Protein 1X4H (pdb70)

Radius of gyration: 18.95 Å; Cα contacts (8 Å, |Δi|>4): 175; chains: 1; bounding box: 61×60×26 Å

InterPro domains:
  IPR000504 RNA recognition motif domain [PF00076] (6-66)
  IPR000504 RNA recognition motif domain [PF00076] (116-184)
  IPR000504 RNA recognition motif domain [PF00076] (327-385)
  IPR000504 RNA recognition motif domain [PF00076] (482-552)
  IPR000504 RNA recognition motif domain [PS50102] (4-80)
  IPR000504 RNA recognition motif domain [PS50102] (114-191)
  IPR000504 RNA recognition motif domain [PS50102] (325-409)
  IPR000504 RNA recognition motif domain [PS50102] (477-582)
  IPR000504 RNA recognition motif domain [SM00360] (5-76)
  IPR000504 RNA recognition motif domain [SM00360] (115-187)
  IPR000504 RNA recognition motif domain [SM00360] (326-405)
  IPR000504 RNA recognition motif domain [SM00360] (478-566)
  IPR012677 Nucleotide-binding alpha-beta plait domain superfamily [G3DSA:3.30.70.330] (2-84)
  IPR012677 Nucleotide-binding alpha-beta plait domain superfamily [G3DSA:3.30.70.330] (85-204)
  IPR012677 Nucleotide-binding alpha-beta plait domain superfamily [G3DSA:3.30.70.330] (311-418)
  IPR012677 Nucleotide-binding alpha-beta plait domain superfamily [G3DSA:3.30.70.330] (476-568)
  IPR035979 RNA-binding domain superfamily [SSF54928] (4-88)
  IPR035979 RNA-binding domain superfamily [SSF54928] (111-205)
  IPR035979 RNA-binding domain superfamily [SSF54928] (281-407)
  IPR035979 RNA-binding domain superfamily [SSF54928] (473-577)

Secondary structure (DSSP, 8-state):
-----------------EEEES--TT--HHHHHHHHHTTS-EEEEE--B-SSS--B-SEEEEEESSHHHHHHHHHHH-TTTTT--EESSS-EEEEE---------PPPP--

Sequence (111 aa):
GSSGSSGLPSDVTEGKTVFIRNLSFDSEEEALGEVLQQFGDLKYVRVVLHPDTEHSKGCAFAQFMTQEAAQKCLAAASLEAEGGGLKLDGRQLKVDLAVTRDEAASGPSSGGSSGSSGLPSDVTEGKTVFIRNLSFDSEEEALGEVLQQFGDLKYVRVVLHPDTEHSKGCAFAQFMTQEAAQKCLAAASLEAEGGGLKLDGRQLKVDLAVTRDEAASGPSSGGSSGSSGLPSDVTEGKTVFIRNLSFDSEEEALGEVLQQFGDLKYVRVVLHPDTEHSKGCAFAQFMTQEAAQKCLAAASLEAEGGGLKLDGRQLKVDLAVTRDEAASGPSSGGSSGSSGLPSDVTEGKTVFIRNLSFDSEEEALGEVLQQFGDLKYVRVVLHPDTEHSKGCAFAQFMTQEAAQKCLAAASLEAEGGGLKLDGRQLKVDLAVTRDEAASGPSSGGSSGSSGLPSDVTEGKTVFIRNLSFDSEEEALGEVLQQFGDLKYVRVVLHPDTEHSKGCAFAQFMTQEAAQKCLAAASLEAEGGGLKLDGRQLKVDLAVTRDEAASGPSSGGSSGSSGLPSDVTEGKTVFIRNLSFDSEEEALGEVLQQFGDLKYVRVVLHPDTEHSKGCAFAQFMTQEAAQKCLAAASLEAEGGGLKLDGRQLKVDLAVTRDEAASGPSSGGSSGSSGLPSDVTEGKTVFIRNLSFDSEEEALGEVLQQFGDLKYVRVVLHPDTEHSKGCAFAQFMTQEAAQKCLAAASLEAEGGGLKLDGRQLKVDLAVTRDEAASGPSSGGSSGSSGLPSDVTEGKTVFIRNLSFDSEEEALGEVLQQFGDLKYVRVVLHPDTEHSKGCAFAQFMTQEAAQKCLAAASLEAEGGGLKLDGRQLKVDLAVTRDEAASGPSSGGSSGSSGLPSDVTEGKTVFIRNLSFDSEEEALGEVLQQFGDLKYVRVVLHPDTEHSKGCAFAQFMTQEAAQKCLAAASLEAEGGGLKLDGRQLKVDLAVTRDEAASGPSSGGSSGSSGLPSDVTEGKTVFIRNLSFDSEEEALGEVLQQFGDLKYVRVVLHPDTEHSKGCAFAQFMTQEAAQKCLAAASLEAEGGGLKLDGRQLKVDLAVTRDEAASGPSSGGSSGSSGLPSDVTEGKTVFIRNLSFDSEEEALGEVLQQFGDLKYVRVVLHPDTEHSKGCAFAQFMTQEAAQKCLAAASLEAEGGGLKLDGRQLKVDLAVTRDEAASGPSSGGSSGSSGLPSDVTEGKTVFIRNLSFDSEEEALGEVLQQFGDLKYVRVVLHPDTEHSKGCAFAQFMTQEAAQKCLAAASLEAEGGGLKLDGRQLKVDLAVTRDEAASGPSSGGSSGSSGLPSDVTEGKTVFIRNLSFDSEEEALGEVLQQFGDLKYVRVVLHPDTEHSKGCAFAQFMTQEAAQKCLAAASLEAEGGGLKLDGRQLKVDLAVTRDEAASGPSSGGSSGSSGLPSDVTEGKTVFIRNLSFDSEEEALGEVLQQFGDLKYVRVVLHPDTEHSKGCAFAQFMTQEAAQKCLAAASLEAEGGGLKLDGRQLKVDLAVTRDEAASGPSSGGSSGSSGLPSDVTEGKTVFIRNLSFDSEEEALGEVLQQFGDLKYVRVVLHPDTEHSKGCAFAQFMTQEAAQKCLAAASLEAEGGGLKLDGRQLKVDLAVTRDEAASGPSSGGSSGSSGLPSDVTEGKTVFIRNLSFDSEEEALGEVLQQFGDLKYVRVVLHPDTEHSKGCAFAQFMTQEAAQKCLAAASLEAEGGGLKLDGRQLKVDLAVTRDEAASGPSSGGSSGSSGLPSDVTEGKTVFIRNLSFDSEEEALGEVLQQFGDLKYVRVVLHPDTEHSKGCAFAQFMTQEAAQKCLAAASLEAEGGGLKLDGRQLKVDLAVTRDEAASGPSSGGSSGSSGLPSDVTEGKTVFIRNLSFDSEEEALGEVLQQFGDLKYVRVVLHPDTEHSKGCAFAQFMTQEAAQKCLAAASLEAEGGGLKLDGRQLKVDLAVTRDEAASGPSSGGSSGSSGLPSDVTEGKTVFIRNLSFDSEEEALGEVLQQFGDLKYVRVVLHPDTEHSKGCAFAQFMTQEAAQKCLAAASLEAEGGGLKLDGRQLKVDLAVTRDEAASGPSSGGSSGSSGLPSDVTEGKTVFIRNLSFDSEEEALGEVLQQFGDLKYVRVVLHPDTEHSKGCAFAQFMTQEAAQKCLAAASLEAEGGGLKLDGRQLKVDLAVTRDEAASGPSSG

CATH classification: 3.30.70.330

Nearest PDB structures (foldseek):
  1x4h-assembly1_A  TM=8.071E-01  e=2.245E-19  Mus musculus
  2cqb-assembly1_A  TM=7.373E-01  e=1.185E-08  Homo sapiens
  2cq0-assembly1_A  TM=7.157E-01  e=5.004E-08  Homo sapiens
  7zez-assembly1_A  TM=7.979E-01  e=2.718E-06  Homo sapiens
  2my2-assembly1_A  TM=7.198E-01  e=1.835E-06  Saccharomyces cerevisiae S288C

Organism: Mus musculus (NCBI:txid10090)

Solvent-accessible surface area: 8480 Å² total; per-residue (Å²): 131,124,123,53,130,113,74,156,117,113,122,130,96,161,47,28,28,0,39,2,148,87,9,8,133,88,9,111,70,132,39,6,2,103,31,2,79,127,49,18,94,29,128,90,36,169,27,55,87,72,115,132,60,153,104,37,67,38,24,0,80,0,34,0,106,77,99,121,3,0,82,106,0,39,64,21,5,44,113,142,27,179,87,32,22,26,145,26,85,76,121,58,6,117,12,90,65,19,116,129,189,128,154,92,107,113,68,135,118,112,131

Foldseek 3Di:
DDDDDPPPDDDADQQFKKKKFQDDQPDDQVNVVVVLCVLHAWPAWFFDADPVDGGRPGMTMTGGRDNVSLVVQQCQCDCPNPNHHDADPNTRIHMDRDDDDDPDDPDDDDD

Structure (mmCIF, N/CA/C/O backbone):
data_1X4H
#
_entry.id   1X4H
#
loop_
_atom_site.group_PDB
_atom_site.id
_atom_site.type_symbol
_atom_site.label_atom_id
_atom_site.label_alt_id
_atom_site.label_comp_id
_atom_site.label_asym_id
_atom_site.label_entity_id
_atom_site.label_seq_id
_atom_site.pdbx_PDB_ins_code
_atom_site.Cartn_x
_atom_site.Cartn_y
_atom_site.Cartn_z
_atom_site.occupancy
_atom_site.B_iso_or_equiv
_atom_site.auth_seq_id
_atom_site.auth_comp_id
_atom_site.auth_asym_id
_atom_site.auth_atom_id
_atom_site.pdbx_PDB_model_num
ATOM 1 N N . GLY A 1 1 ? -38.149 30.833 -5.810 1.00 0.00 1 GLY A N 1
ATOM 2 C CA . GLY A 1 1 ? -36.880 31.029 -6.486 1.00 0.00 1 GLY A CA 1
ATOM 3 C C . GLY A 1 1 ? -35.718 30.423 -5.725 1.00 0.00 1 GLY A C 1
ATOM 4 O O . GLY A 1 1 ? -35.717 30.402 -4.494 1.00 0.00 1 GLY A O 1
ATOM 8 N N . SER A 1 2 ? -34.726 29.928 -6.458 1.00 0.00 2 SER A N 1
ATOM 9 C CA . SER A 1 2 ? -33.555 29.313 -5.844 1.00 0.00 2 SER A CA 1
ATOM 10 C C . SER A 1 2 ? -32.343 29.414 -6.765 1.00 0.00 2 SER A C 1
ATOM 11 O O . SER A 1 2 ? -32.450 29.873 -7.902 1.00 0.00 2 SER A O 1
ATOM 19 N N . SER A 1 3 ? -31.189 28.982 -6.265 1.00 0.00 3 SER A N 1
ATOM 20 C CA . SER A 1 3 ? -29.955 29.027 -7.040 1.00 0.00 3 SER A CA 1
ATOM 21 C C . SER A 1 3 ? -28.887 28.137 -6.413 1.00 0.00 3 SER A C 1
ATOM 22 O O . SER A 1 3 ? -28.607 28.231 -5.219 1.00 0.00 3 SER A O 1
ATOM 30 N N . GLY A 1 4 ? -28.293 27.271 -7.229 1.00 0.00 4 GLY A N 1
ATOM 31 C CA . GLY A 1 4 ? -27.263 26.375 -6.737 1.00 0.00 4 GLY A CA 1
ATOM 32 C C . GLY A 1 4 ? -26.799 25.390 -7.792 1.00 0.00 4 GLY A C 1
ATOM 33 O O . GLY A 1 4 ? -26.140 25.770 -8.759 1.00 0.00 4 GLY A O 1
ATOM 37 N N . SER A 1 5 ? -27.144 24.120 -7.605 1.00 0.00 5 SER A N 1
ATOM 38 C CA . SER A 1 5 ? -26.754 23.076 -8.545 1.00 0.00 5 SER A CA 1
ATOM 39 C C . SER A 1 5 ? -25.248 23.096 -8.786 1.00 0.00 5 SER A C 1
ATOM 40 O O . SER A 1 5 ? -24.786 22.931 -9.916 1.00 0.00 5 SER A O 1
ATOM 48 N N . SER A 1 6 ? -24.486 23.301 -7.716 1.00 0.00 6 SER A N 1
ATOM 49 C CA . SER A 1 6 ? -23.032 23.347 -7.811 1.00 0.00 6 SER A CA 1
ATOM 50 C C . SER A 1 6 ? -22.430 21.960 -7.607 1.00 0.00 6 SER A C 1
ATOM 51 O O . SER A 1 6 ? -23.106 21.038 -7.152 1.00 0.00 6 SER A O 1
ATOM 59 N N . GLY A 1 7 ? -21.152 21.821 -7.947 1.00 0.00 7 GLY A N 1
ATOM 60 C CA . GLY A 1 7 ? -20.479 20.544 -7.795 1.00 0.00 7 GLY A CA 1
ATOM 61 C C . GLY A 1 7 ? -19.007 20.618 -8.151 1.00 0.00 7 GLY A C 1
ATOM 62 O O . GLY A 1 7 ? -18.624 21.304 -9.100 1.00 0.00 7 GLY A O 1
ATOM 66 N N . LEU A 1 8 ? -18.179 19.913 -7.388 1.00 0.00 8 LEU A N 1
ATOM 67 C CA . LEU A 1 8 ? -16.740 19.903 -7.627 1.00 0.00 8 LEU A CA 1
ATOM 68 C C . LEU A 1 8 ? -16.359 18.802 -8.612 1.00 0.00 8 LEU A C 1
ATOM 69 O O . LEU A 1 8 ? -17.015 17.764 -8.704 1.00 0.00 8 LEU A O 1
ATOM 85 N N . PRO A 1 9 ? -15.273 19.030 -9.364 1.00 0.00 9 PRO A N 1
ATOM 86 C CA . PRO A 1 9 ? -14.778 18.068 -10.353 1.00 0.00 9 PRO A CA 1
ATOM 87 C C . PRO A 1 9 ? -14.187 16.821 -9.704 1.00 0.00 9 PRO A C 1
ATOM 88 O O . PRO A 1 9 ? -13.299 16.913 -8.856 1.00 0.00 9 PRO A O 1
ATOM 99 N N . SER A 1 10 ? -14.685 15.657 -10.107 1.00 0.00 10 SER A N 1
ATOM 100 C CA . SER A 1 10 ? -14.208 14.391 -9.562 1.00 0.00 10 SER A CA 1
ATOM 101 C C . SER A 1 10 ? -13.411 13.615 -10.606 1.00 0.00 10 SER A C 1
ATOM 102 O O . SER A 1 10 ? -13.973 13.094 -11.570 1.00 0.00 10 SER A O 1
ATOM 110 N N . ASP A 1 11 ? -12.100 13.544 -10.408 1.00 0.00 11 ASP A N 1
ATOM 111 C CA . ASP A 1 11 ? -11.224 12.831 -11.331 1.00 0.00 11 ASP A CA 1
ATOM 112 C C . ASP A 1 11 ? -10.447 11.736 -10.607 1.00 0.00 11 ASP A C 1
ATOM 113 O O . ASP A 1 11 ? -10.470 11.653 -9.379 1.00 0.00 11 ASP A O 1
ATOM 122 N N . VAL A 1 12 ? -9.760 10.898 -11.376 1.00 0.00 12 VAL A N 1
ATOM 123 C CA . VAL A 1 12 ? -8.976 9.808 -10.808 1.00 0.00 12 VAL A CA 1
ATOM 124 C C . VAL A 1 12 ? -7.490 10.149 -10.794 1.00 0.00 12 VAL A C 1
ATOM 125 O O . VAL A 1 12 ? -6.936 10.601 -11.797 1.00 0.00 12 VAL A O 1
ATOM 138 N N . THR A 1 13 ? -6.849 9.929 -9.651 1.00 0.00 13 THR A N 1
ATOM 139 C CA . THR A 1 13 ? -5.427 10.214 -9.505 1.00 0.00 13 THR A CA 1
ATOM 140 C C . THR A 1 13 ? -4.714 9.090 -8.762 1.00 0.00 13 THR A C 1
ATOM 141 O O . THR A 1 13 ? -5.355 8.235 -8.150 1.00 0.00 13 THR A O 1
ATOM 152 N N . GLU A 1 14 ? -3.386 9.098 -8.818 1.00 0.00 14 GLU A N 1
ATOM 153 C CA . GLU A 1 14 ? -2.588 8.077 -8.149 1.00 0.00 14 GLU A CA 1
ATOM 154 C C . GLU A 1 14 ? -2.468 8.372 -6.657 1.00 0.00 14 GLU A C 1
ATOM 155 O O . GLU A 1 14 ? -1.579 9.107 -6.227 1.00 0.00 14 GLU A O 1
ATOM 167 N N . GLY A 1 15 ? -3.370 7.793 -5.871 1.00 0.00 15 GLY A N 1
ATOM 168 C CA . GLY A 1 15 ? -3.349 8.006 -4.435 1.00 0.00 15 GLY A CA 1
ATOM 169 C C . GLY A 1 15 ? -3.543 6.720 -3.656 1.00 0.00 15 GLY A C 1
ATOM 170 O O . GLY A 1 15 ? -4.318 6.675 -2.700 1.00 0.00 15 GLY A O 1
ATOM 174 N N . LYS A 1 16 ? -2.839 5.670 -4.065 1.00 0.00 16 LYS A N 1
ATOM 175 C CA . LYS A 1 16 ? -2.937 4.377 -3.399 1.00 0.00 16 LYS A CA 1
ATOM 176 C C . LYS A 1 16 ? -1.572 3.922 -2.891 1.00 0.00 16 LYS A C 1
ATOM 177 O O . LYS A 1 16 ? -0.638 3.735 -3.671 1.00 0.00 16 LYS A O 1
ATOM 196 N N . THR A 1 17 ? -1.464 3.743 -1.578 1.00 0.00 17 THR A N 1
ATOM 197 C CA . THR A 1 17 ? -0.214 3.310 -0.966 1.00 0.00 17 THR A CA 1
ATOM 198 C C . THR A 1 17 ? -0.467 2.292 0.140 1.00 0.00 17 THR A C 1
ATOM 199 O O . THR A 1 17 ? -1.585 2.170 0.642 1.00 0.00 17 THR A O 1
ATOM 210 N N . VAL A 1 18 ? 0.578 1.562 0.517 1.00 0.00 18 VAL A N 1
ATOM 211 C CA . VAL A 1 18 ? 0.469 0.555 1.565 1.00 0.00 18 VAL A CA 1
ATOM 212 C C . VAL A 1 18 ? 1.823 0.286 2.212 1.00 0.00 18 VAL A C 1
ATOM 213 O O . VAL A 1 18 ? 2.762 -0.155 1.550 1.00 0.00 18 VAL A O 1
ATOM 226 N N . PHE A 1 19 ? 1.916 0.554 3.510 1.00 0.00 19 PHE A N 1
ATOM 227 C CA . PHE A 1 19 ? 3.156 0.342 4.248 1.00 0.00 19 PHE A CA 1
ATOM 228 C C . PHE A 1 19 ? 3.012 -0.815 5.232 1.00 0.00 19 PHE A C 1
ATOM 229 O O . PHE A 1 19 ? 2.093 -0.836 6.052 1.00 0.00 19 PHE A O 1
ATOM 246 N N . ILE A 1 20 ? 3.926 -1.776 5.144 1.00 0.00 20 ILE A N 1
ATOM 247 C CA . ILE A 1 20 ? 3.901 -2.936 6.026 1.00 0.00 20 ILE A CA 1
ATOM 248 C C . ILE A 1 20 ? 4.892 -2.775 7.174 1.00 0.00 20 ILE A C 1
ATOM 249 O O . ILE A 1 20 ? 6.048 -2.410 6.962 1.00 0.00 20 ILE A O 1
ATOM 265 N N . ARG A 1 21 ? 4.431 -3.051 8.389 1.00 0.00 21 ARG A N 1
ATOM 266 C CA . ARG A 1 21 ? 5.276 -2.937 9.571 1.00 0.00 21 ARG A CA 1
ATOM 267 C C . ARG A 1 21 ? 5.421 -4.286 10.268 1.00 0.00 21 ARG A C 1
ATOM 268 O O . ARG A 1 21 ? 4.590 -5.177 10.096 1.00 0.00 21 ARG A O 1
ATOM 289 N N . ASN A 1 22 ? 6.483 -4.429 11.055 1.00 0.00 22 ASN A N 1
ATOM 290 C CA . ASN A 1 22 ? 6.737 -5.670 11.777 1.00 0.00 22 ASN A CA 1
ATOM 291 C C . ASN A 1 22 ? 7.004 -6.818 10.809 1.00 0.00 22 ASN A C 1
ATOM 292 O O . ASN A 1 22 ? 6.553 -7.944 11.024 1.00 0.00 22 ASN A O 1
ATOM 303 N N . LEU A 1 23 ? 7.740 -6.526 9.742 1.00 0.00 23 LEU A N 1
ATOM 304 C CA . LEU A 1 23 ? 8.069 -7.534 8.740 1.00 0.00 23 LEU A CA 1
ATOM 305 C C . LEU A 1 23 ? 9.102 -8.519 9.277 1.00 0.00 23 LEU A C 1
ATOM 306 O O . LEU A 1 23 ? 9.932 -8.169 10.115 1.00 0.00 23 LEU A O 1
ATOM 322 N N . SER A 1 24 ? 9.045 -9.754 8.787 1.00 0.00 24 SER A N 1
ATOM 323 C CA . SER A 1 24 ? 9.974 -10.791 9.219 1.00 0.00 24 SER A CA 1
ATOM 324 C C . SER A 1 24 ? 11.124 -10.937 8.227 1.00 0.00 24 SER A C 1
ATOM 325 O O . SER A 1 24 ? 10.941 -10.788 7.019 1.00 0.00 24 SER A O 1
ATOM 333 N N . PHE A 1 25 ? 12.312 -11.229 8.747 1.00 0.00 25 PHE A N 1
ATOM 334 C CA . PHE A 1 25 ? 13.494 -11.394 7.909 1.00 0.00 25 PHE A CA 1
ATOM 335 C C . PHE A 1 25 ? 13.203 -12.327 6.737 1.00 0.00 25 PHE A C 1
ATOM 336 O O . PHE A 1 25 ? 13.786 -12.189 5.661 1.00 0.00 25 PHE A O 1
ATOM 353 N N . ASP A 1 26 ? 12.299 -13.276 6.953 1.00 0.00 26 ASP A N 1
ATOM 354 C CA . ASP A 1 26 ? 11.930 -14.231 5.915 1.00 0.00 26 ASP A CA 1
ATOM 355 C C . ASP A 1 26 ? 11.187 -13.538 4.778 1.00 0.00 26 ASP A C 1
ATOM 356 O O . ASP A 1 26 ? 11.292 -13.940 3.619 1.00 0.00 26 ASP A O 1
ATOM 365 N N . SER A 1 27 ? 10.437 -12.495 5.117 1.00 0.00 27 SER A N 1
ATOM 366 C CA . SER A 1 27 ? 9.672 -11.748 4.125 1.00 0.00 27 SER A CA 1
ATOM 367 C C . SER A 1 27 ? 10.583 -11.226 3.017 1.00 0.00 27 SER A C 1
ATOM 368 O O . SER A 1 27 ? 11.712 -10.809 3.274 1.00 0.00 27 SER A O 1
ATOM 376 N N . GLU A 1 28 ? 10.083 -11.253 1.786 1.00 0.00 28 GLU A N 1
ATOM 377 C CA . GLU A 1 28 ? 10.851 -10.783 0.639 1.00 0.00 28 GLU A CA 1
ATOM 378 C C . GLU A 1 28 ? 9.962 -10.015 -0.334 1.00 0.00 28 GLU A C 1
ATOM 379 O O . GLU A 1 28 ? 8.765 -10.280 -0.437 1.00 0.00 28 GLU A O 1
ATOM 391 N N . GLU A 1 29 ? 10.557 -9.062 -1.045 1.00 0.00 29 GLU A N 1
ATOM 392 C CA . GLU A 1 29 ? 9.819 -8.255 -2.009 1.00 0.00 29 GLU A CA 1
ATOM 393 C C . GLU A 1 29 ? 8.902 -9.128 -2.861 1.00 0.00 29 GLU A C 1
ATOM 394 O O . GLU A 1 29 ? 7.786 -8.731 -3.195 1.00 0.00 29 GLU A O 1
ATOM 406 N N . GLU A 1 30 ? 9.383 -10.318 -3.208 1.00 0.00 30 GLU A N 1
ATOM 407 C CA . GLU A 1 30 ? 8.607 -11.246 -4.023 1.00 0.00 30 GLU A CA 1
ATOM 408 C C . GLU A 1 30 ? 7.370 -11.727 -3.270 1.00 0.00 30 GLU A C 1
ATOM 409 O O . GLU A 1 30 ? 6.241 -11.536 -3.723 1.00 0.00 30 GLU A O 1
ATOM 421 N N . ALA A 1 31 ? 7.591 -12.352 -2.118 1.00 0.00 31 ALA A N 1
ATOM 422 C CA . ALA A 1 31 ? 6.496 -12.859 -1.301 1.00 0.00 31 ALA A CA 1
ATOM 423 C C . ALA A 1 31 ? 5.560 -11.732 -0.877 1.00 0.00 31 ALA A C 1
ATOM 424 O O . ALA A 1 31 ? 4.359 -11.774 -1.147 1.00 0.00 31 ALA A O 1
ATOM 431 N N . LEU A 1 32 ? 6.116 -10.727 -0.210 1.00 0.00 32 LEU A N 1
ATOM 432 C CA . LEU A 1 32 ? 5.331 -9.588 0.252 1.00 0.00 32 LEU A CA 1
ATOM 433 C C . LEU A 1 32 ? 4.289 -9.187 -0.787 1.00 0.00 32 LEU A C 1
ATOM 434 O O . LEU A 1 32 ? 3.091 -9.178 -0.509 1.00 0.00 32 LEU A O 1
ATOM 450 N N . GLY A 1 33 ? 4.755 -8.857 -1.988 1.00 0.00 33 GLY A N 1
ATOM 451 C CA . GLY A 1 33 ? 3.850 -8.461 -3.052 1.00 0.00 33 GLY A CA 1
ATOM 452 C C . GLY A 1 33 ? 2.783 -9.503 -3.322 1.00 0.00 33 GLY A C 1
ATOM 453 O O . GLY A 1 33 ? 1.598 -9.181 -3.395 1.00 0.00 33 GLY A O 1
ATOM 457 N N . GLU A 1 34 ? 3.204 -10.755 -3.473 1.00 0.00 34 GLU A N 1
ATOM 458 C CA . GLU A 1 34 ? 2.275 -11.846 -3.740 1.00 0.00 34 GLU A CA 1
ATOM 459 C C . GLU A 1 34 ? 1.234 -11.958 -2.629 1.00 0.00 34 GLU A C 1
ATOM 460 O O . GLU A 1 34 ? 0.186 -12.580 -2.806 1.00 0.00 34 GLU A O 1
ATOM 472 N N . VAL A 1 35 ? 1.531 -11.352 -1.485 1.00 0.00 35 VAL A N 1
ATOM 473 C CA . VAL A 1 35 ? 0.622 -11.382 -0.345 1.00 0.00 35 VAL A CA 1
ATOM 474 C C . VAL A 1 35 ? -0.409 -10.263 -0.434 1.00 0.00 35 VAL A C 1
ATOM 475 O O . VAL A 1 35 ? -1.542 -10.410 0.025 1.00 0.00 35 VAL A O 1
ATOM 488 N N . LEU A 1 36 ? -0.009 -9.144 -1.028 1.00 0.00 36 LEU A N 1
ATOM 489 C CA . LEU A 1 36 ? -0.899 -7.998 -1.179 1.00 0.00 36 LEU A CA 1
ATOM 490 C C . LEU A 1 36 ? -1.558 -7.997 -2.554 1.00 0.00 36 LEU A C 1
ATOM 491 O O . LEU A 1 36 ? -2.462 -7.205 -2.819 1.00 0.00 36 LEU A O 1
ATOM 507 N N . GLN A 1 37 ? -1.100 -8.892 -3.424 1.00 0.00 37 GLN A N 1
ATOM 508 C CA . GLN A 1 37 ? -1.647 -8.995 -4.772 1.00 0.00 37 GLN A CA 1
ATOM 509 C C . GLN A 1 37 ? -3.035 -9.628 -4.749 1.00 0.00 37 GLN A C 1
ATOM 510 O O . GLN A 1 37 ? -3.898 -9.281 -5.554 1.00 0.00 37 GLN A O 1
ATOM 524 N N . GLN A 1 38 ? -3.240 -10.559 -3.823 1.00 0.00 38 GLN A N 1
ATOM 525 C CA . GLN A 1 38 ? -4.522 -11.241 -3.697 1.00 0.00 38 GLN A CA 1
ATOM 526 C C . GLN A 1 38 ? -5.675 -10.242 -3.717 1.00 0.00 38 GLN A C 1
ATOM 527 O O . GLN A 1 38 ? -6.677 -10.449 -4.402 1.00 0.00 38 GLN A O 1
ATOM 541 N N . PHE A 1 39 ? -5.525 -9.159 -2.962 1.00 0.00 39 PHE A N 1
ATOM 542 C CA . PHE A 1 39 ? -6.554 -8.128 -2.892 1.00 0.00 39 PHE A CA 1
ATOM 543 C C . PHE A 1 39 ? -6.727 -7.439 -4.242 1.00 0.00 39 PHE A C 1
ATOM 544 O O . PHE A 1 39 ? -7.847 -7.194 -4.688 1.00 0.00 39 PHE A O 1
ATOM 561 N N . GLY A 1 40 ? -5.607 -7.129 -4.889 1.00 0.00 40 GLY A N 1
ATOM 562 C CA . GLY A 1 40 ? -5.655 -6.470 -6.181 1.00 0.00 40 GLY A CA 1
ATOM 563 C C . GLY A 1 40 ? -4.288 -6.365 -6.829 1.00 0.00 40 GLY A C 1
ATOM 564 O O . GLY A 1 40 ? -3.279 -6.737 -6.230 1.00 0.00 40 GLY A O 1
ATOM 568 N N . ASP A 1 41 ? -4.255 -5.858 -8.057 1.00 0.00 41 ASP A N 1
ATOM 569 C CA . ASP A 1 41 ? -3.002 -5.705 -8.787 1.00 0.00 41 ASP A CA 1
ATOM 570 C C . ASP A 1 41 ? -2.085 -4.705 -8.090 1.00 0.00 41 ASP A C 1
ATOM 571 O O . ASP A 1 41 ? -2.510 -3.609 -7.722 1.00 0.00 41 ASP A O 1
ATOM 580 N N . LEU A 1 42 ? -0.827 -5.090 -7.911 1.00 0.00 42 LEU A N 1
ATOM 581 C CA . LEU A 1 42 ? 0.151 -4.227 -7.257 1.00 0.00 42 LEU A CA 1
ATOM 582 C C . LEU A 1 42 ? 0.971 -3.455 -8.286 1.00 0.00 42 LEU A C 1
ATOM 583 O O . LEU A 1 42 ? 1.562 -4.043 -9.192 1.00 0.00 42 LEU A O 1
ATOM 599 N N . LYS A 1 43 ? 1.004 -2.135 -8.139 1.00 0.00 43 LYS A N 1
ATOM 600 C CA . LYS A 1 43 ? 1.754 -1.281 -9.052 1.00 0.00 43 LYS A CA 1
ATOM 601 C C . LYS A 1 43 ? 3.256 -1.483 -8.876 1.00 0.00 43 LYS A C 1
ATOM 602 O O . LYS A 1 43 ? 3.984 -1.683 -9.849 1.00 0.00 43 LYS A O 1
ATOM 621 N N . TYR A 1 44 ? 3.713 -1.431 -7.630 1.00 0.00 44 TYR A N 1
ATOM 622 C CA . TYR A 1 44 ? 5.129 -1.607 -7.327 1.00 0.00 44 TYR A CA 1
ATOM 623 C C . TYR A 1 44 ? 5.328 -2.010 -5.869 1.00 0.00 44 TYR A C 1
ATOM 624 O O . TYR A 1 44 ? 4.696 -1.458 -4.968 1.00 0.00 44 TYR A O 1
ATOM 642 N N . VAL A 1 45 ? 6.211 -2.978 -5.645 1.00 0.00 45 VAL A N 1
ATOM 643 C CA . VAL A 1 45 ? 6.496 -3.455 -4.297 1.00 0.00 45 VAL A CA 1
ATOM 644 C C . VAL A 1 45 ? 7.984 -3.352 -3.981 1.00 0.00 45 VAL A C 1
ATOM 645 O O . VAL A 1 45 ? 8.804 -4.063 -4.563 1.00 0.00 45 VAL A O 1
ATOM 658 N N . ARG A 1 46 ? 8.326 -2.462 -3.055 1.00 0.00 46 ARG A N 1
ATOM 659 C CA . ARG A 1 46 ? 9.716 -2.265 -2.662 1.00 0.00 46 ARG A CA 1
ATOM 660 C C . ARG A 1 46 ? 9.875 -2.386 -1.149 1.00 0.00 46 ARG A C 1
ATOM 661 O O . ARG A 1 46 ? 9.081 -1.838 -0.385 1.00 0.00 46 ARG A O 1
ATOM 682 N N . VAL A 1 47 ? 10.907 -3.108 -0.723 1.00 0.00 47 VAL A N 1
ATOM 683 C CA . VAL A 1 47 ? 11.171 -3.300 0.698 1.00 0.00 47 VAL A CA 1
ATOM 684 C C . VAL A 1 47 ? 12.448 -2.582 1.122 1.00 0.00 47 VAL A C 1
ATOM 685 O O . VAL A 1 47 ? 13.544 -2.929 0.681 1.00 0.00 47 VAL A O 1
ATOM 698 N N . VAL A 1 48 ? 12.299 -1.580 1.982 1.00 0.00 48 VAL A N 1
ATOM 699 C CA . VAL A 1 48 ? 13.440 -0.814 2.468 1.00 0.00 48 VAL A CA 1
ATOM 700 C C . VAL A 1 48 ? 14.446 -1.715 3.175 1.00 0.00 48 VAL A C 1
ATOM 701 O O . VAL A 1 48 ? 14.070 -2.663 3.865 1.00 0.00 48 VAL A O 1
ATOM 714 N N . LEU A 1 49 ? 15.728 -1.413 2.999 1.00 0.00 49 LEU A N 1
ATOM 715 C CA . LEU A 1 49 ? 16.791 -2.195 3.620 1.00 0.00 49 LEU A CA 1
ATOM 716 C C . LEU A 1 49 ? 17.646 -1.323 4.534 1.00 0.00 49 LEU A C 1
ATOM 717 O O . LEU A 1 49 ? 17.661 -0.099 4.405 1.00 0.00 49 LEU A O 1
ATOM 733 N N . HIS A 1 50 ? 18.358 -1.962 5.457 1.00 0.00 50 HIS A N 1
ATOM 734 C CA . HIS A 1 50 ? 19.218 -1.245 6.391 1.00 0.00 50 HIS A CA 1
ATOM 735 C C . HIS A 1 50 ? 20.234 -0.386 5.644 1.00 0.00 50 HIS A C 1
ATOM 736 O O . HIS A 1 50 ? 20.785 -0.785 4.618 1.00 0.00 50 HIS A O 1
ATOM 751 N N . PRO A 1 51 ? 20.489 0.822 6.169 1.00 0.00 51 PRO A N 1
ATOM 752 C CA . PRO A 1 51 ? 21.440 1.761 5.567 1.00 0.00 51 PRO A CA 1
ATOM 753 C C . PRO A 1 51 ? 22.884 1.290 5.701 1.00 0.00 51 PRO A C 1
ATOM 754 O O . PRO A 1 51 ? 23.726 1.589 4.854 1.00 0.00 51 PRO A O 1
ATOM 765 N N . ASP A 1 52 ? 23.164 0.552 6.770 1.00 0.00 52 ASP A N 1
ATOM 766 C CA . ASP A 1 52 ? 24.507 0.038 7.014 1.00 0.00 52 ASP A CA 1
ATOM 767 C C . ASP A 1 52 ? 24.770 -1.212 6.180 1.00 0.00 52 ASP A C 1
ATOM 768 O O . ASP A 1 52 ? 25.668 -1.232 5.338 1.00 0.00 52 ASP A O 1
ATOM 777 N N . THR A 1 53 ? 23.980 -2.254 6.420 1.00 0.00 53 THR A N 1
ATOM 778 C CA . THR A 1 53 ? 24.129 -3.509 5.693 1.00 0.00 53 THR A CA 1
ATOM 779 C C . THR A 1 53 ? 22.877 -3.828 4.885 1.00 0.00 53 THR A C 1
ATOM 780 O O . THR A 1 53 ? 21.925 -3.048 4.865 1.00 0.00 53 THR A O 1
ATOM 791 N N . GLU A 1 54 ? 22.885 -4.979 4.219 1.00 0.00 54 GLU A N 1
ATOM 792 C CA . GLU A 1 54 ? 21.748 -5.400 3.409 1.00 0.00 54 GLU A CA 1
ATOM 793 C C . GLU A 1 54 ? 20.739 -6.177 4.250 1.00 0.00 54 GLU A C 1
ATOM 794 O O . GLU A 1 54 ? 20.109 -7.120 3.770 1.00 0.00 54 GLU A O 1
ATOM 806 N N . HIS A 1 55 ? 20.591 -5.775 5.508 1.00 0.00 55 HIS A N 1
ATOM 807 C CA . HIS A 1 55 ? 19.659 -6.433 6.417 1.00 0.00 55 HIS A CA 1
ATOM 808 C C . HIS A 1 55 ? 18.220 -6.038 6.099 1.00 0.00 55 HIS A C 1
ATOM 809 O O . HIS A 1 55 ? 17.868 -4.859 6.131 1.00 0.00 55 HIS A O 1
ATOM 824 N N . SER A 1 56 ? 17.392 -7.032 5.792 1.00 0.00 56 SER A N 1
ATOM 825 C CA . SER A 1 56 ? 15.993 -6.787 5.464 1.00 0.00 56 SER A CA 1
ATOM 826 C C . SER A 1 56 ? 15.269 -6.122 6.631 1.00 0.00 56 SER A C 1
ATOM 827 O O . SER A 1 56 ? 14.883 -6.783 7.595 1.00 0.00 56 SER A O 1
ATOM 835 N N . LYS A 1 57 ? 15.090 -4.809 6.537 1.00 0.00 57 LYS A N 1
ATOM 836 C CA . LYS A 1 57 ? 14.412 -4.052 7.583 1.00 0.00 57 LYS A CA 1
ATOM 837 C C . LYS A 1 57 ? 12.986 -4.557 7.783 1.00 0.00 57 LYS A C 1
ATOM 838 O O . LYS A 1 57 ? 12.360 -5.062 6.852 1.00 0.00 57 LYS A O 1
ATOM 857 N N . GLY A 1 58 ? 12.479 -4.415 9.004 1.00 0.00 58 GLY A N 1
ATOM 858 C CA . GLY A 1 58 ? 11.130 -4.860 9.303 1.00 0.00 58 GLY A CA 1
ATOM 859 C C . GLY A 1 58 ? 10.076 -3.890 8.807 1.00 0.00 58 GLY A C 1
ATOM 860 O O . GLY A 1 58 ? 9.137 -3.559 9.533 1.00 0.00 58 GLY A O 1
ATOM 864 N N . CYS A 1 59 ? 10.231 -3.432 7.570 1.00 0.00 59 CYS A N 1
ATOM 865 C CA . CYS A 1 59 ? 9.286 -2.491 6.979 1.00 0.00 59 CYS A CA 1
ATOM 866 C C . CYS A 1 59 ? 9.415 -2.472 5.460 1.00 0.00 59 CYS A C 1
ATOM 867 O O . CYS A 1 59 ? 10.513 -2.603 4.919 1.00 0.00 59 CYS A O 1
ATOM 875 N N . ALA A 1 60 ? 8.287 -2.309 4.777 1.00 0.00 60 ALA A N 1
ATOM 876 C CA . ALA A 1 60 ? 8.274 -2.273 3.320 1.00 0.00 60 ALA A CA 1
ATOM 877 C C . ALA A 1 60 ? 7.147 -1.386 2.803 1.00 0.00 60 ALA A C 1
ATOM 878 O O . ALA A 1 60 ? 6.154 -1.159 3.495 1.00 0.00 60 ALA A O 1
ATOM 885 N N . PHE A 1 61 ? 7.307 -0.885 1.582 1.00 0.00 61 PHE A N 1
ATOM 886 C CA . PHE A 1 61 ? 6.304 -0.020 0.973 1.00 0.00 61 PHE A CA 1
ATOM 887 C C . PHE A 1 61 ? 5.823 -0.597 -0.356 1.00 0.00 61 PHE A C 1
ATOM 888 O O . PHE A 1 61 ? 6.625 -1.030 -1.182 1.00 0.00 61 PHE A O 1
ATOM 905 N N . ALA A 1 62 ? 4.509 -0.599 -0.552 1.00 0.00 62 ALA A N 1
ATOM 906 C CA . ALA A 1 62 ? 3.920 -1.120 -1.779 1.00 0.00 62 ALA A CA 1
ATOM 907 C C . ALA A 1 62 ? 2.856 -0.174 -2.323 1.00 0.00 62 ALA A C 1
ATOM 908 O O . ALA A 1 62 ? 2.475 0.792 -1.662 1.00 0.00 62 ALA A O 1
ATOM 915 N N . GLN A 1 63 ? 2.380 -0.457 -3.531 1.00 0.00 63 GLN A N 1
ATOM 916 C CA . GLN A 1 63 ? 1.359 0.371 -4.164 1.00 0.00 63 GLN A CA 1
ATOM 917 C C . GLN A 1 63 ? 0.354 -0.489 -4.922 1.00 0.00 63 GLN A C 1
ATOM 918 O O . GLN A 1 63 ? 0.721 -1.479 -5.555 1.00 0.00 63 GLN A O 1
ATOM 932 N N . PHE A 1 64 ? -0.917 -0.105 -4.853 1.00 0.00 64 PHE A N 1
ATOM 933 C CA . PHE A 1 64 ? -1.976 -0.842 -5.533 1.00 0.00 64 PHE A CA 1
ATOM 934 C C . PHE A 1 64 ? -2.389 -0.136 -6.821 1.00 0.00 64 PHE A C 1
ATOM 935 O O . PHE A 1 64 ? -1.976 0.993 -7.083 1.00 0.00 64 PHE A O 1
ATOM 952 N N . MET A 1 65 ? -3.206 -0.812 -7.623 1.00 0.00 65 MET A N 1
ATOM 953 C CA . MET A 1 65 ? -3.675 -0.250 -8.884 1.00 0.00 65 MET A CA 1
ATOM 954 C C . MET A 1 65 ? -5.008 0.468 -8.697 1.00 0.00 65 MET A C 1
ATOM 955 O O . MET A 1 65 ? -5.417 1.269 -9.538 1.00 0.00 65 MET A O 1
ATOM 969 N N . THR A 1 66 ? -5.681 0.177 -7.588 1.00 0.00 66 THR A N 1
ATOM 970 C CA . THR A 1 66 ? -6.968 0.795 -7.291 1.00 0.00 66 THR A CA 1
ATOM 971 C C . THR A 1 66 ? -7.082 1.144 -5.812 1.00 0.00 66 THR A C 1
ATOM 972 O O . THR A 1 66 ? -6.655 0.378 -4.950 1.00 0.00 66 THR A O 1
ATOM 983 N N . GLN A 1 67 ? -7.661 2.306 -5.526 1.00 0.00 67 GLN A N 1
ATOM 984 C CA . GLN A 1 67 ? -7.830 2.757 -4.150 1.00 0.00 67 GLN A CA 1
ATOM 985 C C . GLN A 1 67 ? -8.502 1.680 -3.304 1.00 0.00 67 GLN A C 1
ATOM 986 O O . GLN A 1 67 ? -8.044 1.365 -2.206 1.00 0.00 67 GLN A O 1
ATOM 1000 N N . GLU A 1 68 ? -9.592 1.122 -3.822 1.00 0.00 68 GLU A N 1
ATOM 1001 C CA . GLU A 1 68 ? -10.327 0.081 -3.113 1.00 0.00 68 GLU A CA 1
ATOM 1002 C C . GLU A 1 68 ? -9.398 -1.056 -2.700 1.00 0.00 68 GLU A C 1
ATOM 1003 O O . GLU A 1 68 ? -9.556 -1.644 -1.630 1.00 0.00 68 GLU A O 1
ATOM 1015 N N . ALA A 1 69 ? -8.429 -1.362 -3.557 1.00 0.00 69 ALA A N 1
ATOM 1016 C CA . ALA A 1 69 ? -7.474 -2.428 -3.281 1.00 0.00 69 ALA A CA 1
ATOM 1017 C C . ALA A 1 69 ? -6.749 -2.188 -1.961 1.00 0.00 69 ALA A C 1
ATOM 1018 O O . ALA A 1 69 ? -6.889 -2.963 -1.015 1.00 0.00 69 ALA A O 1
ATOM 1025 N N . ALA A 1 70 ? -5.974 -1.110 -1.905 1.00 0.00 70 ALA A N 1
ATOM 1026 C CA . ALA A 1 70 ? -5.228 -0.767 -0.700 1.00 0.00 70 ALA A CA 1
ATOM 1027 C C . ALA A 1 70 ? -6.112 -0.863 0.539 1.00 0.00 70 ALA A C 1
ATOM 1028 O O . ALA A 1 70 ? -5.702 -1.407 1.564 1.00 0.00 70 ALA A O 1
ATOM 1035 N N . GLN A 1 71 ? -7.326 -0.332 0.437 1.00 0.00 71 GLN A N 1
ATOM 1036 C CA . GLN A 1 71 ? -8.267 -0.358 1.551 1.00 0.00 71 GLN A CA 1
ATOM 1037 C C . GLN A 1 71 ? -8.621 -1.791 1.931 1.00 0.00 71 GLN A C 1
ATOM 1038 O O . GLN A 1 71 ? -8.765 -2.115 3.110 1.00 0.00 71 GLN A O 1
ATOM 1052 N N . LYS A 1 72 ? -8.760 -2.648 0.925 1.00 0.00 72 LYS A N 1
ATOM 1053 C CA . LYS A 1 72 ? -9.097 -4.048 1.153 1.00 0.00 72 LYS A CA 1
ATOM 1054 C C . LYS A 1 72 ? -7.990 -4.755 1.929 1.00 0.00 72 LYS A C 1
ATOM 1055 O O . LYS A 1 72 ? -8.246 -5.708 2.666 1.00 0.00 72 LYS A O 1
ATOM 1074 N N . CYS A 1 73 ? -6.760 -4.281 1.760 1.00 0.00 73 CYS A N 1
ATOM 1075 C CA . CYS A 1 73 ? -5.614 -4.867 2.445 1.00 0.00 73 CYS A CA 1
ATOM 1076 C C . CYS A 1 73 ? -5.622 -4.504 3.926 1.00 0.00 73 CYS A C 1
ATOM 1077 O O . CYS A 1 73 ? -5.301 -5.330 4.781 1.00 0.00 73 CYS A O 1
ATOM 1085 N N . LEU A 1 74 ? -5.989 -3.262 4.223 1.00 0.00 74 LEU A N 1
ATOM 1086 C CA . LEU A 1 74 ? -6.037 -2.788 5.602 1.00 0.00 74 LEU A CA 1
ATOM 1087 C C . LEU A 1 74 ? -7.017 -3.615 6.428 1.00 0.00 74 LEU A C 1
ATOM 1088 O O . LEU A 1 74 ? -6.616 -4.359 7.323 1.00 0.00 74 LEU A O 1
ATOM 1104 N N . ALA A 1 75 ? -8.303 -3.480 6.121 1.00 0.00 75 ALA A N 1
ATOM 1105 C CA . ALA A 1 75 ? -9.339 -4.218 6.832 1.00 0.00 75 ALA A CA 1
ATOM 1106 C C . ALA A 1 75 ? -8.922 -5.667 7.063 1.00 0.00 75 ALA A C 1
ATOM 1107 O O . ALA A 1 75 ? -9.409 -6.324 7.982 1.00 0.00 75 ALA A O 1
ATOM 1114 N N . ALA A 1 76 ? -8.018 -6.158 6.222 1.00 0.00 76 ALA A N 1
ATOM 1115 C CA . ALA A 1 76 ? -7.534 -7.528 6.336 1.00 0.00 76 ALA A CA 1
ATOM 1116 C C . ALA A 1 76 ? -6.316 -7.607 7.249 1.00 0.00 76 ALA A C 1
ATOM 1117 O O . ALA A 1 76 ? -6.147 -8.572 7.993 1.00 0.00 76 ALA A O 1
ATOM 1124 N N . ALA A 1 77 ? -5.469 -6.585 7.186 1.00 0.00 77 ALA A N 1
ATOM 1125 C CA . ALA A 1 77 ? -4.266 -6.538 8.009 1.00 0.00 77 ALA A CA 1
ATOM 1126 C C . ALA A 1 77 ? -4.602 -6.184 9.453 1.00 0.00 77 ALA A C 1
ATOM 1127 O O . ALA A 1 77 ? -3.762 -6.307 10.344 1.00 0.00 77 ALA A O 1
ATOM 1134 N N . SER A 1 78 ? -5.836 -5.743 9.678 1.00 0.00 78 SER A N 1
ATOM 1135 C CA . SER A 1 78 ? -6.282 -5.367 11.014 1.00 0.00 78 SER A CA 1
ATOM 1136 C C . SER A 1 78 ? -6.892 -6.563 11.740 1.00 0.00 78 SER A C 1
ATOM 1137 O O . SER A 1 78 ? -8.069 -6.877 11.563 1.00 0.00 78 SER A O 1
ATOM 1145 N N . LEU A 1 79 ? -6.082 -7.225 12.558 1.00 0.00 79 LEU A N 1
ATOM 1146 C CA . LEU A 1 79 ? -6.539 -8.387 13.313 1.00 0.00 79 LEU A CA 1
ATOM 1147 C C . LEU A 1 79 ? -7.809 -8.064 14.093 1.00 0.00 79 LEU A C 1
ATOM 1148 O O . LEU A 1 79 ? -8.567 -8.960 14.463 1.00 0.00 79 LEU A O 1
ATOM 1164 N N . GLU A 1 80 ? -8.036 -6.777 14.338 1.00 0.00 80 GLU A N 1
ATOM 1165 C CA . GLU A 1 80 ? -9.215 -6.336 15.074 1.00 0.00 80 GLU A CA 1
ATOM 1166 C C . GLU A 1 80 ? -10.477 -6.507 14.232 1.00 0.00 80 GLU A C 1
ATOM 1167 O O . GLU A 1 80 ? -11.500 -6.987 14.719 1.00 0.00 80 GLU A O 1
ATOM 1179 N N . ALA A 1 81 ? -10.394 -6.110 12.966 1.00 0.00 81 ALA A N 1
ATOM 1180 C CA . ALA A 1 81 ? -11.528 -6.220 12.056 1.00 0.00 81 ALA A CA 1
ATOM 1181 C C . ALA A 1 81 ? -12.155 -7.608 12.126 1.00 0.00 81 ALA A C 1
ATOM 1182 O O . ALA A 1 81 ? -11.614 -8.512 12.763 1.00 0.00 81 ALA A O 1
ATOM 1189 N N . GLU A 1 82 ? -13.299 -7.769 11.469 1.00 0.00 82 GLU A N 1
ATOM 1190 C CA . GLU A 1 82 ? -14.000 -9.048 11.459 1.00 0.00 82 GLU A CA 1
ATOM 1191 C C . GLU A 1 82 ? -13.138 -10.136 10.826 1.00 0.00 82 GLU A C 1
ATOM 1192 O O . GLU A 1 82 ? -13.028 -10.224 9.604 1.00 0.00 82 GLU A O 1
ATOM 1204 N N . GLY A 1 83 ? -12.528 -10.964 11.669 1.00 0.00 83 GLY A N 1
ATOM 1205 C CA . GLY A 1 83 ? -11.682 -12.035 11.175 1.00 0.00 83 GLY A CA 1
ATOM 1206 C C . GLY A 1 83 ? -10.631 -11.542 10.201 1.00 0.00 83 GLY A C 1
ATOM 1207 O O . GLY A 1 83 ? -10.721 -11.792 9.000 1.00 0.00 83 GLY A O 1
ATOM 1211 N N . GLY A 1 84 ? -9.630 -10.836 10.720 1.00 0.00 84 GLY A N 1
ATOM 1212 C CA . GLY A 1 84 ? -8.572 -10.316 9.873 1.00 0.00 84 GLY A CA 1
ATOM 1213 C C . GLY A 1 84 ? -7.191 -10.627 10.414 1.00 0.00 84 GLY A C 1
ATOM 1214 O O . GLY A 1 84 ? -6.932 -11.738 10.874 1.00 0.00 84 GLY A O 1
ATOM 1218 N N . GLY A 1 85 ? -6.300 -9.642 10.358 1.00 0.00 85 GLY A N 1
ATOM 1219 C CA . GLY A 1 85 ? -4.947 -9.836 10.848 1.00 0.00 85 GLY A CA 1
ATOM 1220 C C . GLY A 1 85 ? -4.129 -10.740 9.947 1.00 0.00 85 GLY A C 1
ATOM 1221 O O . GLY A 1 85 ? -4.453 -11.915 9.774 1.00 0.00 85 GLY A O 1
ATOM 1225 N N . LEU A 1 86 ? -3.066 -10.190 9.370 1.00 0.00 86 LEU A N 1
ATOM 1226 C CA . LEU A 1 86 ? -2.198 -10.954 8.479 1.00 0.00 86 LEU A CA 1
ATOM 1227 C C . LEU A 1 86 ? -0.916 -11.369 9.193 1.00 0.00 86 LEU A C 1
ATOM 1228 O O . LEU A 1 86 ? -0.491 -10.726 10.153 1.00 0.00 86 LEU A O 1
ATOM 1244 N N . LYS A 1 87 ? -0.302 -12.446 8.716 1.00 0.00 87 LYS A N 1
ATOM 1245 C CA . LYS A 1 87 ? 0.935 -12.946 9.305 1.00 0.00 87 LYS A CA 1
ATOM 1246 C C . LYS A 1 87 ? 1.849 -13.535 8.234 1.00 0.00 87 LYS A C 1
ATOM 1247 O O . LYS A 1 87 ? 1.387 -14.201 7.307 1.00 0.00 87 LYS A O 1
ATOM 1266 N N . LEU A 1 88 ? 3.146 -13.285 8.369 1.00 0.00 88 LEU A N 1
ATOM 1267 C CA . LEU A 1 88 ? 4.126 -13.792 7.413 1.00 0.00 88 LEU A CA 1
ATOM 1268 C C . LEU A 1 88 ? 5.361 -14.326 8.131 1.00 0.00 88 LEU A C 1
ATOM 1269 O O . LEU A 1 88 ? 6.151 -13.559 8.682 1.00 0.00 88 LEU A O 1
ATOM 1285 N N . ASP A 1 89 ? 5.522 -15.644 8.119 1.00 0.00 89 ASP A N 1
ATOM 1286 C CA . ASP A 1 89 ? 6.663 -16.281 8.766 1.00 0.00 89 ASP A CA 1
ATOM 1287 C C . ASP A 1 89 ? 6.563 -16.164 10.284 1.00 0.00 89 ASP A C 1
ATOM 1288 O O . ASP A 1 89 ? 7.555 -15.908 10.964 1.00 0.00 89 ASP A O 1
ATOM 1297 N N . GLY A 1 90 ? 5.355 -16.352 10.808 1.00 0.00 90 GLY A N 1
ATOM 1298 C CA . GLY A 1 90 ? 5.147 -16.262 12.242 1.00 0.00 90 GLY A CA 1
ATOM 1299 C C . GLY A 1 90 ? 5.303 -14.847 12.762 1.00 0.00 90 GLY A C 1
ATOM 1300 O O . GLY A 1 90 ? 5.714 -14.640 13.904 1.00 0.00 90 GLY A O 1
ATOM 1304 N N . ARG A 1 91 ? 4.975 -13.870 11.923 1.00 0.00 91 ARG A N 1
ATOM 1305 C CA . ARG A 1 91 ? 5.083 -12.467 12.305 1.00 0.00 91 ARG A CA 1
ATOM 1306 C C . ARG A 1 91 ? 3.926 -11.656 11.729 1.00 0.00 91 ARG A C 1
ATOM 1307 O O . ARG A 1 91 ? 3.721 -11.626 10.516 1.00 0.00 91 ARG A O 1
ATOM 1328 N N . GLN A 1 92 ? 3.174 -11.002 12.608 1.00 0.00 92 GLN A N 1
ATOM 1329 C CA . GLN A 1 92 ? 2.037 -10.192 12.186 1.00 0.00 92 GLN A CA 1
ATOM 1330 C C . GLN A 1 92 ? 2.482 -9.075 11.248 1.00 0.00 92 GLN A C 1
ATOM 1331 O O . GLN A 1 92 ? 3.601 -8.571 11.353 1.00 0.00 92 GLN A O 1
ATOM 1345 N N . LEU A 1 93 ? 1.600 -8.692 10.332 1.00 0.00 93 LEU A N 1
ATOM 1346 C CA . LEU A 1 93 ? 1.902 -7.633 9.374 1.00 0.00 93 LEU A CA 1
ATOM 1347 C C . LEU A 1 93 ? 0.944 -6.458 9.541 1.00 0.00 93 LEU A C 1
ATOM 1348 O O . LEU A 1 93 ? -0.274 -6.635 9.574 1.00 0.00 93 LEU A O 1
ATOM 1364 N N . LYS A 1 94 ? 1.502 -5.257 9.644 1.00 0.00 94 LYS A N 1
ATOM 1365 C CA . LYS A 1 94 ? 0.699 -4.050 9.804 1.00 0.00 94 LYS A CA 1
ATOM 1366 C C . LYS A 1 94 ? 0.696 -3.225 8.522 1.00 0.00 94 LYS A C 1
ATOM 1367 O O . LYS A 1 94 ? 1.678 -2.556 8.200 1.00 0.00 94 LYS A O 1
ATOM 1386 N N . VAL A 1 95 ? -0.416 -3.274 7.794 1.00 0.00 95 VAL A N 1
ATOM 1387 C CA . VAL A 1 95 ? -0.547 -2.529 6.548 1.00 0.00 95 VAL A CA 1
ATOM 1388 C C . VAL A 1 95 ? -1.344 -1.245 6.757 1.00 0.00 95 VAL A C 1
ATOM 1389 O O . VAL A 1 95 ? -2.483 -1.279 7.221 1.00 0.00 95 VAL A O 1
ATOM 1402 N N . ASP A 1 96 ? -0.736 -0.116 6.411 1.00 0.00 96 ASP A N 1
ATOM 1403 C CA . ASP A 1 96 ? -1.389 1.180 6.559 1.00 0.00 96 ASP A CA 1
ATOM 1404 C C . ASP A 1 96 ? -1.137 2.058 5.337 1.00 0.00 96 ASP A C 1
ATOM 1405 O O . ASP A 1 96 ? -0.059 2.018 4.742 1.00 0.00 96 ASP A O 1
ATOM 1414 N N . LEU A 1 97 ? -2.137 2.850 4.968 1.00 0.00 97 LEU A N 1
ATOM 1415 C CA . LEU A 1 97 ? -2.024 3.738 3.816 1.00 0.00 97 LEU A CA 1
ATOM 1416 C C . LEU A 1 97 ? -0.914 4.763 4.025 1.00 0.00 97 LEU A C 1
ATOM 1417 O O . LEU A 1 97 ? -1.103 5.767 4.710 1.00 0.00 97 LEU A O 1
ATOM 1433 N N . ALA A 1 98 ? 0.245 4.502 3.427 1.00 0.00 98 ALA A N 1
ATOM 1434 C CA . ALA A 1 98 ? 1.384 5.403 3.544 1.00 0.00 98 ALA A CA 1
ATOM 1435 C C . ALA A 1 98 ? 1.289 6.543 2.536 1.00 0.00 98 ALA A C 1
ATOM 1436 O O . ALA A 1 98 ? 0.336 6.620 1.759 1.00 0.00 98 ALA A O 1
ATOM 1443 N N . VAL A 1 99 ? 2.281 7.427 2.554 1.00 0.00 99 VAL A N 1
ATOM 1444 C CA . VAL A 1 99 ? 2.309 8.564 1.640 1.00 0.00 99 VAL A CA 1
ATOM 1445 C C . VAL A 1 99 ? 3.714 9.144 1.528 1.00 0.00 99 VAL A C 1
ATOM 1446 O O . VAL A 1 99 ? 4.434 9.253 2.521 1.00 0.00 99 VAL A O 1
ATOM 1459 N N . THR A 1 100 ? 4.099 9.518 0.312 1.00 0.00 100 THR A N 1
ATOM 1460 C CA . THR A 1 100 ? 5.418 10.087 0.069 1.00 0.00 100 THR A CA 1
ATOM 1461 C C . THR A 1 100 ? 5.392 11.607 0.190 1.00 0.00 100 THR A C 1
ATOM 1462 O O . THR A 1 100 ? 5.173 12.313 -0.795 1.00 0.00 100 THR A O 1
ATOM 1473 N N . ARG A 1 101 ? 5.616 12.103 1.402 1.00 0.00 101 ARG A N 1
ATOM 1474 C CA . ARG A 1 101 ? 5.617 13.540 1.651 1.00 0.00 101 ARG A CA 1
ATOM 1475 C C . ARG A 1 101 ? 7.032 14.105 1.564 1.00 0.00 101 ARG A C 1
ATOM 1476 O O . ARG A 1 101 ? 8.007 13.412 1.853 1.00 0.00 101 ARG A O 1
ATOM 1497 N N . ASP A 1 102 ? 7.135 15.367 1.163 1.00 0.00 102 ASP A N 1
ATOM 1498 C CA . ASP A 1 102 ? 8.430 16.026 1.038 1.00 0.00 102 ASP A CA 1
ATOM 1499 C C . ASP A 1 102 ? 8.484 17.285 1.897 1.00 0.00 102 ASP A C 1
ATOM 1500 O O . ASP A 1 102 ? 7.947 18.327 1.522 1.00 0.00 102 ASP A O 1
ATOM 1509 N N . GLU A 1 103 ? 9.134 17.180 3.052 1.00 0.00 103 GLU A N 1
ATOM 1510 C CA . GLU A 1 103 ? 9.256 18.311 3.965 1.00 0.00 103 GLU A CA 1
ATOM 1511 C C . GLU A 1 103 ? 9.849 19.523 3.254 1.00 0.00 103 GLU A C 1
ATOM 1512 O O . GLU A 1 103 ? 11.063 19.620 3.077 1.00 0.00 103 GLU A O 1
ATOM 1524 N N . ALA A 1 104 ? 8.983 20.446 2.848 1.00 0.00 104 ALA A N 1
ATOM 1525 C CA . ALA A 1 104 ? 9.420 21.653 2.157 1.00 0.00 104 ALA A CA 1
ATOM 1526 C C . ALA A 1 104 ? 8.259 22.620 1.954 1.00 0.00 104 ALA A C 1
ATOM 1527 O O . ALA A 1 104 ? 7.223 22.254 1.400 1.00 0.00 104 ALA A O 1
ATOM 1534 N N . ALA A 1 105 ? 8.439 23.857 2.407 1.00 0.00 105 ALA A N 1
ATOM 1535 C CA . ALA A 1 105 ? 7.406 24.877 2.274 1.00 0.00 105 ALA A CA 1
ATOM 1536 C C . ALA A 1 105 ? 7.967 26.266 2.561 1.00 0.00 105 ALA A C 1
ATOM 1537 O O . ALA A 1 105 ? 8.988 26.407 3.235 1.00 0.00 105 ALA A O 1
ATOM 1544 N N . SER A 1 106 ? 7.293 27.289 2.045 1.00 0.00 106 SER A N 1
ATOM 1545 C CA . SER A 1 106 ? 7.727 28.667 2.243 1.00 0.00 106 SER A CA 1
ATOM 1546 C C . SER A 1 106 ? 6.988 29.307 3.414 1.00 0.00 106 SER A C 1
ATOM 1547 O O . SER A 1 106 ? 5.780 29.130 3.572 1.00 0.00 106 SER A O 1
ATOM 1555 N N . GLY A 1 107 ? 7.723 30.052 4.234 1.00 0.00 107 GLY A N 1
ATOM 1556 C CA . GLY A 1 107 ? 7.122 30.707 5.381 1.00 0.00 107 GLY A CA 1
ATOM 1557 C C . GLY A 1 107 ? 6.756 32.151 5.099 1.00 0.00 107 GLY A C 1
ATOM 1558 O O . GLY A 1 107 ? 7.452 32.858 4.369 1.00 0.00 107 GLY A O 1
ATOM 1562 N N . PRO A 1 108 ? 5.639 32.608 5.684 1.00 0.00 108 PRO A N 1
ATOM 1563 C CA . PRO A 1 108 ? 5.157 33.980 5.505 1.00 0.00 108 PRO A CA 1
ATOM 1564 C C . PRO A 1 108 ? 6.054 35.004 6.193 1.00 0.00 108 PRO A C 1
ATOM 1565 O O . PRO A 1 108 ? 6.446 34.825 7.346 1.00 0.00 108 PRO A O 1
ATOM 1576 N N . SER A 1 109 ? 6.374 36.078 5.478 1.00 0.00 109 SER A N 1
ATOM 1577 C CA . SER A 1 109 ? 7.227 37.130 6.019 1.00 0.00 109 SER A CA 1
ATOM 1578 C C . SER A 1 109 ? 6.532 37.858 7.165 1.00 0.00 109 SER A C 1
ATOM 1579 O O . SER A 1 109 ? 5.359 37.616 7.448 1.00 0.00 109 SER A O 1
ATOM 1587 N N . SER A 1 110 ? 7.265 38.751 7.822 1.00 0.00 110 SER A N 1
ATOM 1588 C CA . SER A 1 110 ? 6.722 39.513 8.940 1.00 0.00 110 SER A CA 1
ATOM 1589 C C . SER A 1 110 ? 6.973 41.006 8.753 1.00 0.00 110 SER A C 1
ATOM 1590 O O . SER A 1 110 ? 7.710 41.416 7.858 1.00 0.00 110 SER A O 1
ATOM 1598 N N . GLY A 1 111 ? 6.352 41.816 9.606 1.00 0.00 111 GLY A N 1
ATOM 1599 C CA . GLY A 1 111 ? 6.520 43.254 9.519 1.00 0.00 111 GLY A CA 1
ATOM 1600 C C . GLY A 1 111 ? 7.976 43.664 9.425 1.00 0.00 111 GLY A C 1
ATOM 1601 O O . GLY A 1 111 ? 8.443 44.503 10.195 1.00 0.00 111 GLY A O 1
ATOM 1605 N N . GLY A 1 1 ? -17.469 -10.936 -28.322 1.00 0.00 1 GLY A N 2
ATOM 1606 C CA . GLY A 1 1 ? -17.836 -9.579 -27.959 1.00 0.00 1 GLY A CA 2
ATOM 1607 C C . GLY A 1 1 ? -17.672 -9.311 -26.476 1.00 0.00 1 GLY A C 2
ATOM 1608 O O . GLY A 1 1 ? -17.420 -10.229 -25.696 1.00 0.00 1 GLY A O 2
ATOM 1612 N N . SER A 1 2 ? -17.814 -8.048 -26.086 1.00 0.00 2 SER A N 2
ATOM 1613 C CA . SER A 1 2 ? -17.675 -7.660 -24.687 1.00 0.00 2 SER A CA 2
ATOM 1614 C C . SER A 1 2 ? -19.040 -7.549 -24.016 1.00 0.00 2 SER A C 2
ATOM 1615 O O . SER A 1 2 ? -19.673 -6.494 -24.043 1.00 0.00 2 SER A O 2
ATOM 1623 N N . SER A 1 3 ? -19.488 -8.646 -23.414 1.00 0.00 3 SER A N 2
ATOM 1624 C CA . SER A 1 3 ? -20.779 -8.675 -22.738 1.00 0.00 3 SER A CA 2
ATOM 1625 C C . SER A 1 3 ? -20.787 -7.729 -21.541 1.00 0.00 3 SER A C 2
ATOM 1626 O O . SER A 1 3 ? -21.601 -6.809 -21.467 1.00 0.00 3 SER A O 2
ATOM 1634 N N . GLY A 1 4 ? -19.873 -7.963 -20.604 1.00 0.00 4 GLY A N 2
ATOM 1635 C CA . GLY A 1 4 ? -19.791 -7.124 -19.422 1.00 0.00 4 GLY A CA 2
ATOM 1636 C C . GLY A 1 4 ? -18.467 -7.270 -18.699 1.00 0.00 4 GLY A C 2
ATOM 1637 O O . GLY A 1 4 ? -17.404 -7.159 -19.308 1.00 0.00 4 GLY A O 2
ATOM 1641 N N . SER A 1 5 ? -18.532 -7.518 -17.394 1.00 0.00 5 SER A N 2
ATOM 1642 C CA . SER A 1 5 ? -17.328 -7.674 -16.586 1.00 0.00 5 SER A CA 2
ATOM 1643 C C . SER A 1 5 ? -16.219 -6.750 -17.079 1.00 0.00 5 SER A C 2
ATOM 1644 O O . SER A 1 5 ? -15.058 -7.150 -17.170 1.00 0.00 5 SER A O 2
ATOM 1652 N N . SER A 1 6 ? -16.585 -5.513 -17.398 1.00 0.00 6 SER A N 2
ATOM 1653 C CA . SER A 1 6 ? -15.622 -4.532 -17.886 1.00 0.00 6 SER A CA 2
ATOM 1654 C C . SER A 1 6 ? -14.951 -3.805 -16.725 1.00 0.00 6 SER A C 2
ATOM 1655 O O . SER A 1 6 ? -13.727 -3.813 -16.597 1.00 0.00 6 SER A O 2
ATOM 1663 N N . GLY A 1 7 ? -15.763 -3.176 -15.880 1.00 0.00 7 GLY A N 2
ATOM 1664 C CA . GLY A 1 7 ? -15.230 -2.453 -14.740 1.00 0.00 7 GLY A CA 2
ATOM 1665 C C . GLY A 1 7 ? -14.856 -1.024 -15.084 1.00 0.00 7 GLY A C 2
ATOM 1666 O O . GLY A 1 7 ? -13.683 -0.652 -15.032 1.00 0.00 7 GLY A O 2
ATOM 1670 N N . LEU A 1 8 ? -15.854 -0.222 -15.437 1.00 0.00 8 LEU A N 2
ATOM 1671 C CA . LEU A 1 8 ? -15.624 1.174 -15.793 1.00 0.00 8 LEU A CA 2
ATOM 1672 C C . LEU A 1 8 ? -14.714 1.853 -14.774 1.00 0.00 8 LEU A C 2
ATOM 1673 O O . LEU A 1 8 ? -14.771 1.580 -13.575 1.00 0.00 8 LEU A O 2
ATOM 1689 N N . PRO A 1 9 ? -13.853 2.759 -15.261 1.00 0.00 9 PRO A N 2
ATOM 1690 C CA . PRO A 1 9 ? -12.916 3.498 -14.409 1.00 0.00 9 PRO A CA 2
ATOM 1691 C C . PRO A 1 9 ? -13.621 4.506 -13.509 1.00 0.00 9 PRO A C 2
ATOM 1692 O O . PRO A 1 9 ? -14.231 5.462 -13.989 1.00 0.00 9 PRO A O 2
ATOM 1703 N N . SER A 1 10 ? -13.534 4.287 -12.201 1.00 0.00 10 SER A N 2
ATOM 1704 C CA . SER A 1 10 ? -14.168 5.175 -11.233 1.00 0.00 10 SER A CA 2
ATOM 1705 C C . SER A 1 10 ? -13.207 6.277 -10.797 1.00 0.00 10 SER A C 2
ATOM 1706 O O . SER A 1 10 ? -13.540 7.461 -10.845 1.00 0.00 10 SER A O 2
ATOM 1714 N N . ASP A 1 11 ? -12.013 5.878 -10.372 1.00 0.00 11 ASP A N 2
ATOM 1715 C CA . ASP A 1 11 ? -11.002 6.830 -9.928 1.00 0.00 11 ASP A CA 2
ATOM 1716 C C . ASP A 1 11 ? -9.716 6.672 -10.733 1.00 0.00 11 ASP A C 2
ATOM 1717 O O . ASP A 1 11 ? -9.313 5.558 -11.066 1.00 0.00 11 ASP A O 2
ATOM 1726 N N . VAL A 1 12 ? -9.075 7.795 -11.042 1.00 0.00 12 VAL A N 2
ATOM 1727 C CA . VAL A 1 12 ? -7.835 7.781 -11.808 1.00 0.00 12 VAL A CA 2
ATOM 1728 C C . VAL A 1 12 ? -6.667 8.293 -10.972 1.00 0.00 12 VAL A C 2
ATOM 1729 O O . VAL A 1 12 ? -5.572 7.730 -11.002 1.00 0.00 12 VAL A O 2
ATOM 1742 N N . THR A 1 13 ? -6.908 9.366 -10.224 1.00 0.00 13 THR A N 2
ATOM 1743 C CA . THR A 1 13 ? -5.876 9.955 -9.379 1.00 0.00 13 THR A CA 2
ATOM 1744 C C . THR A 1 13 ? -5.016 8.878 -8.729 1.00 0.00 13 THR A C 2
ATOM 1745 O O . THR A 1 13 ? -5.509 7.807 -8.376 1.00 0.00 13 THR A O 2
ATOM 1756 N N . GLU A 1 14 ? -3.728 9.169 -8.574 1.00 0.00 14 GLU A N 2
ATOM 1757 C CA . GLU A 1 14 ? -2.800 8.223 -7.965 1.00 0.00 14 GLU A CA 2
ATOM 1758 C C . GLU A 1 14 ? -2.677 8.470 -6.464 1.00 0.00 14 GLU A C 2
ATOM 1759 O O . GLU A 1 14 ? -1.789 9.193 -6.014 1.00 0.00 14 GLU A O 2
ATOM 1771 N N . GLY A 1 15 ? -3.577 7.864 -5.695 1.00 0.00 15 GLY A N 2
ATOM 1772 C CA . GLY A 1 15 ? -3.553 8.031 -4.254 1.00 0.00 15 GLY A CA 2
ATOM 1773 C C . GLY A 1 15 ? -3.707 6.716 -3.516 1.00 0.00 15 GLY A C 2
ATOM 1774 O O . GLY A 1 15 ? -4.468 6.621 -2.552 1.00 0.00 15 GLY A O 2
ATOM 1778 N N . LYS A 1 16 ? -2.984 5.697 -3.968 1.00 0.00 16 LYS A N 2
ATOM 1779 C CA . LYS A 1 16 ? -3.043 4.380 -3.345 1.00 0.00 16 LYS A CA 2
ATOM 1780 C C . LYS A 1 16 ? -1.673 3.965 -2.818 1.00 0.00 16 LYS A C 2
ATOM 1781 O O . LYS A 1 16 ? -0.717 3.829 -3.582 1.00 0.00 16 LYS A O 2
ATOM 1800 N N . THR A 1 17 ? -1.585 3.764 -1.506 1.00 0.00 17 THR A N 2
ATOM 1801 C CA . THR A 1 17 ? -0.332 3.365 -0.877 1.00 0.00 17 THR A CA 2
ATOM 1802 C C . THR A 1 17 ? -0.571 2.328 0.214 1.00 0.00 17 THR A C 2
ATOM 1803 O O . THR A 1 17 ? -1.693 2.166 0.696 1.00 0.00 17 THR A O 2
ATOM 1814 N N . VAL A 1 18 ? 0.490 1.627 0.602 1.00 0.00 18 VAL A N 2
ATOM 1815 C CA . VAL A 1 18 ? 0.395 0.607 1.639 1.00 0.00 18 VAL A CA 2
ATOM 1816 C C . VAL A 1 18 ? 1.755 0.345 2.277 1.00 0.00 18 VAL A C 2
ATOM 1817 O O . VAL A 1 18 ? 2.697 -0.079 1.607 1.00 0.00 18 VAL A O 2
ATOM 1830 N N . PHE A 1 19 ? 1.850 0.599 3.578 1.00 0.00 19 PHE A N 2
ATOM 1831 C CA . PHE A 1 19 ? 3.095 0.390 4.308 1.00 0.00 19 PHE A CA 2
ATOM 1832 C C . PHE A 1 19 ? 2.958 -0.762 5.299 1.00 0.00 19 PHE A C 2
ATOM 1833 O O . PHE A 1 19 ? 2.080 -0.752 6.162 1.00 0.00 19 PHE A O 2
ATOM 1850 N N . ILE A 1 20 ? 3.832 -1.754 5.167 1.00 0.00 20 ILE A N 2
ATOM 1851 C CA . ILE A 1 20 ? 3.810 -2.914 6.050 1.00 0.00 20 ILE A CA 2
ATOM 1852 C C . ILE A 1 20 ? 4.842 -2.777 7.164 1.00 0.00 20 ILE A C 2
ATOM 1853 O O . ILE A 1 20 ? 5.987 -2.396 6.920 1.00 0.00 20 ILE A O 2
ATOM 1869 N N . ARG A 1 21 ? 4.429 -3.091 8.388 1.00 0.00 21 ARG A N 2
ATOM 1870 C CA . ARG A 1 21 ? 5.318 -3.003 9.540 1.00 0.00 21 ARG A CA 2
ATOM 1871 C C . ARG A 1 21 ? 5.441 -4.355 10.236 1.00 0.00 21 ARG A C 2
ATOM 1872 O O . ARG A 1 21 ? 4.510 -5.159 10.221 1.00 0.00 21 ARG A O 2
ATOM 1893 N N . ASN A 1 22 ? 6.597 -4.599 10.844 1.00 0.00 22 ASN A N 2
ATOM 1894 C CA . ASN A 1 22 ? 6.843 -5.854 11.544 1.00 0.00 22 ASN A CA 2
ATOM 1895 C C . ASN A 1 22 ? 6.998 -7.007 10.556 1.00 0.00 22 ASN A C 2
ATOM 1896 O O . ASN A 1 22 ? 6.360 -8.050 10.698 1.00 0.00 22 ASN A O 2
ATOM 1907 N N . LEU A 1 23 ? 7.851 -6.811 9.556 1.00 0.00 23 LEU A N 2
ATOM 1908 C CA . LEU A 1 23 ? 8.091 -7.834 8.545 1.00 0.00 23 LEU A CA 2
ATOM 1909 C C . LEU A 1 23 ? 8.998 -8.934 9.087 1.00 0.00 23 LEU A C 2
ATOM 1910 O O . LEU A 1 23 ? 9.638 -8.768 10.125 1.00 0.00 23 LEU A O 2
ATOM 1926 N N . SER A 1 24 ? 9.050 -10.055 8.376 1.00 0.00 24 SER A N 2
ATOM 1927 C CA . SER A 1 24 ? 9.878 -11.183 8.786 1.00 0.00 24 SER A CA 2
ATOM 1928 C C . SER A 1 24 ? 11.191 -11.204 8.011 1.00 0.00 24 SER A C 2
ATOM 1929 O O . SER A 1 24 ? 11.235 -10.857 6.830 1.00 0.00 24 SER A O 2
ATOM 1937 N N . PHE A 1 25 ? 12.262 -11.613 8.684 1.00 0.00 25 PHE A N 2
ATOM 1938 C CA . PHE A 1 25 ? 13.578 -11.679 8.060 1.00 0.00 25 PHE A CA 2
ATOM 1939 C C . PHE A 1 25 ? 13.578 -12.659 6.891 1.00 0.00 25 PHE A C 2
ATOM 1940 O O . PHE A 1 25 ? 14.478 -12.641 6.051 1.00 0.00 25 PHE A O 2
ATOM 1957 N N . ASP A 1 26 ? 12.562 -13.514 6.844 1.00 0.00 26 ASP A N 2
ATOM 1958 C CA . ASP A 1 26 ? 12.443 -14.502 5.778 1.00 0.00 26 ASP A CA 2
ATOM 1959 C C . ASP A 1 26 ? 11.660 -13.936 4.598 1.00 0.00 26 ASP A C 2
ATOM 1960 O O . ASP A 1 26 ? 11.833 -14.372 3.459 1.00 0.00 26 ASP A O 2
ATOM 1969 N N . SER A 1 27 ? 10.798 -12.964 4.877 1.00 0.00 27 SER A N 2
ATOM 1970 C CA . SER A 1 27 ? 9.984 -12.342 3.839 1.00 0.00 27 SER A CA 2
ATOM 1971 C C . SER A 1 27 ? 10.864 -11.661 2.795 1.00 0.00 27 SER A C 2
ATOM 1972 O O . SER A 1 27 ? 11.971 -11.217 3.096 1.00 0.00 27 SER A O 2
ATOM 1980 N N . GLU A 1 28 ? 10.361 -11.582 1.567 1.00 0.00 28 GLU A N 2
ATOM 1981 C CA . GLU A 1 28 ? 11.101 -10.956 0.478 1.00 0.00 28 GLU A CA 2
ATOM 1982 C C . GLU A 1 28 ? 10.167 -10.158 -0.427 1.00 0.00 28 GLU A C 2
ATOM 1983 O O . GLU A 1 28 ? 9.006 -10.521 -0.611 1.00 0.00 28 GLU A O 2
ATOM 1995 N N . GLU A 1 29 ? 10.683 -9.069 -0.989 1.00 0.00 29 GLU A N 2
ATOM 1996 C CA . GLU A 1 29 ? 9.894 -8.219 -1.873 1.00 0.00 29 GLU A CA 2
ATOM 1997 C C . GLU A 1 29 ? 8.911 -9.051 -2.691 1.00 0.00 29 GLU A C 2
ATOM 1998 O O . GLU A 1 29 ? 7.768 -8.647 -2.903 1.00 0.00 29 GLU A O 2
ATOM 2010 N N . GLU A 1 30 ? 9.365 -10.213 -3.149 1.00 0.00 30 GLU A N 2
ATOM 2011 C CA . GLU A 1 30 ? 8.525 -11.101 -3.945 1.00 0.00 30 GLU A CA 2
ATOM 2012 C C . GLU A 1 30 ? 7.359 -11.634 -3.118 1.00 0.00 30 GLU A C 2
ATOM 2013 O O . GLU A 1 30 ? 6.197 -11.355 -3.411 1.00 0.00 30 GLU A O 2
ATOM 2025 N N . ALA A 1 31 ? 7.679 -12.404 -2.083 1.00 0.00 31 ALA A N 2
ATOM 2026 C CA . ALA A 1 31 ? 6.660 -12.976 -1.212 1.00 0.00 31 ALA A CA 2
ATOM 2027 C C . ALA A 1 31 ? 5.719 -11.897 -0.686 1.00 0.00 31 ALA A C 2
ATOM 2028 O O . ALA A 1 31 ? 4.498 -12.052 -0.723 1.00 0.00 31 ALA A O 2
ATOM 2035 N N . LEU A 1 32 ? 6.294 -10.805 -0.196 1.00 0.00 32 LEU A N 2
ATOM 2036 C CA . LEU A 1 32 ? 5.506 -9.699 0.339 1.00 0.00 32 LEU A CA 2
ATOM 2037 C C . LEU A 1 32 ? 4.403 -9.296 -0.634 1.00 0.00 32 LEU A C 2
ATOM 2038 O O . LEU A 1 32 ? 3.227 -9.265 -0.276 1.00 0.00 32 LEU A O 2
ATOM 2054 N N . GLY A 1 33 ? 4.792 -8.991 -1.869 1.00 0.00 33 GLY A N 2
ATOM 2055 C CA . GLY A 1 33 ? 3.824 -8.596 -2.875 1.00 0.00 33 GLY A CA 2
ATOM 2056 C C . GLY A 1 33 ? 2.828 -9.696 -3.184 1.00 0.00 33 GLY A C 2
ATOM 2057 O O . GLY A 1 33 ? 1.618 -9.490 -3.093 1.00 0.00 33 GLY A O 2
ATOM 2061 N N . GLU A 1 34 ? 3.337 -10.868 -3.553 1.00 0.00 34 GLU A N 2
ATOM 2062 C CA . GLU A 1 34 ? 2.483 -12.003 -3.879 1.00 0.00 34 GLU A CA 2
ATOM 2063 C C . GLU A 1 34 ? 1.336 -12.126 -2.879 1.00 0.00 34 GLU A C 2
ATOM 2064 O O . GLU A 1 34 ? 0.283 -12.683 -3.190 1.00 0.00 34 GLU A O 2
ATOM 2076 N N . VAL A 1 35 ? 1.549 -11.601 -1.676 1.00 0.00 35 VAL A N 2
ATOM 2077 C CA . VAL A 1 35 ? 0.534 -11.651 -0.630 1.00 0.00 35 VAL A CA 2
ATOM 2078 C C . VAL A 1 35 ? -0.539 -10.592 -0.855 1.00 0.00 35 VAL A C 2
ATOM 2079 O O . VAL A 1 35 ? -1.724 -10.907 -0.968 1.00 0.00 35 VAL A O 2
ATOM 2092 N N . LEU A 1 36 ? -0.117 -9.334 -0.918 1.00 0.00 36 LEU A N 2
ATOM 2093 C CA . LEU A 1 36 ? -1.042 -8.226 -1.130 1.00 0.00 36 LEU A CA 2
ATOM 2094 C C . LEU A 1 36 ? -1.760 -8.365 -2.469 1.00 0.00 36 LEU A C 2
ATOM 2095 O O . LEU A 1 36 ? -2.911 -7.955 -2.610 1.00 0.00 36 LEU A O 2
ATOM 2111 N N . GLN A 1 37 ? -1.072 -8.947 -3.446 1.00 0.00 37 GLN A N 2
ATOM 2112 C CA . GLN A 1 37 ? -1.646 -9.141 -4.772 1.00 0.00 37 GLN A CA 2
ATOM 2113 C C . GLN A 1 37 ? -2.963 -9.906 -4.689 1.00 0.00 37 GLN A C 2
ATOM 2114 O O . GLN A 1 37 ? -3.731 -9.942 -5.650 1.00 0.00 37 GLN A O 2
ATOM 2128 N N . GLN A 1 38 ? -3.216 -10.515 -3.535 1.00 0.00 38 GLN A N 2
ATOM 2129 C CA . GLN A 1 38 ? -4.440 -11.280 -3.328 1.00 0.00 38 GLN A CA 2
ATOM 2130 C C . GLN A 1 38 ? -5.666 -10.375 -3.400 1.00 0.00 38 GLN A C 2
ATOM 2131 O O . GLN A 1 38 ? -6.665 -10.715 -4.034 1.00 0.00 38 GLN A O 2
ATOM 2145 N N . PHE A 1 39 ? -5.583 -9.221 -2.746 1.00 0.00 39 PHE A N 2
ATOM 2146 C CA . PHE A 1 39 ? -6.686 -8.268 -2.735 1.00 0.00 39 PHE A CA 2
ATOM 2147 C C . PHE A 1 39 ? -6.787 -7.536 -4.070 1.00 0.00 39 PHE A C 2
ATOM 2148 O O . PHE A 1 39 ? -7.882 -7.261 -4.558 1.00 0.00 39 PHE A O 2
ATOM 2165 N N . GLY A 1 40 ? -5.635 -7.224 -4.655 1.00 0.00 40 GLY A N 2
ATOM 2166 C CA . GLY A 1 40 ? -5.614 -6.527 -5.928 1.00 0.00 40 GLY A CA 2
ATOM 2167 C C . GLY A 1 40 ? -4.207 -6.323 -6.455 1.00 0.00 40 GLY A C 2
ATOM 2168 O O . GLY A 1 40 ? -3.248 -6.281 -5.683 1.00 0.00 40 GLY A O 2
ATOM 2172 N N . ASP A 1 41 ? -4.083 -6.198 -7.771 1.00 0.00 41 ASP A N 2
ATOM 2173 C CA . ASP A 1 41 ? -2.782 -5.998 -8.401 1.00 0.00 41 ASP A CA 2
ATOM 2174 C C . ASP A 1 41 ? -1.933 -5.020 -7.595 1.00 0.00 41 ASP A C 2
ATOM 2175 O O . ASP A 1 41 ? -2.457 -4.223 -6.815 1.00 0.00 41 ASP A O 2
ATOM 2184 N N . LEU A 1 42 ? -0.621 -5.086 -7.788 1.00 0.00 42 LEU A N 2
ATOM 2185 C CA . LEU A 1 42 ? 0.302 -4.206 -7.078 1.00 0.00 42 LEU A CA 2
ATOM 2186 C C . LEU A 1 42 ? 1.154 -3.406 -8.059 1.00 0.00 42 LEU A C 2
ATOM 2187 O O . LEU A 1 42 ? 1.975 -3.966 -8.785 1.00 0.00 42 LEU A O 2
ATOM 2203 N N . LYS A 1 43 ? 0.954 -2.092 -8.072 1.00 0.00 43 LYS A N 2
ATOM 2204 C CA . LYS A 1 43 ? 1.705 -1.213 -8.960 1.00 0.00 43 LYS A CA 2
ATOM 2205 C C . LYS A 1 43 ? 3.206 -1.427 -8.795 1.00 0.00 43 LYS A C 2
ATOM 2206 O O . LYS A 1 43 ? 3.928 -1.616 -9.775 1.00 0.00 43 LYS A O 2
ATOM 2225 N N . TYR A 1 44 ? 3.670 -1.397 -7.551 1.00 0.00 44 TYR A N 2
ATOM 2226 C CA . TYR A 1 44 ? 5.086 -1.586 -7.258 1.00 0.00 44 TYR A CA 2
ATOM 2227 C C . TYR A 1 44 ? 5.289 -2.028 -5.812 1.00 0.00 44 TYR A C 2
ATOM 2228 O O . TYR A 1 44 ? 4.607 -1.553 -4.904 1.00 0.00 44 TYR A O 2
ATOM 2246 N N . VAL A 1 45 ? 6.233 -2.942 -5.606 1.00 0.00 45 VAL A N 2
ATOM 2247 C CA . VAL A 1 45 ? 6.529 -3.448 -4.271 1.00 0.00 45 VAL A CA 2
ATOM 2248 C C . VAL A 1 45 ? 8.011 -3.306 -3.946 1.00 0.00 45 VAL A C 2
ATOM 2249 O O . VAL A 1 45 ? 8.844 -4.057 -4.455 1.00 0.00 45 VAL A O 2
ATOM 2262 N N . ARG A 1 46 ? 8.335 -2.338 -3.094 1.00 0.00 46 ARG A N 2
ATOM 2263 C CA . ARG A 1 46 ? 9.718 -2.097 -2.701 1.00 0.00 46 ARG A CA 2
ATOM 2264 C C . ARG A 1 46 ? 9.898 -2.296 -1.199 1.00 0.00 46 ARG A C 2
ATOM 2265 O O . ARG A 1 46 ? 9.073 -1.852 -0.399 1.00 0.00 46 ARG A O 2
ATOM 2286 N N . VAL A 1 47 ? 10.982 -2.966 -0.822 1.00 0.00 47 VAL A N 2
ATOM 2287 C CA . VAL A 1 47 ? 11.272 -3.223 0.584 1.00 0.00 47 VAL A CA 2
ATOM 2288 C C . VAL A 1 47 ? 12.572 -2.551 1.009 1.00 0.00 47 VAL A C 2
ATOM 2289 O O . VAL A 1 47 ? 13.637 -2.831 0.460 1.00 0.00 47 VAL A O 2
ATOM 2302 N N . VAL A 1 48 ? 12.478 -1.661 1.993 1.00 0.00 48 VAL A N 2
ATOM 2303 C CA . VAL A 1 48 ? 13.647 -0.948 2.494 1.00 0.00 48 VAL A CA 2
ATOM 2304 C C . VAL A 1 48 ? 14.663 -1.914 3.093 1.00 0.00 48 VAL A C 2
ATOM 2305 O O . VAL A 1 48 ? 14.379 -2.602 4.074 1.00 0.00 48 VAL A O 2
ATOM 2318 N N . LEU A 1 49 ? 15.850 -1.959 2.498 1.00 0.00 49 LEU A N 2
ATOM 2319 C CA . LEU A 1 49 ? 16.911 -2.840 2.973 1.00 0.00 49 LEU A CA 2
ATOM 2320 C C . LEU A 1 49 ? 18.158 -2.042 3.341 1.00 0.00 49 LEU A C 2
ATOM 2321 O O . LEU A 1 49 ? 18.317 -0.894 2.926 1.00 0.00 49 LEU A O 2
ATOM 2337 N N . HIS A 1 50 ? 19.041 -2.659 4.119 1.00 0.00 50 HIS A N 2
ATOM 2338 C CA . HIS A 1 50 ? 20.276 -2.007 4.540 1.00 0.00 50 HIS A CA 2
ATOM 2339 C C . HIS A 1 50 ? 21.096 -1.565 3.332 1.00 0.00 50 HIS A C 2
ATOM 2340 O O . HIS A 1 50 ? 21.204 -2.274 2.331 1.00 0.00 50 HIS A O 2
ATOM 2355 N N . PRO A 1 51 ? 21.688 -0.364 3.425 1.00 0.00 51 PRO A N 2
ATOM 2356 C CA . PRO A 1 51 ? 22.508 0.199 2.348 1.00 0.00 51 PRO A CA 2
ATOM 2357 C C . PRO A 1 51 ? 23.826 -0.546 2.173 1.00 0.00 51 PRO A C 2
ATOM 2358 O O . PRO A 1 51 ? 24.658 -0.170 1.347 1.00 0.00 51 PRO A O 2
ATOM 2369 N N . ASP A 1 52 ? 24.011 -1.604 2.955 1.00 0.00 52 ASP A N 2
ATOM 2370 C CA . ASP A 1 52 ? 25.228 -2.403 2.885 1.00 0.00 52 ASP A CA 2
ATOM 2371 C C . ASP A 1 52 ? 24.898 -3.890 2.790 1.00 0.00 52 ASP A C 2
ATOM 2372 O O . ASP A 1 52 ? 25.357 -4.583 1.881 1.00 0.00 52 ASP A O 2
ATOM 2381 N N . THR A 1 53 ? 24.099 -4.375 3.735 1.00 0.00 53 THR A N 2
ATOM 2382 C CA . THR A 1 53 ? 23.709 -5.779 3.759 1.00 0.00 53 THR A CA 2
ATOM 2383 C C . THR A 1 53 ? 22.355 -5.985 3.089 1.00 0.00 53 THR A C 2
ATOM 2384 O O . THR A 1 53 ? 21.709 -5.027 2.667 1.00 0.00 53 THR A O 2
ATOM 2395 N N . GLU A 1 54 ? 21.932 -7.242 2.994 1.00 0.00 54 GLU A N 2
ATOM 2396 C CA . GLU A 1 54 ? 20.655 -7.573 2.374 1.00 0.00 54 GLU A CA 2
ATOM 2397 C C . GLU A 1 54 ? 19.654 -8.061 3.417 1.00 0.00 54 GLU A C 2
ATOM 2398 O O . GLU A 1 54 ? 18.911 -9.015 3.183 1.00 0.00 54 GLU A O 2
ATOM 2410 N N . HIS A 1 55 ? 19.640 -7.401 4.571 1.00 0.00 55 HIS A N 2
ATOM 2411 C CA . HIS A 1 55 ? 18.731 -7.767 5.651 1.00 0.00 55 HIS A CA 2
ATOM 2412 C C . HIS A 1 55 ? 17.458 -6.927 5.597 1.00 0.00 55 HIS A C 2
ATOM 2413 O O . HIS A 1 55 ? 17.494 -5.749 5.244 1.00 0.00 55 HIS A O 2
ATOM 2428 N N . SER A 1 56 ? 16.334 -7.543 5.949 1.00 0.00 56 SER A N 2
ATOM 2429 C CA . SER A 1 56 ? 15.049 -6.854 5.937 1.00 0.00 56 SER A CA 2
ATOM 2430 C C . SER A 1 56 ? 14.875 -6.005 7.193 1.00 0.00 56 SER A C 2
ATOM 2431 O O . SER A 1 56 ? 14.721 -6.531 8.296 1.00 0.00 56 SER A O 2
ATOM 2439 N N . LYS A 1 57 ? 14.901 -4.689 7.018 1.00 0.00 57 LYS A N 2
ATOM 2440 C CA . LYS A 1 57 ? 14.746 -3.764 8.135 1.00 0.00 57 LYS A CA 2
ATOM 2441 C C . LYS A 1 57 ? 13.535 -4.136 8.984 1.00 0.00 57 LYS A C 2
ATOM 2442 O O . LYS A 1 57 ? 13.567 -4.029 10.209 1.00 0.00 57 LYS A O 2
ATOM 2461 N N . GLY A 1 58 ? 12.467 -4.575 8.324 1.00 0.00 58 GLY A N 2
ATOM 2462 C CA . GLY A 1 58 ? 11.261 -4.957 9.035 1.00 0.00 58 GLY A CA 2
ATOM 2463 C C . GLY A 1 58 ? 10.035 -4.219 8.535 1.00 0.00 58 GLY A C 2
ATOM 2464 O O . GLY A 1 58 ? 8.992 -4.218 9.191 1.00 0.00 58 GLY A O 2
ATOM 2468 N N . CYS A 1 59 ? 10.159 -3.588 7.373 1.00 0.00 59 CYS A N 2
ATOM 2469 C CA . CYS A 1 59 ? 9.052 -2.840 6.787 1.00 0.00 59 CYS A CA 2
ATOM 2470 C C . CYS A 1 59 ? 9.236 -2.689 5.280 1.00 0.00 59 CYS A C 2
ATOM 2471 O O . CYS A 1 59 ? 10.346 -2.815 4.765 1.00 0.00 59 CYS A O 2
ATOM 2479 N N . ALA A 1 60 ? 8.139 -2.420 4.580 1.00 0.00 60 ALA A N 2
ATOM 2480 C CA . ALA A 1 60 ? 8.179 -2.251 3.133 1.00 0.00 60 ALA A CA 2
ATOM 2481 C C . ALA A 1 60 ? 7.023 -1.382 2.649 1.00 0.00 60 ALA A C 2
ATOM 2482 O O . ALA A 1 60 ? 5.983 -1.294 3.302 1.00 0.00 60 ALA A O 2
ATOM 2489 N N . PHE A 1 61 ? 7.212 -0.740 1.501 1.00 0.00 61 PHE A N 2
ATOM 2490 C CA . PHE A 1 61 ? 6.185 0.125 0.931 1.00 0.00 61 PHE A CA 2
ATOM 2491 C C . PHE A 1 61 ? 5.668 -0.442 -0.389 1.00 0.00 61 PHE A C 2
ATOM 2492 O O . PHE A 1 61 ? 6.447 -0.861 -1.244 1.00 0.00 61 PHE A O 2
ATOM 2509 N N . ALA A 1 62 ? 4.348 -0.451 -0.545 1.00 0.00 62 ALA A N 2
ATOM 2510 C CA . ALA A 1 62 ? 3.727 -0.964 -1.760 1.00 0.00 62 ALA A CA 2
ATOM 2511 C C . ALA A 1 62 ? 2.686 0.011 -2.298 1.00 0.00 62 ALA A C 2
ATOM 2512 O O . ALA A 1 62 ? 2.280 0.944 -1.605 1.00 0.00 62 ALA A O 2
ATOM 2519 N N . GLN A 1 63 ? 2.259 -0.210 -3.537 1.00 0.00 63 GLN A N 2
ATOM 2520 C CA . GLN A 1 63 ? 1.266 0.651 -4.168 1.00 0.00 63 GLN A CA 2
ATOM 2521 C C . GLN A 1 63 ? 0.269 -0.170 -4.978 1.00 0.00 63 GLN A C 2
ATOM 2522 O O . GLN A 1 63 ? 0.646 -0.884 -5.908 1.00 0.00 63 GLN A O 2
ATOM 2536 N N . PHE A 1 64 ? -1.007 -0.065 -4.619 1.00 0.00 64 PHE A N 2
ATOM 2537 C CA . PHE A 1 64 ? -2.059 -0.800 -5.311 1.00 0.00 64 PHE A CA 2
ATOM 2538 C C . PHE A 1 64 ? -2.445 -0.100 -6.611 1.00 0.00 64 PHE A C 2
ATOM 2539 O O . PHE A 1 64 ? -2.124 1.070 -6.817 1.00 0.00 64 PHE A O 2
ATOM 2556 N N . MET A 1 65 ? -3.137 -0.826 -7.484 1.00 0.00 65 MET A N 2
ATOM 2557 C CA . MET A 1 65 ? -3.568 -0.275 -8.763 1.00 0.00 65 MET A CA 2
ATOM 2558 C C . MET A 1 65 ? -4.870 0.503 -8.609 1.00 0.00 65 MET A C 2
ATOM 2559 O O . MET A 1 65 ? -5.231 1.309 -9.468 1.00 0.00 65 MET A O 2
ATOM 2573 N N . THR A 1 66 ? -5.575 0.258 -7.508 1.00 0.00 66 THR A N 2
ATOM 2574 C CA . THR A 1 66 ? -6.838 0.934 -7.242 1.00 0.00 66 THR A CA 2
ATOM 2575 C C . THR A 1 66 ? -6.980 1.272 -5.763 1.00 0.00 66 THR A C 2
ATOM 2576 O O . THR A 1 66 ? -6.461 0.561 -4.902 1.00 0.00 66 THR A O 2
ATOM 2587 N N . GLN A 1 67 ? -7.685 2.361 -5.474 1.00 0.00 67 GLN A N 2
ATOM 2588 C CA . GLN A 1 67 ? -7.895 2.792 -4.097 1.00 0.00 67 GLN A CA 2
ATOM 2589 C C . GLN A 1 67 ? -8.592 1.705 -3.286 1.00 0.00 67 GLN A C 2
ATOM 2590 O O . GLN A 1 67 ? -8.196 1.408 -2.160 1.00 0.00 67 GLN A O 2
ATOM 2604 N N . GLU A 1 68 ? -9.633 1.117 -3.867 1.00 0.00 68 GLU A N 2
ATOM 2605 C CA . GLU A 1 68 ? -10.387 0.063 -3.197 1.00 0.00 68 GLU A CA 2
ATOM 2606 C C . GLU A 1 68 ? -9.466 -1.078 -2.772 1.00 0.00 68 GLU A C 2
ATOM 2607 O O . GLU A 1 68 ? -9.610 -1.632 -1.683 1.00 0.00 68 GLU A O 2
ATOM 2619 N N . ALA A 1 69 ? -8.522 -1.423 -3.641 1.00 0.00 69 ALA A N 2
ATOM 2620 C CA . ALA A 1 69 ? -7.578 -2.496 -3.357 1.00 0.00 69 ALA A CA 2
ATOM 2621 C C . ALA A 1 69 ? -6.831 -2.239 -2.052 1.00 0.00 69 ALA A C 2
ATOM 2622 O O . ALA A 1 69 ? -6.958 -3.000 -1.094 1.00 0.00 69 ALA A O 2
ATOM 2629 N N . ALA A 1 70 ? -6.053 -1.162 -2.024 1.00 0.00 70 ALA A N 2
ATOM 2630 C CA . ALA A 1 70 ? -5.287 -0.805 -0.836 1.00 0.00 70 ALA A CA 2
ATOM 2631 C C . ALA A 1 70 ? -6.127 -0.963 0.427 1.00 0.00 70 ALA A C 2
ATOM 2632 O O . ALA A 1 70 ? -5.686 -1.568 1.404 1.00 0.00 70 ALA A O 2
ATOM 2639 N N . GLN A 1 71 ? -7.337 -0.414 0.399 1.00 0.00 71 GLN A N 2
ATOM 2640 C CA . GLN A 1 71 ? -8.237 -0.494 1.544 1.00 0.00 71 GLN A CA 2
ATOM 2641 C C . GLN A 1 71 ? -8.490 -1.945 1.938 1.00 0.00 71 GLN A C 2
ATOM 2642 O O . GLN A 1 71 ? -8.394 -2.307 3.110 1.00 0.00 71 GLN A O 2
ATOM 2656 N N . LYS A 1 72 ? -8.815 -2.773 0.950 1.00 0.00 72 LYS A N 2
ATOM 2657 C CA . LYS A 1 72 ? -9.081 -4.186 1.192 1.00 0.00 72 LYS A CA 2
ATOM 2658 C C . LYS A 1 72 ? -7.883 -4.860 1.853 1.00 0.00 72 LYS A C 2
ATOM 2659 O O . LYS A 1 72 ? -8.021 -5.904 2.492 1.00 0.00 72 LYS A O 2
ATOM 2678 N N . CYS A 1 73 ? -6.710 -4.256 1.698 1.00 0.00 73 CYS A N 2
ATOM 2679 C CA . CYS A 1 73 ? -5.488 -4.798 2.282 1.00 0.00 73 CYS A CA 2
ATOM 2680 C C . CYS A 1 73 ? -5.308 -4.310 3.716 1.00 0.00 73 CYS A C 2
ATOM 2681 O O . CYS A 1 73 ? -4.640 -4.957 4.524 1.00 0.00 73 CYS A O 2
ATOM 2689 N N . LEU A 1 74 ? -5.904 -3.164 4.024 1.00 0.00 74 LEU A N 2
ATOM 2690 C CA . LEU A 1 74 ? -5.808 -2.587 5.361 1.00 0.00 74 LEU A CA 2
ATOM 2691 C C . LEU A 1 74 ? -6.750 -3.296 6.329 1.00 0.00 74 LEU A C 2
ATOM 2692 O O . LEU A 1 74 ? -6.311 -3.911 7.300 1.00 0.00 74 LEU A O 2
ATOM 2708 N N . ALA A 1 75 ? -8.048 -3.206 6.056 1.00 0.00 75 ALA A N 2
ATOM 2709 C CA . ALA A 1 75 ? -9.052 -3.842 6.900 1.00 0.00 75 ALA A CA 2
ATOM 2710 C C . ALA A 1 75 ? -8.700 -5.301 7.167 1.00 0.00 75 ALA A C 2
ATOM 2711 O O . ALA A 1 75 ? -9.072 -5.860 8.198 1.00 0.00 75 ALA A O 2
ATOM 2718 N N . ALA A 1 76 ? -7.981 -5.913 6.231 1.00 0.00 76 ALA A N 2
ATOM 2719 C CA . ALA A 1 76 ? -7.578 -7.307 6.368 1.00 0.00 76 ALA A CA 2
ATOM 2720 C C . ALA A 1 76 ? -6.272 -7.427 7.144 1.00 0.00 76 ALA A C 2
ATOM 2721 O O . ALA A 1 76 ? -5.968 -8.479 7.707 1.00 0.00 76 ALA A O 2
ATOM 2728 N N . ALA A 1 77 ? -5.502 -6.344 7.170 1.00 0.00 77 ALA A N 2
ATOM 2729 C CA . ALA A 1 77 ? -4.228 -6.329 7.879 1.00 0.00 77 ALA A CA 2
ATOM 2730 C C . ALA A 1 77 ? -4.428 -6.022 9.359 1.00 0.00 77 ALA A C 2
ATOM 2731 O O . ALA A 1 77 ? -3.739 -6.576 10.216 1.00 0.00 77 ALA A O 2
ATOM 2738 N N . SER A 1 78 ? -5.374 -5.135 9.653 1.00 0.00 78 SER A N 2
ATOM 2739 C CA . SER A 1 78 ? -5.661 -4.751 11.030 1.00 0.00 78 SER A CA 2
ATOM 2740 C C . SER A 1 78 ? -6.529 -5.800 11.717 1.00 0.00 78 SER A C 2
ATOM 2741 O O . SER A 1 78 ? -7.715 -5.937 11.413 1.00 0.00 78 SER A O 2
ATOM 2749 N N . LEU A 1 79 ? -5.931 -6.539 12.645 1.00 0.00 79 LEU A N 2
ATOM 2750 C CA . LEU A 1 79 ? -6.649 -7.577 13.376 1.00 0.00 79 LEU A CA 2
ATOM 2751 C C . LEU A 1 79 ? -7.914 -7.016 14.017 1.00 0.00 79 LEU A C 2
ATOM 2752 O O . LEU A 1 79 ? -8.897 -7.732 14.202 1.00 0.00 79 LEU A O 2
ATOM 2768 N N . GLU A 1 80 ? -7.881 -5.730 14.353 1.00 0.00 80 GLU A N 2
ATOM 2769 C CA . GLU A 1 80 ? -9.026 -5.073 14.972 1.00 0.00 80 GLU A CA 2
ATOM 2770 C C . GLU A 1 80 ? -10.151 -4.873 13.960 1.00 0.00 80 GLU A C 2
ATOM 2771 O O . GLU A 1 80 ? -11.313 -5.165 14.243 1.00 0.00 80 GLU A O 2
ATOM 2783 N N . ALA A 1 81 ? -9.797 -4.374 12.781 1.00 0.00 81 ALA A N 2
ATOM 2784 C CA . ALA A 1 81 ? -10.775 -4.136 11.727 1.00 0.00 81 ALA A CA 2
ATOM 2785 C C . ALA A 1 81 ? -11.495 -5.426 11.345 1.00 0.00 81 ALA A C 2
ATOM 2786 O O . ALA A 1 81 ? -11.261 -6.477 11.941 1.00 0.00 81 ALA A O 2
ATOM 2793 N N . GLU A 1 82 ? -12.371 -5.337 10.349 1.00 0.00 82 GLU A N 2
ATOM 2794 C CA . GLU A 1 82 ? -13.125 -6.497 9.890 1.00 0.00 82 GLU A CA 2
ATOM 2795 C C . GLU A 1 82 ? -12.209 -7.502 9.198 1.00 0.00 82 GLU A C 2
ATOM 2796 O O . GLU A 1 82 ? -11.053 -7.204 8.902 1.00 0.00 82 GLU A O 2
ATOM 2808 N N . GLY A 1 83 ? -12.736 -8.697 8.944 1.00 0.00 83 GLY A N 2
ATOM 2809 C CA . GLY A 1 83 ? -11.953 -9.729 8.290 1.00 0.00 83 GLY A CA 2
ATOM 2810 C C . GLY A 1 83 ? -10.941 -10.367 9.221 1.00 0.00 83 GLY A C 2
ATOM 2811 O O . GLY A 1 83 ? -11.069 -11.537 9.579 1.00 0.00 83 GLY A O 2
ATOM 2815 N N . GLY A 1 84 ? -9.932 -9.597 9.614 1.00 0.00 84 GLY A N 2
ATOM 2816 C CA . GLY A 1 84 ? -8.908 -10.112 10.505 1.00 0.00 84 GLY A CA 2
ATOM 2817 C C . GLY A 1 84 ? -7.561 -9.453 10.283 1.00 0.00 84 GLY A C 2
ATOM 2818 O O . GLY A 1 84 ? -7.488 -8.265 9.971 1.00 0.00 84 GLY A O 2
ATOM 2822 N N . GLY A 1 85 ? -6.491 -10.225 10.447 1.00 0.00 85 GLY A N 2
ATOM 2823 C CA . GLY A 1 85 ? -5.155 -9.691 10.261 1.00 0.00 85 GLY A CA 2
ATOM 2824 C C . GLY A 1 85 ? -4.288 -10.585 9.396 1.00 0.00 85 GLY A C 2
ATOM 2825 O O . GLY A 1 85 ? -4.415 -11.810 9.435 1.00 0.00 85 GLY A O 2
ATOM 2829 N N . LEU A 1 86 ? -3.407 -9.973 8.613 1.00 0.00 86 LEU A N 2
ATOM 2830 C CA . LEU A 1 86 ? -2.516 -10.722 7.733 1.00 0.00 86 LEU A CA 2
ATOM 2831 C C . LEU A 1 86 ? -1.240 -11.125 8.466 1.00 0.00 86 LEU A C 2
ATOM 2832 O O . LEU A 1 86 ? -0.808 -10.451 9.401 1.00 0.00 86 LEU A O 2
ATOM 2848 N N . LYS A 1 87 ? -0.639 -12.228 8.033 1.00 0.00 87 LYS A N 2
ATOM 2849 C CA . LYS A 1 87 ? 0.590 -12.721 8.644 1.00 0.00 87 LYS A CA 2
ATOM 2850 C C . LYS A 1 87 ? 1.479 -13.399 7.606 1.00 0.00 87 LYS A C 2
ATOM 2851 O O . LYS A 1 87 ? 1.033 -14.285 6.876 1.00 0.00 87 LYS A O 2
ATOM 2870 N N . LEU A 1 88 ? 2.738 -12.980 7.548 1.00 0.00 88 LEU A N 2
ATOM 2871 C CA . LEU A 1 88 ? 3.691 -13.549 6.601 1.00 0.00 88 LEU A CA 2
ATOM 2872 C C . LEU A 1 88 ? 4.705 -14.436 7.315 1.00 0.00 88 LEU A C 2
ATOM 2873 O O . LEU A 1 88 ? 5.669 -13.946 7.903 1.00 0.00 88 LEU A O 2
ATOM 2889 N N . ASP A 1 89 ? 4.482 -15.745 7.259 1.00 0.00 89 ASP A N 2
ATOM 2890 C CA . ASP A 1 89 ? 5.378 -16.702 7.897 1.00 0.00 89 ASP A CA 2
ATOM 2891 C C . ASP A 1 89 ? 5.184 -16.701 9.410 1.00 0.00 89 ASP A C 2
ATOM 2892 O O . ASP A 1 89 ? 6.150 -16.649 10.170 1.00 0.00 89 ASP A O 2
ATOM 2901 N N . GLY A 1 90 ? 3.927 -16.759 9.841 1.00 0.00 90 GLY A N 2
ATOM 2902 C CA . GLY A 1 90 ? 3.629 -16.763 11.261 1.00 0.00 90 GLY A CA 2
ATOM 2903 C C . GLY A 1 90 ? 3.984 -15.451 11.932 1.00 0.00 90 GLY A C 2
ATOM 2904 O O . GLY A 1 90 ? 4.061 -15.373 13.158 1.00 0.00 90 GLY A O 2
ATOM 2908 N N . ARG A 1 91 ? 4.204 -14.417 11.126 1.00 0.00 91 ARG A N 2
ATOM 2909 C CA . ARG A 1 91 ? 4.557 -13.102 11.649 1.00 0.00 91 ARG A CA 2
ATOM 2910 C C . ARG A 1 91 ? 3.470 -12.080 11.329 1.00 0.00 91 ARG A C 2
ATOM 2911 O O . ARG A 1 91 ? 3.109 -11.888 10.168 1.00 0.00 91 ARG A O 2
ATOM 2932 N N . GLN A 1 92 ? 2.952 -11.429 12.366 1.00 0.00 92 GLN A N 2
ATOM 2933 C CA . GLN A 1 92 ? 1.906 -10.429 12.194 1.00 0.00 92 GLN A CA 2
ATOM 2934 C C . GLN A 1 92 ? 2.422 -9.231 11.404 1.00 0.00 92 GLN A C 2
ATOM 2935 O O . GLN A 1 92 ? 3.510 -8.719 11.673 1.00 0.00 92 GLN A O 2
ATOM 2949 N N . LEU A 1 93 ? 1.637 -8.789 10.428 1.00 0.00 93 LEU A N 2
ATOM 2950 C CA . LEU A 1 93 ? 2.015 -7.650 9.598 1.00 0.00 93 LEU A CA 2
ATOM 2951 C C . LEU A 1 93 ? 1.064 -6.478 9.815 1.00 0.00 93 LEU A C 2
ATOM 2952 O O . LEU A 1 93 ? -0.140 -6.666 9.997 1.00 0.00 93 LEU A O 2
ATOM 2968 N N . LYS A 1 94 ? 1.611 -5.267 9.794 1.00 0.00 94 LYS A N 2
ATOM 2969 C CA . LYS A 1 94 ? 0.812 -4.063 9.985 1.00 0.00 94 LYS A CA 2
ATOM 2970 C C . LYS A 1 94 ? 0.784 -3.221 8.713 1.00 0.00 94 LYS A C 2
ATOM 2971 O O . LYS A 1 94 ? 1.746 -2.519 8.401 1.00 0.00 94 LYS A O 2
ATOM 2990 N N . VAL A 1 95 ? -0.324 -3.295 7.983 1.00 0.00 95 VAL A N 2
ATOM 2991 C CA . VAL A 1 95 ? -0.478 -2.537 6.747 1.00 0.00 95 VAL A CA 2
ATOM 2992 C C . VAL A 1 95 ? -1.288 -1.267 6.978 1.00 0.00 95 VAL A C 2
ATOM 2993 O O . VAL A 1 95 ? -2.388 -1.311 7.529 1.00 0.00 95 VAL A O 2
ATOM 3006 N N . ASP A 1 96 ? -0.738 -0.135 6.553 1.00 0.00 96 ASP A N 2
ATOM 3007 C CA . ASP A 1 96 ? -1.410 1.149 6.711 1.00 0.00 96 ASP A CA 2
ATOM 3008 C C . ASP A 1 96 ? -1.176 2.039 5.494 1.00 0.00 96 ASP A C 2
ATOM 3009 O O . ASP A 1 96 ? -0.101 2.018 4.894 1.00 0.00 96 ASP A O 2
ATOM 3018 N N . LEU A 1 97 ? -2.190 2.819 5.135 1.00 0.00 97 LEU A N 2
ATOM 3019 C CA . LEU A 1 97 ? -2.096 3.716 3.988 1.00 0.00 97 LEU A CA 2
ATOM 3020 C C . LEU A 1 97 ? -0.996 4.752 4.196 1.00 0.00 97 LEU A C 2
ATOM 3021 O O . LEU A 1 97 ? -1.193 5.749 4.889 1.00 0.00 97 LEU A O 2
ATOM 3037 N N . ALA A 1 98 ? 0.161 4.509 3.589 1.00 0.00 98 ALA A N 2
ATOM 3038 C CA . ALA A 1 98 ? 1.291 5.423 3.704 1.00 0.00 98 ALA A CA 2
ATOM 3039 C C . ALA A 1 98 ? 1.183 6.559 2.693 1.00 0.00 98 ALA A C 2
ATOM 3040 O O . ALA A 1 98 ? 0.238 6.615 1.905 1.00 0.00 98 ALA A O 2
ATOM 3047 N N . VAL A 1 99 ? 2.156 7.464 2.720 1.00 0.00 99 VAL A N 2
ATOM 3048 C CA . VAL A 1 99 ? 2.171 8.599 1.805 1.00 0.00 99 VAL A CA 2
ATOM 3049 C C . VAL A 1 99 ? 3.559 9.224 1.728 1.00 0.00 99 VAL A C 2
ATOM 3050 O O . VAL A 1 99 ? 4.241 9.378 2.742 1.00 0.00 99 VAL A O 2
ATOM 3063 N N . THR A 1 100 ? 3.973 9.586 0.517 1.00 0.00 100 THR A N 2
ATOM 3064 C CA . THR A 1 100 ? 5.280 10.195 0.307 1.00 0.00 100 THR A CA 2
ATOM 3065 C C . THR A 1 100 ? 5.399 11.515 1.059 1.00 0.00 100 THR A C 2
ATOM 3066 O O . THR A 1 100 ? 4.864 12.536 0.628 1.00 0.00 100 THR A O 2
ATOM 3077 N N . ARG A 1 101 ? 6.105 11.488 2.185 1.00 0.00 101 ARG A N 2
ATOM 3078 C CA . ARG A 1 101 ? 6.294 12.683 2.998 1.00 0.00 101 ARG A CA 2
ATOM 3079 C C . ARG A 1 101 ? 7.778 12.985 3.184 1.00 0.00 101 ARG A C 2
ATOM 3080 O O . ARG A 1 101 ? 8.595 12.074 3.319 1.00 0.00 101 ARG A O 2
ATOM 3101 N N . ASP A 1 102 ? 8.119 14.269 3.189 1.00 0.00 102 ASP A N 2
ATOM 3102 C CA . ASP A 1 102 ? 9.504 14.691 3.359 1.00 0.00 102 ASP A CA 2
ATOM 3103 C C . ASP A 1 102 ? 9.731 15.261 4.756 1.00 0.00 102 ASP A C 2
ATOM 3104 O O . ASP A 1 102 ? 9.155 16.285 5.120 1.00 0.00 102 ASP A O 2
ATOM 3113 N N . GLU A 1 103 ? 10.573 14.588 5.534 1.00 0.00 103 GLU A N 2
ATOM 3114 C CA . GLU A 1 103 ? 10.874 15.027 6.892 1.00 0.00 103 GLU A CA 2
ATOM 3115 C C . GLU A 1 103 ? 11.189 16.520 6.924 1.00 0.00 103 GLU A C 2
ATOM 3116 O O . GLU A 1 103 ? 12.292 16.940 6.574 1.00 0.00 103 GLU A O 2
ATOM 3128 N N . ALA A 1 104 ? 10.213 17.316 7.346 1.00 0.00 104 ALA A N 2
ATOM 3129 C CA . ALA A 1 104 ? 10.385 18.761 7.425 1.00 0.00 104 ALA A CA 2
ATOM 3130 C C . ALA A 1 104 ? 9.583 19.347 8.582 1.00 0.00 104 ALA A C 2
ATOM 3131 O O . ALA A 1 104 ? 8.484 18.885 8.884 1.00 0.00 104 ALA A O 2
ATOM 3138 N N . ALA A 1 105 ? 10.141 20.367 9.226 1.00 0.00 105 ALA A N 2
ATOM 3139 C CA . ALA A 1 105 ? 9.477 21.017 10.349 1.00 0.00 105 ALA A CA 2
ATOM 3140 C C . ALA A 1 105 ? 9.722 22.522 10.335 1.00 0.00 105 ALA A C 2
ATOM 3141 O O . ALA A 1 105 ? 10.593 23.013 9.616 1.00 0.00 105 ALA A O 2
ATOM 3148 N N . SER A 1 106 ? 8.948 23.250 11.134 1.00 0.00 106 SER A N 2
ATOM 3149 C CA . SER A 1 106 ? 9.079 24.701 11.210 1.00 0.00 106 SER A CA 2
ATOM 3150 C C . SER A 1 106 ? 9.203 25.159 12.660 1.00 0.00 106 SER A C 2
ATOM 3151 O O . SER A 1 106 ? 8.670 24.527 13.571 1.00 0.00 106 SER A O 2
ATOM 3159 N N . GLY A 1 107 ? 9.912 26.265 12.866 1.00 0.00 107 GLY A N 2
ATOM 3160 C CA . GLY A 1 107 ? 10.094 26.791 14.206 1.00 0.00 107 GLY A CA 2
ATOM 3161 C C . GLY A 1 107 ? 10.971 28.027 14.230 1.00 0.00 107 GLY A C 2
ATOM 3162 O O . GLY A 1 107 ? 11.206 28.668 13.205 1.00 0.00 107 GLY A O 2
ATOM 3166 N N . PRO A 1 108 ? 11.472 28.380 15.423 1.00 0.00 108 PRO A N 2
ATOM 3167 C CA . PRO A 1 108 ? 12.335 29.551 15.605 1.00 0.00 108 PRO A CA 2
ATOM 3168 C C . PRO A 1 108 ? 13.710 29.360 14.975 1.00 0.00 108 PRO A C 2
ATOM 3169 O O . PRO A 1 108 ? 14.513 28.554 15.446 1.00 0.00 108 PRO A O 2
ATOM 3180 N N . SER A 1 109 ? 13.976 30.108 13.909 1.00 0.00 109 SER A N 2
ATOM 3181 C CA . SER A 1 109 ? 15.254 30.019 13.213 1.00 0.00 109 SER A CA 2
ATOM 3182 C C . SER A 1 109 ? 15.426 31.183 12.242 1.00 0.00 109 SER A C 2
ATOM 3183 O O . SER A 1 109 ? 14.459 31.658 11.647 1.00 0.00 109 SER A O 2
ATOM 3191 N N . SER A 1 110 ? 16.666 31.637 12.086 1.00 0.00 110 SER A N 2
ATOM 3192 C CA . SER A 1 110 ? 16.966 32.748 11.191 1.00 0.00 110 SER A CA 2
ATOM 3193 C C . SER A 1 110 ? 18.450 32.776 10.838 1.00 0.00 110 SER A C 2
ATOM 3194 O O . SER A 1 110 ? 19.308 32.581 11.698 1.00 0.00 110 SER A O 2
ATOM 3202 N N . GLY A 1 111 ? 18.745 33.021 9.565 1.00 0.00 111 GLY A N 2
ATOM 3203 C CA . GLY A 1 111 ? 20.125 33.070 9.119 1.00 0.00 111 GLY A CA 2
ATOM 3204 C C . GLY A 1 111 ? 20.879 34.251 9.697 1.00 0.00 111 GLY A C 2
ATOM 3205 O O . GLY A 1 111 ? 21.312 35.139 8.963 1.00 0.00 111 GLY A O 2
ATOM 3209 N N . GLY A 1 1 ? -30.814 0.121 -20.306 1.00 0.00 1 GLY A N 3
ATOM 3210 C CA . GLY A 1 1 ? -29.622 0.364 -19.515 1.00 0.00 1 GLY A CA 3
ATOM 3211 C C . GLY A 1 1 ? -29.592 1.760 -18.925 1.00 0.00 1 GLY A C 3
ATOM 3212 O O . GLY A 1 1 ? -29.470 2.746 -19.652 1.00 0.00 1 GLY A O 3
ATOM 3216 N N . SER A 1 2 ? -29.704 1.845 -17.603 1.00 0.00 2 SER A N 3
ATOM 3217 C CA . SER A 1 2 ? -29.694 3.131 -16.916 1.00 0.00 2 SER A CA 3
ATOM 3218 C C . SER A 1 2 ? -28.559 3.195 -15.898 1.00 0.00 2 SER A C 3
ATOM 3219 O O . SER A 1 2 ? -28.621 2.564 -14.843 1.00 0.00 2 SER A O 3
ATOM 3227 N N . SER A 1 3 ? -27.524 3.962 -16.224 1.00 0.00 3 SER A N 3
ATOM 3228 C CA . SER A 1 3 ? -26.372 4.106 -15.341 1.00 0.00 3 SER A CA 3
ATOM 3229 C C . SER A 1 3 ? -25.447 5.215 -15.833 1.00 0.00 3 SER A C 3
ATOM 3230 O O . SER A 1 3 ? -25.503 5.617 -16.994 1.00 0.00 3 SER A O 3
ATOM 3238 N N . GLY A 1 4 ? -24.593 5.705 -14.939 1.00 0.00 4 GLY A N 3
ATOM 3239 C CA . GLY A 1 4 ? -23.667 6.763 -15.299 1.00 0.00 4 GLY A CA 3
ATOM 3240 C C . GLY A 1 4 ? -23.296 7.636 -14.117 1.00 0.00 4 GLY A C 3
ATOM 3241 O O . GLY A 1 4 ? -24.129 7.910 -13.253 1.00 0.00 4 GLY A O 3
ATOM 3245 N N . SER A 1 5 ? -22.041 8.072 -14.076 1.00 0.00 5 SER A N 3
ATOM 3246 C CA . SER A 1 5 ? -21.559 8.915 -12.988 1.00 0.00 5 SER A CA 3
ATOM 3247 C C . SER A 1 5 ? -22.019 10.358 -13.174 1.00 0.00 5 SER A C 3
ATOM 3248 O O . SER A 1 5 ? -22.471 10.743 -14.252 1.00 0.00 5 SER A O 3
ATOM 3256 N N . SER A 1 6 ? -21.901 11.151 -12.114 1.00 0.00 6 SER A N 3
ATOM 3257 C CA . SER A 1 6 ? -22.308 12.551 -12.158 1.00 0.00 6 SER A CA 3
ATOM 3258 C C . SER A 1 6 ? -21.386 13.356 -13.068 1.00 0.00 6 SER A C 3
ATOM 3259 O O . SER A 1 6 ? -21.798 13.829 -14.126 1.00 0.00 6 SER A O 3
ATOM 3267 N N . GLY A 1 7 ? -20.133 13.508 -12.647 1.00 0.00 7 GLY A N 3
ATOM 3268 C CA . GLY A 1 7 ? -19.172 14.256 -13.435 1.00 0.00 7 GLY A CA 3
ATOM 3269 C C . GLY A 1 7 ? -17.951 14.659 -12.631 1.00 0.00 7 GLY A C 3
ATOM 3270 O O . GLY A 1 7 ? -17.890 15.766 -12.094 1.00 0.00 7 GLY A O 3
ATOM 3274 N N . LEU A 1 8 ? -16.978 13.759 -12.545 1.00 0.00 8 LEU A N 3
ATOM 3275 C CA . LEU A 1 8 ? -15.753 14.025 -11.799 1.00 0.00 8 LEU A CA 3
ATOM 3276 C C . LEU A 1 8 ? -15.084 15.306 -12.289 1.00 0.00 8 LEU A C 3
ATOM 3277 O O . LEU A 1 8 ? -15.207 15.694 -13.451 1.00 0.00 8 LEU A O 3
ATOM 3293 N N . PRO A 1 9 ? -14.357 15.977 -11.384 1.00 0.00 9 PRO A N 3
ATOM 3294 C CA . PRO A 1 9 ? -13.652 17.223 -11.701 1.00 0.00 9 PRO A CA 3
ATOM 3295 C C . PRO A 1 9 ? -12.465 16.996 -12.631 1.00 0.00 9 PRO A C 3
ATOM 3296 O O . PRO A 1 9 ? -12.291 17.711 -13.617 1.00 0.00 9 PRO A O 3
ATOM 3307 N N . SER A 1 10 ? -11.651 15.995 -12.310 1.00 0.00 10 SER A N 3
ATOM 3308 C CA . SER A 1 10 ? -10.478 15.676 -13.115 1.00 0.00 10 SER A CA 3
ATOM 3309 C C . SER A 1 10 ? -9.973 14.269 -12.807 1.00 0.00 10 SER A C 3
ATOM 3310 O O . SER A 1 10 ? -9.860 13.880 -11.644 1.00 0.00 10 SER A O 3
ATOM 3318 N N . ASP A 1 11 ? -9.673 13.512 -13.856 1.00 0.00 11 ASP A N 3
ATOM 3319 C CA . ASP A 1 11 ? -9.180 12.148 -13.699 1.00 0.00 11 ASP A CA 3
ATOM 3320 C C . ASP A 1 11 ? -7.801 12.141 -13.046 1.00 0.00 11 ASP A C 3
ATOM 3321 O O . ASP A 1 11 ? -6.844 12.694 -13.587 1.00 0.00 11 ASP A O 3
ATOM 3330 N N . VAL A 1 12 ? -7.708 11.512 -11.879 1.00 0.00 12 VAL A N 3
ATOM 3331 C CA . VAL A 1 12 ? -6.447 11.432 -11.152 1.00 0.00 12 VAL A CA 3
ATOM 3332 C C . VAL A 1 12 ? -5.927 10.000 -11.107 1.00 0.00 12 VAL A C 3
ATOM 3333 O O . VAL A 1 12 ? -4.738 9.751 -11.309 1.00 0.00 12 VAL A O 3
ATOM 3346 N N . THR A 1 13 ? -6.827 9.058 -10.842 1.00 0.00 13 THR A N 3
ATOM 3347 C CA . THR A 1 13 ? -6.461 7.649 -10.770 1.00 0.00 13 THR A CA 3
ATOM 3348 C C . THR A 1 13 ? -5.139 7.462 -10.034 1.00 0.00 13 THR A C 3
ATOM 3349 O O . THR A 1 13 ? -4.226 6.807 -10.537 1.00 0.00 13 THR A O 3
ATOM 3360 N N . GLU A 1 14 ? -5.043 8.040 -8.841 1.00 0.00 14 GLU A N 3
ATOM 3361 C CA . GLU A 1 14 ? -3.831 7.936 -8.037 1.00 0.00 14 GLU A CA 3
ATOM 3362 C C . GLU A 1 14 ? -4.122 8.248 -6.572 1.00 0.00 14 GLU A C 3
ATOM 3363 O O . GLU A 1 14 ? -5.185 8.768 -6.235 1.00 0.00 14 GLU A O 3
ATOM 3375 N N . GLY A 1 15 ? -3.168 7.924 -5.703 1.00 0.00 15 GLY A N 3
ATOM 3376 C CA . GLY A 1 15 ? -3.341 8.175 -4.285 1.00 0.00 15 GLY A CA 3
ATOM 3377 C C . GLY A 1 15 ? -3.531 6.899 -3.489 1.00 0.00 15 GLY A C 3
ATOM 3378 O O . GLY A 1 15 ? -4.200 6.897 -2.455 1.00 0.00 15 GLY A O 3
ATOM 3382 N N . LYS A 1 16 ? -2.943 5.810 -3.971 1.00 0.00 16 LYS A N 3
ATOM 3383 C CA . LYS A 1 16 ? -3.051 4.520 -3.299 1.00 0.00 16 LYS A CA 3
ATOM 3384 C C . LYS A 1 16 ? -1.681 4.029 -2.843 1.00 0.00 16 LYS A C 3
ATOM 3385 O O . LYS A 1 16 ? -0.785 3.808 -3.658 1.00 0.00 16 LYS A O 3
ATOM 3404 N N . THR A 1 17 ? -1.525 3.857 -1.534 1.00 0.00 17 THR A N 3
ATOM 3405 C CA . THR A 1 17 ? -0.264 3.391 -0.969 1.00 0.00 17 THR A CA 3
ATOM 3406 C C . THR A 1 17 ? -0.503 2.396 0.161 1.00 0.00 17 THR A C 3
ATOM 3407 O O . THR A 1 17 ? -1.596 2.331 0.725 1.00 0.00 17 THR A O 3
ATOM 3418 N N . VAL A 1 18 ? 0.527 1.623 0.490 1.00 0.00 18 VAL A N 3
ATOM 3419 C CA . VAL A 1 18 ? 0.430 0.632 1.555 1.00 0.00 18 VAL A CA 3
ATOM 3420 C C . VAL A 1 18 ? 1.793 0.366 2.184 1.00 0.00 18 VAL A C 3
ATOM 3421 O O . VAL A 1 18 ? 2.738 -0.028 1.501 1.00 0.00 18 VAL A O 3
ATOM 3434 N N . PHE A 1 19 ? 1.887 0.584 3.492 1.00 0.00 19 PHE A N 3
ATOM 3435 C CA . PHE A 1 19 ? 3.135 0.369 4.215 1.00 0.00 19 PHE A CA 3
ATOM 3436 C C . PHE A 1 19 ? 2.992 -0.771 5.219 1.00 0.00 19 PHE A C 3
ATOM 3437 O O . PHE A 1 19 ? 2.164 -0.712 6.128 1.00 0.00 19 PHE A O 3
ATOM 3454 N N . ILE A 1 20 ? 3.805 -1.808 5.046 1.00 0.00 20 ILE A N 3
ATOM 3455 C CA . ILE A 1 20 ? 3.769 -2.962 5.936 1.00 0.00 20 ILE A CA 3
ATOM 3456 C C . ILE A 1 20 ? 4.803 -2.829 7.049 1.00 0.00 20 ILE A C 3
ATOM 3457 O O . ILE A 1 20 ? 5.945 -2.437 6.807 1.00 0.00 20 ILE A O 3
ATOM 3473 N N . ARG A 1 21 ? 4.396 -3.159 8.271 1.00 0.00 21 ARG A N 3
ATOM 3474 C CA . ARG A 1 21 ? 5.287 -3.077 9.422 1.00 0.00 21 ARG A CA 3
ATOM 3475 C C . ARG A 1 21 ? 5.413 -4.434 10.109 1.00 0.00 21 ARG A C 3
ATOM 3476 O O . ARG A 1 21 ? 4.564 -5.307 9.940 1.00 0.00 21 ARG A O 3
ATOM 3497 N N . ASN A 1 22 ? 6.479 -4.601 10.885 1.00 0.00 22 ASN A N 3
ATOM 3498 C CA . ASN A 1 22 ? 6.717 -5.852 11.598 1.00 0.00 22 ASN A CA 3
ATOM 3499 C C . ASN A 1 22 ? 6.937 -7.002 10.620 1.00 0.00 22 ASN A C 3
ATOM 3500 O O . ASN A 1 22 ? 6.262 -8.030 10.692 1.00 0.00 22 ASN A O 3
ATOM 3511 N N . LEU A 1 23 ? 7.884 -6.821 9.706 1.00 0.00 23 LEU A N 3
ATOM 3512 C CA . LEU A 1 23 ? 8.195 -7.844 8.713 1.00 0.00 23 LEU A CA 3
ATOM 3513 C C . LEU A 1 23 ? 9.271 -8.794 9.228 1.00 0.00 23 LEU A C 3
ATOM 3514 O O . LEU A 1 23 ? 10.020 -8.460 10.146 1.00 0.00 23 LEU A O 3
ATOM 3530 N N . SER A 1 24 ? 9.344 -9.978 8.629 1.00 0.00 24 SER A N 3
ATOM 3531 C CA . SER A 1 24 ? 10.329 -10.977 9.028 1.00 0.00 24 SER A CA 3
ATOM 3532 C C . SER A 1 24 ? 11.538 -10.950 8.098 1.00 0.00 24 SER A C 3
ATOM 3533 O O . SER A 1 24 ? 11.395 -10.943 6.875 1.00 0.00 24 SER A O 3
ATOM 3541 N N . PHE A 1 25 ? 12.729 -10.935 8.686 1.00 0.00 25 PHE A N 3
ATOM 3542 C CA . PHE A 1 25 ? 13.964 -10.908 7.912 1.00 0.00 25 PHE A CA 3
ATOM 3543 C C . PHE A 1 25 ? 13.860 -11.814 6.689 1.00 0.00 25 PHE A C 3
ATOM 3544 O O . PHE A 1 25 ? 14.226 -11.423 5.580 1.00 0.00 25 PHE A O 3
ATOM 3561 N N . ASP A 1 26 ? 13.358 -13.026 6.899 1.00 0.00 26 ASP A N 3
ATOM 3562 C CA . ASP A 1 26 ? 13.204 -13.988 5.815 1.00 0.00 26 ASP A CA 3
ATOM 3563 C C . ASP A 1 26 ? 12.358 -13.405 4.687 1.00 0.00 26 ASP A C 3
ATOM 3564 O O . ASP A 1 26 ? 12.635 -13.633 3.509 1.00 0.00 26 ASP A O 3
ATOM 3573 N N . SER A 1 27 ? 11.326 -12.654 5.055 1.00 0.00 27 SER A N 3
ATOM 3574 C CA . SER A 1 27 ? 10.436 -12.043 4.075 1.00 0.00 27 SER A CA 3
ATOM 3575 C C . SER A 1 27 ? 11.215 -11.586 2.845 1.00 0.00 27 SER A C 3
ATOM 3576 O O . SER A 1 27 ? 12.386 -11.220 2.940 1.00 0.00 27 SER A O 3
ATOM 3584 N N . GLU A 1 28 ? 10.556 -11.612 1.691 1.00 0.00 28 GLU A N 3
ATOM 3585 C CA . GLU A 1 28 ? 11.187 -11.201 0.442 1.00 0.00 28 GLU A CA 3
ATOM 3586 C C . GLU A 1 28 ? 10.232 -10.358 -0.398 1.00 0.00 28 GLU A C 3
ATOM 3587 O O . GLU A 1 28 ? 9.030 -10.617 -0.437 1.00 0.00 28 GLU A O 3
ATOM 3599 N N . GLU A 1 29 ? 10.777 -9.348 -1.068 1.00 0.00 29 GLU A N 3
ATOM 3600 C CA . GLU A 1 29 ? 9.974 -8.465 -1.906 1.00 0.00 29 GLU A CA 3
ATOM 3601 C C . GLU A 1 29 ? 8.947 -9.262 -2.707 1.00 0.00 29 GLU A C 3
ATOM 3602 O O . GLU A 1 29 ? 7.794 -8.853 -2.834 1.00 0.00 29 GLU A O 3
ATOM 3614 N N . GLU A 1 30 ? 9.377 -10.399 -3.243 1.00 0.00 30 GLU A N 3
ATOM 3615 C CA . GLU A 1 30 ? 8.495 -11.252 -4.032 1.00 0.00 30 GLU A CA 3
ATOM 3616 C C . GLU A 1 30 ? 7.298 -11.711 -3.205 1.00 0.00 30 GLU A C 3
ATOM 3617 O O . GLU A 1 30 ? 6.148 -11.464 -3.567 1.00 0.00 30 GLU A O 3
ATOM 3629 N N . ALA A 1 31 ? 7.578 -12.380 -2.091 1.00 0.00 31 ALA A N 3
ATOM 3630 C CA . ALA A 1 31 ? 6.525 -12.872 -1.211 1.00 0.00 31 ALA A CA 3
ATOM 3631 C C . ALA A 1 31 ? 5.637 -11.731 -0.726 1.00 0.00 31 ALA A C 3
ATOM 3632 O O . ALA A 1 31 ? 4.424 -11.741 -0.941 1.00 0.00 31 ALA A O 3
ATOM 3639 N N . LEU A 1 32 ? 6.247 -10.750 -0.070 1.00 0.00 32 LEU A N 3
ATOM 3640 C CA . LEU A 1 32 ? 5.511 -9.602 0.446 1.00 0.00 32 LEU A CA 3
ATOM 3641 C C . LEU A 1 32 ? 4.424 -9.167 -0.532 1.00 0.00 32 LEU A C 3
ATOM 3642 O O . LEU A 1 32 ? 3.255 -9.054 -0.166 1.00 0.00 32 LEU A O 3
ATOM 3658 N N . GLY A 1 33 ? 4.819 -8.926 -1.779 1.00 0.00 33 GLY A N 3
ATOM 3659 C CA . GLY A 1 33 ? 3.866 -8.509 -2.790 1.00 0.00 33 GLY A CA 3
ATOM 3660 C C . GLY A 1 33 ? 2.840 -9.582 -3.098 1.00 0.00 33 GLY A C 3
ATOM 3661 O O . GLY A 1 33 ? 1.636 -9.341 -3.012 1.00 0.00 33 GLY A O 3
ATOM 3665 N N . GLU A 1 34 ? 3.317 -10.768 -3.461 1.00 0.00 34 GLU A N 3
ATOM 3666 C CA . GLU A 1 34 ? 2.432 -11.881 -3.785 1.00 0.00 34 GLU A CA 3
ATOM 3667 C C . GLU A 1 34 ? 1.326 -12.017 -2.743 1.00 0.00 34 GLU A C 3
ATOM 3668 O O . GLU A 1 34 ? 0.279 -12.610 -3.006 1.00 0.00 34 GLU A O 3
ATOM 3680 N N . VAL A 1 35 ? 1.566 -11.465 -1.558 1.00 0.00 35 VAL A N 3
ATOM 3681 C CA . VAL A 1 35 ? 0.591 -11.524 -0.475 1.00 0.00 35 VAL A CA 3
ATOM 3682 C C . VAL A 1 35 ? -0.485 -10.457 -0.646 1.00 0.00 35 VAL A C 3
ATOM 3683 O O . VAL A 1 35 ? -1.673 -10.723 -0.459 1.00 0.00 35 VAL A O 3
ATOM 3696 N N . LEU A 1 36 ? -0.062 -9.250 -1.002 1.00 0.00 36 LEU A N 3
ATOM 3697 C CA . LEU A 1 36 ? -0.989 -8.141 -1.199 1.00 0.00 36 LEU A CA 3
ATOM 3698 C C . LEU A 1 36 ? -1.731 -8.281 -2.525 1.00 0.00 36 LEU A C 3
ATOM 3699 O O . LEU A 1 36 ? -2.916 -7.963 -2.620 1.00 0.00 36 LEU A O 3
ATOM 3715 N N . GLN A 1 37 ? -1.025 -8.759 -3.544 1.00 0.00 37 GLN A N 3
ATOM 3716 C CA . GLN A 1 37 ? -1.618 -8.942 -4.864 1.00 0.00 37 GLN A CA 3
ATOM 3717 C C . GLN A 1 37 ? -2.978 -9.623 -4.760 1.00 0.00 37 GLN A C 3
ATOM 3718 O O . GLN A 1 37 ? -3.892 -9.324 -5.527 1.00 0.00 37 GLN A O 3
ATOM 3732 N N . GLN A 1 38 ? -3.104 -10.541 -3.807 1.00 0.00 38 GLN A N 3
ATOM 3733 C CA . GLN A 1 38 ? -4.353 -11.265 -3.604 1.00 0.00 38 GLN A CA 3
ATOM 3734 C C . GLN A 1 38 ? -5.536 -10.305 -3.548 1.00 0.00 38 GLN A C 3
ATOM 3735 O O . GLN A 1 38 ? -6.625 -10.615 -4.033 1.00 0.00 38 GLN A O 3
ATOM 3749 N N . PHE A 1 39 ? -5.316 -9.137 -2.954 1.00 0.00 39 PHE A N 3
ATOM 3750 C CA . PHE A 1 39 ? -6.365 -8.131 -2.833 1.00 0.00 39 PHE A CA 3
ATOM 3751 C C . PHE A 1 39 ? -6.560 -7.388 -4.152 1.00 0.00 39 PHE A C 3
ATOM 3752 O O . PHE A 1 39 ? -7.688 -7.160 -4.588 1.00 0.00 39 PHE A O 3
ATOM 3769 N N . GLY A 1 40 ? -5.451 -7.011 -4.782 1.00 0.00 40 GLY A N 3
ATOM 3770 C CA . GLY A 1 40 ? -5.521 -6.297 -6.043 1.00 0.00 40 GLY A CA 3
ATOM 3771 C C . GLY A 1 40 ? -4.167 -6.167 -6.712 1.00 0.00 40 GLY A C 3
ATOM 3772 O O . GLY A 1 40 ? -3.131 -6.258 -6.053 1.00 0.00 40 GLY A O 3
ATOM 3776 N N . ASP A 1 41 ? -4.175 -5.957 -8.023 1.00 0.00 41 ASP A N 3
ATOM 3777 C CA . ASP A 1 41 ? -2.937 -5.815 -8.782 1.00 0.00 41 ASP A CA 3
ATOM 3778 C C . ASP A 1 41 ? -2.031 -4.761 -8.153 1.00 0.00 41 ASP A C 3
ATOM 3779 O O . ASP A 1 41 ? -2.434 -3.612 -7.966 1.00 0.00 41 ASP A O 3
ATOM 3788 N N . LEU A 1 42 ? -0.807 -5.160 -7.826 1.00 0.00 42 LEU A N 3
ATOM 3789 C CA . LEU A 1 42 ? 0.157 -4.250 -7.216 1.00 0.00 42 LEU A CA 3
ATOM 3790 C C . LEU A 1 42 ? 0.950 -3.502 -8.283 1.00 0.00 42 LEU A C 3
ATOM 3791 O O . LEU A 1 42 ? 1.476 -4.105 -9.219 1.00 0.00 42 LEU A O 3
ATOM 3807 N N . LYS A 1 43 ? 1.034 -2.184 -8.135 1.00 0.00 43 LYS A N 3
ATOM 3808 C CA . LYS A 1 43 ? 1.766 -1.352 -9.083 1.00 0.00 43 LYS A CA 3
ATOM 3809 C C . LYS A 1 43 ? 3.271 -1.518 -8.903 1.00 0.00 43 LYS A C 3
ATOM 3810 O O . LYS A 1 43 ? 4.008 -1.682 -9.875 1.00 0.00 43 LYS A O 3
ATOM 3829 N N . TYR A 1 44 ? 3.721 -1.475 -7.654 1.00 0.00 44 TYR A N 3
ATOM 3830 C CA . TYR A 1 44 ? 5.139 -1.619 -7.347 1.00 0.00 44 TYR A CA 3
ATOM 3831 C C . TYR A 1 44 ? 5.340 -2.086 -5.908 1.00 0.00 44 TYR A C 3
ATOM 3832 O O . TYR A 1 44 ? 4.583 -1.715 -5.011 1.00 0.00 44 TYR A O 3
ATOM 3850 N N . VAL A 1 45 ? 6.368 -2.902 -5.696 1.00 0.00 45 VAL A N 3
ATOM 3851 C CA . VAL A 1 45 ? 6.672 -3.419 -4.367 1.00 0.00 45 VAL A CA 3
ATOM 3852 C C . VAL A 1 45 ? 8.147 -3.234 -4.030 1.00 0.00 45 VAL A C 3
ATOM 3853 O O . VAL A 1 45 ? 9.021 -3.790 -4.695 1.00 0.00 45 VAL A O 3
ATOM 3866 N N . ARG A 1 46 ? 8.417 -2.450 -2.991 1.00 0.00 46 ARG A N 3
ATOM 3867 C CA . ARG A 1 46 ? 9.787 -2.191 -2.565 1.00 0.00 46 ARG A CA 3
ATOM 3868 C C . ARG A 1 46 ? 9.927 -2.353 -1.054 1.00 0.00 46 ARG A C 3
ATOM 3869 O O . ARG A 1 46 ? 9.120 -1.830 -0.286 1.00 0.00 46 ARG A O 3
ATOM 3890 N N . VAL A 1 47 ? 10.956 -3.083 -0.635 1.00 0.00 47 VAL A N 3
ATOM 3891 C CA . VAL A 1 47 ? 11.202 -3.314 0.783 1.00 0.00 47 VAL A CA 3
ATOM 3892 C C . VAL A 1 47 ? 12.546 -2.733 1.210 1.00 0.00 47 VAL A C 3
ATOM 3893 O O . VAL A 1 47 ? 13.602 -3.250 0.845 1.00 0.00 47 VAL A O 3
ATOM 3906 N N . VAL A 1 48 ? 12.498 -1.655 1.986 1.00 0.00 48 VAL A N 3
ATOM 3907 C CA . VAL A 1 48 ? 13.712 -1.004 2.464 1.00 0.00 48 VAL A CA 3
ATOM 3908 C C . VAL A 1 48 ? 14.560 -1.962 3.293 1.00 0.00 48 VAL A C 3
ATOM 3909 O O . VAL A 1 48 ? 14.098 -2.508 4.297 1.00 0.00 48 VAL A O 3
ATOM 3922 N N . LEU A 1 49 ? 15.802 -2.163 2.869 1.00 0.00 49 LEU A N 3
ATOM 3923 C CA . LEU A 1 49 ? 16.716 -3.056 3.572 1.00 0.00 49 LEU A CA 3
ATOM 3924 C C . LEU A 1 49 ? 17.681 -2.266 4.451 1.00 0.00 49 LEU A C 3
ATOM 3925 O O . LEU A 1 49 ? 17.823 -1.052 4.299 1.00 0.00 49 LEU A O 3
ATOM 3941 N N . HIS A 1 50 ? 18.344 -2.962 5.368 1.00 0.00 50 HIS A N 3
ATOM 3942 C CA . HIS A 1 50 ? 19.298 -2.326 6.269 1.00 0.00 50 HIS A CA 3
ATOM 3943 C C . HIS A 1 50 ? 20.382 -1.594 5.484 1.00 0.00 50 HIS A C 3
ATOM 3944 O O . HIS A 1 50 ? 20.911 -2.097 4.492 1.00 0.00 50 HIS A O 3
ATOM 3959 N N . PRO A 1 51 ? 20.722 -0.378 5.936 1.00 0.00 51 PRO A N 3
ATOM 3960 C CA . PRO A 1 51 ? 21.746 0.449 5.290 1.00 0.00 51 PRO A CA 3
ATOM 3961 C C . PRO A 1 51 ? 23.150 -0.119 5.472 1.00 0.00 51 PRO A C 3
ATOM 3962 O O . PRO A 1 51 ? 24.136 0.496 5.064 1.00 0.00 51 PRO A O 3
ATOM 3973 N N . ASP A 1 52 ? 23.232 -1.294 6.085 1.00 0.00 52 ASP A N 3
ATOM 3974 C CA . ASP A 1 52 ? 24.516 -1.946 6.320 1.00 0.00 52 ASP A CA 3
ATOM 3975 C C . ASP A 1 52 ? 24.487 -3.393 5.837 1.00 0.00 52 ASP A C 3
ATOM 3976 O O . ASP A 1 52 ? 25.296 -3.797 5.001 1.00 0.00 52 ASP A O 3
ATOM 3985 N N . THR A 1 53 ? 23.549 -4.170 6.370 1.00 0.00 53 THR A N 3
ATOM 3986 C CA . THR A 1 53 ? 23.416 -5.572 5.996 1.00 0.00 53 THR A CA 3
ATOM 3987 C C . THR A 1 53 ? 22.326 -5.760 4.947 1.00 0.00 53 THR A C 3
ATOM 3988 O O . THR A 1 53 ? 21.631 -4.812 4.585 1.00 0.00 53 THR A O 3
ATOM 3999 N N . GLU A 1 54 ? 22.182 -6.990 4.464 1.00 0.00 54 GLU A N 3
ATOM 4000 C CA . GLU A 1 54 ? 21.175 -7.301 3.456 1.00 0.00 54 GLU A CA 3
ATOM 4001 C C . GLU A 1 54 ? 19.841 -7.650 4.109 1.00 0.00 54 GLU A C 3
ATOM 4002 O O . GLU A 1 54 ? 18.788 -7.582 3.473 1.00 0.00 54 GLU A O 3
ATOM 4014 N N . HIS A 1 55 ? 19.892 -8.025 5.383 1.00 0.00 55 HIS A N 3
ATOM 4015 C CA . HIS A 1 55 ? 18.688 -8.385 6.124 1.00 0.00 55 HIS A CA 3
ATOM 4016 C C . HIS A 1 55 ? 17.646 -7.274 6.040 1.00 0.00 55 HIS A C 3
ATOM 4017 O O . HIS A 1 55 ? 17.988 -6.097 5.927 1.00 0.00 55 HIS A O 3
ATOM 4032 N N . SER A 1 56 ? 16.375 -7.657 6.095 1.00 0.00 56 SER A N 3
ATOM 4033 C CA . SER A 1 56 ? 15.282 -6.693 6.021 1.00 0.00 56 SER A CA 3
ATOM 4034 C C . SER A 1 56 ? 15.348 -5.706 7.182 1.00 0.00 56 SER A C 3
ATOM 4035 O O . SER A 1 56 ? 15.893 -6.013 8.243 1.00 0.00 56 SER A O 3
ATOM 4043 N N . LYS A 1 57 ? 14.790 -4.519 6.974 1.00 0.00 57 LYS A N 3
ATOM 4044 C CA . LYS A 1 57 ? 14.783 -3.485 8.002 1.00 0.00 57 LYS A CA 3
ATOM 4045 C C . LYS A 1 57 ? 13.664 -3.727 9.009 1.00 0.00 57 LYS A C 3
ATOM 4046 O O . LYS A 1 57 ? 13.844 -3.533 10.211 1.00 0.00 57 LYS A O 3
ATOM 4065 N N . GLY A 1 58 ? 12.507 -4.155 8.511 1.00 0.00 58 GLY A N 3
ATOM 4066 C CA . GLY A 1 58 ? 11.377 -4.419 9.382 1.00 0.00 58 GLY A CA 3
ATOM 4067 C C . GLY A 1 58 ? 10.073 -3.896 8.813 1.00 0.00 58 GLY A C 3
ATOM 4068 O O . GLY A 1 58 ? 9.013 -4.058 9.421 1.00 0.00 58 GLY A O 3
ATOM 4072 N N . CYS A 1 59 ? 10.149 -3.267 7.646 1.00 0.00 59 CYS A N 3
ATOM 4073 C CA . CYS A 1 59 ? 8.965 -2.716 6.996 1.00 0.00 59 CYS A CA 3
ATOM 4074 C C . CYS A 1 59 ? 9.159 -2.640 5.485 1.00 0.00 59 CYS A C 3
ATOM 4075 O O . CYS A 1 59 ? 10.269 -2.817 4.983 1.00 0.00 59 CYS A O 3
ATOM 4083 N N . ALA A 1 60 ? 8.073 -2.378 4.766 1.00 0.00 60 ALA A N 3
ATOM 4084 C CA . ALA A 1 60 ? 8.124 -2.279 3.313 1.00 0.00 60 ALA A CA 3
ATOM 4085 C C . ALA A 1 60 ? 7.001 -1.394 2.783 1.00 0.00 60 ALA A C 3
ATOM 4086 O O . ALA A 1 60 ? 5.988 -1.191 3.454 1.00 0.00 60 ALA A O 3
ATOM 4093 N N . PHE A 1 61 ? 7.186 -0.870 1.576 1.00 0.00 61 PHE A N 3
ATOM 4094 C CA . PHE A 1 61 ? 6.189 -0.005 0.957 1.00 0.00 61 PHE A CA 3
ATOM 4095 C C . PHE A 1 61 ? 5.712 -0.588 -0.370 1.00 0.00 61 PHE A C 3
ATOM 4096 O O . PHE A 1 61 ? 6.510 -1.085 -1.164 1.00 0.00 61 PHE A O 3
ATOM 4113 N N . ALA A 1 62 ? 4.405 -0.523 -0.603 1.00 0.00 62 ALA A N 3
ATOM 4114 C CA . ALA A 1 62 ? 3.822 -1.042 -1.833 1.00 0.00 62 ALA A CA 3
ATOM 4115 C C . ALA A 1 62 ? 2.734 -0.113 -2.360 1.00 0.00 62 ALA A C 3
ATOM 4116 O O . ALA A 1 62 ? 2.335 0.835 -1.684 1.00 0.00 62 ALA A O 3
ATOM 4123 N N . GLN A 1 63 ? 2.260 -0.390 -3.571 1.00 0.00 63 GLN A N 3
ATOM 4124 C CA . GLN A 1 63 ? 1.219 0.423 -4.188 1.00 0.00 63 GLN A CA 3
ATOM 4125 C C . GLN A 1 63 ? 0.200 -0.452 -4.909 1.00 0.00 63 GLN A C 3
ATOM 4126 O O . GLN A 1 63 ? 0.536 -1.518 -5.426 1.00 0.00 63 GLN A O 3
ATOM 4140 N N . PHE A 1 64 ? -1.048 0.003 -4.938 1.00 0.00 64 PHE A N 3
ATOM 4141 C CA . PHE A 1 64 ? -2.118 -0.739 -5.595 1.00 0.00 64 PHE A CA 3
ATOM 4142 C C . PHE A 1 64 ? -2.565 -0.034 -6.872 1.00 0.00 64 PHE A C 3
ATOM 4143 O O . PHE A 1 64 ? -2.148 1.089 -7.152 1.00 0.00 64 PHE A O 3
ATOM 4160 N N . MET A 1 65 ? -3.416 -0.703 -7.643 1.00 0.00 65 MET A N 3
ATOM 4161 C CA . MET A 1 65 ? -3.921 -0.141 -8.890 1.00 0.00 65 MET A CA 3
ATOM 4162 C C . MET A 1 65 ? -5.269 0.539 -8.673 1.00 0.00 65 MET A C 3
ATOM 4163 O O . MET A 1 65 ? -5.677 1.396 -9.458 1.00 0.00 65 MET A O 3
ATOM 4177 N N . THR A 1 66 ? -5.957 0.153 -7.604 1.00 0.00 66 THR A N 3
ATOM 4178 C CA . THR A 1 66 ? -7.259 0.724 -7.285 1.00 0.00 66 THR A CA 3
ATOM 4179 C C . THR A 1 66 ? -7.353 1.090 -5.808 1.00 0.00 66 THR A C 3
ATOM 4180 O O . THR A 1 66 ? -7.065 0.269 -4.937 1.00 0.00 66 THR A O 3
ATOM 4191 N N . GLN A 1 67 ? -7.757 2.326 -5.533 1.00 0.00 67 GLN A N 3
ATOM 4192 C CA . GLN A 1 67 ? -7.888 2.799 -4.160 1.00 0.00 67 GLN A CA 3
ATOM 4193 C C . GLN A 1 67 ? -8.499 1.722 -3.269 1.00 0.00 67 GLN A C 3
ATOM 4194 O O . GLN A 1 67 ? -7.944 1.379 -2.226 1.00 0.00 67 GLN A O 3
ATOM 4208 N N . GLU A 1 68 ? -9.644 1.193 -3.689 1.00 0.00 68 GLU A N 3
ATOM 4209 C CA . GLU A 1 68 ? -10.330 0.156 -2.927 1.00 0.00 68 GLU A CA 3
ATOM 4210 C C . GLU A 1 68 ? -9.360 -0.948 -2.516 1.00 0.00 68 GLU A C 3
ATOM 4211 O O . GLU A 1 68 ? -9.445 -1.483 -1.411 1.00 0.00 68 GLU A O 3
ATOM 4223 N N . ALA A 1 69 ? -8.440 -1.285 -3.414 1.00 0.00 69 ALA A N 3
ATOM 4224 C CA . ALA A 1 69 ? -7.454 -2.323 -3.145 1.00 0.00 69 ALA A CA 3
ATOM 4225 C C . ALA A 1 69 ? -6.723 -2.059 -1.833 1.00 0.00 69 ALA A C 3
ATOM 4226 O O . ALA A 1 69 ? -6.848 -2.824 -0.877 1.00 0.00 69 ALA A O 3
ATOM 4233 N N . ALA A 1 70 ? -5.959 -0.972 -1.795 1.00 0.00 70 ALA A N 3
ATOM 4234 C CA . ALA A 1 70 ? -5.209 -0.607 -0.599 1.00 0.00 70 ALA A CA 3
ATOM 4235 C C . ALA A 1 70 ? -6.064 -0.762 0.654 1.00 0.00 70 ALA A C 3
ATOM 4236 O O . ALA A 1 70 ? -5.601 -1.273 1.673 1.00 0.00 70 ALA A O 3
ATOM 4243 N N . GLN A 1 71 ? -7.313 -0.315 0.571 1.00 0.00 71 GLN A N 3
ATOM 4244 C CA . GLN A 1 71 ? -8.232 -0.403 1.700 1.00 0.00 71 GLN A CA 3
ATOM 4245 C C . GLN A 1 71 ? -8.536 -1.858 2.042 1.00 0.00 71 GLN A C 3
ATOM 4246 O O . GLN A 1 71 ? -8.551 -2.242 3.212 1.00 0.00 71 GLN A O 3
ATOM 4260 N N . LYS A 1 72 ? -8.780 -2.663 1.014 1.00 0.00 72 LYS A N 3
ATOM 4261 C CA . LYS A 1 72 ? -9.084 -4.077 1.204 1.00 0.00 72 LYS A CA 3
ATOM 4262 C C . LYS A 1 72 ? -7.917 -4.799 1.870 1.00 0.00 72 LYS A C 3
ATOM 4263 O O . LYS A 1 72 ? -8.096 -5.851 2.486 1.00 0.00 72 LYS A O 3
ATOM 4282 N N . CYS A 1 73 ? -6.725 -4.228 1.745 1.00 0.00 73 CYS A N 3
ATOM 4283 C CA . CYS A 1 73 ? -5.529 -4.817 2.336 1.00 0.00 73 CYS A CA 3
ATOM 4284 C C . CYS A 1 73 ? -5.448 -4.505 3.826 1.00 0.00 73 CYS A C 3
ATOM 4285 O O . CYS A 1 73 ? -4.960 -5.315 4.616 1.00 0.00 73 CYS A O 3
ATOM 4293 N N . LEU A 1 74 ? -5.928 -3.326 4.205 1.00 0.00 74 LEU A N 3
ATOM 4294 C CA . LEU A 1 74 ? -5.909 -2.905 5.602 1.00 0.00 74 LEU A CA 3
ATOM 4295 C C . LEU A 1 74 ? -6.874 -3.742 6.436 1.00 0.00 74 LEU A C 3
ATOM 4296 O O . LEU A 1 74 ? -6.457 -4.496 7.314 1.00 0.00 74 LEU A O 3
ATOM 4312 N N . ALA A 1 75 ? -8.165 -3.604 6.153 1.00 0.00 75 ALA A N 3
ATOM 4313 C CA . ALA A 1 75 ? -9.188 -4.350 6.874 1.00 0.00 75 ALA A CA 3
ATOM 4314 C C . ALA A 1 75 ? -8.734 -5.780 7.149 1.00 0.00 75 ALA A C 3
ATOM 4315 O O . ALA A 1 75 ? -9.108 -6.377 8.158 1.00 0.00 75 ALA A O 3
ATOM 4322 N N . ALA A 1 76 ? -7.927 -6.324 6.244 1.00 0.00 76 ALA A N 3
ATOM 4323 C CA . ALA A 1 76 ? -7.421 -7.683 6.389 1.00 0.00 76 ALA A CA 3
ATOM 4324 C C . ALA A 1 76 ? -6.159 -7.710 7.245 1.00 0.00 76 ALA A C 3
ATOM 4325 O O . ALA A 1 76 ? -5.930 -8.654 8.000 1.00 0.00 76 ALA A O 3
ATOM 4332 N N . ALA A 1 77 ? -5.343 -6.669 7.120 1.00 0.00 77 ALA A N 3
ATOM 4333 C CA . ALA A 1 77 ? -4.105 -6.573 7.883 1.00 0.00 77 ALA A CA 3
ATOM 4334 C C . ALA A 1 77 ? -4.388 -6.358 9.365 1.00 0.00 77 ALA A C 3
ATOM 4335 O O . ALA A 1 77 ? -3.527 -6.594 10.213 1.00 0.00 77 ALA A O 3
ATOM 4342 N N . SER A 1 78 ? -5.600 -5.906 9.672 1.00 0.00 78 SER A N 3
ATOM 4343 C CA . SER A 1 78 ? -5.996 -5.654 11.052 1.00 0.00 78 SER A CA 3
ATOM 4344 C C . SER A 1 78 ? -6.936 -6.745 11.556 1.00 0.00 78 SER A C 3
ATOM 4345 O O . SER A 1 78 ? -8.123 -6.760 11.225 1.00 0.00 78 SER A O 3
ATOM 4353 N N . LEU A 1 79 ? -6.398 -7.657 12.359 1.00 0.00 79 LEU A N 3
ATOM 4354 C CA . LEU A 1 79 ? -7.188 -8.753 12.909 1.00 0.00 79 LEU A CA 3
ATOM 4355 C C . LEU A 1 79 ? -8.418 -8.224 13.640 1.00 0.00 79 LEU A C 3
ATOM 4356 O O . LEU A 1 79 ? -9.353 -8.972 13.922 1.00 0.00 79 LEU A O 3
ATOM 4372 N N . GLU A 1 80 ? -8.410 -6.929 13.942 1.00 0.00 80 GLU A N 3
ATOM 4373 C CA . GLU A 1 80 ? -9.526 -6.301 14.638 1.00 0.00 80 GLU A CA 3
ATOM 4374 C C . GLU A 1 80 ? -10.725 -6.137 13.708 1.00 0.00 80 GLU A C 3
ATOM 4375 O O . GLU A 1 80 ? -11.873 -6.284 14.126 1.00 0.00 80 GLU A O 3
ATOM 4387 N N . ALA A 1 81 ? -10.449 -5.830 12.445 1.00 0.00 81 ALA A N 3
ATOM 4388 C CA . ALA A 1 81 ? -11.503 -5.648 11.455 1.00 0.00 81 ALA A CA 3
ATOM 4389 C C . ALA A 1 81 ? -12.175 -6.974 11.118 1.00 0.00 81 ALA A C 3
ATOM 4390 O O . ALA A 1 81 ? -11.822 -8.016 11.669 1.00 0.00 81 ALA A O 3
ATOM 4397 N N . GLU A 1 82 ? -13.145 -6.927 10.211 1.00 0.00 82 GLU A N 3
ATOM 4398 C CA . GLU A 1 82 ? -13.868 -8.126 9.802 1.00 0.00 82 GLU A CA 3
ATOM 4399 C C . GLU A 1 82 ? -13.265 -8.718 8.531 1.00 0.00 82 GLU A C 3
ATOM 4400 O O . GLU A 1 82 ? -13.854 -8.634 7.454 1.00 0.00 82 GLU A O 3
ATOM 4412 N N . GLY A 1 83 ? -12.085 -9.316 8.665 1.00 0.00 83 GLY A N 3
ATOM 4413 C CA . GLY A 1 83 ? -11.421 -9.912 7.521 1.00 0.00 83 GLY A CA 3
ATOM 4414 C C . GLY A 1 83 ? -10.526 -11.072 7.909 1.00 0.00 83 GLY A C 3
ATOM 4415 O O . GLY A 1 83 ? -10.858 -12.231 7.663 1.00 0.00 83 GLY A O 3
ATOM 4419 N N . GLY A 1 84 ? -9.385 -10.760 8.517 1.00 0.00 84 GLY A N 3
ATOM 4420 C CA . GLY A 1 84 ? -8.456 -11.796 8.929 1.00 0.00 84 GLY A CA 3
ATOM 4421 C C . GLY A 1 84 ? -7.021 -11.310 8.954 1.00 0.00 84 GLY A C 3
ATOM 4422 O O . GLY A 1 84 ? -6.368 -11.226 7.915 1.00 0.00 84 GLY A O 3
ATOM 4426 N N . GLY A 1 85 ? -6.527 -10.987 10.146 1.00 0.00 85 GLY A N 3
ATOM 4427 C CA . GLY A 1 85 ? -5.163 -10.510 10.280 1.00 0.00 85 GLY A CA 3
ATOM 4428 C C . GLY A 1 85 ? -4.192 -11.277 9.406 1.00 0.00 85 GLY A C 3
ATOM 4429 O O . GLY A 1 85 ? -4.297 -12.497 9.271 1.00 0.00 85 GLY A O 3
ATOM 4433 N N . LEU A 1 86 ? -3.244 -10.563 8.809 1.00 0.00 86 LEU A N 3
ATOM 4434 C CA . LEU A 1 86 ? -2.249 -11.185 7.941 1.00 0.00 86 LEU A CA 3
ATOM 4435 C C . LEU A 1 86 ? -0.967 -11.486 8.711 1.00 0.00 86 LEU A C 3
ATOM 4436 O O . LEU A 1 86 ? -0.577 -10.736 9.606 1.00 0.00 86 LEU A O 3
ATOM 4452 N N . LYS A 1 87 ? -0.315 -12.587 8.355 1.00 0.00 87 LYS A N 3
ATOM 4453 C CA . LYS A 1 87 ? 0.926 -12.987 9.009 1.00 0.00 87 LYS A CA 3
ATOM 4454 C C . LYS A 1 87 ? 1.900 -13.593 8.003 1.00 0.00 87 LYS A C 3
ATOM 4455 O O . LYS A 1 87 ? 1.508 -14.380 7.140 1.00 0.00 87 LYS A O 3
ATOM 4474 N N . LEU A 1 88 ? 3.170 -13.224 8.121 1.00 0.00 88 LEU A N 3
ATOM 4475 C CA . LEU A 1 88 ? 4.201 -13.733 7.223 1.00 0.00 88 LEU A CA 3
ATOM 4476 C C . LEU A 1 88 ? 5.289 -14.465 8.002 1.00 0.00 88 LEU A C 3
ATOM 4477 O O . LEU A 1 88 ? 6.168 -13.840 8.596 1.00 0.00 88 LEU A O 3
ATOM 4493 N N . ASP A 1 89 ? 5.225 -15.792 7.993 1.00 0.00 89 ASP A N 3
ATOM 4494 C CA . ASP A 1 89 ? 6.206 -16.610 8.696 1.00 0.00 89 ASP A CA 3
ATOM 4495 C C . ASP A 1 89 ? 6.043 -16.476 10.207 1.00 0.00 89 ASP A C 3
ATOM 4496 O O . ASP A 1 89 ? 6.999 -16.648 10.962 1.00 0.00 89 ASP A O 3
ATOM 4505 N N . GLY A 1 90 ? 4.825 -16.166 10.640 1.00 0.00 90 GLY A N 3
ATOM 4506 C CA . GLY A 1 90 ? 4.559 -16.013 12.059 1.00 0.00 90 GLY A CA 3
ATOM 4507 C C . GLY A 1 90 ? 4.799 -14.597 12.544 1.00 0.00 90 GLY A C 3
ATOM 4508 O O . GLY A 1 90 ? 5.337 -14.389 13.632 1.00 0.00 90 GLY A O 3
ATOM 4512 N N . ARG A 1 91 ? 4.402 -13.620 11.735 1.00 0.00 91 ARG A N 3
ATOM 4513 C CA . ARG A 1 91 ? 4.580 -12.217 12.086 1.00 0.00 91 ARG A CA 3
ATOM 4514 C C . ARG A 1 91 ? 3.455 -11.364 11.507 1.00 0.00 91 ARG A C 3
ATOM 4515 O O . ARG A 1 91 ? 3.249 -11.334 10.294 1.00 0.00 91 ARG A O 3
ATOM 4536 N N . GLN A 1 92 ? 2.730 -10.674 12.382 1.00 0.00 92 GLN A N 3
ATOM 4537 C CA . GLN A 1 92 ? 1.626 -9.823 11.956 1.00 0.00 92 GLN A CA 3
ATOM 4538 C C . GLN A 1 92 ? 2.115 -8.727 11.015 1.00 0.00 92 GLN A C 3
ATOM 4539 O O . GLN A 1 92 ? 3.101 -8.045 11.297 1.00 0.00 92 GLN A O 3
ATOM 4553 N N . LEU A 1 93 ? 1.420 -8.563 9.895 1.00 0.00 93 LEU A N 3
ATOM 4554 C CA . LEU A 1 93 ? 1.784 -7.549 8.910 1.00 0.00 93 LEU A CA 3
ATOM 4555 C C . LEU A 1 93 ? 0.904 -6.312 9.052 1.00 0.00 93 LEU A C 3
ATOM 4556 O O . LEU A 1 93 ? -0.253 -6.307 8.630 1.00 0.00 93 LEU A O 3
ATOM 4572 N N . LYS A 1 94 ? 1.459 -5.262 9.648 1.00 0.00 94 LYS A N 3
ATOM 4573 C CA . LYS A 1 94 ? 0.728 -4.016 9.843 1.00 0.00 94 LYS A CA 3
ATOM 4574 C C . LYS A 1 94 ? 0.750 -3.168 8.576 1.00 0.00 94 LYS A C 3
ATOM 4575 O O . LYS A 1 94 ? 1.756 -2.531 8.262 1.00 0.00 94 LYS A O 3
ATOM 4594 N N . VAL A 1 95 ? -0.365 -3.162 7.853 1.00 0.00 95 VAL A N 3
ATOM 4595 C CA . VAL A 1 95 ? -0.474 -2.389 6.621 1.00 0.00 95 VAL A CA 3
ATOM 4596 C C . VAL A 1 95 ? -1.228 -1.085 6.855 1.00 0.00 95 VAL A C 3
ATOM 4597 O O . VAL A 1 95 ? -2.323 -1.082 7.418 1.00 0.00 95 VAL A O 3
ATOM 4610 N N . ASP A 1 96 ? -0.635 0.021 6.420 1.00 0.00 96 ASP A N 3
ATOM 4611 C CA . ASP A 1 96 ? -1.251 1.333 6.581 1.00 0.00 96 ASP A CA 3
ATOM 4612 C C . ASP A 1 96 ? -1.021 2.196 5.344 1.00 0.00 96 ASP A C 3
ATOM 4613 O O . ASP A 1 96 ? 0.042 2.142 4.725 1.00 0.00 96 ASP A O 3
ATOM 4622 N N . LEU A 1 97 ? -2.025 2.991 4.989 1.00 0.00 97 LEU A N 3
ATOM 4623 C CA . LEU A 1 97 ? -1.934 3.865 3.825 1.00 0.00 97 LEU A CA 3
ATOM 4624 C C . LEU A 1 97 ? -0.807 4.880 3.994 1.00 0.00 97 LEU A C 3
ATOM 4625 O O . LEU A 1 97 ? -0.970 5.896 4.668 1.00 0.00 97 LEU A O 3
ATOM 4641 N N . ALA A 1 98 ? 0.334 4.598 3.375 1.00 0.00 98 ALA A N 3
ATOM 4642 C CA . ALA A 1 98 ? 1.486 5.488 3.453 1.00 0.00 98 ALA A CA 3
ATOM 4643 C C . ALA A 1 98 ? 1.363 6.633 2.453 1.00 0.00 98 ALA A C 3
ATOM 4644 O O . ALA A 1 98 ? 0.367 6.744 1.739 1.00 0.00 98 ALA A O 3
ATOM 4651 N N . VAL A 1 99 ? 2.383 7.485 2.408 1.00 0.00 99 VAL A N 3
ATOM 4652 C CA . VAL A 1 99 ? 2.390 8.622 1.495 1.00 0.00 99 VAL A CA 3
ATOM 4653 C C . VAL A 1 99 ? 3.757 8.795 0.843 1.00 0.00 99 VAL A C 3
ATOM 4654 O O . VAL A 1 99 ? 4.747 9.080 1.517 1.00 0.00 99 VAL A O 3
ATOM 4667 N N . THR A 1 100 ? 3.804 8.622 -0.474 1.00 0.00 100 THR A N 3
ATOM 4668 C CA . THR A 1 100 ? 5.049 8.758 -1.219 1.00 0.00 100 THR A CA 3
ATOM 4669 C C . THR A 1 100 ? 5.478 10.218 -1.311 1.00 0.00 100 THR A C 3
ATOM 4670 O O . THR A 1 100 ? 6.549 10.592 -0.832 1.00 0.00 100 THR A O 3
ATOM 4681 N N . ARG A 1 101 ? 4.635 11.040 -1.928 1.00 0.00 101 ARG A N 3
ATOM 4682 C CA . ARG A 1 101 ? 4.928 12.460 -2.083 1.00 0.00 101 ARG A CA 3
ATOM 4683 C C . ARG A 1 101 ? 5.002 13.151 -0.724 1.00 0.00 101 ARG A C 3
ATOM 4684 O O . ARG A 1 101 ? 3.984 13.358 -0.065 1.00 0.00 101 ARG A O 3
ATOM 4705 N N . ASP A 1 102 ? 6.215 13.504 -0.312 1.00 0.00 102 ASP A N 3
ATOM 4706 C CA . ASP A 1 102 ? 6.423 14.172 0.967 1.00 0.00 102 ASP A CA 3
ATOM 4707 C C . ASP A 1 102 ? 7.476 15.269 0.843 1.00 0.00 102 ASP A C 3
ATOM 4708 O O . ASP A 1 102 ? 8.565 15.040 0.317 1.00 0.00 102 ASP A O 3
ATOM 4717 N N . GLU A 1 103 ? 7.142 16.461 1.328 1.00 0.00 103 GLU A N 3
ATOM 4718 C CA . GLU A 1 103 ? 8.058 17.593 1.269 1.00 0.00 103 GLU A CA 3
ATOM 4719 C C . GLU A 1 103 ? 8.698 17.848 2.631 1.00 0.00 103 GLU A C 3
ATOM 4720 O O . GLU A 1 103 ? 8.429 18.861 3.275 1.00 0.00 103 GLU A O 3
ATOM 4732 N N . ALA A 1 104 ? 9.545 16.919 3.063 1.00 0.00 104 ALA A N 3
ATOM 4733 C CA . ALA A 1 104 ? 10.224 17.043 4.347 1.00 0.00 104 ALA A CA 3
ATOM 4734 C C . ALA A 1 104 ? 11.697 17.390 4.158 1.00 0.00 104 ALA A C 3
ATOM 4735 O O . ALA A 1 104 ? 12.493 16.551 3.738 1.00 0.00 104 ALA A O 3
ATOM 4742 N N . ALA A 1 105 ? 12.052 18.632 4.469 1.00 0.00 105 ALA A N 3
ATOM 4743 C CA . ALA A 1 105 ? 13.429 19.090 4.335 1.00 0.00 105 ALA A CA 3
ATOM 4744 C C . ALA A 1 105 ? 14.275 18.643 5.523 1.00 0.00 105 ALA A C 3
ATOM 4745 O O . ALA A 1 105 ? 14.176 19.205 6.614 1.00 0.00 105 ALA A O 3
ATOM 4752 N N . SER A 1 106 ? 15.105 17.628 5.304 1.00 0.00 106 SER A N 3
ATOM 4753 C CA . SER A 1 106 ? 15.964 17.103 6.359 1.00 0.00 106 SER A CA 3
ATOM 4754 C C . SER A 1 106 ? 17.436 17.323 6.020 1.00 0.00 106 SER A C 3
ATOM 4755 O O . SER A 1 106 ? 18.030 16.562 5.258 1.00 0.00 106 SER A O 3
ATOM 4763 N N . GLY A 1 107 ? 18.018 18.372 6.594 1.00 0.00 107 GLY A N 3
ATOM 4764 C CA . GLY A 1 107 ? 19.414 18.675 6.342 1.00 0.00 107 GLY A CA 3
ATOM 4765 C C . GLY A 1 107 ? 20.292 18.413 7.549 1.00 0.00 107 GLY A C 3
ATOM 4766 O O . GLY A 1 107 ? 20.798 17.308 7.748 1.00 0.00 107 GLY A O 3
ATOM 4770 N N . PRO A 1 108 ? 20.485 19.447 8.381 1.00 0.00 108 PRO A N 3
ATOM 4771 C CA . PRO A 1 108 ? 21.309 19.348 9.590 1.00 0.00 108 PRO A CA 3
ATOM 4772 C C . PRO A 1 108 ? 20.662 18.479 10.663 1.00 0.00 108 PRO A C 3
ATOM 4773 O O . PRO A 1 108 ? 19.724 18.904 11.337 1.00 0.00 108 PRO A O 3
ATOM 4784 N N . SER A 1 109 ? 21.170 17.260 10.816 1.00 0.00 109 SER A N 3
ATOM 4785 C CA . SER A 1 109 ? 20.640 16.330 11.806 1.00 0.00 109 SER A CA 3
ATOM 4786 C C . SER A 1 109 ? 21.724 15.912 12.795 1.00 0.00 109 SER A C 3
ATOM 4787 O O . SER A 1 109 ? 22.879 16.319 12.675 1.00 0.00 109 SER A O 3
ATOM 4795 N N . SER A 1 110 ? 21.342 15.095 13.771 1.00 0.00 110 SER A N 3
ATOM 4796 C CA . SER A 1 110 ? 22.279 14.624 14.784 1.00 0.00 110 SER A CA 3
ATOM 4797 C C . SER A 1 110 ? 22.958 13.333 14.337 1.00 0.00 110 SER A C 3
ATOM 4798 O O . SER A 1 110 ? 24.184 13.237 14.320 1.00 0.00 110 SER A O 3
ATOM 4806 N N . GLY A 1 111 ? 22.150 12.341 13.975 1.00 0.00 111 GLY A N 3
ATOM 4807 C CA . GLY A 1 111 ? 22.690 11.068 13.532 1.00 0.00 111 GLY A CA 3
ATOM 4808 C C . GLY A 1 111 ? 21.723 10.304 12.649 1.00 0.00 111 GLY A C 3
ATOM 4809 O O . GLY A 1 111 ? 21.176 10.856 11.694 1.00 0.00 111 GLY A O 3
ATOM 4813 N N . GLY A 1 1 ? 6.896 9.027 15.281 1.00 0.00 1 GLY A N 4
ATOM 4814 C CA . GLY A 1 1 ? 5.797 8.424 16.011 1.00 0.00 1 GLY A CA 4
ATOM 4815 C C . GLY A 1 1 ? 4.507 9.205 15.868 1.00 0.00 1 GLY A C 4
ATOM 4816 O O . GLY A 1 1 ? 3.909 9.619 16.862 1.00 0.00 1 GLY A O 4
ATOM 4820 N N . SER A 1 2 ? 4.076 9.411 14.627 1.00 0.00 2 SER A N 4
ATOM 4821 C CA . SER A 1 2 ? 2.850 10.153 14.356 1.00 0.00 2 SER A CA 4
ATOM 4822 C C . SER A 1 2 ? 1.682 9.203 14.114 1.00 0.00 2 SER A C 4
ATOM 4823 O O . SER A 1 2 ? 1.846 8.138 13.520 1.00 0.00 2 SER A O 4
ATOM 4831 N N . SER A 1 3 ? 0.500 9.597 14.579 1.00 0.00 3 SER A N 4
ATOM 4832 C CA . SER A 1 3 ? -0.696 8.780 14.417 1.00 0.00 3 SER A CA 4
ATOM 4833 C C . SER A 1 3 ? -1.190 8.820 12.974 1.00 0.00 3 SER A C 4
ATOM 4834 O O . SER A 1 3 ? -1.480 7.785 12.376 1.00 0.00 3 SER A O 4
ATOM 4842 N N . GLY A 1 4 ? -1.283 10.025 12.420 1.00 0.00 4 GLY A N 4
ATOM 4843 C CA . GLY A 1 4 ? -1.742 10.179 11.051 1.00 0.00 4 GLY A CA 4
ATOM 4844 C C . GLY A 1 4 ? -3.202 9.808 10.884 1.00 0.00 4 GLY A C 4
ATOM 4845 O O . GLY A 1 4 ? -3.864 9.415 11.845 1.00 0.00 4 GLY A O 4
ATOM 4849 N N . SER A 1 5 ? -3.707 9.934 9.661 1.00 0.00 5 SER A N 4
ATOM 4850 C CA . SER A 1 5 ? -5.100 9.614 9.372 1.00 0.00 5 SER A CA 4
ATOM 4851 C C . SER A 1 5 ? -5.315 9.427 7.874 1.00 0.00 5 SER A C 4
ATOM 4852 O O . SER A 1 5 ? -4.487 9.838 7.061 1.00 0.00 5 SER A O 4
ATOM 4860 N N . SER A 1 6 ? -6.434 8.805 7.516 1.00 0.00 6 SER A N 4
ATOM 4861 C CA . SER A 1 6 ? -6.758 8.560 6.115 1.00 0.00 6 SER A CA 4
ATOM 4862 C C . SER A 1 6 ? -8.154 9.076 5.782 1.00 0.00 6 SER A C 4
ATOM 4863 O O . SER A 1 6 ? -9.073 8.982 6.595 1.00 0.00 6 SER A O 4
ATOM 4871 N N . GLY A 1 7 ? -8.306 9.622 4.579 1.00 0.00 7 GLY A N 4
ATOM 4872 C CA . GLY A 1 7 ? -9.593 10.145 4.159 1.00 0.00 7 GLY A CA 4
ATOM 4873 C C . GLY A 1 7 ? -9.472 11.131 3.015 1.00 0.00 7 GLY A C 4
ATOM 4874 O O . GLY A 1 7 ? -10.225 12.103 2.941 1.00 0.00 7 GLY A O 4
ATOM 4878 N N . LEU A 1 8 ? -8.520 10.885 2.121 1.00 0.00 8 LEU A N 4
ATOM 4879 C CA . LEU A 1 8 ? -8.302 11.760 0.975 1.00 0.00 8 LEU A CA 4
ATOM 4880 C C . LEU A 1 8 ? -9.425 11.612 -0.046 1.00 0.00 8 LEU A C 4
ATOM 4881 O O . LEU A 1 8 ? -10.025 10.548 -0.195 1.00 0.00 8 LEU A O 4
ATOM 4897 N N . PRO A 1 9 ? -9.717 12.704 -0.768 1.00 0.00 9 PRO A N 4
ATOM 4898 C CA . PRO A 1 9 ? -10.768 12.721 -1.790 1.00 0.00 9 PRO A CA 4
ATOM 4899 C C . PRO A 1 9 ? -10.399 11.890 -3.014 1.00 0.00 9 PRO A C 4
ATOM 4900 O O . PRO A 1 9 ? -9.629 12.331 -3.866 1.00 0.00 9 PRO A O 4
ATOM 4911 N N . SER A 1 10 ? -10.955 10.685 -3.095 1.00 0.00 10 SER A N 4
ATOM 4912 C CA . SER A 1 10 ? -10.682 9.790 -4.214 1.00 0.00 10 SER A CA 4
ATOM 4913 C C . SER A 1 10 ? -10.819 10.526 -5.543 1.00 0.00 10 SER A C 4
ATOM 4914 O O . SER A 1 10 ? -11.853 11.130 -5.828 1.00 0.00 10 SER A O 4
ATOM 4922 N N . ASP A 1 11 ? -9.767 10.471 -6.353 1.00 0.00 11 ASP A N 4
ATOM 4923 C CA . ASP A 1 11 ? -9.769 11.131 -7.654 1.00 0.00 11 ASP A CA 4
ATOM 4924 C C . ASP A 1 11 ? -8.813 10.435 -8.617 1.00 0.00 11 ASP A C 4
ATOM 4925 O O . ASP A 1 11 ? -7.990 9.616 -8.208 1.00 0.00 11 ASP A O 4
ATOM 4934 N N . VAL A 1 12 ? -8.928 10.766 -9.900 1.00 0.00 12 VAL A N 4
ATOM 4935 C CA . VAL A 1 12 ? -8.074 10.173 -10.922 1.00 0.00 12 VAL A CA 4
ATOM 4936 C C . VAL A 1 12 ? -6.618 10.141 -10.471 1.00 0.00 12 VAL A C 4
ATOM 4937 O O . VAL A 1 12 ? -5.833 9.309 -10.928 1.00 0.00 12 VAL A O 4
ATOM 4950 N N . THR A 1 13 ? -6.263 11.052 -9.571 1.00 0.00 13 THR A N 4
ATOM 4951 C CA . THR A 1 13 ? -4.901 11.129 -9.058 1.00 0.00 13 THR A CA 4
ATOM 4952 C C . THR A 1 13 ? -4.513 9.845 -8.334 1.00 0.00 13 THR A C 4
ATOM 4953 O O . THR A 1 13 ? -5.347 9.206 -7.694 1.00 0.00 13 THR A O 4
ATOM 4964 N N . GLU A 1 14 ? -3.240 9.474 -8.439 1.00 0.00 14 GLU A N 4
ATOM 4965 C CA . GLU A 1 14 ? -2.742 8.265 -7.794 1.00 0.00 14 GLU A CA 4
ATOM 4966 C C . GLU A 1 14 ? -2.630 8.460 -6.285 1.00 0.00 14 GLU A C 4
ATOM 4967 O O . GLU A 1 14 ? -1.595 8.893 -5.779 1.00 0.00 14 GLU A O 4
ATOM 4979 N N . GLY A 1 15 ? -3.705 8.139 -5.570 1.00 0.00 15 GLY A N 4
ATOM 4980 C CA . GLY A 1 15 ? -3.707 8.287 -4.127 1.00 0.00 15 GLY A CA 4
ATOM 4981 C C . GLY A 1 15 ? -3.870 6.962 -3.409 1.00 0.00 15 GLY A C 4
ATOM 4982 O O . GLY A 1 15 ? -4.646 6.853 -2.459 1.00 0.00 15 GLY A O 4
ATOM 4986 N N . LYS A 1 16 ? -3.137 5.951 -3.863 1.00 0.00 16 LYS A N 4
ATOM 4987 C CA . LYS A 1 16 ? -3.203 4.626 -3.259 1.00 0.00 16 LYS A CA 4
ATOM 4988 C C . LYS A 1 16 ? -1.824 4.171 -2.793 1.00 0.00 16 LYS A C 4
ATOM 4989 O O . LYS A 1 16 ? -0.901 4.028 -3.596 1.00 0.00 16 LYS A O 4
ATOM 5008 N N . THR A 1 17 ? -1.689 3.943 -1.490 1.00 0.00 17 THR A N 4
ATOM 5009 C CA . THR A 1 17 ? -0.422 3.505 -0.918 1.00 0.00 17 THR A CA 4
ATOM 5010 C C . THR A 1 17 ? -0.643 2.450 0.161 1.00 0.00 17 THR A C 4
ATOM 5011 O O . THR A 1 17 ? -1.749 2.299 0.678 1.00 0.00 17 THR A O 4
ATOM 5022 N N . VAL A 1 18 ? 0.418 1.723 0.497 1.00 0.00 18 VAL A N 4
ATOM 5023 C CA . VAL A 1 18 ? 0.341 0.683 1.516 1.00 0.00 18 VAL A CA 4
ATOM 5024 C C . VAL A 1 18 ? 1.709 0.417 2.134 1.00 0.00 18 VAL A C 4
ATOM 5025 O O . VAL A 1 18 ? 2.645 0.011 1.445 1.00 0.00 18 VAL A O 4
ATOM 5038 N N . PHE A 1 19 ? 1.818 0.649 3.438 1.00 0.00 19 PHE A N 4
ATOM 5039 C CA . PHE A 1 19 ? 3.072 0.434 4.150 1.00 0.00 19 PHE A CA 4
ATOM 5040 C C . PHE A 1 19 ? 2.966 -0.762 5.092 1.00 0.00 19 PHE A C 4
ATOM 5041 O O . PHE A 1 19 ? 2.030 -0.858 5.886 1.00 0.00 19 PHE A O 4
ATOM 5058 N N . ILE A 1 20 ? 3.930 -1.671 4.995 1.00 0.00 20 ILE A N 4
ATOM 5059 C CA . ILE A 1 20 ? 3.945 -2.860 5.838 1.00 0.00 20 ILE A CA 4
ATOM 5060 C C . ILE A 1 20 ? 4.968 -2.725 6.961 1.00 0.00 20 ILE A C 4
ATOM 5061 O O . ILE A 1 20 ? 6.128 -2.388 6.721 1.00 0.00 20 ILE A O 4
ATOM 5077 N N . ARG A 1 21 ? 4.531 -2.991 8.188 1.00 0.00 21 ARG A N 4
ATOM 5078 C CA . ARG A 1 21 ? 5.408 -2.900 9.348 1.00 0.00 21 ARG A CA 4
ATOM 5079 C C . ARG A 1 21 ? 5.510 -4.246 10.060 1.00 0.00 21 ARG A C 4
ATOM 5080 O O . ARG A 1 21 ? 4.611 -5.080 9.963 1.00 0.00 21 ARG A O 4
ATOM 5101 N N . ASN A 1 22 ? 6.612 -4.450 10.774 1.00 0.00 22 ASN A N 4
ATOM 5102 C CA . ASN A 1 22 ? 6.832 -5.695 11.501 1.00 0.00 22 ASN A CA 4
ATOM 5103 C C . ASN A 1 22 ? 7.096 -6.848 10.538 1.00 0.00 22 ASN A C 4
ATOM 5104 O O . ASN A 1 22 ? 6.563 -7.946 10.705 1.00 0.00 22 ASN A O 4
ATOM 5115 N N . LEU A 1 23 ? 7.922 -6.592 9.530 1.00 0.00 23 LEU A N 4
ATOM 5116 C CA . LEU A 1 23 ? 8.258 -7.609 8.539 1.00 0.00 23 LEU A CA 4
ATOM 5117 C C . LEU A 1 23 ? 9.305 -8.575 9.084 1.00 0.00 23 LEU A C 4
ATOM 5118 O O . LEU A 1 23 ? 10.129 -8.207 9.921 1.00 0.00 23 LEU A O 4
ATOM 5134 N N . SER A 1 24 ? 9.267 -9.814 8.602 1.00 0.00 24 SER A N 4
ATOM 5135 C CA . SER A 1 24 ? 10.211 -10.834 9.042 1.00 0.00 24 SER A CA 4
ATOM 5136 C C . SER A 1 24 ? 11.503 -10.764 8.233 1.00 0.00 24 SER A C 4
ATOM 5137 O O . SER A 1 24 ? 11.479 -10.560 7.019 1.00 0.00 24 SER A O 4
ATOM 5145 N N . PHE A 1 25 ? 12.630 -10.935 8.915 1.00 0.00 25 PHE A N 4
ATOM 5146 C CA . PHE A 1 25 ? 13.933 -10.890 8.262 1.00 0.00 25 PHE A CA 4
ATOM 5147 C C . PHE A 1 25 ? 14.010 -11.912 7.131 1.00 0.00 25 PHE A C 4
ATOM 5148 O O . PHE A 1 25 ? 14.919 -11.869 6.302 1.00 0.00 25 PHE A O 4
ATOM 5165 N N . ASP A 1 26 ? 13.050 -12.830 7.105 1.00 0.00 26 ASP A N 4
ATOM 5166 C CA . ASP A 1 26 ? 13.008 -13.863 6.077 1.00 0.00 26 ASP A CA 4
ATOM 5167 C C . ASP A 1 26 ? 12.146 -13.422 4.898 1.00 0.00 26 ASP A C 4
ATOM 5168 O O . ASP A 1 26 ? 12.348 -13.867 3.768 1.00 0.00 26 ASP A O 4
ATOM 5177 N N . SER A 1 27 ? 11.185 -12.545 5.170 1.00 0.00 27 SER A N 4
ATOM 5178 C CA . SER A 1 27 ? 10.289 -12.047 4.133 1.00 0.00 27 SER A CA 4
ATOM 5179 C C . SER A 1 27 ? 11.080 -11.468 2.964 1.00 0.00 27 SER A C 4
ATOM 5180 O O . SER A 1 27 ? 12.200 -10.987 3.137 1.00 0.00 27 SER A O 4
ATOM 5188 N N . GLU A 1 28 ? 10.488 -11.518 1.775 1.00 0.00 28 GLU A N 4
ATOM 5189 C CA . GLU A 1 28 ? 11.138 -10.999 0.577 1.00 0.00 28 GLU A CA 4
ATOM 5190 C C . GLU A 1 28 ? 10.155 -10.197 -0.272 1.00 0.00 28 GLU A C 4
ATOM 5191 O O . GLU A 1 28 ? 8.983 -10.554 -0.384 1.00 0.00 28 GLU A O 4
ATOM 5203 N N . GLU A 1 29 ? 10.643 -9.112 -0.866 1.00 0.00 29 GLU A N 4
ATOM 5204 C CA . GLU A 1 29 ? 9.806 -8.259 -1.702 1.00 0.00 29 GLU A CA 4
ATOM 5205 C C . GLU A 1 29 ? 8.799 -9.091 -2.492 1.00 0.00 29 GLU A C 4
ATOM 5206 O O . GLU A 1 29 ? 7.637 -8.710 -2.628 1.00 0.00 29 GLU A O 4
ATOM 5218 N N . GLU A 1 30 ? 9.256 -10.227 -3.009 1.00 0.00 30 GLU A N 4
ATOM 5219 C CA . GLU A 1 30 ? 8.395 -11.111 -3.786 1.00 0.00 30 GLU A CA 4
ATOM 5220 C C . GLU A 1 30 ? 7.267 -11.669 -2.923 1.00 0.00 30 GLU A C 4
ATOM 5221 O O . GLU A 1 30 ? 6.093 -11.380 -3.154 1.00 0.00 30 GLU A O 4
ATOM 5233 N N . ALA A 1 31 ? 7.632 -12.471 -1.929 1.00 0.00 31 ALA A N 4
ATOM 5234 C CA . ALA A 1 31 ? 6.653 -13.069 -1.030 1.00 0.00 31 ALA A CA 4
ATOM 5235 C C . ALA A 1 31 ? 5.705 -12.013 -0.471 1.00 0.00 31 ALA A C 4
ATOM 5236 O O . ALA A 1 31 ? 4.517 -12.272 -0.274 1.00 0.00 31 ALA A O 4
ATOM 5243 N N . LEU A 1 32 ? 6.236 -10.823 -0.216 1.00 0.00 32 LEU A N 4
ATOM 5244 C CA . LEU A 1 32 ? 5.437 -9.727 0.322 1.00 0.00 32 LEU A CA 4
ATOM 5245 C C . LEU A 1 32 ? 4.375 -9.285 -0.680 1.00 0.00 32 LEU A C 4
ATOM 5246 O O . LEU A 1 32 ? 3.191 -9.215 -0.355 1.00 0.00 32 LEU A O 4
ATOM 5262 N N . GLY A 1 33 ? 4.808 -8.990 -1.902 1.00 0.00 33 GLY A N 4
ATOM 5263 C CA . GLY A 1 33 ? 3.882 -8.561 -2.934 1.00 0.00 33 GLY A CA 4
ATOM 5264 C C . GLY A 1 33 ? 2.854 -9.623 -3.269 1.00 0.00 33 GLY A C 4
ATOM 5265 O O . GLY A 1 33 ? 1.664 -9.331 -3.378 1.00 0.00 33 GLY A O 4
ATOM 5269 N N . GLU A 1 34 ? 3.315 -10.859 -3.434 1.00 0.00 34 GLU A N 4
ATOM 5270 C CA . GLU A 1 34 ? 2.426 -11.968 -3.761 1.00 0.00 34 GLU A CA 4
ATOM 5271 C C . GLU A 1 34 ? 1.310 -12.093 -2.729 1.00 0.00 34 GLU A C 4
ATOM 5272 O O . GLU A 1 34 ? 0.276 -12.710 -2.988 1.00 0.00 34 GLU A O 4
ATOM 5284 N N . VAL A 1 35 ? 1.526 -11.503 -1.557 1.00 0.00 35 VAL A N 4
ATOM 5285 C CA . VAL A 1 35 ? 0.539 -11.548 -0.485 1.00 0.00 35 VAL A CA 4
ATOM 5286 C C . VAL A 1 35 ? -0.522 -10.469 -0.671 1.00 0.00 35 VAL A C 4
ATOM 5287 O O . VAL A 1 35 ? -1.717 -10.725 -0.516 1.00 0.00 35 VAL A O 4
ATOM 5300 N N . LEU A 1 36 ? -0.079 -9.262 -1.003 1.00 0.00 36 LEU A N 4
ATOM 5301 C CA . LEU A 1 36 ? -0.991 -8.142 -1.211 1.00 0.00 36 LEU A CA 4
ATOM 5302 C C . LEU A 1 36 ? -1.682 -8.246 -2.567 1.00 0.00 36 LEU A C 4
ATOM 5303 O O . LEU A 1 36 ? -2.776 -7.718 -2.758 1.00 0.00 36 LEU A O 4
ATOM 5319 N N . GLN A 1 37 ? -1.035 -8.933 -3.503 1.00 0.00 37 GLN A N 4
ATOM 5320 C CA . GLN A 1 37 ? -1.589 -9.108 -4.841 1.00 0.00 37 GLN A CA 4
ATOM 5321 C C . GLN A 1 37 ? -2.953 -9.787 -4.780 1.00 0.00 37 GLN A C 4
ATOM 5322 O O . GLN A 1 37 ? -3.816 -9.540 -5.622 1.00 0.00 37 GLN A O 4
ATOM 5336 N N . GLN A 1 38 ? -3.140 -10.642 -3.780 1.00 0.00 38 GLN A N 4
ATOM 5337 C CA . GLN A 1 38 ? -4.400 -11.357 -3.612 1.00 0.00 38 GLN A CA 4
ATOM 5338 C C . GLN A 1 38 ? -5.580 -10.392 -3.635 1.00 0.00 38 GLN A C 4
ATOM 5339 O O . GLN A 1 38 ? -6.644 -10.709 -4.169 1.00 0.00 38 GLN A O 4
ATOM 5353 N N . PHE A 1 39 ? -5.386 -9.213 -3.053 1.00 0.00 39 PHE A N 4
ATOM 5354 C CA . PHE A 1 39 ? -6.436 -8.202 -3.006 1.00 0.00 39 PHE A CA 4
ATOM 5355 C C . PHE A 1 39 ? -6.583 -7.506 -4.357 1.00 0.00 39 PHE A C 4
ATOM 5356 O O . PHE A 1 39 ? -7.694 -7.278 -4.832 1.00 0.00 39 PHE A O 4
ATOM 5373 N N . GLY A 1 40 ? -5.451 -7.172 -4.969 1.00 0.00 40 GLY A N 4
ATOM 5374 C CA . GLY A 1 40 ? -5.474 -6.506 -6.259 1.00 0.00 40 GLY A CA 4
ATOM 5375 C C . GLY A 1 40 ? -4.097 -6.407 -6.885 1.00 0.00 40 GLY A C 4
ATOM 5376 O O . GLY A 1 40 ? -3.090 -6.675 -6.231 1.00 0.00 40 GLY A O 4
ATOM 5380 N N . ASP A 1 41 ? -4.054 -6.022 -8.156 1.00 0.00 41 ASP A N 4
ATOM 5381 C CA . ASP A 1 41 ? -2.790 -5.889 -8.871 1.00 0.00 41 ASP A CA 4
ATOM 5382 C C . ASP A 1 41 ? -1.911 -4.821 -8.228 1.00 0.00 41 ASP A C 4
ATOM 5383 O O . ASP A 1 41 ? -2.295 -3.654 -8.142 1.00 0.00 41 ASP A O 4
ATOM 5392 N N . LEU A 1 42 ? -0.730 -5.228 -7.775 1.00 0.00 42 LEU A N 4
ATOM 5393 C CA . LEU A 1 42 ? 0.204 -4.307 -7.137 1.00 0.00 42 LEU A CA 4
ATOM 5394 C C . LEU A 1 42 ? 0.994 -3.524 -8.181 1.00 0.00 42 LEU A C 4
ATOM 5395 O O . LEU A 1 42 ? 1.641 -4.106 -9.052 1.00 0.00 42 LEU A O 4
ATOM 5411 N N . LYS A 1 43 ? 0.939 -2.200 -8.086 1.00 0.00 43 LYS A N 4
ATOM 5412 C CA . LYS A 1 43 ? 1.652 -1.335 -9.019 1.00 0.00 43 LYS A CA 4
ATOM 5413 C C . LYS A 1 43 ? 3.161 -1.476 -8.847 1.00 0.00 43 LYS A C 4
ATOM 5414 O O . LYS A 1 43 ? 3.898 -1.605 -9.825 1.00 0.00 43 LYS A O 4
ATOM 5433 N N . TYR A 1 44 ? 3.614 -1.452 -7.598 1.00 0.00 44 TYR A N 4
ATOM 5434 C CA . TYR A 1 44 ? 5.036 -1.577 -7.299 1.00 0.00 44 TYR A CA 4
ATOM 5435 C C . TYR A 1 44 ? 5.254 -1.936 -5.832 1.00 0.00 44 TYR A C 4
ATOM 5436 O O . TYR A 1 44 ? 4.612 -1.379 -4.942 1.00 0.00 44 TYR A O 4
ATOM 5454 N N . VAL A 1 45 ? 6.166 -2.872 -5.589 1.00 0.00 45 VAL A N 4
ATOM 5455 C CA . VAL A 1 45 ? 6.472 -3.306 -4.231 1.00 0.00 45 VAL A CA 4
ATOM 5456 C C . VAL A 1 45 ? 7.961 -3.170 -3.933 1.00 0.00 45 VAL A C 4
ATOM 5457 O O . VAL A 1 45 ? 8.787 -3.880 -4.507 1.00 0.00 45 VAL A O 4
ATOM 5470 N N . ARG A 1 46 ? 8.297 -2.253 -3.031 1.00 0.00 46 ARG A N 4
ATOM 5471 C CA . ARG A 1 46 ? 9.687 -2.023 -2.656 1.00 0.00 46 ARG A CA 4
ATOM 5472 C C . ARG A 1 46 ? 9.881 -2.197 -1.153 1.00 0.00 46 ARG A C 4
ATOM 5473 O O . ARG A 1 46 ? 9.056 -1.752 -0.354 1.00 0.00 46 ARG A O 4
ATOM 5494 N N . VAL A 1 47 ? 10.977 -2.847 -0.774 1.00 0.00 47 VAL A N 4
ATOM 5495 C CA . VAL A 1 47 ? 11.280 -3.079 0.633 1.00 0.00 47 VAL A CA 4
ATOM 5496 C C . VAL A 1 47 ? 12.581 -2.394 1.035 1.00 0.00 47 VAL A C 4
ATOM 5497 O O . VAL A 1 47 ? 13.629 -2.624 0.431 1.00 0.00 47 VAL A O 4
ATOM 5510 N N . VAL A 1 48 ? 12.508 -1.551 2.061 1.00 0.00 48 VAL A N 4
ATOM 5511 C CA . VAL A 1 48 ? 13.680 -0.833 2.546 1.00 0.00 48 VAL A CA 4
ATOM 5512 C C . VAL A 1 48 ? 14.637 -1.772 3.273 1.00 0.00 48 VAL A C 4
ATOM 5513 O O . VAL A 1 48 ? 14.244 -2.482 4.199 1.00 0.00 48 VAL A O 4
ATOM 5526 N N . LEU A 1 49 ? 15.896 -1.770 2.848 1.00 0.00 49 LEU A N 4
ATOM 5527 C CA . LEU A 1 49 ? 16.911 -2.621 3.459 1.00 0.00 49 LEU A CA 4
ATOM 5528 C C . LEU A 1 49 ? 18.013 -1.781 4.097 1.00 0.00 49 LEU A C 4
ATOM 5529 O O . LEU A 1 49 ? 18.148 -0.591 3.809 1.00 0.00 49 LEU A O 4
ATOM 5545 N N . HIS A 1 50 ? 18.800 -2.409 4.965 1.00 0.00 50 HIS A N 4
ATOM 5546 C CA . HIS A 1 50 ? 19.893 -1.720 5.643 1.00 0.00 50 HIS A CA 4
ATOM 5547 C C . HIS A 1 50 ? 20.862 -1.113 4.633 1.00 0.00 50 HIS A C 4
ATOM 5548 O O . HIS A 1 50 ? 21.220 -1.732 3.631 1.00 0.00 50 HIS A O 4
ATOM 5563 N N . PRO A 1 51 ? 21.296 0.128 4.901 1.00 0.00 51 PRO A N 4
ATOM 5564 C CA . PRO A 1 51 ? 22.229 0.845 4.027 1.00 0.00 51 PRO A CA 4
ATOM 5565 C C . PRO A 1 51 ? 23.630 0.243 4.055 1.00 0.00 51 PRO A C 4
ATOM 5566 O O . PRO A 1 51 ? 24.556 0.771 3.439 1.00 0.00 51 PRO A O 4
ATOM 5577 N N . ASP A 1 52 ? 23.778 -0.865 4.774 1.00 0.00 52 ASP A N 4
ATOM 5578 C CA . ASP A 1 52 ? 25.066 -1.540 4.881 1.00 0.00 52 ASP A CA 4
ATOM 5579 C C . ASP A 1 52 ? 24.993 -2.946 4.296 1.00 0.00 52 ASP A C 4
ATOM 5580 O O . ASP A 1 52 ? 25.803 -3.321 3.447 1.00 0.00 52 ASP A O 4
ATOM 5589 N N . THR A 1 53 ? 24.017 -3.723 4.755 1.00 0.00 53 THR A N 4
ATOM 5590 C CA . THR A 1 53 ? 23.839 -5.089 4.279 1.00 0.00 53 THR A CA 4
ATOM 5591 C C . THR A 1 53 ? 22.452 -5.285 3.676 1.00 0.00 53 THR A C 4
ATOM 5592 O O . THR A 1 53 ? 21.558 -4.464 3.874 1.00 0.00 53 THR A O 4
ATOM 5603 N N . GLU A 1 54 ? 22.282 -6.378 2.939 1.00 0.00 54 GLU A N 4
ATOM 5604 C CA . GLU A 1 54 ? 21.003 -6.681 2.307 1.00 0.00 54 GLU A CA 4
ATOM 5605 C C . GLU A 1 54 ? 20.048 -7.341 3.298 1.00 0.00 54 GLU A C 4
ATOM 5606 O O . GLU A 1 54 ? 19.377 -8.320 2.973 1.00 0.00 54 GLU A O 4
ATOM 5618 N N . HIS A 1 55 ? 19.995 -6.797 4.511 1.00 0.00 55 HIS A N 4
ATOM 5619 C CA . HIS A 1 55 ? 19.124 -7.333 5.551 1.00 0.00 55 HIS A CA 4
ATOM 5620 C C . HIS A 1 55 ? 17.879 -6.465 5.716 1.00 0.00 55 HIS A C 4
ATOM 5621 O O . HIS A 1 55 ? 17.976 -5.251 5.897 1.00 0.00 55 HIS A O 4
ATOM 5636 N N . SER A 1 56 ? 16.711 -7.096 5.653 1.00 0.00 56 SER A N 4
ATOM 5637 C CA . SER A 1 56 ? 15.448 -6.382 5.791 1.00 0.00 56 SER A CA 4
ATOM 5638 C C . SER A 1 56 ? 15.445 -5.522 7.051 1.00 0.00 56 SER A C 4
ATOM 5639 O O . SER A 1 56 ? 15.840 -5.973 8.126 1.00 0.00 56 SER A O 4
ATOM 5647 N N . LYS A 1 57 ? 14.997 -4.279 6.911 1.00 0.00 57 LYS A N 4
ATOM 5648 C CA . LYS A 1 57 ? 14.941 -3.353 8.036 1.00 0.00 57 LYS A CA 4
ATOM 5649 C C . LYS A 1 57 ? 13.748 -3.663 8.935 1.00 0.00 57 LYS A C 4
ATOM 5650 O O . LYS A 1 57 ? 13.700 -3.235 10.088 1.00 0.00 57 LYS A O 4
ATOM 5669 N N . GLY A 1 58 ? 12.787 -4.410 8.401 1.00 0.00 58 GLY A N 4
ATOM 5670 C CA . GLY A 1 58 ? 11.609 -4.765 9.170 1.00 0.00 58 GLY A CA 4
ATOM 5671 C C . GLY A 1 58 ? 10.358 -4.070 8.668 1.00 0.00 58 GLY A C 4
ATOM 5672 O O . GLY A 1 58 ? 9.351 -4.005 9.374 1.00 0.00 58 GLY A O 4
ATOM 5676 N N . CYS A 1 59 ? 10.422 -3.549 7.448 1.00 0.00 59 CYS A N 4
ATOM 5677 C CA . CYS A 1 59 ? 9.287 -2.853 6.854 1.00 0.00 59 CYS A CA 4
ATOM 5678 C C . CYS A 1 59 ? 9.439 -2.759 5.339 1.00 0.00 59 CYS A C 4
ATOM 5679 O O . CYS A 1 59 ? 10.503 -3.047 4.793 1.00 0.00 59 CYS A O 4
ATOM 5687 N N . ALA A 1 60 ? 8.366 -2.356 4.666 1.00 0.00 60 ALA A N 4
ATOM 5688 C CA . ALA A 1 60 ? 8.380 -2.224 3.214 1.00 0.00 60 ALA A CA 4
ATOM 5689 C C . ALA A 1 60 ? 7.210 -1.376 2.729 1.00 0.00 60 ALA A C 4
ATOM 5690 O O . ALA A 1 60 ? 6.194 -1.251 3.413 1.00 0.00 60 ALA A O 4
ATOM 5697 N N . PHE A 1 61 ? 7.359 -0.793 1.543 1.00 0.00 61 PHE A N 4
ATOM 5698 C CA . PHE A 1 61 ? 6.315 0.045 0.967 1.00 0.00 61 PHE A CA 4
ATOM 5699 C C . PHE A 1 61 ? 5.849 -0.511 -0.375 1.00 0.00 61 PHE A C 4
ATOM 5700 O O . PHE A 1 61 ? 6.658 -0.959 -1.188 1.00 0.00 61 PHE A O 4
ATOM 5717 N N . ALA A 1 62 ? 4.540 -0.480 -0.600 1.00 0.00 62 ALA A N 4
ATOM 5718 C CA . ALA A 1 62 ? 3.966 -0.980 -1.844 1.00 0.00 62 ALA A CA 4
ATOM 5719 C C . ALA A 1 62 ? 2.860 -0.059 -2.347 1.00 0.00 62 ALA A C 4
ATOM 5720 O O . ALA A 1 62 ? 2.478 0.895 -1.669 1.00 0.00 62 ALA A O 4
ATOM 5727 N N . GLN A 1 63 ? 2.351 -0.350 -3.540 1.00 0.00 63 GLN A N 4
ATOM 5728 C CA . GLN A 1 63 ? 1.289 0.454 -4.134 1.00 0.00 63 GLN A CA 4
ATOM 5729 C C . GLN A 1 63 ? 0.295 -0.426 -4.884 1.00 0.00 63 GLN A C 4
ATOM 5730 O O . GLN A 1 63 ? 0.674 -1.418 -5.506 1.00 0.00 63 GLN A O 4
ATOM 5744 N N . PHE A 1 64 ? -0.980 -0.056 -4.821 1.00 0.00 64 PHE A N 4
ATOM 5745 C CA . PHE A 1 64 ? -2.030 -0.812 -5.494 1.00 0.00 64 PHE A CA 4
ATOM 5746 C C . PHE A 1 64 ? -2.486 -0.099 -6.763 1.00 0.00 64 PHE A C 4
ATOM 5747 O O . PHE A 1 64 ? -2.230 1.091 -6.945 1.00 0.00 64 PHE A O 4
ATOM 5764 N N . MET A 1 65 ? -3.162 -0.836 -7.638 1.00 0.00 65 MET A N 4
ATOM 5765 C CA . MET A 1 65 ? -3.655 -0.274 -8.891 1.00 0.00 65 MET A CA 4
ATOM 5766 C C . MET A 1 65 ? -4.967 0.474 -8.673 1.00 0.00 65 MET A C 4
ATOM 5767 O O . MET A 1 65 ? -5.317 1.372 -9.439 1.00 0.00 65 MET A O 4
ATOM 5781 N N . THR A 1 66 ? -5.690 0.097 -7.622 1.00 0.00 66 THR A N 4
ATOM 5782 C CA . THR A 1 66 ? -6.963 0.731 -7.305 1.00 0.00 66 THR A CA 4
ATOM 5783 C C . THR A 1 66 ? -7.052 1.073 -5.822 1.00 0.00 66 THR A C 4
ATOM 5784 O O . THR A 1 66 ? -6.745 0.245 -4.965 1.00 0.00 66 THR A O 4
ATOM 5795 N N . GLN A 1 67 ? -7.474 2.299 -5.527 1.00 0.00 67 GLN A N 4
ATOM 5796 C CA . GLN A 1 67 ? -7.603 2.750 -4.146 1.00 0.00 67 GLN A CA 4
ATOM 5797 C C . GLN A 1 67 ? -8.410 1.753 -3.321 1.00 0.00 67 GLN A C 4
ATOM 5798 O O . GLN A 1 67 ? -8.116 1.524 -2.148 1.00 0.00 67 GLN A O 4
ATOM 5812 N N . GLU A 1 68 ? -9.427 1.164 -3.942 1.00 0.00 68 GLU A N 4
ATOM 5813 C CA . GLU A 1 68 ? -10.276 0.192 -3.263 1.00 0.00 68 GLU A CA 4
ATOM 5814 C C . GLU A 1 68 ? -9.465 -1.019 -2.812 1.00 0.00 68 GLU A C 4
ATOM 5815 O O . GLU A 1 68 ? -9.839 -1.713 -1.867 1.00 0.00 68 GLU A O 4
ATOM 5827 N N . ALA A 1 69 ? -8.352 -1.265 -3.495 1.00 0.00 69 ALA A N 4
ATOM 5828 C CA . ALA A 1 69 ? -7.486 -2.391 -3.165 1.00 0.00 69 ALA A CA 4
ATOM 5829 C C . ALA A 1 69 ? -6.735 -2.142 -1.862 1.00 0.00 69 ALA A C 4
ATOM 5830 O O . ALA A 1 69 ? -6.751 -2.974 -0.955 1.00 0.00 69 ALA A O 4
ATOM 5837 N N . ALA A 1 70 ? -6.075 -0.991 -1.775 1.00 0.00 70 ALA A N 4
ATOM 5838 C CA . ALA A 1 70 ? -5.319 -0.632 -0.582 1.00 0.00 70 ALA A CA 4
ATOM 5839 C C . ALA A 1 70 ? -6.185 -0.731 0.668 1.00 0.00 70 ALA A C 4
ATOM 5840 O O . ALA A 1 70 ? -5.729 -1.191 1.715 1.00 0.00 70 ALA A O 4
ATOM 5847 N N . GLN A 1 71 ? -7.436 -0.297 0.552 1.00 0.00 71 GLN A N 4
ATOM 5848 C CA . GLN A 1 71 ? -8.365 -0.336 1.675 1.00 0.00 71 GLN A CA 4
ATOM 5849 C C . GLN A 1 71 ? -8.685 -1.775 2.066 1.00 0.00 71 GLN A C 4
ATOM 5850 O O . GLN A 1 71 ? -8.731 -2.112 3.250 1.00 0.00 71 GLN A O 4
ATOM 5864 N N . LYS A 1 72 ? -8.907 -2.620 1.065 1.00 0.00 72 LYS A N 4
ATOM 5865 C CA . LYS A 1 72 ? -9.222 -4.024 1.303 1.00 0.00 72 LYS A CA 4
ATOM 5866 C C . LYS A 1 72 ? -8.080 -4.721 2.037 1.00 0.00 72 LYS A C 4
ATOM 5867 O O . LYS A 1 72 ? -8.302 -5.669 2.790 1.00 0.00 72 LYS A O 4
ATOM 5886 N N . CYS A 1 73 ? -6.861 -4.244 1.813 1.00 0.00 73 CYS A N 4
ATOM 5887 C CA . CYS A 1 73 ? -5.684 -4.821 2.453 1.00 0.00 73 CYS A CA 4
ATOM 5888 C C . CYS A 1 73 ? -5.659 -4.491 3.942 1.00 0.00 73 CYS A C 4
ATOM 5889 O O . CYS A 1 73 ? -5.372 -5.352 4.775 1.00 0.00 73 CYS A O 4
ATOM 5897 N N . LEU A 1 74 ? -5.960 -3.240 4.271 1.00 0.00 74 LEU A N 4
ATOM 5898 C CA . LEU A 1 74 ? -5.971 -2.795 5.660 1.00 0.00 74 LEU A CA 4
ATOM 5899 C C . LEU A 1 74 ? -6.932 -3.636 6.494 1.00 0.00 74 LEU A C 4
ATOM 5900 O O . LEU A 1 74 ? -6.514 -4.371 7.389 1.00 0.00 74 LEU A O 4
ATOM 5916 N N . ALA A 1 75 ? -8.222 -3.525 6.193 1.00 0.00 75 ALA A N 4
ATOM 5917 C CA . ALA A 1 75 ? -9.242 -4.278 6.912 1.00 0.00 75 ALA A CA 4
ATOM 5918 C C . ALA A 1 75 ? -8.817 -5.730 7.106 1.00 0.00 75 ALA A C 4
ATOM 5919 O O . ALA A 1 75 ? -9.158 -6.357 8.108 1.00 0.00 75 ALA A O 4
ATOM 5926 N N . ALA A 1 76 ? -8.072 -6.258 6.141 1.00 0.00 76 ALA A N 4
ATOM 5927 C CA . ALA A 1 76 ? -7.600 -7.635 6.207 1.00 0.00 76 ALA A CA 4
ATOM 5928 C C . ALA A 1 76 ? -6.303 -7.734 7.003 1.00 0.00 76 ALA A C 4
ATOM 5929 O O . ALA A 1 76 ? -5.999 -8.774 7.586 1.00 0.00 76 ALA A O 4
ATOM 5936 N N . ALA A 1 77 ? -5.542 -6.644 7.023 1.00 0.00 77 ALA A N 4
ATOM 5937 C CA . ALA A 1 77 ? -4.279 -6.608 7.748 1.00 0.00 77 ALA A CA 4
ATOM 5938 C C . ALA A 1 77 ? -4.512 -6.506 9.252 1.00 0.00 77 ALA A C 4
ATOM 5939 O O . ALA A 1 77 ? -3.703 -6.981 10.049 1.00 0.00 77 ALA A O 4
ATOM 5946 N N . SER A 1 78 ? -5.622 -5.884 9.633 1.00 0.00 78 SER A N 4
ATOM 5947 C CA . SER A 1 78 ? -5.960 -5.716 11.042 1.00 0.00 78 SER A CA 4
ATOM 5948 C C . SER A 1 78 ? -6.931 -6.800 11.501 1.00 0.00 78 SER A C 4
ATOM 5949 O O . SER A 1 78 ? -8.056 -6.891 11.008 1.00 0.00 78 SER A O 4
ATOM 5957 N N . LEU A 1 79 ? -6.488 -7.620 12.448 1.00 0.00 79 LEU A N 4
ATOM 5958 C CA . LEU A 1 79 ? -7.316 -8.698 12.975 1.00 0.00 79 LEU A CA 4
ATOM 5959 C C . LEU A 1 79 ? -8.519 -8.142 13.730 1.00 0.00 79 LEU A C 4
ATOM 5960 O O . LEU A 1 79 ? -9.465 -8.869 14.032 1.00 0.00 79 LEU A O 4
ATOM 5976 N N . GLU A 1 80 ? -8.475 -6.847 14.031 1.00 0.00 80 GLU A N 4
ATOM 5977 C CA . GLU A 1 80 ? -9.562 -6.194 14.750 1.00 0.00 80 GLU A CA 4
ATOM 5978 C C . GLU A 1 80 ? -10.528 -5.519 13.781 1.00 0.00 80 GLU A C 4
ATOM 5979 O O . GLU A 1 80 ? -11.435 -4.797 14.193 1.00 0.00 80 GLU A O 4
ATOM 5991 N N . ALA A 1 81 ? -10.324 -5.759 12.489 1.00 0.00 81 ALA A N 4
ATOM 5992 C CA . ALA A 1 81 ? -11.177 -5.177 11.461 1.00 0.00 81 ALA A CA 4
ATOM 5993 C C . ALA A 1 81 ? -11.950 -6.257 10.712 1.00 0.00 81 ALA A C 4
ATOM 5994 O O . ALA A 1 81 ? -11.743 -7.449 10.936 1.00 0.00 81 ALA A O 4
ATOM 6001 N N . GLU A 1 82 ? -12.842 -5.831 9.822 1.00 0.00 82 GLU A N 4
ATOM 6002 C CA . GLU A 1 82 ? -13.646 -6.764 9.042 1.00 0.00 82 GLU A CA 4
ATOM 6003 C C . GLU A 1 82 ? -12.758 -7.688 8.215 1.00 0.00 82 GLU A C 4
ATOM 6004 O O . GLU A 1 82 ? -11.932 -7.231 7.426 1.00 0.00 82 GLU A O 4
ATOM 6016 N N . GLY A 1 83 ? -12.935 -8.993 8.401 1.00 0.00 83 GLY A N 4
ATOM 6017 C CA . GLY A 1 83 ? -12.143 -9.962 7.666 1.00 0.00 83 GLY A CA 4
ATOM 6018 C C . GLY A 1 83 ? -11.177 -10.716 8.558 1.00 0.00 83 GLY A C 4
ATOM 6019 O O . GLY A 1 83 ? -11.382 -11.893 8.851 1.00 0.00 83 GLY A O 4
ATOM 6023 N N . GLY A 1 84 ? -10.118 -10.037 8.989 1.00 0.00 84 GLY A N 4
ATOM 6024 C CA . GLY A 1 84 ? -9.131 -10.667 9.846 1.00 0.00 84 GLY A CA 4
ATOM 6025 C C . GLY A 1 84 ? -7.774 -9.998 9.758 1.00 0.00 84 GLY A C 4
ATOM 6026 O O . GLY A 1 84 ? -7.670 -8.843 9.347 1.00 0.00 84 GLY A O 4
ATOM 6030 N N . GLY A 1 85 ? -6.731 -10.725 10.146 1.00 0.00 85 GLY A N 4
ATOM 6031 C CA . GLY A 1 85 ? -5.388 -10.177 10.102 1.00 0.00 85 GLY A CA 4
ATOM 6032 C C . GLY A 1 85 ? -4.441 -11.028 9.280 1.00 0.00 85 GLY A C 4
ATOM 6033 O O . GLY A 1 85 ? -4.582 -12.251 9.224 1.00 0.00 85 GLY A O 4
ATOM 6037 N N . LEU A 1 86 ? -3.473 -10.383 8.639 1.00 0.00 86 LEU A N 4
ATOM 6038 C CA . LEU A 1 86 ? -2.498 -11.088 7.814 1.00 0.00 86 LEU A CA 4
ATOM 6039 C C . LEU A 1 86 ? -1.255 -11.443 8.622 1.00 0.00 86 LEU A C 4
ATOM 6040 O O . LEU A 1 86 ? -0.906 -10.754 9.581 1.00 0.00 86 LEU A O 4
ATOM 6056 N N . LYS A 1 87 ? -0.588 -12.523 8.229 1.00 0.00 87 LYS A N 4
ATOM 6057 C CA . LYS A 1 87 ? 0.620 -12.969 8.914 1.00 0.00 87 LYS A CA 4
ATOM 6058 C C . LYS A 1 87 ? 1.602 -13.598 7.931 1.00 0.00 87 LYS A C 4
ATOM 6059 O O . LYS A 1 87 ? 1.208 -14.353 7.042 1.00 0.00 87 LYS A O 4
ATOM 6078 N N . LEU A 1 88 ? 2.882 -13.282 8.097 1.00 0.00 88 LEU A N 4
ATOM 6079 C CA . LEU A 1 88 ? 3.922 -13.818 7.225 1.00 0.00 88 LEU A CA 4
ATOM 6080 C C . LEU A 1 88 ? 5.011 -14.510 8.038 1.00 0.00 88 LEU A C 4
ATOM 6081 O O . LEU A 1 88 ? 5.777 -13.858 8.749 1.00 0.00 88 LEU A O 4
ATOM 6097 N N . ASP A 1 89 ? 5.076 -15.832 7.927 1.00 0.00 89 ASP A N 4
ATOM 6098 C CA . ASP A 1 89 ? 6.075 -16.612 8.650 1.00 0.00 89 ASP A CA 4
ATOM 6099 C C . ASP A 1 89 ? 5.897 -16.460 10.157 1.00 0.00 89 ASP A C 4
ATOM 6100 O O . ASP A 1 89 ? 6.872 -16.370 10.902 1.00 0.00 89 ASP A O 4
ATOM 6109 N N . GLY A 1 90 ? 4.643 -16.430 10.600 1.00 0.00 90 GLY A N 4
ATOM 6110 C CA . GLY A 1 90 ? 4.360 -16.287 12.016 1.00 0.00 90 GLY A CA 4
ATOM 6111 C C . GLY A 1 90 ? 4.564 -14.868 12.508 1.00 0.00 90 GLY A C 4
ATOM 6112 O O . GLY A 1 90 ? 4.758 -14.640 13.702 1.00 0.00 90 GLY A O 4
ATOM 6116 N N . ARG A 1 91 ? 4.522 -13.912 11.586 1.00 0.00 91 ARG A N 4
ATOM 6117 C CA . ARG A 1 91 ? 4.707 -12.508 11.932 1.00 0.00 91 ARG A CA 4
ATOM 6118 C C . ARG A 1 91 ? 3.491 -11.682 11.523 1.00 0.00 91 ARG A C 4
ATOM 6119 O O . ARG A 1 91 ? 3.027 -11.765 10.386 1.00 0.00 91 ARG A O 4
ATOM 6140 N N . GLN A 1 92 ? 2.980 -10.888 12.457 1.00 0.00 92 GLN A N 4
ATOM 6141 C CA . GLN A 1 92 ? 1.817 -10.048 12.194 1.00 0.00 92 GLN A CA 4
ATOM 6142 C C . GLN A 1 92 ? 2.193 -8.858 11.318 1.00 0.00 92 GLN A C 4
ATOM 6143 O O . GLN A 1 92 ? 2.962 -7.988 11.730 1.00 0.00 92 GLN A O 4
ATOM 6157 N N . LEU A 1 93 ? 1.646 -8.824 10.108 1.00 0.00 93 LEU A N 4
ATOM 6158 C CA . LEU A 1 93 ? 1.924 -7.739 9.172 1.00 0.00 93 LEU A CA 4
ATOM 6159 C C . LEU A 1 93 ? 1.029 -6.536 9.453 1.00 0.00 93 LEU A C 4
ATOM 6160 O O . LEU A 1 93 ? -0.177 -6.679 9.657 1.00 0.00 93 LEU A O 4
ATOM 6176 N N . LYS A 1 94 ? 1.627 -5.350 9.459 1.00 0.00 94 LYS A N 4
ATOM 6177 C CA . LYS A 1 94 ? 0.885 -4.120 9.711 1.00 0.00 94 LYS A CA 4
ATOM 6178 C C . LYS A 1 94 ? 0.800 -3.268 8.448 1.00 0.00 94 LYS A C 4
ATOM 6179 O O . LYS A 1 94 ? 1.762 -2.599 8.073 1.00 0.00 94 LYS A O 4
ATOM 6198 N N . VAL A 1 95 ? -0.359 -3.297 7.797 1.00 0.00 95 VAL A N 4
ATOM 6199 C CA . VAL A 1 95 ? -0.571 -2.525 6.578 1.00 0.00 95 VAL A CA 4
ATOM 6200 C C . VAL A 1 95 ? -1.315 -1.227 6.872 1.00 0.00 95 VAL A C 4
ATOM 6201 O O . VAL A 1 95 ? -2.377 -1.236 7.494 1.00 0.00 95 VAL A O 4
ATOM 6214 N N . ASP A 1 96 ? -0.750 -0.113 6.419 1.00 0.00 96 ASP A N 4
ATOM 6215 C CA . ASP A 1 96 ? -1.361 1.194 6.631 1.00 0.00 96 ASP A CA 4
ATOM 6216 C C . ASP A 1 96 ? -1.147 2.097 5.420 1.00 0.00 96 ASP A C 4
ATOM 6217 O O . ASP A 1 96 ? -0.088 2.069 4.791 1.00 0.00 96 ASP A O 4
ATOM 6226 N N . LEU A 1 97 ? -2.158 2.896 5.098 1.00 0.00 97 LEU A N 4
ATOM 6227 C CA . LEU A 1 97 ? -2.081 3.807 3.962 1.00 0.00 97 LEU A CA 4
ATOM 6228 C C . LEU A 1 97 ? -0.960 4.823 4.153 1.00 0.00 97 LEU A C 4
ATOM 6229 O O . LEU A 1 97 ? -1.122 5.814 4.865 1.00 0.00 97 LEU A O 4
ATOM 6245 N N . ALA A 1 98 ? 0.176 4.571 3.512 1.00 0.00 98 ALA A N 4
ATOM 6246 C CA . ALA A 1 98 ? 1.323 5.466 3.608 1.00 0.00 98 ALA A CA 4
ATOM 6247 C C . ALA A 1 98 ? 1.218 6.603 2.597 1.00 0.00 98 ALA A C 4
ATOM 6248 O O . ALA A 1 98 ? 0.224 6.721 1.881 1.00 0.00 98 ALA A O 4
ATOM 6255 N N . VAL A 1 99 ? 2.251 7.438 2.544 1.00 0.00 99 VAL A N 4
ATOM 6256 C CA . VAL A 1 99 ? 2.276 8.566 1.620 1.00 0.00 99 VAL A CA 4
ATOM 6257 C C . VAL A 1 99 ? 3.425 8.438 0.627 1.00 0.00 99 VAL A C 4
ATOM 6258 O O . VAL A 1 99 ? 4.503 7.950 0.967 1.00 0.00 99 VAL A O 4
ATOM 6271 N N . THR A 1 100 ? 3.188 8.880 -0.605 1.00 0.00 100 THR A N 4
ATOM 6272 C CA . THR A 1 100 ? 4.203 8.814 -1.649 1.00 0.00 100 THR A CA 4
ATOM 6273 C C . THR A 1 100 ? 4.580 10.208 -2.137 1.00 0.00 100 THR A C 4
ATOM 6274 O O . THR A 1 100 ? 3.714 11.006 -2.497 1.00 0.00 100 THR A O 4
ATOM 6285 N N . ARG A 1 101 ? 5.877 10.495 -2.147 1.00 0.00 101 ARG A N 4
ATOM 6286 C CA . ARG A 1 101 ? 6.369 11.794 -2.591 1.00 0.00 101 ARG A CA 4
ATOM 6287 C C . ARG A 1 101 ? 6.919 11.711 -4.012 1.00 0.00 101 ARG A C 4
ATOM 6288 O O . ARG A 1 101 ? 7.988 11.145 -4.242 1.00 0.00 101 ARG A O 4
ATOM 6309 N N . ASP A 1 102 ? 6.181 12.277 -4.961 1.00 0.00 102 ASP A N 4
ATOM 6310 C CA . ASP A 1 102 ? 6.595 12.267 -6.359 1.00 0.00 102 ASP A CA 4
ATOM 6311 C C . ASP A 1 102 ? 6.498 13.664 -6.964 1.00 0.00 102 ASP A C 4
ATOM 6312 O O . ASP A 1 102 ? 5.421 14.257 -7.011 1.00 0.00 102 ASP A O 4
ATOM 6321 N N . GLU A 1 103 ? 7.632 14.183 -7.426 1.00 0.00 103 GLU A N 4
ATOM 6322 C CA . GLU A 1 103 ? 7.674 15.511 -8.026 1.00 0.00 103 GLU A CA 4
ATOM 6323 C C . GLU A 1 103 ? 6.964 15.521 -9.377 1.00 0.00 103 GLU A C 4
ATOM 6324 O O . GLU A 1 103 ? 7.597 15.377 -10.423 1.00 0.00 103 GLU A O 4
ATOM 6336 N N . ALA A 1 104 ? 5.647 15.691 -9.345 1.00 0.00 104 ALA A N 4
ATOM 6337 C CA . ALA A 1 104 ? 4.851 15.721 -10.566 1.00 0.00 104 ALA A CA 4
ATOM 6338 C C . ALA A 1 104 ? 3.532 16.454 -10.344 1.00 0.00 104 ALA A C 4
ATOM 6339 O O . ALA A 1 104 ? 2.728 16.061 -9.500 1.00 0.00 104 ALA A O 4
ATOM 6346 N N . ALA A 1 105 ? 3.318 17.521 -11.107 1.00 0.00 105 ALA A N 4
ATOM 6347 C CA . ALA A 1 105 ? 2.096 18.308 -10.994 1.00 0.00 105 ALA A CA 4
ATOM 6348 C C . ALA A 1 105 ? 1.456 18.527 -12.361 1.00 0.00 105 ALA A C 4
ATOM 6349 O O . ALA A 1 105 ? 2.021 19.203 -13.220 1.00 0.00 105 ALA A O 4
ATOM 6356 N N . SER A 1 106 ? 0.275 17.950 -12.555 1.00 0.00 106 SER A N 4
ATOM 6357 C CA . SER A 1 106 ? -0.440 18.079 -13.819 1.00 0.00 106 SER A CA 4
ATOM 6358 C C . SER A 1 106 ? -0.224 19.461 -14.427 1.00 0.00 106 SER A C 4
ATOM 6359 O O . SER A 1 106 ? -0.788 20.451 -13.964 1.00 0.00 106 SER A O 4
ATOM 6367 N N . GLY A 1 107 ? 0.599 19.520 -15.470 1.00 0.00 107 GLY A N 4
ATOM 6368 C CA . GLY A 1 107 ? 0.877 20.784 -16.126 1.00 0.00 107 GLY A CA 4
ATOM 6369 C C . GLY A 1 107 ? 0.800 20.684 -17.636 1.00 0.00 107 GLY A C 4
ATOM 6370 O O . GLY A 1 107 ? 1.810 20.745 -18.337 1.00 0.00 107 GLY A O 4
ATOM 6374 N N . PRO A 1 108 ? -0.425 20.523 -18.160 1.00 0.00 108 PRO A N 4
ATOM 6375 C CA . PRO A 1 108 ? -0.659 20.409 -19.603 1.00 0.00 108 PRO A CA 4
ATOM 6376 C C . PRO A 1 108 ? -0.410 21.722 -20.337 1.00 0.00 108 PRO A C 4
ATOM 6377 O O . PRO A 1 108 ? -0.387 21.763 -21.567 1.00 0.00 108 PRO A O 4
ATOM 6388 N N . SER A 1 109 ? -0.224 22.795 -19.574 1.00 0.00 109 SER A N 4
ATOM 6389 C CA . SER A 1 109 ? 0.021 24.111 -20.152 1.00 0.00 109 SER A CA 4
ATOM 6390 C C . SER A 1 109 ? -1.018 24.435 -21.222 1.00 0.00 109 SER A C 4
ATOM 6391 O O . SER A 1 109 ? -0.678 24.891 -22.314 1.00 0.00 109 SER A O 4
ATOM 6399 N N . SER A 1 110 ? -2.285 24.197 -20.900 1.00 0.00 110 SER A N 4
ATOM 6400 C CA . SER A 1 110 ? -3.374 24.460 -21.833 1.00 0.00 110 SER A CA 4
ATOM 6401 C C . SER A 1 110 ? -4.091 25.759 -21.480 1.00 0.00 110 SER A C 4
ATOM 6402 O O . SER A 1 110 ? -5.039 25.764 -20.696 1.00 0.00 110 SER A O 4
ATOM 6410 N N . GLY A 1 111 ? -3.630 26.860 -22.065 1.00 0.00 111 GLY A N 4
ATOM 6411 C CA . GLY A 1 111 ? -4.238 28.151 -21.800 1.00 0.00 111 GLY A CA 4
ATOM 6412 C C . GLY A 1 111 ? -5.699 28.196 -22.199 1.00 0.00 111 GLY A C 4
ATOM 6413 O O . GLY A 1 111 ? -6.281 27.175 -22.566 1.00 0.00 111 GLY A O 4
ATOM 6417 N N . GLY A 1 1 ? -10.115 -9.132 -29.581 1.00 0.00 1 GLY A N 5
ATOM 6418 C CA . GLY A 1 1 ? -10.471 -8.340 -28.418 1.00 0.00 1 GLY A CA 5
ATOM 6419 C C . GLY A 1 1 ? -11.244 -9.138 -27.388 1.00 0.00 1 GLY A C 5
ATOM 6420 O O . GLY A 1 1 ? -12.473 -9.092 -27.351 1.00 0.00 1 GLY A O 5
ATOM 6424 N N . SER A 1 2 ? -10.522 -9.874 -26.549 1.00 0.00 2 SER A N 5
ATOM 6425 C CA . SER A 1 2 ? -11.149 -10.691 -25.516 1.00 0.00 2 SER A CA 5
ATOM 6426 C C . SER A 1 2 ? -12.089 -9.852 -24.655 1.00 0.00 2 SER A C 5
ATOM 6427 O O . SER A 1 2 ? -13.273 -10.161 -24.527 1.00 0.00 2 SER A O 5
ATOM 6435 N N . SER A 1 3 ? -11.551 -8.788 -24.067 1.00 0.00 3 SER A N 5
ATOM 6436 C CA . SER A 1 3 ? -12.339 -7.906 -23.215 1.00 0.00 3 SER A CA 5
ATOM 6437 C C . SER A 1 3 ? -11.828 -6.471 -23.299 1.00 0.00 3 SER A C 5
ATOM 6438 O O . SER A 1 3 ? -10.686 -6.184 -22.941 1.00 0.00 3 SER A O 5
ATOM 6446 N N . GLY A 1 4 ? -12.683 -5.571 -23.777 1.00 0.00 4 GLY A N 5
ATOM 6447 C CA . GLY A 1 4 ? -12.301 -4.177 -23.901 1.00 0.00 4 GLY A CA 5
ATOM 6448 C C . GLY A 1 4 ? -12.862 -3.321 -22.782 1.00 0.00 4 GLY A C 5
ATOM 6449 O O . GLY A 1 4 ? -13.974 -3.556 -22.310 1.00 0.00 4 GLY A O 5
ATOM 6453 N N . SER A 1 5 ? -12.091 -2.325 -22.357 1.00 0.00 5 SER A N 5
ATOM 6454 C CA . SER A 1 5 ? -12.515 -1.435 -21.284 1.00 0.00 5 SER A CA 5
ATOM 6455 C C . SER A 1 5 ? -12.451 0.023 -21.730 1.00 0.00 5 SER A C 5
ATOM 6456 O O . SER A 1 5 ? -11.381 0.631 -21.751 1.00 0.00 5 SER A O 5
ATOM 6464 N N . SER A 1 6 ? -13.606 0.577 -22.086 1.00 0.00 6 SER A N 5
ATOM 6465 C CA . SER A 1 6 ? -13.682 1.962 -22.536 1.00 0.00 6 SER A CA 5
ATOM 6466 C C . SER A 1 6 ? -13.249 2.918 -21.428 1.00 0.00 6 SER A C 5
ATOM 6467 O O . SER A 1 6 ? -12.461 3.835 -21.657 1.00 0.00 6 SER A O 5
ATOM 6475 N N . GLY A 1 7 ? -13.770 2.695 -20.225 1.00 0.00 7 GLY A N 5
ATOM 6476 C CA . GLY A 1 7 ? -13.427 3.544 -19.099 1.00 0.00 7 GLY A CA 5
ATOM 6477 C C . GLY A 1 7 ? -14.511 4.555 -18.783 1.00 0.00 7 GLY A C 5
ATOM 6478 O O . GLY A 1 7 ? -14.551 5.638 -19.369 1.00 0.00 7 GLY A O 5
ATOM 6482 N N . LEU A 1 8 ? -15.395 4.202 -17.857 1.00 0.00 8 LEU A N 5
ATOM 6483 C CA . LEU A 1 8 ? -16.487 5.086 -17.464 1.00 0.00 8 LEU A CA 5
ATOM 6484 C C . LEU A 1 8 ? -16.001 6.525 -17.329 1.00 0.00 8 LEU A C 5
ATOM 6485 O O . LEU A 1 8 ? -14.843 6.787 -17.003 1.00 0.00 8 LEU A O 5
ATOM 6501 N N . PRO A 1 9 ? -16.906 7.482 -17.583 1.00 0.00 9 PRO A N 5
ATOM 6502 C CA . PRO A 1 9 ? -16.593 8.911 -17.493 1.00 0.00 9 PRO A CA 5
ATOM 6503 C C . PRO A 1 9 ? -16.370 9.367 -16.055 1.00 0.00 9 PRO A C 5
ATOM 6504 O O . PRO A 1 9 ? -17.321 9.673 -15.337 1.00 0.00 9 PRO A O 5
ATOM 6515 N N . SER A 1 10 ? -15.108 9.410 -15.642 1.00 0.00 10 SER A N 5
ATOM 6516 C CA . SER A 1 10 ? -14.760 9.825 -14.288 1.00 0.00 10 SER A CA 5
ATOM 6517 C C . SER A 1 10 ? -13.301 10.265 -14.212 1.00 0.00 10 SER A C 5
ATOM 6518 O O . SER A 1 10 ? -12.525 10.041 -15.141 1.00 0.00 10 SER A O 5
ATOM 6526 N N . ASP A 1 11 ? -12.936 10.891 -13.099 1.00 0.00 11 ASP A N 5
ATOM 6527 C CA . ASP A 1 11 ? -11.570 11.361 -12.899 1.00 0.00 11 ASP A CA 5
ATOM 6528 C C . ASP A 1 11 ? -10.765 10.360 -12.076 1.00 0.00 11 ASP A C 5
ATOM 6529 O O . ASP A 1 11 ? -11.117 10.051 -10.937 1.00 0.00 11 ASP A O 5
ATOM 6538 N N . VAL A 1 12 ? -9.684 9.855 -12.660 1.00 0.00 12 VAL A N 5
ATOM 6539 C CA . VAL A 1 12 ? -8.829 8.888 -11.981 1.00 0.00 12 VAL A CA 5
ATOM 6540 C C . VAL A 1 12 ? -7.508 9.523 -11.560 1.00 0.00 12 VAL A C 5
ATOM 6541 O O . VAL A 1 12 ? -6.913 10.300 -12.308 1.00 0.00 12 VAL A O 5
ATOM 6554 N N . THR A 1 13 ? -7.054 9.188 -10.357 1.00 0.00 13 THR A N 5
ATOM 6555 C CA . THR A 1 13 ? -5.804 9.725 -9.835 1.00 0.00 13 THR A CA 5
ATOM 6556 C C . THR A 1 13 ? -4.952 8.627 -9.208 1.00 0.00 13 THR A C 5
ATOM 6557 O O . THR A 1 13 ? -5.402 7.491 -9.057 1.00 0.00 13 THR A O 5
ATOM 6568 N N . GLU A 1 14 ? -3.721 8.973 -8.845 1.00 0.00 14 GLU A N 5
ATOM 6569 C CA . GLU A 1 14 ? -2.807 8.015 -8.235 1.00 0.00 14 GLU A CA 5
ATOM 6570 C C . GLU A 1 14 ? -2.650 8.288 -6.742 1.00 0.00 14 GLU A C 5
ATOM 6571 O O . GLU A 1 14 ? -1.722 8.978 -6.320 1.00 0.00 14 GLU A O 5
ATOM 6583 N N . GLY A 1 15 ? -3.565 7.742 -5.946 1.00 0.00 15 GLY A N 5
ATOM 6584 C CA . GLY A 1 15 ? -3.511 7.939 -4.510 1.00 0.00 15 GLY A CA 5
ATOM 6585 C C . GLY A 1 15 ? -3.664 6.641 -3.741 1.00 0.00 15 GLY A C 5
ATOM 6586 O O . GLY A 1 15 ? -4.444 6.561 -2.792 1.00 0.00 15 GLY A O 5
ATOM 6590 N N . LYS A 1 16 ? -2.919 5.621 -4.151 1.00 0.00 16 LYS A N 5
ATOM 6591 C CA . LYS A 1 16 ? -2.975 4.320 -3.496 1.00 0.00 16 LYS A CA 5
ATOM 6592 C C . LYS A 1 16 ? -1.605 3.923 -2.955 1.00 0.00 16 LYS A C 5
ATOM 6593 O O . LYS A 1 16 ? -0.647 3.769 -3.714 1.00 0.00 16 LYS A O 5
ATOM 6612 N N . THR A 1 17 ? -1.518 3.757 -1.639 1.00 0.00 17 THR A N 5
ATOM 6613 C CA . THR A 1 17 ? -0.265 3.378 -0.998 1.00 0.00 17 THR A CA 5
ATOM 6614 C C . THR A 1 17 ? -0.504 2.374 0.124 1.00 0.00 17 THR A C 5
ATOM 6615 O O . THR A 1 17 ? -1.622 2.235 0.619 1.00 0.00 17 THR A O 5
ATOM 6626 N N . VAL A 1 18 ? 0.555 1.675 0.521 1.00 0.00 18 VAL A N 5
ATOM 6627 C CA . VAL A 1 18 ? 0.461 0.684 1.586 1.00 0.00 18 VAL A CA 5
ATOM 6628 C C . VAL A 1 18 ? 1.824 0.424 2.217 1.00 0.00 18 VAL A C 5
ATOM 6629 O O . VAL A 1 18 ? 2.778 0.055 1.531 1.00 0.00 18 VAL A O 5
ATOM 6642 N N . PHE A 1 19 ? 1.909 0.618 3.529 1.00 0.00 19 PHE A N 5
ATOM 6643 C CA . PHE A 1 19 ? 3.157 0.405 4.254 1.00 0.00 19 PHE A CA 5
ATOM 6644 C C . PHE A 1 19 ? 3.017 -0.740 5.252 1.00 0.00 19 PHE A C 5
ATOM 6645 O O . PHE A 1 19 ? 2.175 -0.696 6.150 1.00 0.00 19 PHE A O 5
ATOM 6662 N N . ILE A 1 20 ? 3.847 -1.765 5.088 1.00 0.00 20 ILE A N 5
ATOM 6663 C CA . ILE A 1 20 ? 3.817 -2.921 5.975 1.00 0.00 20 ILE A CA 5
ATOM 6664 C C . ILE A 1 20 ? 4.832 -2.775 7.104 1.00 0.00 20 ILE A C 5
ATOM 6665 O O . ILE A 1 20 ? 5.983 -2.405 6.873 1.00 0.00 20 ILE A O 5
ATOM 6681 N N . ARG A 1 21 ? 4.397 -3.070 8.324 1.00 0.00 21 ARG A N 5
ATOM 6682 C CA . ARG A 1 21 ? 5.267 -2.973 9.490 1.00 0.00 21 ARG A CA 5
ATOM 6683 C C . ARG A 1 21 ? 5.393 -4.323 10.189 1.00 0.00 21 ARG A C 5
ATOM 6684 O O . ARG A 1 21 ? 4.487 -5.153 10.126 1.00 0.00 21 ARG A O 5
ATOM 6705 N N . ASN A 1 22 ? 6.523 -4.536 10.855 1.00 0.00 22 ASN A N 5
ATOM 6706 C CA . ASN A 1 22 ? 6.768 -5.786 11.565 1.00 0.00 22 ASN A CA 5
ATOM 6707 C C . ASN A 1 22 ? 7.023 -6.927 10.585 1.00 0.00 22 ASN A C 5
ATOM 6708 O O . ASN A 1 22 ? 6.525 -8.039 10.767 1.00 0.00 22 ASN A O 5
ATOM 6719 N N . LEU A 1 23 ? 7.801 -6.645 9.546 1.00 0.00 23 LEU A N 5
ATOM 6720 C CA . LEU A 1 23 ? 8.123 -7.648 8.537 1.00 0.00 23 LEU A CA 5
ATOM 6721 C C . LEU A 1 23 ? 9.195 -8.608 9.045 1.00 0.00 23 LEU A C 5
ATOM 6722 O O . LEU A 1 23 ? 9.941 -8.287 9.970 1.00 0.00 23 LEU A O 5
ATOM 6738 N N . SER A 1 24 ? 9.266 -9.785 8.433 1.00 0.00 24 SER A N 5
ATOM 6739 C CA . SER A 1 24 ? 10.245 -10.792 8.824 1.00 0.00 24 SER A CA 5
ATOM 6740 C C . SER A 1 24 ? 11.461 -10.755 7.902 1.00 0.00 24 SER A C 5
ATOM 6741 O O . SER A 1 24 ? 11.335 -10.526 6.699 1.00 0.00 24 SER A O 5
ATOM 6749 N N . PHE A 1 25 ? 12.638 -10.981 8.476 1.00 0.00 25 PHE A N 5
ATOM 6750 C CA . PHE A 1 25 ? 13.877 -10.972 7.708 1.00 0.00 25 PHE A CA 5
ATOM 6751 C C . PHE A 1 25 ? 13.802 -11.954 6.543 1.00 0.00 25 PHE A C 5
ATOM 6752 O O . PHE A 1 25 ? 14.314 -11.685 5.456 1.00 0.00 25 PHE A O 5
ATOM 6769 N N . ASP A 1 26 ? 13.161 -13.094 6.778 1.00 0.00 26 ASP A N 5
ATOM 6770 C CA . ASP A 1 26 ? 13.017 -14.117 5.749 1.00 0.00 26 ASP A CA 5
ATOM 6771 C C . ASP A 1 26 ? 12.155 -13.611 4.597 1.00 0.00 26 ASP A C 5
ATOM 6772 O O . ASP A 1 26 ? 12.399 -13.939 3.435 1.00 0.00 26 ASP A O 5
ATOM 6781 N N . SER A 1 27 ? 11.144 -12.813 4.926 1.00 0.00 27 SER A N 5
ATOM 6782 C CA . SER A 1 27 ? 10.243 -12.266 3.920 1.00 0.00 27 SER A CA 5
ATOM 6783 C C . SER A 1 27 ? 11.027 -11.643 2.769 1.00 0.00 27 SER A C 5
ATOM 6784 O O . SER A 1 27 ? 12.117 -11.107 2.965 1.00 0.00 27 SER A O 5
ATOM 6792 N N . GLU A 1 28 ? 10.462 -11.717 1.567 1.00 0.00 28 GLU A N 5
ATOM 6793 C CA . GLU A 1 28 ? 11.109 -11.161 0.385 1.00 0.00 28 GLU A CA 5
ATOM 6794 C C . GLU A 1 28 ? 10.133 -10.304 -0.417 1.00 0.00 28 GLU A C 5
ATOM 6795 O O . GLU A 1 28 ? 8.919 -10.492 -0.340 1.00 0.00 28 GLU A O 5
ATOM 6807 N N . GLU A 1 29 ? 10.674 -9.362 -1.183 1.00 0.00 29 GLU A N 5
ATOM 6808 C CA . GLU A 1 29 ? 9.851 -8.475 -1.997 1.00 0.00 29 GLU A CA 5
ATOM 6809 C C . GLU A 1 29 ? 8.865 -9.274 -2.845 1.00 0.00 29 GLU A C 5
ATOM 6810 O O . GLU A 1 29 ? 7.718 -8.867 -3.030 1.00 0.00 29 GLU A O 5
ATOM 6822 N N . GLU A 1 30 ? 9.321 -10.412 -3.359 1.00 0.00 30 GLU A N 5
ATOM 6823 C CA . GLU A 1 30 ? 8.480 -11.267 -4.188 1.00 0.00 30 GLU A CA 5
ATOM 6824 C C . GLU A 1 30 ? 7.299 -11.808 -3.389 1.00 0.00 30 GLU A C 5
ATOM 6825 O O . GLU A 1 30 ? 6.147 -11.692 -3.807 1.00 0.00 30 GLU A O 5
ATOM 6837 N N . ALA A 1 31 ? 7.594 -12.401 -2.237 1.00 0.00 31 ALA A N 5
ATOM 6838 C CA . ALA A 1 31 ? 6.557 -12.960 -1.378 1.00 0.00 31 ALA A CA 5
ATOM 6839 C C . ALA A 1 31 ? 5.623 -11.869 -0.864 1.00 0.00 31 ALA A C 5
ATOM 6840 O O . ALA A 1 31 ? 4.408 -11.939 -1.051 1.00 0.00 31 ALA A O 5
ATOM 6847 N N . LEU A 1 32 ? 6.198 -10.862 -0.216 1.00 0.00 32 LEU A N 5
ATOM 6848 C CA . LEU A 1 32 ? 5.416 -9.755 0.326 1.00 0.00 32 LEU A CA 5
ATOM 6849 C C . LEU A 1 32 ? 4.366 -9.289 -0.676 1.00 0.00 32 LEU A C 5
ATOM 6850 O O . LEU A 1 32 ? 3.185 -9.180 -0.348 1.00 0.00 32 LEU A O 5
ATOM 6866 N N . GLY A 1 33 ? 4.804 -9.016 -1.902 1.00 0.00 33 GLY A N 5
ATOM 6867 C CA . GLY A 1 33 ? 3.888 -8.567 -2.934 1.00 0.00 33 GLY A CA 5
ATOM 6868 C C . GLY A 1 33 ? 2.834 -9.604 -3.266 1.00 0.00 33 GLY A C 5
ATOM 6869 O O . GLY A 1 33 ? 1.639 -9.312 -3.246 1.00 0.00 33 GLY A O 5
ATOM 6873 N N . GLU A 1 34 ? 3.277 -10.819 -3.573 1.00 0.00 34 GLU A N 5
ATOM 6874 C CA . GLU A 1 34 ? 2.362 -11.902 -3.913 1.00 0.00 34 GLU A CA 5
ATOM 6875 C C . GLU A 1 34 ? 1.286 -12.062 -2.843 1.00 0.00 34 GLU A C 5
ATOM 6876 O O . GLU A 1 34 ? 0.254 -12.692 -3.073 1.00 0.00 34 GLU A O 5
ATOM 6888 N N . VAL A 1 35 ? 1.536 -11.486 -1.671 1.00 0.00 35 VAL A N 5
ATOM 6889 C CA . VAL A 1 35 ? 0.590 -11.563 -0.564 1.00 0.00 35 VAL A CA 5
ATOM 6890 C C . VAL A 1 35 ? -0.476 -10.479 -0.676 1.00 0.00 35 VAL A C 5
ATOM 6891 O O . VAL A 1 35 ? -1.667 -10.744 -0.506 1.00 0.00 35 VAL A O 5
ATOM 6904 N N . LEU A 1 36 ? -0.042 -9.257 -0.965 1.00 0.00 36 LEU A N 5
ATOM 6905 C CA . LEU A 1 36 ? -0.959 -8.131 -1.100 1.00 0.00 36 LEU A CA 5
ATOM 6906 C C . LEU A 1 36 ? -1.716 -8.202 -2.423 1.00 0.00 36 LEU A C 5
ATOM 6907 O O . LEU A 1 36 ? -2.850 -7.735 -2.525 1.00 0.00 36 LEU A O 5
ATOM 6923 N N . GLN A 1 37 ? -1.081 -8.790 -3.432 1.00 0.00 37 GLN A N 5
ATOM 6924 C CA . GLN A 1 37 ? -1.695 -8.923 -4.747 1.00 0.00 37 GLN A CA 5
ATOM 6925 C C . GLN A 1 37 ? -3.046 -9.626 -4.649 1.00 0.00 37 GLN A C 5
ATOM 6926 O O . GLN A 1 37 ? -3.948 -9.369 -5.446 1.00 0.00 37 GLN A O 5
ATOM 6940 N N . GLN A 1 38 ? -3.176 -10.512 -3.667 1.00 0.00 38 GLN A N 5
ATOM 6941 C CA . GLN A 1 38 ? -4.416 -11.252 -3.466 1.00 0.00 38 GLN A CA 5
ATOM 6942 C C . GLN A 1 38 ? -5.620 -10.317 -3.507 1.00 0.00 38 GLN A C 5
ATOM 6943 O O . GLN A 1 38 ? -6.707 -10.706 -3.936 1.00 0.00 38 GLN A O 5
ATOM 6957 N N . PHE A 1 39 ? -5.420 -9.082 -3.057 1.00 0.00 39 PHE A N 5
ATOM 6958 C CA . PHE A 1 39 ? -6.491 -8.092 -3.041 1.00 0.00 39 PHE A CA 5
ATOM 6959 C C . PHE A 1 39 ? -6.607 -7.395 -4.393 1.00 0.00 39 PHE A C 5
ATOM 6960 O O . PHE A 1 39 ? -7.703 -7.230 -4.927 1.00 0.00 39 PHE A O 5
ATOM 6977 N N . GLY A 1 40 ? -5.467 -6.987 -4.942 1.00 0.00 40 GLY A N 5
ATOM 6978 C CA . GLY A 1 40 ? -5.462 -6.312 -6.227 1.00 0.00 40 GLY A CA 5
ATOM 6979 C C . GLY A 1 40 ? -4.070 -6.192 -6.814 1.00 0.00 40 GLY A C 5
ATOM 6980 O O . GLY A 1 40 ? -3.075 -6.369 -6.110 1.00 0.00 40 GLY A O 5
ATOM 6984 N N . ASP A 1 41 ? -3.998 -5.892 -8.106 1.00 0.00 41 ASP A N 5
ATOM 6985 C CA . ASP A 1 41 ? -2.717 -5.750 -8.788 1.00 0.00 41 ASP A CA 5
ATOM 6986 C C . ASP A 1 41 ? -1.822 -4.751 -8.061 1.00 0.00 41 ASP A C 5
ATOM 6987 O O . ASP A 1 41 ? -2.254 -3.649 -7.718 1.00 0.00 41 ASP A O 5
ATOM 6996 N N . LEU A 1 42 ? -0.575 -5.142 -7.826 1.00 0.00 42 LEU A N 5
ATOM 6997 C CA . LEU A 1 42 ? 0.381 -4.281 -7.138 1.00 0.00 42 LEU A CA 5
ATOM 6998 C C . LEU A 1 42 ? 1.219 -3.491 -8.137 1.00 0.00 42 LEU A C 5
ATOM 6999 O O . LEU A 1 42 ? 2.029 -4.057 -8.871 1.00 0.00 42 LEU A O 5
ATOM 7015 N N . LYS A 1 43 ? 1.020 -2.177 -8.160 1.00 0.00 43 LYS A N 5
ATOM 7016 C CA . LYS A 1 43 ? 1.760 -1.306 -9.066 1.00 0.00 43 LYS A CA 5
ATOM 7017 C C . LYS A 1 43 ? 3.264 -1.479 -8.880 1.00 0.00 43 LYS A C 5
ATOM 7018 O O . LYS A 1 43 ? 4.008 -1.605 -9.853 1.00 0.00 43 LYS A O 5
ATOM 7037 N N . TYR A 1 44 ? 3.704 -1.486 -7.627 1.00 0.00 44 TYR A N 5
ATOM 7038 C CA . TYR A 1 44 ? 5.120 -1.643 -7.315 1.00 0.00 44 TYR A CA 5
ATOM 7039 C C . TYR A 1 44 ? 5.316 -2.010 -5.848 1.00 0.00 44 TYR A C 5
ATOM 7040 O O . TYR A 1 44 ? 4.572 -1.559 -4.977 1.00 0.00 44 TYR A O 5
ATOM 7058 N N . VAL A 1 45 ? 6.326 -2.833 -5.581 1.00 0.00 45 VAL A N 5
ATOM 7059 C CA . VAL A 1 45 ? 6.624 -3.261 -4.219 1.00 0.00 45 VAL A CA 5
ATOM 7060 C C . VAL A 1 45 ? 8.110 -3.117 -3.911 1.00 0.00 45 VAL A C 5
ATOM 7061 O O . VAL A 1 45 ? 8.947 -3.793 -4.509 1.00 0.00 45 VAL A O 5
ATOM 7074 N N . ARG A 1 46 ? 8.431 -2.233 -2.972 1.00 0.00 46 ARG A N 5
ATOM 7075 C CA . ARG A 1 46 ? 9.816 -1.999 -2.584 1.00 0.00 46 ARG A CA 5
ATOM 7076 C C . ARG A 1 46 ? 9.999 -2.188 -1.081 1.00 0.00 46 ARG A C 5
ATOM 7077 O O . ARG A 1 46 ? 9.237 -1.647 -0.279 1.00 0.00 46 ARG A O 5
ATOM 7098 N N . VAL A 1 47 ? 11.015 -2.959 -0.705 1.00 0.00 47 VAL A N 5
ATOM 7099 C CA . VAL A 1 47 ? 11.298 -3.219 0.701 1.00 0.00 47 VAL A CA 5
ATOM 7100 C C . VAL A 1 47 ? 12.662 -2.664 1.099 1.00 0.00 47 VAL A C 5
ATOM 7101 O O . VAL A 1 47 ? 13.698 -3.149 0.644 1.00 0.00 47 VAL A O 5
ATOM 7114 N N . VAL A 1 48 ? 12.654 -1.644 1.951 1.00 0.00 48 VAL A N 5
ATOM 7115 C CA . VAL A 1 48 ? 13.891 -1.024 2.412 1.00 0.00 48 VAL A CA 5
ATOM 7116 C C . VAL A 1 48 ? 14.786 -2.039 3.113 1.00 0.00 48 VAL A C 5
ATOM 7117 O O . VAL A 1 48 ? 14.304 -2.930 3.813 1.00 0.00 48 VAL A O 5
ATOM 7130 N N . LEU A 1 49 ? 16.093 -1.897 2.921 1.00 0.00 49 LEU A N 5
ATOM 7131 C CA . LEU A 1 49 ? 17.059 -2.802 3.536 1.00 0.00 49 LEU A CA 5
ATOM 7132 C C . LEU A 1 49 ? 17.979 -2.048 4.492 1.00 0.00 49 LEU A C 5
ATOM 7133 O O . LEU A 1 49 ? 18.142 -0.833 4.384 1.00 0.00 49 LEU A O 5
ATOM 7149 N N . HIS A 1 50 ? 18.580 -2.779 5.425 1.00 0.00 50 HIS A N 5
ATOM 7150 C CA . HIS A 1 50 ? 19.487 -2.180 6.399 1.00 0.00 50 HIS A CA 5
ATOM 7151 C C . HIS A 1 50 ? 20.713 -1.590 5.708 1.00 0.00 50 HIS A C 5
ATOM 7152 O O . HIS A 1 50 ? 21.252 -2.157 4.757 1.00 0.00 50 HIS A O 5
ATOM 7167 N N . PRO A 1 51 ? 21.163 -0.425 6.195 1.00 0.00 51 PRO A N 5
ATOM 7168 C CA . PRO A 1 51 ? 22.330 0.267 5.639 1.00 0.00 51 PRO A CA 5
ATOM 7169 C C . PRO A 1 51 ? 23.633 -0.470 5.928 1.00 0.00 51 PRO A C 5
ATOM 7170 O O . PRO A 1 51 ? 24.563 -0.445 5.122 1.00 0.00 51 PRO A O 5
ATOM 7181 N N . ASP A 1 52 ? 23.694 -1.125 7.082 1.00 0.00 52 ASP A N 5
ATOM 7182 C CA . ASP A 1 52 ? 24.883 -1.871 7.477 1.00 0.00 52 ASP A CA 5
ATOM 7183 C C . ASP A 1 52 ? 24.988 -3.178 6.697 1.00 0.00 52 ASP A C 5
ATOM 7184 O O . ASP A 1 52 ? 26.016 -3.468 6.085 1.00 0.00 52 ASP A O 5
ATOM 7193 N N . THR A 1 53 ? 23.917 -3.966 6.726 1.00 0.00 53 THR A N 5
ATOM 7194 C CA . THR A 1 53 ? 23.889 -5.243 6.024 1.00 0.00 53 THR A CA 5
ATOM 7195 C C . THR A 1 53 ? 22.650 -5.361 5.145 1.00 0.00 53 THR A C 5
ATOM 7196 O O . THR A 1 53 ? 21.807 -4.465 5.123 1.00 0.00 53 THR A O 5
ATOM 7207 N N . GLU A 1 54 ? 22.545 -6.472 4.422 1.00 0.00 54 GLU A N 5
ATOM 7208 C CA . GLU A 1 54 ? 21.407 -6.705 3.541 1.00 0.00 54 GLU A CA 5
ATOM 7209 C C . GLU A 1 54 ? 20.243 -7.326 4.308 1.00 0.00 54 GLU A C 5
ATOM 7210 O O . GLU A 1 54 ? 19.433 -8.059 3.741 1.00 0.00 54 GLU A O 5
ATOM 7222 N N . HIS A 1 55 ? 20.168 -7.027 5.601 1.00 0.00 55 HIS A N 5
ATOM 7223 C CA . HIS A 1 55 ? 19.104 -7.556 6.447 1.00 0.00 55 HIS A CA 5
ATOM 7224 C C . HIS A 1 55 ? 17.768 -6.898 6.114 1.00 0.00 55 HIS A C 5
ATOM 7225 O O . HIS A 1 55 ? 17.567 -5.712 6.374 1.00 0.00 55 HIS A O 5
ATOM 7240 N N . SER A 1 56 ? 16.858 -7.677 5.536 1.00 0.00 56 SER A N 5
ATOM 7241 C CA . SER A 1 56 ? 15.543 -7.169 5.163 1.00 0.00 56 SER A CA 5
ATOM 7242 C C . SER A 1 56 ? 14.869 -6.484 6.349 1.00 0.00 56 SER A C 5
ATOM 7243 O O . SER A 1 56 ? 14.415 -7.141 7.285 1.00 0.00 56 SER A O 5
ATOM 7251 N N . LYS A 1 57 ? 14.809 -5.157 6.301 1.00 0.00 57 LYS A N 5
ATOM 7252 C CA . LYS A 1 57 ? 14.190 -4.380 7.368 1.00 0.00 57 LYS A CA 5
ATOM 7253 C C . LYS A 1 57 ? 12.815 -4.939 7.721 1.00 0.00 57 LYS A C 5
ATOM 7254 O O . LYS A 1 57 ? 12.199 -5.647 6.926 1.00 0.00 57 LYS A O 5
ATOM 7273 N N . GLY A 1 58 ? 12.339 -4.614 8.920 1.00 0.00 58 GLY A N 5
ATOM 7274 C CA . GLY A 1 58 ? 11.039 -5.091 9.356 1.00 0.00 58 GLY A CA 5
ATOM 7275 C C . GLY A 1 58 ? 9.903 -4.231 8.840 1.00 0.00 58 GLY A C 5
ATOM 7276 O O . GLY A 1 58 ? 8.875 -4.087 9.502 1.00 0.00 58 GLY A O 5
ATOM 7280 N N . CYS A 1 59 ? 10.088 -3.657 7.656 1.00 0.00 59 CYS A N 5
ATOM 7281 C CA . CYS A 1 59 ? 9.070 -2.804 7.053 1.00 0.00 59 CYS A CA 5
ATOM 7282 C C . CYS A 1 59 ? 9.303 -2.658 5.552 1.00 0.00 59 CYS A C 5
ATOM 7283 O O . CYS A 1 59 ? 10.423 -2.823 5.069 1.00 0.00 59 CYS A O 5
ATOM 7291 N N . ALA A 1 60 ? 8.238 -2.350 4.821 1.00 0.00 60 ALA A N 5
ATOM 7292 C CA . ALA A 1 60 ? 8.326 -2.181 3.376 1.00 0.00 60 ALA A CA 5
ATOM 7293 C C . ALA A 1 60 ? 7.180 -1.322 2.852 1.00 0.00 60 ALA A C 5
ATOM 7294 O O . ALA A 1 60 ? 6.172 -1.132 3.533 1.00 0.00 60 ALA A O 5
ATOM 7301 N N . PHE A 1 61 ? 7.341 -0.804 1.639 1.00 0.00 61 PHE A N 5
ATOM 7302 C CA . PHE A 1 61 ? 6.321 0.037 1.025 1.00 0.00 61 PHE A CA 5
ATOM 7303 C C . PHE A 1 61 ? 5.818 -0.581 -0.277 1.00 0.00 61 PHE A C 5
ATOM 7304 O O . PHE A 1 61 ? 6.596 -1.126 -1.059 1.00 0.00 61 PHE A O 5
ATOM 7321 N N . ALA A 1 62 ? 4.511 -0.493 -0.501 1.00 0.00 62 ALA A N 5
ATOM 7322 C CA . ALA A 1 62 ? 3.903 -1.041 -1.707 1.00 0.00 62 ALA A CA 5
ATOM 7323 C C . ALA A 1 62 ? 2.866 -0.084 -2.283 1.00 0.00 62 ALA A C 5
ATOM 7324 O O . ALA A 1 62 ? 2.483 0.892 -1.638 1.00 0.00 62 ALA A O 5
ATOM 7331 N N . GLN A 1 63 ? 2.416 -0.369 -3.501 1.00 0.00 63 GLN A N 5
ATOM 7332 C CA . GLN A 1 63 ? 1.424 0.469 -4.164 1.00 0.00 63 GLN A CA 5
ATOM 7333 C C . GLN A 1 63 ? 0.435 -0.381 -4.955 1.00 0.00 63 GLN A C 5
ATOM 7334 O O . GLN A 1 63 ? 0.827 -1.160 -5.824 1.00 0.00 63 GLN A O 5
ATOM 7348 N N . PHE A 1 64 ? -0.849 -0.225 -4.649 1.00 0.00 64 PHE A N 5
ATOM 7349 C CA . PHE A 1 64 ? -1.894 -0.980 -5.330 1.00 0.00 64 PHE A CA 5
ATOM 7350 C C . PHE A 1 64 ? -2.267 -0.318 -6.654 1.00 0.00 64 PHE A C 5
ATOM 7351 O O . PHE A 1 64 ? -1.825 0.791 -6.951 1.00 0.00 64 PHE A O 5
ATOM 7368 N N . MET A 1 65 ? -3.082 -1.008 -7.444 1.00 0.00 65 MET A N 5
ATOM 7369 C CA . MET A 1 65 ? -3.516 -0.488 -8.736 1.00 0.00 65 MET A CA 5
ATOM 7370 C C . MET A 1 65 ? -4.896 0.152 -8.629 1.00 0.00 65 MET A C 5
ATOM 7371 O O . MET A 1 65 ? -5.405 0.722 -9.595 1.00 0.00 65 MET A O 5
ATOM 7385 N N . THR A 1 66 ? -5.499 0.054 -7.448 1.00 0.00 66 THR A N 5
ATOM 7386 C CA . THR A 1 66 ? -6.821 0.621 -7.216 1.00 0.00 66 THR A CA 5
ATOM 7387 C C . THR A 1 66 ? -6.997 1.026 -5.757 1.00 0.00 66 THR A C 5
ATOM 7388 O O . THR A 1 66 ? -6.624 0.284 -4.849 1.00 0.00 66 THR A O 5
ATOM 7399 N N . GLN A 1 67 ? -7.569 2.206 -5.540 1.00 0.00 67 GLN A N 5
ATOM 7400 C CA . GLN A 1 67 ? -7.794 2.708 -4.189 1.00 0.00 67 GLN A CA 5
ATOM 7401 C C . GLN A 1 67 ? -8.483 1.657 -3.325 1.00 0.00 67 GLN A C 5
ATOM 7402 O O . GLN A 1 67 ? -8.073 1.406 -2.193 1.00 0.00 67 GLN A O 5
ATOM 7416 N N . GLU A 1 68 ? -9.531 1.046 -3.868 1.00 0.00 68 GLU A N 5
ATOM 7417 C CA . GLU A 1 68 ? -10.277 0.023 -3.146 1.00 0.00 68 GLU A CA 5
ATOM 7418 C C . GLU A 1 68 ? -9.341 -1.057 -2.610 1.00 0.00 68 GLU A C 5
ATOM 7419 O O . GLU A 1 68 ? -9.425 -1.444 -1.445 1.00 0.00 68 GLU A O 5
ATOM 7431 N N . ALA A 1 69 ? -8.450 -1.539 -3.470 1.00 0.00 69 ALA A N 5
ATOM 7432 C CA . ALA A 1 69 ? -7.497 -2.572 -3.084 1.00 0.00 69 ALA A CA 5
ATOM 7433 C C . ALA A 1 69 ? -6.818 -2.226 -1.763 1.00 0.00 69 ALA A C 5
ATOM 7434 O O . ALA A 1 69 ? -7.008 -2.912 -0.759 1.00 0.00 69 ALA A O 5
ATOM 7441 N N . ALA A 1 70 ? -6.025 -1.160 -1.772 1.00 0.00 70 ALA A N 5
ATOM 7442 C CA . ALA A 1 70 ? -5.319 -0.723 -0.574 1.00 0.00 70 ALA A CA 5
ATOM 7443 C C . ALA A 1 70 ? -6.205 -0.847 0.661 1.00 0.00 70 ALA A C 5
ATOM 7444 O O . ALA A 1 70 ? -5.802 -1.429 1.668 1.00 0.00 70 ALA A O 5
ATOM 7451 N N . GLN A 1 71 ? -7.411 -0.294 0.577 1.00 0.00 71 GLN A N 5
ATOM 7452 C CA . GLN A 1 71 ? -8.352 -0.343 1.689 1.00 0.00 71 GLN A CA 5
ATOM 7453 C C . GLN A 1 71 ? -8.701 -1.784 2.045 1.00 0.00 71 GLN A C 5
ATOM 7454 O O . GLN A 1 71 ? -8.785 -2.142 3.220 1.00 0.00 71 GLN A O 5
ATOM 7468 N N . LYS A 1 72 ? -8.904 -2.608 1.023 1.00 0.00 72 LYS A N 5
ATOM 7469 C CA . LYS A 1 72 ? -9.243 -4.011 1.226 1.00 0.00 72 LYS A CA 5
ATOM 7470 C C . LYS A 1 72 ? -8.111 -4.747 1.937 1.00 0.00 72 LYS A C 5
ATOM 7471 O O . LYS A 1 72 ? -8.336 -5.765 2.594 1.00 0.00 72 LYS A O 5
ATOM 7490 N N . CYS A 1 73 ? -6.897 -4.226 1.803 1.00 0.00 73 CYS A N 5
ATOM 7491 C CA . CYS A 1 73 ? -5.730 -4.834 2.433 1.00 0.00 73 CYS A CA 5
ATOM 7492 C C . CYS A 1 73 ? -5.665 -4.476 3.915 1.00 0.00 73 CYS A C 5
ATOM 7493 O O . CYS A 1 73 ? -5.264 -5.293 4.745 1.00 0.00 73 CYS A O 5
ATOM 7501 N N . LEU A 1 74 ? -6.059 -3.250 4.239 1.00 0.00 74 LEU A N 5
ATOM 7502 C CA . LEU A 1 74 ? -6.044 -2.782 5.621 1.00 0.00 74 LEU A CA 5
ATOM 7503 C C . LEU A 1 74 ? -6.984 -3.613 6.488 1.00 0.00 74 LEU A C 5
ATOM 7504 O O . LEU A 1 74 ? -6.546 -4.317 7.398 1.00 0.00 74 LEU A O 5
ATOM 7520 N N . ALA A 1 75 ? -8.278 -3.529 6.198 1.00 0.00 75 ALA A N 5
ATOM 7521 C CA . ALA A 1 75 ? -9.280 -4.276 6.947 1.00 0.00 75 ALA A CA 5
ATOM 7522 C C . ALA A 1 75 ? -8.850 -5.726 7.144 1.00 0.00 75 ALA A C 5
ATOM 7523 O O . ALA A 1 75 ? -9.259 -6.380 8.103 1.00 0.00 75 ALA A O 5
ATOM 7530 N N . ALA A 1 76 ? -8.023 -6.222 6.229 1.00 0.00 76 ALA A N 5
ATOM 7531 C CA . ALA A 1 76 ? -7.537 -7.594 6.303 1.00 0.00 76 ALA A CA 5
ATOM 7532 C C . ALA A 1 76 ? -6.252 -7.678 7.121 1.00 0.00 76 ALA A C 5
ATOM 7533 O O . ALA A 1 76 ? -6.010 -8.666 7.814 1.00 0.00 76 ALA A O 5
ATOM 7540 N N . ALA A 1 77 ? -5.432 -6.636 7.035 1.00 0.00 77 ALA A N 5
ATOM 7541 C CA . ALA A 1 77 ? -4.173 -6.591 7.768 1.00 0.00 77 ALA A CA 5
ATOM 7542 C C . ALA A 1 77 ? -4.402 -6.223 9.230 1.00 0.00 77 ALA A C 5
ATOM 7543 O O . ALA A 1 77 ? -3.560 -6.492 10.087 1.00 0.00 77 ALA A O 5
ATOM 7550 N N . SER A 1 78 ? -5.546 -5.606 9.508 1.00 0.00 78 SER A N 5
ATOM 7551 C CA . SER A 1 78 ? -5.883 -5.197 10.866 1.00 0.00 78 SER A CA 5
ATOM 7552 C C . SER A 1 78 ? -6.655 -6.296 11.589 1.00 0.00 78 SER A C 5
ATOM 7553 O O . SER A 1 78 ? -7.869 -6.429 11.425 1.00 0.00 78 SER A O 5
ATOM 7561 N N . LEU A 1 79 ? -5.944 -7.082 12.390 1.00 0.00 79 LEU A N 5
ATOM 7562 C CA . LEU A 1 79 ? -6.561 -8.171 13.139 1.00 0.00 79 LEU A CA 5
ATOM 7563 C C . LEU A 1 79 ? -7.792 -7.682 13.896 1.00 0.00 79 LEU A C 5
ATOM 7564 O O . LEU A 1 79 ? -8.812 -8.368 13.949 1.00 0.00 79 LEU A O 5
ATOM 7580 N N . GLU A 1 80 ? -7.688 -6.491 14.478 1.00 0.00 80 GLU A N 5
ATOM 7581 C CA . GLU A 1 80 ? -8.794 -5.911 15.230 1.00 0.00 80 GLU A CA 5
ATOM 7582 C C . GLU A 1 80 ? -10.077 -5.918 14.404 1.00 0.00 80 GLU A C 5
ATOM 7583 O O . GLU A 1 80 ? -11.157 -6.206 14.918 1.00 0.00 80 GLU A O 5
ATOM 7595 N N . ALA A 1 81 ? -9.949 -5.598 13.121 1.00 0.00 81 ALA A N 5
ATOM 7596 C CA . ALA A 1 81 ? -11.097 -5.568 12.223 1.00 0.00 81 ALA A CA 5
ATOM 7597 C C . ALA A 1 81 ? -11.847 -6.896 12.246 1.00 0.00 81 ALA A C 5
ATOM 7598 O O . ALA A 1 81 ? -11.241 -7.958 12.386 1.00 0.00 81 ALA A O 5
ATOM 7605 N N . GLU A 1 82 ? -13.167 -6.827 12.110 1.00 0.00 82 GLU A N 5
ATOM 7606 C CA . GLU A 1 82 ? -13.999 -8.025 12.117 1.00 0.00 82 GLU A CA 5
ATOM 7607 C C . GLU A 1 82 ? -13.587 -8.980 11.000 1.00 0.00 82 GLU A C 5
ATOM 7608 O O . GLU A 1 82 ? -13.746 -8.675 9.819 1.00 0.00 82 GLU A O 5
ATOM 7620 N N . GLY A 1 83 ? -13.057 -10.137 11.384 1.00 0.00 83 GLY A N 5
ATOM 7621 C CA . GLY A 1 83 ? -12.630 -11.119 10.404 1.00 0.00 83 GLY A CA 5
ATOM 7622 C C . GLY A 1 83 ? -11.333 -11.800 10.792 1.00 0.00 83 GLY A C 5
ATOM 7623 O O . GLY A 1 83 ? -11.341 -12.813 11.490 1.00 0.00 83 GLY A O 5
ATOM 7627 N N . GLY A 1 84 ? -10.214 -11.243 10.338 1.00 0.00 84 GLY A N 5
ATOM 7628 C CA . GLY A 1 84 ? -8.919 -11.818 10.651 1.00 0.00 84 GLY A CA 5
ATOM 7629 C C . GLY A 1 84 ? -7.772 -10.903 10.272 1.00 0.00 84 GLY A C 5
ATOM 7630 O O . GLY A 1 84 ? -7.980 -9.854 9.664 1.00 0.00 84 GLY A O 5
ATOM 7634 N N . GLY A 1 85 ? -6.556 -11.299 10.635 1.00 0.00 85 GLY A N 5
ATOM 7635 C CA . GLY A 1 85 ? -5.389 -10.494 10.323 1.00 0.00 85 GLY A CA 5
ATOM 7636 C C . GLY A 1 85 ? -4.367 -11.251 9.498 1.00 0.00 85 GLY A C 5
ATOM 7637 O O . GLY A 1 85 ? -4.334 -12.482 9.514 1.00 0.00 85 GLY A O 5
ATOM 7641 N N . LEU A 1 86 ? -3.531 -10.514 8.775 1.00 0.00 86 LEU A N 5
ATOM 7642 C CA . LEU A 1 86 ? -2.503 -11.123 7.938 1.00 0.00 86 LEU A CA 5
ATOM 7643 C C . LEU A 1 86 ? -1.242 -11.412 8.747 1.00 0.00 86 LEU A C 5
ATOM 7644 O O . LEU A 1 86 ? -0.885 -10.657 9.652 1.00 0.00 86 LEU A O 5
ATOM 7660 N N . LYS A 1 87 ? -0.570 -12.509 8.415 1.00 0.00 87 LYS A N 5
ATOM 7661 C CA . LYS A 1 87 ? 0.653 -12.897 9.107 1.00 0.00 87 LYS A CA 5
ATOM 7662 C C . LYS A 1 87 ? 1.622 -13.587 8.153 1.00 0.00 87 LYS A C 5
ATOM 7663 O O . LYS A 1 87 ? 1.230 -14.459 7.376 1.00 0.00 87 LYS A O 5
ATOM 7682 N N . LEU A 1 88 ? 2.890 -13.193 8.217 1.00 0.00 88 LEU A N 5
ATOM 7683 C CA . LEU A 1 88 ? 3.916 -13.775 7.360 1.00 0.00 88 LEU A CA 5
ATOM 7684 C C . LEU A 1 88 ? 5.020 -14.419 8.193 1.00 0.00 88 LEU A C 5
ATOM 7685 O O . LEU A 1 88 ? 5.807 -13.728 8.839 1.00 0.00 88 LEU A O 5
ATOM 7701 N N . ASP A 1 89 ? 5.073 -15.746 8.170 1.00 0.00 89 ASP A N 5
ATOM 7702 C CA . ASP A 1 89 ? 6.083 -16.484 8.920 1.00 0.00 89 ASP A CA 5
ATOM 7703 C C . ASP A 1 89 ? 5.941 -16.229 10.418 1.00 0.00 89 ASP A C 5
ATOM 7704 O O . ASP A 1 89 ? 6.935 -16.097 11.131 1.00 0.00 89 ASP A O 5
ATOM 7713 N N . GLY A 1 90 ? 4.699 -16.160 10.887 1.00 0.00 90 GLY A N 5
ATOM 7714 C CA . GLY A 1 90 ? 4.451 -15.919 12.296 1.00 0.00 90 GLY A CA 5
ATOM 7715 C C . GLY A 1 90 ? 4.701 -14.478 12.691 1.00 0.00 90 GLY A C 5
ATOM 7716 O O . GLY A 1 90 ? 5.059 -14.194 13.835 1.00 0.00 90 GLY A O 5
ATOM 7720 N N . ARG A 1 91 ? 4.515 -13.565 11.744 1.00 0.00 91 ARG A N 5
ATOM 7721 C CA . ARG A 1 91 ? 4.726 -12.145 11.998 1.00 0.00 91 ARG A CA 5
ATOM 7722 C C . ARG A 1 91 ? 3.495 -11.333 11.604 1.00 0.00 91 ARG A C 5
ATOM 7723 O O . ARG A 1 91 ? 3.029 -11.409 10.467 1.00 0.00 91 ARG A O 5
ATOM 7744 N N . GLN A 1 92 ? 2.976 -10.558 12.550 1.00 0.00 92 GLN A N 5
ATOM 7745 C CA . GLN A 1 92 ? 1.799 -9.733 12.301 1.00 0.00 92 GLN A CA 5
ATOM 7746 C C . GLN A 1 92 ? 2.139 -8.564 11.383 1.00 0.00 92 GLN A C 5
ATOM 7747 O O . GLN A 1 92 ? 2.796 -7.607 11.795 1.00 0.00 92 GLN A O 5
ATOM 7761 N N . LEU A 1 93 ? 1.687 -8.647 10.136 1.00 0.00 93 LEU A N 5
ATOM 7762 C CA . LEU A 1 93 ? 1.943 -7.595 9.158 1.00 0.00 93 LEU A CA 5
ATOM 7763 C C . LEU A 1 93 ? 0.986 -6.423 9.356 1.00 0.00 93 LEU A C 5
ATOM 7764 O O . LEU A 1 93 ? -0.233 -6.593 9.336 1.00 0.00 93 LEU A O 5
ATOM 7780 N N . LYS A 1 94 ? 1.547 -5.234 9.545 1.00 0.00 94 LYS A N 5
ATOM 7781 C CA . LYS A 1 94 ? 0.745 -4.032 9.743 1.00 0.00 94 LYS A CA 5
ATOM 7782 C C . LYS A 1 94 ? 0.755 -3.159 8.491 1.00 0.00 94 LYS A C 5
ATOM 7783 O O . LYS A 1 94 ? 1.725 -2.449 8.226 1.00 0.00 94 LYS A O 5
ATOM 7802 N N . VAL A 1 95 ? -0.330 -3.216 7.727 1.00 0.00 95 VAL A N 5
ATOM 7803 C CA . VAL A 1 95 ? -0.448 -2.429 6.505 1.00 0.00 95 VAL A CA 5
ATOM 7804 C C . VAL A 1 95 ? -1.229 -1.144 6.752 1.00 0.00 95 VAL A C 5
ATOM 7805 O O . VAL A 1 95 ? -2.347 -1.174 7.267 1.00 0.00 95 VAL A O 5
ATOM 7818 N N . ASP A 1 96 ? -0.634 -0.016 6.382 1.00 0.00 96 ASP A N 5
ATOM 7819 C CA . ASP A 1 96 ? -1.275 1.282 6.561 1.00 0.00 96 ASP A CA 5
ATOM 7820 C C . ASP A 1 96 ? -1.065 2.166 5.336 1.00 0.00 96 ASP A C 5
ATOM 7821 O O . ASP A 1 96 ? -0.002 2.141 4.714 1.00 0.00 96 ASP A O 5
ATOM 7830 N N . LEU A 1 97 ? -2.085 2.945 4.994 1.00 0.00 97 LEU A N 5
ATOM 7831 C CA . LEU A 1 97 ? -2.014 3.837 3.841 1.00 0.00 97 LEU A CA 5
ATOM 7832 C C . LEU A 1 97 ? -0.912 4.876 4.024 1.00 0.00 97 LEU A C 5
ATOM 7833 O O . LEU A 1 97 ? -1.098 5.878 4.714 1.00 0.00 97 LEU A O 5
ATOM 7849 N N . ALA A 1 98 ? 0.236 4.630 3.400 1.00 0.00 98 ALA A N 5
ATOM 7850 C CA . ALA A 1 98 ? 1.366 5.546 3.491 1.00 0.00 98 ALA A CA 5
ATOM 7851 C C . ALA A 1 98 ? 1.279 6.632 2.424 1.00 0.00 98 ALA A C 5
ATOM 7852 O O . ALA A 1 98 ? 0.302 6.707 1.678 1.00 0.00 98 ALA A O 5
ATOM 7859 N N . VAL A 1 99 ? 2.307 7.472 2.356 1.00 0.00 99 VAL A N 5
ATOM 7860 C CA . VAL A 1 99 ? 2.347 8.554 1.380 1.00 0.00 99 VAL A CA 5
ATOM 7861 C C . VAL A 1 99 ? 3.772 8.811 0.903 1.00 0.00 99 VAL A C 5
ATOM 7862 O O . VAL A 1 99 ? 4.720 8.762 1.687 1.00 0.00 99 VAL A O 5
ATOM 7875 N N . THR A 1 100 ? 3.917 9.088 -0.390 1.00 0.00 100 THR A N 5
ATOM 7876 C CA . THR A 1 100 ? 5.226 9.353 -0.973 1.00 0.00 100 THR A CA 5
ATOM 7877 C C . THR A 1 100 ? 5.642 10.803 -0.754 1.00 0.00 100 THR A C 5
ATOM 7878 O O . THR A 1 100 ? 4.987 11.726 -1.238 1.00 0.00 100 THR A O 5
ATOM 7889 N N . ARG A 1 101 ? 6.735 10.996 -0.023 1.00 0.00 101 ARG A N 5
ATOM 7890 C CA . ARG A 1 101 ? 7.237 12.335 0.260 1.00 0.00 101 ARG A CA 5
ATOM 7891 C C . ARG A 1 101 ? 8.715 12.292 0.641 1.00 0.00 101 ARG A C 5
ATOM 7892 O O . ARG A 1 101 ? 9.166 11.364 1.311 1.00 0.00 101 ARG A O 5
ATOM 7913 N N . ASP A 1 102 ? 9.461 13.302 0.208 1.00 0.00 102 ASP A N 5
ATOM 7914 C CA . ASP A 1 102 ? 10.887 13.380 0.503 1.00 0.00 102 ASP A CA 5
ATOM 7915 C C . ASP A 1 102 ? 11.166 12.973 1.947 1.00 0.00 102 ASP A C 5
ATOM 7916 O O . ASP A 1 102 ? 10.575 13.515 2.880 1.00 0.00 102 ASP A O 5
ATOM 7925 N N . GLU A 1 103 ? 12.070 12.013 2.121 1.00 0.00 103 GLU A N 5
ATOM 7926 C CA . GLU A 1 103 ? 12.425 11.532 3.451 1.00 0.00 103 GLU A CA 5
ATOM 7927 C C . GLU A 1 103 ? 13.932 11.620 3.677 1.00 0.00 103 GLU A C 5
ATOM 7928 O O . GLU A 1 103 ? 14.541 10.708 4.233 1.00 0.00 103 GLU A O 5
ATOM 7940 N N . ALA A 1 104 ? 14.526 12.727 3.241 1.00 0.00 104 ALA A N 5
ATOM 7941 C CA . ALA A 1 104 ? 15.960 12.936 3.396 1.00 0.00 104 ALA A CA 5
ATOM 7942 C C . ALA A 1 104 ? 16.318 13.224 4.850 1.00 0.00 104 ALA A C 5
ATOM 7943 O O . ALA A 1 104 ? 16.252 14.367 5.301 1.00 0.00 104 ALA A O 5
ATOM 7950 N N . ALA A 1 105 ? 16.696 12.179 5.580 1.00 0.00 105 ALA A N 5
ATOM 7951 C CA . ALA A 1 105 ? 17.066 12.321 6.983 1.00 0.00 105 ALA A CA 5
ATOM 7952 C C . ALA A 1 105 ? 18.335 11.537 7.297 1.00 0.00 105 ALA A C 5
ATOM 7953 O O . ALA A 1 105 ? 18.529 10.426 6.804 1.00 0.00 105 ALA A O 5
ATOM 7960 N N . SER A 1 106 ? 19.198 12.123 8.122 1.00 0.00 106 SER A N 5
ATOM 7961 C CA . SER A 1 106 ? 20.452 11.480 8.499 1.00 0.00 106 SER A CA 5
ATOM 7962 C C . SER A 1 106 ? 20.461 11.137 9.985 1.00 0.00 106 SER A C 5
ATOM 7963 O O . SER A 1 106 ? 19.650 11.648 10.757 1.00 0.00 106 SER A O 5
ATOM 7971 N N . GLY A 1 107 ? 21.385 10.266 10.380 1.00 0.00 107 GLY A N 5
ATOM 7972 C CA . GLY A 1 107 ? 21.483 9.868 11.772 1.00 0.00 107 GLY A CA 5
ATOM 7973 C C . GLY A 1 107 ? 22.533 8.798 11.996 1.00 0.00 107 GLY A C 5
ATOM 7974 O O . GLY A 1 107 ? 22.232 7.605 12.049 1.00 0.00 107 GLY A O 5
ATOM 7978 N N . PRO A 1 108 ? 23.798 9.223 12.131 1.00 0.00 108 PRO A N 5
ATOM 7979 C CA . PRO A 1 108 ? 24.921 8.308 12.351 1.00 0.00 108 PRO A CA 5
ATOM 7980 C C . PRO A 1 108 ? 24.886 7.669 13.736 1.00 0.00 108 PRO A C 5
ATOM 7981 O O . PRO A 1 108 ? 24.707 8.356 14.742 1.00 0.00 108 PRO A O 5
ATOM 7992 N N . SER A 1 109 ? 25.057 6.352 13.779 1.00 0.00 109 SER A N 5
ATOM 7993 C CA . SER A 1 109 ? 25.041 5.620 15.040 1.00 0.00 109 SER A CA 5
ATOM 7994 C C . SER A 1 109 ? 26.014 4.446 15.000 1.00 0.00 109 SER A C 5
ATOM 7995 O O . SER A 1 109 ? 26.131 3.758 13.986 1.00 0.00 109 SER A O 5
ATOM 8003 N N . SER A 1 110 ? 26.709 4.223 16.110 1.00 0.00 110 SER A N 5
ATOM 8004 C CA . SER A 1 110 ? 27.676 3.135 16.202 1.00 0.00 110 SER A CA 5
ATOM 8005 C C . SER A 1 110 ? 27.622 2.475 17.576 1.00 0.00 110 SER A C 5
ATOM 8006 O O . SER A 1 110 ? 27.191 3.085 18.554 1.00 0.00 110 SER A O 5
ATOM 8014 N N . GLY A 1 111 ? 28.065 1.223 17.643 1.00 0.00 111 GLY A N 5
ATOM 8015 C CA . GLY A 1 111 ? 28.060 0.500 18.901 1.00 0.00 111 GLY A CA 5
ATOM 8016 C C . GLY A 1 111 ? 26.864 0.848 19.764 1.00 0.00 111 GLY A C 5
ATOM 8017 O O . GLY A 1 111 ? 26.167 -0.038 20.258 1.00 0.00 111 GLY A O 5
ATOM 8021 N N . GLY A 1 1 ? -28.611 13.718 9.377 1.00 0.00 1 GLY A N 6
ATOM 8022 C CA . GLY A 1 1 ? -27.928 12.878 8.411 1.00 0.00 1 GLY A CA 6
ATOM 8023 C C . GLY A 1 1 ? -26.419 12.970 8.527 1.00 0.00 1 GLY A C 6
ATOM 8024 O O . GLY A 1 1 ? -25.843 12.580 9.542 1.00 0.00 1 GLY A O 6
ATOM 8028 N N . SER A 1 2 ? -25.778 13.487 7.483 1.00 0.00 2 SER A N 6
ATOM 8029 C CA . SER A 1 2 ? -24.326 13.625 7.470 1.00 0.00 2 SER A CA 6
ATOM 8030 C C . SER A 1 2 ? -23.900 14.810 6.610 1.00 0.00 2 SER A C 6
ATOM 8031 O O . SER A 1 2 ? -24.665 15.290 5.773 1.00 0.00 2 SER A O 6
ATOM 8039 N N . SER A 1 3 ? -22.674 15.278 6.822 1.00 0.00 3 SER A N 6
ATOM 8040 C CA . SER A 1 3 ? -22.147 16.410 6.069 1.00 0.00 3 SER A CA 6
ATOM 8041 C C . SER A 1 3 ? -21.950 16.042 4.602 1.00 0.00 3 SER A C 6
ATOM 8042 O O . SER A 1 3 ? -21.674 14.890 4.270 1.00 0.00 3 SER A O 6
ATOM 8050 N N . GLY A 1 4 ? -22.095 17.032 3.725 1.00 0.00 4 GLY A N 6
ATOM 8051 C CA . GLY A 1 4 ? -21.930 16.793 2.303 1.00 0.00 4 GLY A CA 6
ATOM 8052 C C . GLY A 1 4 ? -22.725 15.596 1.820 1.00 0.00 4 GLY A C 6
ATOM 8053 O O . GLY A 1 4 ? -22.162 14.533 1.559 1.00 0.00 4 GLY A O 6
ATOM 8057 N N . SER A 1 5 ? -24.037 15.768 1.702 1.00 0.00 5 SER A N 6
ATOM 8058 C CA . SER A 1 5 ? -24.912 14.692 1.252 1.00 0.00 5 SER A CA 6
ATOM 8059 C C . SER A 1 5 ? -24.406 14.091 -0.056 1.00 0.00 5 SER A C 6
ATOM 8060 O O . SER A 1 5 ? -24.268 12.874 -0.181 1.00 0.00 5 SER A O 6
ATOM 8068 N N . SER A 1 6 ? -24.130 14.954 -1.028 1.00 0.00 6 SER A N 6
ATOM 8069 C CA . SER A 1 6 ? -23.643 14.510 -2.329 1.00 0.00 6 SER A CA 6
ATOM 8070 C C . SER A 1 6 ? -22.367 13.688 -2.179 1.00 0.00 6 SER A C 6
ATOM 8071 O O . SER A 1 6 ? -22.280 12.561 -2.666 1.00 0.00 6 SER A O 6
ATOM 8079 N N . GLY A 1 7 ? -21.377 14.260 -1.501 1.00 0.00 7 GLY A N 6
ATOM 8080 C CA . GLY A 1 7 ? -20.118 13.567 -1.298 1.00 0.00 7 GLY A CA 6
ATOM 8081 C C . GLY A 1 7 ? -19.108 13.869 -2.388 1.00 0.00 7 GLY A C 6
ATOM 8082 O O . GLY A 1 7 ? -19.478 14.117 -3.536 1.00 0.00 7 GLY A O 6
ATOM 8086 N N . LEU A 1 8 ? -17.829 13.851 -2.028 1.00 0.00 8 LEU A N 6
ATOM 8087 C CA . LEU A 1 8 ? -16.762 14.126 -2.984 1.00 0.00 8 LEU A CA 6
ATOM 8088 C C . LEU A 1 8 ? -16.941 13.300 -4.253 1.00 0.00 8 LEU A C 6
ATOM 8089 O O . LEU A 1 8 ? -17.379 12.150 -4.218 1.00 0.00 8 LEU A O 6
ATOM 8105 N N . PRO A 1 9 ? -16.592 13.897 -5.402 1.00 0.00 9 PRO A N 6
ATOM 8106 C CA . PRO A 1 9 ? -16.703 13.233 -6.705 1.00 0.00 9 PRO A CA 6
ATOM 8107 C C . PRO A 1 9 ? -15.689 12.106 -6.869 1.00 0.00 9 PRO A C 6
ATOM 8108 O O . PRO A 1 9 ? -14.502 12.280 -6.593 1.00 0.00 9 PRO A O 6
ATOM 8119 N N . SER A 1 10 ? -16.165 10.949 -7.320 1.00 0.00 10 SER A N 6
ATOM 8120 C CA . SER A 1 10 ? -15.300 9.792 -7.518 1.00 0.00 10 SER A CA 6
ATOM 8121 C C . SER A 1 10 ? -14.575 9.878 -8.857 1.00 0.00 10 SER A C 6
ATOM 8122 O O . SER A 1 10 ? -15.188 10.143 -9.892 1.00 0.00 10 SER A O 6
ATOM 8130 N N . ASP A 1 11 ? -13.266 9.654 -8.830 1.00 0.00 11 ASP A N 6
ATOM 8131 C CA . ASP A 1 11 ? -12.455 9.704 -10.041 1.00 0.00 11 ASP A CA 6
ATOM 8132 C C . ASP A 1 11 ? -11.145 8.947 -9.851 1.00 0.00 11 ASP A C 6
ATOM 8133 O O . ASP A 1 11 ? -10.739 8.662 -8.724 1.00 0.00 11 ASP A O 6
ATOM 8142 N N . VAL A 1 12 ? -10.488 8.623 -10.960 1.00 0.00 12 VAL A N 6
ATOM 8143 C CA . VAL A 1 12 ? -9.224 7.898 -10.915 1.00 0.00 12 VAL A CA 6
ATOM 8144 C C . VAL A 1 12 ? -8.084 8.808 -10.471 1.00 0.00 12 VAL A C 6
ATOM 8145 O O . VAL A 1 12 ? -7.779 9.806 -11.125 1.00 0.00 12 VAL A O 6
ATOM 8158 N N . THR A 1 13 ? -7.456 8.457 -9.353 1.00 0.00 13 THR A N 6
ATOM 8159 C CA . THR A 1 13 ? -6.350 9.242 -8.819 1.00 0.00 13 THR A CA 6
ATOM 8160 C C . THR A 1 13 ? -5.249 8.340 -8.272 1.00 0.00 13 THR A C 6
ATOM 8161 O O . THR A 1 13 ? -5.527 7.321 -7.641 1.00 0.00 13 THR A O 6
ATOM 8172 N N . GLU A 1 14 ? -4.000 8.723 -8.517 1.00 0.00 14 GLU A N 6
ATOM 8173 C CA . GLU A 1 14 ? -2.858 7.947 -8.048 1.00 0.00 14 GLU A CA 6
ATOM 8174 C C . GLU A 1 14 ? -2.619 8.177 -6.558 1.00 0.00 14 GLU A C 6
ATOM 8175 O O . GLU A 1 14 ? -1.508 8.497 -6.139 1.00 0.00 14 GLU A O 6
ATOM 8187 N N . GLY A 1 15 ? -3.672 8.013 -5.763 1.00 0.00 15 GLY A N 6
ATOM 8188 C CA . GLY A 1 15 ? -3.557 8.207 -4.330 1.00 0.00 15 GLY A CA 6
ATOM 8189 C C . GLY A 1 15 ? -3.740 6.918 -3.554 1.00 0.00 15 GLY A C 6
ATOM 8190 O O . GLY A 1 15 ? -4.502 6.869 -2.588 1.00 0.00 15 GLY A O 6
ATOM 8194 N N . LYS A 1 16 ? -3.042 5.870 -3.977 1.00 0.00 16 LYS A N 6
ATOM 8195 C CA . LYS A 1 16 ? -3.131 4.573 -3.316 1.00 0.00 16 LYS A CA 6
ATOM 8196 C C . LYS A 1 16 ? -1.758 4.111 -2.838 1.00 0.00 16 LYS A C 6
ATOM 8197 O O . LYS A 1 16 ? -0.841 3.923 -3.638 1.00 0.00 16 LYS A O 6
ATOM 8216 N N . THR A 1 17 ? -1.623 3.928 -1.528 1.00 0.00 17 THR A N 6
ATOM 8217 C CA . THR A 1 17 ? -0.362 3.487 -0.944 1.00 0.00 17 THR A CA 6
ATOM 8218 C C . THR A 1 17 ? -0.596 2.468 0.165 1.00 0.00 17 THR A C 6
ATOM 8219 O O . THR A 1 17 ? -1.704 2.349 0.688 1.00 0.00 17 THR A O 6
ATOM 8230 N N . VAL A 1 18 ? 0.454 1.734 0.520 1.00 0.00 18 VAL A N 6
ATOM 8231 C CA . VAL A 1 18 ? 0.363 0.726 1.569 1.00 0.00 18 VAL A CA 6
ATOM 8232 C C . VAL A 1 18 ? 1.729 0.448 2.184 1.00 0.00 18 VAL A C 6
ATOM 8233 O O . VAL A 1 18 ? 2.652 0.005 1.500 1.00 0.00 18 VAL A O 6
ATOM 8246 N N . PHE A 1 19 ? 1.852 0.710 3.481 1.00 0.00 19 PHE A N 6
ATOM 8247 C CA . PHE A 1 19 ? 3.107 0.489 4.190 1.00 0.00 19 PHE A CA 6
ATOM 8248 C C . PHE A 1 19 ? 2.967 -0.644 5.203 1.00 0.00 19 PHE A C 6
ATOM 8249 O O . PHE A 1 19 ? 2.107 -0.601 6.083 1.00 0.00 19 PHE A O 6
ATOM 8266 N N . ILE A 1 20 ? 3.818 -1.656 5.072 1.00 0.00 20 ILE A N 6
ATOM 8267 C CA . ILE A 1 20 ? 3.790 -2.799 5.975 1.00 0.00 20 ILE A CA 6
ATOM 8268 C C . ILE A 1 20 ? 4.796 -2.629 7.109 1.00 0.00 20 ILE A C 6
ATOM 8269 O O . ILE A 1 20 ? 5.898 -2.121 6.903 1.00 0.00 20 ILE A O 6
ATOM 8285 N N . ARG A 1 21 ? 4.409 -3.060 8.305 1.00 0.00 21 ARG A N 6
ATOM 8286 C CA . ARG A 1 21 ? 5.277 -2.956 9.472 1.00 0.00 21 ARG A CA 6
ATOM 8287 C C . ARG A 1 21 ? 5.401 -4.303 10.179 1.00 0.00 21 ARG A C 6
ATOM 8288 O O . ARG A 1 21 ? 4.528 -5.161 10.057 1.00 0.00 21 ARG A O 6
ATOM 8309 N N . ASN A 1 22 ? 6.492 -4.479 10.918 1.00 0.00 22 ASN A N 6
ATOM 8310 C CA . ASN A 1 22 ? 6.730 -5.722 11.643 1.00 0.00 22 ASN A CA 6
ATOM 8311 C C . ASN A 1 22 ? 6.936 -6.885 10.678 1.00 0.00 22 ASN A C 6
ATOM 8312 O O . ASN A 1 22 ? 6.365 -7.962 10.856 1.00 0.00 22 ASN A O 6
ATOM 8323 N N . LEU A 1 23 ? 7.755 -6.661 9.656 1.00 0.00 23 LEU A N 6
ATOM 8324 C CA . LEU A 1 23 ? 8.037 -7.690 8.662 1.00 0.00 23 LEU A CA 6
ATOM 8325 C C . LEU A 1 23 ? 9.042 -8.705 9.199 1.00 0.00 23 LEU A C 6
ATOM 8326 O O . LEU A 1 23 ? 9.811 -8.408 10.114 1.00 0.00 23 LEU A O 6
ATOM 8342 N N . SER A 1 24 ? 9.030 -9.903 8.624 1.00 0.00 24 SER A N 6
ATOM 8343 C CA . SER A 1 24 ? 9.939 -10.962 9.045 1.00 0.00 24 SER A CA 6
ATOM 8344 C C . SER A 1 24 ? 11.113 -11.088 8.079 1.00 0.00 24 SER A C 6
ATOM 8345 O O . SER A 1 24 ? 10.952 -10.946 6.867 1.00 0.00 24 SER A O 6
ATOM 8353 N N . PHE A 1 25 ? 12.295 -11.356 8.625 1.00 0.00 25 PHE A N 6
ATOM 8354 C CA . PHE A 1 25 ? 13.497 -11.500 7.812 1.00 0.00 25 PHE A CA 6
ATOM 8355 C C . PHE A 1 25 ? 13.253 -12.449 6.643 1.00 0.00 25 PHE A C 6
ATOM 8356 O O . PHE A 1 25 ? 13.754 -12.234 5.540 1.00 0.00 25 PHE A O 6
ATOM 8373 N N . ASP A 1 26 ? 12.479 -13.500 6.894 1.00 0.00 26 ASP A N 6
ATOM 8374 C CA . ASP A 1 26 ? 12.167 -14.483 5.863 1.00 0.00 26 ASP A CA 6
ATOM 8375 C C . ASP A 1 26 ? 11.418 -13.835 4.703 1.00 0.00 26 ASP A C 6
ATOM 8376 O O . ASP A 1 26 ? 11.539 -14.263 3.555 1.00 0.00 26 ASP A O 6
ATOM 8385 N N . SER A 1 27 ? 10.642 -12.800 5.011 1.00 0.00 27 SER A N 6
ATOM 8386 C CA . SER A 1 27 ? 9.869 -12.096 3.995 1.00 0.00 27 SER A CA 6
ATOM 8387 C C . SER A 1 27 ? 10.769 -11.623 2.857 1.00 0.00 27 SER A C 6
ATOM 8388 O O . SER A 1 27 ? 11.969 -11.427 3.043 1.00 0.00 27 SER A O 6
ATOM 8396 N N . GLU A 1 28 ? 10.179 -11.443 1.680 1.00 0.00 28 GLU A N 6
ATOM 8397 C CA . GLU A 1 28 ? 10.927 -10.995 0.511 1.00 0.00 28 GLU A CA 6
ATOM 8398 C C . GLU A 1 28 ? 10.012 -10.284 -0.481 1.00 0.00 28 GLU A C 6
ATOM 8399 O O . GLU A 1 28 ? 8.878 -10.705 -0.707 1.00 0.00 28 GLU A O 6
ATOM 8411 N N . GLU A 1 29 ? 10.514 -9.203 -1.070 1.00 0.00 29 GLU A N 6
ATOM 8412 C CA . GLU A 1 29 ? 9.741 -8.432 -2.037 1.00 0.00 29 GLU A CA 6
ATOM 8413 C C . GLU A 1 29 ? 8.840 -9.344 -2.864 1.00 0.00 29 GLU A C 6
ATOM 8414 O O . GLU A 1 29 ? 7.682 -9.019 -3.124 1.00 0.00 29 GLU A O 6
ATOM 8426 N N . GLU A 1 30 ? 9.381 -10.487 -3.275 1.00 0.00 30 GLU A N 6
ATOM 8427 C CA . GLU A 1 30 ? 8.627 -11.446 -4.074 1.00 0.00 30 GLU A CA 6
ATOM 8428 C C . GLU A 1 30 ? 7.430 -11.982 -3.293 1.00 0.00 30 GLU A C 6
ATOM 8429 O O . GLU A 1 30 ? 6.290 -11.900 -3.750 1.00 0.00 30 GLU A O 6
ATOM 8441 N N . ALA A 1 31 ? 7.699 -12.531 -2.113 1.00 0.00 31 ALA A N 6
ATOM 8442 C CA . ALA A 1 31 ? 6.645 -13.079 -1.268 1.00 0.00 31 ALA A CA 6
ATOM 8443 C C . ALA A 1 31 ? 5.722 -11.978 -0.757 1.00 0.00 31 ALA A C 6
ATOM 8444 O O . ALA A 1 31 ? 4.509 -12.025 -0.963 1.00 0.00 31 ALA A O 6
ATOM 8451 N N . LEU A 1 32 ? 6.304 -10.988 -0.089 1.00 0.00 32 LEU A N 6
ATOM 8452 C CA . LEU A 1 32 ? 5.533 -9.874 0.452 1.00 0.00 32 LEU A CA 6
ATOM 8453 C C . LEU A 1 32 ? 4.498 -9.386 -0.557 1.00 0.00 32 LEU A C 6
ATOM 8454 O O . LEU A 1 32 ? 3.316 -9.261 -0.239 1.00 0.00 32 LEU A O 6
ATOM 8470 N N . GLY A 1 33 ? 4.952 -9.113 -1.777 1.00 0.00 33 GLY A N 6
ATOM 8471 C CA . GLY A 1 33 ? 4.053 -8.644 -2.815 1.00 0.00 33 GLY A CA 6
ATOM 8472 C C . GLY A 1 33 ? 2.993 -9.667 -3.170 1.00 0.00 33 GLY A C 6
ATOM 8473 O O . GLY A 1 33 ? 1.798 -9.388 -3.084 1.00 0.00 33 GLY A O 6
ATOM 8477 N N . GLU A 1 34 ? 3.432 -10.856 -3.572 1.00 0.00 34 GLU A N 6
ATOM 8478 C CA . GLU A 1 34 ? 2.511 -11.924 -3.944 1.00 0.00 34 GLU A CA 6
ATOM 8479 C C . GLU A 1 34 ? 1.372 -12.037 -2.934 1.00 0.00 34 GLU A C 6
ATOM 8480 O O . GLU A 1 34 ? 0.295 -12.542 -3.251 1.00 0.00 34 GLU A O 6
ATOM 8492 N N . VAL A 1 35 ? 1.619 -11.562 -1.717 1.00 0.00 35 VAL A N 6
ATOM 8493 C CA . VAL A 1 35 ? 0.615 -11.608 -0.661 1.00 0.00 35 VAL A CA 6
ATOM 8494 C C . VAL A 1 35 ? -0.444 -10.530 -0.862 1.00 0.00 35 VAL A C 6
ATOM 8495 O O . VAL A 1 35 ? -1.643 -10.812 -0.844 1.00 0.00 35 VAL A O 6
ATOM 8508 N N . LEU A 1 36 ? 0.006 -9.295 -1.052 1.00 0.00 36 LEU A N 6
ATOM 8509 C CA . LEU A 1 36 ? -0.903 -8.173 -1.257 1.00 0.00 36 LEU A CA 6
ATOM 8510 C C . LEU A 1 36 ? -1.612 -8.285 -2.603 1.00 0.00 36 LEU A C 6
ATOM 8511 O O . LEU A 1 36 ? -2.768 -7.886 -2.741 1.00 0.00 36 LEU A O 6
ATOM 8527 N N . GLN A 1 37 ? -0.911 -8.831 -3.592 1.00 0.00 37 GLN A N 6
ATOM 8528 C CA . GLN A 1 37 ? -1.474 -8.997 -4.926 1.00 0.00 37 GLN A CA 6
ATOM 8529 C C . GLN A 1 37 ? -2.839 -9.673 -4.861 1.00 0.00 37 GLN A C 6
ATOM 8530 O O . GLN A 1 37 ? -3.695 -9.446 -5.715 1.00 0.00 37 GLN A O 6
ATOM 8544 N N . GLN A 1 38 ? -3.034 -10.504 -3.843 1.00 0.00 38 GLN A N 6
ATOM 8545 C CA . GLN A 1 38 ? -4.296 -11.214 -3.667 1.00 0.00 38 GLN A CA 6
ATOM 8546 C C . GLN A 1 38 ? -5.476 -10.250 -3.726 1.00 0.00 38 GLN A C 6
ATOM 8547 O O . GLN A 1 38 ? -6.464 -10.503 -4.415 1.00 0.00 38 GLN A O 6
ATOM 8561 N N . PHE A 1 39 ? -5.366 -9.143 -2.999 1.00 0.00 39 PHE A N 6
ATOM 8562 C CA . PHE A 1 39 ? -6.425 -8.141 -2.967 1.00 0.00 39 PHE A CA 6
ATOM 8563 C C . PHE A 1 39 ? -6.576 -7.466 -4.327 1.00 0.00 39 PHE A C 6
ATOM 8564 O O . PHE A 1 39 ? -7.677 -7.376 -4.869 1.00 0.00 39 PHE A O 6
ATOM 8581 N N . GLY A 1 40 ? -5.460 -6.992 -4.874 1.00 0.00 40 GLY A N 6
ATOM 8582 C CA . GLY A 1 40 ? -5.489 -6.331 -6.165 1.00 0.00 40 GLY A CA 6
ATOM 8583 C C . GLY A 1 40 ? -4.114 -6.226 -6.794 1.00 0.00 40 GLY A C 6
ATOM 8584 O O . GLY A 1 40 ? -3.109 -6.557 -6.164 1.00 0.00 40 GLY A O 6
ATOM 8588 N N . ASP A 1 41 ? -4.068 -5.766 -8.039 1.00 0.00 41 ASP A N 6
ATOM 8589 C CA . ASP A 1 41 ? -2.806 -5.619 -8.754 1.00 0.00 41 ASP A CA 6
ATOM 8590 C C . ASP A 1 41 ? -1.897 -4.616 -8.051 1.00 0.00 41 ASP A C 6
ATOM 8591 O O . ASP A 1 41 ? -2.330 -3.526 -7.676 1.00 0.00 41 ASP A O 6
ATOM 8600 N N . LEU A 1 42 ? -0.635 -4.991 -7.875 1.00 0.00 42 LEU A N 6
ATOM 8601 C CA . LEU A 1 42 ? 0.336 -4.125 -7.215 1.00 0.00 42 LEU A CA 6
ATOM 8602 C C . LEU A 1 42 ? 1.163 -3.354 -8.240 1.00 0.00 42 LEU A C 6
ATOM 8603 O O . LEU A 1 42 ? 1.822 -3.947 -9.094 1.00 0.00 42 LEU A O 6
ATOM 8619 N N . LYS A 1 43 ? 1.124 -2.029 -8.147 1.00 0.00 43 LYS A N 6
ATOM 8620 C CA . LYS A 1 43 ? 1.872 -1.176 -9.063 1.00 0.00 43 LYS A CA 6
ATOM 8621 C C . LYS A 1 43 ? 3.374 -1.361 -8.876 1.00 0.00 43 LYS A C 6
ATOM 8622 O O . LYS A 1 43 ? 4.116 -1.515 -9.847 1.00 0.00 43 LYS A O 6
ATOM 8641 N N . TYR A 1 44 ? 3.816 -1.348 -7.623 1.00 0.00 44 TYR A N 6
ATOM 8642 C CA . TYR A 1 44 ? 5.230 -1.514 -7.309 1.00 0.00 44 TYR A CA 6
ATOM 8643 C C . TYR A 1 44 ? 5.420 -1.920 -5.851 1.00 0.00 44 TYR A C 6
ATOM 8644 O O . TYR A 1 44 ? 4.840 -1.320 -4.946 1.00 0.00 44 TYR A O 6
ATOM 8662 N N . VAL A 1 45 ? 6.238 -2.945 -5.631 1.00 0.00 45 VAL A N 6
ATOM 8663 C CA . VAL A 1 45 ? 6.508 -3.432 -4.284 1.00 0.00 45 VAL A CA 6
ATOM 8664 C C . VAL A 1 45 ? 7.994 -3.347 -3.956 1.00 0.00 45 VAL A C 6
ATOM 8665 O O . VAL A 1 45 ? 8.804 -4.099 -4.499 1.00 0.00 45 VAL A O 6
ATOM 8678 N N . ARG A 1 46 ? 8.347 -2.427 -3.064 1.00 0.00 46 ARG A N 6
ATOM 8679 C CA . ARG A 1 46 ? 9.736 -2.244 -2.664 1.00 0.00 46 ARG A CA 6
ATOM 8680 C C . ARG A 1 46 ? 9.897 -2.427 -1.158 1.00 0.00 46 ARG A C 6
ATOM 8681 O O . ARG A 1 46 ? 9.102 -1.914 -0.371 1.00 0.00 46 ARG A O 6
ATOM 8702 N N . VAL A 1 47 ? 10.932 -3.162 -0.764 1.00 0.00 47 VAL A N 6
ATOM 8703 C CA . VAL A 1 47 ? 11.198 -3.412 0.648 1.00 0.00 47 VAL A CA 6
ATOM 8704 C C . VAL A 1 47 ? 12.541 -2.824 1.067 1.00 0.00 47 VAL A C 6
ATOM 8705 O O . VAL A 1 47 ? 13.594 -3.257 0.599 1.00 0.00 47 VAL A O 6
ATOM 8718 N N . VAL A 1 48 ? 12.496 -1.834 1.953 1.00 0.00 48 VAL A N 6
ATOM 8719 C CA . VAL A 1 48 ? 13.709 -1.186 2.437 1.00 0.00 48 VAL A CA 6
ATOM 8720 C C . VAL A 1 48 ? 14.624 -2.185 3.137 1.00 0.00 48 VAL A C 6
ATOM 8721 O O . VAL A 1 48 ? 14.183 -2.953 3.994 1.00 0.00 48 VAL A O 6
ATOM 8734 N N . LEU A 1 49 ? 15.900 -2.170 2.767 1.00 0.00 49 LEU A N 6
ATOM 8735 C CA . LEU A 1 49 ? 16.879 -3.075 3.360 1.00 0.00 49 LEU A CA 6
ATOM 8736 C C . LEU A 1 49 ? 18.085 -2.303 3.884 1.00 0.00 49 LEU A C 6
ATOM 8737 O O . LEU A 1 49 ? 18.291 -1.140 3.537 1.00 0.00 49 LEU A O 6
ATOM 8753 N N . HIS A 1 50 ? 18.883 -2.960 4.721 1.00 0.00 50 HIS A N 6
ATOM 8754 C CA . HIS A 1 50 ? 20.072 -2.336 5.292 1.00 0.00 50 HIS A CA 6
ATOM 8755 C C . HIS A 1 50 ? 21.027 -1.882 4.193 1.00 0.00 50 HIS A C 6
ATOM 8756 O O . HIS A 1 50 ? 21.304 -2.608 3.238 1.00 0.00 50 HIS A O 6
ATOM 8771 N N . PRO A 1 51 ? 21.543 -0.651 4.328 1.00 0.00 51 PRO A N 6
ATOM 8772 C CA . PRO A 1 51 ? 22.475 -0.072 3.355 1.00 0.00 51 PRO A CA 6
ATOM 8773 C C . PRO A 1 51 ? 23.839 -0.754 3.384 1.00 0.00 51 PRO A C 6
ATOM 8774 O O . PRO A 1 51 ? 24.757 -0.357 2.665 1.00 0.00 51 PRO A O 6
ATOM 8785 N N . ASP A 1 52 ? 23.965 -1.781 4.217 1.00 0.00 52 ASP A N 6
ATOM 8786 C CA . ASP A 1 52 ? 25.217 -2.519 4.337 1.00 0.00 52 ASP A CA 6
ATOM 8787 C C . ASP A 1 52 ? 25.023 -3.984 3.962 1.00 0.00 52 ASP A C 6
ATOM 8788 O O . ASP A 1 52 ? 25.827 -4.562 3.229 1.00 0.00 52 ASP A O 6
ATOM 8797 N N . THR A 1 53 ? 23.949 -4.582 4.469 1.00 0.00 53 THR A N 6
ATOM 8798 C CA . THR A 1 53 ? 23.650 -5.981 4.190 1.00 0.00 53 THR A CA 6
ATOM 8799 C C . THR A 1 53 ? 22.238 -6.141 3.638 1.00 0.00 53 THR A C 6
ATOM 8800 O O . THR A 1 53 ? 21.476 -5.178 3.569 1.00 0.00 53 THR A O 6
ATOM 8811 N N . GLU A 1 54 ? 21.896 -7.365 3.246 1.00 0.00 54 GLU A N 6
ATOM 8812 C CA . GLU A 1 54 ? 20.574 -7.650 2.700 1.00 0.00 54 GLU A CA 6
ATOM 8813 C C . GLU A 1 54 ? 19.610 -8.076 3.803 1.00 0.00 54 GLU A C 6
ATOM 8814 O O . GLU A 1 54 ? 18.849 -9.032 3.643 1.00 0.00 54 GLU A O 6
ATOM 8826 N N . HIS A 1 55 ? 19.648 -7.362 4.923 1.00 0.00 55 HIS A N 6
ATOM 8827 C CA . HIS A 1 55 ? 18.778 -7.666 6.054 1.00 0.00 55 HIS A CA 6
ATOM 8828 C C . HIS A 1 55 ? 17.510 -6.818 6.007 1.00 0.00 55 HIS A C 6
ATOM 8829 O O . HIS A 1 55 ? 17.573 -5.597 5.866 1.00 0.00 55 HIS A O 6
ATOM 8844 N N . SER A 1 56 ? 16.360 -7.475 6.124 1.00 0.00 56 SER A N 6
ATOM 8845 C CA . SER A 1 56 ? 15.078 -6.783 6.090 1.00 0.00 56 SER A CA 6
ATOM 8846 C C . SER A 1 56 ? 14.921 -5.869 7.302 1.00 0.00 56 SER A C 6
ATOM 8847 O O . SER A 1 56 ? 14.745 -6.336 8.428 1.00 0.00 56 SER A O 6
ATOM 8855 N N . LYS A 1 57 ? 14.987 -4.564 7.064 1.00 0.00 57 LYS A N 6
ATOM 8856 C CA . LYS A 1 57 ? 14.851 -3.583 8.134 1.00 0.00 57 LYS A CA 6
ATOM 8857 C C . LYS A 1 57 ? 13.668 -3.920 9.035 1.00 0.00 57 LYS A C 6
ATOM 8858 O O . LYS A 1 57 ? 13.743 -3.776 10.254 1.00 0.00 57 LYS A O 6
ATOM 8877 N N . GLY A 1 58 ? 12.575 -4.371 8.426 1.00 0.00 58 GLY A N 6
ATOM 8878 C CA . GLY A 1 58 ? 11.392 -4.723 9.189 1.00 0.00 58 GLY A CA 6
ATOM 8879 C C . GLY A 1 58 ? 10.143 -4.039 8.670 1.00 0.00 58 GLY A C 6
ATOM 8880 O O . GLY A 1 58 ? 9.115 -4.012 9.348 1.00 0.00 58 GLY A O 6
ATOM 8884 N N . CYS A 1 59 ? 10.231 -3.484 7.466 1.00 0.00 59 CYS A N 6
ATOM 8885 C CA . CYS A 1 59 ? 9.099 -2.794 6.858 1.00 0.00 59 CYS A CA 6
ATOM 8886 C C . CYS A 1 59 ? 9.267 -2.704 5.345 1.00 0.00 59 CYS A C 6
ATOM 8887 O O . CYS A 1 59 ? 10.348 -2.957 4.814 1.00 0.00 59 CYS A O 6
ATOM 8895 N N . ALA A 1 60 ? 8.189 -2.343 4.655 1.00 0.00 60 ALA A N 6
ATOM 8896 C CA . ALA A 1 60 ? 8.217 -2.219 3.203 1.00 0.00 60 ALA A CA 6
ATOM 8897 C C . ALA A 1 60 ? 7.079 -1.335 2.706 1.00 0.00 60 ALA A C 6
ATOM 8898 O O . ALA A 1 60 ? 6.063 -1.174 3.383 1.00 0.00 60 ALA A O 6
ATOM 8905 N N . PHE A 1 61 ? 7.255 -0.763 1.519 1.00 0.00 61 PHE A N 6
ATOM 8906 C CA . PHE A 1 61 ? 6.243 0.107 0.932 1.00 0.00 61 PHE A CA 6
ATOM 8907 C C . PHE A 1 61 ? 5.761 -0.446 -0.406 1.00 0.00 61 PHE A C 6
ATOM 8908 O O . PHE A 1 61 ? 6.562 -0.863 -1.242 1.00 0.00 61 PHE A O 6
ATOM 8925 N N . ALA A 1 62 ? 4.447 -0.445 -0.601 1.00 0.00 62 ALA A N 6
ATOM 8926 C CA . ALA A 1 62 ? 3.857 -0.945 -1.837 1.00 0.00 62 ALA A CA 6
ATOM 8927 C C . ALA A 1 62 ? 2.772 -0.002 -2.348 1.00 0.00 62 ALA A C 6
ATOM 8928 O O . ALA A 1 62 ? 2.342 0.906 -1.637 1.00 0.00 62 ALA A O 6
ATOM 8935 N N . GLN A 1 63 ? 2.336 -0.224 -3.583 1.00 0.00 63 GLN A N 6
ATOM 8936 C CA . GLN A 1 63 ? 1.302 0.607 -4.189 1.00 0.00 63 GLN A CA 6
ATOM 8937 C C . GLN A 1 63 ? 0.311 -0.244 -4.976 1.00 0.00 63 GLN A C 6
ATOM 8938 O O . GLN A 1 63 ? 0.702 -1.150 -5.712 1.00 0.00 63 GLN A O 6
ATOM 8952 N N . PHE A 1 64 ? -0.974 0.053 -4.815 1.00 0.00 64 PHE A N 6
ATOM 8953 C CA . PHE A 1 64 ? -2.022 -0.686 -5.510 1.00 0.00 64 PHE A CA 6
ATOM 8954 C C . PHE A 1 64 ? -2.447 0.040 -6.783 1.00 0.00 64 PHE A C 6
ATOM 8955 O O . PHE A 1 64 ? -2.061 1.185 -7.016 1.00 0.00 64 PHE A O 6
ATOM 8972 N N . MET A 1 65 ? -3.244 -0.636 -7.605 1.00 0.00 65 MET A N 6
ATOM 8973 C CA . MET A 1 65 ? -3.722 -0.055 -8.854 1.00 0.00 65 MET A CA 6
ATOM 8974 C C . MET A 1 65 ? -5.085 0.601 -8.662 1.00 0.00 65 MET A C 6
ATOM 8975 O O . MET A 1 65 ? -5.540 1.372 -9.509 1.00 0.00 65 MET A O 6
ATOM 8989 N N . THR A 1 66 ? -5.735 0.291 -7.544 1.00 0.00 66 THR A N 6
ATOM 8990 C CA . THR A 1 66 ? -7.047 0.849 -7.243 1.00 0.00 66 THR A CA 6
ATOM 8991 C C . THR A 1 66 ? -7.171 1.191 -5.762 1.00 0.00 66 THR A C 6
ATOM 8992 O O . THR A 1 66 ? -6.722 0.434 -4.902 1.00 0.00 66 THR A O 6
ATOM 9003 N N . GLN A 1 67 ? -7.784 2.334 -5.473 1.00 0.00 67 GLN A N 6
ATOM 9004 C CA . GLN A 1 67 ? -7.967 2.775 -4.096 1.00 0.00 67 GLN A CA 6
ATOM 9005 C C . GLN A 1 67 ? -8.638 1.689 -3.261 1.00 0.00 67 GLN A C 6
ATOM 9006 O O . GLN A 1 67 ? -8.207 1.396 -2.147 1.00 0.00 67 GLN A O 6
ATOM 9020 N N . GLU A 1 68 ? -9.695 1.097 -3.808 1.00 0.00 68 GLU A N 6
ATOM 9021 C CA . GLU A 1 68 ? -10.425 0.044 -3.112 1.00 0.00 68 GLU A CA 6
ATOM 9022 C C . GLU A 1 68 ? -9.477 -1.052 -2.637 1.00 0.00 68 GLU A C 6
ATOM 9023 O O . GLU A 1 68 ? -9.668 -1.631 -1.568 1.00 0.00 68 GLU A O 6
ATOM 9035 N N . ALA A 1 69 ? -8.456 -1.332 -3.439 1.00 0.00 69 ALA A N 6
ATOM 9036 C CA . ALA A 1 69 ? -7.477 -2.358 -3.100 1.00 0.00 69 ALA A CA 6
ATOM 9037 C C . ALA A 1 69 ? -6.780 -2.038 -1.783 1.00 0.00 69 ALA A C 6
ATOM 9038 O O . ALA A 1 69 ? -6.925 -2.765 -0.800 1.00 0.00 69 ALA A O 6
ATOM 9045 N N . ALA A 1 70 ? -6.023 -0.946 -1.769 1.00 0.00 70 ALA A N 6
ATOM 9046 C CA . ALA A 1 70 ? -5.304 -0.529 -0.572 1.00 0.00 70 ALA A CA 6
ATOM 9047 C C . ALA A 1 70 ? -6.177 -0.673 0.670 1.00 0.00 70 ALA A C 6
ATOM 9048 O O . ALA A 1 70 ? -5.724 -1.163 1.704 1.00 0.00 70 ALA A O 6
ATOM 9055 N N . GLN A 1 71 ? -7.429 -0.242 0.561 1.00 0.00 71 GLN A N 6
ATOM 9056 C CA . GLN A 1 71 ? -8.365 -0.322 1.677 1.00 0.00 71 GLN A CA 6
ATOM 9057 C C . GLN A 1 71 ? -8.676 -1.774 2.023 1.00 0.00 71 GLN A C 6
ATOM 9058 O O . GLN A 1 71 ? -8.749 -2.142 3.195 1.00 0.00 71 GLN A O 6
ATOM 9072 N N . LYS A 1 72 ? -8.859 -2.596 0.995 1.00 0.00 72 LYS A N 6
ATOM 9073 C CA . LYS A 1 72 ? -9.161 -4.009 1.189 1.00 0.00 72 LYS A CA 6
ATOM 9074 C C . LYS A 1 72 ? -7.996 -4.727 1.862 1.00 0.00 72 LYS A C 6
ATOM 9075 O O . LYS A 1 72 ? -8.184 -5.752 2.520 1.00 0.00 72 LYS A O 6
ATOM 9094 N N . CYS A 1 73 ? -6.796 -4.184 1.696 1.00 0.00 73 CYS A N 6
ATOM 9095 C CA . CYS A 1 73 ? -5.601 -4.773 2.289 1.00 0.00 73 CYS A CA 6
ATOM 9096 C C . CYS A 1 73 ? -5.515 -4.448 3.776 1.00 0.00 73 CYS A C 6
ATOM 9097 O O . CYS A 1 73 ? -5.046 -5.260 4.575 1.00 0.00 73 CYS A O 6
ATOM 9105 N N . LEU A 1 74 ? -5.969 -3.254 4.143 1.00 0.00 74 LEU A N 6
ATOM 9106 C CA . LEU A 1 74 ? -5.942 -2.820 5.535 1.00 0.00 74 LEU A CA 6
ATOM 9107 C C . LEU A 1 74 ? -6.902 -3.648 6.382 1.00 0.00 74 LEU A C 6
ATOM 9108 O O . LEU A 1 74 ? -6.483 -4.370 7.287 1.00 0.00 74 LEU A O 6
ATOM 9124 N N . ALA A 1 75 ? -8.192 -3.541 6.082 1.00 0.00 75 ALA A N 6
ATOM 9125 C CA . ALA A 1 75 ? -9.211 -4.284 6.813 1.00 0.00 75 ALA A CA 6
ATOM 9126 C C . ALA A 1 75 ? -8.784 -5.731 7.033 1.00 0.00 75 ALA A C 6
ATOM 9127 O O . ALA A 1 75 ? -9.211 -6.376 7.990 1.00 0.00 75 ALA A O 6
ATOM 9134 N N . ALA A 1 76 ? -7.939 -6.236 6.140 1.00 0.00 76 ALA A N 6
ATOM 9135 C CA . ALA A 1 76 ? -7.454 -7.607 6.237 1.00 0.00 76 ALA A CA 6
ATOM 9136 C C . ALA A 1 76 ? -6.198 -7.685 7.100 1.00 0.00 76 ALA A C 6
ATOM 9137 O O . ALA A 1 76 ? -5.948 -8.693 7.759 1.00 0.00 76 ALA A O 6
ATOM 9144 N N . ALA A 1 77 ? -5.412 -6.613 7.090 1.00 0.00 77 ALA A N 6
ATOM 9145 C CA . ALA A 1 77 ? -4.184 -6.560 7.873 1.00 0.00 77 ALA A CA 6
ATOM 9146 C C . ALA A 1 77 ? -4.484 -6.339 9.352 1.00 0.00 77 ALA A C 6
ATOM 9147 O O . ALA A 1 77 ? -3.829 -6.916 10.220 1.00 0.00 77 ALA A O 6
ATOM 9154 N N . SER A 1 78 ? -5.477 -5.502 9.630 1.00 0.00 78 SER A N 6
ATOM 9155 C CA . SER A 1 78 ? -5.861 -5.201 11.005 1.00 0.00 78 SER A CA 6
ATOM 9156 C C . SER A 1 78 ? -6.424 -6.441 11.695 1.00 0.00 78 SER A C 6
ATOM 9157 O O . SER A 1 78 ? -7.449 -6.984 11.282 1.00 0.00 78 SER A O 6
ATOM 9165 N N . LEU A 1 79 ? -5.746 -6.883 12.748 1.00 0.00 79 LEU A N 6
ATOM 9166 C CA . LEU A 1 79 ? -6.176 -8.058 13.497 1.00 0.00 79 LEU A CA 6
ATOM 9167 C C . LEU A 1 79 ? -7.485 -7.786 14.231 1.00 0.00 79 LEU A C 6
ATOM 9168 O O . LEU A 1 79 ? -8.170 -8.714 14.662 1.00 0.00 79 LEU A O 6
ATOM 9184 N N . GLU A 1 80 ? -7.827 -6.509 14.368 1.00 0.00 80 GLU A N 6
ATOM 9185 C CA . GLU A 1 80 ? -9.055 -6.116 15.050 1.00 0.00 80 GLU A CA 6
ATOM 9186 C C . GLU A 1 80 ? -10.209 -5.988 14.060 1.00 0.00 80 GLU A C 6
ATOM 9187 O O . GLU A 1 80 ? -11.359 -6.276 14.391 1.00 0.00 80 GLU A O 6
ATOM 9199 N N . ALA A 1 81 ? -9.893 -5.555 12.844 1.00 0.00 81 ALA A N 6
ATOM 9200 C CA . ALA A 1 81 ? -10.902 -5.390 11.806 1.00 0.00 81 ALA A CA 6
ATOM 9201 C C . ALA A 1 81 ? -11.435 -6.740 11.338 1.00 0.00 81 ALA A C 6
ATOM 9202 O O . ALA A 1 81 ? -10.686 -7.713 11.242 1.00 0.00 81 ALA A O 6
ATOM 9209 N N . GLU A 1 82 ? -12.731 -6.793 11.050 1.00 0.00 82 GLU A N 6
ATOM 9210 C CA . GLU A 1 82 ? -13.362 -8.026 10.594 1.00 0.00 82 GLU A CA 6
ATOM 9211 C C . GLU A 1 82 ? -12.505 -8.718 9.539 1.00 0.00 82 GLU A C 6
ATOM 9212 O O . GLU A 1 82 ? -11.901 -8.066 8.688 1.00 0.00 82 GLU A O 6
ATOM 9224 N N . GLY A 1 83 ? -12.456 -10.046 9.602 1.00 0.00 83 GLY A N 6
ATOM 9225 C CA . GLY A 1 83 ? -11.670 -10.805 8.648 1.00 0.00 83 GLY A CA 6
ATOM 9226 C C . GLY A 1 83 ? -10.541 -11.573 9.307 1.00 0.00 83 GLY A C 6
ATOM 9227 O O . GLY A 1 83 ? -10.532 -12.804 9.302 1.00 0.00 83 GLY A O 6
ATOM 9231 N N . GLY A 1 84 ? -9.585 -10.845 9.876 1.00 0.00 84 GLY A N 6
ATOM 9232 C CA . GLY A 1 84 ? -8.459 -11.483 10.533 1.00 0.00 84 GLY A CA 6
ATOM 9233 C C . GLY A 1 84 ? -7.127 -10.931 10.066 1.00 0.00 84 GLY A C 6
ATOM 9234 O O . GLY A 1 84 ? -6.851 -10.885 8.868 1.00 0.00 84 GLY A O 6
ATOM 9238 N N . GLY A 1 85 ? -6.298 -10.507 11.015 1.00 0.00 85 GLY A N 6
ATOM 9239 C CA . GLY A 1 85 ? -4.998 -9.959 10.675 1.00 0.00 85 GLY A CA 6
ATOM 9240 C C . GLY A 1 85 ? -4.162 -10.917 9.850 1.00 0.00 85 GLY A C 6
ATOM 9241 O O . GLY A 1 85 ? -4.350 -12.133 9.916 1.00 0.00 85 GLY A O 6
ATOM 9245 N N . LEU A 1 86 ? -3.238 -10.371 9.068 1.00 0.00 86 LEU A N 6
ATOM 9246 C CA . LEU A 1 86 ? -2.370 -11.186 8.224 1.00 0.00 86 LEU A CA 6
ATOM 9247 C C . LEU A 1 86 ? -1.054 -11.492 8.931 1.00 0.00 86 LEU A C 6
ATOM 9248 O O . LEU A 1 86 ? -0.587 -10.713 9.762 1.00 0.00 86 LEU A O 6
ATOM 9264 N N . LYS A 1 87 ? -0.459 -12.631 8.594 1.00 0.00 87 LYS A N 6
ATOM 9265 C CA . LYS A 1 87 ? 0.806 -13.041 9.194 1.00 0.00 87 LYS A CA 6
ATOM 9266 C C . LYS A 1 87 ? 1.735 -13.643 8.144 1.00 0.00 87 LYS A C 6
ATOM 9267 O O . LYS A 1 87 ? 1.308 -14.433 7.302 1.00 0.00 87 LYS A O 6
ATOM 9286 N N . LEU A 1 88 ? 3.008 -13.265 8.202 1.00 0.00 88 LEU A N 6
ATOM 9287 C CA . LEU A 1 88 ? 3.999 -13.770 7.257 1.00 0.00 88 LEU A CA 6
ATOM 9288 C C . LEU A 1 88 ? 5.155 -14.444 7.989 1.00 0.00 88 LEU A C 6
ATOM 9289 O O . LEU A 1 88 ? 5.888 -13.800 8.739 1.00 0.00 88 LEU A O 6
ATOM 9305 N N . ASP A 1 89 ? 5.313 -15.744 7.764 1.00 0.00 89 ASP A N 6
ATOM 9306 C CA . ASP A 1 89 ? 6.382 -16.505 8.399 1.00 0.00 89 ASP A CA 6
ATOM 9307 C C . ASP A 1 89 ? 6.231 -16.491 9.917 1.00 0.00 89 ASP A C 6
ATOM 9308 O O . ASP A 1 89 ? 7.219 -16.520 10.649 1.00 0.00 89 ASP A O 6
ATOM 9317 N N . GLY A 1 90 ? 4.986 -16.447 10.383 1.00 0.00 90 GLY A N 6
ATOM 9318 C CA . GLY A 1 90 ? 4.729 -16.429 11.811 1.00 0.00 90 GLY A CA 6
ATOM 9319 C C . GLY A 1 90 ? 4.988 -15.069 12.429 1.00 0.00 90 GLY A C 6
ATOM 9320 O O . GLY A 1 90 ? 5.532 -14.974 13.529 1.00 0.00 90 GLY A O 6
ATOM 9324 N N . ARG A 1 91 ? 4.599 -14.015 11.720 1.00 0.00 91 ARG A N 6
ATOM 9325 C CA . ARG A 1 91 ? 4.795 -12.654 12.205 1.00 0.00 91 ARG A CA 6
ATOM 9326 C C . ARG A 1 91 ? 3.673 -11.738 11.724 1.00 0.00 91 ARG A C 6
ATOM 9327 O O . ARG A 1 91 ? 3.445 -11.600 10.523 1.00 0.00 91 ARG A O 6
ATOM 9348 N N . GLN A 1 92 ? 2.977 -11.116 12.670 1.00 0.00 92 GLN A N 6
ATOM 9349 C CA . GLN A 1 92 ? 1.878 -10.215 12.342 1.00 0.00 92 GLN A CA 6
ATOM 9350 C C . GLN A 1 92 ? 2.349 -9.096 11.420 1.00 0.00 92 GLN A C 6
ATOM 9351 O O . GLN A 1 92 ? 3.481 -8.622 11.529 1.00 0.00 92 GLN A O 6
ATOM 9365 N N . LEU A 1 93 ? 1.475 -8.677 10.511 1.00 0.00 93 LEU A N 6
ATOM 9366 C CA . LEU A 1 93 ? 1.802 -7.612 9.569 1.00 0.00 93 LEU A CA 6
ATOM 9367 C C . LEU A 1 93 ? 0.887 -6.408 9.770 1.00 0.00 93 LEU A C 6
ATOM 9368 O O . LEU A 1 93 ? -0.323 -6.556 9.946 1.00 0.00 93 LEU A O 6
ATOM 9384 N N . LYS A 1 94 ? 1.472 -5.216 9.740 1.00 0.00 94 LYS A N 6
ATOM 9385 C CA . LYS A 1 94 ? 0.711 -3.985 9.914 1.00 0.00 94 LYS A CA 6
ATOM 9386 C C . LYS A 1 94 ? 0.740 -3.141 8.644 1.00 0.00 94 LYS A C 6
ATOM 9387 O O . LYS A 1 94 ? 1.762 -2.543 8.307 1.00 0.00 94 LYS A O 6
ATOM 9406 N N . VAL A 1 95 ? -0.388 -3.097 7.942 1.00 0.00 95 VAL A N 6
ATOM 9407 C CA . VAL A 1 95 ? -0.491 -2.325 6.709 1.00 0.00 95 VAL A CA 6
ATOM 9408 C C . VAL A 1 95 ? -1.275 -1.037 6.932 1.00 0.00 95 VAL A C 6
ATOM 9409 O O . VAL A 1 95 ? -2.377 -1.056 7.481 1.00 0.00 95 VAL A O 6
ATOM 9422 N N . ASP A 1 96 ? -0.701 0.081 6.503 1.00 0.00 96 ASP A N 6
ATOM 9423 C CA . ASP A 1 96 ? -1.346 1.379 6.654 1.00 0.00 96 ASP A CA 6
ATOM 9424 C C . ASP A 1 96 ? -1.115 2.248 5.421 1.00 0.00 96 ASP A C 6
ATOM 9425 O O . ASP A 1 96 ? -0.055 2.189 4.796 1.00 0.00 96 ASP A O 6
ATOM 9434 N N . LEU A 1 97 ? -2.114 3.052 5.075 1.00 0.00 97 LEU A N 6
ATOM 9435 C CA . LEU A 1 97 ? -2.021 3.932 3.915 1.00 0.00 97 LEU A CA 6
ATOM 9436 C C . LEU A 1 97 ? -0.891 4.942 4.087 1.00 0.00 97 LEU A C 6
ATOM 9437 O O . LEU A 1 97 ? -1.047 5.953 4.771 1.00 0.00 97 LEU A O 6
ATOM 9453 N N . ALA A 1 98 ? 0.247 4.661 3.460 1.00 0.00 98 ALA A N 6
ATOM 9454 C CA . ALA A 1 98 ? 1.402 5.546 3.540 1.00 0.00 98 ALA A CA 6
ATOM 9455 C C . ALA A 1 98 ? 1.320 6.652 2.494 1.00 0.00 98 ALA A C 6
ATOM 9456 O O . ALA A 1 98 ? 0.324 6.773 1.780 1.00 0.00 98 ALA A O 6
ATOM 9463 N N . VAL A 1 99 ? 2.373 7.459 2.408 1.00 0.00 99 VAL A N 6
ATOM 9464 C CA . VAL A 1 99 ? 2.420 8.555 1.448 1.00 0.00 99 VAL A CA 6
ATOM 9465 C C . VAL A 1 99 ? 3.857 8.886 1.061 1.00 0.00 99 VAL A C 6
ATOM 9466 O O . VAL A 1 99 ? 4.705 9.124 1.923 1.00 0.00 99 VAL A O 6
ATOM 9479 N N . THR A 1 100 ? 4.126 8.901 -0.241 1.00 0.00 100 THR A N 6
ATOM 9480 C CA . THR A 1 100 ? 5.461 9.202 -0.742 1.00 0.00 100 THR A CA 6
ATOM 9481 C C . THR A 1 100 ? 5.545 10.636 -1.253 1.00 0.00 100 THR A C 6
ATOM 9482 O O . THR A 1 100 ? 5.287 10.903 -2.426 1.00 0.00 100 THR A O 6
ATOM 9493 N N . ARG A 1 101 ? 5.909 11.555 -0.364 1.00 0.00 101 ARG A N 6
ATOM 9494 C CA . ARG A 1 101 ? 6.028 12.962 -0.725 1.00 0.00 101 ARG A CA 6
ATOM 9495 C C . ARG A 1 101 ? 7.177 13.623 0.030 1.00 0.00 101 ARG A C 6
ATOM 9496 O O . ARG A 1 101 ? 7.242 13.561 1.258 1.00 0.00 101 ARG A O 6
ATOM 9517 N N . ASP A 1 102 ? 8.081 14.253 -0.711 1.00 0.00 102 ASP A N 6
ATOM 9518 C CA . ASP A 1 102 ? 9.227 14.926 -0.112 1.00 0.00 102 ASP A CA 6
ATOM 9519 C C . ASP A 1 102 ? 8.786 16.160 0.669 1.00 0.00 102 ASP A C 6
ATOM 9520 O O . ASP A 1 102 ? 7.975 16.951 0.190 1.00 0.00 102 ASP A O 6
ATOM 9529 N N . GLU A 1 103 ? 9.326 16.316 1.874 1.00 0.00 103 GLU A N 6
ATOM 9530 C CA . GLU A 1 103 ? 8.986 17.452 2.722 1.00 0.00 103 GLU A CA 6
ATOM 9531 C C . GLU A 1 103 ? 10.168 18.409 2.849 1.00 0.00 103 GLU A C 6
ATOM 9532 O O . GLU A 1 103 ? 10.508 18.849 3.947 1.00 0.00 103 GLU A O 6
ATOM 9544 N N . ALA A 1 104 ? 10.790 18.725 1.718 1.00 0.00 104 ALA A N 6
ATOM 9545 C CA . ALA A 1 104 ? 11.933 19.630 1.702 1.00 0.00 104 ALA A CA 6
ATOM 9546 C C . ALA A 1 104 ? 11.637 20.873 0.871 1.00 0.00 104 ALA A C 6
ATOM 9547 O O . ALA A 1 104 ? 12.500 21.365 0.143 1.00 0.00 104 ALA A O 6
ATOM 9554 N N . ALA A 1 105 ? 10.412 21.377 0.982 1.00 0.00 105 ALA A N 6
ATOM 9555 C CA . ALA A 1 105 ? 10.004 22.563 0.241 1.00 0.00 105 ALA A CA 6
ATOM 9556 C C . ALA A 1 105 ? 11.006 23.698 0.425 1.00 0.00 105 ALA A C 6
ATOM 9557 O O . ALA A 1 105 ? 11.538 24.232 -0.548 1.00 0.00 105 ALA A O 6
ATOM 9564 N N . SER A 1 106 ? 11.260 24.060 1.678 1.00 0.00 106 SER A N 6
ATOM 9565 C CA . SER A 1 106 ? 12.196 25.134 1.989 1.00 0.00 106 SER A CA 6
ATOM 9566 C C . SER A 1 106 ? 13.616 24.752 1.582 1.00 0.00 106 SER A C 6
ATOM 9567 O O . SER A 1 106 ? 14.403 24.281 2.402 1.00 0.00 106 SER A O 6
ATOM 9575 N N . GLY A 1 107 ? 13.936 24.959 0.308 1.00 0.00 107 GLY A N 6
ATOM 9576 C CA . GLY A 1 107 ? 15.260 24.632 -0.186 1.00 0.00 107 GLY A CA 6
ATOM 9577 C C . GLY A 1 107 ? 16.361 25.259 0.645 1.00 0.00 107 GLY A C 6
ATOM 9578 O O . GLY A 1 107 ? 16.928 24.631 1.540 1.00 0.00 107 GLY A O 6
ATOM 9582 N N . PRO A 1 108 ? 16.681 26.528 0.349 1.00 0.00 108 PRO A N 6
ATOM 9583 C CA . PRO A 1 108 ? 17.726 27.268 1.064 1.00 0.00 108 PRO A CA 6
ATOM 9584 C C . PRO A 1 108 ? 17.323 27.600 2.497 1.00 0.00 108 PRO A C 6
ATOM 9585 O O . PRO A 1 108 ? 16.388 28.366 2.727 1.00 0.00 108 PRO A O 6
ATOM 9596 N N . SER A 1 109 ? 18.036 27.018 3.457 1.00 0.00 109 SER A N 6
ATOM 9597 C CA . SER A 1 109 ? 17.751 27.250 4.868 1.00 0.00 109 SER A CA 6
ATOM 9598 C C . SER A 1 109 ? 18.726 28.263 5.460 1.00 0.00 109 SER A C 6
ATOM 9599 O O . SER A 1 109 ? 19.941 28.067 5.422 1.00 0.00 109 SER A O 6
ATOM 9607 N N . SER A 1 110 ? 18.184 29.347 6.006 1.00 0.00 110 SER A N 6
ATOM 9608 C CA . SER A 1 110 ? 19.006 30.394 6.603 1.00 0.00 110 SER A CA 6
ATOM 9609 C C . SER A 1 110 ? 19.685 29.893 7.874 1.00 0.00 110 SER A C 6
ATOM 9610 O O . SER A 1 110 ? 19.382 28.807 8.366 1.00 0.00 110 SER A O 6
ATOM 9618 N N . GLY A 1 111 ? 20.606 30.694 8.401 1.00 0.00 111 GLY A N 6
ATOM 9619 C CA . GLY A 1 111 ? 21.314 30.316 9.610 1.00 0.00 111 GLY A CA 6
ATOM 9620 C C . GLY A 1 111 ? 22.820 30.349 9.434 1.00 0.00 111 GLY A C 6
ATOM 9621 O O . GLY A 1 111 ? 23.318 30.683 8.359 1.00 0.00 111 GLY A O 6
ATOM 9625 N N . GLY A 1 1 ? -13.659 -2.987 13.000 1.00 0.00 1 GLY A N 7
ATOM 9626 C CA . GLY A 1 1 ? -13.949 -3.391 11.636 1.00 0.00 1 GLY A CA 7
ATOM 9627 C C . GLY A 1 1 ? -14.852 -2.406 10.920 1.00 0.00 1 GLY A C 7
ATOM 9628 O O . GLY A 1 1 ? -16.050 -2.646 10.771 1.00 0.00 1 GLY A O 7
ATOM 9632 N N . SER A 1 2 ? -14.276 -1.293 10.476 1.00 0.00 2 SER A N 7
ATOM 9633 C CA . SER A 1 2 ? -15.038 -0.265 9.776 1.00 0.00 2 SER A CA 7
ATOM 9634 C C . SER A 1 2 ? -14.106 0.730 9.091 1.00 0.00 2 SER A C 7
ATOM 9635 O O . SER A 1 2 ? -12.889 0.677 9.263 1.00 0.00 2 SER A O 7
ATOM 9643 N N . SER A 1 3 ? -14.688 1.636 8.312 1.00 0.00 3 SER A N 7
ATOM 9644 C CA . SER A 1 3 ? -13.911 2.642 7.597 1.00 0.00 3 SER A CA 7
ATOM 9645 C C . SER A 1 3 ? -14.521 4.028 7.775 1.00 0.00 3 SER A C 7
ATOM 9646 O O . SER A 1 3 ? -13.820 4.993 8.077 1.00 0.00 3 SER A O 7
ATOM 9654 N N . GLY A 1 4 ? -15.834 4.120 7.587 1.00 0.00 4 GLY A N 7
ATOM 9655 C CA . GLY A 1 4 ? -16.518 5.391 7.731 1.00 0.00 4 GLY A CA 7
ATOM 9656 C C . GLY A 1 4 ? -16.380 6.266 6.501 1.00 0.00 4 GLY A C 7
ATOM 9657 O O . GLY A 1 4 ? -15.478 7.099 6.421 1.00 0.00 4 GLY A O 7
ATOM 9661 N N . SER A 1 5 ? -17.277 6.076 5.538 1.00 0.00 5 SER A N 7
ATOM 9662 C CA . SER A 1 5 ? -17.248 6.851 4.303 1.00 0.00 5 SER A CA 7
ATOM 9663 C C . SER A 1 5 ? -18.572 6.729 3.554 1.00 0.00 5 SER A C 7
ATOM 9664 O O . SER A 1 5 ? -19.329 5.781 3.760 1.00 0.00 5 SER A O 7
ATOM 9672 N N . SER A 1 6 ? -18.844 7.697 2.684 1.00 0.00 6 SER A N 7
ATOM 9673 C CA . SER A 1 6 ? -20.077 7.701 1.907 1.00 0.00 6 SER A CA 7
ATOM 9674 C C . SER A 1 6 ? -19.784 7.510 0.422 1.00 0.00 6 SER A C 7
ATOM 9675 O O . SER A 1 6 ? -19.579 8.476 -0.311 1.00 0.00 6 SER A O 7
ATOM 9683 N N . GLY A 1 7 ? -19.766 6.254 -0.015 1.00 0.00 7 GLY A N 7
ATOM 9684 C CA . GLY A 1 7 ? -19.497 5.957 -1.410 1.00 0.00 7 GLY A CA 7
ATOM 9685 C C . GLY A 1 7 ? -18.076 6.299 -1.812 1.00 0.00 7 GLY A C 7
ATOM 9686 O O . GLY A 1 7 ? -17.347 6.945 -1.056 1.00 0.00 7 GLY A O 7
ATOM 9690 N N . LEU A 1 8 ? -17.678 5.865 -3.002 1.00 0.00 8 LEU A N 7
ATOM 9691 C CA . LEU A 1 8 ? -16.334 6.127 -3.503 1.00 0.00 8 LEU A CA 7
ATOM 9692 C C . LEU A 1 8 ? -16.349 7.235 -4.551 1.00 0.00 8 LEU A C 7
ATOM 9693 O O . LEU A 1 8 ? -17.282 7.359 -5.345 1.00 0.00 8 LEU A O 7
ATOM 9709 N N . PRO A 1 9 ? -15.291 8.060 -4.557 1.00 0.00 9 PRO A N 7
ATOM 9710 C CA . PRO A 1 9 ? -15.158 9.170 -5.504 1.00 0.00 9 PRO A CA 7
ATOM 9711 C C . PRO A 1 9 ? -14.915 8.690 -6.930 1.00 0.00 9 PRO A C 7
ATOM 9712 O O . PRO A 1 9 ? -14.614 7.518 -7.158 1.00 0.00 9 PRO A O 7
ATOM 9723 N N . SER A 1 10 ? -15.046 9.602 -7.888 1.00 0.00 10 SER A N 7
ATOM 9724 C CA . SER A 1 10 ? -14.844 9.270 -9.293 1.00 0.00 10 SER A CA 7
ATOM 9725 C C . SER A 1 10 ? -13.461 9.713 -9.762 1.00 0.00 10 SER A C 7
ATOM 9726 O O . SER A 1 10 ? -12.664 8.901 -10.233 1.00 0.00 10 SER A O 7
ATOM 9734 N N . ASP A 1 11 ? -13.184 11.005 -9.629 1.00 0.00 11 ASP A N 7
ATOM 9735 C CA . ASP A 1 11 ? -11.897 11.557 -10.038 1.00 0.00 11 ASP A CA 7
ATOM 9736 C C . ASP A 1 11 ? -10.770 10.564 -9.771 1.00 0.00 11 ASP A C 7
ATOM 9737 O O . ASP A 1 11 ? -10.411 10.311 -8.621 1.00 0.00 11 ASP A O 7
ATOM 9746 N N . VAL A 1 12 ? -10.217 10.002 -10.841 1.00 0.00 12 VAL A N 7
ATOM 9747 C CA . VAL A 1 12 ? -9.131 9.037 -10.723 1.00 0.00 12 VAL A CA 7
ATOM 9748 C C . VAL A 1 12 ? -7.821 9.725 -10.359 1.00 0.00 12 VAL A C 7
ATOM 9749 O O . VAL A 1 12 ? -7.532 10.826 -10.831 1.00 0.00 12 VAL A O 7
ATOM 9762 N N . THR A 1 13 ? -7.029 9.071 -9.515 1.00 0.00 13 THR A N 7
ATOM 9763 C CA . THR A 1 13 ? -5.748 9.619 -9.087 1.00 0.00 13 THR A CA 7
ATOM 9764 C C . THR A 1 13 ? -4.865 8.539 -8.472 1.00 0.00 13 THR A C 7
ATOM 9765 O O . THR A 1 13 ? -5.362 7.569 -7.903 1.00 0.00 13 THR A O 7
ATOM 9776 N N . GLU A 1 14 ? -3.553 8.716 -8.592 1.00 0.00 14 GLU A N 7
ATOM 9777 C CA . GLU A 1 14 ? -2.601 7.755 -8.048 1.00 0.00 14 GLU A CA 7
ATOM 9778 C C . GLU A 1 14 ? -2.406 7.971 -6.550 1.00 0.00 14 GLU A C 7
ATOM 9779 O O . GLU A 1 14 ? -1.281 8.116 -6.074 1.00 0.00 14 GLU A O 7
ATOM 9791 N N . GLY A 1 15 ? -3.512 7.990 -5.812 1.00 0.00 15 GLY A N 7
ATOM 9792 C CA . GLY A 1 15 ? -3.442 8.190 -4.376 1.00 0.00 15 GLY A CA 7
ATOM 9793 C C . GLY A 1 15 ? -3.633 6.901 -3.601 1.00 0.00 15 GLY A C 7
ATOM 9794 O O . GLY A 1 15 ? -4.388 6.857 -2.630 1.00 0.00 15 GLY A O 7
ATOM 9798 N N . LYS A 1 16 ? -2.949 5.846 -4.033 1.00 0.00 16 LYS A N 7
ATOM 9799 C CA . LYS A 1 16 ? -3.046 4.549 -3.374 1.00 0.00 16 LYS A CA 7
ATOM 9800 C C . LYS A 1 16 ? -1.681 4.089 -2.874 1.00 0.00 16 LYS A C 7
ATOM 9801 O O . LYS A 1 16 ? -0.752 3.898 -3.660 1.00 0.00 16 LYS A O 7
ATOM 9820 N N . THR A 1 17 ? -1.565 3.910 -1.562 1.00 0.00 17 THR A N 7
ATOM 9821 C CA . THR A 1 17 ? -0.314 3.472 -0.957 1.00 0.00 17 THR A CA 7
ATOM 9822 C C . THR A 1 17 ? -0.565 2.463 0.157 1.00 0.00 17 THR A C 7
ATOM 9823 O O . THR A 1 17 ? -1.674 2.368 0.685 1.00 0.00 17 THR A O 7
ATOM 9834 N N . VAL A 1 18 ? 0.471 1.709 0.512 1.00 0.00 18 VAL A N 7
ATOM 9835 C CA . VAL A 1 18 ? 0.362 0.707 1.565 1.00 0.00 18 VAL A CA 7
ATOM 9836 C C . VAL A 1 18 ? 1.726 0.400 2.174 1.00 0.00 18 VAL A C 7
ATOM 9837 O O . VAL A 1 18 ? 2.633 -0.070 1.486 1.00 0.00 18 VAL A O 7
ATOM 9850 N N . PHE A 1 19 ? 1.864 0.668 3.468 1.00 0.00 19 PHE A N 7
ATOM 9851 C CA . PHE A 1 19 ? 3.118 0.420 4.170 1.00 0.00 19 PHE A CA 7
ATOM 9852 C C . PHE A 1 19 ? 2.965 -0.721 5.171 1.00 0.00 19 PHE A C 7
ATOM 9853 O O . PHE A 1 19 ? 2.085 -0.693 6.031 1.00 0.00 19 PHE A O 7
ATOM 9870 N N . ILE A 1 20 ? 3.827 -1.725 5.050 1.00 0.00 20 ILE A N 7
ATOM 9871 C CA . ILE A 1 20 ? 3.788 -2.876 5.944 1.00 0.00 20 ILE A CA 7
ATOM 9872 C C . ILE A 1 20 ? 4.786 -2.719 7.087 1.00 0.00 20 ILE A C 7
ATOM 9873 O O . ILE A 1 20 ? 5.913 -2.268 6.883 1.00 0.00 20 ILE A O 7
ATOM 9889 N N . ARG A 1 21 ? 4.363 -3.096 8.289 1.00 0.00 21 ARG A N 7
ATOM 9890 C CA . ARG A 1 21 ? 5.220 -2.997 9.465 1.00 0.00 21 ARG A CA 7
ATOM 9891 C C . ARG A 1 21 ? 5.355 -4.352 10.154 1.00 0.00 21 ARG A C 7
ATOM 9892 O O . ARG A 1 21 ? 4.502 -5.225 10.001 1.00 0.00 21 ARG A O 7
ATOM 9913 N N . ASN A 1 22 ? 6.433 -4.519 10.913 1.00 0.00 22 ASN A N 7
ATOM 9914 C CA . ASN A 1 22 ? 6.681 -5.767 11.625 1.00 0.00 22 ASN A CA 7
ATOM 9915 C C . ASN A 1 22 ? 6.987 -6.899 10.648 1.00 0.00 22 ASN A C 7
ATOM 9916 O O . ASN A 1 22 ? 6.525 -8.027 10.823 1.00 0.00 22 ASN A O 7
ATOM 9927 N N . LEU A 1 23 ? 7.768 -6.590 9.619 1.00 0.00 23 LEU A N 7
ATOM 9928 C CA . LEU A 1 23 ? 8.137 -7.580 8.613 1.00 0.00 23 LEU A CA 7
ATOM 9929 C C . LEU A 1 23 ? 9.190 -8.541 9.156 1.00 0.00 23 LEU A C 7
ATOM 9930 O O . LEU A 1 23 ? 10.039 -8.157 9.960 1.00 0.00 23 LEU A O 7
ATOM 9946 N N . SER A 1 24 ? 9.131 -9.791 8.708 1.00 0.00 24 SER A N 7
ATOM 9947 C CA . SER A 1 24 ? 10.079 -10.807 9.150 1.00 0.00 24 SER A CA 7
ATOM 9948 C C . SER A 1 24 ? 11.345 -10.774 8.299 1.00 0.00 24 SER A C 7
ATOM 9949 O O . SER A 1 24 ? 11.289 -10.553 7.089 1.00 0.00 24 SER A O 7
ATOM 9957 N N . PHE A 1 25 ? 12.487 -10.997 8.941 1.00 0.00 25 PHE A N 7
ATOM 9958 C CA . PHE A 1 25 ? 13.769 -10.992 8.246 1.00 0.00 25 PHE A CA 7
ATOM 9959 C C . PHE A 1 25 ? 13.718 -11.882 7.007 1.00 0.00 25 PHE A C 7
ATOM 9960 O O . PHE A 1 25 ? 14.339 -11.581 5.987 1.00 0.00 25 PHE A O 7
ATOM 9977 N N . ASP A 1 26 ? 12.976 -12.980 7.104 1.00 0.00 26 ASP A N 7
ATOM 9978 C CA . ASP A 1 26 ? 12.843 -13.914 5.993 1.00 0.00 26 ASP A CA 7
ATOM 9979 C C . ASP A 1 26 ? 12.052 -13.288 4.848 1.00 0.00 26 ASP A C 7
ATOM 9980 O O . ASP A 1 26 ? 12.342 -13.528 3.676 1.00 0.00 26 ASP A O 7
ATOM 9989 N N . SER A 1 27 ? 11.051 -12.486 5.197 1.00 0.00 27 SER A N 7
ATOM 9990 C CA . SER A 1 27 ? 10.215 -11.830 4.199 1.00 0.00 27 SER A CA 7
ATOM 9991 C C . SER A 1 27 ? 11.034 -11.448 2.970 1.00 0.00 27 SER A C 7
ATOM 9992 O O . SER A 1 27 ? 12.221 -11.138 3.073 1.00 0.00 27 SER A O 7
ATOM 10000 N N . GLU A 1 28 ? 10.391 -11.473 1.806 1.00 0.00 28 GLU A N 7
ATOM 10001 C CA . GLU A 1 28 ? 11.060 -11.130 0.557 1.00 0.00 28 GLU A CA 7
ATOM 10002 C C . GLU A 1 28 ? 10.129 -10.344 -0.361 1.00 0.00 28 GLU A C 7
ATOM 10003 O O . GLU A 1 28 ? 8.962 -10.698 -0.528 1.00 0.00 28 GLU A O 7
ATOM 10015 N N . GLU A 1 29 ? 10.654 -9.276 -0.953 1.00 0.00 29 GLU A N 7
ATOM 10016 C CA . GLU A 1 29 ? 9.869 -8.439 -1.853 1.00 0.00 29 GLU A CA 7
ATOM 10017 C C . GLU A 1 29 ? 8.910 -9.285 -2.685 1.00 0.00 29 GLU A C 7
ATOM 10018 O O . GLU A 1 29 ? 7.741 -8.938 -2.847 1.00 0.00 29 GLU A O 7
ATOM 10030 N N . GLU A 1 30 ? 9.415 -10.397 -3.211 1.00 0.00 30 GLU A N 7
ATOM 10031 C CA . GLU A 1 30 ? 8.603 -11.292 -4.028 1.00 0.00 30 GLU A CA 7
ATOM 10032 C C . GLU A 1 30 ? 7.401 -11.806 -3.241 1.00 0.00 30 GLU A C 7
ATOM 10033 O O . GLU A 1 30 ? 6.253 -11.575 -3.619 1.00 0.00 30 GLU A O 7
ATOM 10045 N N . ALA A 1 31 ? 7.674 -12.506 -2.145 1.00 0.00 31 ALA A N 7
ATOM 10046 C CA . ALA A 1 31 ? 6.617 -13.052 -1.304 1.00 0.00 31 ALA A CA 7
ATOM 10047 C C . ALA A 1 31 ? 5.694 -11.949 -0.797 1.00 0.00 31 ALA A C 7
ATOM 10048 O O . ALA A 1 31 ? 4.482 -11.991 -1.014 1.00 0.00 31 ALA A O 7
ATOM 10055 N N . LEU A 1 32 ? 6.273 -10.964 -0.120 1.00 0.00 32 LEU A N 7
ATOM 10056 C CA . LEU A 1 32 ? 5.502 -9.849 0.419 1.00 0.00 32 LEU A CA 7
ATOM 10057 C C . LEU A 1 32 ? 4.446 -9.385 -0.579 1.00 0.00 32 LEU A C 7
ATOM 10058 O O . LEU A 1 32 ? 3.271 -9.255 -0.239 1.00 0.00 32 LEU A O 7
ATOM 10074 N N . GLY A 1 33 ? 4.873 -9.138 -1.814 1.00 0.00 33 GLY A N 7
ATOM 10075 C CA . GLY A 1 33 ? 3.952 -8.693 -2.843 1.00 0.00 33 GLY A CA 7
ATOM 10076 C C . GLY A 1 33 ? 2.874 -9.717 -3.138 1.00 0.00 33 GLY A C 7
ATOM 10077 O O . GLY A 1 33 ? 1.684 -9.416 -3.055 1.00 0.00 33 GLY A O 7
ATOM 10081 N N . GLU A 1 34 ? 3.292 -10.931 -3.485 1.00 0.00 34 GLU A N 7
ATOM 10082 C CA . GLU A 1 34 ? 2.352 -12.002 -3.796 1.00 0.00 34 GLU A CA 7
ATOM 10083 C C . GLU A 1 34 ? 1.259 -12.091 -2.735 1.00 0.00 34 GLU A C 7
ATOM 10084 O O . GLU A 1 34 ? 0.174 -12.616 -2.988 1.00 0.00 34 GLU A O 7
ATOM 10096 N N . VAL A 1 35 ? 1.553 -11.575 -1.546 1.00 0.00 35 VAL A N 7
ATOM 10097 C CA . VAL A 1 35 ? 0.596 -11.596 -0.446 1.00 0.00 35 VAL A CA 7
ATOM 10098 C C . VAL A 1 35 ? -0.444 -10.492 -0.601 1.00 0.00 35 VAL A C 7
ATOM 10099 O O . VAL A 1 35 ? -1.621 -10.685 -0.296 1.00 0.00 35 VAL A O 7
ATOM 10112 N N . LEU A 1 36 ? -0.001 -9.334 -1.078 1.00 0.00 36 LEU A N 7
ATOM 10113 C CA . LEU A 1 36 ? -0.894 -8.196 -1.274 1.00 0.00 36 LEU A CA 7
ATOM 10114 C C . LEU A 1 36 ? -1.577 -8.270 -2.636 1.00 0.00 36 LEU A C 7
ATOM 10115 O O . LEU A 1 36 ? -2.651 -7.702 -2.833 1.00 0.00 36 LEU A O 7
ATOM 10131 N N . GLN A 1 37 ? -0.948 -8.974 -3.571 1.00 0.00 37 GLN A N 7
ATOM 10132 C CA . GLN A 1 37 ? -1.497 -9.123 -4.914 1.00 0.00 37 GLN A CA 7
ATOM 10133 C C . GLN A 1 37 ? -2.875 -9.773 -4.869 1.00 0.00 37 GLN A C 7
ATOM 10134 O O . GLN A 1 37 ? -3.726 -9.503 -5.716 1.00 0.00 37 GLN A O 7
ATOM 10148 N N . GLN A 1 38 ? -3.087 -10.632 -3.877 1.00 0.00 38 GLN A N 7
ATOM 10149 C CA . GLN A 1 38 ? -4.363 -11.322 -3.724 1.00 0.00 38 GLN A CA 7
ATOM 10150 C C . GLN A 1 38 ? -5.526 -10.340 -3.810 1.00 0.00 38 GLN A C 7
ATOM 10151 O O . GLN A 1 38 ? -6.504 -10.581 -4.519 1.00 0.00 38 GLN A O 7
ATOM 10165 N N . PHE A 1 39 ? -5.415 -9.232 -3.084 1.00 0.00 39 PHE A N 7
ATOM 10166 C CA . PHE A 1 39 ? -6.459 -8.214 -3.078 1.00 0.00 39 PHE A CA 7
ATOM 10167 C C . PHE A 1 39 ? -6.529 -7.499 -4.424 1.00 0.00 39 PHE A C 7
ATOM 10168 O O . PHE A 1 39 ? -7.585 -7.437 -5.052 1.00 0.00 39 PHE A O 7
ATOM 10185 N N . GLY A 1 40 ? -5.395 -6.958 -4.860 1.00 0.00 40 GLY A N 7
ATOM 10186 C CA . GLY A 1 40 ? -5.349 -6.253 -6.128 1.00 0.00 40 GLY A CA 7
ATOM 10187 C C . GLY A 1 40 ? -3.957 -6.229 -6.728 1.00 0.00 40 GLY A C 7
ATOM 10188 O O . GLY A 1 40 ? -2.984 -6.599 -6.070 1.00 0.00 40 GLY A O 7
ATOM 10192 N N . ASP A 1 41 ? -3.862 -5.794 -7.979 1.00 0.00 41 ASP A N 7
ATOM 10193 C CA . ASP A 1 41 ? -2.578 -5.724 -8.668 1.00 0.00 41 ASP A CA 7
ATOM 10194 C C . ASP A 1 41 ? -1.690 -4.647 -8.055 1.00 0.00 41 ASP A C 7
ATOM 10195 O O . ASP A 1 41 ? -2.058 -3.472 -8.015 1.00 0.00 41 ASP A O 7
ATOM 10204 N N . LEU A 1 42 ? -0.520 -5.054 -7.576 1.00 0.00 42 LEU A N 7
ATOM 10205 C CA . LEU A 1 42 ? 0.422 -4.123 -6.963 1.00 0.00 42 LEU A CA 7
ATOM 10206 C C . LEU A 1 42 ? 1.177 -3.332 -8.026 1.00 0.00 42 LEU A C 7
ATOM 10207 O O . LEU A 1 42 ? 1.900 -3.903 -8.843 1.00 0.00 42 LEU A O 7
ATOM 10223 N N . LYS A 1 43 ? 1.005 -2.015 -8.010 1.00 0.00 43 LYS A N 7
ATOM 10224 C CA . LYS A 1 43 ? 1.672 -1.144 -8.970 1.00 0.00 43 LYS A CA 7
ATOM 10225 C C . LYS A 1 43 ? 3.188 -1.254 -8.843 1.00 0.00 43 LYS A C 7
ATOM 10226 O O . LYS A 1 43 ? 3.907 -1.245 -9.843 1.00 0.00 43 LYS A O 7
ATOM 10245 N N . TYR A 1 44 ? 3.668 -1.361 -7.609 1.00 0.00 44 TYR A N 7
ATOM 10246 C CA . TYR A 1 44 ? 5.099 -1.473 -7.352 1.00 0.00 44 TYR A CA 7
ATOM 10247 C C . TYR A 1 44 ? 5.362 -1.906 -5.913 1.00 0.00 44 TYR A C 7
ATOM 10248 O O . TYR A 1 44 ? 4.789 -1.355 -4.972 1.00 0.00 44 TYR A O 7
ATOM 10266 N N . VAL A 1 45 ? 6.233 -2.896 -5.750 1.00 0.00 45 VAL A N 7
ATOM 10267 C CA . VAL A 1 45 ? 6.575 -3.403 -4.426 1.00 0.00 45 VAL A CA 7
ATOM 10268 C C . VAL A 1 45 ? 8.061 -3.226 -4.137 1.00 0.00 45 VAL A C 7
ATOM 10269 O O . VAL A 1 45 ? 8.909 -3.823 -4.801 1.00 0.00 45 VAL A O 7
ATOM 10282 N N . ARG A 1 46 ? 8.370 -2.402 -3.141 1.00 0.00 46 ARG A N 7
ATOM 10283 C CA . ARG A 1 46 ? 9.755 -2.146 -2.763 1.00 0.00 46 ARG A CA 7
ATOM 10284 C C . ARG A 1 46 ? 9.929 -2.224 -1.249 1.00 0.00 46 ARG A C 7
ATOM 10285 O O . ARG A 1 46 ? 9.180 -1.604 -0.495 1.00 0.00 46 ARG A O 7
ATOM 10306 N N . VAL A 1 47 ? 10.923 -2.991 -0.812 1.00 0.00 47 VAL A N 7
ATOM 10307 C CA . VAL A 1 47 ? 11.196 -3.150 0.612 1.00 0.00 47 VAL A CA 7
ATOM 10308 C C . VAL A 1 47 ? 12.553 -2.560 0.980 1.00 0.00 47 VAL A C 7
ATOM 10309 O O . VAL A 1 47 ? 13.579 -2.932 0.410 1.00 0.00 47 VAL A O 7
ATOM 10322 N N . VAL A 1 48 ? 12.551 -1.638 1.937 1.00 0.00 48 VAL A N 7
ATOM 10323 C CA . VAL A 1 48 ? 13.783 -0.997 2.384 1.00 0.00 48 VAL A CA 7
ATOM 10324 C C . VAL A 1 48 ? 14.761 -2.020 2.950 1.00 0.00 48 VAL A C 7
ATOM 10325 O O . VAL A 1 48 ? 14.489 -2.657 3.969 1.00 0.00 48 VAL A O 7
ATOM 10338 N N . LEU A 1 49 ? 15.900 -2.173 2.284 1.00 0.00 49 LEU A N 7
ATOM 10339 C CA . LEU A 1 49 ? 16.921 -3.119 2.721 1.00 0.00 49 LEU A CA 7
ATOM 10340 C C . LEU A 1 49 ? 18.102 -2.391 3.354 1.00 0.00 49 LEU A C 7
ATOM 10341 O O . LEU A 1 49 ? 18.264 -1.183 3.183 1.00 0.00 49 LEU A O 7
ATOM 10357 N N . HIS A 1 50 ? 18.927 -3.136 4.084 1.00 0.00 50 HIS A N 7
ATOM 10358 C CA . HIS A 1 50 ? 20.096 -2.562 4.741 1.00 0.00 50 HIS A CA 7
ATOM 10359 C C . HIS A 1 50 ? 21.015 -1.890 3.725 1.00 0.00 50 HIS A C 7
ATOM 10360 O O . HIS A 1 50 ? 21.330 -2.448 2.673 1.00 0.00 50 HIS A O 7
ATOM 10375 N N . PRO A 1 51 ? 21.455 -0.664 4.044 1.00 0.00 51 PRO A N 7
ATOM 10376 C CA . PRO A 1 51 ? 22.343 0.110 3.172 1.00 0.00 51 PRO A CA 7
ATOM 10377 C C . PRO A 1 51 ? 23.747 -0.482 3.102 1.00 0.00 51 PRO A C 7
ATOM 10378 O O . PRO A 1 51 ? 24.645 0.097 2.491 1.00 0.00 51 PRO A O 7
ATOM 10389 N N . ASP A 1 52 ? 23.928 -1.639 3.730 1.00 0.00 52 ASP A N 7
ATOM 10390 C CA . ASP A 1 52 ? 25.222 -2.311 3.737 1.00 0.00 52 ASP A CA 7
ATOM 10391 C C . ASP A 1 52 ? 25.100 -3.732 3.195 1.00 0.00 52 ASP A C 7
ATOM 10392 O O . ASP A 1 52 ? 25.895 -4.159 2.357 1.00 0.00 52 ASP A O 7
ATOM 10401 N N . THR A 1 53 ? 24.100 -4.461 3.681 1.00 0.00 53 THR A N 7
ATOM 10402 C CA . THR A 1 53 ? 23.875 -5.834 3.247 1.00 0.00 53 THR A CA 7
ATOM 10403 C C . THR A 1 53 ? 22.487 -5.998 2.639 1.00 0.00 53 THR A C 7
ATOM 10404 O O . THR A 1 53 ? 21.568 -5.243 2.955 1.00 0.00 53 THR A O 7
ATOM 10415 N N . GLU A 1 54 ? 22.342 -6.990 1.765 1.00 0.00 54 GLU A N 7
ATOM 10416 C CA . GLU A 1 54 ? 21.065 -7.252 1.113 1.00 0.00 54 GLU A CA 7
ATOM 10417 C C . GLU A 1 54 ? 20.132 -8.031 2.036 1.00 0.00 54 GLU A C 7
ATOM 10418 O O . GLU A 1 54 ? 19.740 -9.158 1.732 1.00 0.00 54 GLU A O 7
ATOM 10430 N N . HIS A 1 55 ? 19.782 -7.423 3.164 1.00 0.00 55 HIS A N 7
ATOM 10431 C CA . HIS A 1 55 ? 18.896 -8.059 4.133 1.00 0.00 55 HIS A CA 7
ATOM 10432 C C . HIS A 1 55 ? 17.776 -7.110 4.549 1.00 0.00 55 HIS A C 7
ATOM 10433 O O . HIS A 1 55 ? 17.999 -5.913 4.731 1.00 0.00 55 HIS A O 7
ATOM 10448 N N . SER A 1 56 ? 16.572 -7.653 4.699 1.00 0.00 56 SER A N 7
ATOM 10449 C CA . SER A 1 56 ? 15.417 -6.854 5.090 1.00 0.00 56 SER A CA 7
ATOM 10450 C C . SER A 1 56 ? 15.734 -6.003 6.316 1.00 0.00 56 SER A C 7
ATOM 10451 O O . SER A 1 56 ? 16.638 -6.320 7.090 1.00 0.00 56 SER A O 7
ATOM 10459 N N . LYS A 1 57 ? 14.985 -4.919 6.487 1.00 0.00 57 LYS A N 7
ATOM 10460 C CA . LYS A 1 57 ? 15.183 -4.021 7.618 1.00 0.00 57 LYS A CA 7
ATOM 10461 C C . LYS A 1 57 ? 14.118 -4.249 8.687 1.00 0.00 57 LYS A C 7
ATOM 10462 O O . LYS A 1 57 ? 14.429 -4.363 9.872 1.00 0.00 57 LYS A O 7
ATOM 10481 N N . GLY A 1 58 ? 12.861 -4.314 8.259 1.00 0.00 58 GLY A N 7
ATOM 10482 C CA . GLY A 1 58 ? 11.770 -4.529 9.191 1.00 0.00 58 GLY A CA 7
ATOM 10483 C C . GLY A 1 58 ? 10.434 -4.078 8.635 1.00 0.00 58 GLY A C 7
ATOM 10484 O O . GLY A 1 58 ? 9.381 -4.464 9.142 1.00 0.00 58 GLY A O 7
ATOM 10488 N N . CYS A 1 59 ? 10.477 -3.257 7.591 1.00 0.00 59 CYS A N 7
ATOM 10489 C CA . CYS A 1 59 ? 9.260 -2.751 6.967 1.00 0.00 59 CYS A CA 7
ATOM 10490 C C . CYS A 1 59 ? 9.442 -2.605 5.460 1.00 0.00 59 CYS A C 7
ATOM 10491 O O . CYS A 1 59 ? 10.557 -2.697 4.948 1.00 0.00 59 CYS A O 7
ATOM 10499 N N . ALA A 1 60 ? 8.338 -2.379 4.755 1.00 0.00 60 ALA A N 7
ATOM 10500 C CA . ALA A 1 60 ? 8.376 -2.220 3.306 1.00 0.00 60 ALA A CA 7
ATOM 10501 C C . ALA A 1 60 ? 7.222 -1.351 2.819 1.00 0.00 60 ALA A C 7
ATOM 10502 O O . ALA A 1 60 ? 6.236 -1.156 3.529 1.00 0.00 60 ALA A O 7
ATOM 10509 N N . PHE A 1 61 ? 7.352 -0.830 1.603 1.00 0.00 61 PHE A N 7
ATOM 10510 C CA . PHE A 1 61 ? 6.320 0.020 1.021 1.00 0.00 61 PHE A CA 7
ATOM 10511 C C . PHE A 1 61 ? 5.854 -0.533 -0.323 1.00 0.00 61 PHE A C 7
ATOM 10512 O O . PHE A 1 61 ? 6.662 -0.978 -1.137 1.00 0.00 61 PHE A O 7
ATOM 10529 N N . ALA A 1 62 ? 4.544 -0.500 -0.547 1.00 0.00 62 ALA A N 7
ATOM 10530 C CA . ALA A 1 62 ? 3.970 -0.996 -1.792 1.00 0.00 62 ALA A CA 7
ATOM 10531 C C . ALA A 1 62 ? 2.869 -0.069 -2.296 1.00 0.00 62 ALA A C 7
ATOM 10532 O O . ALA A 1 62 ? 2.443 0.844 -1.589 1.00 0.00 62 ALA A O 7
ATOM 10539 N N . GLN A 1 63 ? 2.415 -0.309 -3.522 1.00 0.00 63 GLN A N 7
ATOM 10540 C CA . GLN A 1 63 ? 1.365 0.507 -4.120 1.00 0.00 63 GLN A CA 7
ATOM 10541 C C . GLN A 1 63 ? 0.360 -0.363 -4.869 1.00 0.00 63 GLN A C 7
ATOM 10542 O O . GLN A 1 63 ? 0.714 -1.408 -5.416 1.00 0.00 63 GLN A O 7
ATOM 10556 N N . PHE A 1 64 ? -0.894 0.075 -4.888 1.00 0.00 64 PHE A N 7
ATOM 10557 C CA . PHE A 1 64 ? -1.951 -0.665 -5.569 1.00 0.00 64 PHE A CA 7
ATOM 10558 C C . PHE A 1 64 ? -2.394 0.061 -6.836 1.00 0.00 64 PHE A C 7
ATOM 10559 O O . PHE A 1 64 ? -1.984 1.193 -7.091 1.00 0.00 64 PHE A O 7
ATOM 10576 N N . MET A 1 65 ? -3.232 -0.600 -7.627 1.00 0.00 65 MET A N 7
ATOM 10577 C CA . MET A 1 65 ? -3.731 -0.018 -8.868 1.00 0.00 65 MET A CA 7
ATOM 10578 C C . MET A 1 65 ? -5.099 0.623 -8.656 1.00 0.00 65 MET A C 7
ATOM 10579 O O . MET A 1 65 ? -5.576 1.387 -9.496 1.00 0.00 65 MET A O 7
ATOM 10593 N N . THR A 1 66 ? -5.727 0.308 -7.527 1.00 0.00 66 THR A N 7
ATOM 10594 C CA . THR A 1 66 ? -7.041 0.852 -7.206 1.00 0.00 66 THR A CA 7
ATOM 10595 C C . THR A 1 66 ? -7.131 1.238 -5.734 1.00 0.00 66 THR A C 7
ATOM 10596 O O . THR A 1 66 ? -6.627 0.526 -4.865 1.00 0.00 66 THR A O 7
ATOM 10607 N N . GLN A 1 67 ? -7.777 2.367 -5.461 1.00 0.00 67 GLN A N 7
ATOM 10608 C CA . GLN A 1 67 ? -7.933 2.845 -4.092 1.00 0.00 67 GLN A CA 7
ATOM 10609 C C . GLN A 1 67 ? -8.567 1.775 -3.210 1.00 0.00 67 GLN A C 7
ATOM 10610 O O . GLN A 1 67 ? -8.089 1.501 -2.110 1.00 0.00 67 GLN A O 7
ATOM 10624 N N . GLU A 1 68 ? -9.647 1.174 -3.701 1.00 0.00 68 GLU A N 7
ATOM 10625 C CA . GLU A 1 68 ? -10.347 0.135 -2.955 1.00 0.00 68 GLU A CA 7
ATOM 10626 C C . GLU A 1 68 ? -9.383 -0.964 -2.518 1.00 0.00 68 GLU A C 7
ATOM 10627 O O . GLU A 1 68 ? -9.499 -1.505 -1.419 1.00 0.00 68 GLU A O 7
ATOM 10639 N N . ALA A 1 69 ? -8.432 -1.289 -3.388 1.00 0.00 69 ALA A N 7
ATOM 10640 C CA . ALA A 1 69 ? -7.447 -2.322 -3.092 1.00 0.00 69 ALA A CA 7
ATOM 10641 C C . ALA A 1 69 ? -6.765 -2.063 -1.753 1.00 0.00 69 ALA A C 7
ATOM 10642 O O . ALA A 1 69 ? -6.942 -2.820 -0.799 1.00 0.00 69 ALA A O 7
ATOM 10649 N N . ALA A 1 70 ? -5.984 -0.989 -1.690 1.00 0.00 70 ALA A N 7
ATOM 10650 C CA . ALA A 1 70 ? -5.276 -0.630 -0.468 1.00 0.00 70 ALA A CA 7
ATOM 10651 C C . ALA A 1 70 ? -6.163 -0.826 0.757 1.00 0.00 70 ALA A C 7
ATOM 10652 O O . ALA A 1 70 ? -5.759 -1.461 1.731 1.00 0.00 70 ALA A O 7
ATOM 10659 N N . GLN A 1 71 ? -7.371 -0.276 0.702 1.00 0.00 71 GLN A N 7
ATOM 10660 C CA . GLN A 1 71 ? -8.314 -0.389 1.808 1.00 0.00 71 GLN A CA 7
ATOM 10661 C C . GLN A 1 71 ? -8.599 -1.852 2.132 1.00 0.00 71 GLN A C 7
ATOM 10662 O O . GLN A 1 71 ? -8.549 -2.263 3.292 1.00 0.00 71 GLN A O 7
ATOM 10676 N N . LYS A 1 72 ? -8.898 -2.634 1.101 1.00 0.00 72 LYS A N 7
ATOM 10677 C CA . LYS A 1 72 ? -9.191 -4.052 1.274 1.00 0.00 72 LYS A CA 7
ATOM 10678 C C . LYS A 1 72 ? -8.037 -4.764 1.972 1.00 0.00 72 LYS A C 7
ATOM 10679 O O . LYS A 1 72 ? -8.236 -5.776 2.646 1.00 0.00 72 LYS A O 7
ATOM 10698 N N . CYS A 1 73 ? -6.832 -4.230 1.808 1.00 0.00 73 CYS A N 7
ATOM 10699 C CA . CYS A 1 73 ? -5.646 -4.814 2.423 1.00 0.00 73 CYS A CA 7
ATOM 10700 C C . CYS A 1 73 ? -5.563 -4.447 3.901 1.00 0.00 73 CYS A C 7
ATOM 10701 O O . CYS A 1 73 ? -5.114 -5.245 4.726 1.00 0.00 73 CYS A O 7
ATOM 10709 N N . LEU A 1 74 ? -5.998 -3.236 4.230 1.00 0.00 74 LEU A N 7
ATOM 10710 C CA . LEU A 1 74 ? -5.972 -2.762 5.609 1.00 0.00 74 LEU A CA 7
ATOM 10711 C C . LEU A 1 74 ? -6.898 -3.596 6.489 1.00 0.00 74 LEU A C 7
ATOM 10712 O O . LEU A 1 74 ? -6.451 -4.253 7.429 1.00 0.00 74 LEU A O 7
ATOM 10728 N N . ALA A 1 75 ? -8.189 -3.565 6.177 1.00 0.00 75 ALA A N 7
ATOM 10729 C CA . ALA A 1 75 ? -9.177 -4.321 6.936 1.00 0.00 75 ALA A CA 7
ATOM 10730 C C . ALA A 1 75 ? -8.759 -5.781 7.080 1.00 0.00 75 ALA A C 7
ATOM 10731 O O . ALA A 1 75 ? -9.104 -6.441 8.059 1.00 0.00 75 ALA A O 7
ATOM 10738 N N . ALA A 1 76 ? -8.015 -6.278 6.097 1.00 0.00 76 ALA A N 7
ATOM 10739 C CA . ALA A 1 76 ? -7.549 -7.659 6.116 1.00 0.00 76 ALA A CA 7
ATOM 10740 C C . ALA A 1 76 ? -6.280 -7.800 6.949 1.00 0.00 76 ALA A C 7
ATOM 10741 O O . ALA A 1 76 ? -6.102 -8.785 7.665 1.00 0.00 76 ALA A O 7
ATOM 10748 N N . ALA A 1 77 ? -5.401 -6.808 6.851 1.00 0.00 77 ALA A N 7
ATOM 10749 C CA . ALA A 1 77 ? -4.149 -6.821 7.598 1.00 0.00 77 ALA A CA 7
ATOM 10750 C C . ALA A 1 77 ? -4.398 -6.638 9.091 1.00 0.00 77 ALA A C 7
ATOM 10751 O O . ALA A 1 77 ? -3.691 -7.207 9.922 1.00 0.00 77 ALA A O 7
ATOM 10758 N N . SER A 1 78 ? -5.407 -5.839 9.424 1.00 0.00 78 SER A N 7
ATOM 10759 C CA . SER A 1 78 ? -5.746 -5.577 10.818 1.00 0.00 78 SER A CA 7
ATOM 10760 C C . SER A 1 78 ? -6.538 -6.738 11.412 1.00 0.00 78 SER A C 7
ATOM 10761 O O . SER A 1 78 ? -7.740 -6.867 11.181 1.00 0.00 78 SER A O 7
ATOM 10769 N N . LEU A 1 79 ? -5.854 -7.581 12.179 1.00 0.00 79 LEU A N 7
ATOM 10770 C CA . LEU A 1 79 ? -6.493 -8.732 12.807 1.00 0.00 79 LEU A CA 7
ATOM 10771 C C . LEU A 1 79 ? -7.799 -8.329 13.483 1.00 0.00 79 LEU A C 7
ATOM 10772 O O . LEU A 1 79 ? -8.782 -9.069 13.445 1.00 0.00 79 LEU A O 7
ATOM 10788 N N . GLU A 1 80 ? -7.803 -7.151 14.098 1.00 0.00 80 GLU A N 7
ATOM 10789 C CA . GLU A 1 80 ? -8.990 -6.650 14.780 1.00 0.00 80 GLU A CA 7
ATOM 10790 C C . GLU A 1 80 ? -10.186 -6.609 13.833 1.00 0.00 80 GLU A C 7
ATOM 10791 O O . GLU A 1 80 ? -11.236 -7.184 14.117 1.00 0.00 80 GLU A O 7
ATOM 10803 N N . ALA A 1 81 ? -10.017 -5.925 12.706 1.00 0.00 81 ALA A N 7
ATOM 10804 C CA . ALA A 1 81 ? -11.081 -5.810 11.716 1.00 0.00 81 ALA A CA 7
ATOM 10805 C C . ALA A 1 81 ? -11.663 -7.177 11.375 1.00 0.00 81 ALA A C 7
ATOM 10806 O O . ALA A 1 81 ? -10.928 -8.117 11.076 1.00 0.00 81 ALA A O 7
ATOM 10813 N N . GLU A 1 82 ? -12.988 -7.279 11.421 1.00 0.00 82 GLU A N 7
ATOM 10814 C CA . GLU A 1 82 ? -13.667 -8.533 11.118 1.00 0.00 82 GLU A CA 7
ATOM 10815 C C . GLU A 1 82 ? -12.831 -9.728 11.567 1.00 0.00 82 GLU A C 7
ATOM 10816 O O . GLU A 1 82 ? -12.713 -10.721 10.851 1.00 0.00 82 GLU A O 7
ATOM 10828 N N . GLY A 1 83 ? -12.252 -9.623 12.759 1.00 0.00 83 GLY A N 7
ATOM 10829 C CA . GLY A 1 83 ? -11.433 -10.700 13.284 1.00 0.00 83 GLY A CA 7
ATOM 10830 C C . GLY A 1 83 ? -10.648 -11.412 12.200 1.00 0.00 83 GLY A C 7
ATOM 10831 O O . GLY A 1 83 ? -10.775 -12.623 12.026 1.00 0.00 83 GLY A O 7
ATOM 10835 N N . GLY A 1 84 ? -9.834 -10.657 11.468 1.00 0.00 84 GLY A N 7
ATOM 10836 C CA . GLY A 1 84 ? -9.038 -11.240 10.404 1.00 0.00 84 GLY A CA 7
ATOM 10837 C C . GLY A 1 84 ? -7.769 -10.457 10.133 1.00 0.00 84 GLY A C 7
ATOM 10838 O O . GLY A 1 84 ? -7.820 -9.330 9.641 1.00 0.00 84 GLY A O 7
ATOM 10842 N N . GLY A 1 85 ? -6.626 -11.055 10.455 1.00 0.00 85 GLY A N 7
ATOM 10843 C CA . GLY A 1 85 ? -5.355 -10.390 10.238 1.00 0.00 85 GLY A CA 7
ATOM 10844 C C . GLY A 1 85 ? -4.362 -11.264 9.497 1.00 0.00 85 GLY A C 7
ATOM 10845 O O . GLY A 1 85 ? -4.368 -12.487 9.647 1.00 0.00 85 GLY A O 7
ATOM 10849 N N . LEU A 1 86 ? -3.509 -10.639 8.694 1.00 0.00 86 LEU A N 7
ATOM 10850 C CA . LEU A 1 86 ? -2.507 -11.368 7.925 1.00 0.00 86 LEU A CA 7
ATOM 10851 C C . LEU A 1 86 ? -1.250 -11.607 8.756 1.00 0.00 86 LEU A C 7
ATOM 10852 O O . LEU A 1 86 ? -0.862 -10.768 9.570 1.00 0.00 86 LEU A O 7
ATOM 10868 N N . LYS A 1 87 ? -0.616 -12.755 8.544 1.00 0.00 87 LYS A N 7
ATOM 10869 C CA . LYS A 1 87 ? 0.599 -13.104 9.270 1.00 0.00 87 LYS A CA 7
ATOM 10870 C C . LYS A 1 87 ? 1.597 -13.806 8.355 1.00 0.00 87 LYS A C 7
ATOM 10871 O O . LYS A 1 87 ? 1.252 -14.763 7.661 1.00 0.00 87 LYS A O 7
ATOM 10890 N N . LEU A 1 88 ? 2.836 -13.327 8.360 1.00 0.00 88 LEU A N 7
ATOM 10891 C CA . LEU A 1 88 ? 3.885 -13.910 7.531 1.00 0.00 88 LEU A CA 7
ATOM 10892 C C . LEU A 1 88 ? 4.979 -14.530 8.394 1.00 0.00 88 LEU A C 7
ATOM 10893 O O . LEU A 1 88 ? 5.854 -13.829 8.903 1.00 0.00 88 LEU A O 7
ATOM 10909 N N . ASP A 1 89 ? 4.925 -15.848 8.552 1.00 0.00 89 ASP A N 7
ATOM 10910 C CA . ASP A 1 89 ? 5.913 -16.564 9.351 1.00 0.00 89 ASP A CA 7
ATOM 10911 C C . ASP A 1 89 ? 5.719 -16.281 10.837 1.00 0.00 89 ASP A C 7
ATOM 10912 O O . ASP A 1 89 ? 6.681 -16.233 11.602 1.00 0.00 89 ASP A O 7
ATOM 10921 N N . GLY A 1 90 ? 4.465 -16.094 11.240 1.00 0.00 90 GLY A N 7
ATOM 10922 C CA . GLY A 1 90 ? 4.167 -15.817 12.633 1.00 0.00 90 GLY A CA 7
ATOM 10923 C C . GLY A 1 90 ? 4.357 -14.355 12.987 1.00 0.00 90 GLY A C 7
ATOM 10924 O O . GLY A 1 90 ? 4.514 -14.009 14.158 1.00 0.00 90 GLY A O 7
ATOM 10928 N N . ARG A 1 91 ? 4.346 -13.496 11.974 1.00 0.00 91 ARG A N 7
ATOM 10929 C CA . ARG A 1 91 ? 4.521 -12.064 12.184 1.00 0.00 91 ARG A CA 7
ATOM 10930 C C . ARG A 1 91 ? 3.309 -11.288 11.678 1.00 0.00 91 ARG A C 7
ATOM 10931 O O . ARG A 1 91 ? 2.905 -11.432 10.525 1.00 0.00 91 ARG A O 7
ATOM 10952 N N . GLN A 1 92 ? 2.733 -10.465 12.550 1.00 0.00 92 GLN A N 7
ATOM 10953 C CA . GLN A 1 92 ? 1.567 -9.668 12.191 1.00 0.00 92 GLN A CA 7
ATOM 10954 C C . GLN A 1 92 ? 1.954 -8.526 11.258 1.00 0.00 92 GLN A C 7
ATOM 10955 O O . GLN A 1 92 ? 2.646 -7.589 11.659 1.00 0.00 92 GLN A O 7
ATOM 10969 N N . LEU A 1 93 ? 1.505 -8.609 10.010 1.00 0.00 93 LEU A N 7
ATOM 10970 C CA . LEU A 1 93 ? 1.804 -7.583 9.018 1.00 0.00 93 LEU A CA 7
ATOM 10971 C C . LEU A 1 93 ? 0.878 -6.382 9.180 1.00 0.00 93 LEU A C 7
ATOM 10972 O O . LEU A 1 93 ? -0.325 -6.474 8.932 1.00 0.00 93 LEU A O 7
ATOM 10988 N N . LYS A 1 94 ? 1.445 -5.255 9.596 1.00 0.00 94 LYS A N 7
ATOM 10989 C CA . LYS A 1 94 ? 0.672 -4.034 9.788 1.00 0.00 94 LYS A CA 7
ATOM 10990 C C . LYS A 1 94 ? 0.688 -3.176 8.527 1.00 0.00 94 LYS A C 7
ATOM 10991 O O . LYS A 1 94 ? 1.689 -2.531 8.215 1.00 0.00 94 LYS A O 7
ATOM 11010 N N . VAL A 1 95 ? -0.428 -3.171 7.805 1.00 0.00 95 VAL A N 7
ATOM 11011 C CA . VAL A 1 95 ? -0.543 -2.391 6.579 1.00 0.00 95 VAL A CA 7
ATOM 11012 C C . VAL A 1 95 ? -1.318 -1.100 6.821 1.00 0.00 95 VAL A C 7
ATOM 11013 O O . VAL A 1 95 ? -2.427 -1.121 7.356 1.00 0.00 95 VAL A O 7
ATOM 11026 N N . ASP A 1 96 ? -0.728 0.021 6.421 1.00 0.00 96 ASP A N 7
ATOM 11027 C CA . ASP A 1 96 ? -1.364 1.322 6.593 1.00 0.00 96 ASP A CA 7
ATOM 11028 C C . ASP A 1 96 ? -1.121 2.210 5.376 1.00 0.00 96 ASP A C 7
ATOM 11029 O O . ASP A 1 96 ? -0.057 2.157 4.758 1.00 0.00 96 ASP A O 7
ATOM 11038 N N . LEU A 1 97 ? -2.114 3.024 5.036 1.00 0.00 97 LEU A N 7
ATOM 11039 C CA . LEU A 1 97 ? -2.009 3.924 3.893 1.00 0.00 97 LEU A CA 7
ATOM 11040 C C . LEU A 1 97 ? -0.875 4.925 4.089 1.00 0.00 97 LEU A C 7
ATOM 11041 O O . LEU A 1 97 ? -1.031 5.925 4.788 1.00 0.00 97 LEU A O 7
ATOM 11057 N N . ALA A 1 98 ? 0.265 4.648 3.465 1.00 0.00 98 ALA A N 7
ATOM 11058 C CA . ALA A 1 98 ? 1.424 5.526 3.568 1.00 0.00 98 ALA A CA 7
ATOM 11059 C C . ALA A 1 98 ? 1.356 6.648 2.538 1.00 0.00 98 ALA A C 7
ATOM 11060 O O . ALA A 1 98 ? 0.410 6.729 1.754 1.00 0.00 98 ALA A O 7
ATOM 11067 N N . VAL A 1 99 ? 2.365 7.514 2.544 1.00 0.00 99 VAL A N 7
ATOM 11068 C CA . VAL A 1 99 ? 2.420 8.631 1.609 1.00 0.00 99 VAL A CA 7
ATOM 11069 C C . VAL A 1 99 ? 3.847 8.886 1.140 1.00 0.00 99 VAL A C 7
ATOM 11070 O O . VAL A 1 99 ? 4.760 9.052 1.950 1.00 0.00 99 VAL A O 7
ATOM 11083 N N . THR A 1 100 ? 4.036 8.917 -0.176 1.00 0.00 100 THR A N 7
ATOM 11084 C CA . THR A 1 100 ? 5.353 9.151 -0.754 1.00 0.00 100 THR A CA 7
ATOM 11085 C C . THR A 1 100 ? 5.497 10.592 -1.228 1.00 0.00 100 THR A C 7
ATOM 11086 O O . THR A 1 100 ? 5.157 10.919 -2.366 1.00 0.00 100 THR A O 7
ATOM 11097 N N . ARG A 1 101 ? 6.004 11.451 -0.350 1.00 0.00 101 ARG A N 7
ATOM 11098 C CA . ARG A 1 101 ? 6.192 12.859 -0.679 1.00 0.00 101 ARG A CA 7
ATOM 11099 C C . ARG A 1 101 ? 7.423 13.422 0.026 1.00 0.00 101 ARG A C 7
ATOM 11100 O O . ARG A 1 101 ? 7.730 13.044 1.157 1.00 0.00 101 ARG A O 7
ATOM 11121 N N . ASP A 1 102 ? 8.122 14.327 -0.649 1.00 0.00 102 ASP A N 7
ATOM 11122 C CA . ASP A 1 102 ? 9.319 14.944 -0.087 1.00 0.00 102 ASP A CA 7
ATOM 11123 C C . ASP A 1 102 ? 9.122 16.445 0.096 1.00 0.00 102 ASP A C 7
ATOM 11124 O O . ASP A 1 102 ? 8.750 17.150 -0.841 1.00 0.00 102 ASP A O 7
ATOM 11133 N N . GLU A 1 103 ? 9.373 16.926 1.310 1.00 0.00 103 GLU A N 7
ATOM 11134 C CA . GLU A 1 103 ? 9.222 18.344 1.615 1.00 0.00 103 GLU A CA 7
ATOM 11135 C C . GLU A 1 103 ? 10.511 19.105 1.320 1.00 0.00 103 GLU A C 7
ATOM 11136 O O . GLU A 1 103 ? 11.021 19.835 2.169 1.00 0.00 103 GLU A O 7
ATOM 11148 N N . ALA A 1 104 ? 11.032 18.928 0.110 1.00 0.00 104 ALA A N 7
ATOM 11149 C CA . ALA A 1 104 ? 12.260 19.599 -0.298 1.00 0.00 104 ALA A CA 7
ATOM 11150 C C . ALA A 1 104 ? 12.003 21.068 -0.618 1.00 0.00 104 ALA A C 7
ATOM 11151 O O . ALA A 1 104 ? 10.857 21.490 -0.765 1.00 0.00 104 ALA A O 7
ATOM 11158 N N . ALA A 1 105 ? 13.078 21.842 -0.723 1.00 0.00 105 ALA A N 7
ATOM 11159 C CA . ALA A 1 105 ? 12.969 23.264 -1.026 1.00 0.00 105 ALA A CA 7
ATOM 11160 C C . ALA A 1 105 ? 13.148 23.522 -2.518 1.00 0.00 105 ALA A C 7
ATOM 11161 O O . ALA A 1 105 ? 12.330 24.197 -3.144 1.00 0.00 105 ALA A O 7
ATOM 11168 N N . SER A 1 106 ? 14.224 22.982 -3.083 1.00 0.00 106 SER A N 7
ATOM 11169 C CA . SER A 1 106 ? 14.512 23.158 -4.501 1.00 0.00 106 SER A CA 7
ATOM 11170 C C . SER A 1 106 ? 15.129 21.893 -5.091 1.00 0.00 106 SER A C 7
ATOM 11171 O O . SER A 1 106 ? 15.954 21.237 -4.457 1.00 0.00 106 SER A O 7
ATOM 11179 N N . GLY A 1 107 ? 14.721 21.557 -6.312 1.00 0.00 107 GLY A N 7
ATOM 11180 C CA . GLY A 1 107 ? 15.243 20.373 -6.968 1.00 0.00 107 GLY A CA 7
ATOM 11181 C C . GLY A 1 107 ? 15.151 20.459 -8.479 1.00 0.00 107 GLY A C 7
ATOM 11182 O O . GLY A 1 107 ? 16.156 20.597 -9.176 1.00 0.00 107 GLY A O 7
ATOM 11186 N N . PRO A 1 108 ? 13.921 20.376 -9.006 1.00 0.00 108 PRO A N 7
ATOM 11187 C CA . PRO A 1 108 ? 13.672 20.442 -10.449 1.00 0.00 108 PRO A CA 7
ATOM 11188 C C . PRO A 1 108 ? 13.929 21.833 -11.019 1.00 0.00 108 PRO A C 7
ATOM 11189 O O . PRO A 1 108 ? 13.771 22.062 -12.218 1.00 0.00 108 PRO A O 7
ATOM 11200 N N . SER A 1 109 ? 14.325 22.759 -10.151 1.00 0.00 109 SER A N 7
ATOM 11201 C CA . SER A 1 109 ? 14.600 24.129 -10.567 1.00 0.00 109 SER A CA 7
ATOM 11202 C C . SER A 1 109 ? 16.034 24.523 -10.227 1.00 0.00 109 SER A C 7
ATOM 11203 O O . SER A 1 109 ? 16.512 24.271 -9.121 1.00 0.00 109 SER A O 7
ATOM 11211 N N . SER A 1 110 ? 16.714 25.142 -11.186 1.00 0.00 110 SER A N 7
ATOM 11212 C CA . SER A 1 110 ? 18.095 25.568 -10.990 1.00 0.00 110 SER A CA 7
ATOM 11213 C C . SER A 1 110 ? 18.277 26.207 -9.617 1.00 0.00 110 SER A C 7
ATOM 11214 O O . SER A 1 110 ? 19.088 25.752 -8.810 1.00 0.00 110 SER A O 7
ATOM 11222 N N . GLY A 1 111 ? 17.516 27.266 -9.358 1.00 0.00 111 GLY A N 7
ATOM 11223 C CA . GLY A 1 111 ? 17.608 27.951 -8.082 1.00 0.00 111 GLY A CA 7
ATOM 11224 C C . GLY A 1 111 ? 19.035 28.306 -7.716 1.00 0.00 111 GLY A C 7
ATOM 11225 O O . GLY A 1 111 ? 19.968 28.001 -8.459 1.00 0.00 111 GLY A O 7
ATOM 11229 N N . GLY A 1 1 ? -24.891 -3.508 11.799 1.00 0.00 1 GLY A N 8
ATOM 11230 C CA . GLY A 1 1 ? -24.105 -2.435 11.220 1.00 0.00 1 GLY A CA 8
ATOM 11231 C C . GLY A 1 1 ? -23.844 -2.640 9.741 1.00 0.00 1 GLY A C 8
ATOM 11232 O O . GLY A 1 1 ? -24.752 -2.508 8.920 1.00 0.00 1 GLY A O 8
ATOM 11236 N N . SER A 1 2 ? -22.601 -2.962 9.400 1.00 0.00 2 SER A N 8
ATOM 11237 C CA . SER A 1 2 ? -22.222 -3.180 8.008 1.00 0.00 2 SER A CA 8
ATOM 11238 C C . SER A 1 2 ? -22.791 -2.084 7.112 1.00 0.00 2 SER A C 8
ATOM 11239 O O . SER A 1 2 ? -23.250 -2.350 6.002 1.00 0.00 2 SER A O 8
ATOM 11247 N N . SER A 1 3 ? -22.756 -0.849 7.604 1.00 0.00 3 SER A N 8
ATOM 11248 C CA . SER A 1 3 ? -23.270 0.288 6.851 1.00 0.00 3 SER A CA 8
ATOM 11249 C C . SER A 1 3 ? -22.173 1.319 6.606 1.00 0.00 3 SER A C 8
ATOM 11250 O O . SER A 1 3 ? -21.646 1.916 7.543 1.00 0.00 3 SER A O 8
ATOM 11258 N N . GLY A 1 4 ? -21.832 1.522 5.336 1.00 0.00 4 GLY A N 8
ATOM 11259 C CA . GLY A 1 4 ? -20.799 2.480 4.989 1.00 0.00 4 GLY A CA 8
ATOM 11260 C C . GLY A 1 4 ? -20.866 2.903 3.535 1.00 0.00 4 GLY A C 8
ATOM 11261 O O . GLY A 1 4 ? -19.838 3.018 2.868 1.00 0.00 4 GLY A O 8
ATOM 11265 N N . SER A 1 5 ? -22.079 3.134 3.042 1.00 0.00 5 SER A N 8
ATOM 11266 C CA . SER A 1 5 ? -22.276 3.541 1.656 1.00 0.00 5 SER A CA 8
ATOM 11267 C C . SER A 1 5 ? -21.361 4.708 1.297 1.00 0.00 5 SER A C 8
ATOM 11268 O O . SER A 1 5 ? -21.647 5.859 1.626 1.00 0.00 5 SER A O 8
ATOM 11276 N N . SER A 1 6 ? -20.258 4.401 0.621 1.00 0.00 6 SER A N 8
ATOM 11277 C CA . SER A 1 6 ? -19.298 5.423 0.220 1.00 0.00 6 SER A CA 8
ATOM 11278 C C . SER A 1 6 ? -19.720 6.080 -1.090 1.00 0.00 6 SER A C 8
ATOM 11279 O O . SER A 1 6 ? -20.544 5.544 -1.830 1.00 0.00 6 SER A O 8
ATOM 11287 N N . GLY A 1 7 ? -19.148 7.247 -1.371 1.00 0.00 7 GLY A N 8
ATOM 11288 C CA . GLY A 1 7 ? -19.476 7.960 -2.591 1.00 0.00 7 GLY A CA 8
ATOM 11289 C C . GLY A 1 7 ? -18.421 7.788 -3.665 1.00 0.00 7 GLY A C 8
ATOM 11290 O O . GLY A 1 7 ? -17.359 7.216 -3.417 1.00 0.00 7 GLY A O 8
ATOM 11294 N N . LEU A 1 8 ? -18.712 8.282 -4.864 1.00 0.00 8 LEU A N 8
ATOM 11295 C CA . LEU A 1 8 ? -17.781 8.178 -5.981 1.00 0.00 8 LEU A CA 8
ATOM 11296 C C . LEU A 1 8 ? -16.483 8.921 -5.679 1.00 0.00 8 LEU A C 8
ATOM 11297 O O . LEU A 1 8 ? -16.484 10.027 -5.139 1.00 0.00 8 LEU A O 8
ATOM 11313 N N . PRO A 1 9 ? -15.349 8.301 -6.037 1.00 0.00 9 PRO A N 8
ATOM 11314 C CA . PRO A 1 9 ? -14.023 8.886 -5.817 1.00 0.00 9 PRO A CA 8
ATOM 11315 C C . PRO A 1 9 ? -13.764 10.090 -6.716 1.00 0.00 9 PRO A C 8
ATOM 11316 O O . PRO A 1 9 ? -14.355 10.214 -7.789 1.00 0.00 9 PRO A O 8
ATOM 11327 N N . SER A 1 10 ? -12.877 10.975 -6.271 1.00 0.00 10 SER A N 8
ATOM 11328 C CA . SER A 1 10 ? -12.543 12.171 -7.035 1.00 0.00 10 SER A CA 8
ATOM 11329 C C . SER A 1 10 ? -11.058 12.194 -7.387 1.00 0.00 10 SER A C 8
ATOM 11330 O O . SER A 1 10 ? -10.688 12.267 -8.558 1.00 0.00 10 SER A O 8
ATOM 11338 N N . ASP A 1 11 ? -10.214 12.131 -6.363 1.00 0.00 11 ASP A N 8
ATOM 11339 C CA . ASP A 1 11 ? -8.769 12.143 -6.563 1.00 0.00 11 ASP A CA 8
ATOM 11340 C C . ASP A 1 11 ? -8.366 11.182 -7.678 1.00 0.00 11 ASP A C 8
ATOM 11341 O O . ASP A 1 11 ? -8.393 9.964 -7.502 1.00 0.00 11 ASP A O 8
ATOM 11350 N N . VAL A 1 12 ? -7.995 11.739 -8.826 1.00 0.00 12 VAL A N 8
ATOM 11351 C CA . VAL A 1 12 ? -7.586 10.933 -9.970 1.00 0.00 12 VAL A CA 8
ATOM 11352 C C . VAL A 1 12 ? -6.126 10.512 -9.853 1.00 0.00 12 VAL A C 8
ATOM 11353 O O . VAL A 1 12 ? -5.790 9.339 -10.018 1.00 0.00 12 VAL A O 8
ATOM 11366 N N . THR A 1 13 ? -5.259 11.478 -9.566 1.00 0.00 13 THR A N 8
ATOM 11367 C CA . THR A 1 13 ? -3.833 11.209 -9.426 1.00 0.00 13 THR A CA 8
ATOM 11368 C C . THR A 1 13 ? -3.588 9.974 -8.568 1.00 0.00 13 THR A C 8
ATOM 11369 O O . THR A 1 13 ? -4.455 9.560 -7.798 1.00 0.00 13 THR A O 8
ATOM 11380 N N . GLU A 1 14 ? -2.402 9.390 -8.704 1.00 0.00 14 GLU A N 8
ATOM 11381 C CA . GLU A 1 14 ? -2.044 8.201 -7.939 1.00 0.00 14 GLU A CA 8
ATOM 11382 C C . GLU A 1 14 ? -2.100 8.481 -6.440 1.00 0.00 14 GLU A C 8
ATOM 11383 O O . GLU A 1 14 ? -1.173 9.053 -5.870 1.00 0.00 14 GLU A O 8
ATOM 11395 N N . GLY A 1 15 ? -3.197 8.072 -5.809 1.00 0.00 15 GLY A N 8
ATOM 11396 C CA . GLY A 1 15 ? -3.355 8.288 -4.382 1.00 0.00 15 GLY A CA 8
ATOM 11397 C C . GLY A 1 15 ? -3.553 6.994 -3.618 1.00 0.00 15 GLY A C 8
ATOM 11398 O O . GLY A 1 15 ? -4.261 6.960 -2.612 1.00 0.00 15 GLY A O 8
ATOM 11402 N N . LYS A 1 16 ? -2.928 5.924 -4.098 1.00 0.00 16 LYS A N 8
ATOM 11403 C CA . LYS A 1 16 ? -3.039 4.620 -3.455 1.00 0.00 16 LYS A CA 8
ATOM 11404 C C . LYS A 1 16 ? -1.676 4.132 -2.975 1.00 0.00 16 LYS A C 8
ATOM 11405 O O . LYS A 1 16 ? -0.760 3.932 -3.773 1.00 0.00 16 LYS A O 8
ATOM 11424 N N . THR A 1 17 ? -1.548 3.941 -1.665 1.00 0.00 17 THR A N 8
ATOM 11425 C CA . THR A 1 17 ? -0.298 3.477 -1.079 1.00 0.00 17 THR A CA 8
ATOM 11426 C C . THR A 1 17 ? -0.554 2.466 0.033 1.00 0.00 17 THR A C 8
ATOM 11427 O O . THR A 1 17 ? -1.658 2.387 0.571 1.00 0.00 17 THR A O 8
ATOM 11438 N N . VAL A 1 18 ? 0.474 1.695 0.374 1.00 0.00 18 VAL A N 8
ATOM 11439 C CA . VAL A 1 18 ? 0.361 0.691 1.425 1.00 0.00 18 VAL A CA 8
ATOM 11440 C C . VAL A 1 18 ? 1.711 0.427 2.081 1.00 0.00 18 VAL A C 8
ATOM 11441 O O . VAL A 1 18 ? 2.662 0.003 1.423 1.00 0.00 18 VAL A O 8
ATOM 11454 N N . PHE A 1 19 ? 1.790 0.680 3.383 1.00 0.00 19 PHE A N 8
ATOM 11455 C CA . PHE A 1 19 ? 3.025 0.471 4.130 1.00 0.00 19 PHE A CA 8
ATOM 11456 C C . PHE A 1 19 ? 2.868 -0.670 5.131 1.00 0.00 19 PHE A C 8
ATOM 11457 O O . PHE A 1 19 ? 1.962 -0.659 5.964 1.00 0.00 19 PHE A O 8
ATOM 11474 N N . ILE A 1 20 ? 3.757 -1.654 5.041 1.00 0.00 20 ILE A N 8
ATOM 11475 C CA . ILE A 1 20 ? 3.718 -2.802 5.939 1.00 0.00 20 ILE A CA 8
ATOM 11476 C C . ILE A 1 20 ? 4.714 -2.640 7.082 1.00 0.00 20 ILE A C 8
ATOM 11477 O O . ILE A 1 20 ? 5.866 -2.262 6.866 1.00 0.00 20 ILE A O 8
ATOM 11493 N N . ARG A 1 21 ? 4.264 -2.930 8.298 1.00 0.00 21 ARG A N 8
ATOM 11494 C CA . ARG A 1 21 ? 5.116 -2.818 9.475 1.00 0.00 21 ARG A CA 8
ATOM 11495 C C . ARG A 1 21 ? 5.283 -4.172 10.158 1.00 0.00 21 ARG A C 8
ATOM 11496 O O . ARG A 1 21 ? 4.387 -5.015 10.113 1.00 0.00 21 ARG A O 8
ATOM 11517 N N . ASN A 1 22 ? 6.436 -4.374 10.788 1.00 0.00 22 ASN A N 8
ATOM 11518 C CA . ASN A 1 22 ? 6.720 -5.627 11.478 1.00 0.00 22 ASN A CA 8
ATOM 11519 C C . ASN A 1 22 ? 6.968 -6.754 10.480 1.00 0.00 22 ASN A C 8
ATOM 11520 O O . ASN A 1 22 ? 6.387 -7.835 10.590 1.00 0.00 22 ASN A O 8
ATOM 11531 N N . LEU A 1 23 ? 7.834 -6.495 9.507 1.00 0.00 23 LEU A N 8
ATOM 11532 C CA . LEU A 1 23 ? 8.161 -7.488 8.489 1.00 0.00 23 LEU A CA 8
ATOM 11533 C C . LEU A 1 23 ? 9.220 -8.461 8.997 1.00 0.00 23 LEU A C 8
ATOM 11534 O O . LEU A 1 23 ? 10.054 -8.107 9.830 1.00 0.00 23 LEU A O 8
ATOM 11550 N N . SER A 1 24 ? 9.181 -9.688 8.488 1.00 0.00 24 SER A N 8
ATOM 11551 C CA . SER A 1 24 ? 10.137 -10.714 8.891 1.00 0.00 24 SER A CA 8
ATOM 11552 C C . SER A 1 24 ? 11.365 -10.697 7.987 1.00 0.00 24 SER A C 8
ATOM 11553 O O . SER A 1 24 ? 11.255 -10.526 6.773 1.00 0.00 24 SER A O 8
ATOM 11561 N N . PHE A 1 25 ? 12.537 -10.875 8.588 1.00 0.00 25 PHE A N 8
ATOM 11562 C CA . PHE A 1 25 ? 13.788 -10.880 7.838 1.00 0.00 25 PHE A CA 8
ATOM 11563 C C . PHE A 1 25 ? 13.709 -11.841 6.655 1.00 0.00 25 PHE A C 8
ATOM 11564 O O . PHE A 1 25 ? 14.183 -11.534 5.561 1.00 0.00 25 PHE A O 8
ATOM 11581 N N . ASP A 1 26 ? 13.109 -13.003 6.884 1.00 0.00 26 ASP A N 8
ATOM 11582 C CA . ASP A 1 26 ? 12.967 -14.009 5.838 1.00 0.00 26 ASP A CA 8
ATOM 11583 C C . ASP A 1 26 ? 12.114 -13.482 4.689 1.00 0.00 26 ASP A C 8
ATOM 11584 O O . ASP A 1 26 ? 12.296 -13.874 3.536 1.00 0.00 26 ASP A O 8
ATOM 11593 N N . SER A 1 27 ? 11.181 -12.592 5.011 1.00 0.00 27 SER A N 8
ATOM 11594 C CA . SER A 1 27 ? 10.295 -12.015 4.007 1.00 0.00 27 SER A CA 8
ATOM 11595 C C . SER A 1 27 ? 11.081 -11.586 2.771 1.00 0.00 27 SER A C 8
ATOM 11596 O O . SER A 1 27 ? 12.264 -11.257 2.859 1.00 0.00 27 SER A O 8
ATOM 11604 N N . GLU A 1 28 ? 10.415 -11.592 1.621 1.00 0.00 28 GLU A N 8
ATOM 11605 C CA . GLU A 1 28 ? 11.051 -11.205 0.368 1.00 0.00 28 GLU A CA 8
ATOM 11606 C C . GLU A 1 28 ? 10.107 -10.362 -0.484 1.00 0.00 28 GLU A C 8
ATOM 11607 O O . GLU A 1 28 ? 8.923 -10.673 -0.609 1.00 0.00 28 GLU A O 8
ATOM 11619 N N . GLU A 1 29 ? 10.640 -9.293 -1.067 1.00 0.00 29 GLU A N 8
ATOM 11620 C CA . GLU A 1 29 ? 9.844 -8.404 -1.906 1.00 0.00 29 GLU A CA 8
ATOM 11621 C C . GLU A 1 29 ? 8.830 -9.194 -2.727 1.00 0.00 29 GLU A C 8
ATOM 11622 O O . GLU A 1 29 ? 7.664 -8.813 -2.825 1.00 0.00 29 GLU A O 8
ATOM 11634 N N . GLU A 1 30 ? 9.283 -10.298 -3.314 1.00 0.00 30 GLU A N 8
ATOM 11635 C CA . GLU A 1 30 ? 8.415 -11.141 -4.127 1.00 0.00 30 GLU A CA 8
ATOM 11636 C C . GLU A 1 30 ? 7.252 -11.682 -3.301 1.00 0.00 30 GLU A C 8
ATOM 11637 O O . GLU A 1 30 ? 6.087 -11.464 -3.633 1.00 0.00 30 GLU A O 8
ATOM 11649 N N . ALA A 1 31 ? 7.577 -12.388 -2.223 1.00 0.00 31 ALA A N 8
ATOM 11650 C CA . ALA A 1 31 ? 6.561 -12.959 -1.348 1.00 0.00 31 ALA A CA 8
ATOM 11651 C C . ALA A 1 31 ? 5.621 -11.880 -0.821 1.00 0.00 31 ALA A C 8
ATOM 11652 O O . ALA A 1 31 ? 4.400 -12.000 -0.927 1.00 0.00 31 ALA A O 8
ATOM 11659 N N . LEU A 1 32 ? 6.197 -10.826 -0.254 1.00 0.00 32 LEU A N 8
ATOM 11660 C CA . LEU A 1 32 ? 5.410 -9.725 0.291 1.00 0.00 32 LEU A CA 8
ATOM 11661 C C . LEU A 1 32 ? 4.302 -9.318 -0.675 1.00 0.00 32 LEU A C 8
ATOM 11662 O O . LEU A 1 32 ? 3.127 -9.288 -0.311 1.00 0.00 32 LEU A O 8
ATOM 11678 N N . GLY A 1 33 ? 4.684 -9.007 -1.910 1.00 0.00 33 GLY A N 8
ATOM 11679 C CA . GLY A 1 33 ? 3.711 -8.608 -2.910 1.00 0.00 33 GLY A CA 8
ATOM 11680 C C . GLY A 1 33 ? 2.685 -9.689 -3.184 1.00 0.00 33 GLY A C 8
ATOM 11681 O O . GLY A 1 33 ? 1.485 -9.421 -3.215 1.00 0.00 33 GLY A O 8
ATOM 11685 N N . GLU A 1 34 ? 3.159 -10.915 -3.385 1.00 0.00 34 GLU A N 8
ATOM 11686 C CA . GLU A 1 34 ? 2.273 -12.040 -3.661 1.00 0.00 34 GLU A CA 8
ATOM 11687 C C . GLU A 1 34 ? 1.162 -12.126 -2.618 1.00 0.00 34 GLU A C 8
ATOM 11688 O O . GLU A 1 34 ? 0.108 -12.714 -2.864 1.00 0.00 34 GLU A O 8
ATOM 11700 N N . VAL A 1 35 ? 1.406 -11.536 -1.452 1.00 0.00 35 VAL A N 8
ATOM 11701 C CA . VAL A 1 35 ? 0.427 -11.544 -0.371 1.00 0.00 35 VAL A CA 8
ATOM 11702 C C . VAL A 1 35 ? -0.638 -10.474 -0.586 1.00 0.00 35 VAL A C 8
ATOM 11703 O O . VAL A 1 35 ? -1.836 -10.755 -0.534 1.00 0.00 35 VAL A O 8
ATOM 11716 N N . LEU A 1 36 ? -0.193 -9.246 -0.826 1.00 0.00 36 LEU A N 8
ATOM 11717 C CA . LEU A 1 36 ? -1.108 -8.131 -1.049 1.00 0.00 36 LEU A CA 8
ATOM 11718 C C . LEU A 1 36 ? -1.800 -8.257 -2.403 1.00 0.00 36 LEU A C 8
ATOM 11719 O O . LEU A 1 36 ? -2.876 -7.698 -2.614 1.00 0.00 36 LEU A O 8
ATOM 11735 N N . GLN A 1 37 ? -1.177 -8.998 -3.314 1.00 0.00 37 GLN A N 8
ATOM 11736 C CA . GLN A 1 37 ? -1.735 -9.199 -4.646 1.00 0.00 37 GLN A CA 8
ATOM 11737 C C . GLN A 1 37 ? -3.138 -9.792 -4.565 1.00 0.00 37 GLN A C 8
ATOM 11738 O O . GLN A 1 37 ? -3.938 -9.642 -5.488 1.00 0.00 37 GLN A O 8
ATOM 11752 N N . GLN A 1 38 ? -3.427 -10.464 -3.456 1.00 0.00 38 GLN A N 8
ATOM 11753 C CA . GLN A 1 38 ? -4.734 -11.080 -3.256 1.00 0.00 38 GLN A CA 8
ATOM 11754 C C . GLN A 1 38 ? -5.826 -10.020 -3.156 1.00 0.00 38 GLN A C 8
ATOM 11755 O O . GLN A 1 38 ? -6.965 -10.248 -3.562 1.00 0.00 38 GLN A O 8
ATOM 11769 N N . PHE A 1 39 ? -5.471 -8.862 -2.611 1.00 0.00 39 PHE A N 8
ATOM 11770 C CA . PHE A 1 39 ? -6.421 -7.767 -2.455 1.00 0.00 39 PHE A CA 8
ATOM 11771 C C . PHE A 1 39 ? -6.344 -6.807 -3.639 1.00 0.00 39 PHE A C 8
ATOM 11772 O O . PHE A 1 39 ? -6.729 -5.644 -3.536 1.00 0.00 39 PHE A O 8
ATOM 11789 N N . GLY A 1 40 ? -5.843 -7.306 -4.766 1.00 0.00 40 GLY A N 8
ATOM 11790 C CA . GLY A 1 40 ? -5.723 -6.481 -5.953 1.00 0.00 40 GLY A CA 8
ATOM 11791 C C . GLY A 1 40 ? -4.309 -6.449 -6.497 1.00 0.00 40 GLY A C 8
ATOM 11792 O O . GLY A 1 40 ? -3.348 -6.673 -5.761 1.00 0.00 40 GLY A O 8
ATOM 11796 N N . ASP A 1 41 ? -4.180 -6.171 -7.790 1.00 0.00 41 ASP A N 8
ATOM 11797 C CA . ASP A 1 41 ? -2.872 -6.111 -8.432 1.00 0.00 41 ASP A CA 8
ATOM 11798 C C . ASP A 1 41 ? -2.003 -5.030 -7.796 1.00 0.00 41 ASP A C 8
ATOM 11799 O O . ASP A 1 41 ? -2.490 -3.956 -7.441 1.00 0.00 41 ASP A O 8
ATOM 11808 N N . LEU A 1 42 ? -0.715 -5.322 -7.653 1.00 0.00 42 LEU A N 8
ATOM 11809 C CA . LEU A 1 42 ? 0.223 -4.376 -7.059 1.00 0.00 42 LEU A CA 8
ATOM 11810 C C . LEU A 1 42 ? 1.029 -3.658 -8.136 1.00 0.00 42 LEU A C 8
ATOM 11811 O O . LEU A 1 42 ? 1.596 -4.290 -9.028 1.00 0.00 42 LEU A O 8
ATOM 11827 N N . LYS A 1 43 ? 1.076 -2.333 -8.048 1.00 0.00 43 LYS A N 8
ATOM 11828 C CA . LYS A 1 43 ? 1.815 -1.527 -9.012 1.00 0.00 43 LYS A CA 8
ATOM 11829 C C . LYS A 1 43 ? 3.319 -1.670 -8.801 1.00 0.00 43 LYS A C 8
ATOM 11830 O O . LYS A 1 43 ? 4.066 -1.930 -9.745 1.00 0.00 43 LYS A O 8
ATOM 11849 N N . TYR A 1 44 ? 3.757 -1.499 -7.559 1.00 0.00 44 TYR A N 8
ATOM 11850 C CA . TYR A 1 44 ? 5.172 -1.608 -7.225 1.00 0.00 44 TYR A CA 8
ATOM 11851 C C . TYR A 1 44 ? 5.357 -2.055 -5.778 1.00 0.00 44 TYR A C 8
ATOM 11852 O O . TYR A 1 44 ? 4.690 -1.557 -4.872 1.00 0.00 44 TYR A O 8
ATOM 11870 N N . VAL A 1 45 ? 6.271 -2.998 -5.570 1.00 0.00 45 VAL A N 8
ATOM 11871 C CA . VAL A 1 45 ? 6.547 -3.513 -4.234 1.00 0.00 45 VAL A CA 8
ATOM 11872 C C . VAL A 1 45 ? 8.026 -3.381 -3.889 1.00 0.00 45 VAL A C 8
ATOM 11873 O O . VAL A 1 45 ? 8.869 -4.086 -4.445 1.00 0.00 45 VAL A O 8
ATOM 11886 N N . ARG A 1 46 ? 8.336 -2.473 -2.969 1.00 0.00 46 ARG A N 8
ATOM 11887 C CA . ARG A 1 46 ? 9.714 -2.248 -2.551 1.00 0.00 46 ARG A CA 8
ATOM 11888 C C . ARG A 1 46 ? 9.857 -2.412 -1.041 1.00 0.00 46 ARG A C 8
ATOM 11889 O O . ARG A 1 46 ? 9.037 -1.912 -0.271 1.00 0.00 46 ARG A O 8
ATOM 11910 N N . VAL A 1 47 ? 10.905 -3.116 -0.624 1.00 0.00 47 VAL A N 8
ATOM 11911 C CA . VAL A 1 47 ? 11.156 -3.346 0.794 1.00 0.00 47 VAL A CA 8
ATOM 11912 C C . VAL A 1 47 ? 12.459 -2.687 1.235 1.00 0.00 47 VAL A C 8
ATOM 11913 O O . VAL A 1 47 ? 13.546 -3.115 0.846 1.00 0.00 47 VAL A O 8
ATOM 11926 N N . VAL A 1 48 ? 12.342 -1.644 2.050 1.00 0.00 48 VAL A N 8
ATOM 11927 C CA . VAL A 1 48 ? 13.510 -0.926 2.546 1.00 0.00 48 VAL A CA 8
ATOM 11928 C C . VAL A 1 48 ? 14.417 -1.846 3.356 1.00 0.00 48 VAL A C 8
ATOM 11929 O O . VAL A 1 48 ? 13.946 -2.630 4.181 1.00 0.00 48 VAL A O 8
ATOM 11942 N N . LEU A 1 49 ? 15.719 -1.745 3.117 1.00 0.00 49 LEU A N 8
ATOM 11943 C CA . LEU A 1 49 ? 16.694 -2.567 3.825 1.00 0.00 49 LEU A CA 8
ATOM 11944 C C . LEU A 1 49 ? 17.329 -1.791 4.974 1.00 0.00 49 LEU A C 8
ATOM 11945 O O . LEU A 1 49 ? 17.225 -0.565 5.041 1.00 0.00 49 LEU A O 8
ATOM 11961 N N . HIS A 1 50 ? 17.989 -2.511 5.875 1.00 0.00 50 HIS A N 8
ATOM 11962 C CA . HIS A 1 50 ? 18.645 -1.889 7.020 1.00 0.00 50 HIS A CA 8
ATOM 11963 C C . HIS A 1 50 ? 19.648 -0.834 6.565 1.00 0.00 50 HIS A C 8
ATOM 11964 O O . HIS A 1 50 ? 20.386 -1.021 5.597 1.00 0.00 50 HIS A O 8
ATOM 11979 N N . PRO A 1 51 ? 19.679 0.301 7.278 1.00 0.00 51 PRO A N 8
ATOM 11980 C CA . PRO A 1 51 ? 20.587 1.408 6.965 1.00 0.00 51 PRO A CA 8
ATOM 11981 C C . PRO A 1 51 ? 22.043 1.066 7.265 1.00 0.00 51 PRO A C 8
ATOM 11982 O O . PRO A 1 51 ? 22.931 1.905 7.116 1.00 0.00 51 PRO A O 8
ATOM 11993 N N . ASP A 1 52 ? 22.279 -0.171 7.688 1.00 0.00 52 ASP A N 8
ATOM 11994 C CA . ASP A 1 52 ? 23.628 -0.624 8.008 1.00 0.00 52 ASP A CA 8
ATOM 11995 C C . ASP A 1 52 ? 23.910 -1.982 7.372 1.00 0.00 52 ASP A C 8
ATOM 11996 O O . ASP A 1 52 ? 24.837 -2.126 6.574 1.00 0.00 52 ASP A O 8
ATOM 12005 N N . THR A 1 53 ? 23.104 -2.977 7.730 1.00 0.00 53 THR A N 8
ATOM 12006 C CA . THR A 1 53 ? 23.268 -4.323 7.197 1.00 0.00 53 THR A CA 8
ATOM 12007 C C . THR A 1 53 ? 22.524 -4.485 5.876 1.00 0.00 53 THR A C 8
ATOM 12008 O O . THR A 1 53 ? 21.751 -3.615 5.479 1.00 0.00 53 THR A O 8
ATOM 12019 N N . GLU A 1 54 ? 22.763 -5.605 5.201 1.00 0.00 54 GLU A N 8
ATOM 12020 C CA . GLU A 1 54 ? 22.115 -5.880 3.924 1.00 0.00 54 GLU A CA 8
ATOM 12021 C C . GLU A 1 54 ? 20.978 -6.884 4.096 1.00 0.00 54 GLU A C 8
ATOM 12022 O O . GLU A 1 54 ? 20.758 -7.742 3.241 1.00 0.00 54 GLU A O 8
ATOM 12034 N N . HIS A 1 55 ? 20.260 -6.771 5.209 1.00 0.00 55 HIS A N 8
ATOM 12035 C CA . HIS A 1 55 ? 19.146 -7.669 5.495 1.00 0.00 55 HIS A CA 8
ATOM 12036 C C . HIS A 1 55 ? 17.816 -7.013 5.139 1.00 0.00 55 HIS A C 8
ATOM 12037 O O . HIS A 1 55 ? 17.782 -5.907 4.599 1.00 0.00 55 HIS A O 8
ATOM 12052 N N . SER A 1 56 ? 16.721 -7.703 5.444 1.00 0.00 56 SER A N 8
ATOM 12053 C CA . SER A 1 56 ? 15.388 -7.190 5.152 1.00 0.00 56 SER A CA 8
ATOM 12054 C C . SER A 1 56 ? 14.795 -6.493 6.373 1.00 0.00 56 SER A C 8
ATOM 12055 O O . SER A 1 56 ? 14.459 -7.135 7.368 1.00 0.00 56 SER A O 8
ATOM 12063 N N . LYS A 1 57 ? 14.669 -5.173 6.289 1.00 0.00 57 LYS A N 8
ATOM 12064 C CA . LYS A 1 57 ? 14.116 -4.385 7.385 1.00 0.00 57 LYS A CA 8
ATOM 12065 C C . LYS A 1 57 ? 12.697 -4.837 7.717 1.00 0.00 57 LYS A C 8
ATOM 12066 O O . LYS A 1 57 ? 12.024 -5.456 6.894 1.00 0.00 57 LYS A O 8
ATOM 12085 N N . GLY A 1 58 ? 12.249 -4.521 8.928 1.00 0.00 58 GLY A N 8
ATOM 12086 C CA . GLY A 1 58 ? 10.912 -4.901 9.347 1.00 0.00 58 GLY A CA 8
ATOM 12087 C C . GLY A 1 58 ? 9.851 -3.947 8.835 1.00 0.00 58 GLY A C 8
ATOM 12088 O O . GLY A 1 58 ? 8.875 -3.663 9.530 1.00 0.00 58 GLY A O 8
ATOM 12092 N N . CYS A 1 59 ? 10.042 -3.451 7.618 1.00 0.00 59 CYS A N 8
ATOM 12093 C CA . CYS A 1 59 ? 9.094 -2.521 7.014 1.00 0.00 59 CYS A CA 8
ATOM 12094 C C . CYS A 1 59 ? 9.285 -2.455 5.502 1.00 0.00 59 CYS A C 8
ATOM 12095 O O . CYS A 1 59 ? 10.399 -2.602 5.000 1.00 0.00 59 CYS A O 8
ATOM 12103 N N . ALA A 1 60 ? 8.190 -2.234 4.782 1.00 0.00 60 ALA A N 8
ATOM 12104 C CA . ALA A 1 60 ? 8.236 -2.149 3.328 1.00 0.00 60 ALA A CA 8
ATOM 12105 C C . ALA A 1 60 ? 7.108 -1.274 2.793 1.00 0.00 60 ALA A C 8
ATOM 12106 O O . ALA A 1 60 ? 6.108 -1.048 3.474 1.00 0.00 60 ALA A O 8
ATOM 12113 N N . PHE A 1 61 ? 7.275 -0.783 1.569 1.00 0.00 61 PHE A N 8
ATOM 12114 C CA . PHE A 1 61 ? 6.271 0.069 0.944 1.00 0.00 61 PHE A CA 8
ATOM 12115 C C . PHE A 1 61 ? 5.787 -0.536 -0.371 1.00 0.00 61 PHE A C 8
ATOM 12116 O O . PHE A 1 61 ? 6.585 -1.006 -1.181 1.00 0.00 61 PHE A O 8
ATOM 12133 N N . ALA A 1 62 ? 4.473 -0.521 -0.574 1.00 0.00 62 ALA A N 8
ATOM 12134 C CA . ALA A 1 62 ? 3.882 -1.066 -1.789 1.00 0.00 62 ALA A CA 8
ATOM 12135 C C . ALA A 1 62 ? 2.832 -0.120 -2.362 1.00 0.00 62 ALA A C 8
ATOM 12136 O O . ALA A 1 62 ? 2.550 0.930 -1.784 1.00 0.00 62 ALA A O 8
ATOM 12143 N N . GLN A 1 63 ? 2.258 -0.499 -3.499 1.00 0.00 63 GLN A N 8
ATOM 12144 C CA . GLN A 1 63 ? 1.240 0.318 -4.149 1.00 0.00 63 GLN A CA 8
ATOM 12145 C C . GLN A 1 63 ? 0.235 -0.555 -4.894 1.00 0.00 63 GLN A C 8
ATOM 12146 O O . GLN A 1 63 ? 0.606 -1.543 -5.527 1.00 0.00 63 GLN A O 8
ATOM 12160 N N . PHE A 1 64 ? -1.038 -0.184 -4.813 1.00 0.00 64 PHE A N 8
ATOM 12161 C CA . PHE A 1 64 ? -2.097 -0.934 -5.479 1.00 0.00 64 PHE A CA 8
ATOM 12162 C C . PHE A 1 64 ? -2.522 -0.244 -6.772 1.00 0.00 64 PHE A C 8
ATOM 12163 O O . PHE A 1 64 ? -2.097 0.875 -7.060 1.00 0.00 64 PHE A O 8
ATOM 12180 N N . MET A 1 65 ? -3.363 -0.920 -7.547 1.00 0.00 65 MET A N 8
ATOM 12181 C CA . MET A 1 65 ? -3.846 -0.373 -8.810 1.00 0.00 65 MET A CA 8
ATOM 12182 C C . MET A 1 65 ? -5.020 0.574 -8.578 1.00 0.00 65 MET A C 8
ATOM 12183 O O . MET A 1 65 ? -5.186 1.561 -9.294 1.00 0.00 65 MET A O 8
ATOM 12197 N N . THR A 1 66 ? -5.833 0.266 -7.572 1.00 0.00 66 THR A N 8
ATOM 12198 C CA . THR A 1 66 ? -6.992 1.087 -7.247 1.00 0.00 66 THR A CA 8
ATOM 12199 C C . THR A 1 66 ? -7.061 1.373 -5.751 1.00 0.00 66 THR A C 8
ATOM 12200 O O . THR A 1 66 ? -6.732 0.516 -4.931 1.00 0.00 66 THR A O 8
ATOM 12211 N N . GLN A 1 67 ? -7.492 2.581 -5.403 1.00 0.00 67 GLN A N 8
ATOM 12212 C CA . GLN A 1 67 ? -7.604 2.979 -4.005 1.00 0.00 67 GLN A CA 8
ATOM 12213 C C . GLN A 1 67 ? -8.311 1.902 -3.188 1.00 0.00 67 GLN A C 8
ATOM 12214 O O . GLN A 1 67 ? -7.805 1.461 -2.157 1.00 0.00 67 GLN A O 8
ATOM 12228 N N . GLU A 1 68 ? -9.483 1.485 -3.656 1.00 0.00 68 GLU A N 8
ATOM 12229 C CA . GLU A 1 68 ? -10.259 0.461 -2.967 1.00 0.00 68 GLU A CA 8
ATOM 12230 C C . GLU A 1 68 ? -9.372 -0.712 -2.559 1.00 0.00 68 GLU A C 8
ATOM 12231 O O . GLU A 1 68 ? -9.497 -1.244 -1.457 1.00 0.00 68 GLU A O 8
ATOM 12243 N N . ALA A 1 69 ? -8.476 -1.109 -3.457 1.00 0.00 69 ALA A N 8
ATOM 12244 C CA . ALA A 1 69 ? -7.567 -2.217 -3.191 1.00 0.00 69 ALA A CA 8
ATOM 12245 C C . ALA A 1 69 ? -6.802 -1.998 -1.890 1.00 0.00 69 ALA A C 8
ATOM 12246 O O . ALA A 1 69 ? -6.907 -2.793 -0.956 1.00 0.00 69 ALA A O 8
ATOM 12253 N N . ALA A 1 70 ? -6.031 -0.917 -1.837 1.00 0.00 70 ALA A N 8
ATOM 12254 C CA . ALA A 1 70 ? -5.249 -0.594 -0.650 1.00 0.00 70 ALA A CA 8
ATOM 12255 C C . ALA A 1 70 ? -6.085 -0.745 0.616 1.00 0.00 70 ALA A C 8
ATOM 12256 O O . ALA A 1 70 ? -5.579 -1.159 1.658 1.00 0.00 70 ALA A O 8
ATOM 12263 N N . GLN A 1 71 ? -7.366 -0.405 0.518 1.00 0.00 71 GLN A N 8
ATOM 12264 C CA . GLN A 1 71 ? -8.271 -0.502 1.657 1.00 0.00 71 GLN A CA 8
ATOM 12265 C C . GLN A 1 71 ? -8.521 -1.959 2.031 1.00 0.00 71 GLN A C 8
ATOM 12266 O O . GLN A 1 71 ? -8.575 -2.308 3.210 1.00 0.00 71 GLN A O 8
ATOM 12280 N N . LYS A 1 72 ? -8.674 -2.807 1.019 1.00 0.00 72 LYS A N 8
ATOM 12281 C CA . LYS A 1 72 ? -8.917 -4.227 1.241 1.00 0.00 72 LYS A CA 8
ATOM 12282 C C . LYS A 1 72 ? -7.723 -4.884 1.925 1.00 0.00 72 LYS A C 8
ATOM 12283 O O . LYS A 1 72 ? -7.880 -5.831 2.696 1.00 0.00 72 LYS A O 8
ATOM 12302 N N . CYS A 1 73 ? -6.530 -4.375 1.639 1.00 0.00 73 CYS A N 8
ATOM 12303 C CA . CYS A 1 73 ? -5.308 -4.912 2.228 1.00 0.00 73 CYS A CA 8
ATOM 12304 C C . CYS A 1 73 ? -5.219 -4.562 3.710 1.00 0.00 73 CYS A C 8
ATOM 12305 O O . CYS A 1 73 ? -4.683 -5.331 4.509 1.00 0.00 73 CYS A O 8
ATOM 12313 N N . LEU A 1 74 ? -5.747 -3.398 4.070 1.00 0.00 74 LEU A N 8
ATOM 12314 C CA . LEU A 1 74 ? -5.727 -2.945 5.457 1.00 0.00 74 LEU A CA 8
ATOM 12315 C C . LEU A 1 74 ? -6.639 -3.807 6.324 1.00 0.00 74 LEU A C 8
ATOM 12316 O O . LEU A 1 74 ? -6.171 -4.557 7.180 1.00 0.00 74 LEU A O 8
ATOM 12332 N N . ALA A 1 75 ? -7.944 -3.694 6.096 1.00 0.00 75 ALA A N 8
ATOM 12333 C CA . ALA A 1 75 ? -8.921 -4.466 6.853 1.00 0.00 75 ALA A CA 8
ATOM 12334 C C . ALA A 1 75 ? -8.454 -5.904 7.047 1.00 0.00 75 ALA A C 8
ATOM 12335 O O . ALA A 1 75 ? -8.667 -6.499 8.103 1.00 0.00 75 ALA A O 8
ATOM 12342 N N . ALA A 1 76 ? -7.817 -6.458 6.021 1.00 0.00 76 ALA A N 8
ATOM 12343 C CA . ALA A 1 76 ? -7.319 -7.827 6.079 1.00 0.00 76 ALA A CA 8
ATOM 12344 C C . ALA A 1 76 ? -6.073 -7.921 6.953 1.00 0.00 76 ALA A C 8
ATOM 12345 O O . ALA A 1 76 ? -5.832 -8.939 7.600 1.00 0.00 76 ALA A O 8
ATOM 12352 N N . ALA A 1 77 ? -5.284 -6.852 6.967 1.00 0.00 77 ALA A N 8
ATOM 12353 C CA . ALA A 1 77 ? -4.063 -6.813 7.762 1.00 0.00 77 ALA A CA 8
ATOM 12354 C C . ALA A 1 77 ? -4.379 -6.651 9.245 1.00 0.00 77 ALA A C 8
ATOM 12355 O O . ALA A 1 77 ? -3.668 -7.175 10.102 1.00 0.00 77 ALA A O 8
ATOM 12362 N N . SER A 1 78 ? -5.450 -5.921 9.541 1.00 0.00 78 SER A N 8
ATOM 12363 C CA . SER A 1 78 ? -5.858 -5.686 10.921 1.00 0.00 78 SER A CA 8
ATOM 12364 C C . SER A 1 78 ? -6.771 -6.804 11.416 1.00 0.00 78 SER A C 8
ATOM 12365 O O . SER A 1 78 ? -7.948 -6.864 11.059 1.00 0.00 78 SER A O 8
ATOM 12373 N N . LEU A 1 79 ? -6.220 -7.688 12.240 1.00 0.00 79 LEU A N 8
ATOM 12374 C CA . LEU A 1 79 ? -6.984 -8.806 12.785 1.00 0.00 79 LEU A CA 8
ATOM 12375 C C . LEU A 1 79 ? -8.204 -8.308 13.552 1.00 0.00 79 LEU A C 8
ATOM 12376 O O . LEU A 1 79 ? -9.209 -9.010 13.660 1.00 0.00 79 LEU A O 8
ATOM 12392 N N . GLU A 1 80 ? -8.109 -7.092 14.081 1.00 0.00 80 GLU A N 8
ATOM 12393 C CA . GLU A 1 80 ? -9.207 -6.501 14.837 1.00 0.00 80 GLU A CA 8
ATOM 12394 C C . GLU A 1 80 ? -10.407 -6.231 13.933 1.00 0.00 80 GLU A C 8
ATOM 12395 O O . GLU A 1 80 ? -11.532 -6.619 14.246 1.00 0.00 80 GLU A O 8
ATOM 12407 N N . ALA A 1 81 ? -10.157 -5.564 12.811 1.00 0.00 81 ALA A N 8
ATOM 12408 C CA . ALA A 1 81 ? -11.215 -5.244 11.861 1.00 0.00 81 ALA A CA 8
ATOM 12409 C C . ALA A 1 81 ? -12.117 -6.449 11.617 1.00 0.00 81 ALA A C 8
ATOM 12410 O O . ALA A 1 81 ? -11.769 -7.576 11.968 1.00 0.00 81 ALA A O 8
ATOM 12417 N N . GLU A 1 82 ? -13.276 -6.203 11.013 1.00 0.00 82 GLU A N 8
ATOM 12418 C CA . GLU A 1 82 ? -14.227 -7.269 10.724 1.00 0.00 82 GLU A CA 8
ATOM 12419 C C . GLU A 1 82 ? -13.835 -8.018 9.453 1.00 0.00 82 GLU A C 8
ATOM 12420 O O . GLU A 1 82 ? -14.676 -8.297 8.600 1.00 0.00 82 GLU A O 8
ATOM 12432 N N . GLY A 1 83 ? -12.551 -8.340 9.335 1.00 0.00 83 GLY A N 8
ATOM 12433 C CA . GLY A 1 83 ? -12.069 -9.052 8.166 1.00 0.00 83 GLY A CA 8
ATOM 12434 C C . GLY A 1 83 ? -11.075 -10.141 8.519 1.00 0.00 83 GLY A C 8
ATOM 12435 O O . GLY A 1 83 ? -11.280 -11.308 8.189 1.00 0.00 83 GLY A O 8
ATOM 12439 N N . GLY A 1 84 ? -9.994 -9.758 9.192 1.00 0.00 84 GLY A N 8
ATOM 12440 C CA . GLY A 1 84 ? -8.980 -10.722 9.577 1.00 0.00 84 GLY A CA 8
ATOM 12441 C C . GLY A 1 84 ? -7.601 -10.102 9.684 1.00 0.00 84 GLY A C 8
ATOM 12442 O O . GLY A 1 84 ? -7.451 -8.885 9.584 1.00 0.00 84 GLY A O 8
ATOM 12446 N N . GLY A 1 85 ? -6.590 -10.941 9.890 1.00 0.00 85 GLY A N 8
ATOM 12447 C CA . GLY A 1 85 ? -5.230 -10.449 10.009 1.00 0.00 85 GLY A CA 8
ATOM 12448 C C . GLY A 1 85 ? -4.243 -11.274 9.207 1.00 0.00 85 GLY A C 8
ATOM 12449 O O . GLY A 1 85 ? -4.360 -12.498 9.135 1.00 0.00 85 GLY A O 8
ATOM 12453 N N . LEU A 1 86 ? -3.268 -10.604 8.602 1.00 0.00 86 LEU A N 8
ATOM 12454 C CA . LEU A 1 86 ? -2.257 -11.283 7.800 1.00 0.00 86 LEU A CA 8
ATOM 12455 C C . LEU A 1 86 ? -1.009 -11.574 8.629 1.00 0.00 86 LEU A C 8
ATOM 12456 O O . LEU A 1 86 ? -0.641 -10.797 9.510 1.00 0.00 86 LEU A O 8
ATOM 12472 N N . LYS A 1 87 ? -0.361 -12.696 8.338 1.00 0.00 87 LYS A N 8
ATOM 12473 C CA . LYS A 1 87 ? 0.848 -13.089 9.053 1.00 0.00 87 LYS A CA 8
ATOM 12474 C C . LYS A 1 87 ? 1.864 -13.713 8.102 1.00 0.00 87 LYS A C 8
ATOM 12475 O O . LYS A 1 87 ? 1.540 -14.627 7.342 1.00 0.00 87 LYS A O 8
ATOM 12494 N N . LEU A 1 88 ? 3.095 -13.215 8.149 1.00 0.00 88 LEU A N 8
ATOM 12495 C CA . LEU A 1 88 ? 4.160 -13.724 7.292 1.00 0.00 88 LEU A CA 8
ATOM 12496 C C . LEU A 1 88 ? 5.269 -14.361 8.123 1.00 0.00 88 LEU A C 8
ATOM 12497 O O . LEU A 1 88 ? 5.740 -13.777 9.099 1.00 0.00 88 LEU A O 8
ATOM 12513 N N . ASP A 1 89 ? 5.684 -15.559 7.728 1.00 0.00 89 ASP A N 8
ATOM 12514 C CA . ASP A 1 89 ? 6.741 -16.274 8.434 1.00 0.00 89 ASP A CA 8
ATOM 12515 C C . ASP A 1 89 ? 6.478 -16.287 9.936 1.00 0.00 89 ASP A C 8
ATOM 12516 O O . ASP A 1 89 ? 7.409 -16.335 10.739 1.00 0.00 89 ASP A O 8
ATOM 12525 N N . GLY A 1 90 ? 5.203 -16.243 10.310 1.00 0.00 90 GLY A N 8
ATOM 12526 C CA . GLY A 1 90 ? 4.840 -16.249 11.715 1.00 0.00 90 GLY A CA 8
ATOM 12527 C C . GLY A 1 90 ? 5.006 -14.888 12.362 1.00 0.00 90 GLY A C 8
ATOM 12528 O O . GLY A 1 90 ? 5.368 -14.791 13.535 1.00 0.00 90 GLY A O 8
ATOM 12532 N N . ARG A 1 91 ? 4.741 -13.834 11.597 1.00 0.00 91 ARG A N 8
ATOM 12533 C CA . ARG A 1 91 ? 4.866 -12.473 12.103 1.00 0.00 91 ARG A CA 8
ATOM 12534 C C . ARG A 1 91 ? 3.707 -11.605 11.620 1.00 0.00 91 ARG A C 8
ATOM 12535 O O . ARG A 1 91 ? 3.405 -11.565 10.428 1.00 0.00 91 ARG A O 8
ATOM 12556 N N . GLN A 1 92 ? 3.062 -10.915 12.555 1.00 0.00 92 GLN A N 8
ATOM 12557 C CA . GLN A 1 92 ? 1.936 -10.050 12.224 1.00 0.00 92 GLN A CA 8
ATOM 12558 C C . GLN A 1 92 ? 2.379 -8.897 11.329 1.00 0.00 92 GLN A C 8
ATOM 12559 O O . GLN A 1 92 ? 3.450 -8.321 11.525 1.00 0.00 92 GLN A O 8
ATOM 12573 N N . LEU A 1 93 ? 1.549 -8.565 10.347 1.00 0.00 93 LEU A N 8
ATOM 12574 C CA . LEU A 1 93 ? 1.855 -7.481 9.420 1.00 0.00 93 LEU A CA 8
ATOM 12575 C C . LEU A 1 93 ? 0.881 -6.321 9.599 1.00 0.00 93 LEU A C 8
ATOM 12576 O O . LEU A 1 93 ? -0.332 -6.519 9.665 1.00 0.00 93 LEU A O 8
ATOM 12592 N N . LYS A 1 94 ? 1.420 -5.109 9.674 1.00 0.00 94 LYS A N 8
ATOM 12593 C CA . LYS A 1 94 ? 0.600 -3.915 9.841 1.00 0.00 94 LYS A CA 8
ATOM 12594 C C . LYS A 1 94 ? 0.600 -3.072 8.570 1.00 0.00 94 LYS A C 8
ATOM 12595 O O . LYS A 1 94 ? 1.582 -2.397 8.261 1.00 0.00 94 LYS A O 8
ATOM 12614 N N . VAL A 1 95 ? -0.508 -3.115 7.837 1.00 0.00 95 VAL A N 8
ATOM 12615 C CA . VAL A 1 95 ? -0.636 -2.353 6.601 1.00 0.00 95 VAL A CA 8
ATOM 12616 C C . VAL A 1 95 ? -1.379 -1.043 6.837 1.00 0.00 95 VAL A C 8
ATOM 12617 O O . VAL A 1 95 ? -2.441 -1.023 7.459 1.00 0.00 95 VAL A O 8
ATOM 12630 N N . ASP A 1 96 ? -0.815 0.050 6.336 1.00 0.00 96 ASP A N 8
ATOM 12631 C CA . ASP A 1 96 ? -1.424 1.366 6.490 1.00 0.00 96 ASP A CA 8
ATOM 12632 C C . ASP A 1 96 ? -1.169 2.231 5.260 1.00 0.00 96 ASP A C 8
ATOM 12633 O O . ASP A 1 96 ? -0.092 2.179 4.664 1.00 0.00 96 ASP A O 8
ATOM 12642 N N . LEU A 1 97 ? -2.166 3.025 4.885 1.00 0.00 97 LEU A N 8
ATOM 12643 C CA . LEU A 1 97 ? -2.050 3.902 3.725 1.00 0.00 97 LEU A CA 8
ATOM 12644 C C . LEU A 1 97 ? -0.927 4.916 3.918 1.00 0.00 97 LEU A C 8
ATOM 12645 O O . LEU A 1 97 ? -1.103 5.930 4.593 1.00 0.00 97 LEU A O 8
ATOM 12661 N N . ALA A 1 98 ? 0.226 4.636 3.321 1.00 0.00 98 ALA A N 8
ATOM 12662 C CA . ALA A 1 98 ? 1.376 5.526 3.424 1.00 0.00 98 ALA A CA 8
ATOM 12663 C C . ALA A 1 98 ? 1.260 6.689 2.444 1.00 0.00 98 ALA A C 8
ATOM 12664 O O . ALA A 1 98 ? 0.314 6.760 1.659 1.00 0.00 98 ALA A O 8
ATOM 12671 N N . VAL A 1 99 ? 2.227 7.600 2.497 1.00 0.00 99 VAL A N 8
ATOM 12672 C CA . VAL A 1 99 ? 2.233 8.760 1.614 1.00 0.00 99 VAL A CA 8
ATOM 12673 C C . VAL A 1 99 ? 3.631 9.358 1.502 1.00 0.00 99 VAL A C 8
ATOM 12674 O O . VAL A 1 99 ? 4.257 9.697 2.507 1.00 0.00 99 VAL A O 8
ATOM 12687 N N . THR A 1 100 ? 4.117 9.485 0.271 1.00 0.00 100 THR A N 8
ATOM 12688 C CA . THR A 1 100 ? 5.441 10.041 0.026 1.00 0.00 100 THR A CA 8
ATOM 12689 C C . THR A 1 100 ? 5.576 11.430 0.638 1.00 0.00 100 THR A C 8
ATOM 12690 O O . THR A 1 100 ? 4.839 12.350 0.282 1.00 0.00 100 THR A O 8
ATOM 12701 N N . ARG A 1 101 ? 6.523 11.576 1.559 1.00 0.00 101 ARG A N 8
ATOM 12702 C CA . ARG A 1 101 ? 6.754 12.854 2.221 1.00 0.00 101 ARG A CA 8
ATOM 12703 C C . ARG A 1 101 ? 7.619 13.766 1.357 1.00 0.00 101 ARG A C 8
ATOM 12704 O O . ARG A 1 101 ? 8.780 13.460 1.083 1.00 0.00 101 ARG A O 8
ATOM 12725 N N . ASP A 1 102 ? 7.046 14.886 0.929 1.00 0.00 102 ASP A N 8
ATOM 12726 C CA . ASP A 1 102 ? 7.765 15.842 0.095 1.00 0.00 102 ASP A CA 8
ATOM 12727 C C . ASP A 1 102 ? 8.662 16.737 0.945 1.00 0.00 102 ASP A C 8
ATOM 12728 O O . ASP A 1 102 ? 8.202 17.720 1.525 1.00 0.00 102 ASP A O 8
ATOM 12737 N N . GLU A 1 103 ? 9.943 16.388 1.014 1.00 0.00 103 GLU A N 8
ATOM 12738 C CA . GLU A 1 103 ? 10.903 17.160 1.795 1.00 0.00 103 GLU A CA 8
ATOM 12739 C C . GLU A 1 103 ? 11.108 18.545 1.190 1.00 0.00 103 GLU A C 8
ATOM 12740 O O . GLU A 1 103 ? 12.051 18.770 0.432 1.00 0.00 103 GLU A O 8
ATOM 12752 N N . ALA A 1 104 ? 10.218 19.471 1.531 1.00 0.00 104 ALA A N 8
ATOM 12753 C CA . ALA A 1 104 ? 10.301 20.835 1.024 1.00 0.00 104 ALA A CA 8
ATOM 12754 C C . ALA A 1 104 ? 9.451 21.785 1.860 1.00 0.00 104 ALA A C 8
ATOM 12755 O O . ALA A 1 104 ? 8.632 21.351 2.669 1.00 0.00 104 ALA A O 8
ATOM 12762 N N . ALA A 1 105 ? 9.653 23.084 1.661 1.00 0.00 105 ALA A N 8
ATOM 12763 C CA . ALA A 1 105 ? 8.904 24.095 2.396 1.00 0.00 105 ALA A CA 8
ATOM 12764 C C . ALA A 1 105 ? 8.363 25.168 1.457 1.00 0.00 105 ALA A C 8
ATOM 12765 O O . ALA A 1 105 ? 9.052 25.604 0.535 1.00 0.00 105 ALA A O 8
ATOM 12772 N N . SER A 1 106 ? 7.126 25.589 1.698 1.00 0.00 106 SER A N 8
ATOM 12773 C CA . SER A 1 106 ? 6.490 26.608 0.871 1.00 0.00 106 SER A CA 8
ATOM 12774 C C . SER A 1 106 ? 6.291 27.900 1.658 1.00 0.00 106 SER A C 8
ATOM 12775 O O . SER A 1 106 ? 5.278 28.078 2.334 1.00 0.00 106 SER A O 8
ATOM 12783 N N . GLY A 1 107 ? 7.266 28.799 1.565 1.00 0.00 107 GLY A N 8
ATOM 12784 C CA . GLY A 1 107 ? 7.179 30.063 2.273 1.00 0.00 107 GLY A CA 8
ATOM 12785 C C . GLY A 1 107 ? 7.562 31.243 1.402 1.00 0.00 107 GLY A C 8
ATOM 12786 O O . GLY A 1 107 ? 8.700 31.714 1.423 1.00 0.00 107 GLY A O 8
ATOM 12790 N N . PRO A 1 108 ? 6.598 31.738 0.611 1.00 0.00 108 PRO A N 8
ATOM 12791 C CA . PRO A 1 108 ? 6.817 32.876 -0.287 1.00 0.00 108 PRO A CA 8
ATOM 12792 C C . PRO A 1 108 ? 7.004 34.185 0.471 1.00 0.00 108 PRO A C 8
ATOM 12793 O O . PRO A 1 108 ? 6.182 34.550 1.311 1.00 0.00 108 PRO A O 8
ATOM 12804 N N . SER A 1 109 ? 8.091 34.889 0.169 1.00 0.00 109 SER A N 8
ATOM 12805 C CA . SER A 1 109 ? 8.387 36.157 0.825 1.00 0.00 109 SER A CA 8
ATOM 12806 C C . SER A 1 109 ? 7.633 37.303 0.158 1.00 0.00 109 SER A C 8
ATOM 12807 O O . SER A 1 109 ? 6.831 37.987 0.795 1.00 0.00 109 SER A O 8
ATOM 12815 N N . SER A 1 110 ? 7.895 37.506 -1.129 1.00 0.00 110 SER A N 8
ATOM 12816 C CA . SER A 1 110 ? 7.244 38.571 -1.883 1.00 0.00 110 SER A CA 8
ATOM 12817 C C . SER A 1 110 ? 6.009 38.047 -2.609 1.00 0.00 110 SER A C 8
ATOM 12818 O O . SER A 1 110 ? 6.046 36.988 -3.235 1.00 0.00 110 SER A O 8
ATOM 12826 N N . GLY A 1 111 ? 4.915 38.797 -2.520 1.00 0.00 111 GLY A N 8
ATOM 12827 C CA . GLY A 1 111 ? 3.683 38.392 -3.173 1.00 0.00 111 GLY A CA 8
ATOM 12828 C C . GLY A 1 111 ? 2.737 39.555 -3.398 1.00 0.00 111 GLY A C 8
ATOM 12829 O O . GLY A 1 111 ? 3.162 40.710 -3.441 1.00 0.00 111 GLY A O 8
ATOM 12833 N N . GLY A 1 1 ? -21.211 23.893 16.902 1.00 0.00 1 GLY A N 9
ATOM 12834 C CA . GLY A 1 1 ? -22.024 22.699 17.040 1.00 0.00 1 GLY A CA 9
ATOM 12835 C C . GLY A 1 1 ? -21.986 21.826 15.801 1.00 0.00 1 GLY A C 9
ATOM 12836 O O . GLY A 1 1 ? -23.015 21.589 15.168 1.00 0.00 1 GLY A O 9
ATOM 12840 N N . SER A 1 2 ? -20.796 21.346 15.454 1.00 0.00 2 SER A N 9
ATOM 12841 C CA . SER A 1 2 ? -20.627 20.499 14.279 1.00 0.00 2 SER A CA 9
ATOM 12842 C C . SER A 1 2 ? -19.607 19.396 14.547 1.00 0.00 2 SER A C 9
ATOM 12843 O O . SER A 1 2 ? -18.587 19.623 15.197 1.00 0.00 2 SER A O 9
ATOM 12851 N N . SER A 1 3 ? -19.892 18.200 14.042 1.00 0.00 3 SER A N 9
ATOM 12852 C CA . SER A 1 3 ? -19.002 17.059 14.229 1.00 0.00 3 SER A CA 9
ATOM 12853 C C . SER A 1 3 ? -18.713 16.372 12.898 1.00 0.00 3 SER A C 9
ATOM 12854 O O . SER A 1 3 ? -19.569 15.683 12.344 1.00 0.00 3 SER A O 9
ATOM 12862 N N . GLY A 1 4 ? -17.499 16.564 12.391 1.00 0.00 4 GLY A N 9
ATOM 12863 C CA . GLY A 1 4 ? -17.118 15.956 11.129 1.00 0.00 4 GLY A CA 9
ATOM 12864 C C . GLY A 1 4 ? -17.411 16.852 9.942 1.00 0.00 4 GLY A C 9
ATOM 12865 O O . GLY A 1 4 ? -18.385 16.638 9.221 1.00 0.00 4 GLY A O 9
ATOM 12869 N N . SER A 1 5 ? -16.568 17.859 9.740 1.00 0.00 5 SER A N 9
ATOM 12870 C CA . SER A 1 5 ? -16.746 18.794 8.635 1.00 0.00 5 SER A CA 9
ATOM 12871 C C . SER A 1 5 ? -15.521 18.799 7.725 1.00 0.00 5 SER A C 9
ATOM 12872 O O . SER A 1 5 ? -14.492 19.389 8.054 1.00 0.00 5 SER A O 9
ATOM 12880 N N . SER A 1 6 ? -15.640 18.136 6.580 1.00 0.00 6 SER A N 9
ATOM 12881 C CA . SER A 1 6 ? -14.542 18.059 5.623 1.00 0.00 6 SER A CA 9
ATOM 12882 C C . SER A 1 6 ? -15.028 17.517 4.282 1.00 0.00 6 SER A C 9
ATOM 12883 O O . SER A 1 6 ? -15.399 16.350 4.169 1.00 0.00 6 SER A O 9
ATOM 12891 N N . GLY A 1 7 ? -15.021 18.376 3.266 1.00 0.00 7 GLY A N 9
ATOM 12892 C CA . GLY A 1 7 ? -15.462 17.966 1.946 1.00 0.00 7 GLY A CA 9
ATOM 12893 C C . GLY A 1 7 ? -14.416 18.222 0.879 1.00 0.00 7 GLY A C 9
ATOM 12894 O O . GLY A 1 7 ? -14.438 19.258 0.213 1.00 0.00 7 GLY A O 9
ATOM 12898 N N . LEU A 1 8 ? -13.495 17.279 0.718 1.00 0.00 8 LEU A N 9
ATOM 12899 C CA . LEU A 1 8 ? -12.433 17.407 -0.275 1.00 0.00 8 LEU A CA 9
ATOM 12900 C C . LEU A 1 8 ? -12.995 17.307 -1.689 1.00 0.00 8 LEU A C 9
ATOM 12901 O O . LEU A 1 8 ? -13.966 16.595 -1.949 1.00 0.00 8 LEU A O 9
ATOM 12917 N N . PRO A 1 9 ? -12.371 18.035 -2.627 1.00 0.00 9 PRO A N 9
ATOM 12918 C CA . PRO A 1 9 ? -12.790 18.042 -4.032 1.00 0.00 9 PRO A CA 9
ATOM 12919 C C . PRO A 1 9 ? -12.503 16.717 -4.730 1.00 0.00 9 PRO A C 9
ATOM 12920 O O . PRO A 1 9 ? -11.542 16.024 -4.395 1.00 0.00 9 PRO A O 9
ATOM 12931 N N . SER A 1 10 ? -13.342 16.371 -5.701 1.00 0.00 10 SER A N 9
ATOM 12932 C CA . SER A 1 10 ? -13.180 15.126 -6.443 1.00 0.00 10 SER A CA 9
ATOM 12933 C C . SER A 1 10 ? -12.229 15.317 -7.622 1.00 0.00 10 SER A C 9
ATOM 12934 O O . SER A 1 10 ? -12.325 16.298 -8.359 1.00 0.00 10 SER A O 9
ATOM 12942 N N . ASP A 1 11 ? -11.312 14.371 -7.792 1.00 0.00 11 ASP A N 9
ATOM 12943 C CA . ASP A 1 11 ? -10.344 14.432 -8.881 1.00 0.00 11 ASP A CA 9
ATOM 12944 C C . ASP A 1 11 ? -9.541 13.138 -8.967 1.00 0.00 11 ASP A C 9
ATOM 12945 O O . ASP A 1 11 ? -9.225 12.522 -7.950 1.00 0.00 11 ASP A O 9
ATOM 12954 N N . VAL A 1 12 ? -9.215 12.731 -10.190 1.00 0.00 12 VAL A N 9
ATOM 12955 C CA . VAL A 1 12 ? -8.449 11.510 -10.410 1.00 0.00 12 VAL A CA 9
ATOM 12956 C C . VAL A 1 12 ? -6.960 11.747 -10.185 1.00 0.00 12 VAL A C 9
ATOM 12957 O O . VAL A 1 12 ? -6.365 12.646 -10.781 1.00 0.00 12 VAL A O 9
ATOM 12970 N N . THR A 1 13 ? -6.361 10.934 -9.320 1.00 0.00 13 THR A N 9
ATOM 12971 C CA . THR A 1 13 ? -4.941 11.055 -9.015 1.00 0.00 13 THR A CA 9
ATOM 12972 C C . THR A 1 13 ? -4.439 9.840 -8.244 1.00 0.00 13 THR A C 9
ATOM 12973 O O . THR A 1 13 ? -5.151 9.287 -7.407 1.00 0.00 13 THR A O 9
ATOM 12984 N N . GLU A 1 14 ? -3.207 9.430 -8.531 1.00 0.00 14 GLU A N 9
ATOM 12985 C CA . GLU A 1 14 ? -2.610 8.279 -7.863 1.00 0.00 14 GLU A CA 9
ATOM 12986 C C . GLU A 1 14 ? -2.519 8.511 -6.357 1.00 0.00 14 GLU A C 9
ATOM 12987 O O . GLU A 1 14 ? -1.541 9.070 -5.862 1.00 0.00 14 GLU A O 9
ATOM 12999 N N . GLY A 1 15 ? -3.548 8.078 -5.634 1.00 0.00 15 GLY A N 9
ATOM 13000 C CA . GLY A 1 15 ? -3.565 8.248 -4.193 1.00 0.00 15 GLY A CA 9
ATOM 13001 C C . GLY A 1 15 ? -3.734 6.934 -3.456 1.00 0.00 15 GLY A C 9
ATOM 13002 O O . GLY A 1 15 ? -4.503 6.844 -2.499 1.00 0.00 15 GLY A O 9
ATOM 13006 N N . LYS A 1 16 ? -3.015 5.910 -3.904 1.00 0.00 16 LYS A N 9
ATOM 13007 C CA . LYS A 1 16 ? -3.089 4.593 -3.282 1.00 0.00 16 LYS A CA 9
ATOM 13008 C C . LYS A 1 16 ? -1.717 4.150 -2.782 1.00 0.00 16 LYS A C 9
ATOM 13009 O O . LYS A 1 16 ? -0.779 3.997 -3.565 1.00 0.00 16 LYS A O 9
ATOM 13028 N N . THR A 1 17 ? -1.608 3.944 -1.473 1.00 0.00 17 THR A N 9
ATOM 13029 C CA . THR A 1 17 ? -0.351 3.519 -0.869 1.00 0.00 17 THR A CA 9
ATOM 13030 C C . THR A 1 17 ? -0.590 2.484 0.225 1.00 0.00 17 THR A C 9
ATOM 13031 O O . THR A 1 17 ? -1.707 2.338 0.722 1.00 0.00 17 THR A O 9
ATOM 13042 N N . VAL A 1 18 ? 0.467 1.769 0.597 1.00 0.00 18 VAL A N 9
ATOM 13043 C CA . VAL A 1 18 ? 0.372 0.748 1.634 1.00 0.00 18 VAL A CA 9
ATOM 13044 C C . VAL A 1 18 ? 1.738 0.462 2.249 1.00 0.00 18 VAL A C 9
ATOM 13045 O O . VAL A 1 18 ? 2.661 0.024 1.561 1.00 0.00 18 VAL A O 9
ATOM 13058 N N . PHE A 1 19 ? 1.859 0.711 3.548 1.00 0.00 19 PHE A N 9
ATOM 13059 C CA . PHE A 1 19 ? 3.113 0.480 4.257 1.00 0.00 19 PHE A CA 9
ATOM 13060 C C . PHE A 1 19 ? 2.975 -0.677 5.243 1.00 0.00 19 PHE A C 9
ATOM 13061 O O . PHE A 1 19 ? 2.095 -0.672 6.103 1.00 0.00 19 PHE A O 9
ATOM 13078 N N . ILE A 1 20 ? 3.851 -1.667 5.109 1.00 0.00 20 ILE A N 9
ATOM 13079 C CA . ILE A 1 20 ? 3.829 -2.830 5.988 1.00 0.00 20 ILE A CA 9
ATOM 13080 C C . ILE A 1 20 ? 4.867 -2.701 7.097 1.00 0.00 20 ILE A C 9
ATOM 13081 O O . ILE A 1 20 ? 6.014 -2.332 6.848 1.00 0.00 20 ILE A O 9
ATOM 13097 N N . ARG A 1 21 ? 4.456 -3.010 8.323 1.00 0.00 21 ARG A N 9
ATOM 13098 C CA . ARG A 1 21 ? 5.350 -2.930 9.472 1.00 0.00 21 ARG A CA 9
ATOM 13099 C C . ARG A 1 21 ? 5.493 -4.291 10.146 1.00 0.00 21 ARG A C 9
ATOM 13100 O O . ARG A 1 21 ? 4.578 -5.113 10.106 1.00 0.00 21 ARG A O 9
ATOM 13121 N N . ASN A 1 22 ? 6.647 -4.522 10.764 1.00 0.00 22 ASN A N 9
ATOM 13122 C CA . ASN A 1 22 ? 6.909 -5.783 11.446 1.00 0.00 22 ASN A CA 9
ATOM 13123 C C . ASN A 1 22 ? 7.136 -6.908 10.441 1.00 0.00 22 ASN A C 9
ATOM 13124 O O . ASN A 1 22 ? 6.484 -7.951 10.502 1.00 0.00 22 ASN A O 9
ATOM 13135 N N . LEU A 1 23 ? 8.066 -6.690 9.517 1.00 0.00 23 LEU A N 9
ATOM 13136 C CA . LEU A 1 23 ? 8.381 -7.685 8.498 1.00 0.00 23 LEU A CA 9
ATOM 13137 C C . LEU A 1 23 ? 9.559 -8.553 8.930 1.00 0.00 23 LEU A C 9
ATOM 13138 O O . LEU A 1 23 ? 10.421 -8.112 9.690 1.00 0.00 23 LEU A O 9
ATOM 13154 N N . SER A 1 24 ? 9.590 -9.787 8.438 1.00 0.00 24 SER A N 9
ATOM 13155 C CA . SER A 1 24 ? 10.662 -10.717 8.774 1.00 0.00 24 SER A CA 9
ATOM 13156 C C . SER A 1 24 ? 11.792 -10.635 7.752 1.00 0.00 24 SER A C 9
ATOM 13157 O O . SER A 1 24 ? 11.555 -10.420 6.563 1.00 0.00 24 SER A O 9
ATOM 13165 N N . PHE A 1 25 ? 13.022 -10.809 8.225 1.00 0.00 25 PHE A N 9
ATOM 13166 C CA . PHE A 1 25 ? 14.190 -10.754 7.354 1.00 0.00 25 PHE A CA 9
ATOM 13167 C C . PHE A 1 25 ? 14.055 -11.744 6.200 1.00 0.00 25 PHE A C 9
ATOM 13168 O O . PHE A 1 25 ? 14.417 -11.441 5.063 1.00 0.00 25 PHE A O 9
ATOM 13185 N N . ASP A 1 26 ? 13.532 -12.927 6.501 1.00 0.00 26 ASP A N 9
ATOM 13186 C CA . ASP A 1 26 ? 13.348 -13.961 5.490 1.00 0.00 26 ASP A CA 9
ATOM 13187 C C . ASP A 1 26 ? 12.424 -13.476 4.377 1.00 0.00 26 ASP A C 9
ATOM 13188 O O . ASP A 1 26 ? 12.630 -13.788 3.205 1.00 0.00 26 ASP A O 9
ATOM 13197 N N . SER A 1 27 ? 11.404 -12.710 4.754 1.00 0.00 27 SER A N 9
ATOM 13198 C CA . SER A 1 27 ? 10.446 -12.186 3.788 1.00 0.00 27 SER A CA 9
ATOM 13199 C C . SER A 1 27 ? 11.162 -11.570 2.590 1.00 0.00 27 SER A C 9
ATOM 13200 O O . SER A 1 27 ? 12.176 -10.889 2.743 1.00 0.00 27 SER A O 9
ATOM 13208 N N . GLU A 1 28 ? 10.628 -11.816 1.398 1.00 0.00 28 GLU A N 9
ATOM 13209 C CA . GLU A 1 28 ? 11.216 -11.288 0.174 1.00 0.00 28 GLU A CA 9
ATOM 13210 C C . GLU A 1 28 ? 10.220 -10.405 -0.572 1.00 0.00 28 GLU A C 9
ATOM 13211 O O . GLU A 1 28 ? 9.026 -10.699 -0.615 1.00 0.00 28 GLU A O 9
ATOM 13223 N N . GLU A 1 29 ? 10.721 -9.321 -1.157 1.00 0.00 29 GLU A N 9
ATOM 13224 C CA . GLU A 1 29 ? 9.874 -8.395 -1.900 1.00 0.00 29 GLU A CA 9
ATOM 13225 C C . GLU A 1 29 ? 8.789 -9.144 -2.666 1.00 0.00 29 GLU A C 9
ATOM 13226 O O . GLU A 1 29 ? 7.679 -8.642 -2.840 1.00 0.00 29 GLU A O 9
ATOM 13238 N N . GLU A 1 30 ? 9.119 -10.349 -3.122 1.00 0.00 30 GLU A N 9
ATOM 13239 C CA . GLU A 1 30 ? 8.172 -11.167 -3.871 1.00 0.00 30 GLU A CA 9
ATOM 13240 C C . GLU A 1 30 ? 7.092 -11.729 -2.951 1.00 0.00 30 GLU A C 9
ATOM 13241 O O . GLU A 1 30 ? 5.911 -11.419 -3.102 1.00 0.00 30 GLU A O 9
ATOM 13253 N N . ALA A 1 31 ? 7.507 -12.559 -2.000 1.00 0.00 31 ALA A N 9
ATOM 13254 C CA . ALA A 1 31 ? 6.577 -13.163 -1.054 1.00 0.00 31 ALA A CA 9
ATOM 13255 C C . ALA A 1 31 ? 5.664 -12.112 -0.433 1.00 0.00 31 ALA A C 9
ATOM 13256 O O . ALA A 1 31 ? 4.507 -12.389 -0.115 1.00 0.00 31 ALA A O 9
ATOM 13263 N N . LEU A 1 32 ? 6.191 -10.904 -0.262 1.00 0.00 32 LEU A N 9
ATOM 13264 C CA . LEU A 1 32 ? 5.424 -9.810 0.322 1.00 0.00 32 LEU A CA 9
ATOM 13265 C C . LEU A 1 32 ? 4.341 -9.330 -0.639 1.00 0.00 32 LEU A C 9
ATOM 13266 O O . LEU A 1 32 ? 3.170 -9.235 -0.274 1.00 0.00 32 LEU A O 9
ATOM 13282 N N . GLY A 1 33 ? 4.741 -9.031 -1.871 1.00 0.00 33 GLY A N 9
ATOM 13283 C CA . GLY A 1 33 ? 3.793 -8.567 -2.867 1.00 0.00 33 GLY A CA 9
ATOM 13284 C C . GLY A 1 33 ? 2.733 -9.602 -3.185 1.00 0.00 33 GLY A C 9
ATOM 13285 O O . GLY A 1 33 ? 1.546 -9.285 -3.249 1.00 0.00 33 GLY A O 9
ATOM 13289 N N . GLU A 1 34 ? 3.163 -10.844 -3.387 1.00 0.00 34 GLU A N 9
ATOM 13290 C CA . GLU A 1 34 ? 2.241 -11.929 -3.704 1.00 0.00 34 GLU A CA 9
ATOM 13291 C C . GLU A 1 34 ? 1.126 -12.016 -2.665 1.00 0.00 34 GLU A C 9
ATOM 13292 O O . GLU A 1 34 ? 0.042 -12.529 -2.943 1.00 0.00 34 GLU A O 9
ATOM 13304 N N . VAL A 1 35 ? 1.401 -11.511 -1.467 1.00 0.00 35 VAL A N 9
ATOM 13305 C CA . VAL A 1 35 ? 0.422 -11.530 -0.386 1.00 0.00 35 VAL A CA 9
ATOM 13306 C C . VAL A 1 35 ? -0.609 -10.420 -0.558 1.00 0.00 35 VAL A C 9
ATOM 13307 O O . VAL A 1 35 ? -1.801 -10.623 -0.324 1.00 0.00 35 VAL A O 9
ATOM 13320 N N . LEU A 1 36 ? -0.143 -9.246 -0.969 1.00 0.00 36 LEU A N 9
ATOM 13321 C CA . LEU A 1 36 ? -1.024 -8.102 -1.174 1.00 0.00 36 LEU A CA 9
ATOM 13322 C C . LEU A 1 36 ? -1.767 -8.218 -2.501 1.00 0.00 36 LEU A C 9
ATOM 13323 O O . LEU A 1 36 ? -2.877 -7.706 -2.648 1.00 0.00 36 LEU A O 9
ATOM 13339 N N . GLN A 1 37 ? -1.149 -8.895 -3.463 1.00 0.00 37 GLN A N 9
ATOM 13340 C CA . GLN A 1 37 ? -1.753 -9.079 -4.777 1.00 0.00 37 GLN A CA 9
ATOM 13341 C C . GLN A 1 37 ? -3.108 -9.769 -4.661 1.00 0.00 37 GLN A C 9
ATOM 13342 O O . GLN A 1 37 ? -4.042 -9.449 -5.396 1.00 0.00 37 GLN A O 9
ATOM 13356 N N . GLN A 1 38 ? -3.207 -10.717 -3.735 1.00 0.00 38 GLN A N 9
ATOM 13357 C CA . GLN A 1 38 ? -4.448 -11.452 -3.525 1.00 0.00 38 GLN A CA 9
ATOM 13358 C C . GLN A 1 38 ? -5.647 -10.509 -3.526 1.00 0.00 38 GLN A C 9
ATOM 13359 O O . GLN A 1 38 ? -6.735 -10.872 -3.974 1.00 0.00 38 GLN A O 9
ATOM 13373 N N . PHE A 1 39 ? -5.440 -9.297 -3.022 1.00 0.00 39 PHE A N 9
ATOM 13374 C CA . PHE A 1 39 ? -6.504 -8.302 -2.964 1.00 0.00 39 PHE A CA 9
ATOM 13375 C C . PHE A 1 39 ? -6.682 -7.616 -4.315 1.00 0.00 39 PHE A C 9
ATOM 13376 O O . PHE A 1 39 ? -7.783 -7.573 -4.862 1.00 0.00 39 PHE A O 9
ATOM 13393 N N . GLY A 1 40 ? -5.588 -7.080 -4.848 1.00 0.00 40 GLY A N 9
ATOM 13394 C CA . GLY A 1 40 ? -5.644 -6.403 -6.131 1.00 0.00 40 GLY A CA 9
ATOM 13395 C C . GLY A 1 40 ? -4.274 -6.239 -6.760 1.00 0.00 40 GLY A C 9
ATOM 13396 O O . GLY A 1 40 ? -3.254 -6.355 -6.081 1.00 0.00 40 GLY A O 9
ATOM 13400 N N . ASP A 1 41 ? -4.251 -5.971 -8.061 1.00 0.00 41 ASP A N 9
ATOM 13401 C CA . ASP A 1 41 ? -2.996 -5.793 -8.782 1.00 0.00 41 ASP A CA 9
ATOM 13402 C C . ASP A 1 41 ? -2.110 -4.765 -8.085 1.00 0.00 41 ASP A C 9
ATOM 13403 O O . ASP A 1 41 ? -2.562 -3.673 -7.738 1.00 0.00 41 ASP A O 9
ATOM 13412 N N . LEU A 1 42 ? -0.847 -5.123 -7.881 1.00 0.00 42 LEU A N 9
ATOM 13413 C CA . LEU A 1 42 ? 0.104 -4.232 -7.223 1.00 0.00 42 LEU A CA 9
ATOM 13414 C C . LEU A 1 42 ? 0.914 -3.447 -8.250 1.00 0.00 42 LEU A C 9
ATOM 13415 O O . LEU A 1 42 ? 1.471 -4.019 -9.187 1.00 0.00 42 LEU A O 9
ATOM 13431 N N . LYS A 1 43 ? 0.977 -2.132 -8.065 1.00 0.00 43 LYS A N 9
ATOM 13432 C CA . LYS A 1 43 ? 1.721 -1.267 -8.972 1.00 0.00 43 LYS A CA 9
ATOM 13433 C C . LYS A 1 43 ? 3.224 -1.445 -8.783 1.00 0.00 43 LYS A C 9
ATOM 13434 O O . LYS A 1 43 ? 3.976 -1.531 -9.754 1.00 0.00 43 LYS A O 9
ATOM 13453 N N . TYR A 1 44 ? 3.655 -1.500 -7.528 1.00 0.00 44 TYR A N 9
ATOM 13454 C CA . TYR A 1 44 ? 5.068 -1.667 -7.211 1.00 0.00 44 TYR A CA 9
ATOM 13455 C C . TYR A 1 44 ? 5.255 -2.094 -5.758 1.00 0.00 44 TYR A C 9
ATOM 13456 O O . TYR A 1 44 ? 4.492 -1.694 -4.879 1.00 0.00 44 TYR A O 9
ATOM 13474 N N . VAL A 1 45 ? 6.276 -2.909 -5.515 1.00 0.00 45 VAL A N 9
ATOM 13475 C CA . VAL A 1 45 ? 6.566 -3.390 -4.169 1.00 0.00 45 VAL A CA 9
ATOM 13476 C C . VAL A 1 45 ? 8.049 -3.256 -3.845 1.00 0.00 45 VAL A C 9
ATOM 13477 O O . VAL A 1 45 ? 8.879 -4.001 -4.367 1.00 0.00 45 VAL A O 9
ATOM 13490 N N . ARG A 1 46 ? 8.377 -2.301 -2.980 1.00 0.00 46 ARG A N 9
ATOM 13491 C CA . ARG A 1 46 ? 9.761 -2.069 -2.587 1.00 0.00 46 ARG A CA 9
ATOM 13492 C C . ARG A 1 46 ? 9.937 -2.256 -1.083 1.00 0.00 46 ARG A C 9
ATOM 13493 O O . ARG A 1 46 ? 9.136 -1.766 -0.287 1.00 0.00 46 ARG A O 9
ATOM 13514 N N . VAL A 1 47 ? 10.992 -2.969 -0.700 1.00 0.00 47 VAL A N 9
ATOM 13515 C CA . VAL A 1 47 ? 11.274 -3.221 0.708 1.00 0.00 47 VAL A CA 9
ATOM 13516 C C . VAL A 1 47 ? 12.604 -2.601 1.121 1.00 0.00 47 VAL A C 9
ATOM 13517 O O . VAL A 1 47 ? 13.657 -2.954 0.591 1.00 0.00 47 VAL A O 9
ATOM 13530 N N . VAL A 1 48 ? 12.549 -1.675 2.073 1.00 0.00 48 VAL A N 9
ATOM 13531 C CA . VAL A 1 48 ? 13.749 -1.006 2.560 1.00 0.00 48 VAL A CA 9
ATOM 13532 C C . VAL A 1 48 ? 14.633 -1.967 3.346 1.00 0.00 48 VAL A C 9
ATOM 13533 O O . VAL A 1 48 ? 14.166 -2.656 4.255 1.00 0.00 48 VAL A O 9
ATOM 13546 N N . LEU A 1 49 ? 15.913 -2.009 2.993 1.00 0.00 49 LEU A N 9
ATOM 13547 C CA . LEU A 1 49 ? 16.864 -2.886 3.666 1.00 0.00 49 LEU A CA 9
ATOM 13548 C C . LEU A 1 49 ? 17.870 -2.077 4.479 1.00 0.00 49 LEU A C 9
ATOM 13549 O O . LEU A 1 49 ? 18.048 -0.880 4.252 1.00 0.00 49 LEU A O 9
ATOM 13565 N N . HIS A 1 50 ? 18.528 -2.739 5.425 1.00 0.00 50 HIS A N 9
ATOM 13566 C CA . HIS A 1 50 ? 19.519 -2.082 6.270 1.00 0.00 50 HIS A CA 9
ATOM 13567 C C . HIS A 1 50 ? 20.634 -1.472 5.426 1.00 0.00 50 HIS A C 9
ATOM 13568 O O . HIS A 1 50 ? 21.072 -2.043 4.427 1.00 0.00 50 HIS A O 9
ATOM 13583 N N . PRO A 1 51 ? 21.103 -0.284 5.834 1.00 0.00 51 PRO A N 9
ATOM 13584 C CA . PRO A 1 51 ? 22.173 0.430 5.129 1.00 0.00 51 PRO A CA 9
ATOM 13585 C C . PRO A 1 51 ? 23.523 -0.264 5.271 1.00 0.00 51 PRO A C 9
ATOM 13586 O O . PRO A 1 51 ? 24.300 -0.331 4.318 1.00 0.00 51 PRO A O 9
ATOM 13597 N N . ASP A 1 52 ? 23.797 -0.777 6.465 1.00 0.00 52 ASP A N 9
ATOM 13598 C CA . ASP A 1 52 ? 25.054 -1.467 6.732 1.00 0.00 52 ASP A CA 9
ATOM 13599 C C . ASP A 1 52 ? 25.076 -2.835 6.057 1.00 0.00 52 ASP A C 9
ATOM 13600 O O . ASP A 1 52 ? 25.994 -3.152 5.300 1.00 0.00 52 ASP A O 9
ATOM 13609 N N . THR A 1 53 ? 24.059 -3.644 6.338 1.00 0.00 53 THR A N 9
ATOM 13610 C CA . THR A 1 53 ? 23.963 -4.979 5.761 1.00 0.00 53 THR A CA 9
ATOM 13611 C C . THR A 1 53 ? 22.652 -5.158 5.004 1.00 0.00 53 THR A C 9
ATOM 13612 O O . THR A 1 53 ? 21.825 -4.248 4.955 1.00 0.00 53 THR A O 9
ATOM 13623 N N . GLU A 1 54 ? 22.469 -6.336 4.416 1.00 0.00 54 GLU A N 9
ATOM 13624 C CA . GLU A 1 54 ? 21.258 -6.632 3.661 1.00 0.00 54 GLU A CA 9
ATOM 13625 C C . GLU A 1 54 ? 20.201 -7.272 4.557 1.00 0.00 54 GLU A C 9
ATOM 13626 O O . GLU A 1 54 ? 19.604 -8.289 4.204 1.00 0.00 54 GLU A O 9
ATOM 13638 N N . HIS A 1 55 ? 19.976 -6.668 5.720 1.00 0.00 55 HIS A N 9
ATOM 13639 C CA . HIS A 1 55 ? 18.991 -7.178 6.668 1.00 0.00 55 HIS A CA 9
ATOM 13640 C C . HIS A 1 55 ? 17.726 -6.325 6.649 1.00 0.00 55 HIS A C 9
ATOM 13641 O O . HIS A 1 55 ? 17.690 -5.239 7.228 1.00 0.00 55 HIS A O 9
ATOM 13656 N N . SER A 1 56 ? 16.692 -6.823 5.980 1.00 0.00 56 SER A N 9
ATOM 13657 C CA . SER A 1 56 ? 15.427 -6.105 5.882 1.00 0.00 56 SER A CA 9
ATOM 13658 C C . SER A 1 56 ? 15.127 -5.354 7.176 1.00 0.00 56 SER A C 9
ATOM 13659 O O . SER A 1 56 ? 14.809 -5.960 8.199 1.00 0.00 56 SER A O 9
ATOM 13667 N N . LYS A 1 57 ? 15.230 -4.031 7.122 1.00 0.00 57 LYS A N 9
ATOM 13668 C CA . LYS A 1 57 ? 14.969 -3.195 8.288 1.00 0.00 57 LYS A CA 9
ATOM 13669 C C . LYS A 1 57 ? 13.771 -3.717 9.075 1.00 0.00 57 LYS A C 9
ATOM 13670 O O . LYS A 1 57 ? 13.733 -3.625 10.301 1.00 0.00 57 LYS A O 9
ATOM 13689 N N . GLY A 1 58 ? 12.794 -4.268 8.361 1.00 0.00 58 GLY A N 9
ATOM 13690 C CA . GLY A 1 58 ? 11.609 -4.798 9.010 1.00 0.00 58 GLY A CA 9
ATOM 13691 C C . GLY A 1 58 ? 10.335 -4.138 8.521 1.00 0.00 58 GLY A C 9
ATOM 13692 O O . GLY A 1 58 ? 9.300 -4.205 9.184 1.00 0.00 58 GLY A O 9
ATOM 13696 N N . CYS A 1 59 ? 10.411 -3.497 7.360 1.00 0.00 59 CYS A N 9
ATOM 13697 C CA . CYS A 1 59 ? 9.256 -2.819 6.784 1.00 0.00 59 CYS A CA 9
ATOM 13698 C C . CYS A 1 59 ? 9.416 -2.657 5.276 1.00 0.00 59 CYS A C 9
ATOM 13699 O O . CYS A 1 59 ? 10.520 -2.771 4.743 1.00 0.00 59 CYS A O 9
ATOM 13707 N N . ALA A 1 60 ? 8.307 -2.393 4.593 1.00 0.00 60 ALA A N 9
ATOM 13708 C CA . ALA A 1 60 ? 8.324 -2.216 3.146 1.00 0.00 60 ALA A CA 9
ATOM 13709 C C . ALA A 1 60 ? 7.135 -1.382 2.681 1.00 0.00 60 ALA A C 9
ATOM 13710 O O . ALA A 1 60 ? 6.088 -1.361 3.329 1.00 0.00 60 ALA A O 9
ATOM 13717 N N . PHE A 1 61 ? 7.303 -0.697 1.555 1.00 0.00 61 PHE A N 9
ATOM 13718 C CA . PHE A 1 61 ? 6.244 0.140 1.004 1.00 0.00 61 PHE A CA 9
ATOM 13719 C C . PHE A 1 61 ? 5.759 -0.408 -0.335 1.00 0.00 61 PHE A C 9
ATOM 13720 O O . PHE A 1 61 ? 6.559 -0.809 -1.179 1.00 0.00 61 PHE A O 9
ATOM 13737 N N . ALA A 1 62 ? 4.443 -0.421 -0.520 1.00 0.00 62 ALA A N 9
ATOM 13738 C CA . ALA A 1 62 ? 3.851 -0.918 -1.756 1.00 0.00 62 ALA A CA 9
ATOM 13739 C C . ALA A 1 62 ? 2.798 0.049 -2.288 1.00 0.00 62 ALA A C 9
ATOM 13740 O O . ALA A 1 62 ? 2.470 1.041 -1.638 1.00 0.00 62 ALA A O 9
ATOM 13747 N N . GLN A 1 63 ? 2.275 -0.247 -3.473 1.00 0.00 63 GLN A N 9
ATOM 13748 C CA . GLN A 1 63 ? 1.260 0.598 -4.092 1.00 0.00 63 GLN A CA 9
ATOM 13749 C C . GLN A 1 63 ? 0.261 -0.240 -4.882 1.00 0.00 63 GLN A C 9
ATOM 13750 O O . GLN A 1 63 ? 0.642 -1.168 -5.597 1.00 0.00 63 GLN A O 9
ATOM 13764 N N . PHE A 1 64 ? -1.019 0.092 -4.749 1.00 0.00 64 PHE A N 9
ATOM 13765 C CA . PHE A 1 64 ? -2.073 -0.632 -5.450 1.00 0.00 64 PHE A CA 9
ATOM 13766 C C . PHE A 1 64 ? -2.494 0.110 -6.715 1.00 0.00 64 PHE A C 9
ATOM 13767 O O . PHE A 1 64 ? -2.178 1.287 -6.891 1.00 0.00 64 PHE A O 9
ATOM 13784 N N . MET A 1 65 ? -3.207 -0.587 -7.594 1.00 0.00 65 MET A N 9
ATOM 13785 C CA . MET A 1 65 ? -3.672 0.006 -8.842 1.00 0.00 65 MET A CA 9
ATOM 13786 C C . MET A 1 65 ? -4.991 0.743 -8.636 1.00 0.00 65 MET A C 9
ATOM 13787 O O . MET A 1 65 ? -5.363 1.607 -9.431 1.00 0.00 65 MET A O 9
ATOM 13801 N N . THR A 1 66 ? -5.697 0.397 -7.564 1.00 0.00 66 THR A N 9
ATOM 13802 C CA . THR A 1 66 ? -6.975 1.024 -7.255 1.00 0.00 66 THR A CA 9
ATOM 13803 C C . THR A 1 66 ? -7.120 1.267 -5.757 1.00 0.00 66 THR A C 9
ATOM 13804 O O . THR A 1 66 ? -6.865 0.376 -4.948 1.00 0.00 66 THR A O 9
ATOM 13815 N N . GLN A 1 67 ? -7.532 2.478 -5.396 1.00 0.00 67 GLN A N 9
ATOM 13816 C CA . GLN A 1 67 ? -7.711 2.837 -3.994 1.00 0.00 67 GLN A CA 9
ATOM 13817 C C . GLN A 1 67 ? -8.412 1.718 -3.231 1.00 0.00 67 GLN A C 9
ATOM 13818 O O . GLN A 1 67 ? -7.936 1.273 -2.187 1.00 0.00 67 GLN A O 9
ATOM 13832 N N . GLU A 1 68 ? -9.546 1.268 -3.760 1.00 0.00 68 GLU A N 9
ATOM 13833 C CA . GLU A 1 68 ? -10.313 0.202 -3.127 1.00 0.00 68 GLU A CA 9
ATOM 13834 C C . GLU A 1 68 ? -9.401 -0.943 -2.696 1.00 0.00 68 GLU A C 9
ATOM 13835 O O . GLU A 1 68 ? -9.571 -1.515 -1.620 1.00 0.00 68 GLU A O 9
ATOM 13847 N N . ALA A 1 69 ? -8.433 -1.272 -3.545 1.00 0.00 69 ALA A N 9
ATOM 13848 C CA . ALA A 1 69 ? -7.492 -2.347 -3.253 1.00 0.00 69 ALA A CA 9
ATOM 13849 C C . ALA A 1 69 ? -6.762 -2.094 -1.939 1.00 0.00 69 ALA A C 9
ATOM 13850 O O . ALA A 1 69 ? -6.840 -2.898 -1.010 1.00 0.00 69 ALA A O 9
ATOM 13857 N N . ALA A 1 70 ? -6.051 -0.974 -1.868 1.00 0.00 70 ALA A N 9
ATOM 13858 C CA . ALA A 1 70 ? -5.307 -0.615 -0.667 1.00 0.00 70 ALA A CA 9
ATOM 13859 C C . ALA A 1 70 ? -6.146 -0.843 0.587 1.00 0.00 70 ALA A C 9
ATOM 13860 O O . ALA A 1 70 ? -5.668 -1.410 1.568 1.00 0.00 70 ALA A O 9
ATOM 13867 N N . GLN A 1 71 ? -7.396 -0.395 0.545 1.00 0.00 71 GLN A N 9
ATOM 13868 C CA . GLN A 1 71 ? -8.300 -0.549 1.679 1.00 0.00 71 GLN A CA 9
ATOM 13869 C C . GLN A 1 71 ? -8.527 -2.023 1.998 1.00 0.00 71 GLN A C 9
ATOM 13870 O O . GLN A 1 71 ? -8.464 -2.436 3.156 1.00 0.00 71 GLN A O 9
ATOM 13884 N N . LYS A 1 72 ? -8.793 -2.813 0.963 1.00 0.00 72 LYS A N 9
ATOM 13885 C CA . LYS A 1 72 ? -9.029 -4.242 1.131 1.00 0.00 72 LYS A CA 9
ATOM 13886 C C . LYS A 1 72 ? -7.828 -4.919 1.784 1.00 0.00 72 LYS A C 9
ATOM 13887 O O . LYS A 1 72 ? -7.962 -5.968 2.415 1.00 0.00 72 LYS A O 9
ATOM 13906 N N . CYS A 1 73 ? -6.657 -4.312 1.629 1.00 0.00 73 CYS A N 9
ATOM 13907 C CA . CYS A 1 73 ? -5.432 -4.856 2.205 1.00 0.00 73 CYS A CA 9
ATOM 13908 C C . CYS A 1 73 ? -5.337 -4.529 3.691 1.00 0.00 73 CYS A C 9
ATOM 13909 O O . CYS A 1 73 ? -4.772 -5.295 4.472 1.00 0.00 73 CYS A O 9
ATOM 13917 N N . LEU A 1 74 ? -5.893 -3.385 4.076 1.00 0.00 74 LEU A N 9
ATOM 13918 C CA . LEU A 1 74 ? -5.870 -2.954 5.470 1.00 0.00 74 LEU A CA 9
ATOM 13919 C C . LEU A 1 74 ? -6.871 -3.750 6.302 1.00 0.00 74 LEU A C 9
ATOM 13920 O O . LEU A 1 74 ? -6.491 -4.476 7.220 1.00 0.00 74 LEU A O 9
ATOM 13936 N N . ALA A 1 75 ? -8.150 -3.608 5.973 1.00 0.00 75 ALA A N 9
ATOM 13937 C CA . ALA A 1 75 ? -9.205 -4.317 6.687 1.00 0.00 75 ALA A CA 9
ATOM 13938 C C . ALA A 1 75 ? -8.827 -5.776 6.920 1.00 0.00 75 ALA A C 9
ATOM 13939 O O . ALA A 1 75 ? -9.269 -6.395 7.887 1.00 0.00 75 ALA A O 9
ATOM 13946 N N . ALA A 1 76 ? -8.007 -6.319 6.026 1.00 0.00 76 ALA A N 9
ATOM 13947 C CA . ALA A 1 76 ? -7.568 -7.705 6.135 1.00 0.00 76 ALA A CA 9
ATOM 13948 C C . ALA A 1 76 ? -6.329 -7.821 7.015 1.00 0.00 76 ALA A C 9
ATOM 13949 O O . ALA A 1 76 ? -6.173 -8.788 7.759 1.00 0.00 76 ALA A O 9
ATOM 13956 N N . ALA A 1 77 ? -5.450 -6.828 6.926 1.00 0.00 77 ALA A N 9
ATOM 13957 C CA . ALA A 1 77 ? -4.225 -6.818 7.715 1.00 0.00 77 ALA A CA 9
ATOM 13958 C C . ALA A 1 77 ? -4.529 -6.630 9.198 1.00 0.00 77 ALA A C 9
ATOM 13959 O O . ALA A 1 77 ? -3.877 -7.225 10.055 1.00 0.00 77 ALA A O 9
ATOM 13966 N N . SER A 1 78 ? -5.522 -5.796 9.492 1.00 0.00 78 SER A N 9
ATOM 13967 C CA . SER A 1 78 ? -5.909 -5.526 10.872 1.00 0.00 78 SER A CA 9
ATOM 13968 C C . SER A 1 78 ? -6.371 -6.803 11.567 1.00 0.00 78 SER A C 9
ATOM 13969 O O . SER A 1 78 ? -7.401 -7.379 11.212 1.00 0.00 78 SER A O 9
ATOM 13977 N N . LEU A 1 79 ? -5.604 -7.240 12.559 1.00 0.00 79 LEU A N 9
ATOM 13978 C CA . LEU A 1 79 ? -5.933 -8.449 13.305 1.00 0.00 79 LEU A CA 9
ATOM 13979 C C . LEU A 1 79 ? -7.132 -8.216 14.219 1.00 0.00 79 LEU A C 9
ATOM 13980 O O . LEU A 1 79 ? -7.685 -9.158 14.785 1.00 0.00 79 LEU A O 9
ATOM 13996 N N . GLU A 1 80 ? -7.529 -6.955 14.355 1.00 0.00 80 GLU A N 9
ATOM 13997 C CA . GLU A 1 80 ? -8.664 -6.599 15.199 1.00 0.00 80 GLU A CA 9
ATOM 13998 C C . GLU A 1 80 ? -9.972 -6.696 14.420 1.00 0.00 80 GLU A C 9
ATOM 13999 O O . GLU A 1 80 ? -10.900 -7.394 14.829 1.00 0.00 80 GLU A O 9
ATOM 14011 N N . ALA A 1 81 ? -10.039 -5.990 13.296 1.00 0.00 81 ALA A N 9
ATOM 14012 C CA . ALA A 1 81 ? -11.233 -5.997 12.459 1.00 0.00 81 ALA A CA 9
ATOM 14013 C C . ALA A 1 81 ? -11.932 -7.351 12.512 1.00 0.00 81 ALA A C 9
ATOM 14014 O O . ALA A 1 81 ? -11.281 -8.392 12.599 1.00 0.00 81 ALA A O 9
ATOM 14021 N N . GLU A 1 82 ? -13.260 -7.329 12.459 1.00 0.00 82 GLU A N 9
ATOM 14022 C CA . GLU A 1 82 ? -14.046 -8.556 12.502 1.00 0.00 82 GLU A CA 9
ATOM 14023 C C . GLU A 1 82 ? -13.522 -9.574 11.493 1.00 0.00 82 GLU A C 9
ATOM 14024 O O . GLU A 1 82 ? -13.783 -9.468 10.296 1.00 0.00 82 GLU A O 9
ATOM 14036 N N . GLY A 1 83 ? -12.781 -10.561 11.987 1.00 0.00 83 GLY A N 9
ATOM 14037 C CA . GLY A 1 83 ? -12.231 -11.583 11.116 1.00 0.00 83 GLY A CA 9
ATOM 14038 C C . GLY A 1 83 ? -10.860 -12.050 11.563 1.00 0.00 83 GLY A C 9
ATOM 14039 O O . GLY A 1 83 ? -10.743 -12.951 12.393 1.00 0.00 83 GLY A O 9
ATOM 14043 N N . GLY A 1 84 ? -9.818 -11.436 11.011 1.00 0.00 84 GLY A N 9
ATOM 14044 C CA . GLY A 1 84 ? -8.462 -11.809 11.369 1.00 0.00 84 GLY A CA 9
ATOM 14045 C C . GLY A 1 84 ? -7.426 -10.886 10.758 1.00 0.00 84 GLY A C 9
ATOM 14046 O O . GLY A 1 84 ? -7.763 -9.827 10.230 1.00 0.00 84 GLY A O 9
ATOM 14050 N N . GLY A 1 85 ? -6.161 -11.287 10.831 1.00 0.00 85 GLY A N 9
ATOM 14051 C CA . GLY A 1 85 ? -5.092 -10.476 10.279 1.00 0.00 85 GLY A CA 9
ATOM 14052 C C . GLY A 1 85 ? -4.105 -11.291 9.467 1.00 0.00 85 GLY A C 9
ATOM 14053 O O . GLY A 1 85 ? -4.056 -12.516 9.583 1.00 0.00 85 GLY A O 9
ATOM 14057 N N . LEU A 1 86 ? -3.318 -10.612 8.640 1.00 0.00 86 LEU A N 9
ATOM 14058 C CA . LEU A 1 86 ? -2.328 -11.281 7.803 1.00 0.00 86 LEU A CA 9
ATOM 14059 C C . LEU A 1 86 ? -1.017 -11.473 8.558 1.00 0.00 86 LEU A C 9
ATOM 14060 O O . LEU A 1 86 ? -0.639 -10.646 9.388 1.00 0.00 86 LEU A O 9
ATOM 14076 N N . LYS A 1 87 ? -0.325 -12.567 8.263 1.00 0.00 87 LYS A N 9
ATOM 14077 C CA . LYS A 1 87 ? 0.947 -12.867 8.910 1.00 0.00 87 LYS A CA 9
ATOM 14078 C C . LYS A 1 87 ? 1.888 -13.592 7.952 1.00 0.00 87 LYS A C 9
ATOM 14079 O O . LYS A 1 87 ? 1.459 -14.440 7.169 1.00 0.00 87 LYS A O 9
ATOM 14098 N N . LEU A 1 88 ? 3.170 -13.254 8.022 1.00 0.00 88 LEU A N 9
ATOM 14099 C CA . LEU A 1 88 ? 4.172 -13.874 7.162 1.00 0.00 88 LEU A CA 9
ATOM 14100 C C . LEU A 1 88 ? 5.256 -14.555 7.991 1.00 0.00 88 LEU A C 9
ATOM 14101 O O . LEU A 1 88 ? 6.184 -13.904 8.472 1.00 0.00 88 LEU A O 9
ATOM 14117 N N . ASP A 1 89 ? 5.133 -15.867 8.153 1.00 0.00 89 ASP A N 9
ATOM 14118 C CA . ASP A 1 89 ? 6.103 -16.638 8.922 1.00 0.00 89 ASP A CA 9
ATOM 14119 C C . ASP A 1 89 ? 5.998 -16.315 10.410 1.00 0.00 89 ASP A C 9
ATOM 14120 O O . ASP A 1 89 ? 7.000 -16.041 11.069 1.00 0.00 89 ASP A O 9
ATOM 14129 N N . GLY A 1 90 ? 4.775 -16.348 10.932 1.00 0.00 90 GLY A N 9
ATOM 14130 C CA . GLY A 1 90 ? 4.561 -16.057 12.337 1.00 0.00 90 GLY A CA 9
ATOM 14131 C C . GLY A 1 90 ? 4.856 -14.610 12.681 1.00 0.00 90 GLY A C 9
ATOM 14132 O O . GLY A 1 90 ? 5.314 -14.308 13.783 1.00 0.00 90 GLY A O 9
ATOM 14136 N N . ARG A 1 91 ? 4.595 -13.714 11.734 1.00 0.00 91 ARG A N 9
ATOM 14137 C CA . ARG A 1 91 ? 4.838 -12.291 11.942 1.00 0.00 91 ARG A CA 9
ATOM 14138 C C . ARG A 1 91 ? 3.634 -11.464 11.501 1.00 0.00 91 ARG A C 9
ATOM 14139 O O . ARG A 1 91 ? 3.232 -11.508 10.339 1.00 0.00 91 ARG A O 9
ATOM 14160 N N . GLN A 1 92 ? 3.065 -10.712 12.437 1.00 0.00 92 GLN A N 9
ATOM 14161 C CA . GLN A 1 92 ? 1.907 -9.876 12.145 1.00 0.00 92 GLN A CA 9
ATOM 14162 C C . GLN A 1 92 ? 2.301 -8.681 11.282 1.00 0.00 92 GLN A C 9
ATOM 14163 O O . GLN A 1 92 ? 3.097 -7.838 11.697 1.00 0.00 92 GLN A O 9
ATOM 14177 N N . LEU A 1 93 ? 1.740 -8.616 10.080 1.00 0.00 93 LEU A N 9
ATOM 14178 C CA . LEU A 1 93 ? 2.033 -7.524 9.157 1.00 0.00 93 LEU A CA 9
ATOM 14179 C C . LEU A 1 93 ? 1.080 -6.354 9.378 1.00 0.00 93 LEU A C 9
ATOM 14180 O O . LEU A 1 93 ? -0.140 -6.514 9.329 1.00 0.00 93 LEU A O 9
ATOM 14196 N N . LYS A 1 94 ? 1.644 -5.175 9.620 1.00 0.00 94 LYS A N 9
ATOM 14197 C CA . LYS A 1 94 ? 0.846 -3.976 9.845 1.00 0.00 94 LYS A CA 9
ATOM 14198 C C . LYS A 1 94 ? 0.797 -3.111 8.589 1.00 0.00 94 LYS A C 9
ATOM 14199 O O . LYS A 1 94 ? 1.752 -2.399 8.276 1.00 0.00 94 LYS A O 9
ATOM 14218 N N . VAL A 1 95 ? -0.321 -3.177 7.874 1.00 0.00 95 VAL A N 9
ATOM 14219 C CA . VAL A 1 95 ? -0.495 -2.399 6.654 1.00 0.00 95 VAL A CA 9
ATOM 14220 C C . VAL A 1 95 ? -1.262 -1.110 6.929 1.00 0.00 95 VAL A C 9
ATOM 14221 O O . VAL A 1 95 ? -2.335 -1.131 7.533 1.00 0.00 95 VAL A O 9
ATOM 14234 N N . ASP A 1 96 ? -0.706 0.010 6.481 1.00 0.00 96 ASP A N 9
ATOM 14235 C CA . ASP A 1 96 ? -1.338 1.309 6.678 1.00 0.00 96 ASP A CA 9
ATOM 14236 C C . ASP A 1 96 ? -1.123 2.207 5.464 1.00 0.00 96 ASP A C 9
ATOM 14237 O O . ASP A 1 96 ? -0.062 2.180 4.838 1.00 0.00 96 ASP A O 9
ATOM 14246 N N . LEU A 1 97 ? -2.135 3.002 5.135 1.00 0.00 97 LEU A N 9
ATOM 14247 C CA . LEU A 1 97 ? -2.058 3.908 3.995 1.00 0.00 97 LEU A CA 9
ATOM 14248 C C . LEU A 1 97 ? -0.940 4.929 4.185 1.00 0.00 97 LEU A C 9
ATOM 14249 O O . LEU A 1 97 ? -1.107 5.923 4.890 1.00 0.00 97 LEU A O 9
ATOM 14265 N N . ALA A 1 98 ? 0.200 4.676 3.550 1.00 0.00 98 ALA A N 9
ATOM 14266 C CA . ALA A 1 98 ? 1.344 5.574 3.646 1.00 0.00 98 ALA A CA 9
ATOM 14267 C C . ALA A 1 98 ? 1.250 6.694 2.615 1.00 0.00 98 ALA A C 9
ATOM 14268 O O . ALA A 1 98 ? 0.272 6.789 1.874 1.00 0.00 98 ALA A O 9
ATOM 14275 N N . VAL A 1 99 ? 2.274 7.541 2.574 1.00 0.00 99 VAL A N 9
ATOM 14276 C CA . VAL A 1 99 ? 2.307 8.655 1.634 1.00 0.00 99 VAL A CA 9
ATOM 14277 C C . VAL A 1 99 ? 3.719 9.210 1.490 1.00 0.00 99 VAL A C 9
ATOM 14278 O O . VAL A 1 99 ? 4.463 9.308 2.466 1.00 0.00 99 VAL A O 9
ATOM 14291 N N . THR A 1 100 ? 4.084 9.574 0.264 1.00 0.00 100 THR A N 9
ATOM 14292 C CA . THR A 1 100 ? 5.407 10.120 -0.009 1.00 0.00 100 THR A CA 9
ATOM 14293 C C . THR A 1 100 ? 5.473 11.603 0.337 1.00 0.00 100 THR A C 9
ATOM 14294 O O . THR A 1 100 ? 6.233 12.012 1.215 1.00 0.00 100 THR A O 9
ATOM 14305 N N . ARG A 1 101 ? 4.672 12.404 -0.358 1.00 0.00 101 ARG A N 9
ATOM 14306 C CA . ARG A 1 101 ? 4.640 13.843 -0.123 1.00 0.00 101 ARG A CA 9
ATOM 14307 C C . ARG A 1 101 ? 4.097 14.155 1.268 1.00 0.00 101 ARG A C 9
ATOM 14308 O O . ARG A 1 101 ? 3.236 13.442 1.784 1.00 0.00 101 ARG A O 9
ATOM 14329 N N . ASP A 1 102 ? 4.606 15.224 1.870 1.00 0.00 102 ASP A N 9
ATOM 14330 C CA . ASP A 1 102 ? 4.172 15.631 3.202 1.00 0.00 102 ASP A CA 9
ATOM 14331 C C . ASP A 1 102 ? 3.090 16.703 3.116 1.00 0.00 102 ASP A C 9
ATOM 14332 O O . ASP A 1 102 ? 3.119 17.686 3.856 1.00 0.00 102 ASP A O 9
ATOM 14341 N N . GLU A 1 103 ? 2.139 16.506 2.209 1.00 0.00 103 GLU A N 9
ATOM 14342 C CA . GLU A 1 103 ? 1.050 17.458 2.026 1.00 0.00 103 GLU A CA 9
ATOM 14343 C C . GLU A 1 103 ? 1.590 18.847 1.697 1.00 0.00 103 GLU A C 9
ATOM 14344 O O . GLU A 1 103 ? 1.097 19.852 2.207 1.00 0.00 103 GLU A O 9
ATOM 14356 N N . ALA A 1 104 ? 2.606 18.893 0.842 1.00 0.00 104 ALA A N 9
ATOM 14357 C CA . ALA A 1 104 ? 3.212 20.157 0.443 1.00 0.00 104 ALA A CA 9
ATOM 14358 C C . ALA A 1 104 ? 3.168 20.334 -1.071 1.00 0.00 104 ALA A C 9
ATOM 14359 O O . ALA A 1 104 ? 4.016 19.809 -1.792 1.00 0.00 104 ALA A O 9
ATOM 14366 N N . ALA A 1 105 ? 2.173 21.076 -1.546 1.00 0.00 105 ALA A N 9
ATOM 14367 C CA . ALA A 1 105 ? 2.019 21.323 -2.974 1.00 0.00 105 ALA A CA 9
ATOM 14368 C C . ALA A 1 105 ? 1.636 22.774 -3.242 1.00 0.00 105 ALA A C 9
ATOM 14369 O O . ALA A 1 105 ? 0.537 23.210 -2.899 1.00 0.00 105 ALA A O 9
ATOM 14376 N N . SER A 1 106 ? 2.550 23.519 -3.857 1.00 0.00 106 SER A N 9
ATOM 14377 C CA . SER A 1 106 ? 2.309 24.923 -4.166 1.00 0.00 106 SER A CA 9
ATOM 14378 C C . SER A 1 106 ? 2.460 25.183 -5.662 1.00 0.00 106 SER A C 9
ATOM 14379 O O . SER A 1 106 ? 3.498 24.890 -6.253 1.00 0.00 106 SER A O 9
ATOM 14387 N N . GLY A 1 107 ? 1.414 25.736 -6.269 1.00 0.00 107 GLY A N 9
ATOM 14388 C CA . GLY A 1 107 ? 1.449 26.027 -7.690 1.00 0.00 107 GLY A CA 9
ATOM 14389 C C . GLY A 1 107 ? 0.131 26.573 -8.203 1.00 0.00 107 GLY A C 9
ATOM 14390 O O . GLY A 1 107 ? -0.123 27.777 -8.166 1.00 0.00 107 GLY A O 9
ATOM 14394 N N . PRO A 1 108 ? -0.733 25.674 -8.698 1.00 0.00 108 PRO A N 9
ATOM 14395 C CA . PRO A 1 108 ? -2.046 26.050 -9.231 1.00 0.00 108 PRO A CA 9
ATOM 14396 C C . PRO A 1 108 ? -3.004 26.516 -8.140 1.00 0.00 108 PRO A C 9
ATOM 14397 O O . PRO A 1 108 ? -3.046 25.943 -7.051 1.00 0.00 108 PRO A O 9
ATOM 14408 N N . SER A 1 109 ? -3.771 27.560 -8.438 1.00 0.00 109 SER A N 9
ATOM 14409 C CA . SER A 1 109 ? -4.726 28.106 -7.481 1.00 0.00 109 SER A CA 9
ATOM 14410 C C . SER A 1 109 ? -5.662 29.103 -8.156 1.00 0.00 109 SER A C 9
ATOM 14411 O O . SER A 1 109 ? -5.228 30.148 -8.642 1.00 0.00 109 SER A O 9
ATOM 14419 N N . SER A 1 110 ? -6.949 28.773 -8.182 1.00 0.00 110 SER A N 9
ATOM 14420 C CA . SER A 1 110 ? -7.948 29.638 -8.800 1.00 0.00 110 SER A CA 9
ATOM 14421 C C . SER A 1 110 ? -7.684 31.101 -8.461 1.00 0.00 110 SER A C 9
ATOM 14422 O O . SER A 1 110 ? -7.251 31.426 -7.356 1.00 0.00 110 SER A O 9
ATOM 14430 N N . GLY A 1 111 ? -7.948 31.982 -9.422 1.00 0.00 111 GLY A N 9
ATOM 14431 C CA . GLY A 1 111 ? -7.733 33.401 -9.207 1.00 0.00 111 GLY A CA 9
ATOM 14432 C C . GLY A 1 111 ? -8.885 34.057 -8.473 1.00 0.00 111 GLY A C 9
ATOM 14433 O O . GLY A 1 111 ? -10.049 33.761 -8.740 1.00 0.00 111 GLY A O 9
ATOM 14437 N N . GLY A 1 1 ? -19.789 -13.375 -31.041 1.00 0.00 1 GLY A N 10
ATOM 14438 C CA . GLY A 1 1 ? -19.304 -12.591 -29.920 1.00 0.00 1 GLY A CA 10
ATOM 14439 C C . GLY A 1 1 ? -19.926 -11.210 -29.866 1.00 0.00 1 GLY A C 10
ATOM 14440 O O . GLY A 1 1 ? -21.085 -11.059 -29.481 1.00 0.00 1 GLY A O 10
ATOM 14444 N N . SER A 1 2 ? -19.154 -10.199 -30.251 1.00 0.00 2 SER A N 10
ATOM 14445 C CA . SER A 1 2 ? -19.634 -8.823 -30.238 1.00 0.00 2 SER A CA 10
ATOM 14446 C C . SER A 1 2 ? -20.327 -8.501 -28.918 1.00 0.00 2 SER A C 10
ATOM 14447 O O . SER A 1 2 ? -21.382 -7.867 -28.896 1.00 0.00 2 SER A O 10
ATOM 14455 N N . SER A 1 3 ? -19.726 -8.943 -27.818 1.00 0.00 3 SER A N 10
ATOM 14456 C CA . SER A 1 3 ? -20.286 -8.706 -26.493 1.00 0.00 3 SER A CA 10
ATOM 14457 C C . SER A 1 3 ? -19.260 -9.014 -25.406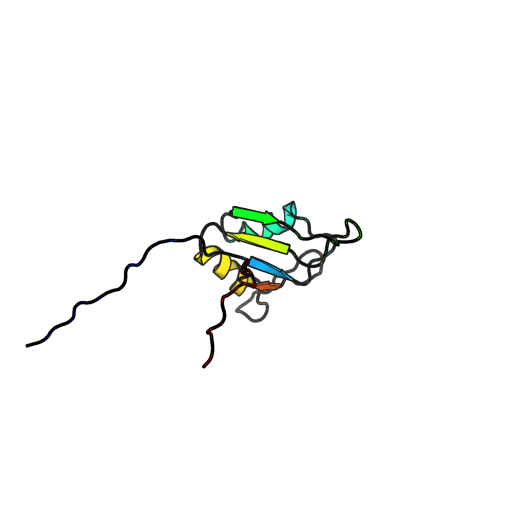 1.00 0.00 3 SER A C 10
ATOM 14458 O O . SER A 1 3 ? -18.587 -10.043 -25.446 1.00 0.00 3 SER A O 10
ATOM 14466 N N . GLY A 1 4 ? -19.147 -8.113 -24.435 1.00 0.00 4 GLY A N 10
ATOM 14467 C CA . GLY A 1 4 ? -18.202 -8.305 -23.351 1.00 0.00 4 GLY A CA 10
ATOM 14468 C C . GLY A 1 4 ? -17.637 -6.997 -22.835 1.00 0.00 4 GLY A C 10
ATOM 14469 O O . GLY A 1 4 ? -16.764 -6.399 -23.463 1.00 0.00 4 GLY A O 10
ATOM 14473 N N . SER A 1 5 ? -18.138 -6.550 -21.687 1.00 0.00 5 SER A N 10
ATOM 14474 C CA . SER A 1 5 ? -17.682 -5.300 -21.089 1.00 0.00 5 SER A CA 10
ATOM 14475 C C . SER A 1 5 ? -16.423 -5.524 -20.258 1.00 0.00 5 SER A C 10
ATOM 14476 O O . SER A 1 5 ? -16.245 -6.580 -19.651 1.00 0.00 5 SER A O 10
ATOM 14484 N N . SER A 1 6 ? -15.550 -4.521 -20.235 1.00 0.00 6 SER A N 10
ATOM 14485 C CA . SER A 1 6 ? -14.305 -4.608 -19.482 1.00 0.00 6 SER A CA 10
ATOM 14486 C C . SER A 1 6 ? -14.109 -3.371 -18.611 1.00 0.00 6 SER A C 10
ATOM 14487 O O . SER A 1 6 ? -13.834 -3.475 -17.417 1.00 0.00 6 SER A O 10
ATOM 14495 N N . GLY A 1 7 ? -14.253 -2.198 -19.221 1.00 0.00 7 GLY A N 10
ATOM 14496 C CA . GLY A 1 7 ? -14.088 -0.956 -18.487 1.00 0.00 7 GLY A CA 10
ATOM 14497 C C . GLY A 1 7 ? -12.677 -0.774 -17.965 1.00 0.00 7 GLY A C 10
ATOM 14498 O O . GLY A 1 7 ? -12.439 -0.847 -16.758 1.00 0.00 7 GLY A O 10
ATOM 14502 N N . LEU A 1 8 ? -11.737 -0.539 -18.874 1.00 0.00 8 LEU A N 10
ATOM 14503 C CA . LEU A 1 8 ? -10.340 -0.347 -18.499 1.00 0.00 8 LEU A CA 10
ATOM 14504 C C . LEU A 1 8 ? -10.227 0.515 -17.245 1.00 0.00 8 LEU A C 10
ATOM 14505 O O . LEU A 1 8 ? -11.090 1.342 -16.950 1.00 0.00 8 LEU A O 10
ATOM 14521 N N . PRO A 1 9 ? -9.135 0.320 -16.490 1.00 0.00 9 PRO A N 10
ATOM 14522 C CA . PRO A 1 9 ? -8.881 1.072 -15.258 1.00 0.00 9 PRO A CA 10
ATOM 14523 C C . PRO A 1 9 ? -8.552 2.536 -15.529 1.00 0.00 9 PRO A C 10
ATOM 14524 O O . PRO A 1 9 ? -8.250 3.295 -14.609 1.00 0.00 9 PRO A O 10
ATOM 14535 N N . SER A 1 10 ? -8.612 2.925 -16.799 1.00 0.00 10 SER A N 10
ATOM 14536 C CA . SER A 1 10 ? -8.317 4.298 -17.192 1.00 0.00 10 SER A CA 10
ATOM 14537 C C . SER A 1 10 ? -8.738 5.278 -16.101 1.00 0.00 10 SER A C 10
ATOM 14538 O O . SER A 1 10 ? -9.927 5.507 -15.881 1.00 0.00 10 SER A O 10
ATOM 14546 N N . ASP A 1 11 ? -7.753 5.854 -15.419 1.00 0.00 11 ASP A N 10
ATOM 14547 C CA . ASP A 1 11 ? -8.019 6.810 -14.351 1.00 0.00 11 ASP A CA 10
ATOM 14548 C C . ASP A 1 11 ? -6.955 7.903 -14.323 1.00 0.00 11 ASP A C 10
ATOM 14549 O O . ASP A 1 11 ? -5.900 7.773 -14.944 1.00 0.00 11 ASP A O 10
ATOM 14558 N N . VAL A 1 12 ? -7.240 8.981 -13.598 1.00 0.00 12 VAL A N 10
ATOM 14559 C CA . VAL A 1 12 ? -6.308 10.096 -13.489 1.00 0.00 12 VAL A CA 10
ATOM 14560 C C . VAL A 1 12 ? -6.003 10.416 -12.030 1.00 0.00 12 VAL A C 10
ATOM 14561 O O . VAL A 1 12 ? -5.950 11.581 -11.635 1.00 0.00 12 VAL A O 10
ATOM 14574 N N . THR A 1 13 ? -5.800 9.372 -11.231 1.00 0.00 13 THR A N 10
ATOM 14575 C CA . THR A 1 13 ? -5.500 9.540 -9.815 1.00 0.00 13 THR A CA 10
ATOM 14576 C C . THR A 1 13 ? -4.614 8.410 -9.303 1.00 0.00 13 THR A C 10
ATOM 14577 O O . THR A 1 13 ? -4.833 7.243 -9.626 1.00 0.00 13 THR A O 10
ATOM 14588 N N . GLU A 1 14 ? -3.614 8.765 -8.502 1.00 0.00 14 GLU A N 10
ATOM 14589 C CA . GLU A 1 14 ? -2.695 7.779 -7.945 1.00 0.00 14 GLU A CA 10
ATOM 14590 C C . GLU A 1 14 ? -2.573 7.942 -6.433 1.00 0.00 14 GLU A C 10
ATOM 14591 O O . GLU A 1 14 ? -1.470 7.991 -5.890 1.00 0.00 14 GLU A O 10
ATOM 14603 N N . GLY A 1 15 ? -3.716 8.026 -5.758 1.00 0.00 15 GLY A N 10
ATOM 14604 C CA . GLY A 1 15 ? -3.715 8.183 -4.316 1.00 0.00 15 GLY A CA 10
ATOM 14605 C C . GLY A 1 15 ? -3.880 6.863 -3.588 1.00 0.00 15 GLY A C 10
ATOM 14606 O O . GLY A 1 15 ? -4.710 6.741 -2.687 1.00 0.00 15 GLY A O 10
ATOM 14610 N N . LYS A 1 16 ? -3.088 5.871 -3.981 1.00 0.00 16 LYS A N 10
ATOM 14611 C CA . LYS A 1 16 ? -3.149 4.553 -3.361 1.00 0.00 16 LYS A CA 10
ATOM 14612 C C . LYS A 1 16 ? -1.772 4.121 -2.865 1.00 0.00 16 LYS A C 10
ATOM 14613 O O . LYS A 1 16 ? -0.835 3.976 -3.650 1.00 0.00 16 LYS A O 10
ATOM 14632 N N . THR A 1 17 ? -1.657 3.914 -1.557 1.00 0.00 17 THR A N 10
ATOM 14633 C CA . THR A 1 17 ? -0.396 3.498 -0.956 1.00 0.00 17 THR A CA 10
ATOM 14634 C C . THR A 1 17 ? -0.623 2.459 0.136 1.00 0.00 17 THR A C 10
ATOM 14635 O O . THR A 1 17 ? -1.741 2.291 0.624 1.00 0.00 17 THR A O 10
ATOM 14646 N N . VAL A 1 18 ? 0.444 1.764 0.515 1.00 0.00 18 VAL A N 10
ATOM 14647 C CA . VAL A 1 18 ? 0.361 0.741 1.552 1.00 0.00 18 VAL A CA 10
ATOM 14648 C C . VAL A 1 18 ? 1.727 0.480 2.177 1.00 0.00 18 VAL A C 10
ATOM 14649 O O . VAL A 1 18 ? 2.662 0.057 1.497 1.00 0.00 18 VAL A O 10
ATOM 14662 N N . PHE A 1 19 ? 1.836 0.736 3.476 1.00 0.00 19 PHE A N 10
ATOM 14663 C CA . PHE A 1 19 ? 3.088 0.529 4.194 1.00 0.00 19 PHE A CA 10
ATOM 14664 C C . PHE A 1 19 ? 2.968 -0.635 5.173 1.00 0.00 19 PHE A C 10
ATOM 14665 O O . PHE A 1 19 ? 2.115 -0.627 6.061 1.00 0.00 19 PHE A O 10
ATOM 14682 N N . ILE A 1 20 ? 3.828 -1.634 5.004 1.00 0.00 20 ILE A N 10
ATOM 14683 C CA . ILE A 1 20 ? 3.818 -2.805 5.872 1.00 0.00 20 ILE A CA 10
ATOM 14684 C C . ILE A 1 20 ? 4.834 -2.660 7.000 1.00 0.00 20 ILE A C 10
ATOM 14685 O O . ILE A 1 20 ? 5.953 -2.194 6.785 1.00 0.00 20 ILE A O 10
ATOM 14701 N N . ARG A 1 21 ? 4.437 -3.065 8.202 1.00 0.00 21 ARG A N 10
ATOM 14702 C CA . ARG A 1 21 ? 5.314 -2.981 9.364 1.00 0.00 21 ARG A CA 10
ATOM 14703 C C . ARG A 1 21 ? 5.442 -4.340 10.047 1.00 0.00 21 ARG A C 10
ATOM 14704 O O . ARG A 1 21 ? 4.585 -5.209 9.890 1.00 0.00 21 ARG A O 10
ATOM 14725 N N . ASN A 1 22 ? 6.520 -4.516 10.805 1.00 0.00 22 ASN A N 10
ATOM 14726 C CA . ASN A 1 22 ? 6.762 -5.769 11.511 1.00 0.00 22 ASN A CA 10
ATOM 14727 C C . ASN A 1 22 ? 6.973 -6.916 10.527 1.00 0.00 22 ASN A C 10
ATOM 14728 O O . ASN A 1 22 ? 6.360 -7.977 10.652 1.00 0.00 22 ASN A O 10
ATOM 14739 N N . LEU A 1 23 ? 7.845 -6.695 9.549 1.00 0.00 23 LEU A N 10
ATOM 14740 C CA . LEU A 1 23 ? 8.139 -7.710 8.543 1.00 0.00 23 LEU A CA 10
ATOM 14741 C C . LEU A 1 23 ? 9.262 -8.630 9.010 1.00 0.00 23 LEU A C 10
ATOM 14742 O O . LEU A 1 23 ? 10.148 -8.214 9.757 1.00 0.00 23 LEU A O 10
ATOM 14758 N N . SER A 1 24 ? 9.221 -9.881 8.562 1.00 0.00 24 SER A N 10
ATOM 14759 C CA . SER A 1 24 ? 10.235 -10.860 8.935 1.00 0.00 24 SER A CA 1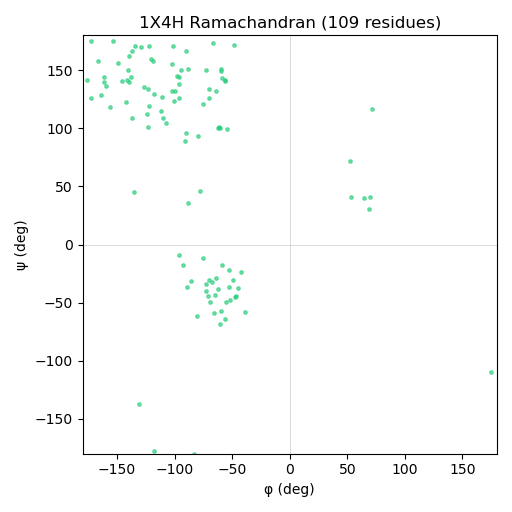0
ATOM 14760 C C . SER A 1 24 ? 11.399 -10.838 7.949 1.00 0.00 24 SER A C 10
ATOM 14761 O O . SER A 1 24 ? 11.203 -10.928 6.737 1.00 0.00 24 SER A O 10
ATOM 14769 N N . PHE A 1 25 ? 12.612 -10.719 8.479 1.00 0.00 25 PHE A N 10
ATOM 14770 C CA . PHE A 1 25 ? 13.810 -10.685 7.647 1.00 0.00 25 PHE A CA 10
ATOM 14771 C C . PHE A 1 25 ? 13.702 -11.682 6.498 1.00 0.00 25 PHE A C 10
ATOM 14772 O O . PHE A 1 25 ? 14.065 -11.378 5.361 1.00 0.00 25 PHE A O 10
ATOM 14789 N N . ASP A 1 26 ? 13.203 -12.875 6.802 1.00 0.00 26 ASP A N 10
ATOM 14790 C CA . ASP A 1 26 ? 13.047 -13.918 5.796 1.00 0.00 26 ASP A CA 10
ATOM 14791 C C . ASP A 1 26 ? 12.212 -13.419 4.620 1.00 0.00 26 ASP A C 10
ATOM 14792 O O . ASP A 1 26 ? 12.522 -13.700 3.463 1.00 0.00 26 ASP A O 10
ATOM 14801 N N . SER A 1 27 ? 11.151 -12.679 4.927 1.00 0.00 27 SER A N 10
ATOM 14802 C CA . SER A 1 27 ? 10.268 -12.145 3.896 1.00 0.00 27 SER A CA 10
ATOM 14803 C C . SER A 1 27 ? 11.069 -11.670 2.688 1.00 0.00 27 SER A C 10
ATOM 14804 O O . SER A 1 27 ? 12.260 -11.379 2.795 1.00 0.00 27 SER A O 10
ATOM 14812 N N . GLU A 1 28 ? 10.406 -11.596 1.538 1.00 0.00 28 GLU A N 10
ATOM 14813 C CA . GLU A 1 28 ? 11.056 -11.158 0.308 1.00 0.00 28 GLU A CA 10
ATOM 14814 C C . GLU A 1 28 ? 10.084 -10.380 -0.574 1.00 0.00 28 GLU A C 10
ATOM 14815 O O . GLU A 1 28 ? 8.931 -10.776 -0.743 1.00 0.00 28 GLU A O 10
ATOM 14827 N N . GLU A 1 29 ? 10.558 -9.270 -1.132 1.00 0.00 29 GLU A N 10
ATOM 14828 C CA . GLU A 1 29 ? 9.730 -8.436 -1.995 1.00 0.00 29 GLU A CA 10
ATOM 14829 C C . GLU A 1 29 ? 8.768 -9.290 -2.817 1.00 0.00 29 GLU A C 10
ATOM 14830 O O . GLU A 1 29 ? 7.594 -8.952 -2.964 1.00 0.00 29 GLU A O 10
ATOM 14842 N N . GLU A 1 30 ? 9.276 -10.397 -3.349 1.00 0.00 30 GLU A N 10
ATOM 14843 C CA . GLU A 1 30 ? 8.462 -11.298 -4.157 1.00 0.00 30 GLU A CA 10
ATOM 14844 C C . GLU A 1 30 ? 7.297 -11.855 -3.344 1.00 0.00 30 GLU A C 10
ATOM 14845 O O . GLU A 1 30 ? 6.133 -11.649 -3.687 1.00 0.00 30 GLU A O 10
ATOM 14857 N N . ALA A 1 31 ? 7.619 -12.561 -2.265 1.00 0.00 31 ALA A N 10
ATOM 14858 C CA . ALA A 1 31 ? 6.600 -13.146 -1.403 1.00 0.00 31 ALA A CA 10
ATOM 14859 C C . ALA A 1 31 ? 5.678 -12.072 -0.836 1.00 0.00 31 ALA A C 10
ATOM 14860 O O . ALA A 1 31 ? 4.455 -12.168 -0.948 1.00 0.00 31 ALA A O 10
ATOM 14867 N N . LEU A 1 32 ? 6.271 -11.052 -0.227 1.00 0.00 32 LEU A N 10
ATOM 14868 C CA . LEU A 1 32 ? 5.502 -9.959 0.359 1.00 0.00 32 LEU A CA 10
ATOM 14869 C C . LEU A 1 32 ? 4.472 -9.425 -0.633 1.00 0.00 32 LEU A C 10
ATOM 14870 O O . LEU A 1 32 ? 3.294 -9.289 -0.306 1.00 0.00 32 LEU A O 10
ATOM 14886 N N . GLY A 1 33 ? 4.926 -9.126 -1.846 1.00 0.00 33 GLY A N 10
ATOM 14887 C CA . GLY A 1 33 ? 4.032 -8.613 -2.867 1.00 0.00 33 GLY A CA 10
ATOM 14888 C C . GLY A 1 33 ? 2.916 -9.584 -3.202 1.00 0.00 33 GLY A C 10
ATOM 14889 O O . GLY A 1 33 ? 1.738 -9.241 -3.109 1.00 0.00 33 GLY A O 10
ATOM 14893 N N . GLU A 1 34 ? 3.289 -10.798 -3.594 1.00 0.00 34 GLU A N 10
ATOM 14894 C CA . GLU A 1 34 ? 2.310 -11.820 -3.946 1.00 0.00 34 GLU A CA 10
ATOM 14895 C C . GLU A 1 34 ? 1.275 -11.988 -2.837 1.00 0.00 34 GLU A C 10
ATOM 14896 O O . GLU A 1 34 ? 0.211 -12.569 -3.048 1.00 0.00 34 GLU A O 10
ATOM 14908 N N . VAL A 1 35 ? 1.596 -11.474 -1.653 1.00 0.00 35 VAL A N 10
ATOM 14909 C CA . VAL A 1 35 ? 0.696 -11.566 -0.510 1.00 0.00 35 VAL A CA 10
ATOM 14910 C C . VAL A 1 35 ? -0.317 -10.426 -0.515 1.00 0.00 35 VAL A C 10
ATOM 14911 O O . VAL A 1 35 ? -1.430 -10.567 -0.007 1.00 0.00 35 VAL A O 10
ATOM 14924 N N . LEU A 1 36 ? 0.076 -9.296 -1.093 1.00 0.00 36 LEU A N 10
ATOM 14925 C CA . LEU A 1 36 ? -0.797 -8.130 -1.166 1.00 0.00 36 LEU A CA 10
ATOM 14926 C C . LEU A 1 36 ? -1.560 -8.102 -2.487 1.00 0.00 36 LEU A C 10
ATOM 14927 O O . LEU A 1 36 ? -2.738 -7.748 -2.526 1.00 0.00 36 LEU A O 10
ATOM 14943 N N . GLN A 1 37 ? -0.881 -8.480 -3.564 1.00 0.00 37 GLN A N 10
ATOM 14944 C CA . GLN A 1 37 ? -1.496 -8.500 -4.886 1.00 0.00 37 GLN A CA 10
ATOM 14945 C C . GLN A 1 37 ? -2.825 -9.246 -4.857 1.00 0.00 37 GLN A C 10
ATOM 14946 O O . GLN A 1 37 ? -3.650 -9.099 -5.759 1.00 0.00 37 GLN A O 10
ATOM 14960 N N . GLN A 1 38 ? -3.027 -10.047 -3.815 1.00 0.00 38 GLN A N 10
ATOM 14961 C CA . GLN A 1 38 ? -4.256 -10.816 -3.670 1.00 0.00 38 GLN A CA 10
ATOM 14962 C C . GLN A 1 38 ? -5.475 -9.900 -3.669 1.00 0.00 38 GLN A C 10
ATOM 14963 O O . GLN A 1 38 ? -6.475 -10.178 -4.332 1.00 0.00 38 GLN A O 10
ATOM 14977 N N . PHE A 1 39 ? -5.386 -8.805 -2.921 1.00 0.00 39 PHE A N 10
ATOM 14978 C CA . PHE A 1 39 ? -6.482 -7.847 -2.833 1.00 0.00 39 PHE A CA 10
ATOM 14979 C C . PHE A 1 39 ? -6.569 -7.002 -4.101 1.00 0.00 39 PHE A C 10
ATOM 14980 O O . PHE A 1 39 ? -7.630 -6.479 -4.439 1.00 0.00 39 PHE A O 10
ATOM 14997 N N . GLY A 1 40 ? -5.444 -6.873 -4.798 1.00 0.00 40 GLY A N 10
ATOM 14998 C CA . GLY A 1 40 ? -5.414 -6.091 -6.019 1.00 0.00 40 GLY A CA 10
ATOM 14999 C C . GLY A 1 40 ? -4.031 -6.034 -6.638 1.00 0.00 40 GLY A C 10
ATOM 15000 O O . GLY A 1 40 ? -3.030 -5.933 -5.928 1.00 0.00 40 GLY A O 10
ATOM 15004 N N . ASP A 1 41 ? -3.975 -6.102 -7.963 1.00 0.00 41 ASP A N 10
ATOM 15005 C CA . ASP A 1 41 ? -2.704 -6.058 -8.677 1.00 0.00 41 ASP A CA 10
ATOM 15006 C C . ASP A 1 41 ? -1.822 -4.932 -8.149 1.00 0.00 41 ASP A C 10
ATOM 15007 O O . ASP A 1 41 ? -2.190 -3.758 -8.216 1.00 0.00 41 ASP A O 10
ATOM 15016 N N . LEU A 1 42 ? -0.658 -5.296 -7.624 1.00 0.00 42 LEU A N 10
ATOM 15017 C CA . LEU A 1 42 ? 0.278 -4.315 -7.083 1.00 0.00 42 LEU A CA 10
ATOM 15018 C C . LEU A 1 42 ? 0.992 -3.568 -8.204 1.00 0.00 42 LEU A C 10
ATOM 15019 O O . LEU A 1 42 ? 1.355 -4.155 -9.224 1.00 0.00 42 LEU A O 10
ATOM 15035 N N . LYS A 1 43 ? 1.195 -2.269 -8.007 1.00 0.00 43 LYS A N 10
ATOM 15036 C CA . LYS A 1 43 ? 1.870 -1.441 -8.999 1.00 0.00 43 LYS A CA 10
ATOM 15037 C C . LYS A 1 43 ? 3.383 -1.495 -8.815 1.00 0.00 43 LYS A C 10
ATOM 15038 O O . LYS A 1 43 ? 4.131 -1.633 -9.782 1.00 0.00 43 LYS A O 10
ATOM 15057 N N . TYR A 1 44 ? 3.826 -1.387 -7.567 1.00 0.00 44 TYR A N 10
ATOM 15058 C CA . TYR A 1 44 ? 5.250 -1.423 -7.256 1.00 0.00 44 TYR A CA 10
ATOM 15059 C C . TYR A 1 44 ? 5.480 -1.805 -5.797 1.00 0.00 44 TYR A C 10
ATOM 15060 O O . TYR A 1 44 ? 4.959 -1.162 -4.885 1.00 0.00 44 TYR A O 10
ATOM 15078 N N . VAL A 1 45 ? 6.265 -2.856 -5.584 1.00 0.00 45 VAL A N 10
ATOM 15079 C CA . VAL A 1 45 ? 6.566 -3.324 -4.236 1.00 0.00 45 VAL A CA 10
ATOM 15080 C C . VAL A 1 45 ? 8.056 -3.205 -3.933 1.00 0.00 45 VAL A C 10
ATOM 15081 O O . VAL A 1 45 ? 8.886 -3.833 -4.591 1.00 0.00 45 VAL A O 10
ATOM 15094 N N . ARG A 1 46 ? 8.387 -2.394 -2.934 1.00 0.00 46 ARG A N 10
ATOM 15095 C CA . ARG A 1 46 ? 9.777 -2.191 -2.544 1.00 0.00 46 ARG A CA 10
ATOM 15096 C C . ARG A 1 46 ? 9.953 -2.380 -1.040 1.00 0.00 46 ARG A C 10
ATOM 15097 O O . ARG A 1 46 ? 9.141 -1.907 -0.245 1.00 0.00 46 ARG A O 10
ATOM 15118 N N . VAL A 1 47 ? 11.020 -3.075 -0.657 1.00 0.00 47 VAL A N 10
ATOM 15119 C CA . VAL A 1 47 ? 11.303 -3.326 0.752 1.00 0.00 47 VAL A CA 10
ATOM 15120 C C . VAL A 1 47 ? 12.645 -2.727 1.157 1.00 0.00 47 VAL A C 10
ATOM 15121 O O . VAL A 1 47 ? 13.693 -3.119 0.644 1.00 0.00 47 VAL A O 10
ATOM 15134 N N . VAL A 1 48 ? 12.606 -1.775 2.084 1.00 0.00 48 VAL A N 10
ATOM 15135 C CA . VAL A 1 48 ? 13.819 -1.122 2.561 1.00 0.00 48 VAL A CA 10
ATOM 15136 C C . VAL A 1 48 ? 14.752 -2.121 3.236 1.00 0.00 48 VAL A C 10
ATOM 15137 O O . VAL A 1 48 ? 14.322 -2.929 4.061 1.00 0.00 48 VAL A O 10
ATOM 15150 N N . LEU A 1 49 ? 16.030 -2.061 2.881 1.00 0.00 49 LEU A N 10
ATOM 15151 C CA . LEU A 1 49 ? 17.026 -2.961 3.453 1.00 0.00 49 LEU A CA 10
ATOM 15152 C C . LEU A 1 49 ? 18.196 -2.177 4.039 1.00 0.00 49 LEU A C 10
ATOM 15153 O O . LEU A 1 49 ? 18.382 -0.999 3.734 1.00 0.00 49 LEU A O 10
ATOM 15169 N N . HIS A 1 50 ? 18.983 -2.840 4.881 1.00 0.00 50 HIS A N 10
ATOM 15170 C CA . HIS A 1 50 ? 20.137 -2.205 5.508 1.00 0.00 50 HIS A CA 10
ATOM 15171 C C . HIS A 1 50 ? 21.094 -1.655 4.454 1.00 0.00 50 HIS A C 10
ATOM 15172 O O . HIS A 1 50 ? 21.326 -2.268 3.412 1.00 0.00 50 HIS A O 10
ATOM 15187 N N . PRO A 1 51 ? 21.662 -0.472 4.730 1.00 0.00 51 PRO A N 10
ATOM 15188 C CA . PRO A 1 51 ? 22.602 0.187 3.818 1.00 0.00 51 PRO A CA 10
ATOM 15189 C C . PRO A 1 51 ? 23.937 -0.545 3.734 1.00 0.00 51 PRO A C 10
ATOM 15190 O O . PRO A 1 51 ? 24.625 -0.486 2.715 1.00 0.00 51 PRO A O 10
ATOM 15201 N N . ASP A 1 52 ? 24.297 -1.234 4.811 1.00 0.00 52 ASP A N 10
ATOM 15202 C CA . ASP A 1 52 ? 25.550 -1.980 4.859 1.00 0.00 52 ASP A CA 10
ATOM 15203 C C . ASP A 1 52 ? 25.300 -3.475 4.691 1.00 0.00 52 ASP A C 10
ATOM 15204 O O . ASP A 1 52 ? 26.155 -4.207 4.192 1.00 0.00 52 ASP A O 10
ATOM 15213 N N . THR A 1 53 ? 24.121 -3.923 5.113 1.00 0.00 53 THR A N 10
ATOM 15214 C CA . THR A 1 53 ? 23.759 -5.331 5.011 1.00 0.00 53 THR A CA 10
ATOM 15215 C C . THR A 1 53 ? 22.560 -5.526 4.090 1.00 0.00 53 THR A C 10
ATOM 15216 O O . THR A 1 53 ? 21.974 -4.557 3.607 1.00 0.00 53 THR A O 10
ATOM 15227 N N . GLU A 1 54 ? 22.200 -6.783 3.852 1.00 0.00 54 GLU A N 10
ATOM 15228 C CA . GLU A 1 54 ? 21.070 -7.103 2.988 1.00 0.00 54 GLU A CA 10
ATOM 15229 C C . GLU A 1 54 ? 19.826 -7.418 3.813 1.00 0.00 54 GLU A C 10
ATOM 15230 O O . GLU A 1 54 ? 18.885 -8.045 3.325 1.00 0.00 54 GLU A O 10
ATOM 15242 N N . HIS A 1 55 ? 19.829 -6.980 5.068 1.00 0.00 55 HIS A N 10
ATOM 15243 C CA . HIS A 1 55 ? 18.701 -7.215 5.963 1.00 0.00 55 HIS A CA 10
ATOM 15244 C C . HIS A 1 55 ? 17.574 -6.223 5.690 1.00 0.00 55 HIS A C 10
ATOM 15245 O O . HIS A 1 55 ? 17.731 -5.294 4.898 1.00 0.00 55 HIS A O 10
ATOM 15260 N N . SER A 1 56 ? 16.439 -6.427 6.350 1.00 0.00 56 SER A N 10
ATOM 15261 C CA . SER A 1 56 ? 15.285 -5.553 6.175 1.00 0.00 56 SER A CA 10
ATOM 15262 C C . SER A 1 56 ? 14.885 -4.910 7.499 1.00 0.00 56 SER A C 10
ATOM 15263 O O . SER A 1 56 ? 15.072 -5.493 8.568 1.00 0.00 56 SER A O 10
ATOM 15271 N N . LYS A 1 57 ? 14.332 -3.705 7.421 1.00 0.00 57 LYS A N 10
ATOM 15272 C CA . LYS A 1 57 ? 13.902 -2.981 8.612 1.00 0.00 57 LYS A CA 10
ATOM 15273 C C . LYS A 1 57 ? 12.476 -3.361 8.995 1.00 0.00 57 LYS A C 10
ATOM 15274 O O . LYS A 1 57 ? 11.672 -2.505 9.363 1.00 0.00 57 LYS A O 10
ATOM 15293 N N . GLY A 1 58 ? 12.168 -4.652 8.907 1.00 0.00 58 GLY A N 10
ATOM 15294 C CA . GLY A 1 58 ? 10.839 -5.122 9.250 1.00 0.00 58 GLY A CA 10
ATOM 15295 C C . GLY A 1 58 ? 9.748 -4.213 8.720 1.00 0.00 58 GLY A C 10
ATOM 15296 O O . GLY A 1 58 ? 8.689 -4.079 9.335 1.00 0.00 58 GLY A O 10
ATOM 15300 N N . CYS A 1 59 ? 10.005 -3.585 7.578 1.00 0.00 59 CYS A N 10
ATOM 15301 C CA . CYS A 1 59 ? 9.037 -2.681 6.967 1.00 0.00 59 CYS A CA 10
ATOM 15302 C C . CYS A 1 59 ? 9.236 -2.612 5.457 1.00 0.00 59 CYS A C 10
ATOM 15303 O O . CYS A 1 59 ? 10.338 -2.830 4.955 1.00 0.00 59 CYS A O 10
ATOM 15311 N N . ALA A 1 60 ? 8.161 -2.309 4.737 1.00 0.00 60 ALA A N 10
ATOM 15312 C CA . ALA A 1 60 ? 8.217 -2.211 3.284 1.00 0.00 60 ALA A CA 10
ATOM 15313 C C . ALA A 1 60 ? 7.087 -1.338 2.748 1.00 0.00 60 ALA A C 10
ATOM 15314 O O . ALA A 1 60 ? 6.031 -1.220 3.371 1.00 0.00 60 ALA A O 10
ATOM 15321 N N . PHE A 1 61 ? 7.316 -0.726 1.591 1.00 0.00 61 PHE A N 10
ATOM 15322 C CA . PHE A 1 61 ? 6.317 0.138 0.972 1.00 0.00 61 PHE A CA 10
ATOM 15323 C C . PHE A 1 61 ? 5.881 -0.417 -0.381 1.00 0.00 61 PHE A C 10
ATOM 15324 O O . PHE A 1 61 ? 6.712 -0.793 -1.206 1.00 0.00 61 PHE A O 10
ATOM 15341 N N . ALA A 1 62 ? 4.571 -0.464 -0.600 1.00 0.00 62 ALA A N 10
ATOM 15342 C CA . ALA A 1 62 ? 4.024 -0.971 -1.852 1.00 0.00 62 ALA A CA 10
ATOM 15343 C C . ALA A 1 62 ? 2.902 -0.074 -2.364 1.00 0.00 62 ALA A C 10
ATOM 15344 O O . ALA A 1 62 ? 2.493 0.870 -1.688 1.00 0.00 62 ALA A O 10
ATOM 15351 N N . GLN A 1 63 ? 2.410 -0.374 -3.561 1.00 0.00 63 GLN A N 10
ATOM 15352 C CA . GLN A 1 63 ? 1.336 0.407 -4.163 1.00 0.00 63 GLN A CA 10
ATOM 15353 C C . GLN A 1 63 ? 0.334 -0.499 -4.871 1.00 0.00 63 GLN A C 10
ATOM 15354 O O . GLN A 1 63 ? 0.702 -1.539 -5.420 1.00 0.00 63 GLN A O 10
ATOM 15368 N N . PHE A 1 64 ? -0.933 -0.099 -4.856 1.00 0.00 64 PHE A N 10
ATOM 15369 C CA . PHE A 1 64 ? -1.988 -0.876 -5.496 1.00 0.00 64 PHE A CA 10
ATOM 15370 C C . PHE A 1 64 ? -2.442 -0.212 -6.792 1.00 0.00 64 PHE A C 10
ATOM 15371 O O . PHE A 1 64 ? -2.054 0.916 -7.093 1.00 0.00 64 PHE A O 10
ATOM 15388 N N . MET A 1 65 ? -3.267 -0.921 -7.555 1.00 0.00 65 MET A N 10
ATOM 15389 C CA . MET A 1 65 ? -3.776 -0.401 -8.819 1.00 0.00 65 MET A CA 10
ATOM 15390 C C . MET A 1 65 ? -5.026 0.444 -8.596 1.00 0.00 65 MET A C 10
ATOM 15391 O O . MET A 1 65 ? -5.278 1.405 -9.324 1.00 0.00 65 MET A O 10
ATOM 15405 N N . THR A 1 66 ? -5.808 0.080 -7.585 1.00 0.00 66 THR A N 10
ATOM 15406 C CA . THR A 1 66 ? -7.033 0.803 -7.267 1.00 0.00 66 THR A CA 10
ATOM 15407 C C . THR A 1 66 ? -7.096 1.152 -5.784 1.00 0.00 66 THR A C 10
ATOM 15408 O O . THR A 1 66 ? -6.627 0.391 -4.938 1.00 0.00 66 THR A O 10
ATOM 15419 N N . GLN A 1 67 ? -7.679 2.306 -5.477 1.00 0.00 67 GLN A N 10
ATOM 15420 C CA . GLN A 1 67 ? -7.803 2.755 -4.095 1.00 0.00 67 GLN A CA 10
ATOM 15421 C C . GLN A 1 67 ? -8.436 1.673 -3.226 1.00 0.00 67 GLN A C 10
ATOM 15422 O O . GLN A 1 67 ? -7.915 1.334 -2.164 1.00 0.00 67 GLN A O 10
ATOM 15436 N N . GLU A 1 68 ? -9.561 1.135 -3.685 1.00 0.00 68 GLU A N 10
ATOM 15437 C CA . GLU A 1 68 ? -10.265 0.092 -2.947 1.00 0.00 68 GLU A CA 10
ATOM 15438 C C . GLU A 1 68 ? -9.317 -1.044 -2.575 1.00 0.00 68 GLU A C 10
ATOM 15439 O O . GLU A 1 68 ? -9.407 -1.610 -1.486 1.00 0.00 68 GLU A O 10
ATOM 15451 N N . ALA A 1 69 ? -8.408 -1.372 -3.487 1.00 0.00 69 ALA A N 10
ATOM 15452 C CA . ALA A 1 69 ? -7.442 -2.439 -3.255 1.00 0.00 69 ALA A CA 10
ATOM 15453 C C . ALA A 1 69 ? -6.714 -2.241 -1.930 1.00 0.00 69 ALA A C 10
ATOM 15454 O O . ALA A 1 69 ? -6.756 -3.103 -1.053 1.00 0.00 69 ALA A O 10
ATOM 15461 N N . ALA A 1 70 ? -6.046 -1.101 -1.792 1.00 0.00 70 ALA A N 10
ATOM 15462 C CA . ALA A 1 70 ? -5.309 -0.790 -0.573 1.00 0.00 70 ALA A CA 10
ATOM 15463 C C . ALA A 1 70 ? -6.194 -0.946 0.658 1.00 0.00 70 ALA A C 10
ATOM 15464 O O . ALA A 1 70 ? -5.838 -1.647 1.604 1.00 0.00 70 ALA A O 10
ATOM 15471 N N . GLN A 1 71 ? -7.349 -0.287 0.639 1.00 0.00 71 GLN A N 10
ATOM 15472 C CA . GLN A 1 71 ? -8.283 -0.353 1.756 1.00 0.00 71 GLN A CA 10
ATOM 15473 C C . GLN A 1 71 ? -8.645 -1.799 2.079 1.00 0.00 71 GLN A C 10
ATOM 15474 O O . GLN A 1 71 ? -8.758 -2.177 3.245 1.00 0.00 71 GLN A O 10
ATOM 15488 N N . LYS A 1 72 ? -8.826 -2.605 1.038 1.00 0.00 72 LYS A N 10
ATOM 15489 C CA . LYS A 1 72 ? -9.175 -4.010 1.210 1.00 0.00 72 LYS A CA 10
ATOM 15490 C C . LYS A 1 72 ? -8.075 -4.756 1.959 1.00 0.00 72 LYS A C 10
ATOM 15491 O O . LYS A 1 72 ? -8.344 -5.714 2.684 1.00 0.00 72 LYS A O 10
ATOM 15510 N N . CYS A 1 73 ? -6.836 -4.310 1.780 1.00 0.00 73 CYS A N 10
ATOM 15511 C CA . CYS A 1 73 ? -5.696 -4.935 2.441 1.00 0.00 73 CYS A CA 10
ATOM 15512 C C . CYS A 1 73 ? -5.658 -4.571 3.921 1.00 0.00 73 CYS A C 10
ATOM 15513 O O . CYS A 1 73 ? -5.335 -5.405 4.768 1.00 0.00 73 CYS A O 10
ATOM 15521 N N . LEU A 1 74 ? -5.990 -3.322 4.227 1.00 0.00 74 LEU A N 10
ATOM 15522 C CA . LEU A 1 74 ? -5.993 -2.846 5.606 1.00 0.00 74 LEU A CA 10
ATOM 15523 C C . LEU A 1 74 ? -6.955 -3.665 6.462 1.00 0.00 74 LEU A C 10
ATOM 15524 O O . LEU A 1 74 ? -6.538 -4.362 7.387 1.00 0.00 74 LEU A O 10
ATOM 15540 N N . ALA A 1 75 ? -8.242 -3.577 6.145 1.00 0.00 75 ALA A N 10
ATOM 15541 C CA . ALA A 1 75 ? -9.262 -4.313 6.882 1.00 0.00 75 ALA A CA 10
ATOM 15542 C C . ALA A 1 75 ? -8.815 -5.744 7.158 1.00 0.00 75 ALA A C 10
ATOM 15543 O O . ALA A 1 75 ? -9.234 -6.357 8.139 1.00 0.00 75 ALA A O 10
ATOM 15550 N N . ALA A 1 76 ? -7.962 -6.271 6.286 1.00 0.00 76 ALA A N 10
ATOM 15551 C CA . ALA A 1 76 ? -7.457 -7.631 6.437 1.00 0.00 76 ALA A CA 10
ATOM 15552 C C . ALA A 1 76 ? -6.153 -7.647 7.228 1.00 0.00 76 ALA A C 10
ATOM 15553 O O . ALA A 1 76 ? -5.831 -8.633 7.890 1.00 0.00 76 ALA A O 10
ATOM 15560 N N . ALA A 1 77 ? -5.408 -6.549 7.154 1.00 0.00 77 ALA A N 10
ATOM 15561 C CA . ALA A 1 77 ? -4.140 -6.438 7.864 1.00 0.00 77 ALA A CA 10
ATOM 15562 C C . ALA A 1 77 ? -4.364 -6.179 9.350 1.00 0.00 77 ALA A C 10
ATOM 15563 O O . ALA A 1 77 ? -3.594 -6.638 10.193 1.00 0.00 77 ALA A O 10
ATOM 15570 N N . SER A 1 78 ? -5.423 -5.439 9.664 1.00 0.00 78 SER A N 10
ATOM 15571 C CA . SER A 1 78 ? -5.746 -5.114 11.048 1.00 0.00 78 SER A CA 10
ATOM 15572 C C . SER A 1 78 ? -6.517 -6.254 11.708 1.00 0.00 78 SER A C 10
ATOM 15573 O O . SER A 1 78 ? -7.648 -6.556 11.326 1.00 0.00 78 SER A O 10
ATOM 15581 N N . LEU A 1 79 ? -5.896 -6.883 12.699 1.00 0.00 79 LEU A N 10
ATOM 15582 C CA . LEU A 1 79 ? -6.523 -7.990 13.414 1.00 0.00 79 LEU A CA 10
ATOM 15583 C C . LEU A 1 79 ? -7.872 -7.573 13.989 1.00 0.00 79 LEU A C 10
ATOM 15584 O O . LEU A 1 79 ? -8.818 -8.359 14.011 1.00 0.00 79 LEU A O 10
ATOM 15600 N N . GLU A 1 80 ? -7.953 -6.329 14.453 1.00 0.00 80 GLU A N 10
ATOM 15601 C CA . GLU A 1 80 ? -9.188 -5.808 15.027 1.00 0.00 80 GLU A CA 10
ATOM 15602 C C . GLU A 1 80 ? -10.316 -5.825 14.000 1.00 0.00 80 GLU A C 10
ATOM 15603 O O . GLU A 1 80 ? -11.430 -6.258 14.293 1.00 0.00 80 GLU A O 10
ATOM 15615 N N . ALA A 1 81 ? -10.018 -5.352 12.794 1.00 0.00 81 ALA A N 10
ATOM 15616 C CA . ALA A 1 81 ? -11.005 -5.314 11.723 1.00 0.00 81 ALA A CA 10
ATOM 15617 C C . ALA A 1 81 ? -11.639 -6.685 11.512 1.00 0.00 81 ALA A C 10
ATOM 15618 O O . ALA A 1 81 ? -10.974 -7.712 11.642 1.00 0.00 81 ALA A O 10
ATOM 15625 N N . GLU A 1 82 ? -12.927 -6.693 11.185 1.00 0.00 82 GLU A N 10
ATOM 15626 C CA . GLU A 1 82 ? -13.650 -7.939 10.958 1.00 0.00 82 GLU A CA 10
ATOM 15627 C C . GLU A 1 82 ? -12.900 -8.831 9.972 1.00 0.00 82 GLU A C 10
ATOM 15628 O O . GLU A 1 82 ? -12.368 -8.356 8.970 1.00 0.00 82 GLU A O 10
ATOM 15640 N N . GLY A 1 83 ? -12.861 -10.127 10.266 1.00 0.00 83 GLY A N 10
ATOM 15641 C CA . GLY A 1 83 ? -12.174 -11.065 9.398 1.00 0.00 83 GLY A CA 10
ATOM 15642 C C . GLY A 1 83 ? -10.949 -11.672 10.053 1.00 0.00 83 GLY A C 10
ATOM 15643 O O . GLY A 1 83 ? -10.904 -12.874 10.307 1.00 0.00 83 GLY A O 10
ATOM 15647 N N . GLY A 1 84 ? -9.951 -10.837 10.327 1.00 0.00 84 GLY A N 10
ATOM 15648 C CA . GLY A 1 84 ? -8.733 -11.317 10.953 1.00 0.00 84 GLY A CA 10
ATOM 15649 C C . GLY A 1 84 ? -7.518 -10.500 10.558 1.00 0.00 84 GLY A C 10
ATOM 15650 O O . GLY A 1 84 ? -7.647 -9.431 9.964 1.00 0.00 84 GLY A O 10
ATOM 15654 N N . GLY A 1 85 ? -6.334 -11.006 10.891 1.00 0.00 85 GLY A N 10
ATOM 15655 C CA . GLY A 1 85 ? -5.108 -10.302 10.561 1.00 0.00 85 GLY A CA 10
ATOM 15656 C C . GLY A 1 85 ? -4.157 -11.148 9.738 1.00 0.00 85 GLY A C 10
ATOM 15657 O O . GLY A 1 85 ? -4.205 -12.378 9.791 1.00 0.00 85 GLY A O 10
ATOM 15661 N N . LEU A 1 86 ? -3.292 -10.490 8.975 1.00 0.00 86 LEU A N 10
ATOM 15662 C CA . LEU A 1 86 ? -2.326 -11.190 8.135 1.00 0.00 86 LEU A CA 10
ATOM 15663 C C . LEU A 1 86 ? -1.059 -11.517 8.919 1.00 0.00 86 LEU A C 10
ATOM 15664 O O . LEU A 1 86 ? -0.674 -10.785 9.832 1.00 0.00 86 LEU A O 10
ATOM 15680 N N . LYS A 1 87 ? -0.412 -12.619 8.556 1.00 0.00 87 LYS A N 10
ATOM 15681 C CA . LYS A 1 87 ? 0.814 -13.042 9.222 1.00 0.00 87 LYS A CA 10
ATOM 15682 C C . LYS A 1 87 ? 1.782 -13.677 8.229 1.00 0.00 87 LYS A C 10
ATOM 15683 O O . LYS A 1 87 ? 1.418 -14.595 7.492 1.00 0.00 87 LYS A O 10
ATOM 15702 N N . LEU A 1 88 ? 3.015 -13.184 8.214 1.00 0.00 88 LEU A N 10
ATOM 15703 C CA . LEU A 1 88 ? 4.036 -13.705 7.312 1.00 0.00 88 LEU A CA 10
ATOM 15704 C C . LEU A 1 88 ? 5.220 -14.266 8.094 1.00 0.00 88 LEU A C 10
ATOM 15705 O O . LEU A 1 88 ? 6.072 -13.517 8.573 1.00 0.00 88 LEU A O 10
ATOM 15721 N N . ASP A 1 89 ? 5.267 -15.588 8.219 1.00 0.00 89 ASP A N 10
ATOM 15722 C CA . ASP A 1 89 ? 6.347 -16.250 8.940 1.00 0.00 89 ASP A CA 10
ATOM 15723 C C . ASP A 1 89 ? 6.201 -16.045 10.445 1.00 0.00 89 ASP A C 10
ATOM 15724 O O . ASP A 1 89 ? 7.183 -15.810 11.147 1.00 0.00 89 ASP A O 10
ATOM 15733 N N . GLY A 1 90 ? 4.968 -16.136 10.932 1.00 0.00 90 GLY A N 10
ATOM 15734 C CA . GLY A 1 90 ? 4.716 -15.957 12.350 1.00 0.00 90 GLY A CA 10
ATOM 15735 C C . GLY A 1 90 ? 4.925 -14.525 12.800 1.00 0.00 90 GLY A C 10
ATOM 15736 O O . GLY A 1 90 ? 5.423 -14.279 13.899 1.00 0.00 90 GLY A O 10
ATOM 15740 N N . ARG A 1 91 ? 4.545 -13.578 11.949 1.00 0.00 91 ARG A N 10
ATOM 15741 C CA . ARG A 1 91 ? 4.696 -12.162 12.264 1.00 0.00 91 ARG A CA 10
ATOM 15742 C C . ARG A 1 91 ? 3.510 -11.358 11.739 1.00 0.00 91 ARG A C 10
ATOM 15743 O O . ARG A 1 91 ? 3.235 -11.353 10.540 1.00 0.00 91 ARG A O 10
ATOM 15764 N N . GLN A 1 92 ? 2.812 -10.682 12.646 1.00 0.00 92 GLN A N 10
ATOM 15765 C CA . GLN A 1 92 ? 1.656 -9.876 12.274 1.00 0.00 92 GLN A CA 10
ATOM 15766 C C . GLN A 1 92 ? 2.059 -8.746 11.333 1.00 0.00 92 GLN A C 10
ATOM 15767 O O . GLN A 1 92 ? 2.927 -7.934 11.657 1.00 0.00 92 GLN A O 10
ATOM 15781 N N . LEU A 1 93 ? 1.425 -8.699 10.167 1.00 0.00 93 LEU A N 10
ATOM 15782 C CA . LEU A 1 93 ? 1.719 -7.668 9.177 1.00 0.00 93 LEU A CA 10
ATOM 15783 C C . LEU A 1 93 ? 0.839 -6.441 9.393 1.00 0.00 93 LEU A C 10
ATOM 15784 O O . LEU A 1 93 ? -0.388 -6.537 9.405 1.00 0.00 93 LEU A O 10
ATOM 15800 N N . LYS A 1 94 ? 1.475 -5.286 9.561 1.00 0.00 94 LYS A N 10
ATOM 15801 C CA . LYS A 1 94 ? 0.752 -4.038 9.772 1.00 0.00 94 LYS A CA 10
ATOM 15802 C C . LYS A 1 94 ? 0.764 -3.181 8.510 1.00 0.00 94 LYS A C 10
ATOM 15803 O O . LYS A 1 94 ? 1.769 -2.546 8.189 1.00 0.00 94 LYS A O 10
ATOM 15822 N N . VAL A 1 95 ? -0.358 -3.167 7.799 1.00 0.00 95 VAL A N 10
ATOM 15823 C CA . VAL A 1 95 ? -0.477 -2.386 6.573 1.00 0.00 95 VAL A CA 10
ATOM 15824 C C . VAL A 1 95 ? -1.295 -1.121 6.805 1.00 0.00 95 VAL A C 10
ATOM 15825 O O . VAL A 1 95 ? -2.416 -1.178 7.312 1.00 0.00 95 VAL A O 10
ATOM 15838 N N . ASP A 1 96 ? -0.729 0.021 6.430 1.00 0.00 96 ASP A N 10
ATOM 15839 C CA . ASP A 1 96 ? -1.406 1.301 6.595 1.00 0.00 96 ASP A CA 10
ATOM 15840 C C . ASP A 1 96 ? -1.200 2.188 5.371 1.00 0.00 96 ASP A C 10
ATOM 15841 O O . ASP A 1 96 ? -0.139 2.162 4.745 1.00 0.00 96 ASP A O 10
ATOM 15850 N N . LEU A 1 97 ? -2.220 2.969 5.034 1.00 0.00 97 LEU A N 10
ATOM 15851 C CA . LEU A 1 97 ? -2.151 3.863 3.883 1.00 0.00 97 LEU A CA 10
ATOM 15852 C C . LEU A 1 97 ? -1.048 4.901 4.065 1.00 0.00 97 LEU A C 10
ATOM 15853 O O . LEU A 1 97 ? -1.228 5.896 4.768 1.00 0.00 97 LEU A O 10
ATOM 15869 N N . ALA A 1 98 ? 0.093 4.663 3.426 1.00 0.00 98 ALA A N 10
ATOM 15870 C CA . ALA A 1 98 ? 1.223 5.579 3.514 1.00 0.00 98 ALA A CA 10
ATOM 15871 C C . ALA A 1 98 ? 1.097 6.707 2.495 1.00 0.00 98 ALA A C 10
ATOM 15872 O O . ALA A 1 98 ? 0.091 6.812 1.792 1.00 0.00 98 ALA A O 10
ATOM 15879 N N . VAL A 1 99 ? 2.122 7.549 2.420 1.00 0.00 99 VAL A N 10
ATOM 15880 C CA . VAL A 1 99 ? 2.126 8.669 1.486 1.00 0.00 99 VAL A CA 10
ATOM 15881 C C . VAL A 1 99 ? 3.522 8.910 0.923 1.00 0.00 99 VAL A C 10
ATOM 15882 O O . VAL A 1 99 ? 4.491 9.048 1.671 1.00 0.00 99 VAL A O 10
ATOM 15895 N N . THR A 1 100 ? 3.619 8.961 -0.402 1.00 0.00 100 THR A N 10
ATOM 15896 C CA . THR A 1 100 ? 4.896 9.185 -1.067 1.00 0.00 100 THR A CA 10
ATOM 15897 C C . THR A 1 100 ? 5.180 10.674 -1.224 1.00 0.00 100 THR A C 10
ATOM 15898 O O . THR A 1 100 ? 4.465 11.381 -1.935 1.00 0.00 100 THR A O 10
ATOM 15909 N N . ARG A 1 101 ? 6.229 11.145 -0.557 1.00 0.00 101 ARG A N 10
ATOM 15910 C CA . ARG A 1 101 ? 6.607 12.552 -0.623 1.00 0.00 101 ARG A CA 10
ATOM 15911 C C . ARG A 1 101 ? 8.095 12.728 -0.335 1.00 0.00 101 ARG A C 10
ATOM 15912 O O . ARG A 1 101 ? 8.781 11.780 0.047 1.00 0.00 101 ARG A O 10
ATOM 15933 N N . ASP A 1 102 ? 8.588 13.948 -0.521 1.00 0.00 102 ASP A N 10
ATOM 15934 C CA . ASP A 1 102 ? 9.994 14.250 -0.281 1.00 0.00 102 ASP A CA 10
ATOM 15935 C C . ASP A 1 102 ? 10.408 13.829 1.126 1.00 0.00 102 ASP A C 10
ATOM 15936 O O . ASP A 1 102 ? 10.016 14.454 2.110 1.00 0.00 102 ASP A O 10
ATOM 15945 N N . GLU A 1 103 ? 11.201 12.766 1.211 1.00 0.00 103 GLU A N 10
ATOM 15946 C CA . GLU A 1 103 ? 11.666 12.261 2.498 1.00 0.00 103 GLU A CA 10
ATOM 15947 C C . GLU A 1 103 ? 12.946 12.971 2.930 1.00 0.00 103 GLU A C 10
ATOM 15948 O O . GLU A 1 103 ? 13.932 12.329 3.291 1.00 0.00 103 GLU A O 10
ATOM 15960 N N . ALA A 1 104 ? 12.921 14.299 2.890 1.00 0.00 104 ALA A N 10
ATOM 15961 C CA . ALA A 1 104 ? 14.078 15.096 3.279 1.00 0.00 104 ALA A CA 10
ATOM 15962 C C . ALA A 1 104 ? 14.029 15.448 4.762 1.00 0.00 104 ALA A C 10
ATOM 15963 O O . ALA A 1 104 ? 13.472 16.476 5.147 1.00 0.00 104 ALA A O 10
ATOM 15970 N N . ALA A 1 105 ? 14.614 14.589 5.589 1.00 0.00 105 ALA A N 10
ATOM 15971 C CA . ALA A 1 105 ? 14.637 14.810 7.030 1.00 0.00 105 ALA A CA 10
ATOM 15972 C C . ALA A 1 105 ? 16.065 14.801 7.563 1.00 0.00 105 ALA A C 10
ATOM 15973 O O . ALA A 1 105 ? 16.579 13.760 7.973 1.00 0.00 105 ALA A O 10
ATOM 15980 N N . SER A 1 106 ? 16.703 15.968 7.555 1.00 0.00 106 SER A N 10
ATOM 15981 C CA . SER A 1 106 ? 18.074 16.093 8.035 1.00 0.00 106 SER A CA 10
ATOM 15982 C C . SER A 1 106 ? 18.102 16.564 9.485 1.00 0.00 106 SER A C 10
ATOM 15983 O O . SER A 1 106 ? 17.354 17.462 9.873 1.00 0.00 106 SER A O 10
ATOM 15991 N N . GLY A 1 107 ? 18.970 15.951 10.284 1.00 0.00 107 GLY A N 10
ATOM 15992 C CA . GLY A 1 107 ? 19.080 16.321 11.683 1.00 0.00 107 GLY A CA 10
ATOM 15993 C C . GLY A 1 107 ? 17.728 16.540 12.333 1.00 0.00 107 GLY A C 10
ATOM 15994 O O . GLY A 1 107 ? 17.264 17.670 12.483 1.00 0.00 107 GLY A O 10
ATOM 15998 N N . PRO A 1 108 ? 17.072 15.439 12.729 1.00 0.00 108 PRO A N 10
ATOM 15999 C CA . PRO A 1 108 ? 15.756 15.490 13.372 1.00 0.00 108 PRO A CA 10
ATOM 16000 C C . PRO A 1 108 ? 15.819 16.078 14.777 1.00 0.00 108 PRO A C 10
ATOM 16001 O O . PRO A 1 108 ? 16.751 15.804 15.534 1.00 0.00 108 PRO A O 10
ATOM 16012 N N . SER A 1 109 ? 14.822 16.886 15.121 1.00 0.00 109 SER A N 10
ATOM 16013 C CA . SER A 1 109 ? 14.766 17.515 16.435 1.00 0.00 109 SER A CA 10
ATOM 16014 C C . SER A 1 109 ? 13.370 17.393 17.038 1.00 0.00 109 SER A C 10
ATOM 16015 O O . SER A 1 109 ? 13.214 17.019 18.200 1.00 0.00 109 SER A O 10
ATOM 16023 N N . SER A 1 110 ? 12.357 17.710 16.238 1.00 0.00 110 SER A N 10
ATOM 16024 C CA . SER A 1 110 ? 10.973 17.639 16.692 1.00 0.00 110 SER A CA 10
ATOM 16025 C C . SER A 1 110 ? 10.494 16.192 16.751 1.00 0.00 110 SER A C 10
ATOM 16026 O O . SER A 1 110 ? 9.887 15.688 15.807 1.00 0.00 110 SER A O 10
ATOM 16034 N N . GLY A 1 111 ? 10.771 15.529 17.870 1.00 0.00 111 GLY A N 10
ATOM 16035 C CA . GLY A 1 111 ? 10.363 14.146 18.033 1.00 0.00 111 GLY A CA 10
ATOM 16036 C C . GLY A 1 111 ? 8.855 13.987 18.066 1.00 0.00 111 GLY A C 10
ATOM 16037 O O . GLY A 1 111 ? 8.286 13.242 17.269 1.00 0.00 111 GLY A O 10
ATOM 16041 N N . GLY A 1 1 ? -15.653 -5.213 -36.541 1.00 0.00 1 GLY A N 11
ATOM 16042 C CA . GLY A 1 1 ? -16.733 -5.120 -35.577 1.00 0.00 1 GLY A CA 11
ATOM 16043 C C . GLY A 1 1 ? -16.235 -5.124 -34.146 1.00 0.00 1 GLY A C 11
ATOM 16044 O O . GLY A 1 1 ? -15.318 -5.870 -33.803 1.00 0.00 1 GLY A O 11
ATOM 16048 N N . SER A 1 2 ? -16.839 -4.288 -33.308 1.00 0.00 2 SER A N 11
ATOM 16049 C CA . SER A 1 2 ? -16.447 -4.194 -31.906 1.00 0.00 2 SER A CA 11
ATOM 16050 C C . SER A 1 2 ? -17.384 -3.264 -31.141 1.00 0.00 2 SER A C 11
ATOM 16051 O O . SER A 1 2 ? -18.083 -2.444 -31.736 1.00 0.00 2 SER A O 11
ATOM 16059 N N . SER A 1 3 ? -17.391 -3.398 -29.819 1.00 0.00 3 SER A N 11
ATOM 16060 C CA . SER A 1 3 ? -18.244 -2.573 -28.972 1.00 0.00 3 SER A CA 11
ATOM 16061 C C . SER A 1 3 ? -17.871 -2.738 -27.501 1.00 0.00 3 SER A C 11
ATOM 16062 O O . SER A 1 3 ? -17.142 -3.658 -27.133 1.00 0.00 3 SER A O 11
ATOM 16070 N N . GLY A 1 4 ? -18.379 -1.838 -26.664 1.00 0.00 4 GLY A N 11
ATOM 16071 C CA . GLY A 1 4 ? -18.089 -1.901 -25.243 1.00 0.00 4 GLY A CA 11
ATOM 16072 C C . GLY A 1 4 ? -18.019 -0.528 -24.605 1.00 0.00 4 GLY A C 11
ATOM 16073 O O . GLY A 1 4 ? -16.957 0.093 -24.568 1.00 0.00 4 GLY A O 11
ATOM 16077 N N . SER A 1 5 ? -19.153 -0.052 -24.102 1.00 0.00 5 SER A N 11
ATOM 16078 C CA . SER A 1 5 ? -19.217 1.259 -23.467 1.00 0.00 5 SER A CA 11
ATOM 16079 C C . SER A 1 5 ? -19.322 1.124 -21.951 1.00 0.00 5 SER A C 11
ATOM 16080 O O . SER A 1 5 ? -20.397 0.861 -21.413 1.00 0.00 5 SER A O 11
ATOM 16088 N N . SER A 1 6 ? -18.196 1.306 -21.268 1.00 0.00 6 SER A N 11
ATOM 16089 C CA . SER A 1 6 ? -18.158 1.201 -19.814 1.00 0.00 6 SER A CA 11
ATOM 16090 C C . SER A 1 6 ? -17.249 2.269 -19.215 1.00 0.00 6 SER A C 11
ATOM 16091 O O . SER A 1 6 ? -16.166 2.539 -19.732 1.00 0.00 6 SER A O 11
ATOM 16099 N N . GLY A 1 7 ? -17.699 2.875 -18.120 1.00 0.00 7 GLY A N 11
ATOM 16100 C CA . GLY A 1 7 ? -16.915 3.908 -17.468 1.00 0.00 7 GLY A CA 11
ATOM 16101 C C . GLY A 1 7 ? -17.704 4.654 -16.411 1.00 0.00 7 GLY A C 11
ATOM 16102 O O . GLY A 1 7 ? -18.804 5.140 -16.675 1.00 0.00 7 GLY A O 11
ATOM 16106 N N . LEU A 1 8 ? -17.142 4.744 -15.210 1.00 0.00 8 LEU A N 11
ATOM 16107 C CA . LEU A 1 8 ? -17.801 5.436 -14.108 1.00 0.00 8 LEU A CA 11
ATOM 16108 C C . LEU A 1 8 ? -17.406 6.909 -14.075 1.00 0.00 8 LEU A C 11
ATOM 16109 O O . LEU A 1 8 ? -16.327 7.298 -14.521 1.00 0.00 8 LEU A O 11
ATOM 16125 N N . PRO A 1 9 ? -18.300 7.749 -13.532 1.00 0.00 9 PRO A N 11
ATOM 16126 C CA . PRO A 1 9 ? -18.066 9.192 -13.425 1.00 0.00 9 PRO A CA 11
ATOM 16127 C C . PRO A 1 9 ? -16.982 9.530 -12.406 1.00 0.00 9 PRO A C 11
ATOM 16128 O O . PRO A 1 9 ? -16.455 10.642 -12.392 1.00 0.00 9 PRO A O 11
ATOM 16139 N N . SER A 1 10 ? -16.654 8.563 -11.555 1.00 0.00 10 SER A N 11
ATOM 16140 C CA . SER A 1 10 ? -15.636 8.759 -10.531 1.00 0.00 10 SER A CA 11
ATOM 16141 C C . SER A 1 10 ? -14.395 9.425 -11.119 1.00 0.00 10 SER A C 11
ATOM 16142 O O . SER A 1 10 ? -14.257 9.539 -12.337 1.00 0.00 10 SER A O 11
ATOM 16150 N N . ASP A 1 11 ? -13.496 9.863 -10.244 1.00 0.00 11 ASP A N 11
ATOM 16151 C CA . ASP A 1 11 ? -12.266 10.516 -10.675 1.00 0.00 11 ASP A CA 11
ATOM 16152 C C . ASP A 1 11 ? -11.054 9.631 -10.398 1.00 0.00 11 ASP A C 11
ATOM 16153 O O . ASP A 1 11 ? -10.799 9.250 -9.256 1.00 0.00 11 ASP A O 11
ATOM 16162 N N . VAL A 1 12 ? -10.311 9.308 -11.452 1.00 0.00 12 VAL A N 11
ATOM 16163 C CA . VAL A 1 12 ? -9.126 8.468 -11.322 1.00 0.00 12 VAL A CA 11
ATOM 16164 C C . VAL A 1 12 ? -7.915 9.288 -10.893 1.00 0.00 12 VAL A C 11
ATOM 16165 O O . VAL A 1 12 ? -7.329 10.018 -11.693 1.00 0.00 12 VAL A O 11
ATOM 16178 N N . THR A 1 13 ? -7.543 9.163 -9.622 1.00 0.00 13 THR A N 11
ATOM 16179 C CA . THR A 1 13 ? -6.402 9.893 -9.085 1.00 0.00 13 THR A CA 11
ATOM 16180 C C . THR A 1 13 ? -5.397 8.946 -8.441 1.00 0.00 13 THR A C 11
ATOM 16181 O O . THR A 1 13 ? -5.777 7.960 -7.809 1.00 0.00 13 THR A O 11
ATOM 16192 N N . GLU A 1 14 ? -4.114 9.251 -8.604 1.00 0.00 14 GLU A N 11
ATOM 16193 C CA . GLU A 1 14 ? -3.054 8.424 -8.037 1.00 0.00 14 GLU A CA 11
ATOM 16194 C C . GLU A 1 14 ? -2.894 8.695 -6.544 1.00 0.00 14 GLU A C 11
ATOM 16195 O O . GLU A 1 14 ? -2.099 9.541 -6.137 1.00 0.00 14 GLU A O 11
ATOM 16207 N N . GLY A 1 15 ? -3.656 7.968 -5.732 1.00 0.00 15 GLY A N 11
ATOM 16208 C CA . GLY A 1 15 ? -3.584 8.144 -4.293 1.00 0.00 15 GLY A CA 11
ATOM 16209 C C . GLY A 1 15 ? -3.723 6.835 -3.541 1.00 0.00 15 GLY A C 11
ATOM 16210 O O . GLY A 1 15 ? -4.476 6.745 -2.571 1.00 0.00 15 GLY A O 11
ATOM 16214 N N . LYS A 1 16 ? -2.998 5.817 -3.990 1.00 0.00 16 LYS A N 11
ATOM 16215 C CA . LYS A 1 16 ? -3.043 4.506 -3.355 1.00 0.00 16 LYS A CA 11
ATOM 16216 C C . LYS A 1 16 ? -1.666 4.106 -2.834 1.00 0.00 16 LYS A C 11
ATOM 16217 O O . LYS A 1 16 ? -0.716 3.963 -3.604 1.00 0.00 16 LYS A O 11
ATOM 16236 N N . THR A 1 17 ? -1.564 3.926 -1.521 1.00 0.00 17 THR A N 11
ATOM 16237 C CA . THR A 1 17 ? -0.304 3.542 -0.897 1.00 0.00 17 THR A CA 11
ATOM 16238 C C . THR A 1 17 ? -0.529 2.526 0.217 1.00 0.00 17 THR A C 11
ATOM 16239 O O . THR A 1 17 ? -1.595 2.489 0.832 1.00 0.00 17 THR A O 11
ATOM 16250 N N . VAL A 1 18 ? 0.483 1.702 0.473 1.00 0.00 18 VAL A N 11
ATOM 16251 C CA . VAL A 1 18 ? 0.396 0.686 1.516 1.00 0.00 18 VAL A CA 11
ATOM 16252 C C . VAL A 1 18 ? 1.761 0.424 2.142 1.00 0.00 18 VAL A C 11
ATOM 16253 O O . VAL A 1 18 ? 2.696 -0.002 1.464 1.00 0.00 18 VAL A O 11
ATOM 16266 N N . PHE A 1 19 ? 1.868 0.681 3.442 1.00 0.00 19 PHE A N 11
ATOM 16267 C CA . PHE A 1 19 ? 3.120 0.473 4.161 1.00 0.00 19 PHE A CA 11
ATOM 16268 C C . PHE A 1 19 ? 3.003 -0.703 5.126 1.00 0.00 19 PHE A C 11
ATOM 16269 O O . PHE A 1 19 ? 2.101 -0.745 5.964 1.00 0.00 19 PHE A O 11
ATOM 16286 N N . ILE A 1 20 ? 3.921 -1.656 5.002 1.00 0.00 20 ILE A N 11
ATOM 16287 C CA . ILE A 1 20 ? 3.922 -2.832 5.863 1.00 0.00 20 ILE A CA 11
ATOM 16288 C C . ILE A 1 20 ? 4.946 -2.692 6.984 1.00 0.00 20 ILE A C 11
ATOM 16289 O O . ILE A 1 20 ? 6.069 -2.240 6.760 1.00 0.00 20 ILE A O 11
ATOM 16305 N N . ARG A 1 21 ? 4.551 -3.084 8.191 1.00 0.00 21 ARG A N 11
ATOM 16306 C CA . ARG A 1 21 ? 5.435 -3.003 9.348 1.00 0.00 21 ARG A CA 11
ATOM 16307 C C . ARG A 1 21 ? 5.585 -4.367 10.015 1.00 0.00 21 ARG A C 11
ATOM 16308 O O . ARG A 1 21 ? 4.867 -5.311 9.688 1.00 0.00 21 ARG A O 11
ATOM 16329 N N . ASN A 1 22 ? 6.524 -4.463 10.950 1.00 0.00 22 ASN A N 11
ATOM 16330 C CA . ASN A 1 22 ? 6.769 -5.712 11.662 1.00 0.00 22 ASN A CA 11
ATOM 16331 C C . ASN A 1 22 ? 7.040 -6.851 10.684 1.00 0.00 22 ASN A C 11
ATOM 16332 O O . ASN A 1 22 ? 6.536 -7.962 10.853 1.00 0.00 22 ASN A O 11
ATOM 16343 N N . LEU A 1 23 ? 7.840 -6.568 9.662 1.00 0.00 23 LEU A N 11
ATOM 16344 C CA . LEU A 1 23 ? 8.180 -7.569 8.657 1.00 0.00 23 LEU A CA 11
ATOM 16345 C C . LEU A 1 23 ? 9.233 -8.537 9.186 1.00 0.00 23 LEU A C 11
ATOM 16346 O O . LEU A 1 23 ? 10.001 -8.202 10.088 1.00 0.00 23 LEU A O 11
ATOM 16362 N N . SER A 1 24 ? 9.265 -9.737 8.616 1.00 0.00 24 SER A N 11
ATOM 16363 C CA . SER A 1 24 ? 10.224 -10.755 9.032 1.00 0.00 24 SER A CA 11
ATOM 16364 C C . SER A 1 24 ? 11.424 -10.787 8.090 1.00 0.00 24 SER A C 11
ATOM 16365 O O . SER A 1 24 ? 11.269 -10.795 6.869 1.00 0.00 24 SER A O 11
ATOM 16373 N N . PHE A 1 25 ? 12.621 -10.806 8.668 1.00 0.00 25 PHE A N 11
ATOM 16374 C CA . PHE A 1 25 ? 13.848 -10.836 7.881 1.00 0.00 25 PHE A CA 11
ATOM 16375 C C . PHE A 1 25 ? 13.743 -11.852 6.747 1.00 0.00 25 PHE A C 11
ATOM 16376 O O . PHE A 1 25 ? 14.328 -11.669 5.680 1.00 0.00 25 PHE A O 11
ATOM 16393 N N . ASP A 1 26 ? 12.993 -12.922 6.988 1.00 0.00 26 ASP A N 11
ATOM 16394 C CA . ASP A 1 26 ? 12.810 -13.967 5.987 1.00 0.00 26 ASP A CA 11
ATOM 16395 C C . ASP A 1 26 ? 11.999 -13.450 4.803 1.00 0.00 26 ASP A C 11
ATOM 16396 O O . ASP A 1 26 ? 12.269 -13.798 3.654 1.00 0.00 26 ASP A O 11
ATOM 16405 N N . SER A 1 27 ? 11.004 -12.618 5.092 1.00 0.00 27 SER A N 11
ATOM 16406 C CA . SER A 1 27 ? 10.150 -12.057 4.052 1.00 0.00 27 SER A CA 11
ATOM 16407 C C . SER A 1 27 ? 10.985 -11.547 2.881 1.00 0.00 27 SER A C 11
ATOM 16408 O O . SER A 1 27 ? 12.192 -11.345 3.007 1.00 0.00 27 SER A O 11
ATOM 16416 N N . GLU A 1 28 ? 10.331 -11.342 1.741 1.00 0.00 28 GLU A N 11
ATOM 16417 C CA . GLU A 1 28 ? 11.013 -10.857 0.547 1.00 0.00 28 GLU A CA 11
ATOM 16418 C C . GLU A 1 28 ? 10.087 -9.978 -0.288 1.00 0.00 28 GLU A C 11
ATOM 16419 O O . GLU A 1 28 ? 8.873 -9.970 -0.087 1.00 0.00 28 GLU A O 11
ATOM 16431 N N . GLU A 1 29 ? 10.671 -9.238 -1.226 1.00 0.00 29 GLU A N 11
ATOM 16432 C CA . GLU A 1 29 ? 9.898 -8.354 -2.091 1.00 0.00 29 GLU A CA 11
ATOM 16433 C C . GLU A 1 29 ? 8.903 -9.148 -2.932 1.00 0.00 29 GLU A C 11
ATOM 16434 O O . GLU A 1 29 ? 7.794 -8.687 -3.198 1.00 0.00 29 GLU A O 11
ATOM 16446 N N . GLU A 1 30 ? 9.308 -10.345 -3.346 1.00 0.00 30 GLU A N 11
ATOM 16447 C CA . GLU A 1 30 ? 8.453 -11.202 -4.157 1.00 0.00 30 GLU A CA 11
ATOM 16448 C C . GLU A 1 30 ? 7.285 -11.740 -3.334 1.00 0.00 30 GLU A C 11
ATOM 16449 O O . GLU A 1 30 ? 6.122 -11.546 -3.687 1.00 0.00 30 GLU A O 11
ATOM 16461 N N . ALA A 1 31 ? 7.604 -12.417 -2.236 1.00 0.00 31 ALA A N 11
ATOM 16462 C CA . ALA A 1 31 ? 6.583 -12.981 -1.363 1.00 0.00 31 ALA A CA 11
ATOM 16463 C C . ALA A 1 31 ? 5.682 -11.890 -0.795 1.00 0.00 31 ALA A C 11
ATOM 16464 O O . ALA A 1 31 ? 4.458 -11.956 -0.917 1.00 0.00 31 ALA A O 11
ATOM 16471 N N . LEU A 1 32 ? 6.294 -10.887 -0.175 1.00 0.00 32 LEU A N 11
ATOM 16472 C CA . LEU A 1 32 ? 5.546 -9.781 0.413 1.00 0.00 32 LEU A CA 11
ATOM 16473 C C . LEU A 1 32 ? 4.428 -9.324 -0.519 1.00 0.00 32 LEU A C 11
ATOM 16474 O O . LEU A 1 32 ? 3.264 -9.261 -0.125 1.00 0.00 32 LEU A O 11
ATOM 16490 N N . GLY A 1 33 ? 4.790 -9.006 -1.758 1.00 0.00 33 GLY A N 11
ATOM 16491 C CA . GLY A 1 33 ? 3.807 -8.561 -2.728 1.00 0.00 33 GLY A CA 11
ATOM 16492 C C . GLY A 1 33 ? 2.748 -9.610 -3.004 1.00 0.00 33 GLY A C 11
ATOM 16493 O O . GLY A 1 33 ? 1.554 -9.343 -2.879 1.00 0.00 33 GLY A O 11
ATOM 16497 N N . GLU A 1 34 ? 3.187 -10.807 -3.382 1.00 0.00 34 GLU A N 11
ATOM 16498 C CA . GLU A 1 34 ? 2.268 -11.898 -3.679 1.00 0.00 34 GLU A CA 11
ATOM 16499 C C . GLU A 1 34 ? 1.194 -12.013 -2.601 1.00 0.00 34 GLU A C 11
ATOM 16500 O O . GLU A 1 34 ? 0.123 -12.575 -2.833 1.00 0.00 34 GLU A O 11
ATOM 16512 N N . VAL A 1 35 ? 1.488 -11.478 -1.421 1.00 0.00 35 VAL A N 11
ATOM 16513 C CA . VAL A 1 35 ? 0.549 -11.519 -0.306 1.00 0.00 35 VAL A CA 11
ATOM 16514 C C . VAL A 1 35 ? -0.528 -10.451 -0.456 1.00 0.00 35 VAL A C 11
ATOM 16515 O O . VAL A 1 35 ? -1.712 -10.712 -0.236 1.00 0.00 35 VAL A O 11
ATOM 16528 N N . LEU A 1 36 ? -0.112 -9.247 -0.831 1.00 0.00 36 LEU A N 11
ATOM 16529 C CA . LEU A 1 36 ? -1.041 -8.137 -1.011 1.00 0.00 36 LEU A CA 11
ATOM 16530 C C . LEU A 1 36 ? -1.813 -8.280 -2.319 1.00 0.00 36 LEU A C 11
ATOM 16531 O O . LEU A 1 36 ? -2.999 -7.959 -2.389 1.00 0.00 36 LEU A O 11
ATOM 16547 N N . GLN A 1 37 ? -1.131 -8.764 -3.352 1.00 0.00 37 GLN A N 11
ATOM 16548 C CA . GLN A 1 37 ? -1.753 -8.950 -4.658 1.00 0.00 37 GLN A CA 11
ATOM 16549 C C . GLN A 1 37 ? -3.112 -9.630 -4.521 1.00 0.00 37 GLN A C 11
ATOM 16550 O O . GLN A 1 37 ? -4.076 -9.247 -5.183 1.00 0.00 37 GLN A O 11
ATOM 16564 N N . GLN A 1 38 ? -3.179 -10.639 -3.659 1.00 0.00 38 GLN A N 11
ATOM 16565 C CA . GLN A 1 38 ? -4.420 -11.372 -3.437 1.00 0.00 38 GLN A CA 11
ATOM 16566 C C . GLN A 1 38 ? -5.620 -10.431 -3.465 1.00 0.00 38 GLN A C 11
ATOM 16567 O O . GLN A 1 38 ? -6.676 -10.771 -4.000 1.00 0.00 38 GLN A O 11
ATOM 16581 N N . PHE A 1 39 ? -5.452 -9.248 -2.885 1.00 0.00 39 PHE A N 11
ATOM 16582 C CA . PHE A 1 39 ? -6.522 -8.258 -2.842 1.00 0.00 39 PHE A CA 11
ATOM 16583 C C . PHE A 1 39 ? -6.622 -7.508 -4.167 1.00 0.00 39 PHE A C 11
ATOM 16584 O O . PHE A 1 39 ? -7.708 -7.357 -4.726 1.00 0.00 39 PHE A O 11
ATOM 16601 N N . GLY A 1 40 ? -5.481 -7.039 -4.662 1.00 0.00 40 GLY A N 11
ATOM 16602 C CA . GLY A 1 40 ? -5.462 -6.309 -5.917 1.00 0.00 40 GLY A CA 11
ATOM 16603 C C . GLY A 1 40 ? -4.066 -6.188 -6.495 1.00 0.00 40 GLY A C 11
ATOM 16604 O O . GLY A 1 40 ? -3.079 -6.192 -5.759 1.00 0.00 40 GLY A O 11
ATOM 16608 N N . ASP A 1 41 ? -3.983 -6.081 -7.817 1.00 0.00 41 ASP A N 11
ATOM 16609 C CA . ASP A 1 41 ? -2.697 -5.959 -8.494 1.00 0.00 41 ASP A CA 11
ATOM 16610 C C . ASP A 1 41 ? -1.836 -4.885 -7.837 1.00 0.00 41 ASP A C 11
ATOM 16611 O O . ASP A 1 41 ? -2.284 -3.756 -7.631 1.00 0.00 41 ASP A O 11
ATOM 16620 N N . LEU A 1 42 ? -0.600 -5.244 -7.509 1.00 0.00 42 LEU A N 11
ATOM 16621 C CA . LEU A 1 42 ? 0.324 -4.311 -6.873 1.00 0.00 42 LEU A CA 11
ATOM 16622 C C . LEU A 1 42 ? 1.127 -3.543 -7.918 1.00 0.00 42 LEU A C 11
ATOM 16623 O O . LEU A 1 42 ? 1.928 -4.122 -8.651 1.00 0.00 42 LEU A O 11
ATOM 16639 N N . LYS A 1 43 ? 0.908 -2.234 -7.980 1.00 0.00 43 LYS A N 11
ATOM 16640 C CA . LYS A 1 43 ? 1.612 -1.383 -8.932 1.00 0.00 43 LYS A CA 11
ATOM 16641 C C . LYS A 1 43 ? 3.123 -1.535 -8.782 1.00 0.00 43 LYS A C 11
ATOM 16642 O O . LYS A 1 43 ? 3.851 -1.597 -9.773 1.00 0.00 43 LYS A O 11
ATOM 16661 N N . TYR A 1 44 ? 3.586 -1.595 -7.539 1.00 0.00 44 TYR A N 11
ATOM 16662 C CA . TYR A 1 44 ? 5.010 -1.738 -7.261 1.00 0.00 44 TYR A CA 11
ATOM 16663 C C . TYR A 1 44 ? 5.242 -2.168 -5.815 1.00 0.00 44 TYR A C 11
ATOM 16664 O O . TYR A 1 44 ? 4.491 -1.793 -4.915 1.00 0.00 44 TYR A O 11
ATOM 16682 N N . VAL A 1 45 ? 6.289 -2.959 -5.600 1.00 0.00 45 VAL A N 11
ATOM 16683 C CA . VAL A 1 45 ? 6.623 -3.439 -4.265 1.00 0.00 45 VAL A CA 11
ATOM 16684 C C . VAL A 1 45 ? 8.107 -3.253 -3.969 1.00 0.00 45 VAL A C 11
ATOM 16685 O O . VAL A 1 45 ? 8.958 -3.905 -4.573 1.00 0.00 45 VAL A O 11
ATOM 16698 N N . ARG A 1 46 ? 8.410 -2.358 -3.034 1.00 0.00 46 ARG A N 11
ATOM 16699 C CA . ARG A 1 46 ? 9.792 -2.085 -2.657 1.00 0.00 46 ARG A CA 11
ATOM 16700 C C . ARG A 1 46 ? 9.984 -2.235 -1.151 1.00 0.00 46 ARG A C 11
ATOM 16701 O O . ARG A 1 46 ? 9.202 -1.709 -0.359 1.00 0.00 46 ARG A O 11
ATOM 16722 N N . VAL A 1 47 ? 11.031 -2.957 -0.762 1.00 0.00 47 VAL A N 11
ATOM 16723 C CA . VAL A 1 47 ? 11.327 -3.176 0.648 1.00 0.00 47 VAL A CA 11
ATOM 16724 C C . VAL A 1 47 ? 12.678 -2.578 1.025 1.00 0.00 47 VAL A C 11
ATOM 16725 O O . VAL A 1 47 ? 13.726 -3.073 0.611 1.00 0.00 47 VAL A O 11
ATOM 16738 N N . VAL A 1 48 ? 12.646 -1.509 1.815 1.00 0.00 48 VAL A N 11
ATOM 16739 C CA . VAL A 1 48 ? 13.868 -0.843 2.251 1.00 0.00 48 VAL A CA 11
ATOM 16740 C C . VAL A 1 48 ? 14.764 -1.797 3.033 1.00 0.00 48 VAL A C 11
ATOM 16741 O O . VAL A 1 48 ? 14.320 -2.449 3.979 1.00 0.00 48 VAL A O 11
ATOM 16754 N N . LEU A 1 49 ? 16.029 -1.873 2.633 1.00 0.00 49 LEU A N 11
ATOM 16755 C CA . LEU A 1 49 ? 16.990 -2.747 3.296 1.00 0.00 49 LEU A CA 11
ATOM 16756 C C . LEU A 1 49 ? 18.113 -1.936 3.935 1.00 0.00 49 LEU A C 11
ATOM 16757 O O . LEU A 1 49 ? 18.306 -0.763 3.613 1.00 0.00 49 LEU A O 11
ATOM 16773 N N . HIS A 1 50 ? 18.853 -2.569 4.839 1.00 0.00 50 HIS A N 11
ATOM 16774 C CA . HIS A 1 50 ? 19.960 -1.907 5.520 1.00 0.00 50 HIS A CA 11
ATOM 16775 C C . HIS A 1 50 ? 21.113 -1.644 4.556 1.00 0.00 50 HIS A C 11
ATOM 16776 O O . HIS A 1 50 ? 21.432 -2.464 3.694 1.00 0.00 50 HIS A O 11
ATOM 16791 N N . PRO A 1 51 ? 21.752 -0.474 4.702 1.00 0.00 51 PRO A N 11
ATOM 16792 C CA . PRO A 1 51 ? 22.879 -0.077 3.852 1.00 0.00 51 PRO A CA 11
ATOM 16793 C C . PRO A 1 51 ? 24.129 -0.906 4.123 1.00 0.00 51 PRO A C 11
ATOM 16794 O O . PRO A 1 51 ? 24.821 -1.324 3.194 1.00 0.00 51 PRO A O 11
ATOM 16805 N N . ASP A 1 52 ? 24.413 -1.141 5.399 1.00 0.00 52 ASP A N 11
ATOM 16806 C CA . ASP A 1 52 ? 25.581 -1.922 5.791 1.00 0.00 52 ASP A CA 11
ATOM 16807 C C . ASP A 1 52 ? 25.455 -3.365 5.313 1.00 0.00 52 ASP A C 11
ATOM 16808 O O . ASP A 1 52 ? 26.350 -3.892 4.652 1.00 0.00 52 ASP A O 11
ATOM 16817 N N . THR A 1 53 ? 24.337 -4.001 5.652 1.00 0.00 53 THR A N 11
ATOM 16818 C CA . THR A 1 53 ? 24.095 -5.383 5.259 1.00 0.00 53 THR A CA 11
ATOM 16819 C C . THR A 1 53 ? 22.719 -5.540 4.622 1.00 0.00 53 THR A C 11
ATOM 16820 O O . THR A 1 53 ? 21.909 -4.615 4.638 1.00 0.00 53 THR A O 11
ATOM 16831 N N . GLU A 1 54 ? 22.462 -6.718 4.062 1.00 0.00 54 GLU A N 11
ATOM 16832 C CA . GLU A 1 54 ? 21.183 -6.996 3.420 1.00 0.00 54 GLU A CA 11
ATOM 16833 C C . GLU A 1 54 ? 20.140 -7.426 4.447 1.00 0.00 54 GLU A C 11
ATOM 16834 O O . GLU A 1 54 ? 19.553 -8.503 4.338 1.00 0.00 54 GLU A O 11
ATOM 16846 N N . HIS A 1 55 ? 19.915 -6.576 5.444 1.00 0.00 55 HIS A N 11
ATOM 16847 C CA . HIS A 1 55 ? 18.943 -6.868 6.492 1.00 0.00 55 HIS A CA 11
ATOM 16848 C C . HIS A 1 55 ? 17.704 -5.990 6.342 1.00 0.00 55 HIS A C 11
ATOM 16849 O O . HIS A 1 55 ? 17.798 -4.763 6.331 1.00 0.00 55 HIS A O 11
ATOM 16864 N N . SER A 1 56 ? 16.543 -6.628 6.226 1.00 0.00 56 SER A N 11
ATOM 16865 C CA . SER A 1 56 ? 15.286 -5.905 6.073 1.00 0.00 56 SER A CA 11
ATOM 16866 C C . SER A 1 56 ? 14.965 -5.100 7.328 1.00 0.00 56 SER A C 11
ATOM 16867 O O . SER A 1 56 ? 15.064 -5.605 8.446 1.00 0.00 56 SER A O 11
ATOM 16875 N N . LYS A 1 57 ? 14.581 -3.842 7.134 1.00 0.00 57 LYS A N 11
ATOM 16876 C CA . LYS A 1 57 ? 14.244 -2.965 8.249 1.00 0.00 57 LYS A CA 11
ATOM 16877 C C . LYS A 1 57 ? 12.826 -3.231 8.741 1.00 0.00 57 LYS A C 11
ATOM 16878 O O . LYS A 1 57 ? 12.071 -2.301 9.023 1.00 0.00 57 LYS A O 11
ATOM 16897 N N . GLY A 1 58 ? 12.469 -4.508 8.844 1.00 0.00 58 GLY A N 11
ATOM 16898 C CA . GLY A 1 58 ? 11.143 -4.873 9.305 1.00 0.00 58 GLY A CA 11
ATOM 16899 C C . GLY A 1 58 ? 10.073 -3.922 8.805 1.00 0.00 58 GLY A C 11
ATOM 16900 O O . GLY A 1 58 ? 9.114 -3.626 9.518 1.00 0.00 58 GLY A O 11
ATOM 16904 N N . CYS A 1 59 ? 10.239 -3.441 7.578 1.00 0.00 59 CYS A N 11
ATOM 16905 C CA . CYS A 1 59 ? 9.280 -2.516 6.984 1.00 0.00 59 CYS A CA 11
ATOM 16906 C C . CYS A 1 59 ? 9.433 -2.474 5.467 1.00 0.00 59 CYS A C 11
ATOM 16907 O O . CYS A 1 59 ? 10.516 -2.719 4.935 1.00 0.00 59 CYS A O 11
ATOM 16915 N N . ALA A 1 60 ? 8.342 -2.163 4.776 1.00 0.00 60 ALA A N 11
ATOM 16916 C CA . ALA A 1 60 ? 8.355 -2.089 3.320 1.00 0.00 60 ALA A CA 11
ATOM 16917 C C . ALA A 1 60 ? 7.212 -1.221 2.804 1.00 0.00 60 ALA A C 11
ATOM 16918 O O . ALA A 1 60 ? 6.195 -1.051 3.478 1.00 0.00 60 ALA A O 11
ATOM 16925 N N . PHE A 1 61 ? 7.386 -0.672 1.607 1.00 0.00 61 PHE A N 11
ATOM 16926 C CA . PHE A 1 61 ? 6.370 0.181 1.002 1.00 0.00 61 PHE A CA 11
ATOM 16927 C C . PHE A 1 61 ? 5.876 -0.412 -0.315 1.00 0.00 61 PHE A C 11
ATOM 16928 O O . PHE A 1 61 ? 6.669 -0.861 -1.142 1.00 0.00 61 PHE A O 11
ATOM 16945 N N . ALA A 1 62 ? 4.560 -0.409 -0.501 1.00 0.00 62 ALA A N 11
ATOM 16946 C CA . ALA A 1 62 ? 3.959 -0.945 -1.716 1.00 0.00 62 ALA A CA 11
ATOM 16947 C C . ALA A 1 62 ? 2.887 -0.006 -2.258 1.00 0.00 62 ALA A C 11
ATOM 16948 O O . ALA A 1 62 ? 2.528 0.979 -1.613 1.00 0.00 62 ALA A O 11
ATOM 16955 N N . GLN A 1 63 ? 2.380 -0.318 -3.447 1.00 0.00 63 GLN A N 11
ATOM 16956 C CA . GLN A 1 63 ? 1.349 0.500 -4.076 1.00 0.00 63 GLN A CA 11
ATOM 16957 C C . GLN A 1 63 ? 0.365 -0.368 -4.853 1.00 0.00 63 GLN A C 11
ATOM 16958 O O . GLN A 1 63 ? 0.765 -1.235 -5.630 1.00 0.00 63 GLN A O 11
ATOM 16972 N N . PHE A 1 64 ? -0.924 -0.128 -4.639 1.00 0.00 64 PHE A N 11
ATOM 16973 C CA . PHE A 1 64 ? -1.966 -0.889 -5.318 1.00 0.00 64 PHE A CA 11
ATOM 16974 C C . PHE A 1 64 ? -2.355 -0.223 -6.635 1.00 0.00 64 PHE A C 11
ATOM 16975 O O . PHE A 1 64 ? -1.951 0.906 -6.915 1.00 0.00 64 PHE A O 11
ATOM 16992 N N . MET A 1 65 ? -3.142 -0.930 -7.440 1.00 0.00 65 MET A N 11
ATOM 16993 C CA . MET A 1 65 ? -3.586 -0.407 -8.726 1.00 0.00 65 MET A CA 11
ATOM 16994 C C . MET A 1 65 ? -4.840 0.446 -8.563 1.00 0.00 65 MET A C 11
ATOM 16995 O O . MET A 1 65 ? -5.122 1.318 -9.385 1.00 0.00 65 MET A O 11
ATOM 17009 N N . THR A 1 66 ? -5.591 0.188 -7.497 1.00 0.00 66 THR A N 11
ATOM 17010 C CA . THR A 1 66 ? -6.816 0.931 -7.227 1.00 0.00 66 THR A CA 11
ATOM 17011 C C . THR A 1 66 ? -6.971 1.211 -5.736 1.00 0.00 66 THR A C 11
ATOM 17012 O O . THR A 1 66 ? -6.578 0.400 -4.899 1.00 0.00 66 THR A O 11
ATOM 17023 N N . GLN A 1 67 ? -7.548 2.364 -5.413 1.00 0.00 67 GLN A N 11
ATOM 17024 C CA . GLN A 1 67 ? -7.755 2.751 -4.022 1.00 0.00 67 GLN A CA 11
ATOM 17025 C C . GLN A 1 67 ? -8.456 1.640 -3.247 1.00 0.00 67 GLN A C 11
ATOM 17026 O O . GLN A 1 67 ? -8.012 1.249 -2.168 1.00 0.00 67 GLN A O 11
ATOM 17040 N N . GLU A 1 68 ? -9.552 1.136 -3.805 1.00 0.00 68 GLU A N 11
ATOM 17041 C CA . GLU A 1 68 ? -10.314 0.070 -3.165 1.00 0.00 68 GLU A CA 11
ATOM 17042 C C . GLU A 1 68 ? -9.389 -1.037 -2.668 1.00 0.00 68 GLU A C 11
ATOM 17043 O O . GLU A 1 68 ? -9.561 -1.556 -1.565 1.00 0.00 68 GLU A O 11
ATOM 17055 N N . ALA A 1 69 ? -8.408 -1.394 -3.491 1.00 0.00 69 ALA A N 11
ATOM 17056 C CA . ALA A 1 69 ? -7.455 -2.438 -3.136 1.00 0.00 69 ALA A CA 11
ATOM 17057 C C . ALA A 1 69 ? -6.778 -2.133 -1.804 1.00 0.00 69 ALA A C 11
ATOM 17058 O O . ALA A 1 69 ? -6.964 -2.852 -0.823 1.00 0.00 69 ALA A O 11
ATOM 17065 N N . ALA A 1 70 ? -5.990 -1.063 -1.778 1.00 0.00 70 ALA A N 11
ATOM 17066 C CA . ALA A 1 70 ? -5.286 -0.663 -0.566 1.00 0.00 70 ALA A CA 11
ATOM 17067 C C . ALA A 1 70 ? -6.186 -0.786 0.659 1.00 0.00 70 ALA A C 11
ATOM 17068 O O . ALA A 1 70 ? -5.770 -1.298 1.697 1.00 0.00 70 ALA A O 11
ATOM 17075 N N . GLN A 1 71 ? -7.422 -0.313 0.529 1.00 0.00 71 GLN A N 11
ATOM 17076 C CA . GLN A 1 71 ? -8.380 -0.369 1.626 1.00 0.00 71 GLN A CA 11
ATOM 17077 C C . GLN A 1 71 ? -8.718 -1.814 1.980 1.00 0.00 71 GLN A C 11
ATOM 17078 O O . GLN A 1 71 ? -8.829 -2.167 3.155 1.00 0.00 71 GLN A O 11
ATOM 17092 N N . LYS A 1 72 ? -8.880 -2.646 0.957 1.00 0.00 72 LYS A N 11
ATOM 17093 C CA . LYS A 1 72 ? -9.204 -4.053 1.159 1.00 0.00 72 LYS A CA 11
ATOM 17094 C C . LYS A 1 72 ? -8.068 -4.776 1.876 1.00 0.00 72 LYS A C 11
ATOM 17095 O O . LYS A 1 72 ? -8.288 -5.783 2.550 1.00 0.00 72 LYS A O 11
ATOM 17114 N N . CYS A 1 73 ? -6.855 -4.255 1.727 1.00 0.00 73 CYS A N 11
ATOM 17115 C CA . CYS A 1 73 ? -5.684 -4.851 2.361 1.00 0.00 73 CYS A CA 11
ATOM 17116 C C . CYS A 1 73 ? -5.607 -4.464 3.834 1.00 0.00 73 CYS A C 11
ATOM 17117 O O . CYS A 1 73 ? -5.213 -5.269 4.679 1.00 0.00 73 CYS A O 11
ATOM 17125 N N . LEU A 1 74 ? -5.985 -3.227 4.135 1.00 0.00 74 LEU A N 11
ATOM 17126 C CA . LEU A 1 74 ? -5.957 -2.731 5.507 1.00 0.00 74 LEU A CA 11
ATOM 17127 C C . LEU A 1 74 ? -6.897 -3.538 6.397 1.00 0.00 74 LEU A C 11
ATOM 17128 O O . LEU A 1 74 ? -6.468 -4.158 7.369 1.00 0.00 74 LEU A O 11
ATOM 17144 N N . ALA A 1 75 ? -8.181 -3.528 6.055 1.00 0.00 75 ALA A N 11
ATOM 17145 C CA . ALA A 1 75 ? -9.181 -4.263 6.820 1.00 0.00 75 ALA A CA 11
ATOM 17146 C C . ALA A 1 75 ? -8.759 -5.714 7.024 1.00 0.00 75 ALA A C 11
ATOM 17147 O O . ALA A 1 75 ? -9.033 -6.309 8.066 1.00 0.00 75 ALA A O 11
ATOM 17154 N N . ALA A 1 76 ? -8.092 -6.278 6.023 1.00 0.00 76 ALA A N 11
ATOM 17155 C CA . ALA A 1 76 ? -7.631 -7.659 6.093 1.00 0.00 76 ALA A CA 11
ATOM 17156 C C . ALA A 1 76 ? -6.389 -7.779 6.969 1.00 0.00 76 ALA A C 11
ATOM 17157 O O . ALA A 1 76 ? -6.171 -8.802 7.616 1.00 0.00 76 ALA A O 11
ATOM 17164 N N . ALA A 1 77 ? -5.577 -6.726 6.984 1.00 0.00 77 ALA A N 11
ATOM 17165 C CA . ALA A 1 77 ? -4.357 -6.714 7.782 1.00 0.00 77 ALA A CA 11
ATOM 17166 C C . ALA A 1 77 ? -4.668 -6.487 9.257 1.00 0.00 77 ALA A C 11
ATOM 17167 O O . ALA A 1 77 ? -4.022 -7.062 10.133 1.00 0.00 77 ALA A O 11
ATOM 17174 N N . SER A 1 78 ? -5.661 -5.644 9.525 1.00 0.00 78 SER A N 11
ATOM 17175 C CA . SER A 1 78 ? -6.054 -5.338 10.896 1.00 0.00 78 SER A CA 11
ATOM 17176 C C . SER A 1 78 ? -6.865 -6.482 11.497 1.00 0.00 78 SER A C 11
ATOM 17177 O O . SER A 1 78 ? -8.055 -6.629 11.217 1.00 0.00 78 SER A O 11
ATOM 17185 N N . LEU A 1 79 ? -6.212 -7.290 12.324 1.00 0.00 79 LEU A N 11
ATOM 17186 C CA . LEU A 1 79 ? -6.870 -8.422 12.967 1.00 0.00 79 LEU A CA 11
ATOM 17187 C C . LEU A 1 79 ? -8.207 -8.004 13.571 1.00 0.00 79 LEU A C 11
ATOM 17188 O O . LEU A 1 79 ? -9.081 -8.837 13.804 1.00 0.00 79 LEU A O 11
ATOM 17204 N N . GLU A 1 80 ? -8.357 -6.707 13.821 1.00 0.00 80 GLU A N 11
ATOM 17205 C CA . GLU A 1 80 ? -9.588 -6.178 14.397 1.00 0.00 80 GLU A CA 11
ATOM 17206 C C . GLU A 1 80 ? -10.747 -6.302 13.412 1.00 0.00 80 GLU A C 11
ATOM 17207 O O . GLU A 1 80 ? -11.797 -6.855 13.739 1.00 0.00 80 GLU A O 11
ATOM 17219 N N . ALA A 1 81 ? -10.548 -5.783 12.205 1.00 0.00 81 ALA A N 11
ATOM 17220 C CA . ALA A 1 81 ? -11.574 -5.836 11.171 1.00 0.00 81 ALA A CA 11
ATOM 17221 C C . ALA A 1 81 ? -11.970 -7.277 10.865 1.00 0.00 81 ALA A C 11
ATOM 17222 O O . ALA A 1 81 ? -11.113 -8.144 10.701 1.00 0.00 81 ALA A O 11
ATOM 17229 N N . GLU A 1 82 ? -13.275 -7.524 10.791 1.00 0.00 82 GLU A N 11
ATOM 17230 C CA . GLU A 1 82 ? -13.783 -8.860 10.506 1.00 0.00 82 GLU A CA 11
ATOM 17231 C C . GLU A 1 82 ? -12.875 -9.928 11.109 1.00 0.00 82 GLU A C 11
ATOM 17232 O O . GLU A 1 82 ? -12.604 -10.953 10.485 1.00 0.00 82 GLU A O 11
ATOM 17244 N N . GLY A 1 83 ? -12.407 -9.678 12.328 1.00 0.00 83 GLY A N 11
ATOM 17245 C CA . GLY A 1 83 ? -11.534 -10.626 12.996 1.00 0.00 83 GLY A CA 11
ATOM 17246 C C . GLY A 1 83 ? -10.594 -11.325 12.035 1.00 0.00 83 GLY A C 11
ATOM 17247 O O . GLY A 1 83 ? -10.451 -12.547 12.073 1.00 0.00 83 GLY A O 11
ATOM 17251 N N . GLY A 1 84 ? -9.951 -10.549 11.168 1.00 0.00 84 GLY A N 11
ATOM 17252 C CA . GLY A 1 84 ? -9.029 -11.119 10.203 1.00 0.00 84 GLY A CA 11
ATOM 17253 C C . GLY A 1 84 ? -7.750 -10.315 10.078 1.00 0.00 84 GLY A C 11
ATOM 17254 O O . GLY A 1 84 ? -7.788 -9.102 9.873 1.00 0.00 84 GLY A O 11
ATOM 17258 N N . GLY A 1 85 ? -6.612 -10.991 10.202 1.00 0.00 85 GLY A N 11
ATOM 17259 C CA . GLY A 1 85 ? -5.332 -10.315 10.100 1.00 0.00 85 GLY A CA 11
ATOM 17260 C C . GLY A 1 85 ? -4.322 -11.105 9.291 1.00 0.00 85 GLY A C 11
ATOM 17261 O O . GLY A 1 85 ? -4.387 -12.333 9.232 1.00 0.00 85 GLY A O 11
ATOM 17265 N N . LEU A 1 86 ? -3.388 -10.399 8.664 1.00 0.00 86 LEU A N 11
ATOM 17266 C CA . LEU A 1 86 ? -2.360 -11.041 7.852 1.00 0.00 86 LEU A CA 11
ATOM 17267 C C . LEU A 1 86 ? -1.145 -11.405 8.699 1.00 0.00 86 LEU A C 11
ATOM 17268 O O . LEU A 1 86 ? -0.834 -10.729 9.680 1.00 0.00 86 LEU A O 11
ATOM 17284 N N . LYS A 1 87 ? -0.460 -12.476 8.313 1.00 0.00 87 LYS A N 11
ATOM 17285 C CA . LYS A 1 87 ? 0.724 -12.928 9.033 1.00 0.00 87 LYS A CA 11
ATOM 17286 C C . LYS A 1 87 ? 1.731 -13.564 8.080 1.00 0.00 87 LYS A C 11
ATOM 17287 O O . LYS A 1 87 ? 1.354 -14.226 7.113 1.00 0.00 87 LYS A O 11
ATOM 17306 N N . LEU A 1 88 ? 3.014 -13.359 8.360 1.00 0.00 88 LEU A N 11
ATOM 17307 C CA . LEU A 1 88 ? 4.076 -13.914 7.528 1.00 0.00 88 LEU A CA 11
ATOM 17308 C C . LEU A 1 88 ? 5.179 -14.523 8.388 1.00 0.00 88 LEU A C 11
ATOM 17309 O O . LEU A 1 88 ? 5.914 -13.809 9.070 1.00 0.00 88 LEU A O 11
ATOM 17325 N N . ASP A 1 89 ? 5.290 -15.846 8.349 1.00 0.00 89 ASP A N 11
ATOM 17326 C CA . ASP A 1 89 ? 6.306 -16.552 9.122 1.00 0.00 89 ASP A CA 11
ATOM 17327 C C . ASP A 1 89 ? 6.081 -16.360 10.618 1.00 0.00 89 ASP A C 11
ATOM 17328 O O . ASP A 1 89 ? 7.026 -16.368 11.405 1.00 0.00 89 ASP A O 11
ATOM 17337 N N . GLY A 1 90 ? 4.820 -16.185 11.005 1.00 0.00 90 GLY A N 11
ATOM 17338 C CA . GLY A 1 90 ? 4.494 -15.992 12.405 1.00 0.00 90 GLY A CA 11
ATOM 17339 C C . GLY A 1 90 ? 4.654 -14.550 12.845 1.00 0.00 90 GLY A C 11
ATOM 17340 O O . GLY A 1 90 ? 4.897 -14.276 14.020 1.00 0.00 90 GLY A O 11
ATOM 17344 N N . ARG A 1 91 ? 4.521 -13.626 11.899 1.00 0.00 91 ARG A N 11
ATOM 17345 C CA . ARG A 1 91 ? 4.656 -12.205 12.194 1.00 0.00 91 ARG A CA 11
ATOM 17346 C C . ARG A 1 91 ? 3.443 -11.428 11.692 1.00 0.00 91 ARG A C 11
ATOM 17347 O O . ARG A 1 91 ? 3.135 -11.443 10.500 1.00 0.00 91 ARG A O 11
ATOM 17368 N N . GLN A 1 92 ? 2.759 -10.751 12.609 1.00 0.00 92 GLN A N 11
ATOM 17369 C CA . GLN A 1 92 ? 1.579 -9.969 12.259 1.00 0.00 92 GLN A CA 11
ATOM 17370 C C . GLN A 1 92 ? 1.959 -8.764 11.405 1.00 0.00 92 GLN A C 11
ATOM 17371 O O . GLN A 1 92 ? 2.535 -7.795 11.902 1.00 0.00 92 GLN A O 11
ATOM 17385 N N . LEU A 1 93 ? 1.633 -8.829 10.119 1.00 0.00 93 LEU A N 11
ATOM 17386 C CA . LEU A 1 93 ? 1.940 -7.742 9.196 1.00 0.00 93 LEU A CA 11
ATOM 17387 C C . LEU A 1 93 ? 1.042 -6.537 9.456 1.00 0.00 93 LEU A C 11
ATOM 17388 O O . LEU A 1 93 ? -0.175 -6.672 9.586 1.00 0.00 93 LEU A O 11
ATOM 17404 N N . LYS A 1 94 ? 1.650 -5.358 9.528 1.00 0.00 94 LYS A N 11
ATOM 17405 C CA . LYS A 1 94 ? 0.906 -4.127 9.768 1.00 0.00 94 LYS A CA 11
ATOM 17406 C C . LYS A 1 94 ? 0.858 -3.266 8.510 1.00 0.00 94 LYS A C 11
ATOM 17407 O O . LYS A 1 94 ? 1.831 -2.594 8.167 1.00 0.00 94 LYS A O 11
ATOM 17426 N N . VAL A 1 95 ? -0.282 -3.289 7.826 1.00 0.00 95 VAL A N 11
ATOM 17427 C CA . VAL A 1 95 ? -0.458 -2.509 6.607 1.00 0.00 95 VAL A CA 11
ATOM 17428 C C . VAL A 1 95 ? -1.243 -1.231 6.882 1.00 0.00 95 VAL A C 11
ATOM 17429 O O . VAL A 1 95 ? -2.309 -1.265 7.497 1.00 0.00 95 VAL A O 11
ATOM 17442 N N . ASP A 1 96 ? -0.709 -0.105 6.421 1.00 0.00 96 ASP A N 11
ATOM 17443 C CA . ASP A 1 96 ? -1.360 1.185 6.616 1.00 0.00 96 ASP A CA 11
ATOM 17444 C C . ASP A 1 96 ? -1.137 2.093 5.410 1.00 0.00 96 ASP A C 11
ATOM 17445 O O . ASP A 1 96 ? -0.068 2.079 4.799 1.00 0.00 96 ASP A O 11
ATOM 17454 N N . LEU A 1 97 ? -2.152 2.881 5.074 1.00 0.00 97 LEU A N 11
ATOM 17455 C CA . LEU A 1 97 ? -2.068 3.796 3.940 1.00 0.00 97 LEU A CA 11
ATOM 17456 C C . LEU A 1 97 ? -0.961 4.824 4.152 1.00 0.00 97 LEU A C 11
ATOM 17457 O O . LEU A 1 97 ? -1.147 5.814 4.859 1.00 0.00 97 LEU A O 11
ATOM 17473 N N . ALA A 1 98 ? 0.190 4.583 3.532 1.00 0.00 98 ALA A N 11
ATOM 17474 C CA . ALA A 1 98 ? 1.324 5.491 3.649 1.00 0.00 98 ALA A CA 11
ATOM 17475 C C . ALA A 1 98 ? 1.213 6.640 2.654 1.00 0.00 98 ALA A C 11
ATOM 17476 O O . ALA A 1 98 ? 0.229 6.748 1.921 1.00 0.00 98 ALA A O 11
ATOM 17483 N N . VAL A 1 99 ? 2.228 7.499 2.632 1.00 0.00 99 VAL A N 11
ATOM 17484 C CA . VAL A 1 99 ? 2.244 8.641 1.726 1.00 0.00 99 VAL A CA 11
ATOM 17485 C C . VAL A 1 99 ? 3.640 8.874 1.160 1.00 0.00 99 VAL A C 11
ATOM 17486 O O . VAL A 1 99 ? 4.621 8.939 1.902 1.00 0.00 99 VAL A O 11
ATOM 17499 N N . THR A 1 100 ? 3.724 9.001 -0.161 1.00 0.00 100 THR A N 11
ATOM 17500 C CA . THR A 1 100 ? 5.000 9.226 -0.828 1.00 0.00 100 THR A CA 11
ATOM 17501 C C . THR A 1 100 ? 5.767 10.370 -0.175 1.00 0.00 100 THR A C 11
ATOM 17502 O O . THR A 1 100 ? 5.197 11.419 0.127 1.00 0.00 100 THR A O 11
ATOM 17513 N N . ARG A 1 101 ? 7.061 10.162 0.040 1.00 0.00 101 ARG A N 11
ATOM 17514 C CA . ARG A 1 101 ? 7.906 11.176 0.658 1.00 0.00 101 ARG A CA 11
ATOM 17515 C C . ARG A 1 101 ? 9.376 10.769 0.601 1.00 0.00 101 ARG A C 11
ATOM 17516 O O . ARG A 1 101 ? 9.746 9.680 1.042 1.00 0.00 101 ARG A O 11
ATOM 17537 N N . ASP A 1 102 ? 10.208 11.649 0.056 1.00 0.00 102 ASP A N 11
ATOM 17538 C CA . ASP A 1 102 ? 11.637 11.381 -0.058 1.00 0.00 102 ASP A CA 11
ATOM 17539 C C . ASP A 1 102 ? 12.345 11.633 1.270 1.00 0.00 102 ASP A C 11
ATOM 17540 O O . ASP A 1 102 ? 12.398 12.764 1.750 1.00 0.00 102 ASP A O 11
ATOM 17549 N N . GLU A 1 103 ? 12.885 10.570 1.857 1.00 0.00 103 GLU A N 11
ATOM 17550 C CA . GLU A 1 103 ? 13.587 10.676 3.131 1.00 0.00 103 GLU A CA 11
ATOM 17551 C C . GLU A 1 103 ? 15.090 10.491 2.940 1.00 0.00 103 GLU A C 11
ATOM 17552 O O . GLU A 1 103 ? 15.599 9.372 2.986 1.00 0.00 103 GLU A O 11
ATOM 17564 N N . ALA A 1 104 ? 15.794 11.598 2.725 1.00 0.00 104 ALA A N 11
ATOM 17565 C CA . ALA A 1 104 ? 17.238 11.559 2.529 1.00 0.00 104 ALA A CA 11
ATOM 17566 C C . ALA A 1 104 ? 17.943 12.556 3.443 1.00 0.00 104 ALA A C 11
ATOM 17567 O O . ALA A 1 104 ? 18.113 13.722 3.090 1.00 0.00 104 ALA A O 11
ATOM 17574 N N . ALA A 1 105 ? 18.350 12.088 4.619 1.00 0.00 105 ALA A N 11
ATOM 17575 C CA . ALA A 1 105 ? 19.038 12.939 5.582 1.00 0.00 105 ALA A CA 11
ATOM 17576 C C . ALA A 1 105 ? 20.478 12.481 5.789 1.00 0.00 105 ALA A C 11
ATOM 17577 O O . ALA A 1 105 ? 20.826 11.340 5.486 1.00 0.00 105 ALA A O 11
ATOM 17584 N N . SER A 1 106 ? 21.311 13.378 6.305 1.00 0.00 106 SER A N 11
ATOM 17585 C CA . SER A 1 106 ? 22.715 13.068 6.548 1.00 0.00 106 SER A CA 11
ATOM 17586 C C . SER A 1 106 ? 23.343 14.091 7.489 1.00 0.00 106 SER A C 11
ATOM 17587 O O . SER A 1 106 ? 23.158 15.296 7.327 1.00 0.00 106 SER A O 11
ATOM 17595 N N . GLY A 1 107 ? 24.087 13.600 8.476 1.00 0.00 107 GLY A N 11
ATOM 17596 C CA . GLY A 1 107 ? 24.732 14.484 9.429 1.00 0.00 107 GLY A CA 11
ATOM 17597 C C . GLY A 1 107 ? 25.568 13.731 10.445 1.00 0.00 107 GLY A C 11
ATOM 17598 O O . GLY A 1 107 ? 25.139 13.482 11.571 1.00 0.00 107 GLY A O 11
ATOM 17602 N N . PRO A 1 108 ? 26.792 13.353 10.046 1.00 0.00 108 PRO A N 11
ATOM 17603 C CA . PRO A 1 108 ? 27.715 12.617 10.914 1.00 0.00 108 PRO A CA 11
ATOM 17604 C C . PRO A 1 108 ? 28.246 13.477 12.056 1.00 0.00 108 PRO A C 11
ATOM 17605 O O . PRO A 1 108 ? 27.911 14.656 12.166 1.00 0.00 108 PRO A O 11
ATOM 17616 N N . SER A 1 109 ? 29.076 12.878 12.905 1.00 0.00 109 SER A N 11
ATOM 17617 C CA . SER A 1 109 ? 29.651 13.588 14.041 1.00 0.00 109 SER A CA 11
ATOM 17618 C C . SER A 1 109 ? 31.172 13.632 13.942 1.00 0.00 109 SER A C 11
ATOM 17619 O O . SER A 1 109 ? 31.788 12.778 13.304 1.00 0.00 109 SER A O 11
ATOM 17627 N N . SER A 1 110 ? 31.772 14.633 14.578 1.00 0.00 110 SER A N 11
ATOM 17628 C CA . SER A 1 110 ? 33.222 14.792 14.559 1.00 0.00 110 SER A CA 11
ATOM 17629 C C . SER A 1 110 ? 33.795 14.714 15.971 1.00 0.00 110 SER A C 11
ATOM 17630 O O . SER A 1 110 ? 33.058 14.581 16.946 1.00 0.00 110 SER A O 11
ATOM 17638 N N . GLY A 1 111 ? 35.119 14.799 16.071 1.00 0.00 111 GLY A N 11
ATOM 17639 C CA . GLY A 1 111 ? 35.770 14.737 17.366 1.00 0.00 111 GLY A CA 11
ATOM 17640 C C . GLY A 1 111 ? 37.083 13.981 17.319 1.00 0.00 111 GLY A C 11
ATOM 17641 O O . GLY A 1 111 ? 37.272 13.104 16.475 1.00 0.00 111 GLY A O 11
ATOM 17645 N N . GLY A 1 1 ? -32.014 6.770 11.029 1.00 0.00 1 GLY A N 12
ATOM 17646 C CA . GLY A 1 1 ? -31.689 5.985 9.853 1.00 0.00 1 GLY A CA 12
ATOM 17647 C C . GLY A 1 1 ? -30.235 5.558 9.824 1.00 0.00 1 GLY A C 12
ATOM 17648 O O . GLY A 1 1 ? -29.766 4.870 10.731 1.00 0.00 1 GLY A O 12
ATOM 17652 N N . SER A 1 2 ? -29.521 5.964 8.779 1.00 0.00 2 SER A N 12
ATOM 17653 C CA . SER A 1 2 ? -28.113 5.613 8.633 1.00 0.00 2 SER A CA 12
ATOM 17654 C C . SER A 1 2 ? -27.422 6.545 7.642 1.00 0.00 2 SER A C 12
ATOM 17655 O O . SER A 1 2 ? -28.068 7.147 6.784 1.00 0.00 2 SER A O 12
ATOM 17663 N N . SER A 1 3 ? -26.103 6.659 7.768 1.00 0.00 3 SER A N 12
ATOM 17664 C CA . SER A 1 3 ? -25.323 7.519 6.886 1.00 0.00 3 SER A CA 12
ATOM 17665 C C . SER A 1 3 ? -23.931 6.940 6.655 1.00 0.00 3 SER A C 12
ATOM 17666 O O . SER A 1 3 ? -23.129 6.833 7.581 1.00 0.00 3 SER A O 12
ATOM 17674 N N . GLY A 1 4 ? -23.651 6.568 5.409 1.00 0.00 4 GLY A N 12
ATOM 17675 C CA . GLY A 1 4 ? -22.356 6.004 5.076 1.00 0.00 4 GLY A CA 12
ATOM 17676 C C . GLY A 1 4 ? -21.624 6.814 4.025 1.00 0.00 4 GLY A C 12
ATOM 17677 O O . GLY A 1 4 ? -21.370 8.004 4.214 1.00 0.00 4 GLY A O 12
ATOM 17681 N N . SER A 1 5 ? -21.281 6.169 2.915 1.00 0.00 5 SER A N 12
ATOM 17682 C CA . SER A 1 5 ? -20.568 6.836 1.832 1.00 0.00 5 SER A CA 12
ATOM 17683 C C . SER A 1 5 ? -20.942 6.231 0.482 1.00 0.00 5 SER A C 12
ATOM 17684 O O . SER A 1 5 ? -21.159 5.025 0.368 1.00 0.00 5 SER A O 12
ATOM 17692 N N . SER A 1 6 ? -21.015 7.079 -0.539 1.00 0.00 6 SER A N 12
ATOM 17693 C CA . SER A 1 6 ? -21.366 6.631 -1.881 1.00 0.00 6 SER A CA 12
ATOM 17694 C C . SER A 1 6 ? -21.085 7.722 -2.909 1.00 0.00 6 SER A C 12
ATOM 17695 O O . SER A 1 6 ? -21.487 8.872 -2.737 1.00 0.00 6 SER A O 12
ATOM 17703 N N . GLY A 1 7 ? -20.390 7.352 -3.981 1.00 0.00 7 GLY A N 12
ATOM 17704 C CA . GLY A 1 7 ? -20.066 8.310 -5.022 1.00 0.00 7 GLY A CA 12
ATOM 17705 C C . GLY A 1 7 ? -19.291 7.684 -6.165 1.00 0.00 7 GLY A C 12
ATOM 17706 O O . GLY A 1 7 ? -18.534 6.733 -5.964 1.00 0.00 7 GLY A O 12
ATOM 17710 N N . LEU A 1 8 ? -19.480 8.216 -7.367 1.00 0.00 8 LEU A N 12
ATOM 17711 C CA . LEU A 1 8 ? -18.794 7.702 -8.548 1.00 0.00 8 LEU A CA 12
ATOM 17712 C C . LEU A 1 8 ? -17.310 7.490 -8.266 1.00 0.00 8 LEU A C 12
ATOM 17713 O O . LEU A 1 8 ? -16.699 8.194 -7.462 1.00 0.00 8 LEU A O 12
ATOM 17729 N N . PRO A 1 9 ? -16.715 6.498 -8.944 1.00 0.00 9 PRO A N 12
ATOM 17730 C CA . PRO A 1 9 ? -15.295 6.171 -8.785 1.00 0.00 9 PRO A CA 12
ATOM 17731 C C . PRO A 1 9 ? -14.384 7.247 -9.367 1.00 0.00 9 PRO A C 12
ATOM 17732 O O . PRO A 1 9 ? -14.471 7.573 -10.551 1.00 0.00 9 PRO A O 12
ATOM 17743 N N . SER A 1 10 ? -13.511 7.794 -8.528 1.00 0.00 10 SER A N 12
ATOM 17744 C CA . SER A 1 10 ? -12.586 8.836 -8.959 1.00 0.00 10 SER A CA 12
ATOM 17745 C C . SER A 1 10 ? -11.139 8.387 -8.779 1.00 0.00 10 SER A C 12
ATOM 17746 O O . SER A 1 10 ? -10.310 9.124 -8.244 1.00 0.00 10 SER A O 12
ATOM 17754 N N . ASP A 1 11 ? -10.843 7.172 -9.229 1.00 0.00 11 ASP A N 12
ATOM 17755 C CA . ASP A 1 11 ? -9.497 6.623 -9.119 1.00 0.00 11 ASP A CA 12
ATOM 17756 C C . ASP A 1 11 ? -8.623 7.091 -10.279 1.00 0.00 11 ASP A C 12
ATOM 17757 O O . ASP A 1 11 ? -7.822 6.325 -10.815 1.00 0.00 11 ASP A O 12
ATOM 17766 N N . VAL A 1 12 ? -8.783 8.354 -10.662 1.00 0.00 12 VAL A N 12
ATOM 17767 C CA . VAL A 1 12 ? -8.009 8.924 -11.758 1.00 0.00 12 VAL A CA 12
ATOM 17768 C C . VAL A 1 12 ? -6.596 9.276 -11.308 1.00 0.00 12 VAL A C 12
ATOM 17769 O O . VAL A 1 12 ? -5.623 9.010 -12.014 1.00 0.00 12 VAL A O 12
ATOM 17782 N N . THR A 1 13 ? -6.489 9.876 -10.127 1.00 0.00 13 THR A N 12
ATOM 17783 C CA . THR A 1 13 ? -5.195 10.266 -9.582 1.00 0.00 13 THR A CA 12
ATOM 17784 C C . THR A 1 13 ? -4.534 9.103 -8.850 1.00 0.00 13 THR A C 12
ATOM 17785 O O . THR A 1 13 ? -5.196 8.133 -8.483 1.00 0.00 13 THR A O 12
ATOM 17796 N N . GLU A 1 14 ? -3.226 9.209 -8.640 1.00 0.00 14 GLU A N 12
ATOM 17797 C CA . GLU A 1 14 ? -2.476 8.165 -7.951 1.00 0.00 14 GLU A CA 12
ATOM 17798 C C . GLU A 1 14 ? -2.412 8.441 -6.451 1.00 0.00 14 GLU A C 12
ATOM 17799 O O . GLU A 1 14 ? -1.484 9.086 -5.967 1.00 0.00 14 GLU A O 12
ATOM 17811 N N . GLY A 1 15 ? -3.408 7.946 -5.722 1.00 0.00 15 GLY A N 12
ATOM 17812 C CA . GLY A 1 15 ? -3.446 8.149 -4.285 1.00 0.00 15 GLY A CA 12
ATOM 17813 C C . GLY A 1 15 ? -3.643 6.854 -3.522 1.00 0.00 15 GLY A C 12
ATOM 17814 O O . GLY A 1 15 ? -4.429 6.795 -2.576 1.00 0.00 15 GLY A O 12
ATOM 17818 N N . LYS A 1 16 ? -2.927 5.813 -3.933 1.00 0.00 16 LYS A N 12
ATOM 17819 C CA . LYS A 1 16 ? -3.026 4.512 -3.282 1.00 0.00 16 LYS A CA 12
ATOM 17820 C C . LYS A 1 16 ? -1.658 4.041 -2.798 1.00 0.00 16 LYS A C 12
ATOM 17821 O O . LYS A 1 16 ? -0.737 3.853 -3.593 1.00 0.00 16 LYS A O 12
ATOM 17840 N N . THR A 1 17 ? -1.532 3.850 -1.488 1.00 0.00 17 THR A N 12
ATOM 17841 C CA . THR A 1 17 ? -0.277 3.401 -0.898 1.00 0.00 17 THR A CA 12
ATOM 17842 C C . THR A 1 17 ? -0.524 2.380 0.206 1.00 0.00 17 THR A C 12
ATOM 17843 O O . THR A 1 17 ? -1.636 2.263 0.721 1.00 0.00 17 THR A O 12
ATOM 17854 N N . VAL A 1 18 ? 0.521 1.642 0.567 1.00 0.00 18 VAL A N 12
ATOM 17855 C CA . VAL A 1 18 ? 0.419 0.631 1.613 1.00 0.00 18 VAL A CA 12
ATOM 17856 C C . VAL A 1 18 ? 1.778 0.352 2.243 1.00 0.00 18 VAL A C 12
ATOM 17857 O O . VAL A 1 18 ? 2.709 -0.089 1.568 1.00 0.00 18 VAL A O 12
ATOM 17870 N N . PHE A 1 19 ? 1.887 0.611 3.542 1.00 0.00 19 PHE A N 12
ATOM 17871 C CA . PHE A 1 19 ? 3.134 0.388 4.264 1.00 0.00 19 PHE A CA 12
ATOM 17872 C C . PHE A 1 19 ? 2.993 -0.770 5.248 1.00 0.00 19 PHE A C 12
ATOM 17873 O O . PHE A 1 19 ? 2.068 -0.799 6.061 1.00 0.00 19 PHE A O 12
ATOM 17890 N N . ILE A 1 20 ? 3.916 -1.722 5.169 1.00 0.00 20 ILE A N 12
ATOM 17891 C CA . ILE A 1 20 ? 3.896 -2.881 6.052 1.00 0.00 20 ILE A CA 12
ATOM 17892 C C . ILE A 1 20 ? 4.879 -2.712 7.205 1.00 0.00 20 ILE A C 12
ATOM 17893 O O . ILE A 1 20 ? 6.034 -2.339 6.999 1.00 0.00 20 ILE A O 12
ATOM 17909 N N . ARG A 1 21 ? 4.413 -2.989 8.418 1.00 0.00 21 ARG A N 12
ATOM 17910 C CA . ARG A 1 21 ? 5.251 -2.868 9.605 1.00 0.00 21 ARG A CA 12
ATOM 17911 C C . ARG A 1 21 ? 5.383 -4.211 10.317 1.00 0.00 21 ARG A C 12
ATOM 17912 O O . ARG A 1 21 ? 4.478 -5.042 10.266 1.00 0.00 21 ARG A O 12
ATOM 17933 N N . ASN A 1 22 ? 6.516 -4.414 10.981 1.00 0.00 22 ASN A N 12
ATOM 17934 C CA . ASN A 1 22 ? 6.767 -5.657 11.702 1.00 0.00 22 ASN A CA 12
ATOM 17935 C C . ASN A 1 22 ? 6.999 -6.812 10.733 1.00 0.00 22 ASN A C 12
ATOM 17936 O O . ASN A 1 22 ? 6.415 -7.886 10.880 1.00 0.00 22 ASN A O 12
ATOM 17947 N N . LEU A 1 23 ? 7.855 -6.583 9.743 1.00 0.00 23 LEU A N 12
ATOM 17948 C CA . LEU A 1 23 ? 8.165 -7.605 8.749 1.00 0.00 23 LEU A CA 12
ATOM 17949 C C . LEU A 1 23 ? 9.160 -8.619 9.304 1.00 0.00 23 LEU A C 12
ATOM 17950 O O . LEU A 1 23 ? 10.010 -8.284 10.129 1.00 0.00 23 LEU A O 12
ATOM 17966 N N . SER A 1 24 ? 9.049 -9.862 8.844 1.00 0.00 24 SER A N 12
ATOM 17967 C CA . SER A 1 24 ? 9.938 -10.926 9.295 1.00 0.00 24 SER A CA 12
ATOM 17968 C C . SER A 1 24 ? 11.262 -10.886 8.538 1.00 0.00 24 SER A C 12
ATOM 17969 O O . SER A 1 24 ? 11.302 -10.564 7.350 1.00 0.00 24 SER A O 12
ATOM 17977 N N . PHE A 1 25 ? 12.345 -11.214 9.235 1.00 0.00 25 PHE A N 12
ATOM 17978 C CA . PHE A 1 25 ? 13.672 -11.215 8.630 1.00 0.00 25 PHE A CA 12
ATOM 17979 C C . PHE A 1 25 ? 13.714 -12.131 7.411 1.00 0.00 25 PHE A C 12
ATOM 17980 O O . PHE A 1 25 ? 14.633 -12.056 6.596 1.00 0.00 25 PHE A O 12
ATOM 17997 N N . ASP A 1 26 ? 12.712 -12.997 7.294 1.00 0.00 26 ASP A N 12
ATOM 17998 C CA . ASP A 1 26 ? 12.633 -13.928 6.175 1.00 0.00 26 ASP A CA 12
ATOM 17999 C C . ASP A 1 26 ? 11.809 -13.339 5.035 1.00 0.00 26 ASP A C 12
ATOM 18000 O O . ASP A 1 26 ? 11.901 -13.788 3.893 1.00 0.00 26 ASP A O 12
ATOM 18009 N N . SER A 1 27 ? 11.003 -12.331 5.353 1.00 0.00 27 SER A N 12
ATOM 18010 C CA . SER A 1 27 ? 10.159 -11.683 4.356 1.00 0.00 27 SER A CA 12
ATOM 18011 C C . SER A 1 27 ? 10.980 -11.257 3.143 1.00 0.00 27 SER A C 12
ATOM 18012 O O . SER A 1 27 ? 12.189 -11.051 3.241 1.00 0.00 27 SER A O 12
ATOM 18020 N N . GLU A 1 28 ? 10.313 -11.126 2.001 1.00 0.00 28 GLU A N 12
ATOM 18021 C CA . GLU A 1 28 ? 10.981 -10.725 0.768 1.00 0.00 28 GLU A CA 12
ATOM 18022 C C . GLU A 1 28 ? 10.045 -9.905 -0.115 1.00 0.00 28 GLU A C 12
ATOM 18023 O O . GLU A 1 28 ? 8.825 -9.969 0.029 1.00 0.00 28 GLU A O 12
ATOM 18035 N N . GLU A 1 29 ? 10.628 -9.135 -1.029 1.00 0.00 29 GLU A N 12
ATOM 18036 C CA . GLU A 1 29 ? 9.847 -8.301 -1.934 1.00 0.00 29 GLU A CA 12
ATOM 18037 C C . GLU A 1 29 ? 8.922 -9.154 -2.799 1.00 0.00 29 GLU A C 12
ATOM 18038 O O . GLU A 1 29 ? 7.802 -8.751 -3.111 1.00 0.00 29 GLU A O 12
ATOM 18050 N N . GLU A 1 30 ? 9.401 -10.333 -3.181 1.00 0.00 30 GLU A N 12
ATOM 18051 C CA . GLU A 1 30 ? 8.619 -11.242 -4.010 1.00 0.00 30 GLU A CA 12
ATOM 18052 C C . GLU A 1 30 ? 7.406 -11.767 -3.247 1.00 0.00 30 GLU A C 12
ATOM 18053 O O . GLU A 1 30 ? 6.276 -11.691 -3.728 1.00 0.00 30 GLU A O 12
ATOM 18065 N N . ALA A 1 31 ? 7.651 -12.301 -2.055 1.00 0.00 31 ALA A N 12
ATOM 18066 C CA . ALA A 1 31 ? 6.580 -12.838 -1.224 1.00 0.00 31 ALA A CA 12
ATOM 18067 C C . ALA A 1 31 ? 5.627 -11.735 -0.776 1.00 0.00 31 ALA A C 12
ATOM 18068 O O . ALA A 1 31 ? 4.422 -11.805 -1.020 1.00 0.00 31 ALA A O 12
ATOM 18075 N N . LEU A 1 32 ? 6.174 -10.718 -0.119 1.00 0.00 32 LEU A N 12
ATOM 18076 C CA . LEU A 1 32 ? 5.373 -9.599 0.364 1.00 0.00 32 LEU A CA 12
ATOM 18077 C C . LEU A 1 32 ? 4.324 -9.195 -0.668 1.00 0.00 32 LEU A C 12
ATOM 18078 O O . LEU A 1 32 ? 3.134 -9.126 -0.365 1.00 0.00 32 LEU A O 12
ATOM 18094 N N . GLY A 1 33 ? 4.775 -8.931 -1.891 1.00 0.00 33 GLY A N 12
ATOM 18095 C CA . GLY A 1 33 ? 3.863 -8.539 -2.949 1.00 0.00 33 GLY A CA 12
ATOM 18096 C C . GLY A 1 33 ? 2.803 -9.588 -3.219 1.00 0.00 33 GLY A C 12
ATOM 18097 O O . GLY A 1 33 ? 1.618 -9.271 -3.315 1.00 0.00 33 GLY A O 12
ATOM 18101 N N . GLU A 1 34 ? 3.230 -10.841 -3.342 1.00 0.00 34 GLU A N 12
ATOM 18102 C CA . GLU A 1 34 ? 2.307 -11.939 -3.605 1.00 0.00 34 GLU A CA 12
ATOM 18103 C C . GLU A 1 34 ? 1.270 -12.057 -2.492 1.00 0.00 34 GLU A C 12
ATOM 18104 O O . GLU A 1 34 ? 0.254 -12.735 -2.643 1.00 0.00 34 GLU A O 12
ATOM 18116 N N . VAL A 1 35 ? 1.535 -11.391 -1.372 1.00 0.00 35 VAL A N 12
ATOM 18117 C CA . VAL A 1 35 ? 0.625 -11.420 -0.232 1.00 0.00 35 VAL A CA 12
ATOM 18118 C C . VAL A 1 35 ? -0.411 -10.306 -0.329 1.00 0.00 35 VAL A C 12
ATOM 18119 O O . VAL A 1 35 ? -1.522 -10.431 0.189 1.00 0.00 35 VAL A O 12
ATOM 18132 N N . LEU A 1 36 ? -0.042 -9.218 -0.995 1.00 0.00 36 LEU A N 12
ATOM 18133 C CA . LEU A 1 36 ? -0.940 -8.080 -1.160 1.00 0.00 36 LEU A CA 12
ATOM 18134 C C . LEU A 1 36 ? -1.638 -8.131 -2.516 1.00 0.00 36 LEU A C 12
ATOM 18135 O O . LEU A 1 36 ? -2.699 -7.534 -2.700 1.00 0.00 36 LEU A O 12
ATOM 18151 N N . GLN A 1 37 ? -1.037 -8.848 -3.459 1.00 0.00 37 GLN A N 12
ATOM 18152 C CA . GLN A 1 37 ? -1.602 -8.976 -4.797 1.00 0.00 37 GLN A CA 12
ATOM 18153 C C . GLN A 1 37 ? -2.977 -9.634 -4.746 1.00 0.00 37 GLN A C 12
ATOM 18154 O O . GLN A 1 37 ? -3.872 -9.281 -5.514 1.00 0.00 37 GLN A O 12
ATOM 18168 N N . GLN A 1 38 ? -3.137 -10.590 -3.837 1.00 0.00 38 GLN A N 12
ATOM 18169 C CA . GLN A 1 38 ? -4.404 -11.297 -3.687 1.00 0.00 38 GLN A CA 12
ATOM 18170 C C . GLN A 1 38 ? -5.577 -10.323 -3.713 1.00 0.00 38 GLN A C 12
ATOM 18171 O O . GLN A 1 38 ? -6.635 -10.624 -4.267 1.00 0.00 38 GLN A O 12
ATOM 18185 N N . PHE A 1 39 ? -5.383 -9.154 -3.111 1.00 0.00 39 PHE A N 12
ATOM 18186 C CA . PHE A 1 39 ? -6.426 -8.136 -3.064 1.00 0.00 39 PHE A CA 12
ATOM 18187 C C . PHE A 1 39 ? -6.576 -7.448 -4.418 1.00 0.00 39 PHE A C 12
ATOM 18188 O O . PHE A 1 39 ? -7.683 -7.310 -4.937 1.00 0.00 39 PHE A O 12
ATOM 18205 N N . GLY A 1 40 ? -5.453 -7.018 -4.984 1.00 0.00 40 GLY A N 12
ATOM 18206 C CA . GLY A 1 40 ? -5.480 -6.350 -6.272 1.00 0.00 40 GLY A CA 12
ATOM 18207 C C . GLY A 1 40 ? -4.100 -6.217 -6.886 1.00 0.00 40 GLY A C 12
ATOM 18208 O O . GLY A 1 40 ? -3.099 -6.563 -6.259 1.00 0.00 40 GLY A O 12
ATOM 18212 N N . ASP A 1 41 ? -4.047 -5.717 -8.116 1.00 0.00 41 ASP A N 12
ATOM 18213 C CA . ASP A 1 41 ? -2.780 -5.540 -8.815 1.00 0.00 41 ASP A CA 12
ATOM 18214 C C . ASP A 1 41 ? -1.873 -4.575 -8.060 1.00 0.00 41 ASP A C 12
ATOM 18215 O O . ASP A 1 41 ? -2.279 -3.463 -7.717 1.00 0.00 41 ASP A O 12
ATOM 18224 N N . LEU A 1 42 ? -0.643 -5.005 -7.803 1.00 0.00 42 LEU A N 12
ATOM 18225 C CA . LEU A 1 42 ? 0.323 -4.179 -7.087 1.00 0.00 42 LEU A CA 12
ATOM 18226 C C . LEU A 1 42 ? 1.190 -3.387 -8.060 1.00 0.00 42 LEU A C 12
ATOM 18227 O O . LEU A 1 42 ? 2.088 -3.936 -8.698 1.00 0.00 42 LEU A O 12
ATOM 18243 N N . LYS A 1 43 ? 0.915 -2.091 -8.169 1.00 0.00 43 LYS A N 12
ATOM 18244 C CA . LYS A 1 43 ? 1.671 -1.221 -9.062 1.00 0.00 43 LYS A CA 12
ATOM 18245 C C . LYS A 1 43 ? 3.172 -1.435 -8.888 1.00 0.00 43 LYS A C 12
ATOM 18246 O O . LYS A 1 43 ? 3.899 -1.620 -9.865 1.00 0.00 43 LYS A O 12
ATOM 18265 N N . TYR A 1 44 ? 3.628 -1.409 -7.641 1.00 0.00 44 TYR A N 12
ATOM 18266 C CA . TYR A 1 44 ? 5.042 -1.600 -7.341 1.00 0.00 44 TYR A CA 12
ATOM 18267 C C . TYR A 1 44 ? 5.237 -2.036 -5.892 1.00 0.00 44 TYR A C 12
ATOM 18268 O O . TYR A 1 44 ? 4.615 -1.493 -4.979 1.00 0.00 44 TYR A O 12
ATOM 18286 N N . VAL A 1 45 ? 6.108 -3.020 -5.689 1.00 0.00 45 VAL A N 12
ATOM 18287 C CA . VAL A 1 45 ? 6.388 -3.529 -4.352 1.00 0.00 45 VAL A CA 12
ATOM 18288 C C . VAL A 1 45 ? 7.864 -3.373 -4.003 1.00 0.00 45 VAL A C 12
ATOM 18289 O O . VAL A 1 45 ? 8.710 -4.121 -4.491 1.00 0.00 45 VAL A O 12
ATOM 18302 N N . ARG A 1 46 ? 8.165 -2.396 -3.154 1.00 0.00 46 ARG A N 12
ATOM 18303 C CA . ARG A 1 46 ? 9.539 -2.140 -2.739 1.00 0.00 46 ARG A CA 12
ATOM 18304 C C . ARG A 1 46 ? 9.702 -2.355 -1.237 1.00 0.00 46 ARG A C 12
ATOM 18305 O O . ARG A 1 46 ? 8.885 -1.893 -0.441 1.00 0.00 46 ARG A O 12
ATOM 18326 N N . VAL A 1 47 ? 10.763 -3.060 -0.857 1.00 0.00 47 VAL A N 12
ATOM 18327 C CA . VAL A 1 47 ? 11.034 -3.336 0.549 1.00 0.00 47 VAL A CA 12
ATOM 18328 C C . VAL A 1 47 ? 12.332 -2.674 0.998 1.00 0.00 47 VAL A C 12
ATOM 18329 O O . VAL A 1 47 ? 13.420 -3.070 0.581 1.00 0.00 47 VAL A O 12
ATOM 18342 N N . VAL A 1 48 ? 12.210 -1.663 1.852 1.00 0.00 48 VAL A N 12
ATOM 18343 C CA . VAL A 1 48 ? 13.373 -0.946 2.360 1.00 0.00 48 VAL A CA 12
ATOM 18344 C C . VAL A 1 48 ? 14.306 -1.881 3.121 1.00 0.00 48 VAL A C 12
ATOM 18345 O O . VAL A 1 48 ? 13.905 -2.516 4.098 1.00 0.00 48 VAL A O 12
ATOM 18358 N N . LEU A 1 49 ? 15.552 -1.962 2.668 1.00 0.00 49 LEU A N 12
ATOM 18359 C CA . LEU A 1 49 ? 16.544 -2.821 3.307 1.00 0.00 49 LEU A CA 12
ATOM 18360 C C . LEU A 1 49 ? 17.712 -1.998 3.841 1.00 0.00 49 LEU A C 12
ATOM 18361 O O . LEU A 1 49 ? 17.886 -0.836 3.474 1.00 0.00 49 LEU A O 12
ATOM 18377 N N . HIS A 1 50 ? 18.512 -2.610 4.709 1.00 0.00 50 HIS A N 12
ATOM 18378 C CA . HIS A 1 50 ? 19.667 -1.936 5.291 1.00 0.00 50 HIS A CA 12
ATOM 18379 C C . HIS A 1 50 ? 20.601 -1.419 4.202 1.00 0.00 50 HIS A C 12
ATOM 18380 O O . HIS A 1 50 ? 20.849 -2.085 3.196 1.00 0.00 50 HIS A O 12
ATOM 18395 N N . PRO A 1 51 ? 21.132 -0.204 4.404 1.00 0.00 51 PRO A N 12
ATOM 18396 C CA . PRO A 1 51 ? 22.047 0.429 3.449 1.00 0.00 51 PRO A CA 12
ATOM 18397 C C . PRO A 1 51 ? 23.404 -0.264 3.401 1.00 0.00 51 PRO A C 12
ATOM 18398 O O . PRO A 1 51 ? 24.308 0.169 2.685 1.00 0.00 51 PRO A O 12
ATOM 18409 N N . ASP A 1 52 ? 23.541 -1.340 4.167 1.00 0.00 52 ASP A N 12
ATOM 18410 C CA . ASP A 1 52 ? 24.789 -2.094 4.211 1.00 0.00 52 ASP A CA 12
ATOM 18411 C C . ASP A 1 52 ? 24.550 -3.561 3.867 1.00 0.00 52 ASP A C 12
ATOM 18412 O O . ASP A 1 52 ? 25.098 -4.079 2.894 1.00 0.00 52 ASP A O 12
ATOM 18421 N N . THR A 1 53 ? 23.728 -4.226 4.673 1.00 0.00 53 THR A N 12
ATOM 18422 C CA . THR A 1 53 ? 23.418 -5.634 4.455 1.00 0.00 53 THR A CA 12
ATOM 18423 C C . THR A 1 53 ? 22.002 -5.808 3.919 1.00 0.00 53 THR A C 12
ATOM 18424 O O . THR A 1 53 ? 21.206 -4.870 3.926 1.00 0.00 53 THR A O 12
ATOM 18435 N N . GLU A 1 54 ? 21.694 -7.016 3.456 1.00 0.00 54 GLU A N 12
ATOM 18436 C CA . GLU A 1 54 ? 20.372 -7.312 2.917 1.00 0.00 54 GLU A CA 12
ATOM 18437 C C . GLU A 1 54 ? 19.455 -7.870 4.001 1.00 0.00 54 GLU A C 12
ATOM 18438 O O . GLU A 1 54 ? 18.797 -8.893 3.807 1.00 0.00 54 GLU A O 12
ATOM 18450 N N . HIS A 1 55 ? 19.416 -7.191 5.143 1.00 0.00 55 HIS A N 12
ATOM 18451 C CA . HIS A 1 55 ? 18.580 -7.618 6.259 1.00 0.00 55 HIS A CA 12
ATOM 18452 C C . HIS A 1 55 ? 17.274 -6.829 6.291 1.00 0.00 55 HIS A C 12
ATOM 18453 O O . HIS A 1 55 ? 17.275 -5.616 6.498 1.00 0.00 55 HIS A O 12
ATOM 18468 N N . SER A 1 56 ? 16.161 -7.527 6.086 1.00 0.00 56 SER A N 12
ATOM 18469 C CA . SER A 1 56 ? 14.849 -6.892 6.088 1.00 0.00 56 SER A CA 12
ATOM 18470 C C . SER A 1 56 ? 14.729 -5.897 7.238 1.00 0.00 56 SER A C 12
ATOM 18471 O O . SER A 1 56 ? 14.410 -6.271 8.367 1.00 0.00 56 SER A O 12
ATOM 18479 N N . LYS A 1 57 ? 14.986 -4.627 6.944 1.00 0.00 57 LYS A N 12
ATOM 18480 C CA . LYS A 1 57 ? 14.906 -3.576 7.951 1.00 0.00 57 LYS A CA 12
ATOM 18481 C C . LYS A 1 57 ? 13.751 -3.832 8.913 1.00 0.00 57 LYS A C 12
ATOM 18482 O O . LYS A 1 57 ? 13.818 -3.475 10.089 1.00 0.00 57 LYS A O 12
ATOM 18501 N N . GLY A 1 58 ? 12.690 -4.453 8.406 1.00 0.00 58 GLY A N 12
ATOM 18502 C CA . GLY A 1 58 ? 11.536 -4.747 9.235 1.00 0.00 58 GLY A CA 12
ATOM 18503 C C . GLY A 1 58 ? 10.270 -4.094 8.718 1.00 0.00 58 GLY A C 12
ATOM 18504 O O . GLY A 1 58 ? 9.218 -4.172 9.354 1.00 0.00 58 GLY A O 12
ATOM 18508 N N . CYS A 1 59 ? 10.370 -3.446 7.562 1.00 0.00 59 CYS A N 12
ATOM 18509 C CA . CYS A 1 59 ? 9.223 -2.774 6.961 1.00 0.00 59 CYS A CA 12
ATOM 18510 C C . CYS A 1 59 ? 9.386 -2.670 5.448 1.00 0.00 59 CYS A C 12
ATOM 18511 O O . CYS A 1 59 ? 10.485 -2.834 4.919 1.00 0.00 59 CYS A O 12
ATOM 18519 N N . ALA A 1 60 ? 8.284 -2.397 4.756 1.00 0.00 60 ALA A N 12
ATOM 18520 C CA . ALA A 1 60 ? 8.305 -2.272 3.304 1.00 0.00 60 ALA A CA 12
ATOM 18521 C C . ALA A 1 60 ? 7.179 -1.366 2.816 1.00 0.00 60 ALA A C 12
ATOM 18522 O O . ALA A 1 60 ? 6.258 -1.044 3.567 1.00 0.00 60 ALA A O 12
ATOM 18529 N N . PHE A 1 61 ? 7.260 -0.959 1.554 1.00 0.00 61 PHE A N 12
ATOM 18530 C CA . PHE A 1 61 ? 6.248 -0.089 0.965 1.00 0.00 61 PHE A CA 12
ATOM 18531 C C . PHE A 1 61 ? 5.712 -0.680 -0.335 1.00 0.00 61 PHE A C 12
ATOM 18532 O O . PHE A 1 61 ? 6.472 -1.192 -1.157 1.00 0.00 61 PHE A O 12
ATOM 18549 N N . ALA A 1 62 ? 4.397 -0.607 -0.514 1.00 0.00 62 ALA A N 12
ATOM 18550 C CA . ALA A 1 62 ? 3.758 -1.133 -1.713 1.00 0.00 62 ALA A CA 12
ATOM 18551 C C . ALA A 1 62 ? 2.747 -0.140 -2.278 1.00 0.00 62 ALA A C 12
ATOM 18552 O O . ALA A 1 62 ? 2.415 0.854 -1.633 1.00 0.00 62 ALA A O 12
ATOM 18559 N N . GLN A 1 63 ? 2.263 -0.417 -3.484 1.00 0.00 63 GLN A N 12
ATOM 18560 C CA . GLN A 1 63 ? 1.291 0.454 -4.135 1.00 0.00 63 GLN A CA 12
ATOM 18561 C C . GLN A 1 63 ? 0.299 -0.359 -4.961 1.00 0.00 63 GLN A C 12
ATOM 18562 O O . GLN A 1 63 ? 0.692 -1.157 -5.812 1.00 0.00 63 GLN A O 12
ATOM 18576 N N . PHE A 1 64 ? -0.988 -0.151 -4.703 1.00 0.00 64 PHE A N 12
ATOM 18577 C CA . PHE A 1 64 ? -2.036 -0.865 -5.421 1.00 0.00 64 PHE A CA 12
ATOM 18578 C C . PHE A 1 64 ? -2.417 -0.129 -6.702 1.00 0.00 64 PHE A C 12
ATOM 18579 O O . PHE A 1 64 ? -1.974 0.995 -6.939 1.00 0.00 64 PHE A O 12
ATOM 18596 N N . MET A 1 65 ? -3.239 -0.771 -7.525 1.00 0.00 65 MET A N 12
ATOM 18597 C CA . MET A 1 65 ? -3.680 -0.177 -8.782 1.00 0.00 65 MET A CA 12
ATOM 18598 C C . MET A 1 65 ? -5.015 0.540 -8.606 1.00 0.00 65 MET A C 12
ATOM 18599 O O . MET A 1 65 ? -5.361 1.430 -9.384 1.00 0.00 65 MET A O 12
ATOM 18613 N N . THR A 1 66 ? -5.762 0.148 -7.578 1.00 0.00 66 THR A N 12
ATOM 18614 C CA . THR A 1 66 ? -7.058 0.753 -7.301 1.00 0.00 66 THR A CA 12
ATOM 18615 C C . THR A 1 66 ? -7.194 1.110 -5.825 1.00 0.00 66 THR A C 12
ATOM 18616 O O . THR A 1 66 ? -6.884 0.301 -4.951 1.00 0.00 66 THR A O 12
ATOM 18627 N N . GLN A 1 67 ? -7.661 2.325 -5.556 1.00 0.00 67 GLN A N 12
ATOM 18628 C CA . GLN A 1 67 ? -7.838 2.788 -4.184 1.00 0.00 67 GLN A CA 12
ATOM 18629 C C . GLN A 1 67 ? -8.501 1.714 -3.329 1.00 0.00 67 GLN A C 12
ATOM 18630 O O . GLN A 1 67 ? -8.008 1.370 -2.256 1.00 0.00 67 GLN A O 12
ATOM 18644 N N . GLU A 1 68 ? -9.623 1.189 -3.811 1.00 0.00 68 GLU A N 12
ATOM 18645 C CA . GLU A 1 68 ? -10.355 0.155 -3.089 1.00 0.00 68 GLU A CA 12
ATOM 18646 C C . GLU A 1 68 ? -9.420 -0.971 -2.657 1.00 0.00 68 GLU A C 12
ATOM 18647 O O . GLU A 1 68 ? -9.564 -1.528 -1.569 1.00 0.00 68 GLU A O 12
ATOM 18659 N N . ALA A 1 69 ? -8.463 -1.302 -3.518 1.00 0.00 69 ALA A N 12
ATOM 18660 C CA . ALA A 1 69 ? -7.505 -2.360 -3.225 1.00 0.00 69 ALA A CA 12
ATOM 18661 C C . ALA A 1 69 ? -6.769 -2.088 -1.917 1.00 0.00 69 ALA A C 12
ATOM 18662 O O . ALA A 1 69 ? -6.882 -2.853 -0.960 1.00 0.00 69 ALA A O 12
ATOM 18669 N N . ALA A 1 70 ? -6.015 -0.994 -1.884 1.00 0.00 70 ALA A N 12
ATOM 18670 C CA . ALA A 1 70 ? -5.262 -0.621 -0.693 1.00 0.00 70 ALA A CA 12
ATOM 18671 C C . ALA A 1 70 ? -6.103 -0.800 0.566 1.00 0.00 70 ALA A C 12
ATOM 18672 O O . ALA A 1 70 ? -5.653 -1.395 1.545 1.00 0.00 70 ALA A O 12
ATOM 18679 N N . GLN A 1 71 ? -7.326 -0.281 0.535 1.00 0.00 71 GLN A N 12
ATOM 18680 C CA . GLN A 1 71 ? -8.229 -0.382 1.675 1.00 0.00 71 GLN A CA 12
ATOM 18681 C C . GLN A 1 71 ? -8.530 -1.841 2.002 1.00 0.00 71 GLN A C 12
ATOM 18682 O O . GLN A 1 71 ? -8.556 -2.235 3.169 1.00 0.00 71 GLN A O 12
ATOM 18696 N N . LYS A 1 72 ? -8.759 -2.640 0.965 1.00 0.00 72 LYS A N 12
ATOM 18697 C CA . LYS A 1 72 ? -9.058 -4.056 1.141 1.00 0.00 72 LYS A CA 12
ATOM 18698 C C . LYS A 1 72 ? -7.889 -4.781 1.801 1.00 0.00 72 LYS A C 12
ATOM 18699 O O . LYS A 1 72 ? -8.063 -5.846 2.395 1.00 0.00 72 LYS A O 12
ATOM 18718 N N . CYS A 1 73 ? -6.701 -4.197 1.695 1.00 0.00 73 CYS A N 12
ATOM 18719 C CA . CYS A 1 73 ? -5.503 -4.788 2.283 1.00 0.00 73 CYS A CA 12
ATOM 18720 C C . CYS A 1 73 ? -5.401 -4.447 3.766 1.00 0.00 73 CYS A C 12
ATOM 18721 O O . CYS A 1 73 ? -4.895 -5.239 4.562 1.00 0.00 73 CYS A O 12
ATOM 18729 N N . LEU A 1 74 ? -5.883 -3.264 4.130 1.00 0.00 74 LEU A N 12
ATOM 18730 C CA . LEU A 1 74 ? -5.844 -2.817 5.518 1.00 0.00 74 LEU A CA 12
ATOM 18731 C C . LEU A 1 74 ? -6.805 -3.631 6.379 1.00 0.00 74 LEU A C 12
ATOM 18732 O O . LEU A 1 74 ? -6.382 -4.376 7.263 1.00 0.00 74 LEU A O 12
ATOM 18748 N N . ALA A 1 75 ? -8.099 -3.484 6.114 1.00 0.00 75 ALA A N 12
ATOM 18749 C CA . ALA A 1 75 ? -9.119 -4.209 6.861 1.00 0.00 75 ALA A CA 12
ATOM 18750 C C . ALA A 1 75 ? -8.721 -5.668 7.060 1.00 0.00 75 ALA A C 12
ATOM 18751 O O . ALA A 1 75 ? -9.060 -6.281 8.071 1.00 0.00 75 ALA A O 12
ATOM 18758 N N . ALA A 1 76 ? -8.001 -6.218 6.087 1.00 0.00 76 ALA A N 12
ATOM 18759 C CA . ALA A 1 76 ? -7.557 -7.604 6.156 1.00 0.00 76 ALA A CA 12
ATOM 18760 C C . ALA A 1 76 ? -6.292 -7.734 6.997 1.00 0.00 76 ALA A C 12
ATOM 18761 O O . ALA A 1 76 ? -6.112 -8.716 7.717 1.00 0.00 76 ALA A O 12
ATOM 18768 N N . ALA A 1 77 ? -5.417 -6.738 6.900 1.00 0.00 77 ALA A N 12
ATOM 18769 C CA . ALA A 1 77 ? -4.169 -6.740 7.653 1.00 0.00 77 ALA A CA 12
ATOM 18770 C C . ALA A 1 77 ? -4.416 -6.433 9.126 1.00 0.00 77 ALA A C 12
ATOM 18771 O O . ALA A 1 77 ? -3.606 -6.777 9.987 1.00 0.00 77 ALA A O 12
ATOM 18778 N N . SER A 1 78 ? -5.540 -5.782 9.410 1.00 0.00 78 SER A N 12
ATOM 18779 C CA . SER A 1 78 ? -5.892 -5.424 10.779 1.00 0.00 78 SER A CA 12
ATOM 18780 C C . SER A 1 78 ? -6.466 -6.624 11.524 1.00 0.00 78 SER A C 12
ATOM 18781 O O . SER A 1 78 ? -7.591 -7.053 11.261 1.00 0.00 78 SER A O 12
ATOM 18789 N N . LEU A 1 79 ? -5.687 -7.163 12.456 1.00 0.00 79 LEU A N 12
ATOM 18790 C CA . LEU A 1 79 ? -6.117 -8.315 13.241 1.00 0.00 79 LEU A CA 12
ATOM 18791 C C . LEU A 1 79 ? -7.363 -7.984 14.056 1.00 0.00 79 LEU A C 12
ATOM 18792 O O . LEU A 1 79 ? -8.083 -8.879 14.497 1.00 0.00 79 LEU A O 12
ATOM 18808 N N . GLU A 1 80 ? -7.612 -6.692 14.249 1.00 0.00 80 GLU A N 12
ATOM 18809 C CA . GLU A 1 80 ? -8.772 -6.244 15.010 1.00 0.00 80 GLU A CA 12
ATOM 18810 C C . GLU A 1 80 ? -10.063 -6.511 14.242 1.00 0.00 80 GLU A C 12
ATOM 18811 O O . GLU A 1 80 ? -11.030 -7.036 14.794 1.00 0.00 80 GLU A O 12
ATOM 18823 N N . ALA A 1 81 ? -10.071 -6.146 12.964 1.00 0.00 81 ALA A N 12
ATOM 18824 C CA . ALA A 1 81 ? -11.241 -6.348 12.119 1.00 0.00 81 ALA A CA 12
ATOM 18825 C C . ALA A 1 81 ? -11.624 -7.822 12.054 1.00 0.00 81 ALA A C 12
ATOM 18826 O O . ALA A 1 81 ? -10.869 -8.688 12.495 1.00 0.00 81 ALA A O 12
ATOM 18833 N N . GLU A 1 82 ? -12.801 -8.100 11.502 1.00 0.00 82 GLU A N 12
ATOM 18834 C CA . GLU A 1 82 ? -13.284 -9.470 11.381 1.00 0.00 82 GLU A CA 12
ATOM 18835 C C . GLU A 1 82 ? -12.500 -10.232 10.316 1.00 0.00 82 GLU A C 12
ATOM 18836 O O . GLU A 1 82 ? -11.845 -9.632 9.465 1.00 0.00 82 GLU A O 12
ATOM 18848 N N . GLY A 1 83 ? -12.571 -11.558 10.372 1.00 0.00 83 GLY A N 12
ATOM 18849 C CA . GLY A 1 83 ? -11.864 -12.380 9.408 1.00 0.00 83 GLY A CA 12
ATOM 18850 C C . GLY A 1 83 ? -10.520 -12.854 9.925 1.00 0.00 83 GLY A C 12
ATOM 18851 O O . GLY A 1 83 ? -10.238 -14.051 9.936 1.00 0.00 83 GLY A O 12
ATOM 18855 N N . GLY A 1 84 ? -9.687 -11.911 10.354 1.00 0.00 84 GLY A N 12
ATOM 18856 C CA . GLY A 1 84 ? -8.375 -12.258 10.867 1.00 0.00 84 GLY A CA 12
ATOM 18857 C C . GLY A 1 84 ? -7.262 -11.493 10.178 1.00 0.00 84 GLY A C 12
ATOM 18858 O O . GLY A 1 84 ? -7.244 -11.378 8.954 1.00 0.00 84 GLY A O 12
ATOM 18862 N N . GLY A 1 85 ? -6.330 -10.968 10.968 1.00 0.00 85 GLY A N 12
ATOM 18863 C CA . GLY A 1 85 ? -5.222 -10.215 10.409 1.00 0.00 85 GLY A CA 12
ATOM 18864 C C . GLY A 1 85 ? -4.321 -11.070 9.540 1.00 0.00 85 GLY A C 12
ATOM 18865 O O . GLY A 1 85 ? -4.515 -12.281 9.433 1.00 0.00 85 GLY A O 12
ATOM 18869 N N . LEU A 1 86 ? -3.332 -10.439 8.916 1.00 0.00 86 LEU A N 12
ATOM 18870 C CA . LEU A 1 86 ? -2.398 -11.149 8.050 1.00 0.00 86 LEU A CA 12
ATOM 18871 C C . LEU A 1 86 ? -1.109 -11.481 8.795 1.00 0.00 86 LEU A C 12
ATOM 18872 O O . LEU A 1 86 ? -0.681 -10.738 9.679 1.00 0.00 86 LEU A O 12
ATOM 18888 N N . LYS A 1 87 ? -0.493 -12.600 8.432 1.00 0.00 87 LYS A N 12
ATOM 18889 C CA . LYS A 1 87 ? 0.749 -13.030 9.063 1.00 0.00 87 LYS A CA 12
ATOM 18890 C C . LYS A 1 87 ? 1.716 -13.600 8.030 1.00 0.00 87 LYS A C 12
ATOM 18891 O O . LYS A 1 87 ? 1.324 -14.381 7.162 1.00 0.00 87 LYS A O 12
ATOM 18910 N N . LEU A 1 88 ? 2.981 -13.206 8.129 1.00 0.00 88 LEU A N 12
ATOM 18911 C CA . LEU A 1 88 ? 4.004 -13.679 7.203 1.00 0.00 88 LEU A CA 12
ATOM 18912 C C . LEU A 1 88 ? 5.067 -14.491 7.936 1.00 0.00 88 LEU A C 12
ATOM 18913 O O . LEU A 1 88 ? 5.919 -13.935 8.630 1.00 0.00 88 LEU A O 12
ATOM 18929 N N . ASP A 1 89 ? 5.013 -15.809 7.775 1.00 0.00 89 ASP A N 12
ATOM 18930 C CA . ASP A 1 89 ? 5.973 -16.698 8.418 1.00 0.00 89 ASP A CA 12
ATOM 18931 C C . ASP A 1 89 ? 5.841 -16.633 9.936 1.00 0.00 89 ASP A C 12
ATOM 18932 O O . ASP A 1 89 ? 6.816 -16.821 10.663 1.00 0.00 89 ASP A O 12
ATOM 18941 N N . GLY A 1 90 ? 4.627 -16.365 10.409 1.00 0.00 90 GLY A N 12
ATOM 18942 C CA . GLY A 1 90 ? 4.390 -16.279 11.838 1.00 0.00 90 GLY A CA 12
ATOM 18943 C C . GLY A 1 90 ? 4.637 -14.886 12.384 1.00 0.00 90 GLY A C 12
ATOM 18944 O O . GLY A 1 90 ? 4.809 -14.706 13.590 1.00 0.00 90 GLY A O 12
ATOM 18948 N N . ARG A 1 91 ? 4.658 -13.899 11.495 1.00 0.00 91 ARG A N 12
ATOM 18949 C CA . ARG A 1 91 ? 4.889 -12.516 11.894 1.00 0.00 91 ARG A CA 12
ATOM 18950 C C . ARG A 1 91 ? 3.730 -11.624 11.460 1.00 0.00 91 ARG A C 12
ATOM 18951 O O . ARG A 1 91 ? 3.456 -11.482 10.268 1.00 0.00 91 ARG A O 12
ATOM 18972 N N . GLN A 1 92 ? 3.053 -11.025 12.435 1.00 0.00 92 GLN A N 12
ATOM 18973 C CA . GLN A 1 92 ? 1.923 -10.148 12.152 1.00 0.00 92 GLN A CA 12
ATOM 18974 C C . GLN A 1 92 ? 2.352 -8.969 11.285 1.00 0.00 92 GLN A C 12
ATOM 18975 O O . GLN A 1 92 ? 3.339 -8.294 11.581 1.00 0.00 92 GLN A O 12
ATOM 18989 N N . LEU A 1 93 ? 1.605 -8.727 10.214 1.00 0.00 93 LEU A N 12
ATOM 18990 C CA . LEU A 1 93 ? 1.909 -7.629 9.302 1.00 0.00 93 LEU A CA 12
ATOM 18991 C C . LEU A 1 93 ? 0.948 -6.464 9.515 1.00 0.00 93 LEU A C 12
ATOM 18992 O O . LEU A 1 93 ? -0.265 -6.655 9.612 1.00 0.00 93 LEU A O 12
ATOM 19008 N N . LYS A 1 94 ? 1.497 -5.256 9.583 1.00 0.00 94 LYS A N 12
ATOM 19009 C CA . LYS A 1 94 ? 0.689 -4.058 9.780 1.00 0.00 94 LYS A CA 12
ATOM 19010 C C . LYS A 1 94 ? 0.676 -3.197 8.521 1.00 0.00 94 LYS A C 12
ATOM 19011 O O . LYS A 1 94 ? 1.655 -2.520 8.209 1.00 0.00 94 LYS A O 12
ATOM 19030 N N . VAL A 1 95 ? -0.441 -3.228 7.800 1.00 0.00 95 VAL A N 12
ATOM 19031 C CA . VAL A 1 95 ? -0.582 -2.449 6.576 1.00 0.00 95 VAL A CA 12
ATOM 19032 C C . VAL A 1 95 ? -1.322 -1.142 6.839 1.00 0.00 95 VAL A C 12
ATOM 19033 O O . VAL A 1 95 ? -2.418 -1.139 7.398 1.00 0.00 95 VAL A O 12
ATOM 19046 N N . ASP A 1 96 ? -0.714 -0.033 6.431 1.00 0.00 96 ASP A N 12
ATOM 19047 C CA . ASP A 1 96 ? -1.315 1.282 6.620 1.00 0.00 96 ASP A CA 12
ATOM 19048 C C . ASP A 1 96 ? -1.091 2.164 5.396 1.00 0.00 96 ASP A C 12
ATOM 19049 O O . ASP A 1 96 ? -0.031 2.117 4.770 1.00 0.00 96 ASP A O 12
ATOM 19058 N N . LEU A 1 97 ? -2.095 2.966 5.059 1.00 0.00 97 LEU A N 12
ATOM 19059 C CA . LEU A 1 97 ? -2.008 3.859 3.909 1.00 0.00 97 LEU A CA 12
ATOM 19060 C C . LEU A 1 97 ? -0.879 4.869 4.088 1.00 0.00 97 LEU A C 12
ATOM 19061 O O . LEU A 1 97 ? -1.037 5.875 4.779 1.00 0.00 97 LEU A O 12
ATOM 19077 N N . ALA A 1 98 ? 0.259 4.595 3.457 1.00 0.00 98 ALA A N 12
ATOM 19078 C CA . ALA A 1 98 ? 1.412 5.482 3.543 1.00 0.00 98 ALA A CA 12
ATOM 19079 C C . ALA A 1 98 ? 1.316 6.609 2.520 1.00 0.00 98 ALA A C 12
ATOM 19080 O O . ALA A 1 98 ? 0.322 6.727 1.803 1.00 0.00 98 ALA A O 12
ATOM 19087 N N . VAL A 1 99 ? 2.355 7.435 2.457 1.00 0.00 99 VAL A N 12
ATOM 19088 C CA . VAL A 1 99 ? 2.388 8.552 1.521 1.00 0.00 99 VAL A CA 12
ATOM 19089 C C . VAL A 1 99 ? 3.809 9.070 1.332 1.00 0.00 99 VAL A C 12
ATOM 19090 O O . VAL A 1 99 ? 4.595 9.120 2.279 1.00 0.00 99 VAL A O 12
ATOM 19103 N N . THR A 1 100 ? 4.134 9.457 0.103 1.00 0.00 100 THR A N 12
ATOM 19104 C CA . THR A 1 100 ? 5.462 9.970 -0.211 1.00 0.00 100 THR A CA 12
ATOM 19105 C C . THR A 1 100 ? 5.633 11.398 0.296 1.00 0.00 100 THR A C 12
ATOM 19106 O O . THR A 1 100 ? 5.033 12.332 -0.236 1.00 0.00 100 THR A O 12
ATOM 19117 N N . ARG A 1 101 ? 6.455 11.559 1.328 1.00 0.00 101 ARG A N 12
ATOM 19118 C CA . ARG A 1 101 ? 6.704 12.874 1.908 1.00 0.00 101 ARG A CA 12
ATOM 19119 C C . ARG A 1 101 ? 8.125 13.340 1.607 1.00 0.00 101 ARG A C 12
ATOM 19120 O O . ARG A 1 101 ? 9.037 13.142 2.410 1.00 0.00 101 ARG A O 12
ATOM 19141 N N . ASP A 1 102 ? 8.306 13.958 0.446 1.00 0.00 102 ASP A N 12
ATOM 19142 C CA . ASP A 1 102 ? 9.616 14.453 0.039 1.00 0.00 102 ASP A CA 12
ATOM 19143 C C . ASP A 1 102 ? 10.176 15.424 1.074 1.00 0.00 102 ASP A C 12
ATOM 19144 O O . ASP A 1 102 ? 9.966 16.633 0.981 1.00 0.00 102 ASP A O 12
ATOM 19153 N N . GLU A 1 103 ? 10.888 14.886 2.059 1.00 0.00 103 GLU A N 12
ATOM 19154 C CA . GLU A 1 103 ? 11.475 15.706 3.112 1.00 0.00 103 GLU A CA 12
ATOM 19155 C C . GLU A 1 103 ? 12.451 16.724 2.528 1.00 0.00 103 GLU A C 12
ATOM 19156 O O . GLU A 1 103 ? 13.654 16.476 2.456 1.00 0.00 103 GLU A O 12
ATOM 19168 N N . ALA A 1 104 ? 11.922 17.870 2.113 1.00 0.00 104 ALA A N 12
ATOM 19169 C CA . ALA A 1 104 ? 12.744 18.927 1.537 1.00 0.00 104 ALA A CA 12
ATOM 19170 C C . ALA A 1 104 ? 12.037 20.276 1.612 1.00 0.00 104 ALA A C 12
ATOM 19171 O O . ALA A 1 104 ? 10.847 20.347 1.917 1.00 0.00 104 ALA A O 12
ATOM 19178 N N . ALA A 1 105 ? 12.778 21.343 1.333 1.00 0.00 105 ALA A N 12
ATOM 19179 C CA . ALA A 1 105 ? 12.221 22.690 1.368 1.00 0.00 105 ALA A CA 12
ATOM 19180 C C . ALA A 1 105 ? 11.272 22.922 0.197 1.00 0.00 105 ALA A C 12
ATOM 19181 O O . ALA A 1 105 ? 11.266 22.161 -0.771 1.00 0.00 105 ALA A O 12
ATOM 19188 N N . SER A 1 106 ? 10.469 23.977 0.292 1.00 0.00 106 SER A N 12
ATOM 19189 C CA . SER A 1 106 ? 9.511 24.306 -0.757 1.00 0.00 106 SER A CA 12
ATOM 19190 C C . SER A 1 106 ? 9.613 25.778 -1.143 1.00 0.00 106 SER A C 12
ATOM 19191 O O . SER A 1 106 ? 8.602 26.456 -1.321 1.00 0.00 106 SER A O 12
ATOM 19199 N N . GLY A 1 107 ? 10.843 26.267 -1.269 1.00 0.00 107 GLY A N 12
ATOM 19200 C CA . GLY A 1 107 ? 11.056 27.656 -1.633 1.00 0.00 107 GLY A CA 12
ATOM 19201 C C . GLY A 1 107 ? 10.109 28.595 -0.912 1.00 0.00 107 GLY A C 12
ATOM 19202 O O . GLY A 1 107 ? 9.621 28.302 0.180 1.00 0.00 107 GLY A O 12
ATOM 19206 N N . PRO A 1 108 ? 9.838 29.756 -1.527 1.00 0.00 108 PRO A N 12
ATOM 19207 C CA . PRO A 1 108 ? 8.943 30.766 -0.954 1.00 0.00 108 PRO A CA 12
ATOM 19208 C C . PRO A 1 108 ? 7.487 30.314 -0.951 1.00 0.00 108 PRO A C 12
ATOM 19209 O O . PRO A 1 108 ? 7.167 29.212 -1.398 1.00 0.00 108 PRO A O 12
ATOM 19220 N N . SER A 1 109 ? 6.607 31.173 -0.445 1.00 0.00 109 SER A N 12
ATOM 19221 C CA . SER A 1 109 ? 5.184 30.860 -0.381 1.00 0.00 109 SER A CA 12
ATOM 19222 C C . SER A 1 109 ? 4.375 32.092 0.013 1.00 0.00 109 SER A C 12
ATOM 19223 O O . SER A 1 109 ? 4.715 32.792 0.967 1.00 0.00 109 SER A O 12
ATOM 19231 N N . SER A 1 110 ? 3.301 32.349 -0.727 1.00 0.00 110 SER A N 12
ATOM 19232 C CA . SER A 1 110 ? 2.445 33.498 -0.458 1.00 0.00 110 SER A CA 12
ATOM 19233 C C . SER A 1 110 ? 1.974 33.497 0.993 1.00 0.00 110 SER A C 12
ATOM 19234 O O . SER A 1 110 ? 1.551 32.468 1.519 1.00 0.00 110 SER A O 12
ATOM 19242 N N . GLY A 1 111 ? 2.050 34.659 1.635 1.00 0.00 111 GLY A N 12
ATOM 19243 C CA . GLY A 1 111 ? 1.629 34.771 3.019 1.00 0.00 111 GLY A CA 12
ATOM 19244 C C . GLY A 1 111 ? 2.691 35.398 3.899 1.00 0.00 111 GLY A C 12
ATOM 19245 O O . GLY A 1 111 ? 2.509 36.503 4.411 1.00 0.00 111 GLY A O 12
ATOM 19249 N N . GLY A 1 1 ? -8.461 -5.834 -32.591 1.00 0.00 1 GLY A N 13
ATOM 19250 C CA . GLY A 1 1 ? -7.585 -4.681 -32.685 1.00 0.00 1 GLY A CA 13
ATOM 19251 C C . GLY A 1 1 ? -8.351 -3.380 -32.820 1.00 0.00 1 GLY A C 13
ATOM 19252 O O . GLY A 1 1 ? -9.096 -3.187 -33.781 1.00 0.00 1 GLY A O 13
ATOM 19256 N N . SER A 1 2 ? -8.170 -2.486 -31.853 1.00 0.00 2 SER A N 13
ATOM 19257 C CA . SER A 1 2 ? -8.855 -1.199 -31.865 1.00 0.00 2 SER A CA 13
ATOM 19258 C C . SER A 1 2 ? -8.115 -0.198 -32.747 1.00 0.00 2 SER A C 13
ATOM 19259 O O . SER A 1 2 ? -6.885 -0.195 -32.806 1.00 0.00 2 SER A O 13
ATOM 19267 N N . SER A 1 3 ? -8.874 0.651 -33.433 1.00 0.00 3 SER A N 13
ATOM 19268 C CA . SER A 1 3 ? -8.292 1.655 -34.316 1.00 0.00 3 SER A CA 13
ATOM 19269 C C . SER A 1 3 ? -8.376 3.044 -33.690 1.00 0.00 3 SER A C 13
ATOM 19270 O O . SER A 1 3 ? -7.380 3.761 -33.608 1.00 0.00 3 SER A O 13
ATOM 19278 N N . GLY A 1 4 ? -9.574 3.416 -33.250 1.00 0.00 4 GLY A N 13
ATOM 19279 C CA . GLY A 1 4 ? -9.767 4.717 -32.637 1.00 0.00 4 GLY A CA 13
ATOM 19280 C C . GLY A 1 4 ? -11.181 4.913 -32.126 1.00 0.00 4 GLY A C 13
ATOM 19281 O O . GLY A 1 4 ? -12.023 4.025 -32.255 1.00 0.00 4 GLY A O 13
ATOM 19285 N N . SER A 1 5 ? -11.441 6.078 -31.542 1.00 0.00 5 SER A N 13
ATOM 19286 C CA . SER A 1 5 ? -12.761 6.385 -31.004 1.00 0.00 5 SER A CA 13
ATOM 19287 C C . SER A 1 5 ? -13.181 5.346 -29.969 1.00 0.00 5 SER A C 13
ATOM 19288 O O . SER A 1 5 ? -14.311 4.858 -29.986 1.00 0.00 5 SER A O 13
ATOM 19296 N N . SER A 1 6 ? -12.263 5.013 -29.067 1.00 0.00 6 SER A N 13
ATOM 19297 C CA . SER A 1 6 ? -12.535 4.030 -28.026 1.00 0.00 6 SER A CA 13
ATOM 19298 C C . SER A 1 6 ? -13.321 4.657 -26.878 1.00 0.00 6 SER A C 13
ATOM 19299 O O . SER A 1 6 ? -14.241 4.047 -26.335 1.00 0.00 6 SER A O 13
ATOM 19307 N N . GLY A 1 7 ? -12.949 5.881 -26.514 1.00 0.00 7 GLY A N 13
ATOM 19308 C CA . GLY A 1 7 ? -13.628 6.571 -25.434 1.00 0.00 7 GLY A CA 13
ATOM 19309 C C . GLY A 1 7 ? -13.750 5.718 -24.186 1.00 0.00 7 GLY A C 13
ATOM 19310 O O . GLY A 1 7 ? -14.855 5.452 -23.713 1.00 0.00 7 GLY A O 13
ATOM 19314 N N . LEU A 1 8 ? -12.612 5.287 -23.654 1.00 0.00 8 LEU A N 13
ATOM 19315 C CA . LEU A 1 8 ? -12.596 4.457 -22.454 1.00 0.00 8 LEU A CA 13
ATOM 19316 C C . LEU A 1 8 ? -12.274 5.291 -21.219 1.00 0.00 8 LEU A C 13
ATOM 19317 O O . LEU A 1 8 ? -11.589 6.312 -21.290 1.00 0.00 8 LEU A O 13
ATOM 19333 N N . PRO A 1 9 ? -12.779 4.848 -20.057 1.00 0.00 9 PRO A N 13
ATOM 19334 C CA . PRO A 1 9 ? -12.556 5.538 -18.783 1.00 0.00 9 PRO A CA 13
ATOM 19335 C C . PRO A 1 9 ? -11.111 5.430 -18.310 1.00 0.00 9 PRO A C 13
ATOM 19336 O O . PRO A 1 9 ? -10.612 4.334 -18.054 1.00 0.00 9 PRO A O 13
ATOM 19347 N N . SER A 1 10 ? -10.443 6.573 -18.194 1.00 0.00 10 SER A N 13
ATOM 19348 C CA . SER A 1 10 ? -9.053 6.606 -17.754 1.00 0.00 10 SER A CA 13
ATOM 19349 C C . SER A 1 10 ? -8.948 7.127 -16.324 1.00 0.00 10 SER A C 13
ATOM 19350 O O . SER A 1 10 ? -8.997 8.334 -16.086 1.00 0.00 10 SER A O 13
ATOM 19358 N N . ASP A 1 11 ? -8.803 6.208 -15.376 1.00 0.00 11 ASP A N 13
ATOM 19359 C CA . ASP A 1 11 ? -8.690 6.573 -13.969 1.00 0.00 11 ASP A CA 13
ATOM 19360 C C . ASP A 1 11 ? -7.416 7.373 -13.716 1.00 0.00 11 ASP A C 13
ATOM 19361 O O . ASP A 1 11 ? -6.337 6.804 -13.543 1.00 0.00 11 ASP A O 13
ATOM 19370 N N . VAL A 1 12 ? -7.547 8.695 -13.696 1.00 0.00 12 VAL A N 13
ATOM 19371 C CA . VAL A 1 12 ? -6.407 9.574 -13.464 1.00 0.00 12 VAL A CA 13
ATOM 19372 C C . VAL A 1 12 ? -6.246 9.885 -11.980 1.00 0.00 12 VAL A C 13
ATOM 19373 O O . VAL A 1 12 ? -5.876 10.998 -11.604 1.00 0.00 12 VAL A O 13
ATOM 19386 N N . THR A 1 13 ? -6.526 8.895 -11.139 1.00 0.00 13 THR A N 13
ATOM 19387 C CA . THR A 1 13 ? -6.414 9.062 -9.696 1.00 0.00 13 THR A CA 13
ATOM 19388 C C . THR A 1 13 ? -5.210 8.305 -9.147 1.00 0.00 13 THR A C 13
ATOM 19389 O O . THR A 1 13 ? -5.159 7.077 -9.204 1.00 0.00 13 THR A O 13
ATOM 19400 N N . GLU A 1 14 ? -4.243 9.047 -8.614 1.00 0.00 14 GLU A N 13
ATOM 19401 C CA . GLU A 1 14 ? -3.039 8.443 -8.055 1.00 0.00 14 GLU A CA 13
ATOM 19402 C C . GLU A 1 14 ? -2.929 8.734 -6.561 1.00 0.00 14 GLU A C 13
ATOM 19403 O O . GLU A 1 14 ? -2.230 9.659 -6.148 1.00 0.00 14 GLU A O 13
ATOM 19415 N N . GLY A 1 15 ? -3.624 7.937 -5.756 1.00 0.00 15 GLY A N 13
ATOM 19416 C CA . GLY A 1 15 ? -3.592 8.125 -4.317 1.00 0.00 15 GLY A CA 13
ATOM 19417 C C . GLY A 1 15 ? -3.774 6.825 -3.558 1.00 0.00 15 GLY A C 13
ATOM 19418 O O . GLY A 1 15 ? -4.551 6.756 -2.606 1.00 0.00 15 GLY A O 13
ATOM 19422 N N . LYS A 1 16 ? -3.056 5.790 -3.981 1.00 0.00 16 LYS A N 13
ATOM 19423 C CA . LYS A 1 16 ? -3.141 4.485 -3.336 1.00 0.00 16 LYS A CA 13
ATOM 19424 C C . LYS A 1 16 ? -1.772 4.034 -2.838 1.00 0.00 16 LYS A C 13
ATOM 19425 O O . LYS A 1 16 ? -0.840 3.857 -3.624 1.00 0.00 16 LYS A O 13
ATOM 19444 N N . THR A 1 17 ? -1.656 3.848 -1.526 1.00 0.00 17 THR A N 13
ATOM 19445 C CA . THR A 1 17 ? -0.401 3.418 -0.923 1.00 0.00 17 THR A CA 13
ATOM 19446 C C . THR A 1 17 ? -0.644 2.401 0.186 1.00 0.00 17 THR A C 13
ATOM 19447 O O . THR A 1 17 ? -1.760 2.272 0.690 1.00 0.00 17 THR A O 13
ATOM 19458 N N . VAL A 1 18 ? 0.407 1.680 0.563 1.00 0.00 18 VAL A N 13
ATOM 19459 C CA . VAL A 1 18 ? 0.308 0.675 1.614 1.00 0.00 18 VAL A CA 13
ATOM 19460 C C . VAL A 1 18 ? 1.674 0.382 2.225 1.00 0.00 18 VAL A C 13
ATOM 19461 O O . VAL A 1 18 ? 2.588 -0.074 1.539 1.00 0.00 18 VAL A O 13
ATOM 19474 N N . PHE A 1 19 ? 1.805 0.647 3.521 1.00 0.00 19 PHE A N 13
ATOM 19475 C CA . PHE A 1 19 ? 3.060 0.413 4.226 1.00 0.00 19 PHE A CA 13
ATOM 19476 C C . PHE A 1 19 ? 2.908 -0.710 5.248 1.00 0.00 19 PHE A C 13
ATOM 19477 O O . PHE A 1 19 ? 2.031 -0.664 6.110 1.00 0.00 19 PHE A O 13
ATOM 19494 N N . ILE A 1 20 ? 3.769 -1.718 5.143 1.00 0.00 20 ILE A N 13
ATOM 19495 C CA . ILE A 1 20 ? 3.731 -2.852 6.058 1.00 0.00 20 ILE A CA 13
ATOM 19496 C C . ILE A 1 20 ? 4.722 -2.669 7.202 1.00 0.00 20 ILE A C 13
ATOM 19497 O O . ILE A 1 20 ? 5.838 -2.191 6.999 1.00 0.00 20 ILE A O 13
ATOM 19513 N N . ARG A 1 21 ? 4.307 -3.053 8.404 1.00 0.00 21 ARG A N 13
ATOM 19514 C CA . ARG A 1 21 ? 5.158 -2.932 9.582 1.00 0.00 21 ARG A CA 13
ATOM 19515 C C . ARG A 1 21 ? 5.339 -4.285 10.263 1.00 0.00 21 ARG A C 13
ATOM 19516 O O . ARG A 1 21 ? 4.476 -5.157 10.172 1.00 0.00 21 ARG A O 13
ATOM 19537 N N . ASN A 1 22 ? 6.468 -4.452 10.945 1.00 0.00 22 ASN A N 13
ATOM 19538 C CA . ASN A 1 22 ? 6.763 -5.699 11.641 1.00 0.00 22 ASN A CA 13
ATOM 19539 C C . ASN A 1 22 ? 7.020 -6.829 10.648 1.00 0.00 22 ASN A C 13
ATOM 19540 O O . ASN A 1 22 ? 6.506 -7.937 10.805 1.00 0.00 22 ASN A O 13
ATOM 19551 N N . LEU A 1 23 ? 7.818 -6.540 9.627 1.00 0.00 23 LEU A N 13
ATOM 19552 C CA . LEU A 1 23 ? 8.145 -7.531 8.608 1.00 0.00 23 LEU A CA 13
ATOM 19553 C C . LEU A 1 23 ? 9.109 -8.579 9.156 1.00 0.00 23 LEU A C 13
ATOM 19554 O O . LEU A 1 23 ? 9.831 -8.328 10.121 1.00 0.00 23 LEU A O 13
ATOM 19570 N N . SER A 1 24 ? 9.115 -9.754 8.533 1.00 0.00 24 SER A N 13
ATOM 19571 C CA . SER A 1 24 ? 9.988 -10.840 8.960 1.00 0.00 24 SER A CA 13
ATOM 19572 C C . SER A 1 24 ? 11.217 -10.935 8.060 1.00 0.00 24 SER A C 13
ATOM 19573 O O . SER A 1 24 ? 11.120 -10.794 6.841 1.00 0.00 24 SER A O 13
ATOM 19581 N N . PHE A 1 25 ? 12.372 -11.176 8.670 1.00 0.00 25 PHE A N 13
ATOM 19582 C CA . PHE A 1 25 ? 13.621 -11.290 7.926 1.00 0.00 25 PHE A CA 13
ATOM 19583 C C . PHE A 1 25 ? 13.483 -12.289 6.780 1.00 0.00 25 PHE A C 13
ATOM 19584 O O . PHE A 1 25 ? 14.160 -12.175 5.758 1.00 0.00 25 PHE A O 13
ATOM 19601 N N . ASP A 1 26 ? 12.602 -13.267 6.960 1.00 0.00 26 ASP A N 13
ATOM 19602 C CA . ASP A 1 26 ? 12.373 -14.286 5.942 1.00 0.00 26 ASP A CA 13
ATOM 19603 C C . ASP A 1 26 ? 11.613 -13.706 4.754 1.00 0.00 26 ASP A C 13
ATOM 19604 O O . ASP A 1 26 ? 11.828 -14.109 3.610 1.00 0.00 26 ASP A O 13
ATOM 19613 N N . SER A 1 27 ? 10.722 -12.760 5.032 1.00 0.00 27 SER A N 13
ATOM 19614 C CA . SER A 1 27 ? 9.926 -12.128 3.986 1.00 0.00 27 SER A CA 13
ATOM 19615 C C . SER A 1 27 ? 10.811 -11.671 2.831 1.00 0.00 27 SER A C 13
ATOM 19616 O O . SER A 1 27 ? 12.008 -11.443 3.005 1.00 0.00 27 SER A O 13
ATOM 19624 N N . GLU A 1 28 ? 10.212 -11.539 1.651 1.00 0.00 28 GLU A N 13
ATOM 19625 C CA . GLU A 1 28 ? 10.946 -11.109 0.467 1.00 0.00 28 GLU A CA 13
ATOM 19626 C C . GLU A 1 28 ? 10.039 -10.335 -0.485 1.00 0.00 28 GLU A C 13
ATOM 19627 O O . GLU A 1 28 ? 8.877 -10.692 -0.677 1.00 0.00 28 GLU A O 13
ATOM 19639 N N . GLU A 1 29 ? 10.579 -9.274 -1.076 1.00 0.00 29 GLU A N 13
ATOM 19640 C CA . GLU A 1 29 ? 9.817 -8.449 -2.006 1.00 0.00 29 GLU A CA 13
ATOM 19641 C C . GLU A 1 29 ? 8.908 -9.310 -2.879 1.00 0.00 29 GLU A C 13
ATOM 19642 O O . GLU A 1 29 ? 7.765 -8.945 -3.151 1.00 0.00 29 GLU A O 13
ATOM 19654 N N . GLU A 1 30 ? 9.426 -10.454 -3.314 1.00 0.00 30 GLU A N 13
ATOM 19655 C CA . GLU A 1 30 ? 8.662 -11.366 -4.157 1.00 0.00 30 GLU A CA 13
ATOM 19656 C C . GLU A 1 30 ? 7.450 -11.912 -3.408 1.00 0.00 30 GLU A C 13
ATOM 19657 O O . GLU A 1 30 ? 6.337 -11.926 -3.934 1.00 0.00 30 GLU A O 13
ATOM 19669 N N . ALA A 1 31 ? 7.674 -12.361 -2.178 1.00 0.00 31 ALA A N 13
ATOM 19670 C CA . ALA A 1 31 ? 6.601 -12.907 -1.356 1.00 0.00 31 ALA A CA 13
ATOM 19671 C C . ALA A 1 31 ? 5.635 -11.811 -0.916 1.00 0.00 31 ALA A C 13
ATOM 19672 O O . ALA A 1 31 ? 4.434 -11.887 -1.178 1.00 0.00 31 ALA A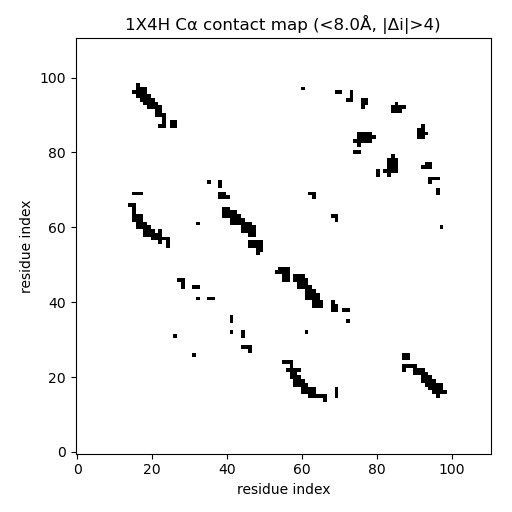 O 13
ATOM 19679 N N . LEU A 1 32 ? 6.167 -10.794 -0.247 1.00 0.00 32 LEU A N 13
ATOM 19680 C CA . LEU A 1 32 ? 5.351 -9.683 0.230 1.00 0.00 32 LEU A CA 13
ATOM 19681 C C . LEU A 1 32 ? 4.302 -9.293 -0.807 1.00 0.00 32 LEU A C 13
ATOM 19682 O O . LEU A 1 32 ? 3.105 -9.284 -0.520 1.00 0.00 32 LEU A O 13
ATOM 19698 N N . GLY A 1 33 ? 4.759 -8.975 -2.014 1.00 0.00 33 GLY A N 13
ATOM 19699 C CA . GLY A 1 33 ? 3.847 -8.591 -3.075 1.00 0.00 33 GLY A CA 13
ATOM 19700 C C . GLY A 1 33 ? 2.862 -9.691 -3.419 1.00 0.00 33 GLY A C 13
ATOM 19701 O O . GLY A 1 33 ? 1.670 -9.435 -3.584 1.00 0.00 33 GLY A O 13
ATOM 19705 N N . GLU A 1 34 ? 3.361 -10.918 -3.528 1.00 0.00 34 GLU A N 13
ATOM 19706 C CA . GLU A 1 34 ? 2.516 -12.060 -3.856 1.00 0.00 34 GLU A CA 13
ATOM 19707 C C . GLU A 1 34 ? 1.371 -12.195 -2.856 1.00 0.00 34 GLU A C 13
ATOM 19708 O O . GLU A 1 34 ? 0.379 -12.874 -3.119 1.00 0.00 34 GLU A O 13
ATOM 19720 N N . VAL A 1 35 ? 1.517 -11.543 -1.707 1.00 0.00 35 VAL A N 13
ATOM 19721 C CA . VAL A 1 35 ? 0.496 -11.589 -0.667 1.00 0.00 35 VAL A CA 13
ATOM 19722 C C . VAL A 1 35 ? -0.522 -10.469 -0.846 1.00 0.00 35 VAL A C 13
ATOM 19723 O O . VAL A 1 35 ? -1.723 -10.670 -0.659 1.00 0.00 35 VAL A O 13
ATOM 19736 N N . LEU A 1 36 ? -0.035 -9.287 -1.209 1.00 0.00 36 LEU A N 13
ATOM 19737 C CA . LEU A 1 36 ? -0.903 -8.133 -1.415 1.00 0.00 36 LEU A CA 13
ATOM 19738 C C . LEU A 1 36 ? -1.488 -8.135 -2.824 1.00 0.00 36 LEU A C 13
ATOM 19739 O O . LEU A 1 36 ? -2.384 -7.351 -3.135 1.00 0.00 36 LEU A O 13
ATOM 19755 N N . GLN A 1 37 ? -0.977 -9.024 -3.670 1.00 0.00 37 GLN A N 13
ATOM 19756 C CA . GLN A 1 37 ? -1.450 -9.129 -5.045 1.00 0.00 37 GLN A CA 13
ATOM 19757 C C . GLN A 1 37 ? -2.846 -9.743 -5.094 1.00 0.00 37 GLN A C 13
ATOM 19758 O O . GLN A 1 37 ? -3.650 -9.408 -5.963 1.00 0.00 37 GLN A O 13
ATOM 19772 N N . GLN A 1 38 ? -3.124 -10.643 -4.157 1.00 0.00 38 GLN A N 13
ATOM 19773 C CA . GLN A 1 38 ? -4.423 -11.304 -4.096 1.00 0.00 38 GLN A CA 13
ATOM 19774 C C . GLN A 1 38 ? -5.556 -10.286 -4.166 1.00 0.00 38 GLN A C 13
ATOM 19775 O O . GLN A 1 38 ? -6.476 -10.420 -4.973 1.00 0.00 38 GLN A O 13
ATOM 19789 N N . PHE A 1 39 ? -5.484 -9.268 -3.315 1.00 0.00 39 PHE A N 13
ATOM 19790 C CA . PHE A 1 39 ? -6.504 -8.227 -3.279 1.00 0.00 39 PHE A CA 13
ATOM 19791 C C . PHE A 1 39 ? -6.640 -7.552 -4.640 1.00 0.00 39 PHE A C 13
ATOM 19792 O O . PHE A 1 39 ? -7.721 -7.527 -5.228 1.00 0.00 39 PHE A O 13
ATOM 19809 N N . GLY A 1 40 ? -5.535 -7.003 -5.136 1.00 0.00 40 GLY A N 13
ATOM 19810 C CA . GLY A 1 40 ? -5.551 -6.335 -6.423 1.00 0.00 40 GLY A CA 13
ATOM 19811 C C . GLY A 1 40 ? -4.200 -6.364 -7.110 1.00 0.00 40 GLY A C 13
ATOM 19812 O O . GLY A 1 40 ? -3.262 -6.996 -6.622 1.00 0.00 40 GLY A O 13
ATOM 19816 N N . ASP A 1 41 ? -4.099 -5.681 -8.244 1.00 0.00 41 ASP A N 13
ATOM 19817 C CA . ASP A 1 41 ? -2.853 -5.632 -8.999 1.00 0.00 41 ASP A CA 13
ATOM 19818 C C . ASP A 1 41 ? -1.862 -4.670 -8.351 1.00 0.00 41 ASP A C 13
ATOM 19819 O O . ASP A 1 41 ? -2.146 -3.482 -8.193 1.00 0.00 41 ASP A O 13
ATOM 19828 N N . LEU A 1 42 ? -0.699 -5.191 -7.975 1.00 0.00 42 LEU A N 13
ATOM 19829 C CA . LEU A 1 42 ? 0.334 -4.379 -7.342 1.00 0.00 42 LEU A CA 13
ATOM 19830 C C . LEU A 1 42 ? 1.106 -3.572 -8.382 1.00 0.00 42 LEU A C 13
ATOM 19831 O O . LEU A 1 42 ? 1.543 -4.108 -9.400 1.00 0.00 42 LEU A O 13
ATOM 19847 N N . LYS A 1 43 ? 1.271 -2.281 -8.116 1.00 0.00 43 LYS A N 13
ATOM 19848 C CA . LYS A 1 43 ? 1.993 -1.399 -9.026 1.00 0.00 43 LYS A CA 13
ATOM 19849 C C . LYS A 1 43 ? 3.499 -1.524 -8.825 1.00 0.00 43 LYS A C 13
ATOM 19850 O O . LYS A 1 43 ? 4.247 -1.738 -9.779 1.00 0.00 43 LYS A O 13
ATOM 19869 N N . TYR A 1 44 ? 3.938 -1.391 -7.578 1.00 0.00 44 TYR A N 13
ATOM 19870 C CA . TYR A 1 44 ? 5.355 -1.489 -7.252 1.00 0.00 44 TYR A CA 13
ATOM 19871 C C . TYR A 1 44 ? 5.552 -1.924 -5.803 1.00 0.00 44 TYR A C 13
ATOM 19872 O O . TYR A 1 44 ? 5.002 -1.322 -4.881 1.00 0.00 44 TYR A O 13
ATOM 19890 N N . VAL A 1 45 ? 6.343 -2.975 -5.610 1.00 0.00 45 VAL A N 13
ATOM 19891 C CA . VAL A 1 45 ? 6.616 -3.492 -4.274 1.00 0.00 45 VAL A CA 13
ATOM 19892 C C . VAL A 1 45 ? 8.093 -3.359 -3.924 1.00 0.00 45 VAL A C 13
ATOM 19893 O O . VAL A 1 45 ? 8.936 -4.079 -4.460 1.00 0.00 45 VAL A O 13
ATOM 19906 N N . ARG A 1 46 ? 8.401 -2.434 -3.021 1.00 0.00 46 ARG A N 13
ATOM 19907 C CA . ARG A 1 46 ? 9.778 -2.205 -2.600 1.00 0.00 46 ARG A CA 13
ATOM 19908 C C . ARG A 1 46 ? 9.923 -2.390 -1.092 1.00 0.00 46 ARG A C 13
ATOM 19909 O O . ARG A 1 46 ? 9.121 -1.875 -0.313 1.00 0.00 46 ARG A O 13
ATOM 19930 N N . VAL A 1 47 ? 10.951 -3.129 -0.688 1.00 0.00 47 VAL A N 13
ATOM 19931 C CA . VAL A 1 47 ? 11.202 -3.382 0.726 1.00 0.00 47 VAL A CA 13
ATOM 19932 C C . VAL A 1 47 ? 12.564 -2.842 1.148 1.00 0.00 47 VAL A C 13
ATOM 19933 O O . VAL A 1 47 ? 13.603 -3.334 0.708 1.00 0.00 47 VAL A O 13
ATOM 19946 N N . VAL A 1 48 ? 12.552 -1.825 2.004 1.00 0.00 48 VAL A N 13
ATOM 19947 C CA . VAL A 1 48 ? 13.786 -1.218 2.488 1.00 0.00 48 VAL A CA 13
ATOM 19948 C C . VAL A 1 48 ? 14.611 -2.216 3.292 1.00 0.00 48 VAL A C 13
ATOM 19949 O O . VAL A 1 48 ? 14.081 -2.939 4.136 1.00 0.00 48 VAL A O 13
ATOM 19962 N N . LEU A 1 49 ? 15.912 -2.251 3.024 1.00 0.00 49 LEU A N 13
ATOM 19963 C CA . LEU A 1 49 ? 16.813 -3.160 3.724 1.00 0.00 49 LEU A CA 13
ATOM 19964 C C . LEU A 1 49 ? 17.885 -2.387 4.485 1.00 0.00 49 LEU A C 13
ATOM 19965 O O . LEU A 1 49 ? 18.105 -1.201 4.236 1.00 0.00 49 LEU A O 13
ATOM 19981 N N . HIS A 1 50 ? 18.552 -3.067 5.412 1.00 0.00 50 HIS A N 13
ATOM 19982 C CA . HIS A 1 50 ? 19.604 -2.444 6.208 1.00 0.00 50 HIS A CA 13
ATOM 19983 C C . HIS A 1 50 ? 20.718 -1.910 5.313 1.00 0.00 50 HIS A C 13
ATOM 19984 O O . HIS A 1 50 ? 21.117 -2.541 4.333 1.00 0.00 50 HIS A O 13
ATOM 19999 N N . PRO A 1 51 ? 21.234 -0.720 5.654 1.00 0.00 51 PRO A N 13
ATOM 20000 C CA . PRO A 1 51 ? 22.308 -0.075 4.894 1.00 0.00 51 PRO A CA 13
ATOM 20001 C C . PRO A 1 51 ? 23.640 -0.803 5.041 1.00 0.00 51 PRO A C 13
ATOM 20002 O O . PRO A 1 51 ? 24.363 -0.999 4.064 1.00 0.00 51 PRO A O 13
ATOM 20013 N N . ASP A 1 52 ? 23.958 -1.203 6.268 1.00 0.00 52 ASP A N 13
ATOM 20014 C CA . ASP A 1 52 ? 25.203 -1.912 6.542 1.00 0.00 52 ASP A CA 13
ATOM 20015 C C . ASP A 1 52 ? 25.169 -3.318 5.952 1.00 0.00 52 ASP A C 13
ATOM 20016 O O . ASP A 1 52 ? 26.001 -3.673 5.116 1.00 0.00 52 ASP A O 13
ATOM 20025 N N . THR A 1 53 ? 24.202 -4.117 6.393 1.00 0.00 53 THR A N 13
ATOM 20026 C CA . THR A 1 53 ? 24.061 -5.485 5.910 1.00 0.00 53 THR A CA 13
ATOM 20027 C C . THR A 1 53 ? 22.856 -5.620 4.986 1.00 0.00 53 THR A C 13
ATOM 20028 O O . THR A 1 53 ? 22.053 -4.696 4.859 1.00 0.00 53 THR A O 13
ATOM 20039 N N . GLU A 1 54 ? 22.736 -6.777 4.343 1.00 0.00 54 GLU A N 13
ATOM 20040 C CA . GLU A 1 54 ? 21.628 -7.032 3.430 1.00 0.00 54 GLU A CA 13
ATOM 20041 C C . GLU A 1 54 ? 20.480 -7.734 4.150 1.00 0.00 54 GLU A C 13
ATOM 20042 O O . GLU A 1 54 ? 19.996 -8.775 3.704 1.00 0.00 54 GLU A O 13
ATOM 20054 N N . HIS A 1 55 ? 20.049 -7.156 5.267 1.00 0.00 55 HIS A N 13
ATOM 20055 C CA . HIS A 1 55 ? 18.958 -7.725 6.050 1.00 0.00 55 HIS A CA 13
ATOM 20056 C C . HIS A 1 55 ? 17.700 -6.869 5.933 1.00 0.00 55 HIS A C 13
ATOM 20057 O O . HIS A 1 55 ? 17.762 -5.714 5.510 1.00 0.00 55 HIS A O 13
ATOM 20072 N N . SER A 1 56 ? 16.562 -7.443 6.308 1.00 0.00 56 SER A N 13
ATOM 20073 C CA . SER A 1 56 ? 15.290 -6.733 6.240 1.00 0.00 56 SER A CA 13
ATOM 20074 C C . SER A 1 56 ? 15.195 -5.681 7.341 1.00 0.00 56 SER A C 13
ATOM 20075 O O . SER A 1 56 ? 15.268 -5.999 8.528 1.00 0.00 56 SER A O 13
ATOM 20083 N N . LYS A 1 57 ? 15.032 -4.426 6.938 1.00 0.00 57 LYS A N 13
ATOM 20084 C CA . LYS A 1 57 ? 14.926 -3.324 7.888 1.00 0.00 57 LYS A CA 13
ATOM 20085 C C . LYS A 1 57 ? 13.815 -3.585 8.901 1.00 0.00 57 LYS A C 13
ATOM 20086 O O . LYS A 1 57 ? 13.969 -3.307 10.089 1.00 0.00 57 LYS A O 13
ATOM 20105 N N . GLY A 1 58 ? 12.697 -4.121 8.421 1.00 0.00 58 GLY A N 13
ATOM 20106 C CA . GLY A 1 58 ? 11.578 -4.410 9.299 1.00 0.00 58 GLY A CA 13
ATOM 20107 C C . GLY A 1 58 ? 10.266 -3.871 8.764 1.00 0.00 58 GLY A C 13
ATOM 20108 O O . GLY A 1 58 ? 9.232 -3.965 9.426 1.00 0.00 58 GLY A O 13
ATOM 20112 N N . CYS A 1 59 ? 10.308 -3.303 7.563 1.00 0.00 59 CYS A N 13
ATOM 20113 C CA . CYS A 1 59 ? 9.113 -2.744 6.940 1.00 0.00 59 CYS A CA 13
ATOM 20114 C C . CYS A 1 59 ? 9.290 -2.633 5.429 1.00 0.00 59 CYS A C 13
ATOM 20115 O O . CYS A 1 59 ? 10.387 -2.825 4.907 1.00 0.00 59 CYS A O 13
ATOM 20123 N N . ALA A 1 60 ? 8.202 -2.322 4.733 1.00 0.00 60 ALA A N 13
ATOM 20124 C CA . ALA A 1 60 ? 8.236 -2.184 3.282 1.00 0.00 60 ALA A CA 13
ATOM 20125 C C . ALA A 1 60 ? 7.083 -1.319 2.785 1.00 0.00 60 ALA A C 13
ATOM 20126 O O . ALA A 1 60 ? 6.080 -1.146 3.478 1.00 0.00 60 ALA A O 13
ATOM 20133 N N . PHE A 1 61 ? 7.232 -0.777 1.581 1.00 0.00 61 PHE A N 13
ATOM 20134 C CA . PHE A 1 61 ? 6.204 0.072 0.992 1.00 0.00 61 PHE A CA 13
ATOM 20135 C C . PHE A 1 61 ? 5.747 -0.482 -0.355 1.00 0.00 61 PHE A C 13
ATOM 20136 O O . PHE A 1 61 ? 6.566 -0.835 -1.203 1.00 0.00 61 PHE A O 13
ATOM 20153 N N . ALA A 1 62 ? 4.433 -0.555 -0.543 1.00 0.00 62 ALA A N 13
ATOM 20154 C CA . ALA A 1 62 ? 3.866 -1.064 -1.785 1.00 0.00 62 ALA A CA 13
ATOM 20155 C C . ALA A 1 62 ? 2.767 -0.144 -2.305 1.00 0.00 62 ALA A C 13
ATOM 20156 O O . ALA A 1 62 ? 2.326 0.766 -1.604 1.00 0.00 62 ALA A O 13
ATOM 20163 N N . GLN A 1 63 ? 2.330 -0.388 -3.536 1.00 0.00 63 GLN A N 13
ATOM 20164 C CA . GLN A 1 63 ? 1.282 0.420 -4.148 1.00 0.00 63 GLN A CA 13
ATOM 20165 C C . GLN A 1 63 ? 0.291 -0.457 -4.907 1.00 0.00 63 GLN A C 13
ATOM 20166 O O . GLN A 1 63 ? 0.678 -1.421 -5.567 1.00 0.00 63 GLN A O 13
ATOM 20180 N N . PHE A 1 64 ? -0.989 -0.116 -4.807 1.00 0.00 64 PHE A N 13
ATOM 20181 C CA . PHE A 1 64 ? -2.037 -0.873 -5.483 1.00 0.00 64 PHE A CA 13
ATOM 20182 C C . PHE A 1 64 ? -2.444 -0.194 -6.787 1.00 0.00 64 PHE A C 13
ATOM 20183 O O . PHE A 1 64 ? -2.018 0.924 -7.076 1.00 0.00 64 PHE A O 13
ATOM 20200 N N . MET A 1 65 ? -3.271 -0.878 -7.570 1.00 0.00 65 MET A N 13
ATOM 20201 C CA . MET A 1 65 ? -3.737 -0.341 -8.844 1.00 0.00 65 MET A CA 13
ATOM 20202 C C . MET A 1 65 ? -5.087 0.350 -8.681 1.00 0.00 65 MET A C 13
ATOM 20203 O O . MET A 1 65 ? -5.547 1.057 -9.579 1.00 0.00 65 MET A O 13
ATOM 20217 N N . THR A 1 66 ? -5.719 0.141 -7.531 1.00 0.00 66 THR A N 13
ATOM 20218 C CA . THR A 1 66 ? -7.018 0.742 -7.252 1.00 0.00 66 THR A CA 13
ATOM 20219 C C . THR A 1 66 ? -7.147 1.111 -5.778 1.00 0.00 66 THR A C 13
ATOM 20220 O O . THR A 1 66 ? -6.678 0.384 -4.904 1.00 0.00 66 THR A O 13
ATOM 20231 N N . GLN A 1 67 ? -7.787 2.246 -5.512 1.00 0.00 67 GLN A N 13
ATOM 20232 C CA . GLN A 1 67 ? -7.977 2.711 -4.143 1.00 0.00 67 GLN A CA 13
ATOM 20233 C C . GLN A 1 67 ? -8.590 1.616 -3.276 1.00 0.00 67 GLN A C 13
ATOM 20234 O O . GLN A 1 67 ? -8.103 1.332 -2.183 1.00 0.00 67 GLN A O 13
ATOM 20248 N N . GLU A 1 68 ? -9.662 1.006 -3.772 1.00 0.00 68 GLU A N 13
ATOM 20249 C CA . GLU A 1 68 ? -10.342 -0.057 -3.041 1.00 0.00 68 GLU A CA 13
ATOM 20250 C C . GLU A 1 68 ? -9.352 -1.130 -2.596 1.00 0.00 68 GLU A C 13
ATOM 20251 O O . GLU A 1 68 ? -9.415 -1.617 -1.468 1.00 0.00 68 GLU A O 13
ATOM 20263 N N . ALA A 1 69 ? -8.440 -1.493 -3.491 1.00 0.00 69 ALA A N 13
ATOM 20264 C CA . ALA A 1 69 ? -7.436 -2.507 -3.191 1.00 0.00 69 ALA A CA 13
ATOM 20265 C C . ALA A 1 69 ? -6.732 -2.208 -1.872 1.00 0.00 69 ALA A C 13
ATOM 20266 O O . ALA A 1 69 ? -6.837 -2.974 -0.915 1.00 0.00 69 ALA A O 13
ATOM 20273 N N . ALA A 1 70 ? -6.014 -1.091 -1.829 1.00 0.00 70 ALA A N 13
ATOM 20274 C CA . ALA A 1 70 ? -5.294 -0.691 -0.627 1.00 0.00 70 ALA A CA 13
ATOM 20275 C C . ALA A 1 70 ? -6.154 -0.884 0.618 1.00 0.00 70 ALA A C 13
ATOM 20276 O O . ALA A 1 70 ? -5.754 -1.569 1.559 1.00 0.00 70 ALA A O 13
ATOM 20283 N N . GLN A 1 71 ? -7.335 -0.274 0.616 1.00 0.00 71 GLN A N 13
ATOM 20284 C CA . GLN A 1 71 ? -8.250 -0.378 1.746 1.00 0.00 71 GLN A CA 13
ATOM 20285 C C . GLN A 1 71 ? -8.514 -1.838 2.100 1.00 0.00 71 GLN A C 13
ATOM 20286 O O . GLN A 1 71 ? -8.514 -2.214 3.272 1.00 0.00 71 GLN A O 13
ATOM 20300 N N . LYS A 1 72 ? -8.739 -2.658 1.079 1.00 0.00 72 LYS A N 13
ATOM 20301 C CA . LYS A 1 72 ? -9.004 -4.077 1.280 1.00 0.00 72 LYS A CA 13
ATOM 20302 C C . LYS A 1 72 ? -7.817 -4.763 1.949 1.00 0.00 72 LYS A C 13
ATOM 20303 O O . LYS A 1 72 ? -7.977 -5.778 2.628 1.00 0.00 72 LYS A O 13
ATOM 20322 N N . CYS A 1 73 ? -6.629 -4.201 1.755 1.00 0.00 73 CYS A N 13
ATOM 20323 C CA . CYS A 1 73 ? -5.415 -4.758 2.340 1.00 0.00 73 CYS A CA 13
ATOM 20324 C C . CYS A 1 73 ? -5.287 -4.360 3.807 1.00 0.00 73 CYS A C 13
ATOM 20325 O O . CYS A 1 73 ? -4.666 -5.068 4.602 1.00 0.00 73 CYS A O 13
ATOM 20333 N N . LEU A 1 74 ? -5.875 -3.223 4.159 1.00 0.00 74 LEU A N 13
ATOM 20334 C CA . LEU A 1 74 ? -5.825 -2.728 5.531 1.00 0.00 74 LEU A CA 13
ATOM 20335 C C . LEU A 1 74 ? -6.768 -3.522 6.430 1.00 0.00 74 LEU A C 13
ATOM 20336 O O . LEU A 1 74 ? -6.328 -4.257 7.313 1.00 0.00 74 LEU A O 13
ATOM 20352 N N . ALA A 1 75 ? -8.068 -3.369 6.198 1.00 0.00 75 ALA A N 13
ATOM 20353 C CA . ALA A 1 75 ? -9.073 -4.074 6.983 1.00 0.00 75 ALA A CA 13
ATOM 20354 C C . ALA A 1 75 ? -8.646 -5.512 7.258 1.00 0.00 75 ALA A C 13
ATOM 20355 O O . ALA A 1 75 ? -8.942 -6.066 8.315 1.00 0.00 75 ALA A O 13
ATOM 20362 N N . ALA A 1 76 ? -7.948 -6.110 6.298 1.00 0.00 76 ALA A N 13
ATOM 20363 C CA . ALA A 1 76 ? -7.479 -7.483 6.437 1.00 0.00 76 ALA A CA 13
ATOM 20364 C C . ALA A 1 76 ? -6.234 -7.552 7.316 1.00 0.00 76 ALA A C 13
ATOM 20365 O O . ALA A 1 76 ? -6.044 -8.509 8.066 1.00 0.00 76 ALA A O 13
ATOM 20372 N N . ALA A 1 77 ? -5.389 -6.531 7.216 1.00 0.00 77 ALA A N 13
ATOM 20373 C CA . ALA A 1 77 ? -4.163 -6.476 8.003 1.00 0.00 77 ALA A CA 13
ATOM 20374 C C . ALA A 1 77 ? -4.469 -6.267 9.482 1.00 0.00 77 ALA A C 13
ATOM 20375 O O . ALA A 1 77 ? -3.809 -6.841 10.349 1.00 0.00 77 ALA A O 13
ATOM 20382 N N . SER A 1 78 ? -5.473 -5.443 9.764 1.00 0.00 78 SER A N 13
ATOM 20383 C CA . SER A 1 78 ? -5.863 -5.155 11.139 1.00 0.00 78 SER A CA 13
ATOM 20384 C C . SER A 1 78 ? -6.501 -6.379 11.790 1.00 0.00 78 SER A C 13
ATOM 20385 O O . SER A 1 78 ? -7.659 -6.704 11.527 1.00 0.00 78 SER A O 13
ATOM 20393 N N . LEU A 1 79 ? -5.736 -7.054 12.641 1.00 0.00 79 LEU A N 13
ATOM 20394 C CA . LEU A 1 79 ? -6.225 -8.242 13.332 1.00 0.00 79 LEU A CA 13
ATOM 20395 C C . LEU A 1 79 ? -7.423 -7.906 14.214 1.00 0.00 79 LEU A C 13
ATOM 20396 O O . LEU A 1 79 ? -8.139 -8.796 14.670 1.00 0.00 79 LEU A O 13
ATOM 20412 N N . GLU A 1 80 ? -7.635 -6.614 14.448 1.00 0.00 80 GLU A N 13
ATOM 20413 C CA . GLU A 1 80 ? -8.747 -6.161 15.274 1.00 0.00 80 GLU A CA 13
ATOM 20414 C C . GLU A 1 80 ? -10.028 -6.053 14.452 1.00 0.00 80 GLU A C 13
ATOM 20415 O O . GLU A 1 80 ? -11.117 -6.355 14.937 1.00 0.00 80 GLU A O 13
ATOM 20427 N N . ALA A 1 81 ? -9.887 -5.619 13.203 1.00 0.00 81 ALA A N 13
ATOM 20428 C CA . ALA A 1 81 ? -11.031 -5.471 12.312 1.00 0.00 81 ALA A CA 13
ATOM 20429 C C . ALA A 1 81 ? -11.622 -6.829 11.949 1.00 0.00 81 ALA A C 13
ATOM 20430 O O . ALA A 1 81 ? -10.893 -7.802 11.759 1.00 0.00 81 ALA A O 13
ATOM 20437 N N . GLU A 1 82 ? -12.947 -6.887 11.855 1.00 0.00 82 GLU A N 13
ATOM 20438 C CA . GLU A 1 82 ? -13.635 -8.127 11.516 1.00 0.00 82 GLU A CA 13
ATOM 20439 C C . GLU A 1 82 ? -12.877 -9.336 12.058 1.00 0.00 82 GLU A C 13
ATOM 20440 O O . GLU A 1 82 ? -12.831 -10.389 11.424 1.00 0.00 82 GLU A O 13
ATOM 20452 N N . GLY A 1 83 ? -12.282 -9.174 13.236 1.00 0.00 83 GLY A N 13
ATOM 20453 C CA . GLY A 1 83 ? -11.533 -10.258 13.844 1.00 0.00 83 GLY A CA 13
ATOM 20454 C C . GLY A 1 83 ? -10.739 -11.056 12.828 1.00 0.00 83 GLY A C 13
ATOM 20455 O O . GLY A 1 83 ? -11.002 -12.238 12.615 1.00 0.00 83 GLY A O 13
ATOM 20459 N N . GLY A 1 84 ? -9.765 -10.406 12.199 1.00 0.00 84 GLY A N 13
ATOM 20460 C CA . GLY A 1 84 ? -8.947 -11.077 11.206 1.00 0.00 84 GLY A CA 13
ATOM 20461 C C . GLY A 1 84 ? -7.689 -10.301 10.871 1.00 0.00 84 GLY A C 13
ATOM 20462 O O . GLY A 1 84 ? -7.753 -9.126 10.513 1.00 0.00 84 GLY A O 13
ATOM 20466 N N . GLY A 1 85 ? -6.540 -10.960 10.988 1.00 0.00 85 GLY A N 13
ATOM 20467 C CA . GLY A 1 85 ? -5.277 -10.308 10.693 1.00 0.00 85 GLY A CA 13
ATOM 20468 C C . GLY A 1 85 ? -4.370 -11.163 9.831 1.00 0.00 85 GLY A C 13
ATOM 20469 O O . GLY A 1 85 ? -4.505 -12.387 9.799 1.00 0.00 85 GLY A O 13
ATOM 20473 N N . LEU A 1 86 ? -3.445 -10.519 9.128 1.00 0.00 86 LEU A N 13
ATOM 20474 C CA . LEU A 1 86 ? -2.513 -11.229 8.258 1.00 0.00 86 LEU A CA 13
ATOM 20475 C C . LEU A 1 86 ? -1.220 -11.555 8.998 1.00 0.00 86 LEU A C 13
ATOM 20476 O O . LEU A 1 86 ? -0.843 -10.865 9.946 1.00 0.00 86 LEU A O 13
ATOM 20492 N N . LYS A 1 87 ? -0.542 -12.610 8.558 1.00 0.00 87 LYS A N 13
ATOM 20493 C CA . LYS A 1 87 ? 0.712 -13.027 9.174 1.00 0.00 87 LYS A CA 13
ATOM 20494 C C . LYS A 1 87 ? 1.655 -13.627 8.137 1.00 0.00 87 LYS A C 13
ATOM 20495 O O . LYS A 1 87 ? 1.280 -14.532 7.391 1.00 0.00 87 LYS A O 13
ATOM 20514 N N . LEU A 1 88 ? 2.882 -13.118 8.095 1.00 0.00 88 LEU A N 13
ATOM 20515 C CA . LEU A 1 88 ? 3.880 -13.605 7.150 1.00 0.00 88 LEU A CA 13
ATOM 20516 C C . LEU A 1 88 ? 5.070 -14.217 7.882 1.00 0.00 88 LEU A C 13
ATOM 20517 O O . LEU A 1 88 ? 5.736 -13.548 8.673 1.00 0.00 88 LEU A O 13
ATOM 20533 N N . ASP A 1 89 ? 5.334 -15.490 7.612 1.00 0.00 89 ASP A N 13
ATOM 20534 C CA . ASP A 1 89 ? 6.446 -16.192 8.242 1.00 0.00 89 ASP A CA 13
ATOM 20535 C C . ASP A 1 89 ? 6.266 -16.246 9.756 1.00 0.00 89 ASP A C 13
ATOM 20536 O O . ASP A 1 89 ? 7.238 -16.342 10.504 1.00 0.00 89 ASP A O 13
ATOM 20545 N N . GLY A 1 90 ? 5.014 -16.184 10.201 1.00 0.00 90 GLY A N 13
ATOM 20546 C CA . GLY A 1 90 ? 4.730 -16.227 11.623 1.00 0.00 90 GLY A CA 13
ATOM 20547 C C . GLY A 1 90 ? 4.888 -14.873 12.287 1.00 0.00 90 GLY A C 13
ATOM 20548 O O . GLY A 1 90 ? 5.247 -14.789 13.461 1.00 0.00 90 GLY A O 13
ATOM 20552 N N . ARG A 1 91 ? 4.622 -13.812 11.533 1.00 0.00 91 ARG A N 13
ATOM 20553 C CA . ARG A 1 91 ? 4.740 -12.455 12.055 1.00 0.00 91 ARG A CA 13
ATOM 20554 C C . ARG A 1 91 ? 3.589 -11.582 11.564 1.00 0.00 91 ARG A C 13
ATOM 20555 O O . ARG A 1 91 ? 3.305 -11.528 10.368 1.00 0.00 91 ARG A O 13
ATOM 20576 N N . GLN A 1 92 ? 2.930 -10.901 12.497 1.00 0.00 92 GLN A N 13
ATOM 20577 C CA . GLN A 1 92 ? 1.810 -10.032 12.159 1.00 0.00 92 GLN A CA 13
ATOM 20578 C C . GLN A 1 92 ? 2.241 -8.944 11.181 1.00 0.00 92 GLN A C 13
ATOM 20579 O O . GLN A 1 92 ? 3.335 -8.390 11.295 1.00 0.00 92 GLN A O 13
ATOM 20593 N N . LEU A 1 93 ? 1.374 -8.641 10.221 1.00 0.00 93 LEU A N 13
ATOM 20594 C CA . LEU A 1 93 ? 1.665 -7.619 9.222 1.00 0.00 93 LEU A CA 13
ATOM 20595 C C . LEU A 1 93 ? 0.747 -6.413 9.394 1.00 0.00 93 LEU A C 13
ATOM 20596 O O . LEU A 1 93 ? -0.471 -6.520 9.249 1.00 0.00 93 LEU A O 13
ATOM 20612 N N . LYS A 1 94 ? 1.339 -5.264 9.703 1.00 0.00 94 LYS A N 13
ATOM 20613 C CA . LYS A 1 94 ? 0.576 -4.036 9.891 1.00 0.00 94 LYS A CA 13
ATOM 20614 C C . LYS A 1 94 ? 0.613 -3.174 8.633 1.00 0.00 94 LYS A C 13
ATOM 20615 O O . LYS A 1 94 ? 1.624 -2.540 8.333 1.00 0.00 94 LYS A O 13
ATOM 20634 N N . VAL A 1 95 ? -0.497 -3.154 7.902 1.00 0.00 95 VAL A N 13
ATOM 20635 C CA . VAL A 1 95 ? -0.592 -2.368 6.678 1.00 0.00 95 VAL A CA 13
ATOM 20636 C C . VAL A 1 95 ? -1.358 -1.071 6.916 1.00 0.00 95 VAL A C 13
ATOM 20637 O O . VAL A 1 95 ? -2.462 -1.082 7.459 1.00 0.00 95 VAL A O 13
ATOM 20650 N N . ASP A 1 96 ? -0.764 0.044 6.505 1.00 0.00 96 ASP A N 13
ATOM 20651 C CA . ASP A 1 96 ? -1.391 1.350 6.671 1.00 0.00 96 ASP A CA 13
ATOM 20652 C C . ASP A 1 96 ? -1.164 2.222 5.441 1.00 0.00 96 ASP A C 13
ATOM 20653 O O . ASP A 1 96 ? -0.110 2.157 4.806 1.00 0.00 96 ASP A O 13
ATOM 20662 N N . LEU A 1 97 ? -2.159 3.037 5.109 1.00 0.00 97 LEU A N 13
ATOM 20663 C CA . LEU A 1 97 ? -2.069 3.923 3.953 1.00 0.00 97 LEU A CA 13
ATOM 20664 C C . LEU A 1 97 ? -0.928 4.922 4.120 1.00 0.00 97 LEU A C 13
ATOM 20665 O O . LEU A 1 97 ? -1.069 5.929 4.813 1.00 0.00 97 LEU A O 13
ATOM 20681 N N . ALA A 1 98 ? 0.200 4.636 3.478 1.00 0.00 98 ALA A N 13
ATOM 20682 C CA . ALA A 1 98 ? 1.363 5.512 3.552 1.00 0.00 98 ALA A CA 13
ATOM 20683 C C . ALA A 1 98 ? 1.294 6.608 2.495 1.00 0.00 98 ALA A C 13
ATOM 20684 O O . ALA A 1 98 ? 0.313 6.713 1.758 1.00 0.00 98 ALA A O 13
ATOM 20691 N N . VAL A 1 99 ? 2.341 7.424 2.425 1.00 0.00 99 VAL A N 13
ATOM 20692 C CA . VAL A 1 99 ? 2.399 8.512 1.456 1.00 0.00 99 VAL A CA 13
ATOM 20693 C C . VAL A 1 99 ? 3.841 8.864 1.111 1.00 0.00 99 VAL A C 13
ATOM 20694 O O . VAL A 1 99 ? 4.732 8.785 1.957 1.00 0.00 99 VAL A O 13
ATOM 20707 N N . THR A 1 100 ? 4.066 9.254 -0.140 1.00 0.00 100 THR A N 13
ATOM 20708 C CA . THR A 1 100 ? 5.400 9.618 -0.600 1.00 0.00 100 THR A CA 13
ATOM 20709 C C . THR A 1 100 ? 5.782 11.017 -0.128 1.00 0.00 100 THR A C 13
ATOM 20710 O O . THR A 1 100 ? 5.676 11.986 -0.880 1.00 0.00 100 THR A O 13
ATOM 20721 N N . ARG A 1 101 ? 6.226 11.114 1.120 1.00 0.00 101 ARG A N 13
ATOM 20722 C CA . ARG A 1 101 ? 6.623 12.396 1.692 1.00 0.00 101 ARG A CA 13
ATOM 20723 C C . ARG A 1 101 ? 7.825 12.229 2.617 1.00 0.00 101 ARG A C 13
ATOM 20724 O O . ARG A 1 101 ? 8.286 11.113 2.857 1.00 0.00 101 ARG A O 13
ATOM 20745 N N . ASP A 1 102 ? 8.327 13.346 3.133 1.00 0.00 102 ASP A N 13
ATOM 20746 C CA . ASP A 1 102 ? 9.475 13.324 4.032 1.00 0.00 102 ASP A CA 13
ATOM 20747 C C . ASP A 1 102 ? 9.173 14.091 5.317 1.00 0.00 102 ASP A C 13
ATOM 20748 O O . ASP A 1 102 ? 9.437 15.289 5.411 1.00 0.00 102 ASP A O 13
ATOM 20757 N N . GLU A 1 103 ? 8.618 13.390 6.301 1.00 0.00 103 GLU A N 13
ATOM 20758 C CA . GLU A 1 103 ? 8.280 14.007 7.579 1.00 0.00 103 GLU A CA 13
ATOM 20759 C C . GLU A 1 103 ? 9.482 14.741 8.164 1.00 0.00 103 GLU A C 13
ATOM 20760 O O . GLU A 1 103 ? 9.373 15.890 8.591 1.00 0.00 103 GLU A O 13
ATOM 20772 N N . ALA A 1 104 ? 10.628 14.069 8.181 1.00 0.00 104 ALA A N 13
ATOM 20773 C CA . ALA A 1 104 ? 11.852 14.658 8.712 1.00 0.00 104 ALA A CA 13
ATOM 20774 C C . ALA A 1 104 ? 11.922 16.150 8.404 1.00 0.00 104 ALA A C 13
ATOM 20775 O O . ALA A 1 104 ? 11.778 16.563 7.254 1.00 0.00 104 ALA A O 13
ATOM 20782 N N . ALA A 1 105 ? 12.142 16.953 9.440 1.00 0.00 105 ALA A N 13
ATOM 20783 C CA . ALA A 1 105 ? 12.232 18.399 9.280 1.00 0.00 105 ALA A CA 13
ATOM 20784 C C . ALA A 1 105 ? 13.661 18.887 9.495 1.00 0.00 105 ALA A C 13
ATOM 20785 O O . ALA A 1 105 ? 14.249 19.521 8.620 1.00 0.00 105 ALA A O 13
ATOM 20792 N N . SER A 1 106 ? 14.212 18.588 10.667 1.00 0.00 106 SER A N 13
ATOM 20793 C CA . SER A 1 106 ? 15.571 19.001 11.000 1.00 0.00 106 SER A CA 13
ATOM 20794 C C . SER A 1 106 ? 16.476 18.929 9.774 1.00 0.00 106 SER A C 13
ATOM 20795 O O . SER A 1 106 ? 17.035 19.935 9.340 1.00 0.00 106 SER A O 13
ATOM 20803 N N . GLY A 1 107 ? 16.616 17.728 9.219 1.00 0.00 107 GLY A N 13
ATOM 20804 C CA . GLY A 1 107 ? 17.454 17.545 8.048 1.00 0.00 107 GLY A CA 13
ATOM 20805 C C . GLY A 1 107 ? 18.373 16.346 8.175 1.00 0.00 107 GLY A C 13
ATOM 20806 O O . GLY A 1 107 ? 18.420 15.681 9.210 1.00 0.00 107 GLY A O 13
ATOM 20810 N N . PRO A 1 108 ? 19.124 16.055 7.103 1.00 0.00 108 PRO A N 13
ATOM 20811 C CA . PRO A 1 108 ? 20.059 14.926 7.074 1.00 0.00 108 PRO A CA 13
ATOM 20812 C C . PRO A 1 108 ? 21.265 15.149 7.980 1.00 0.00 108 PRO A C 13
ATOM 20813 O O . PRO A 1 108 ? 22.113 14.270 8.127 1.00 0.00 108 PRO A O 13
ATOM 20824 N N . SER A 1 109 ? 21.335 16.331 8.584 1.00 0.00 109 SER A N 13
ATOM 20825 C CA . SER A 1 109 ? 22.439 16.670 9.474 1.00 0.00 109 SER A CA 13
ATOM 20826 C C . SER A 1 109 ? 22.602 15.616 10.565 1.00 0.00 109 SER A C 13
ATOM 20827 O O . SER A 1 109 ? 23.652 14.985 10.682 1.00 0.00 109 SER A O 13
ATOM 20835 N N . SER A 1 110 ? 21.554 15.433 11.362 1.00 0.00 110 SER A N 13
ATOM 20836 C CA . SER A 1 110 ? 21.580 14.458 12.447 1.00 0.00 110 SER A CA 13
ATOM 20837 C C . SER A 1 110 ? 22.162 13.131 11.971 1.00 0.00 110 SER A C 13
ATOM 20838 O O . SER A 1 110 ? 23.076 12.584 12.586 1.00 0.00 110 SER A O 13
ATOM 20846 N N . GLY A 1 111 ? 21.623 12.617 10.869 1.00 0.00 111 GLY A N 13
ATOM 20847 C CA . GLY A 1 111 ? 22.100 11.358 10.328 1.00 0.00 111 GLY A CA 13
ATOM 20848 C C . GLY A 1 111 ? 21.474 10.159 11.012 1.00 0.00 111 GLY A C 13
ATOM 20849 O O . GLY A 1 111 ? 22.090 9.539 11.878 1.00 0.00 111 GLY A O 13
ATOM 20853 N N . GLY A 1 1 ? -3.604 -13.203 -29.476 1.00 0.00 1 GLY A N 14
ATOM 20854 C CA . GLY A 1 1 ? -4.219 -12.824 -28.217 1.00 0.00 1 GLY A CA 14
ATOM 20855 C C . GLY A 1 1 ? -5.017 -11.540 -28.325 1.00 0.00 1 GLY A C 14
ATOM 20856 O O . GLY A 1 1 ? -4.478 -10.495 -28.689 1.00 0.00 1 GLY A O 14
ATOM 20860 N N . SER A 1 2 ? -6.307 -11.618 -28.011 1.00 0.00 2 SER A N 14
ATOM 20861 C CA . SER A 1 2 ? -7.182 -10.453 -28.080 1.00 0.00 2 SER A CA 14
ATOM 20862 C C . SER A 1 2 ? -8.051 -10.352 -26.830 1.00 0.00 2 SER A C 14
ATOM 20863 O O . SER A 1 2 ? -8.505 -11.363 -26.293 1.00 0.00 2 SER A O 14
ATOM 20871 N N . SER A 1 3 ? -8.278 -9.125 -26.372 1.00 0.00 3 SER A N 14
ATOM 20872 C CA . SER A 1 3 ? -9.089 -8.891 -25.184 1.00 0.00 3 SER A CA 14
ATOM 20873 C C . SER A 1 3 ? -9.423 -7.409 -25.037 1.00 0.00 3 SER A C 14
ATOM 20874 O O . SER A 1 3 ? -8.851 -6.562 -25.722 1.00 0.00 3 SER A O 14
ATOM 20882 N N . GLY A 1 4 ? -10.354 -7.104 -24.138 1.00 0.00 4 GLY A N 14
ATOM 20883 C CA . GLY A 1 4 ? -10.749 -5.725 -23.917 1.00 0.00 4 GLY A CA 14
ATOM 20884 C C . GLY A 1 4 ? -12.176 -5.603 -23.421 1.00 0.00 4 GLY A C 14
ATOM 20885 O O . GLY A 1 4 ? -13.052 -6.360 -23.840 1.00 0.00 4 GLY A O 14
ATOM 20889 N N . SER A 1 5 ? -12.410 -4.649 -22.526 1.00 0.00 5 SER A N 14
ATOM 20890 C CA . SER A 1 5 ? -13.740 -4.434 -21.968 1.00 0.00 5 SER A CA 14
ATOM 20891 C C . SER A 1 5 ? -14.239 -3.027 -22.281 1.00 0.00 5 SER A C 14
ATOM 20892 O O . SER A 1 5 ? -13.448 -2.102 -22.465 1.00 0.00 5 SER A O 14
ATOM 20900 N N . SER A 1 6 ? -15.558 -2.874 -22.340 1.00 0.00 6 SER A N 14
ATOM 20901 C CA . SER A 1 6 ? -16.165 -1.581 -22.635 1.00 0.00 6 SER A CA 14
ATOM 20902 C C . SER A 1 6 ? -15.367 -0.448 -21.996 1.00 0.00 6 SER A C 14
ATOM 20903 O O . SER A 1 6 ? -15.433 -0.233 -20.786 1.00 0.00 6 SER A O 14
ATOM 20911 N N . GLY A 1 7 ? -14.614 0.274 -22.819 1.00 0.00 7 GLY A N 14
ATOM 20912 C CA . GLY A 1 7 ? -13.813 1.376 -22.318 1.00 0.00 7 GLY A CA 14
ATOM 20913 C C . GLY A 1 7 ? -12.474 0.920 -21.775 1.00 0.00 7 GLY A C 14
ATOM 20914 O O . GLY A 1 7 ? -12.343 -0.204 -21.286 1.00 0.00 7 GLY A O 14
ATOM 20918 N N . LEU A 1 8 ? -11.475 1.791 -21.861 1.00 0.00 8 LEU A N 14
ATOM 20919 C CA . LEU A 1 8 ? -10.137 1.471 -21.375 1.00 0.00 8 LEU A CA 14
ATOM 20920 C C . LEU A 1 8 ? -9.890 2.097 -20.007 1.00 0.00 8 LEU A C 14
ATOM 20921 O O . LEU A 1 8 ? -10.368 3.190 -19.701 1.00 0.00 8 LEU A O 14
ATOM 20937 N N . PRO A 1 9 ? -9.123 1.391 -19.162 1.00 0.00 9 PRO A N 14
ATOM 20938 C CA . PRO A 1 9 ? -8.793 1.860 -17.813 1.00 0.00 9 PRO A CA 14
ATOM 20939 C C . PRO A 1 9 ? -7.844 3.054 -17.830 1.00 0.00 9 PRO A C 14
ATOM 20940 O O . PRO A 1 9 ? -7.036 3.204 -18.747 1.00 0.00 9 PRO A O 14
ATOM 20951 N N . SER A 1 10 ? -7.948 3.901 -16.811 1.00 0.00 10 SER A N 14
ATOM 20952 C CA . SER A 1 10 ? -7.102 5.085 -16.712 1.00 0.00 10 SER A CA 14
ATOM 20953 C C . SER A 1 10 ? -7.215 5.718 -15.328 1.00 0.00 10 SER A C 14
ATOM 20954 O O . SER A 1 10 ? -8.309 6.054 -14.875 1.00 0.00 10 SER A O 14
ATOM 20962 N N . ASP A 1 11 ? -6.076 5.878 -14.663 1.00 0.00 11 ASP A N 14
ATOM 20963 C CA . ASP A 1 11 ? -6.046 6.473 -13.332 1.00 0.00 11 ASP A CA 14
ATOM 20964 C C . ASP A 1 11 ? -5.351 7.831 -13.359 1.00 0.00 11 ASP A C 14
ATOM 20965 O O . ASP A 1 11 ? -4.123 7.911 -13.373 1.00 0.00 11 ASP A O 14
ATOM 20974 N N . VAL A 1 12 ? -6.146 8.896 -13.366 1.00 0.00 12 VAL A N 14
ATOM 20975 C CA . VAL A 1 12 ? -5.607 10.251 -13.391 1.00 0.00 12 VAL A CA 14
ATOM 20976 C C . VAL A 1 12 ? -4.939 10.602 -12.067 1.00 0.00 12 VAL A C 14
ATOM 20977 O O . VAL A 1 12 ? -3.855 11.186 -12.040 1.00 0.00 12 VAL A O 14
ATOM 20990 N N . THR A 1 13 ? -5.592 10.240 -10.967 1.00 0.00 13 THR A N 14
ATOM 20991 C CA . THR A 1 13 ? -5.062 10.517 -9.638 1.00 0.00 13 THR A CA 14
ATOM 20992 C C . THR A 1 13 ? -4.540 9.246 -8.978 1.00 0.00 13 THR A C 14
ATOM 20993 O O . THR A 1 13 ? -5.296 8.306 -8.737 1.00 0.00 13 THR A O 14
ATOM 21004 N N . GLU A 1 14 ? -3.242 9.224 -8.690 1.00 0.00 14 GLU A N 14
ATOM 21005 C CA . GLU A 1 14 ? -2.620 8.067 -8.058 1.00 0.00 14 GLU A CA 14
ATOM 21006 C C . GLU A 1 14 ? -2.441 8.295 -6.560 1.00 0.00 14 GLU A C 14
ATOM 21007 O O . GLU A 1 14 ? -1.384 8.736 -6.110 1.00 0.00 14 GLU A O 14
ATOM 21019 N N . GLY A 1 15 ? -3.484 7.991 -5.793 1.00 0.00 15 GLY A N 14
ATOM 21020 C CA . GLY A 1 15 ? -3.422 8.170 -4.354 1.00 0.00 15 GLY A CA 14
ATOM 21021 C C . GLY A 1 15 ? -3.629 6.872 -3.599 1.00 0.00 15 GLY A C 14
ATOM 21022 O O . GLY A 1 15 ? -4.438 6.805 -2.673 1.00 0.00 15 GLY A O 14
ATOM 21026 N N . LYS A 1 16 ? -2.896 5.837 -3.995 1.00 0.00 16 LYS A N 14
ATOM 21027 C CA . LYS A 1 16 ? -3.002 4.533 -3.350 1.00 0.00 16 LYS A CA 14
ATOM 21028 C C . LYS A 1 16 ? -1.641 4.061 -2.850 1.00 0.00 16 LYS A C 14
ATOM 21029 O O . LYS A 1 16 ? -0.708 3.881 -3.633 1.00 0.00 16 LYS A O 14
ATOM 21048 N N . THR A 1 17 ? -1.533 3.862 -1.540 1.00 0.00 17 THR A N 14
ATOM 21049 C CA . THR A 1 17 ? -0.286 3.412 -0.935 1.00 0.00 17 THR A CA 14
ATOM 21050 C C . THR A 1 17 ? -0.546 2.379 0.156 1.00 0.00 17 THR A C 14
ATOM 21051 O O . THR A 1 17 ? -1.666 2.252 0.651 1.00 0.00 17 THR A O 14
ATOM 21062 N N . VAL A 1 18 ? 0.496 1.641 0.527 1.00 0.00 18 VAL A N 14
ATOM 21063 C CA . VAL A 1 18 ? 0.381 0.620 1.561 1.00 0.00 18 VAL A CA 14
ATOM 21064 C C . VAL A 1 18 ? 1.737 0.320 2.190 1.00 0.00 18 VAL A C 14
ATOM 21065 O O . VAL A 1 18 ? 2.663 -0.125 1.512 1.00 0.00 18 VAL A O 14
ATOM 21078 N N . PHE A 1 19 ? 1.847 0.565 3.491 1.00 0.00 19 PHE A N 14
ATOM 21079 C CA . PHE A 1 19 ? 3.090 0.321 4.213 1.00 0.00 19 PHE A CA 14
ATOM 21080 C C . PHE A 1 19 ? 2.933 -0.840 5.190 1.00 0.00 19 PHE A C 14
ATOM 21081 O O . PHE A 1 19 ? 2.043 -0.833 6.041 1.00 0.00 19 PHE A O 14
ATOM 21098 N N . ILE A 1 20 ? 3.802 -1.836 5.060 1.00 0.00 20 ILE A N 14
ATOM 21099 C CA . ILE A 1 20 ? 3.761 -3.004 5.931 1.00 0.00 20 ILE A CA 14
ATOM 21100 C C . ILE A 1 20 ? 4.800 -2.899 7.042 1.00 0.00 20 ILE A C 14
ATOM 21101 O O . ILE A 1 20 ? 5.969 -2.609 6.787 1.00 0.00 20 ILE A O 14
ATOM 21117 N N . ARG A 1 21 ? 4.366 -3.138 8.275 1.00 0.00 21 ARG A N 14
ATOM 21118 C CA . ARG A 1 21 ? 5.259 -3.070 9.426 1.00 0.00 21 ARG A CA 14
ATOM 21119 C C . ARG A 1 21 ? 5.565 -4.467 9.959 1.00 0.00 21 ARG A C 14
ATOM 21120 O O . ARG A 1 21 ? 5.137 -5.468 9.387 1.00 0.00 21 ARG A O 14
ATOM 21141 N N . ASN A 1 22 ? 6.309 -4.525 11.059 1.00 0.00 22 ASN A N 14
ATOM 21142 C CA . ASN A 1 22 ? 6.673 -5.798 11.669 1.00 0.00 22 ASN A CA 14
ATOM 21143 C C . ASN A 1 22 ? 6.876 -6.873 10.605 1.00 0.00 22 ASN A C 14
ATOM 21144 O O . ASN A 1 22 ? 6.254 -7.935 10.654 1.00 0.00 22 ASN A O 14
ATOM 21155 N N . LEU A 1 23 ? 7.749 -6.590 9.646 1.00 0.00 23 LEU A N 14
ATOM 21156 C CA . LEU A 1 23 ? 8.035 -7.533 8.569 1.00 0.00 23 LEU A CA 14
ATOM 21157 C C . LEU A 1 23 ? 9.051 -8.578 9.016 1.00 0.00 23 LEU A C 14
ATOM 21158 O O . LEU A 1 23 ? 9.918 -8.301 9.845 1.00 0.00 23 LEU A O 14
ATOM 21174 N N . SER A 1 24 ? 8.940 -9.781 8.460 1.00 0.00 24 SER A N 14
ATOM 21175 C CA . SER A 1 24 ? 9.848 -10.869 8.803 1.00 0.00 24 SER A CA 14
ATOM 21176 C C . SER A 1 24 ? 11.199 -10.685 8.118 1.00 0.00 24 SER A C 14
ATOM 21177 O O . SER A 1 24 ? 11.273 -10.217 6.981 1.00 0.00 24 SER A O 14
ATOM 21185 N N . PHE A 1 25 ? 12.265 -11.057 8.818 1.00 0.00 25 PHE A N 14
ATOM 21186 C CA . PHE A 1 25 ? 13.615 -10.933 8.279 1.00 0.00 25 PHE A CA 14
ATOM 21187 C C . PHE A 1 25 ? 13.823 -11.890 7.109 1.00 0.00 25 PHE A C 14
ATOM 21188 O O . PHE A 1 25 ? 14.772 -11.748 6.338 1.00 0.00 25 PHE A O 14
ATOM 21205 N N . ASP A 1 26 ? 12.930 -12.865 6.984 1.00 0.00 26 ASP A N 14
ATOM 21206 C CA . ASP A 1 26 ? 13.014 -13.846 5.908 1.00 0.00 26 ASP A CA 14
ATOM 21207 C C . ASP A 1 26 ? 12.141 -13.434 4.727 1.00 0.00 26 ASP A C 14
ATOM 21208 O O . ASP A 1 26 ? 12.301 -13.941 3.617 1.00 0.00 26 ASP A O 14
ATOM 21217 N N . SER A 1 27 ? 11.216 -12.513 4.975 1.00 0.00 27 SER A N 14
ATOM 21218 C CA . SER A 1 27 ? 10.313 -12.036 3.933 1.00 0.00 27 SER A CA 14
ATOM 21219 C C . SER A 1 27 ? 11.097 -11.479 2.748 1.00 0.00 27 SER A C 14
ATOM 21220 O O . SER A 1 27 ? 12.212 -10.984 2.906 1.00 0.00 27 SER A O 14
ATOM 21228 N N . GLU A 1 28 ? 10.504 -11.566 1.561 1.00 0.00 28 GLU A N 14
ATOM 21229 C CA . GLU A 1 28 ? 11.147 -11.072 0.349 1.00 0.00 28 GLU A CA 14
ATOM 21230 C C . GLU A 1 28 ? 10.169 -10.258 -0.492 1.00 0.00 28 GLU A C 14
ATOM 21231 O O . GLU A 1 28 ? 8.989 -10.594 -0.589 1.00 0.00 28 GLU A O 14
ATOM 21243 N N . GLU A 1 29 ? 10.669 -9.185 -1.097 1.00 0.00 29 GLU A N 14
ATOM 21244 C CA . GLU A 1 29 ? 9.839 -8.322 -1.929 1.00 0.00 29 GLU A CA 14
ATOM 21245 C C . GLU A 1 29 ? 8.852 -9.145 -2.753 1.00 0.00 29 GLU A C 14
ATOM 21246 O O . GLU A 1 29 ? 7.685 -8.778 -2.889 1.00 0.00 29 GLU A O 14
ATOM 21258 N N . GLU A 1 30 ? 9.330 -10.258 -3.299 1.00 0.00 30 GLU A N 14
ATOM 21259 C CA . GLU A 1 30 ? 8.491 -11.132 -4.110 1.00 0.00 30 GLU A CA 14
ATOM 21260 C C . GLU A 1 30 ? 7.332 -11.690 -3.287 1.00 0.00 30 GLU A C 14
ATOM 21261 O O . GLU A 1 30 ? 6.165 -11.475 -3.614 1.00 0.00 30 GLU A O 14
ATOM 21273 N N . ALA A 1 31 ? 7.664 -12.407 -2.219 1.00 0.00 31 ALA A N 14
ATOM 21274 C CA . ALA A 1 31 ? 6.652 -12.994 -1.349 1.00 0.00 31 ALA A CA 14
ATOM 21275 C C . ALA A 1 31 ? 5.709 -11.926 -0.805 1.00 0.00 31 ALA A C 14
ATOM 21276 O O . ALA A 1 31 ? 4.490 -12.027 -0.951 1.00 0.00 31 ALA A O 14
ATOM 21283 N N . LEU A 1 32 ? 6.280 -10.904 -0.177 1.00 0.00 32 LEU A N 14
ATOM 21284 C CA . LEU A 1 32 ? 5.490 -9.817 0.390 1.00 0.00 32 LEU A CA 14
ATOM 21285 C C . LEU A 1 32 ? 4.414 -9.358 -0.589 1.00 0.00 32 LEU A C 14
ATOM 21286 O O . LEU A 1 32 ? 3.245 -9.232 -0.228 1.00 0.00 32 LEU A O 14
ATOM 21302 N N . GLY A 1 33 ? 4.818 -9.110 -1.831 1.00 0.00 33 GLY A N 14
ATOM 21303 C CA . GLY A 1 33 ? 3.876 -8.670 -2.844 1.00 0.00 33 GLY A CA 14
ATOM 21304 C C . GLY A 1 33 ? 2.838 -9.725 -3.168 1.00 0.00 33 GLY A C 14
ATOM 21305 O O . GLY A 1 33 ? 1.642 -9.438 -3.202 1.00 0.00 33 GLY A O 14
ATOM 21309 N N . GLU A 1 34 ? 3.297 -10.950 -3.409 1.00 0.00 34 GLU A N 14
ATOM 21310 C CA . GLU A 1 34 ? 2.398 -12.051 -3.735 1.00 0.00 34 GLU A CA 14
ATOM 21311 C C . GLU A 1 34 ? 1.291 -12.177 -2.692 1.00 0.00 34 GLU A C 14
ATOM 21312 O O . GLU A 1 34 ? 0.258 -12.799 -2.939 1.00 0.00 34 GLU A O 14
ATOM 21324 N N . VAL A 1 35 ? 1.515 -11.581 -1.525 1.00 0.00 35 VAL A N 14
ATOM 21325 C CA . VAL A 1 35 ? 0.537 -11.625 -0.444 1.00 0.00 35 VAL A CA 14
ATOM 21326 C C . VAL A 1 35 ? -0.532 -10.553 -0.626 1.00 0.00 35 VAL A C 14
ATOM 21327 O O . VAL A 1 35 ? -1.726 -10.821 -0.485 1.00 0.00 35 VAL A O 14
ATOM 21340 N N . LEU A 1 36 ? -0.096 -9.338 -0.940 1.00 0.00 36 LEU A N 14
ATOM 21341 C CA . LEU A 1 36 ? -1.015 -8.224 -1.142 1.00 0.00 36 LEU A CA 14
ATOM 21342 C C . LEU A 1 36 ? -1.685 -8.312 -2.510 1.00 0.00 36 LEU A C 14
ATOM 21343 O O . LEU A 1 36 ? -2.728 -7.701 -2.740 1.00 0.00 36 LEU A O 14
ATOM 21359 N N . GLN A 1 37 ? -1.080 -9.079 -3.411 1.00 0.00 37 GLN A N 14
ATOM 21360 C CA . GLN A 1 37 ? -1.620 -9.248 -4.755 1.00 0.00 37 GLN A CA 14
ATOM 21361 C C . GLN A 1 37 ? -3.013 -9.867 -4.709 1.00 0.00 37 GLN A C 14
ATOM 21362 O O . GLN A 1 37 ? -3.892 -9.499 -5.487 1.00 0.00 37 GLN A O 14
ATOM 21376 N N . GLN A 1 38 ? -3.206 -10.809 -3.791 1.00 0.00 38 GLN A N 14
ATOM 21377 C CA . GLN A 1 38 ? -4.492 -11.480 -3.644 1.00 0.00 38 GLN A CA 14
ATOM 21378 C C . GLN A 1 38 ? -5.642 -10.484 -3.761 1.00 0.00 38 GLN A C 14
ATOM 21379 O O . GLN A 1 38 ? -6.636 -10.745 -4.439 1.00 0.00 38 GLN A O 14
ATOM 21393 N N . PHE A 1 39 ? -5.500 -9.343 -3.096 1.00 0.00 39 PHE A N 14
ATOM 21394 C CA . PHE A 1 39 ? -6.527 -8.308 -3.124 1.00 0.00 39 PHE A CA 14
ATOM 21395 C C . PHE A 1 39 ? -6.579 -7.631 -4.491 1.00 0.00 39 PHE A C 14
ATOM 21396 O O . PHE A 1 39 ? -7.613 -7.634 -5.158 1.00 0.00 39 PHE A O 14
ATOM 21413 N N . GLY A 1 40 ? -5.455 -7.050 -4.900 1.00 0.00 40 GLY A N 14
ATOM 21414 C CA . GLY A 1 40 ? -5.394 -6.376 -6.184 1.00 0.00 40 GLY A CA 14
ATOM 21415 C C . GLY A 1 40 ? -3.997 -6.377 -6.772 1.00 0.00 40 GLY A C 14
ATOM 21416 O O . GLY A 1 40 ? -3.031 -6.729 -6.096 1.00 0.00 40 GLY A O 14
ATOM 21420 N N . ASP A 1 41 ? -3.889 -5.983 -8.036 1.00 0.00 41 ASP A N 14
ATOM 21421 C CA . ASP A 1 41 ? -2.600 -5.940 -8.717 1.00 0.00 41 ASP A CA 14
ATOM 21422 C C . ASP A 1 41 ? -1.704 -4.861 -8.116 1.00 0.00 41 ASP A C 14
ATOM 21423 O O . ASP A 1 41 ? -2.029 -3.674 -8.160 1.00 0.00 41 ASP A O 14
ATOM 21432 N N . LEU A 1 42 ? -0.576 -5.282 -7.554 1.00 0.00 42 LEU A N 14
ATOM 21433 C CA . LEU A 1 42 ? 0.367 -4.352 -6.943 1.00 0.00 42 LEU A CA 14
ATOM 21434 C C . LEU A 1 42 ? 1.175 -3.617 -8.008 1.00 0.00 42 LEU A C 14
ATOM 21435 O O . LEU A 1 42 ? 1.846 -4.238 -8.833 1.00 0.00 42 LEU A O 14
ATOM 21451 N N . LYS A 1 43 ? 1.108 -2.290 -7.983 1.00 0.00 43 LYS A N 14
ATOM 21452 C CA . LYS A 1 43 ? 1.836 -1.469 -8.944 1.00 0.00 43 LYS A CA 14
ATOM 21453 C C . LYS A 1 43 ? 3.342 -1.611 -8.750 1.00 0.00 43 LYS A C 14
ATOM 21454 O O . LYS A 1 43 ? 4.083 -1.832 -9.708 1.00 0.00 43 LYS A O 14
ATOM 21473 N N . TYR A 1 44 ? 3.788 -1.484 -7.505 1.00 0.00 44 TYR A N 14
ATOM 21474 C CA . TYR A 1 44 ? 5.207 -1.597 -7.186 1.00 0.00 44 TYR A CA 14
ATOM 21475 C C . TYR A 1 44 ? 5.406 -2.008 -5.730 1.00 0.00 44 TYR A C 14
ATOM 21476 O O . TYR A 1 44 ? 4.741 -1.495 -4.831 1.00 0.00 44 TYR A O 14
ATOM 21494 N N . VAL A 1 45 ? 6.329 -2.938 -5.506 1.00 0.00 45 VAL A N 14
ATOM 21495 C CA . VAL A 1 45 ? 6.620 -3.418 -4.161 1.00 0.00 45 VAL A CA 14
ATOM 21496 C C . VAL A 1 45 ? 8.097 -3.250 -3.824 1.00 0.00 45 VAL A C 14
ATOM 21497 O O . VAL A 1 45 ? 8.961 -3.865 -4.450 1.00 0.00 45 VAL A O 14
ATOM 21510 N N . ARG A 1 46 ? 8.381 -2.413 -2.831 1.00 0.00 46 ARG A N 14
ATOM 21511 C CA . ARG A 1 46 ? 9.755 -2.164 -2.411 1.00 0.00 46 ARG A CA 14
ATOM 21512 C C . ARG A 1 46 ? 9.905 -2.348 -0.904 1.00 0.00 46 ARG A C 14
ATOM 21513 O O . ARG A 1 46 ? 9.079 -1.872 -0.125 1.00 0.00 46 ARG A O 14
ATOM 21534 N N . VAL A 1 47 ? 10.964 -3.041 -0.500 1.00 0.00 47 VAL A N 14
ATOM 21535 C CA . VAL A 1 47 ? 11.223 -3.288 0.913 1.00 0.00 47 VAL A CA 14
ATOM 21536 C C . VAL A 1 47 ? 12.541 -2.657 1.349 1.00 0.00 47 VAL A C 14
ATOM 21537 O O . VAL A 1 47 ? 13.617 -3.111 0.960 1.00 0.00 47 VAL A O 14
ATOM 21550 N N . VAL A 1 48 ? 12.449 -1.608 2.160 1.00 0.00 48 VAL A N 14
ATOM 21551 C CA . VAL A 1 48 ? 13.634 -0.915 2.650 1.00 0.00 48 VAL A CA 14
ATOM 21552 C C . VAL A 1 48 ? 14.502 -1.841 3.495 1.00 0.00 48 VAL A C 14
ATOM 21553 O O . VAL A 1 48 ? 13.994 -2.714 4.200 1.00 0.00 48 VAL A O 14
ATOM 21566 N N . LEU A 1 49 ? 15.814 -1.645 3.420 1.00 0.00 49 LEU A N 14
ATOM 21567 C CA . LEU A 1 49 ? 16.754 -2.463 4.178 1.00 0.00 49 LEU A CA 14
ATOM 21568 C C . LEU A 1 49 ? 17.619 -1.596 5.088 1.00 0.00 49 LEU A C 14
ATOM 21569 O O . LEU A 1 49 ? 17.723 -0.384 4.893 1.00 0.00 49 LEU A O 14
ATOM 21585 N N . HIS A 1 50 ? 18.240 -2.224 6.080 1.00 0.00 50 HIS A N 14
ATOM 21586 C CA . HIS A 1 50 ? 19.099 -1.511 7.019 1.00 0.00 50 HIS A CA 14
ATOM 21587 C C . HIS A 1 50 ? 20.218 -0.780 6.283 1.00 0.00 50 HIS A C 14
ATOM 21588 O O . HIS A 1 50 ? 20.786 -1.281 5.312 1.00 0.00 50 HIS A O 14
ATOM 21603 N N . PRO A 1 51 ? 20.544 0.433 6.754 1.00 0.00 51 PRO A N 14
ATOM 21604 C CA . PRO A 1 51 ? 21.598 1.258 6.156 1.00 0.00 51 PRO A CA 14
ATOM 21605 C C . PRO A 1 51 ? 22.990 0.683 6.394 1.00 0.00 51 PRO A C 14
ATOM 21606 O O . PRO A 1 51 ? 23.843 0.709 5.507 1.00 0.00 51 PRO A O 14
ATOM 21617 N N . ASP A 1 52 ? 23.213 0.165 7.597 1.00 0.00 52 ASP A N 14
ATOM 21618 C CA . ASP A 1 52 ? 24.502 -0.418 7.951 1.00 0.00 52 ASP A CA 14
ATOM 21619 C C . ASP A 1 52 ? 24.614 -1.847 7.428 1.00 0.00 52 ASP A C 14
ATOM 21620 O O . ASP A 1 52 ? 25.492 -2.158 6.623 1.00 0.00 52 ASP A O 14
ATOM 21629 N N . THR A 1 53 ? 23.720 -2.714 7.893 1.00 0.00 53 THR A N 14
ATOM 21630 C CA . THR A 1 53 ? 23.720 -4.110 7.475 1.00 0.00 53 THR A CA 14
ATOM 21631 C C . THR A 1 53 ? 22.805 -4.324 6.274 1.00 0.00 53 THR A C 14
ATOM 21632 O O . THR A 1 53 ? 22.234 -3.374 5.741 1.00 0.00 53 THR A O 14
ATOM 21643 N N . GLU A 1 54 ? 22.671 -5.579 5.855 1.00 0.00 54 GLU A N 14
ATOM 21644 C CA . GLU A 1 54 ? 21.825 -5.916 4.716 1.00 0.00 54 GLU A CA 14
ATOM 21645 C C . GLU A 1 54 ? 20.608 -6.721 5.163 1.00 0.00 54 GLU A C 14
ATOM 21646 O O . GLU A 1 54 ? 20.153 -7.623 4.458 1.00 0.00 54 GLU A O 14
ATOM 21658 N N . HIS A 1 55 ? 20.084 -6.388 6.338 1.00 0.00 55 HIS A N 14
ATOM 21659 C CA . HIS A 1 55 ? 18.920 -7.079 6.880 1.00 0.00 55 HIS A CA 14
ATOM 21660 C C . HIS A 1 55 ? 17.640 -6.306 6.577 1.00 0.00 55 HIS A C 14
ATOM 21661 O O . HIS A 1 55 ? 17.686 -5.180 6.080 1.00 0.00 55 HIS A O 14
ATOM 21676 N N . SER A 1 56 ? 16.499 -6.918 6.878 1.00 0.00 56 SER A N 14
ATOM 21677 C CA . SER A 1 56 ? 15.206 -6.289 6.633 1.00 0.00 56 SER A CA 14
ATOM 21678 C C . SER A 1 56 ? 14.834 -5.349 7.776 1.00 0.00 56 SER A C 14
ATOM 21679 O O . SER A 1 56 ? 14.450 -5.790 8.859 1.00 0.00 56 SER A O 14
ATOM 21687 N N . LYS A 1 57 ? 14.952 -4.049 7.526 1.00 0.00 57 LYS A N 14
ATOM 21688 C CA . LYS A 1 57 ? 14.627 -3.044 8.531 1.00 0.00 57 LYS A CA 14
ATOM 21689 C C . LYS A 1 57 ? 13.347 -3.412 9.275 1.00 0.00 57 LYS A C 14
ATOM 21690 O O . LYS A 1 57 ? 13.173 -3.061 10.441 1.00 0.00 57 LYS A O 14
ATOM 21709 N N . GLY A 1 58 ? 12.455 -4.122 8.592 1.00 0.00 58 GLY A N 14
ATOM 21710 C CA . GLY A 1 58 ? 11.203 -4.526 9.205 1.00 0.00 58 GLY A CA 14
ATOM 21711 C C . GLY A 1 58 ? 10.019 -3.739 8.679 1.00 0.00 58 GLY A C 14
ATOM 21712 O O . GLY A 1 58 ? 9.002 -3.604 9.361 1.00 0.00 58 GLY A O 14
ATOM 21716 N N . CYS A 1 59 ? 10.150 -3.217 7.465 1.00 0.00 59 CYS A N 14
ATOM 21717 C CA . CYS A 1 59 ? 9.083 -2.436 6.849 1.00 0.00 59 CYS A CA 14
ATOM 21718 C C . CYS A 1 59 ? 9.284 -2.337 5.340 1.00 0.00 59 CYS A C 14
ATOM 21719 O O . CYS A 1 59 ? 10.412 -2.235 4.859 1.00 0.00 59 CYS A O 14
ATOM 21727 N N . ALA A 1 60 ? 8.182 -2.369 4.598 1.00 0.00 60 ALA A N 14
ATOM 21728 C CA . ALA A 1 60 ? 8.236 -2.282 3.144 1.00 0.00 60 ALA A CA 14
ATOM 21729 C C . ALA A 1 60 ? 7.070 -1.465 2.599 1.00 0.00 60 ALA A C 14
ATOM 21730 O O . ALA A 1 60 ? 5.955 -1.534 3.116 1.00 0.00 60 ALA A O 14
ATOM 21737 N N . PHE A 1 61 ? 7.335 -0.691 1.552 1.00 0.00 61 PHE A N 14
ATOM 21738 C CA . PHE A 1 61 ? 6.308 0.142 0.937 1.00 0.00 61 PHE A CA 14
ATOM 21739 C C . PHE A 1 61 ? 5.784 -0.498 -0.345 1.00 0.00 61 PHE A C 14
ATOM 21740 O O . PHE A 1 61 ? 6.553 -1.037 -1.141 1.00 0.00 61 PHE A O 14
ATOM 21757 N N . ALA A 1 62 ? 4.471 -0.436 -0.538 1.00 0.00 62 ALA A N 14
ATOM 21758 C CA . ALA A 1 62 ? 3.844 -1.007 -1.723 1.00 0.00 62 ALA A CA 14
ATOM 21759 C C . ALA A 1 62 ? 2.771 -0.077 -2.279 1.00 0.00 62 ALA A C 14
ATOM 21760 O O . ALA A 1 62 ? 2.384 0.895 -1.632 1.00 0.00 62 ALA A O 14
ATOM 21767 N N . GLN A 1 63 ? 2.296 -0.383 -3.482 1.00 0.00 63 GLN A N 14
ATOM 21768 C CA . GLN A 1 63 ? 1.269 0.428 -4.125 1.00 0.00 63 GLN A CA 14
ATOM 21769 C C . GLN A 1 63 ? 0.267 -0.451 -4.868 1.00 0.00 63 GLN A C 14
ATOM 21770 O O . GLN A 1 63 ? 0.640 -1.448 -5.486 1.00 0.00 63 GLN A O 14
ATOM 21784 N N . PHE A 1 64 ? -1.005 -0.075 -4.802 1.00 0.00 64 PHE A N 14
ATOM 21785 C CA . PHE A 1 64 ? -2.061 -0.830 -5.467 1.00 0.00 64 PHE A CA 14
ATOM 21786 C C . PHE A 1 64 ? -2.483 -0.147 -6.764 1.00 0.00 64 PHE A C 14
ATOM 21787 O O . PHE A 1 64 ? -2.058 0.970 -7.057 1.00 0.00 64 PHE A O 14
ATOM 21804 N N . MET A 1 65 ? -3.322 -0.828 -7.539 1.00 0.00 65 MET A N 14
ATOM 21805 C CA . MET A 1 65 ? -3.802 -0.288 -8.805 1.00 0.00 65 MET A CA 14
ATOM 21806 C C . MET A 1 65 ? -5.071 0.534 -8.599 1.00 0.00 65 MET A C 14
ATOM 21807 O O . MET A 1 65 ? -5.352 1.462 -9.358 1.00 0.00 65 MET A O 14
ATOM 21821 N N . THR A 1 66 ? -5.834 0.187 -7.568 1.00 0.00 66 THR A N 14
ATOM 21822 C CA . THR A 1 66 ? -7.074 0.891 -7.263 1.00 0.00 66 THR A CA 14
ATOM 21823 C C . THR A 1 66 ? -7.144 1.266 -5.788 1.00 0.00 66 THR A C 14
ATOM 21824 O O . THR A 1 66 ? -6.662 0.530 -4.927 1.00 0.00 66 THR A O 14
ATOM 21835 N N . GLN A 1 67 ? -7.748 2.415 -5.503 1.00 0.00 67 GLN A N 14
ATOM 21836 C CA . GLN A 1 67 ? -7.881 2.888 -4.130 1.00 0.00 67 GLN A CA 14
ATOM 21837 C C . GLN A 1 67 ? -8.523 1.823 -3.247 1.00 0.00 67 GLN A C 14
ATOM 21838 O O . GLN A 1 67 ? -8.010 1.499 -2.177 1.00 0.00 67 GLN A O 14
ATOM 21852 N N . GLU A 1 68 ? -9.648 1.282 -3.704 1.00 0.00 68 GLU A N 14
ATOM 21853 C CA . GLU A 1 68 ? -10.360 0.254 -2.954 1.00 0.00 68 GLU A CA 14
ATOM 21854 C C . GLU A 1 68 ? -9.420 -0.883 -2.562 1.00 0.00 68 GLU A C 14
ATOM 21855 O O . GLU A 1 68 ? -9.514 -1.428 -1.463 1.00 0.00 68 GLU A O 14
ATOM 21867 N N . ALA A 1 69 ? -8.515 -1.234 -3.469 1.00 0.00 69 ALA A N 14
ATOM 21868 C CA . ALA A 1 69 ? -7.557 -2.303 -3.218 1.00 0.00 69 ALA A CA 14
ATOM 21869 C C . ALA A 1 69 ? -6.796 -2.064 -1.919 1.00 0.00 69 ALA A C 14
ATOM 21870 O O . ALA A 1 69 ? -6.866 -2.869 -0.990 1.00 0.00 69 ALA A O 14
ATOM 21877 N N . ALA A 1 70 ? -6.068 -0.954 -1.861 1.00 0.00 70 ALA A N 14
ATOM 21878 C CA . ALA A 1 70 ? -5.294 -0.609 -0.674 1.00 0.00 70 ALA A CA 14
ATOM 21879 C C . ALA A 1 70 ? -6.122 -0.793 0.593 1.00 0.00 70 ALA A C 14
ATOM 21880 O O . ALA A 1 70 ? -5.683 -1.444 1.542 1.00 0.00 70 ALA A O 14
ATOM 21887 N N . GLN A 1 71 ? -7.318 -0.215 0.602 1.00 0.00 71 GLN A N 14
ATOM 21888 C CA . GLN A 1 71 ? -8.206 -0.315 1.755 1.00 0.00 71 GLN A CA 14
ATOM 21889 C C . GLN A 1 71 ? -8.506 -1.773 2.086 1.00 0.00 71 GLN A C 14
ATOM 21890 O O . GLN A 1 71 ? -8.462 -2.179 3.248 1.00 0.00 71 GLN A O 14
ATOM 21904 N N . LYS A 1 72 ? -8.810 -2.558 1.058 1.00 0.00 72 LYS A N 14
ATOM 21905 C CA . LYS A 1 72 ? -9.117 -3.972 1.239 1.00 0.00 72 LYS A CA 14
ATOM 21906 C C . LYS A 1 72 ? -7.953 -4.701 1.902 1.00 0.00 72 LYS A C 14
ATOM 21907 O O . LYS A 1 72 ? -8.147 -5.706 2.587 1.00 0.00 72 LYS A O 14
ATOM 21926 N N . CYS A 1 73 ? -6.745 -4.187 1.697 1.00 0.00 73 CYS A N 14
ATOM 21927 C CA . CYS A 1 73 ? -5.550 -4.789 2.276 1.00 0.00 73 CYS A CA 14
ATOM 21928 C C . CYS A 1 73 ? -5.441 -4.461 3.762 1.00 0.00 73 CYS A C 14
ATOM 21929 O O . CYS A 1 73 ? -4.944 -5.265 4.552 1.00 0.00 73 CYS A O 14
ATOM 21937 N N . LEU A 1 74 ? -5.907 -3.274 4.136 1.00 0.00 74 LEU A N 14
ATOM 21938 C CA . LEU A 1 74 ? -5.861 -2.838 5.527 1.00 0.00 74 LEU A CA 14
ATOM 21939 C C . LEU A 1 74 ? -6.805 -3.669 6.390 1.00 0.00 74 LEU A C 14
ATOM 21940 O O . LEU A 1 74 ? -6.365 -4.449 7.234 1.00 0.00 74 LEU A O 14
ATOM 21956 N N . ALA A 1 75 ? -8.104 -3.498 6.170 1.00 0.00 75 ALA A N 14
ATOM 21957 C CA . ALA A 1 75 ? -9.110 -4.236 6.924 1.00 0.00 75 ALA A CA 14
ATOM 21958 C C . ALA A 1 75 ? -8.713 -5.699 7.083 1.00 0.00 75 ALA A C 14
ATOM 21959 O O . ALA A 1 75 ? -9.091 -6.352 8.056 1.00 0.00 75 ALA A O 14
ATOM 21966 N N . ALA A 1 76 ? -7.950 -6.209 6.122 1.00 0.00 76 ALA A N 14
ATOM 21967 C CA . ALA A 1 76 ? -7.502 -7.595 6.157 1.00 0.00 76 ALA A CA 14
ATOM 21968 C C . ALA A 1 76 ? -6.261 -7.749 7.031 1.00 0.00 76 ALA A C 14
ATOM 21969 O O . ALA A 1 76 ? -6.089 -8.763 7.706 1.00 0.00 76 ALA A O 14
ATOM 21976 N N . ALA A 1 77 ? -5.401 -6.736 7.012 1.00 0.00 77 ALA A N 14
ATOM 21977 C CA . ALA A 1 77 ? -4.177 -6.759 7.804 1.00 0.00 77 ALA A CA 14
ATOM 21978 C C . ALA A 1 77 ? -4.473 -6.507 9.278 1.00 0.00 77 ALA A C 14
ATOM 21979 O O . ALA A 1 77 ? -3.747 -6.975 10.156 1.00 0.00 77 ALA A O 14
ATOM 21986 N N . SER A 1 78 ? -5.543 -5.764 9.544 1.00 0.00 78 SER A N 14
ATOM 21987 C CA . SER A 1 78 ? -5.932 -5.446 10.913 1.00 0.00 78 SER A CA 14
ATOM 21988 C C . SER A 1 78 ? -6.485 -6.679 11.621 1.00 0.00 78 SER A C 14
ATOM 21989 O O . SER A 1 78 ? -7.594 -7.131 11.331 1.00 0.00 78 SER A O 14
ATOM 21997 N N . LEU A 1 79 ? -5.705 -7.219 12.551 1.00 0.00 79 LEU A N 14
ATOM 21998 C CA . LEU A 1 79 ? -6.115 -8.401 13.302 1.00 0.00 79 LEU A CA 14
ATOM 21999 C C . LEU A 1 79 ? -7.359 -8.111 14.136 1.00 0.00 79 LEU A C 14
ATOM 22000 O O . LEU A 1 79 ? -7.976 -9.024 14.684 1.00 0.00 79 LEU A O 14
ATOM 22016 N N . GLU A 1 80 ? -7.721 -6.835 14.225 1.00 0.00 80 GLU A N 14
ATOM 22017 C CA . GLU A 1 80 ? -8.893 -6.426 14.991 1.00 0.00 80 GLU A CA 14
ATOM 22018 C C . GLU A 1 80 ? -10.162 -6.556 14.154 1.00 0.00 80 GLU A C 14
ATOM 22019 O O . GLU A 1 80 ? -11.167 -7.099 14.612 1.00 0.00 80 GLU A O 14
ATOM 22031 N N . ALA A 1 81 ? -10.108 -6.052 12.926 1.00 0.00 81 ALA A N 14
ATOM 22032 C CA . ALA A 1 81 ? -11.252 -6.111 12.024 1.00 0.00 81 ALA A CA 14
ATOM 22033 C C . ALA A 1 81 ? -11.741 -7.545 11.852 1.00 0.00 81 ALA A C 14
ATOM 22034 O O . ALA A 1 81 ? -10.956 -8.491 11.924 1.00 0.00 81 ALA A O 14
ATOM 22041 N N . GLU A 1 82 ? -13.042 -7.699 11.625 1.00 0.00 82 GLU A N 14
ATOM 22042 C CA . GLU A 1 82 ? -13.634 -9.019 11.444 1.00 0.00 82 GLU A CA 14
ATOM 22043 C C . GLU A 1 82 ? -12.968 -9.761 10.289 1.00 0.00 82 GLU A C 14
ATOM 22044 O O . GLU A 1 82 ? -12.579 -9.156 9.291 1.00 0.00 82 GLU A O 14
ATOM 22056 N N . GLY A 1 83 ? -12.840 -11.077 10.434 1.00 0.00 83 GLY A N 14
ATOM 22057 C CA . GLY A 1 83 ? -12.220 -11.880 9.396 1.00 0.00 83 GLY A CA 14
ATOM 22058 C C . GLY A 1 83 ? -10.889 -12.462 9.830 1.00 0.00 83 GLY A C 14
ATOM 22059 O O . GLY A 1 83 ? -10.670 -13.668 9.735 1.00 0.00 83 GLY A O 14
ATOM 22063 N N . GLY A 1 84 ? -9.996 -11.600 10.308 1.00 0.00 84 GLY A N 14
ATOM 22064 C CA . GLY A 1 84 ? -8.690 -12.054 10.749 1.00 0.00 84 GLY A CA 14
ATOM 22065 C C . GLY A 1 84 ? -7.561 -11.230 10.162 1.00 0.00 84 GLY A C 14
ATOM 22066 O O . GLY A 1 84 ? -7.704 -10.642 9.091 1.00 0.00 84 GLY A O 14
ATOM 22070 N N . GLY A 1 85 ? -6.434 -11.186 10.865 1.00 0.00 85 GLY A N 14
ATOM 22071 C CA . GLY A 1 85 ? -5.293 -10.425 10.392 1.00 0.00 85 GLY A CA 14
ATOM 22072 C C . GLY A 1 85 ? -4.340 -11.263 9.563 1.00 0.00 85 GLY A C 14
ATOM 22073 O O . GLY A 1 85 ? -4.396 -12.493 9.593 1.00 0.00 85 GLY A O 14
ATOM 22077 N N . LEU A 1 86 ? -3.462 -10.597 8.820 1.00 0.00 86 LEU A N 14
ATOM 22078 C CA . LEU A 1 86 ? -2.493 -11.288 7.977 1.00 0.00 86 LEU A CA 14
ATOM 22079 C C . LEU A 1 86 ? -1.185 -11.519 8.728 1.00 0.00 86 LEU A C 14
ATOM 22080 O O . LEU A 1 86 ? -0.707 -10.642 9.448 1.00 0.00 86 LEU A O 14
ATOM 22096 N N . LYS A 1 87 ? -0.609 -12.703 8.553 1.00 0.00 87 LYS A N 14
ATOM 22097 C CA . LYS A 1 87 ? 0.645 -13.049 9.210 1.00 0.00 87 LYS A CA 14
ATOM 22098 C C . LYS A 1 87 ? 1.610 -13.708 8.229 1.00 0.00 87 LYS A C 14
ATOM 22099 O O . LYS A 1 87 ? 1.201 -14.501 7.380 1.00 0.00 87 LYS A O 14
ATOM 22118 N N . LEU A 1 88 ? 2.890 -13.377 8.353 1.00 0.00 88 LEU A N 14
ATOM 22119 C CA . LEU A 1 88 ? 3.913 -13.939 7.477 1.00 0.00 88 LEU A CA 14
ATOM 22120 C C . LEU A 1 88 ? 5.017 -14.608 8.290 1.00 0.00 88 LEU A C 14
ATOM 22121 O O . LEU A 1 88 ? 5.804 -13.937 8.958 1.00 0.00 88 LEU A O 14
ATOM 22137 N N . ASP A 1 89 ? 5.070 -15.934 8.226 1.00 0.00 89 ASP A N 14
ATOM 22138 C CA . ASP A 1 89 ? 6.079 -16.695 8.953 1.00 0.00 89 ASP A CA 14
ATOM 22139 C C . ASP A 1 89 ? 5.937 -16.488 10.458 1.00 0.00 89 ASP A C 14
ATOM 22140 O O . ASP A 1 89 ? 6.912 -16.577 11.202 1.00 0.00 89 ASP A O 14
ATOM 22149 N N . GLY A 1 90 ? 4.714 -16.208 10.899 1.00 0.00 90 GLY A N 14
ATOM 22150 C CA . GLY A 1 90 ? 4.467 -15.991 12.312 1.00 0.00 90 GLY A CA 14
ATOM 22151 C C . GLY A 1 90 ? 4.692 -14.550 12.726 1.00 0.00 90 GLY A C 14
ATOM 22152 O O . GLY A 1 90 ? 5.007 -14.271 13.882 1.00 0.00 90 GLY A O 14
ATOM 22156 N N . ARG A 1 91 ? 4.531 -13.632 11.778 1.00 0.00 91 ARG A N 14
ATOM 22157 C CA . ARG A 1 91 ? 4.722 -12.213 12.049 1.00 0.00 91 ARG A CA 14
ATOM 22158 C C . ARG A 1 91 ? 3.479 -11.414 11.666 1.00 0.00 91 ARG A C 14
ATOM 22159 O O . ARG A 1 91 ? 2.959 -11.551 10.559 1.00 0.00 91 ARG A O 14
ATOM 22180 N N . GLN A 1 92 ? 3.009 -10.583 12.590 1.00 0.00 92 GLN A N 14
ATOM 22181 C CA . GLN A 1 92 ? 1.826 -9.764 12.349 1.00 0.00 92 GLN A CA 14
ATOM 22182 C C . GLN A 1 92 ? 2.158 -8.581 11.445 1.00 0.00 92 GLN A C 14
ATOM 22183 O O . GLN A 1 92 ? 2.800 -7.621 11.871 1.00 0.00 92 GLN A O 14
ATOM 22197 N N . LEU A 1 93 ? 1.717 -8.658 10.194 1.00 0.00 93 LEU A N 14
ATOM 22198 C CA . LEU A 1 93 ? 1.967 -7.594 9.228 1.00 0.00 93 LEU A CA 14
ATOM 22199 C C . LEU A 1 93 ? 0.984 -6.443 9.419 1.00 0.00 93 LEU A C 14
ATOM 22200 O O . LEU A 1 93 ? -0.229 -6.648 9.455 1.00 0.00 93 LEU A O 14
ATOM 22216 N N . LYS A 1 94 ? 1.516 -5.232 9.538 1.00 0.00 94 LYS A N 14
ATOM 22217 C CA . LYS A 1 94 ? 0.687 -4.046 9.721 1.00 0.00 94 LYS A CA 14
ATOM 22218 C C . LYS A 1 94 ? 0.660 -3.200 8.453 1.00 0.00 94 LYS A C 14
ATOM 22219 O O . LYS A 1 94 ? 1.618 -2.490 8.148 1.00 0.00 94 LYS A O 14
ATOM 22238 N N . VAL A 1 95 ? -0.445 -3.278 7.718 1.00 0.00 95 VAL A N 14
ATOM 22239 C CA . VAL A 1 95 ? -0.597 -2.517 6.483 1.00 0.00 95 VAL A CA 14
ATOM 22240 C C . VAL A 1 95 ? -1.381 -1.232 6.724 1.00 0.00 95 VAL A C 14
ATOM 22241 O O . VAL A 1 95 ? -2.513 -1.264 7.208 1.00 0.00 95 VAL A O 14
ATOM 22254 N N . ASP A 1 96 ? -0.772 -0.102 6.382 1.00 0.00 96 ASP A N 14
ATOM 22255 C CA . ASP A 1 96 ? -1.413 1.196 6.559 1.00 0.00 96 ASP A CA 14
ATOM 22256 C C . ASP A 1 96 ? -1.169 2.092 5.349 1.00 0.00 96 ASP A C 14
ATOM 22257 O O . ASP A 1 96 ? -0.101 2.051 4.737 1.00 0.00 96 ASP A O 14
ATOM 22266 N N . LEU A 1 97 ? -2.166 2.902 5.008 1.00 0.00 97 LEU A N 14
ATOM 22267 C CA . LEU A 1 97 ? -2.060 3.808 3.870 1.00 0.00 97 LEU A CA 14
ATOM 22268 C C . LEU A 1 97 ? -0.933 4.815 4.078 1.00 0.00 97 LEU A C 14
ATOM 22269 O O . LEU A 1 97 ? -1.098 5.809 4.784 1.00 0.00 97 LEU A O 14
ATOM 22285 N N . ALA A 1 98 ? 0.211 4.550 3.457 1.00 0.00 98 ALA A N 14
ATOM 22286 C CA . ALA A 1 98 ? 1.364 5.435 3.570 1.00 0.00 98 ALA A CA 14
ATOM 22287 C C . ALA A 1 98 ? 1.280 6.578 2.565 1.00 0.00 98 ALA A C 14
ATOM 22288 O O . ALA A 1 98 ? 0.289 6.716 1.847 1.00 0.00 98 ALA A O 14
ATOM 22295 N N . VAL A 1 99 ? 2.326 7.397 2.519 1.00 0.00 99 VAL A N 14
ATOM 22296 C CA . VAL A 1 99 ? 2.370 8.529 1.601 1.00 0.00 99 VAL A CA 14
ATOM 22297 C C . VAL A 1 99 ? 3.730 8.631 0.918 1.00 0.00 99 VAL A C 14
ATOM 22298 O O . VAL A 1 99 ? 4.771 8.481 1.558 1.00 0.00 99 VAL A O 14
ATOM 22311 N N . THR A 1 100 ? 3.713 8.886 -0.386 1.00 0.00 100 THR A N 14
ATOM 22312 C CA . THR A 1 100 ? 4.944 9.007 -1.157 1.00 0.00 100 THR A CA 14
ATOM 22313 C C . THR A 1 100 ? 5.624 10.347 -0.901 1.00 0.00 100 THR A C 14
ATOM 22314 O O . THR A 1 100 ? 5.171 11.385 -1.383 1.00 0.00 100 THR A O 14
ATOM 22325 N N . ARG A 1 101 ? 6.714 10.317 -0.141 1.00 0.00 101 ARG A N 14
ATOM 22326 C CA . ARG A 1 101 ? 7.455 11.531 0.180 1.00 0.00 101 ARG A CA 14
ATOM 22327 C C . ARG A 1 101 ? 8.801 11.194 0.815 1.00 0.00 101 ARG A C 14
ATOM 22328 O O . ARG A 1 101 ? 8.903 10.272 1.624 1.00 0.00 101 ARG A O 14
ATOM 22349 N N . ASP A 1 102 ? 9.830 11.946 0.442 1.00 0.00 102 ASP A N 14
ATOM 22350 C CA . ASP A 1 102 ? 11.170 11.728 0.975 1.00 0.00 102 ASP A CA 14
ATOM 22351 C C . ASP A 1 102 ? 11.118 11.434 2.471 1.00 0.00 102 ASP A C 14
ATOM 22352 O O . ASP A 1 102 ? 10.662 12.261 3.260 1.00 0.00 102 ASP A O 14
ATOM 22361 N N . GLU A 1 103 ? 11.588 10.251 2.854 1.00 0.00 103 GLU A N 14
ATOM 22362 C CA . GLU A 1 103 ? 11.593 9.848 4.255 1.00 0.00 103 GLU A CA 14
ATOM 22363 C C . GLU A 1 103 ? 12.904 10.241 4.930 1.00 0.00 103 GLU A C 14
ATOM 22364 O O . GLU A 1 103 ? 13.808 9.419 5.079 1.00 0.00 103 GLU A O 14
ATOM 22376 N N . ALA A 1 104 ? 12.999 11.503 5.334 1.00 0.00 104 ALA A N 14
ATOM 22377 C CA . ALA A 1 104 ? 14.198 12.006 5.993 1.00 0.00 104 ALA A CA 14
ATOM 22378 C C . ALA A 1 104 ? 13.874 13.198 6.887 1.00 0.00 104 ALA A C 14
ATOM 22379 O O . ALA A 1 104 ? 13.152 14.110 6.484 1.00 0.00 104 ALA A O 14
ATOM 22386 N N . ALA A 1 105 ? 14.413 13.185 8.102 1.00 0.00 105 ALA A N 14
ATOM 22387 C CA . ALA A 1 105 ? 14.182 14.266 9.052 1.00 0.00 105 ALA A CA 14
ATOM 22388 C C . ALA A 1 105 ? 15.499 14.833 9.569 1.00 0.00 105 ALA A C 14
ATOM 22389 O O . ALA A 1 105 ? 16.552 14.210 9.429 1.00 0.00 105 ALA A O 14
ATOM 22396 N N . SER A 1 106 ? 15.434 16.018 10.168 1.00 0.00 106 SER A N 14
ATOM 22397 C CA . SER A 1 106 ? 16.623 16.671 10.703 1.00 0.00 106 SER A CA 14
ATOM 22398 C C . SER A 1 106 ? 16.575 16.723 12.227 1.00 0.00 106 SER A C 14
ATOM 22399 O O . SER A 1 106 ? 16.228 17.747 12.813 1.00 0.00 106 SER A O 14
ATOM 22407 N N . GLY A 1 107 ? 16.927 15.609 12.863 1.00 0.00 107 GLY A N 14
ATOM 22408 C CA . GLY A 1 107 ? 16.918 15.548 14.313 1.00 0.00 107 GLY A CA 14
ATOM 22409 C C . GLY A 1 107 ? 18.148 14.863 14.872 1.00 0.00 107 GLY A C 14
ATOM 22410 O O . GLY A 1 107 ? 18.173 13.648 15.068 1.00 0.00 107 GLY A O 14
ATOM 22414 N N . PRO A 1 108 ? 19.200 15.651 15.138 1.00 0.00 108 PRO A N 14
ATOM 22415 C CA . PRO A 1 108 ? 20.460 15.135 15.681 1.00 0.00 108 PRO A CA 14
ATOM 22416 C C . PRO A 1 108 ? 20.321 14.668 17.126 1.00 0.00 108 PRO A C 14
ATOM 22417 O O . PRO A 1 108 ? 20.544 15.437 18.060 1.00 0.00 108 PRO A O 14
ATOM 22428 N N . SER A 1 109 ? 19.950 13.404 17.302 1.00 0.00 109 SER A N 14
ATOM 22429 C CA . SER A 1 109 ? 19.778 12.836 18.634 1.00 0.00 109 SER A CA 14
ATOM 22430 C C . SER A 1 109 ? 20.045 11.334 18.623 1.00 0.00 109 SER A C 14
ATOM 22431 O O . SER A 1 109 ? 20.021 10.696 17.570 1.00 0.00 109 SER A O 14
ATOM 22439 N N . SER A 1 110 ? 20.300 10.776 19.802 1.00 0.00 110 SER A N 14
ATOM 22440 C CA . SER A 1 110 ? 20.576 9.350 19.929 1.00 0.00 110 SER A CA 14
ATOM 22441 C C . SER A 1 110 ? 19.766 8.739 21.068 1.00 0.00 110 SER A C 14
ATOM 22442 O O . SER A 1 110 ? 19.109 9.450 21.828 1.00 0.00 110 SER A O 14
ATOM 22450 N N . GLY A 1 111 ? 19.818 7.415 21.180 1.00 0.00 111 GLY A N 14
ATOM 22451 C CA . GLY A 1 111 ? 19.085 6.730 22.228 1.00 0.00 111 GLY A CA 14
ATOM 22452 C C . GLY A 1 111 ? 18.099 5.718 21.679 1.00 0.00 111 GLY A C 14
ATOM 22453 O O . GLY A 1 111 ? 17.520 5.921 20.612 1.00 0.00 111 GLY A O 14
ATOM 22457 N N . GLY A 1 1 ? -0.987 -8.797 -20.997 1.00 0.00 1 GLY A N 15
ATOM 22458 C CA . GLY A 1 1 ? -1.069 -8.503 -22.416 1.00 0.00 1 GLY A CA 15
ATOM 22459 C C . GLY A 1 1 ? -2.413 -8.876 -23.009 1.00 0.00 1 GLY A C 15
ATOM 22460 O O . GLY A 1 1 ? -2.481 -9.575 -24.020 1.00 0.00 1 GLY A O 15
ATOM 22464 N N . SER A 1 2 ? -3.486 -8.410 -22.378 1.00 0.00 2 SER A N 15
ATOM 22465 C CA . SER A 1 2 ? -4.836 -8.703 -22.846 1.00 0.00 2 SER A CA 15
ATOM 22466 C C . SER A 1 2 ? -5.804 -7.597 -22.437 1.00 0.00 2 SER A C 15
ATOM 22467 O O . SER A 1 2 ? -5.817 -7.162 -21.286 1.00 0.00 2 SER A O 15
ATOM 22475 N N . SER A 1 3 ? -6.615 -7.147 -23.390 1.00 0.00 3 SER A N 15
ATOM 22476 C CA . SER A 1 3 ? -7.585 -6.090 -23.131 1.00 0.00 3 SER A CA 15
ATOM 22477 C C . SER A 1 3 ? -8.995 -6.544 -23.498 1.00 0.00 3 SER A C 15
ATOM 22478 O O . SER A 1 3 ? -9.176 -7.544 -24.193 1.00 0.00 3 SER A O 15
ATOM 22486 N N . GLY A 1 4 ? -9.991 -5.802 -23.026 1.00 0.00 4 GLY A N 15
ATOM 22487 C CA . GLY A 1 4 ? -11.372 -6.143 -23.314 1.00 0.00 4 GLY A CA 15
ATOM 22488 C C . GLY A 1 4 ? -12.349 -5.125 -22.759 1.00 0.00 4 GLY A C 15
ATOM 22489 O O . GLY A 1 4 ? -13.127 -5.430 -21.855 1.00 0.00 4 GLY A O 15
ATOM 22493 N N . SER A 1 5 ? -12.308 -3.912 -23.300 1.00 0.00 5 SER A N 15
ATOM 22494 C CA . SER A 1 5 ? -13.193 -2.844 -22.849 1.00 0.00 5 SER A CA 15
ATOM 22495 C C . SER A 1 5 ? -13.063 -1.616 -23.746 1.00 0.00 5 SER A C 15
ATOM 22496 O O . SER A 1 5 ? -12.034 -1.409 -24.389 1.00 0.00 5 SER A O 15
ATOM 22504 N N . SER A 1 6 ? -14.115 -0.805 -23.784 1.00 0.00 6 SER A N 15
ATOM 22505 C CA . SER A 1 6 ? -14.122 0.400 -24.605 1.00 0.00 6 SER A CA 15
ATOM 22506 C C . SER A 1 6 ? -14.137 1.651 -23.732 1.00 0.00 6 SER A C 15
ATOM 22507 O O . SER A 1 6 ? -15.115 1.927 -23.039 1.00 0.00 6 SER A O 15
ATOM 22515 N N . GLY A 1 7 ? -13.043 2.406 -23.772 1.00 0.00 7 GLY A N 15
ATOM 22516 C CA . GLY A 1 7 ? -12.949 3.619 -22.981 1.00 0.00 7 GLY A CA 15
ATOM 22517 C C . GLY A 1 7 ? -11.742 3.622 -22.065 1.00 0.00 7 GLY A C 15
ATOM 22518 O O . GLY A 1 7 ? -11.205 2.565 -21.729 1.00 0.00 7 GLY A O 15
ATOM 22522 N N . LEU A 1 8 ? -11.311 4.812 -21.660 1.00 0.00 8 LEU A N 15
ATOM 22523 C CA . LEU A 1 8 ? -10.157 4.949 -20.778 1.00 0.00 8 LEU A CA 15
ATOM 22524 C C . LEU A 1 8 ? -10.424 4.292 -19.428 1.00 0.00 8 LEU A C 15
ATOM 22525 O O . LEU A 1 8 ? -11.563 4.192 -18.972 1.00 0.00 8 LEU A O 15
ATOM 22541 N N . PRO A 1 9 ? -9.348 3.835 -18.769 1.00 0.00 9 PRO A N 15
ATOM 22542 C CA . PRO A 1 9 ? -9.440 3.182 -17.460 1.00 0.00 9 PRO A CA 15
ATOM 22543 C C . PRO A 1 9 ? -9.825 4.156 -16.352 1.00 0.00 9 PRO A C 15
ATOM 22544 O O . PRO A 1 9 ? -10.149 3.747 -15.237 1.00 0.00 9 PRO A O 15
ATOM 22555 N N . SER A 1 10 ? -9.789 5.447 -16.667 1.00 0.00 10 SER A N 15
ATOM 22556 C CA . SER A 1 10 ? -10.131 6.481 -15.697 1.00 0.00 10 SER A CA 15
ATOM 22557 C C . SER A 1 10 ? -9.337 6.299 -14.406 1.00 0.00 10 SER A C 15
ATOM 22558 O O . SER A 1 10 ? -9.892 6.360 -13.309 1.00 0.00 10 SER A O 15
ATOM 22566 N N . ASP A 1 11 ? -8.035 6.076 -14.547 1.00 0.00 11 ASP A N 15
ATOM 22567 C CA . ASP A 1 11 ? -7.163 5.886 -13.394 1.00 0.00 11 ASP A CA 15
ATOM 22568 C C . ASP A 1 11 ? -6.120 6.996 -13.313 1.00 0.00 11 ASP A C 15
ATOM 22569 O O . ASP A 1 11 ? -4.939 6.738 -13.081 1.00 0.00 11 ASP A O 15
ATOM 22578 N N . VAL A 1 12 ? -6.564 8.234 -13.507 1.00 0.00 12 VAL A N 15
ATOM 22579 C CA . VAL A 1 12 ? -5.670 9.384 -13.456 1.00 0.00 12 VAL A CA 15
ATOM 22580 C C . VAL A 1 12 ? -5.267 9.704 -12.021 1.00 0.00 12 VAL A C 15
ATOM 22581 O O . VAL A 1 12 ? -4.405 10.550 -11.779 1.00 0.00 12 VAL A O 15
ATOM 22594 N N . THR A 1 13 ? -5.896 9.021 -11.069 1.00 0.00 13 THR A N 15
ATOM 22595 C CA . THR A 1 13 ? -5.604 9.232 -9.657 1.00 0.00 13 THR A CA 15
ATOM 22596 C C . THR A 1 13 ? -4.677 8.148 -9.119 1.00 0.00 13 THR A C 15
ATOM 22597 O O . THR A 1 13 ? -4.955 6.957 -9.257 1.00 0.00 13 THR A O 15
ATOM 22608 N N . GLU A 1 14 ? -3.575 8.568 -8.506 1.00 0.00 14 GLU A N 15
ATOM 22609 C CA . GLU A 1 14 ? -2.607 7.631 -7.948 1.00 0.00 14 GLU A CA 15
ATOM 22610 C C . GLU A 1 14 ? -2.457 7.836 -6.443 1.00 0.00 14 GLU A C 15
ATOM 22611 O O . GLU A 1 14 ? -1.345 7.923 -5.925 1.00 0.00 14 GLU A O 15
ATOM 22623 N N . GLY A 1 15 ? -3.587 7.913 -5.746 1.00 0.00 15 GLY A N 15
ATOM 22624 C CA . GLY A 1 15 ? -3.560 8.108 -4.309 1.00 0.00 15 GLY A CA 15
ATOM 22625 C C . GLY A 1 15 ? -3.740 6.811 -3.544 1.00 0.00 15 GLY A C 15
ATOM 22626 O O . GLY A 1 15 ? -4.519 6.744 -2.594 1.00 0.00 15 GLY A O 15
ATOM 22630 N N . LYS A 1 16 ? -3.018 5.776 -3.960 1.00 0.00 16 LYS A N 15
ATOM 22631 C CA . LYS A 1 16 ? -3.100 4.474 -3.309 1.00 0.00 16 LYS A CA 15
ATOM 22632 C C . LYS A 1 16 ? -1.730 4.028 -2.810 1.00 0.00 16 LYS A C 15
ATOM 22633 O O . LYS A 1 16 ? -0.797 3.853 -3.595 1.00 0.00 16 LYS A O 15
ATOM 22652 N N . THR A 1 17 ? -1.614 3.844 -1.498 1.00 0.00 17 THR A N 15
ATOM 22653 C CA . THR A 1 17 ? -0.358 3.418 -0.893 1.00 0.00 17 THR A CA 15
ATOM 22654 C C . THR A 1 17 ? -0.599 2.398 0.214 1.00 0.00 17 THR A C 15
ATOM 22655 O O . THR A 1 17 ? -1.715 2.263 0.715 1.00 0.00 17 THR A O 15
ATOM 22666 N N . VAL A 1 18 ? 0.455 1.683 0.592 1.00 0.00 18 VAL A N 15
ATOM 22667 C CA . VAL A 1 18 ? 0.359 0.676 1.642 1.00 0.00 18 VAL A CA 15
ATOM 22668 C C . VAL A 1 18 ? 1.725 0.387 2.254 1.00 0.00 18 VAL A C 15
ATOM 22669 O O . VAL A 1 18 ? 2.648 -0.044 1.563 1.00 0.00 18 VAL A O 15
ATOM 22682 N N . PHE A 1 19 ? 1.847 0.627 3.555 1.00 0.00 19 PHE A N 15
ATOM 22683 C CA . PHE A 1 19 ? 3.102 0.393 4.261 1.00 0.00 19 PHE A CA 15
ATOM 22684 C C . PHE A 1 19 ? 2.957 -0.750 5.262 1.00 0.00 19 PHE A C 15
ATOM 22685 O O . PHE A 1 19 ? 2.092 -0.717 6.137 1.00 0.00 19 PHE A O 15
ATOM 22702 N N . ILE A 1 20 ? 3.811 -1.759 5.125 1.00 0.00 20 ILE A N 15
ATOM 22703 C CA . ILE A 1 20 ? 3.779 -2.912 6.017 1.00 0.00 20 ILE A CA 15
ATOM 22704 C C . ILE A 1 20 ? 4.786 -2.756 7.152 1.00 0.00 20 ILE A C 15
ATOM 22705 O O . ILE A 1 20 ? 5.944 -2.408 6.925 1.00 0.00 20 ILE A O 15
ATOM 22721 N N . ARG A 1 21 ? 4.335 -3.019 8.375 1.00 0.00 21 ARG A N 15
ATOM 22722 C CA . ARG A 1 21 ? 5.196 -2.909 9.546 1.00 0.00 21 ARG A CA 15
ATOM 22723 C C . ARG A 1 21 ? 5.314 -4.251 10.262 1.00 0.00 21 ARG A C 15
ATOM 22724 O O . ARG A 1 21 ? 4.381 -5.053 10.255 1.00 0.00 21 ARG A O 15
ATOM 22745 N N . ASN A 1 22 ? 6.467 -4.488 10.879 1.00 0.00 22 ASN A N 15
ATOM 22746 C CA . ASN A 1 22 ? 6.707 -5.733 11.599 1.00 0.00 22 ASN A CA 15
ATOM 22747 C C . ASN A 1 22 ? 6.884 -6.897 10.629 1.00 0.00 22 ASN A C 15
ATOM 22748 O O . ASN A 1 22 ? 6.234 -7.935 10.763 1.00 0.00 22 ASN A O 15
ATOM 22759 N N . LEU A 1 23 ? 7.767 -6.718 9.653 1.00 0.00 23 LEU A N 15
ATOM 22760 C CA . LEU A 1 23 ? 8.030 -7.753 8.660 1.00 0.00 23 LEU A CA 15
ATOM 22761 C C . LEU A 1 23 ? 8.958 -8.824 9.223 1.00 0.00 23 LEU A C 15
ATOM 22762 O O . LEU A 1 23 ? 9.601 -8.624 10.253 1.00 0.00 23 LEU A O 15
ATOM 22778 N N . SER A 1 24 ? 9.025 -9.962 8.539 1.00 0.00 24 SER A N 15
ATOM 22779 C CA . SER A 1 24 ? 9.873 -11.066 8.972 1.00 0.00 24 SER A CA 15
ATOM 22780 C C . SER A 1 24 ? 11.135 -11.148 8.119 1.00 0.00 24 SER A C 15
ATOM 22781 O O . SER A 1 24 ? 11.100 -10.903 6.913 1.00 0.00 24 SER A O 15
ATOM 22789 N N . PHE A 1 25 ? 12.250 -11.495 8.754 1.00 0.00 25 PHE A N 15
ATOM 22790 C CA . PHE A 1 25 ? 13.524 -11.609 8.055 1.00 0.00 25 PHE A CA 15
ATOM 22791 C C . PHE A 1 25 ? 13.385 -12.477 6.808 1.00 0.00 25 PHE A C 15
ATOM 22792 O O . PHE A 1 25 ? 13.976 -12.187 5.768 1.00 0.00 25 PHE A O 15
ATOM 22809 N N . ASP A 1 26 ? 12.601 -13.543 6.922 1.00 0.00 26 ASP A N 15
ATOM 22810 C CA . ASP A 1 26 ? 12.383 -14.454 5.804 1.00 0.00 26 ASP A CA 15
ATOM 22811 C C . ASP A 1 26 ? 11.653 -13.751 4.664 1.00 0.00 26 ASP A C 15
ATOM 22812 O O . ASP A 1 26 ? 11.919 -14.009 3.490 1.00 0.00 26 ASP A O 15
ATOM 22821 N N . SER A 1 27 ? 10.730 -12.862 5.018 1.00 0.00 27 SER A N 15
ATOM 22822 C CA . SER A 1 27 ? 9.957 -12.125 4.025 1.00 0.00 27 SER A CA 15
ATOM 22823 C C . SER A 1 27 ? 10.848 -11.672 2.871 1.00 0.00 27 SER A C 15
ATOM 22824 O O . SER A 1 27 ? 12.029 -11.385 3.062 1.00 0.00 27 SER A O 15
ATOM 22832 N N . GLU A 1 28 ? 10.270 -11.610 1.675 1.00 0.00 28 GLU A N 15
ATOM 22833 C CA . GLU A 1 28 ? 11.011 -11.193 0.491 1.00 0.00 28 GLU A CA 15
ATOM 22834 C C . GLU A 1 28 ? 10.113 -10.415 -0.467 1.00 0.00 28 GLU A C 15
ATOM 22835 O O . GLU A 1 28 ? 8.978 -10.811 -0.727 1.00 0.00 28 GLU A O 15
ATOM 22847 N N . GLU A 1 29 ? 10.632 -9.307 -0.986 1.00 0.00 29 GLU A N 15
ATOM 22848 C CA . GLU A 1 29 ? 9.876 -8.473 -1.913 1.00 0.00 29 GLU A CA 15
ATOM 22849 C C . GLU A 1 29 ? 8.987 -9.327 -2.812 1.00 0.00 29 GLU A C 15
ATOM 22850 O O . GLU A 1 29 ? 7.837 -8.977 -3.077 1.00 0.00 29 GLU A O 15
ATOM 22862 N N . GLU A 1 30 ? 9.529 -10.447 -3.279 1.00 0.00 30 GLU A N 15
ATOM 22863 C CA . GLU A 1 30 ? 8.786 -11.350 -4.149 1.00 0.00 30 GLU A CA 15
ATOM 22864 C C . GLU A 1 30 ? 7.566 -11.919 -3.430 1.00 0.00 30 GLU A C 15
ATOM 22865 O O . GLU A 1 30 ? 6.459 -11.920 -3.968 1.00 0.00 30 GLU A O 15
ATOM 22877 N N . ALA A 1 31 ? 7.778 -12.401 -2.209 1.00 0.00 31 ALA A N 15
ATOM 22878 C CA . ALA A 1 31 ? 6.697 -12.971 -1.415 1.00 0.00 31 ALA A CA 15
ATOM 22879 C C . ALA A 1 31 ? 5.736 -11.887 -0.938 1.00 0.00 31 ALA A C 15
ATOM 22880 O O . ALA A 1 31 ? 4.533 -11.954 -1.191 1.00 0.00 31 ALA A O 15
ATOM 22887 N N . LEU A 1 32 ? 6.274 -10.889 -0.245 1.00 0.00 32 LEU A N 15
ATOM 22888 C CA . LEU A 1 32 ? 5.464 -9.790 0.268 1.00 0.00 32 LEU A CA 15
ATOM 22889 C C . LEU A 1 32 ? 4.396 -9.383 -0.741 1.00 0.00 32 LEU A C 15
ATOM 22890 O O . LEU A 1 32 ? 3.213 -9.304 -0.411 1.00 0.00 32 LEU A O 15
ATOM 22906 N N . GLY A 1 33 ? 4.821 -9.127 -1.975 1.00 0.00 33 GLY A N 15
ATOM 22907 C CA . GLY A 1 33 ? 3.888 -8.733 -3.014 1.00 0.00 33 GLY A CA 15
ATOM 22908 C C . GLY A 1 33 ? 2.833 -9.789 -3.277 1.00 0.00 33 GLY A C 15
ATOM 22909 O O . GLY A 1 33 ? 1.636 -9.515 -3.187 1.00 0.00 33 GLY A O 15
ATOM 22913 N N . GLU A 1 34 ? 3.277 -10.999 -3.603 1.00 0.00 34 GLU A N 15
ATOM 22914 C CA . GLU A 1 34 ? 2.360 -12.098 -3.882 1.00 0.00 34 GLU A CA 15
ATOM 22915 C C . GLU A 1 34 ? 1.221 -12.127 -2.868 1.00 0.00 34 GLU A C 15
ATOM 22916 O O . GLU A 1 34 ? 0.135 -12.633 -3.151 1.00 0.00 34 GLU A O 15
ATOM 22928 N N . VAL A 1 35 ? 1.477 -11.581 -1.683 1.00 0.00 35 VAL A N 15
ATOM 22929 C CA . VAL A 1 35 ? 0.473 -11.543 -0.626 1.00 0.00 35 VAL A CA 15
ATOM 22930 C C . VAL A 1 35 ? -0.552 -10.444 -0.880 1.00 0.00 35 VAL A C 15
ATOM 22931 O O . VAL A 1 35 ? -1.760 -10.685 -0.841 1.00 0.00 35 VAL A O 15
ATOM 22944 N N . LEU A 1 36 ? -0.064 -9.237 -1.142 1.00 0.00 36 LEU A N 15
ATOM 22945 C CA . LEU A 1 36 ? -0.938 -8.099 -1.405 1.00 0.00 36 LEU A CA 15
ATOM 22946 C C . LEU A 1 36 ? -1.531 -8.179 -2.808 1.00 0.00 36 LEU A C 15
ATOM 22947 O O . LEU A 1 36 ? -2.510 -7.501 -3.118 1.00 0.00 36 LEU A O 15
ATOM 22963 N N . GLN A 1 37 ? -0.931 -9.014 -3.651 1.00 0.00 37 GLN A N 15
ATOM 22964 C CA . GLN A 1 37 ? -1.401 -9.184 -5.021 1.00 0.00 37 GLN A CA 15
ATOM 22965 C C . GLN A 1 37 ? -2.764 -9.867 -5.048 1.00 0.00 37 GLN A C 15
ATOM 22966 O O . GLN A 1 37 ? -3.488 -9.786 -6.040 1.00 0.00 37 GLN A O 15
ATOM 22980 N N . GLN A 1 38 ? -3.106 -10.538 -3.953 1.00 0.00 38 GLN A N 15
ATOM 22981 C CA . GLN A 1 38 ? -4.383 -11.236 -3.853 1.00 0.00 38 GLN A CA 15
ATOM 22982 C C . GLN A 1 38 ? -5.548 -10.259 -3.976 1.00 0.00 38 GLN A C 15
ATOM 22983 O O . GLN A 1 38 ? -6.513 -10.516 -4.696 1.00 0.00 38 GLN A O 15
ATOM 22997 N N . PHE A 1 39 ? -5.451 -9.138 -3.269 1.00 0.00 39 PHE A N 15
ATOM 22998 C CA . PHE A 1 39 ? -6.498 -8.123 -3.298 1.00 0.00 39 PHE A CA 15
ATOM 22999 C C . PHE A 1 39 ? -6.586 -7.472 -4.675 1.00 0.00 39 PHE A C 15
ATOM 23000 O O . PHE A 1 39 ? -7.643 -7.465 -5.304 1.00 0.00 39 PHE A O 15
ATOM 23017 N N . GLY A 1 40 ? -5.466 -6.924 -5.136 1.00 0.00 40 GLY A N 15
ATOM 23018 C CA . GLY A 1 40 ? -5.437 -6.277 -6.435 1.00 0.00 40 GLY A CA 15
ATOM 23019 C C . GLY A 1 40 ? -4.044 -6.235 -7.031 1.00 0.00 40 GLY A C 15
ATOM 23020 O O . GLY A 1 40 ? -3.074 -6.635 -6.388 1.00 0.00 40 GLY A O 15
ATOM 23024 N N . ASP A 1 41 ? -3.944 -5.751 -8.264 1.00 0.00 41 ASP A N 15
ATOM 23025 C CA . ASP A 1 41 ? -2.659 -5.659 -8.948 1.00 0.00 41 ASP A CA 15
ATOM 23026 C C . ASP A 1 41 ? -1.735 -4.674 -8.239 1.00 0.00 41 ASP A C 15
ATOM 23027 O O . ASP A 1 41 ? -2.077 -3.504 -8.060 1.00 0.00 41 ASP A O 15
ATOM 23036 N N . LEU A 1 42 ? -0.564 -5.154 -7.836 1.00 0.00 42 LEU A N 15
ATOM 23037 C CA . LEU A 1 42 ? 0.409 -4.316 -7.144 1.00 0.00 42 LEU A CA 15
ATOM 23038 C C . LEU A 1 42 ? 1.227 -3.498 -8.139 1.00 0.00 42 LEU A C 15
ATOM 23039 O O . LEU A 1 42 ? 1.991 -4.049 -8.932 1.00 0.00 42 LEU A O 15
ATOM 23055 N N . LYS A 1 43 ? 1.064 -2.181 -8.089 1.00 0.00 43 LYS A N 15
ATOM 23056 C CA . LYS A 1 43 ? 1.790 -1.285 -8.982 1.00 0.00 43 LYS A CA 15
ATOM 23057 C C . LYS A 1 43 ? 3.296 -1.434 -8.796 1.00 0.00 43 LYS A C 15
ATOM 23058 O O . LYS A 1 43 ? 4.043 -1.548 -9.769 1.00 0.00 43 LYS A O 15
ATOM 23077 N N . TYR A 1 44 ? 3.736 -1.434 -7.543 1.00 0.00 44 TYR A N 15
ATOM 23078 C CA . TYR A 1 44 ? 5.154 -1.568 -7.230 1.00 0.00 44 TYR A CA 15
ATOM 23079 C C . TYR A 1 44 ? 5.353 -2.005 -5.782 1.00 0.00 44 TYR A C 15
ATOM 23080 O O . TYR A 1 44 ? 4.650 -1.548 -4.881 1.00 0.00 44 TYR A O 15
ATOM 23098 N N . VAL A 1 45 ? 6.318 -2.893 -5.566 1.00 0.00 45 VAL A N 15
ATOM 23099 C CA . VAL A 1 45 ? 6.614 -3.391 -4.228 1.00 0.00 45 VAL A CA 15
ATOM 23100 C C . VAL A 1 45 ? 8.096 -3.246 -3.902 1.00 0.00 45 VAL A C 15
ATOM 23101 O O . VAL A 1 45 ? 8.942 -3.910 -4.502 1.00 0.00 45 VAL A O 15
ATOM 23114 N N . ARG A 1 46 ? 8.404 -2.374 -2.948 1.00 0.00 46 ARG A N 15
ATOM 23115 C CA . ARG A 1 46 ? 9.784 -2.141 -2.542 1.00 0.00 46 ARG A CA 15
ATOM 23116 C C . ARG A 1 46 ? 9.933 -2.254 -1.028 1.00 0.00 46 ARG A C 15
ATOM 23117 O O . ARG A 1 46 ? 9.178 -1.643 -0.272 1.00 0.00 46 ARG A O 15
ATOM 23138 N N . VAL A 1 47 ? 10.911 -3.042 -0.592 1.00 0.00 47 VAL A N 15
ATOM 23139 C CA . VAL A 1 47 ? 11.159 -3.236 0.832 1.00 0.00 47 VAL A CA 15
ATOM 23140 C C . VAL A 1 47 ? 12.523 -2.686 1.232 1.00 0.00 47 VAL A C 15
ATOM 23141 O O . VAL A 1 47 ? 13.548 -3.069 0.668 1.00 0.00 47 VAL A O 15
ATOM 23154 N N . VAL A 1 48 ? 12.529 -1.786 2.210 1.00 0.00 48 VAL A N 15
ATOM 23155 C CA . VAL A 1 48 ? 13.768 -1.184 2.687 1.00 0.00 48 VAL A CA 15
ATOM 23156 C C . VAL A 1 48 ? 14.648 -2.216 3.384 1.00 0.00 48 VAL A C 15
ATOM 23157 O O . VAL A 1 48 ? 14.253 -2.808 4.389 1.00 0.00 48 VAL A O 15
ATOM 23170 N N . LEU A 1 49 ? 15.843 -2.427 2.843 1.00 0.00 49 LEU A N 15
ATOM 23171 C CA . LEU A 1 49 ? 16.781 -3.389 3.413 1.00 0.00 49 LEU A CA 15
ATOM 23172 C C . LEU A 1 49 ? 18.062 -2.696 3.867 1.00 0.00 49 LEU A C 15
ATOM 23173 O O . LEU A 1 49 ? 18.561 -1.790 3.198 1.00 0.00 49 LEU A O 15
ATOM 23189 N N . HIS A 1 50 ? 18.590 -3.128 5.007 1.00 0.00 50 HIS A N 15
ATOM 23190 C CA . HIS A 1 50 ? 19.815 -2.552 5.550 1.00 0.00 50 HIS A CA 15
ATOM 23191 C C . HIS A 1 50 ? 20.951 -2.634 4.534 1.00 0.00 50 HIS A C 15
ATOM 23192 O O . HIS A 1 50 ? 21.117 -3.632 3.832 1.00 0.00 50 HIS A O 15
ATOM 23207 N N . PRO A 1 51 ? 21.751 -1.561 4.452 1.00 0.00 51 PRO A N 15
ATOM 23208 C CA . PRO A 1 51 ? 22.885 -1.488 3.525 1.00 0.00 51 PRO A CA 15
ATOM 23209 C C . PRO A 1 51 ? 24.019 -2.427 3.922 1.00 0.00 51 PRO A C 15
ATOM 23210 O O . PRO A 1 51 ? 23.904 -3.181 4.888 1.00 0.00 51 PRO A O 15
ATOM 23221 N N . ASP A 1 52 ? 25.114 -2.374 3.171 1.00 0.00 52 ASP A N 15
ATOM 23222 C CA . ASP A 1 52 ? 26.270 -3.219 3.446 1.00 0.00 52 ASP A CA 15
ATOM 23223 C C . ASP A 1 52 ? 25.833 -4.611 3.892 1.00 0.00 52 ASP A C 15
ATOM 23224 O O . ASP A 1 52 ? 26.563 -5.306 4.599 1.00 0.00 52 ASP A O 15
ATOM 23233 N N . THR A 1 53 ? 24.636 -5.012 3.475 1.00 0.00 53 THR A N 15
ATOM 23234 C CA . THR A 1 53 ? 24.101 -6.319 3.832 1.00 0.00 53 THR A CA 15
ATOM 23235 C C . THR A 1 53 ? 22.748 -6.558 3.171 1.00 0.00 53 THR A C 15
ATOM 23236 O O . THR A 1 53 ? 22.236 -5.697 2.457 1.00 0.00 53 THR A O 15
ATOM 23247 N N . GLU A 1 54 ? 22.175 -7.733 3.416 1.00 0.00 54 GLU A N 15
ATOM 23248 C CA . GLU A 1 54 ? 20.881 -8.084 2.843 1.00 0.00 54 GLU A CA 15
ATOM 23249 C C . GLU A 1 54 ? 19.843 -8.308 3.939 1.00 0.00 54 GLU A C 15
ATOM 23250 O O . GLU A 1 54 ? 19.012 -9.212 3.848 1.00 0.00 54 GLU A O 15
ATOM 23262 N N . HIS A 1 55 ? 19.899 -7.479 4.977 1.00 0.00 55 HIS A N 15
ATOM 23263 C CA . HIS A 1 55 ? 18.965 -7.585 6.092 1.00 0.00 55 HIS A CA 15
ATOM 23264 C C . HIS A 1 55 ? 17.699 -6.778 5.820 1.00 0.00 55 HIS A C 15
ATOM 23265 O O . HIS A 1 55 ? 17.733 -5.774 5.109 1.00 0.00 55 HIS A O 15
ATOM 23280 N N . SER A 1 56 ? 16.584 -7.224 6.389 1.00 0.00 56 SER A N 15
ATOM 23281 C CA . SER A 1 56 ? 15.307 -6.545 6.204 1.00 0.00 56 SER A CA 15
ATOM 23282 C C . SER A 1 56 ? 14.999 -5.634 7.388 1.00 0.00 56 SER A C 15
ATOM 23283 O O . SER A 1 56 ? 14.603 -6.098 8.457 1.00 0.00 56 SER A O 15
ATOM 23291 N N . LYS A 1 57 ? 15.184 -4.333 7.189 1.00 0.00 57 LYS A N 15
ATOM 23292 C CA . LYS A 1 57 ? 14.926 -3.354 8.238 1.00 0.00 57 LYS A CA 15
ATOM 23293 C C . LYS A 1 57 ? 13.753 -3.788 9.111 1.00 0.00 57 LYS A C 15
ATOM 23294 O O . LYS A 1 57 ? 13.816 -3.706 10.337 1.00 0.00 57 LYS A O 15
ATOM 23313 N N . GLY A 1 58 ? 12.684 -4.251 8.470 1.00 0.00 58 GLY A N 15
ATOM 23314 C CA . GLY A 1 58 ? 11.513 -4.693 9.205 1.00 0.00 58 GLY A CA 15
ATOM 23315 C C . GLY A 1 58 ? 10.233 -4.069 8.684 1.00 0.00 58 GLY A C 15
ATOM 23316 O O . GLY A 1 58 ? 9.190 -4.142 9.335 1.00 0.00 58 GLY A O 15
ATOM 23320 N N . CYS A 1 59 ? 10.312 -3.454 7.510 1.00 0.00 59 CYS A N 15
ATOM 23321 C CA . CYS A 1 59 ? 9.151 -2.812 6.903 1.00 0.00 59 CYS A CA 15
ATOM 23322 C C . CYS A 1 59 ? 9.333 -2.673 5.395 1.00 0.00 59 CYS A C 15
ATOM 23323 O O . CYS A 1 59 ? 10.439 -2.822 4.877 1.00 0.00 59 CYS A O 15
ATOM 23331 N N . ALA A 1 60 ? 8.239 -2.387 4.697 1.00 0.00 60 ALA A N 15
ATOM 23332 C CA . ALA A 1 60 ? 8.277 -2.227 3.248 1.00 0.00 60 ALA A CA 15
ATOM 23333 C C . ALA A 1 60 ? 7.099 -1.394 2.756 1.00 0.00 60 ALA A C 15
ATOM 23334 O O . ALA A 1 60 ? 6.045 -1.355 3.392 1.00 0.00 60 ALA A O 15
ATOM 23341 N N . PHE A 1 61 ? 7.284 -0.728 1.622 1.00 0.00 61 PHE A N 15
ATOM 23342 C CA . PHE A 1 61 ? 6.236 0.107 1.045 1.00 0.00 61 PHE A CA 15
ATOM 23343 C C . PHE A 1 61 ? 5.792 -0.436 -0.310 1.00 0.00 61 PHE A C 15
ATOM 23344 O O . PHE A 1 61 ? 6.618 -0.816 -1.139 1.00 0.00 61 PHE A O 15
ATOM 23361 N N . ALA A 1 62 ? 4.481 -0.470 -0.527 1.00 0.00 62 ALA A N 15
ATOM 23362 C CA . ALA A 1 62 ? 3.927 -0.965 -1.781 1.00 0.00 62 ALA A CA 15
ATOM 23363 C C . ALA A 1 62 ? 2.817 -0.051 -2.289 1.00 0.00 62 ALA A C 15
ATOM 23364 O O . ALA A 1 62 ? 2.352 0.834 -1.570 1.00 0.00 62 ALA A O 15
ATOM 23371 N N . GLN A 1 63 ? 2.397 -0.271 -3.530 1.00 0.00 63 GLN A N 15
ATOM 23372 C CA . GLN A 1 63 ? 1.342 0.534 -4.134 1.00 0.00 63 GLN A CA 15
ATOM 23373 C C . GLN A 1 63 ? 0.352 -0.344 -4.891 1.00 0.00 63 GLN A C 15
ATOM 23374 O O . GLN A 1 63 ? 0.745 -1.268 -5.604 1.00 0.00 63 GLN A O 15
ATOM 23388 N N . PHE A 1 64 ? -0.935 -0.051 -4.732 1.00 0.00 64 PHE A N 15
ATOM 23389 C CA . PHE A 1 64 ? -1.981 -0.816 -5.400 1.00 0.00 64 PHE A CA 15
ATOM 23390 C C . PHE A 1 64 ? -2.384 -0.153 -6.714 1.00 0.00 64 PHE A C 15
ATOM 23391 O O . PHE A 1 64 ? -1.973 0.969 -7.007 1.00 0.00 64 PHE A O 15
ATOM 23408 N N . MET A 1 65 ? -3.191 -0.856 -7.501 1.00 0.00 65 MET A N 15
ATOM 23409 C CA . MET A 1 65 ? -3.651 -0.337 -8.784 1.00 0.00 65 MET A CA 15
ATOM 23410 C C . MET A 1 65 ? -5.026 0.309 -8.648 1.00 0.00 65 MET A C 15
ATOM 23411 O O . MET A 1 65 ? -5.536 0.913 -9.592 1.00 0.00 65 MET A O 15
ATOM 23425 N N . THR A 1 66 ? -5.622 0.178 -7.467 1.00 0.00 66 THR A N 15
ATOM 23426 C CA . THR A 1 66 ? -6.938 0.748 -7.208 1.00 0.00 66 THR A CA 15
ATOM 23427 C C . THR A 1 66 ? -7.096 1.123 -5.739 1.00 0.00 66 THR A C 15
ATOM 23428 O O . THR A 1 66 ? -6.652 0.395 -4.852 1.00 0.00 66 THR A O 15
ATOM 23439 N N . GLN A 1 67 ? -7.730 2.264 -5.489 1.00 0.00 67 GLN A N 15
ATOM 23440 C CA . GLN A 1 67 ? -7.945 2.736 -4.126 1.00 0.00 67 GLN A CA 15
ATOM 23441 C C . GLN A 1 67 ? -8.616 1.660 -3.278 1.00 0.00 67 GLN A C 15
ATOM 23442 O O . GLN A 1 67 ? -8.185 1.381 -2.160 1.00 0.00 67 GLN A O 15
ATOM 23456 N N . GLU A 1 68 ? -9.673 1.061 -3.818 1.00 0.00 68 GLU A N 15
ATOM 23457 C CA . GLU A 1 68 ? -10.403 0.017 -3.108 1.00 0.00 68 GLU A CA 15
ATOM 23458 C C . GLU A 1 68 ? -9.462 -1.097 -2.661 1.00 0.00 68 GLU A C 15
ATOM 23459 O O . GLU A 1 68 ? -9.618 -1.658 -1.577 1.00 0.00 68 GLU A O 15
ATOM 23471 N N . ALA A 1 69 ? -8.485 -1.413 -3.505 1.00 0.00 69 ALA A N 15
ATOM 23472 C CA . ALA A 1 69 ? -7.517 -2.459 -3.197 1.00 0.00 69 ALA A CA 15
ATOM 23473 C C . ALA A 1 69 ? -6.791 -2.167 -1.888 1.00 0.00 69 ALA A C 15
ATOM 23474 O O . ALA A 1 69 ? -6.880 -2.937 -0.933 1.00 0.00 69 ALA A O 15
ATOM 23481 N N . ALA A 1 70 ? -6.071 -1.050 -1.853 1.00 0.00 70 ALA A N 15
ATOM 23482 C CA . ALA A 1 70 ? -5.331 -0.656 -0.661 1.00 0.00 70 ALA A CA 15
ATOM 23483 C C . ALA A 1 70 ? -6.178 -0.830 0.595 1.00 0.00 70 ALA A C 15
ATOM 23484 O O . ALA A 1 70 ? -5.751 -1.465 1.558 1.00 0.00 70 ALA A O 15
ATOM 23491 N N . GLN A 1 71 ? -7.380 -0.262 0.576 1.00 0.00 71 GLN A N 15
ATOM 23492 C CA . GLN A 1 71 ? -8.286 -0.355 1.714 1.00 0.00 71 GLN A CA 15
ATOM 23493 C C . GLN A 1 71 ? -8.572 -1.811 2.066 1.00 0.00 71 GLN A C 15
ATOM 23494 O O . GLN A 1 71 ? -8.543 -2.196 3.235 1.00 0.00 71 GLN A O 15
ATOM 23508 N N . LYS A 1 72 ? -8.848 -2.617 1.046 1.00 0.00 72 LYS A N 15
ATOM 23509 C CA . LYS A 1 72 ? -9.139 -4.032 1.246 1.00 0.00 72 LYS A CA 15
ATOM 23510 C C . LYS A 1 72 ? -7.974 -4.735 1.934 1.00 0.00 72 LYS A C 15
ATOM 23511 O O . LYS A 1 72 ? -8.160 -5.746 2.612 1.00 0.00 72 LYS A O 15
ATOM 23530 N N . CYS A 1 73 ? -6.774 -4.193 1.757 1.00 0.00 73 CYS A N 15
ATOM 23531 C CA . CYS A 1 73 ? -5.578 -4.769 2.363 1.00 0.00 73 CYS A CA 15
ATOM 23532 C C . CYS A 1 73 ? -5.486 -4.402 3.840 1.00 0.00 73 CYS A C 15
ATOM 23533 O O . CYS A 1 73 ? -4.953 -5.164 4.648 1.00 0.00 73 CYS A O 15
ATOM 23541 N N . LEU A 1 74 ? -6.008 -3.230 4.187 1.00 0.00 74 LEU A N 15
ATOM 23542 C CA . LEU A 1 74 ? -5.984 -2.761 5.568 1.00 0.00 74 LEU A CA 15
ATOM 23543 C C . LEU A 1 74 ? -6.945 -3.568 6.434 1.00 0.00 74 LEU A C 15
ATOM 23544 O O . LEU A 1 74 ? -6.524 -4.313 7.318 1.00 0.00 74 LEU A O 15
ATOM 23560 N N . ALA A 1 75 ? -8.239 -3.415 6.173 1.00 0.00 75 ALA A N 15
ATOM 23561 C CA . ALA A 1 75 ? -9.261 -4.133 6.926 1.00 0.00 75 ALA A CA 15
ATOM 23562 C C . ALA A 1 75 ? -8.835 -5.572 7.194 1.00 0.00 75 ALA A C 15
ATOM 23563 O O . ALA A 1 75 ? -9.217 -6.165 8.202 1.00 0.00 75 ALA A O 15
ATOM 23570 N N . ALA A 1 76 ? -8.042 -6.129 6.284 1.00 0.00 76 ALA A N 15
ATOM 23571 C CA . ALA A 1 76 ? -7.564 -7.499 6.424 1.00 0.00 76 ALA A CA 15
ATOM 23572 C C . ALA A 1 76 ? -6.299 -7.555 7.273 1.00 0.00 76 ALA A C 15
ATOM 23573 O O . ALA A 1 76 ? -6.083 -8.509 8.020 1.00 0.00 76 ALA A O 15
ATOM 23580 N N . ALA A 1 77 ? -5.465 -6.526 7.154 1.00 0.00 77 ALA A N 15
ATOM 23581 C CA . ALA A 1 77 ? -4.222 -6.458 7.912 1.00 0.00 77 ALA A CA 15
ATOM 23582 C C . ALA A 1 77 ? -4.495 -6.226 9.394 1.00 0.00 77 ALA A C 15
ATOM 23583 O O . ALA A 1 77 ? -3.706 -6.626 10.250 1.00 0.00 77 ALA A O 15
ATOM 23590 N N . SER A 1 78 ? -5.617 -5.578 9.690 1.00 0.00 78 SER A N 15
ATOM 23591 C CA . SER A 1 78 ? -5.992 -5.289 11.069 1.00 0.00 78 SER A CA 15
ATOM 23592 C C . SER A 1 78 ? -6.386 -6.566 11.804 1.00 0.00 78 SER A C 15
ATOM 23593 O O . SER A 1 78 ? -7.455 -7.130 11.565 1.00 0.00 78 SER A O 15
ATOM 23601 N N . LEU A 1 79 ? -5.516 -7.018 12.701 1.00 0.00 79 LEU A N 15
ATOM 23602 C CA . LEU A 1 79 ? -5.771 -8.229 13.472 1.00 0.00 79 LEU A CA 15
ATOM 23603 C C . LEU A 1 79 ? -7.099 -8.130 14.217 1.00 0.00 79 LEU A C 15
ATOM 23604 O O . LEU A 1 79 ? -7.745 -9.141 14.490 1.00 0.00 79 LEU A O 15
ATOM 23620 N N . GLU A 1 80 ? -7.499 -6.905 14.542 1.00 0.00 80 GLU A N 15
ATOM 23621 C CA . GLU A 1 80 ? -8.751 -6.675 15.255 1.00 0.00 80 GLU A CA 15
ATOM 23622 C C . GLU A 1 80 ? -9.938 -7.199 14.452 1.00 0.00 80 GLU A C 15
ATOM 23623 O O . GLU A 1 80 ? -10.843 -7.827 15.000 1.00 0.00 80 GLU A O 15
ATOM 23635 N N . ALA A 1 81 ? -9.927 -6.935 13.149 1.00 0.00 81 ALA A N 15
ATOM 23636 C CA . ALA A 1 81 ? -11.001 -7.380 12.270 1.00 0.00 81 ALA A CA 15
ATOM 23637 C C . ALA A 1 81 ? -11.270 -8.871 12.445 1.00 0.00 81 ALA A C 15
ATOM 23638 O O . ALA A 1 81 ? -10.346 -9.684 12.431 1.00 0.00 81 ALA A O 15
ATOM 23645 N N . GLU A 1 82 ? -12.542 -9.223 12.610 1.00 0.00 82 GLU A N 15
ATOM 23646 C CA . GLU A 1 82 ? -12.931 -10.616 12.789 1.00 0.00 82 GLU A CA 15
ATOM 23647 C C . GLU A 1 82 ? -12.063 -11.538 11.936 1.00 0.00 82 GLU A C 15
ATOM 23648 O O . GLU A 1 82 ? -12.275 -11.667 10.731 1.00 0.00 82 GLU A O 15
ATOM 23660 N N . GLY A 1 83 ? -11.085 -12.175 12.572 1.00 0.00 83 GLY A N 15
ATOM 23661 C CA . GLY A 1 83 ? -10.199 -13.075 11.857 1.00 0.00 83 GLY A CA 15
ATOM 23662 C C . GLY A 1 83 ? -9.835 -12.558 10.479 1.00 0.00 83 GLY A C 15
ATOM 23663 O O . GLY A 1 83 ? -10.432 -12.957 9.480 1.00 0.00 83 GLY A O 15
ATOM 23667 N N . GLY A 1 84 ? -8.852 -11.664 10.425 1.00 0.00 84 GLY A N 15
ATOM 23668 C CA . GLY A 1 84 ? -8.428 -11.104 9.155 1.00 0.00 84 GLY A CA 15
ATOM 23669 C C . GLY A 1 84 ? -6.952 -10.758 9.138 1.00 0.00 84 GLY A C 15
ATOM 23670 O O . GLY A 1 84 ? -6.285 -10.902 8.114 1.00 0.00 84 GLY A O 15
ATOM 23674 N N . GLY A 1 85 ? -6.441 -10.298 10.276 1.00 0.00 85 GLY A N 15
ATOM 23675 C CA . GLY A 1 85 ? -5.038 -9.935 10.366 1.00 0.00 85 GLY A CA 15
ATOM 23676 C C . GLY A 1 85 ? -4.154 -10.824 9.514 1.00 0.00 85 GLY A C 15
ATOM 23677 O O . GLY A 1 85 ? -4.307 -12.047 9.513 1.00 0.00 85 GLY A O 15
ATOM 23681 N N . LEU A 1 86 ? -3.228 -10.211 8.786 1.00 0.00 86 LEU A N 15
ATOM 23682 C CA . LEU A 1 86 ? -2.316 -10.955 7.924 1.00 0.00 86 LEU A CA 15
ATOM 23683 C C . LEU A 1 86 ? -1.021 -11.288 8.658 1.00 0.00 86 LEU A C 15
ATOM 23684 O O . LEU A 1 86 ? -0.531 -10.497 9.465 1.00 0.00 86 LEU A O 15
ATOM 23700 N N . LYS A 1 87 ? -0.470 -12.463 8.373 1.00 0.00 87 LYS A N 15
ATOM 23701 C CA . LYS A 1 87 ? 0.770 -12.900 9.004 1.00 0.00 87 LYS A CA 15
ATOM 23702 C C . LYS A 1 87 ? 1.690 -13.570 7.988 1.00 0.00 87 LYS A C 15
ATOM 23703 O O . LYS A 1 87 ? 1.255 -14.412 7.202 1.00 0.00 87 LYS A O 15
ATOM 23722 N N . LEU A 1 88 ? 2.963 -13.191 8.010 1.00 0.00 88 LEU A N 15
ATOM 23723 C CA . LEU A 1 88 ? 3.945 -13.757 7.092 1.00 0.00 88 LEU A CA 15
ATOM 23724 C C . LEU A 1 88 ? 5.011 -14.542 7.850 1.00 0.00 88 LEU A C 15
ATOM 23725 O O . LEU A 1 88 ? 5.936 -13.962 8.418 1.00 0.00 88 LEU A O 15
ATOM 23741 N N . ASP A 1 89 ? 4.874 -15.863 7.853 1.00 0.00 89 ASP A N 15
ATOM 23742 C CA . ASP A 1 89 ? 5.827 -16.729 8.538 1.00 0.00 89 ASP A CA 15
ATOM 23743 C C . ASP A 1 89 ? 5.679 -16.609 10.051 1.00 0.00 89 ASP A C 15
ATOM 23744 O O . ASP A 1 89 ? 6.635 -16.819 10.797 1.00 0.00 89 ASP A O 15
ATOM 23753 N N . GLY A 1 90 ? 4.474 -16.268 10.498 1.00 0.00 90 GLY A N 15
ATOM 23754 C CA . GLY A 1 90 ? 4.224 -16.124 11.921 1.00 0.00 90 GLY A CA 15
ATOM 23755 C C . GLY A 1 90 ? 4.519 -14.724 12.423 1.00 0.00 90 GLY A C 15
ATOM 23756 O O . GLY A 1 90 ? 4.699 -14.513 13.622 1.00 0.00 90 GLY A O 15
ATOM 23760 N N . ARG A 1 91 ? 4.571 -13.766 11.503 1.00 0.00 91 ARG A N 15
ATOM 23761 C CA . ARG A 1 91 ? 4.850 -12.380 11.859 1.00 0.00 91 ARG A CA 15
ATOM 23762 C C . ARG A 1 91 ? 3.672 -11.479 11.500 1.00 0.00 91 ARG A C 15
ATOM 23763 O O . ARG A 1 91 ? 3.320 -11.339 10.329 1.00 0.00 91 ARG A O 15
ATOM 23784 N N . GLN A 1 92 ? 3.067 -10.872 12.516 1.00 0.00 92 GLN A N 15
ATOM 23785 C CA . GLN A 1 92 ? 1.928 -9.986 12.307 1.00 0.00 92 GLN A CA 15
ATOM 23786 C C . GLN A 1 92 ? 2.317 -8.796 11.436 1.00 0.00 92 GLN A C 15
ATOM 23787 O O . GLN A 1 92 ? 3.188 -8.005 11.801 1.00 0.00 92 GLN A O 15
ATOM 23801 N N . LEU A 1 93 ? 1.667 -8.675 10.284 1.00 0.00 93 LEU A N 15
ATOM 23802 C CA . LEU A 1 93 ? 1.944 -7.581 9.360 1.00 0.00 93 LEU A CA 15
ATOM 23803 C C . LEU A 1 93 ? 0.973 -6.425 9.577 1.00 0.00 93 LEU A C 15
ATOM 23804 O O . LEU A 1 93 ? -0.229 -6.632 9.741 1.00 0.00 93 LEU A O 15
ATOM 23820 N N . LYS A 1 94 ? 1.502 -5.206 9.575 1.00 0.00 94 LYS A N 15
ATOM 23821 C CA . LYS A 1 94 ? 0.683 -4.015 9.768 1.00 0.00 94 LYS A CA 15
ATOM 23822 C C . LYS A 1 94 ? 0.679 -3.148 8.513 1.00 0.00 94 LYS A C 15
ATOM 23823 O O . LYS A 1 94 ? 1.643 -2.435 8.235 1.00 0.00 94 LYS A O 15
ATOM 23842 N N . VAL A 1 95 ? -0.413 -3.214 7.758 1.00 0.00 95 VAL A N 15
ATOM 23843 C CA . VAL A 1 95 ? -0.544 -2.432 6.533 1.00 0.00 95 VAL A CA 15
ATOM 23844 C C . VAL A 1 95 ? -1.327 -1.148 6.782 1.00 0.00 95 VAL A C 15
ATOM 23845 O O . VAL A 1 95 ? -2.459 -1.183 7.264 1.00 0.00 95 VAL A O 15
ATOM 23858 N N . ASP A 1 96 ? -0.717 -0.016 6.449 1.00 0.00 96 ASP A N 15
ATOM 23859 C CA . ASP A 1 96 ? -1.357 1.281 6.634 1.00 0.00 96 ASP A CA 15
ATOM 23860 C C . ASP A 1 96 ? -1.135 2.175 5.419 1.00 0.00 96 ASP A C 15
ATOM 23861 O O . ASP A 1 96 ? -0.073 2.141 4.795 1.00 0.00 96 ASP A O 15
ATOM 23870 N N . LEU A 1 97 ? -2.144 2.973 5.086 1.00 0.00 97 LEU A N 15
ATOM 23871 C CA . LEU A 1 97 ? -2.060 3.876 3.943 1.00 0.00 97 LEU A CA 15
ATOM 23872 C C . LEU A 1 97 ? -0.940 4.895 4.135 1.00 0.00 97 LEU A C 15
ATOM 23873 O O . LEU A 1 97 ? -1.107 5.889 4.841 1.00 0.00 97 LEU A O 15
ATOM 23889 N N . ALA A 1 98 ? 0.200 4.640 3.501 1.00 0.00 98 ALA A N 15
ATOM 23890 C CA . ALA A 1 98 ? 1.345 5.536 3.599 1.00 0.00 98 ALA A CA 15
ATOM 23891 C C . ALA A 1 98 ? 1.225 6.690 2.609 1.00 0.00 98 ALA A C 15
ATOM 23892 O O . ALA A 1 98 ? 0.307 6.726 1.790 1.00 0.00 98 ALA A O 15
ATOM 23899 N N . VAL A 1 99 ? 2.159 7.633 2.690 1.00 0.00 99 VAL A N 15
ATOM 23900 C CA . VAL A 1 99 ? 2.158 8.788 1.800 1.00 0.00 99 VAL A CA 15
ATOM 23901 C C . VAL A 1 99 ? 3.574 9.299 1.562 1.00 0.00 99 VAL A C 15
ATOM 23902 O O . VAL A 1 99 ? 4.356 9.459 2.500 1.00 0.00 99 VAL A O 15
ATOM 23915 N N . THR A 1 100 ? 3.900 9.554 0.298 1.00 0.00 100 THR A N 15
ATOM 23916 C CA . THR A 1 100 ? 5.223 10.047 -0.065 1.00 0.00 100 THR A CA 15
ATOM 23917 C C . THR A 1 100 ? 5.552 11.337 0.676 1.00 0.00 100 THR A C 15
ATOM 23918 O O . THR A 1 100 ? 6.636 11.480 1.241 1.00 0.00 100 THR A O 15
ATOM 23929 N N . ARG A 1 101 ? 4.610 12.274 0.671 1.00 0.00 101 ARG A N 15
ATOM 23930 C CA . ARG A 1 101 ? 4.800 13.554 1.343 1.00 0.00 101 ARG A CA 15
ATOM 23931 C C . ARG A 1 101 ? 5.072 13.351 2.831 1.00 0.00 101 ARG A C 15
ATOM 23932 O O . ARG A 1 101 ? 4.160 13.060 3.604 1.00 0.00 101 ARG A O 15
ATOM 23953 N N . ASP A 1 102 ? 6.332 13.507 3.223 1.00 0.00 102 ASP A N 15
ATOM 23954 C CA . ASP A 1 102 ? 6.724 13.341 4.618 1.00 0.00 102 ASP A CA 15
ATOM 23955 C C . ASP A 1 102 ? 6.990 14.694 5.271 1.00 0.00 102 ASP A C 15
ATOM 23956 O O . ASP A 1 102 ? 7.685 15.539 4.709 1.00 0.00 102 ASP A O 15
ATOM 23965 N N . GLU A 1 103 ? 6.431 14.891 6.462 1.00 0.00 103 GLU A N 15
ATOM 23966 C CA . GLU A 1 103 ? 6.607 16.142 7.190 1.00 0.00 103 GLU A CA 15
ATOM 23967 C C . GLU A 1 103 ? 7.707 16.010 8.239 1.00 0.00 103 GLU A C 15
ATOM 23968 O O . GLU A 1 103 ? 7.561 16.476 9.368 1.00 0.00 103 GLU A O 15
ATOM 23980 N N . ALA A 1 104 ? 8.809 15.372 7.856 1.00 0.00 104 ALA A N 15
ATOM 23981 C CA . ALA A 1 104 ? 9.934 15.181 8.761 1.00 0.00 104 ALA A CA 15
ATOM 23982 C C . ALA A 1 104 ? 10.434 16.514 9.306 1.00 0.00 104 ALA A C 15
ATOM 23983 O O . ALA A 1 104 ? 11.149 17.246 8.622 1.00 0.00 104 ALA A O 15
ATOM 23990 N N . ALA A 1 105 ? 10.053 16.824 10.541 1.00 0.00 105 ALA A N 15
ATOM 23991 C CA . ALA A 1 105 ? 10.464 18.070 11.177 1.00 0.00 105 ALA A CA 15
ATOM 23992 C C . ALA A 1 105 ? 11.792 17.901 11.907 1.00 0.00 105 ALA A C 15
ATOM 23993 O O . ALA A 1 105 ? 11.995 16.925 12.629 1.00 0.00 105 ALA A O 15
ATOM 24000 N N . SER A 1 106 ? 12.694 18.858 11.713 1.00 0.00 106 SER A N 15
ATOM 24001 C CA . SER A 1 106 ? 14.005 18.812 12.349 1.00 0.00 106 SER A CA 15
ATOM 24002 C C . SER A 1 106 ? 13.871 18.615 13.856 1.00 0.00 106 SER A C 15
ATOM 24003 O O . SER A 1 106 ? 12.935 19.114 14.478 1.00 0.00 106 SER A O 15
ATOM 24011 N N . GLY A 1 107 ? 14.816 17.881 14.437 1.00 0.00 107 GLY A N 15
ATOM 24012 C CA . GLY A 1 107 ? 14.786 17.629 15.866 1.00 0.00 107 GLY A CA 15
ATOM 24013 C C . GLY A 1 107 ? 15.239 16.226 16.217 1.00 0.00 107 GLY A C 15
ATOM 24014 O O . GLY A 1 107 ? 16.083 15.636 15.542 1.00 0.00 107 GLY A O 15
ATOM 24018 N N . PRO A 1 108 ? 14.671 15.669 17.297 1.00 0.00 108 PRO A N 15
ATOM 24019 C CA . PRO A 1 108 ? 15.007 14.320 17.762 1.00 0.00 108 PRO A CA 15
ATOM 24020 C C . PRO A 1 108 ? 14.499 13.238 16.816 1.00 0.00 108 PRO A C 15
ATOM 24021 O O . PRO A 1 108 ? 13.327 13.232 16.437 1.00 0.00 108 PRO A O 15
ATOM 24032 N N . SER A 1 109 ? 15.386 12.323 16.439 1.00 0.00 109 SER A N 15
ATOM 24033 C CA . SER A 1 109 ? 15.027 11.237 15.534 1.00 0.00 109 SER A CA 15
ATOM 24034 C C . SER A 1 109 ? 14.927 9.914 16.287 1.00 0.00 109 SER A C 15
ATOM 24035 O O . SER A 1 109 ? 13.926 9.204 16.188 1.00 0.00 109 SER A O 15
ATOM 24043 N N . SER A 1 110 ? 15.973 9.588 17.040 1.00 0.00 110 SER A N 15
ATOM 24044 C CA . SER A 1 110 ? 16.007 8.348 17.807 1.00 0.00 110 SER A CA 15
ATOM 24045 C C . SER A 1 110 ? 14.864 8.303 18.817 1.00 0.00 110 SER A C 15
ATOM 24046 O O . SER A 1 110 ? 14.392 9.339 19.284 1.00 0.00 110 SER A O 15
ATOM 24054 N N . GLY A 1 111 ? 14.423 7.094 19.149 1.00 0.00 111 GLY A N 15
ATOM 24055 C CA . GLY A 1 111 ? 13.340 6.935 20.101 1.00 0.00 111 GLY A CA 15
ATOM 24056 C C . GLY A 1 111 ? 13.829 6.894 21.535 1.00 0.00 111 GLY A C 15
ATOM 24057 O O . GLY A 1 111 ? 13.982 7.935 22.175 1.00 0.00 111 GLY A O 15
ATOM 24061 N N . GLY A 1 1 ? -17.358 14.855 6.750 1.00 0.00 1 GLY A N 16
ATOM 24062 C CA . GLY A 1 1 ? -18.308 13.797 7.042 1.00 0.00 1 GLY A CA 16
ATOM 24063 C C . GLY A 1 1 ? -18.290 12.697 5.999 1.00 0.00 1 GLY A C 16
ATOM 24064 O O . GLY A 1 1 ? -18.930 12.813 4.954 1.00 0.00 1 GLY A O 16
ATOM 24068 N N . SER A 1 2 ? -17.554 11.627 6.282 1.00 0.00 2 SER A N 16
ATOM 24069 C CA . SER A 1 2 ? -17.450 10.504 5.358 1.00 0.00 2 SER A CA 16
ATOM 24070 C C . SER A 1 2 ? -18.749 9.705 5.327 1.00 0.00 2 SER A C 16
ATOM 24071 O O . SER A 1 2 ? -18.878 8.682 5.999 1.00 0.00 2 SER A O 16
ATOM 24079 N N . SER A 1 3 ? -19.711 10.180 4.542 1.00 0.00 3 SER A N 16
ATOM 24080 C CA . SER A 1 3 ? -21.002 9.513 4.425 1.00 0.00 3 SER A CA 16
ATOM 24081 C C . SER A 1 3 ? -21.634 9.789 3.064 1.00 0.00 3 SER A C 16
ATOM 24082 O O . SER A 1 3 ? -21.361 10.810 2.435 1.00 0.00 3 SER A O 16
ATOM 24090 N N . GLY A 1 4 ? -22.483 8.868 2.615 1.00 0.00 4 GLY A N 16
ATOM 24091 C CA . GLY A 1 4 ? -23.141 9.029 1.332 1.00 0.00 4 GLY A CA 16
ATOM 24092 C C . GLY A 1 4 ? -22.202 8.797 0.165 1.00 0.00 4 GLY A C 16
ATOM 24093 O O . GLY A 1 4 ? -21.766 9.745 -0.488 1.00 0.00 4 GLY A O 16
ATOM 24097 N N . SER A 1 5 ? -21.888 7.532 -0.098 1.00 0.00 5 SER A N 16
ATOM 24098 C CA . SER A 1 5 ? -20.989 7.179 -1.190 1.00 0.00 5 SER A CA 16
ATOM 24099 C C . SER A 1 5 ? -21.748 6.474 -2.311 1.00 0.00 5 SER A C 16
ATOM 24100 O O . SER A 1 5 ? -22.566 5.589 -2.060 1.00 0.00 5 SER A O 16
ATOM 24108 N N . SER A 1 6 ? -21.469 6.872 -3.548 1.00 0.00 6 SER A N 16
ATOM 24109 C CA . SER A 1 6 ? -22.127 6.282 -4.707 1.00 0.00 6 SER A CA 16
ATOM 24110 C C . SER A 1 6 ? -21.154 5.418 -5.503 1.00 0.00 6 SER A C 16
ATOM 24111 O O . SER A 1 6 ? -19.948 5.665 -5.509 1.00 0.00 6 SER A O 16
ATOM 24119 N N . GLY A 1 7 ? -21.687 4.402 -6.175 1.00 0.00 7 GLY A N 16
ATOM 24120 C CA . GLY A 1 7 ? -20.852 3.515 -6.965 1.00 0.00 7 GLY A CA 16
ATOM 24121 C C . GLY A 1 7 ? -20.060 4.256 -8.024 1.00 0.00 7 GLY A C 16
ATOM 24122 O O . GLY A 1 7 ? -20.556 4.494 -9.126 1.00 0.00 7 GLY A O 16
ATOM 24126 N N . LEU A 1 8 ? -18.828 4.622 -7.691 1.00 0.00 8 LEU A N 16
ATOM 24127 C CA . LEU A 1 8 ? -17.966 5.342 -8.622 1.00 0.00 8 LEU A CA 16
ATOM 24128 C C . LEU A 1 8 ? -16.816 4.458 -9.094 1.00 0.00 8 LEU A C 16
ATOM 24129 O O . LEU A 1 8 ? -16.292 3.628 -8.350 1.00 0.00 8 LEU A O 16
ATOM 24145 N N . PRO A 1 9 ? -16.412 4.639 -10.360 1.00 0.00 9 PRO A N 16
ATOM 24146 C CA . PRO A 1 9 ? -15.318 3.868 -10.960 1.00 0.00 9 PRO A CA 16
ATOM 24147 C C . PRO A 1 9 ? -13.960 4.234 -10.370 1.00 0.00 9 PRO A C 16
ATOM 24148 O O . PRO A 1 9 ? -13.742 5.370 -9.948 1.00 0.00 9 PRO A O 16
ATOM 24159 N N . SER A 1 10 ? -13.050 3.265 -10.344 1.00 0.00 10 SER A N 16
ATOM 24160 C CA . SER A 1 10 ? -11.714 3.485 -9.803 1.00 0.00 10 SER A CA 16
ATOM 24161 C C . SER A 1 10 ? -11.229 4.898 -10.113 1.00 0.00 10 SER A C 16
ATOM 24162 O O . SER A 1 10 ? -11.258 5.338 -11.262 1.00 0.00 10 SER A O 16
ATOM 24170 N N . ASP A 1 11 ? -10.783 5.603 -9.079 1.00 0.00 11 ASP A N 16
ATOM 24171 C CA . ASP A 1 11 ? -10.289 6.966 -9.239 1.00 0.00 11 ASP A CA 16
ATOM 24172 C C . ASP A 1 11 ? -9.060 6.996 -10.141 1.00 0.00 11 ASP A C 16
ATOM 24173 O O . ASP A 1 11 ? -8.215 6.102 -10.087 1.00 0.00 11 ASP A O 16
ATOM 24182 N N . VAL A 1 12 ? -8.966 8.030 -10.971 1.00 0.00 12 VAL A N 16
ATOM 24183 C CA . VAL A 1 12 ? -7.840 8.178 -11.885 1.00 0.00 12 VAL A CA 16
ATOM 24184 C C . VAL A 1 12 ? -6.537 8.393 -11.122 1.00 0.00 12 VAL A C 16
ATOM 24185 O O . VAL A 1 12 ? -5.559 7.673 -11.326 1.00 0.00 12 VAL A O 16
ATOM 24198 N N . THR A 1 13 ? -6.531 9.389 -10.242 1.00 0.00 13 THR A N 16
ATOM 24199 C CA . THR A 1 13 ? -5.349 9.700 -9.448 1.00 0.00 13 THR A CA 16
ATOM 24200 C C . THR A 1 13 ? -4.748 8.439 -8.839 1.00 0.00 13 THR A C 16
ATOM 24201 O O . THR A 1 13 ? -5.465 7.490 -8.522 1.00 0.00 13 THR A O 16
ATOM 24212 N N . GLU A 1 14 ? -3.429 8.435 -8.677 1.00 0.00 14 GLU A N 16
ATOM 24213 C CA . GLU A 1 14 ? -2.733 7.289 -8.104 1.00 0.00 14 GLU A CA 16
ATOM 24214 C C . GLU A 1 14 ? -2.531 7.469 -6.602 1.00 0.00 14 GLU A C 16
ATOM 24215 O O . GLU A 1 14 ? -1.426 7.299 -6.089 1.00 0.00 14 GLU A O 16
ATOM 24227 N N . GLY A 1 15 ? -3.608 7.816 -5.904 1.00 0.00 15 GLY A N 16
ATOM 24228 C CA . GLY A 1 15 ? -3.529 8.014 -4.468 1.00 0.00 15 GLY A CA 16
ATOM 24229 C C . GLY A 1 15 ? -3.676 6.719 -3.695 1.00 0.00 15 GLY A C 16
ATOM 24230 O O . GLY A 1 15 ? -4.418 6.653 -2.714 1.00 0.00 15 GLY A O 16
ATOM 24234 N N . LYS A 1 16 ? -2.969 5.684 -4.137 1.00 0.00 16 LYS A N 16
ATOM 24235 C CA . LYS A 1 16 ? -3.024 4.383 -3.480 1.00 0.00 16 LYS A CA 16
ATOM 24236 C C . LYS A 1 16 ? -1.647 3.975 -2.966 1.00 0.00 16 LYS A C 16
ATOM 24237 O O . LYS A 1 16 ? -0.705 3.815 -3.742 1.00 0.00 16 LYS A O 16
ATOM 24256 N N . THR A 1 17 ? -1.538 3.807 -1.651 1.00 0.00 17 THR A N 16
ATOM 24257 C CA . THR A 1 17 ? -0.277 3.417 -1.034 1.00 0.00 17 THR A CA 16
ATOM 24258 C C . THR A 1 17 ? -0.502 2.409 0.087 1.00 0.00 17 THR A C 16
ATOM 24259 O O . THR A 1 17 ? -1.619 2.256 0.584 1.00 0.00 17 THR A O 16
ATOM 24270 N N . VAL A 1 18 ? 0.565 1.722 0.483 1.00 0.00 18 VAL A N 16
ATOM 24271 C CA . VAL A 1 18 ? 0.483 0.729 1.547 1.00 0.00 18 VAL A CA 16
ATOM 24272 C C . VAL A 1 18 ? 1.843 0.510 2.200 1.00 0.00 18 VAL A C 16
ATOM 24273 O O . VAL A 1 18 ? 2.841 0.272 1.519 1.00 0.00 18 VAL A O 16
ATOM 24286 N N . PHE A 1 19 ? 1.877 0.593 3.526 1.00 0.00 19 PHE A N 16
ATOM 24287 C CA . PHE A 1 19 ? 3.116 0.405 4.273 1.00 0.00 19 PHE A CA 16
ATOM 24288 C C . PHE A 1 19 ? 2.991 -0.763 5.247 1.00 0.00 19 PHE A C 16
ATOM 24289 O O . PHE A 1 19 ? 2.145 -0.751 6.142 1.00 0.00 19 PHE A O 16
ATOM 24306 N N . ILE A 1 20 ? 3.840 -1.769 5.066 1.00 0.00 20 ILE A N 16
ATOM 24307 C CA . ILE A 1 20 ? 3.826 -2.944 5.928 1.00 0.00 20 ILE A CA 16
ATOM 24308 C C . ILE A 1 20 ? 4.876 -2.831 7.028 1.00 0.00 20 ILE A C 16
ATOM 24309 O O . ILE A 1 20 ? 6.029 -2.489 6.766 1.00 0.00 20 ILE A O 16
ATOM 24325 N N . ARG A 1 21 ? 4.469 -3.123 8.259 1.00 0.00 21 ARG A N 16
ATOM 24326 C CA . ARG A 1 21 ? 5.374 -3.055 9.400 1.00 0.00 21 ARG A CA 16
ATOM 24327 C C . ARG A 1 21 ? 5.627 -4.444 9.977 1.00 0.00 21 ARG A C 16
ATOM 24328 O O . ARG A 1 21 ? 5.011 -5.423 9.557 1.00 0.00 21 ARG A O 16
ATOM 24349 N N . ASN A 1 22 ? 6.538 -4.522 10.942 1.00 0.00 22 ASN A N 16
ATOM 24350 C CA . ASN A 1 22 ? 6.873 -5.792 11.576 1.00 0.00 22 ASN A CA 16
ATOM 24351 C C . ASN A 1 22 ? 7.129 -6.872 10.529 1.00 0.00 22 ASN A C 16
ATOM 24352 O O . ASN A 1 22 ? 6.506 -7.934 10.553 1.00 0.00 22 ASN A O 16
ATOM 24363 N N . LEU A 1 23 ? 8.049 -6.593 9.612 1.00 0.00 23 LEU A N 16
ATOM 24364 C CA . LEU A 1 23 ? 8.388 -7.541 8.556 1.00 0.00 23 LEU A CA 16
ATOM 24365 C C . LEU A 1 23 ? 9.453 -8.525 9.029 1.00 0.00 23 LEU A C 16
ATOM 24366 O O . LEU A 1 23 ? 10.364 -8.159 9.772 1.00 0.00 23 LEU A O 16
ATOM 24382 N N . SER A 1 24 ? 9.334 -9.774 8.592 1.00 0.00 24 SER A N 16
ATOM 24383 C CA . SER A 1 24 ? 10.286 -10.811 8.972 1.00 0.00 24 SER A CA 16
ATOM 24384 C C . SER A 1 24 ? 11.573 -10.690 8.163 1.00 0.00 24 SER A C 16
ATOM 24385 O O . SER A 1 24 ? 11.545 -10.372 6.974 1.00 0.00 24 SER A O 16
ATOM 24393 N N . PHE A 1 25 ? 12.702 -10.945 8.817 1.00 0.00 25 PHE A N 16
ATOM 24394 C CA . PHE A 1 25 ? 14.001 -10.864 8.159 1.00 0.00 25 PHE A CA 16
ATOM 24395 C C . PHE A 1 25 ? 14.100 -11.877 7.022 1.00 0.00 25 PHE A C 16
ATOM 24396 O O . PHE A 1 25 ? 14.965 -11.768 6.153 1.00 0.00 25 PHE A O 16
ATOM 24413 N N . ASP A 1 26 ? 13.208 -12.861 7.036 1.00 0.00 26 ASP A N 16
ATOM 24414 C CA . ASP A 1 26 ? 13.193 -13.894 6.006 1.00 0.00 26 ASP A CA 16
ATOM 24415 C C . ASP A 1 26 ? 12.282 -13.494 4.849 1.00 0.00 26 ASP A C 16
ATOM 24416 O O . ASP A 1 26 ? 12.343 -14.079 3.768 1.00 0.00 26 ASP A O 16
ATOM 24425 N N . SER A 1 27 ? 11.437 -12.496 5.086 1.00 0.00 27 SER A N 16
ATOM 24426 C CA . SER A 1 27 ? 10.509 -12.022 4.065 1.00 0.00 27 SER A CA 16
ATOM 24427 C C . SER A 1 27 ? 11.264 -11.447 2.870 1.00 0.00 27 SER A C 16
ATOM 24428 O O . SER A 1 27 ? 12.406 -11.006 2.998 1.00 0.00 27 SER A O 16
ATOM 24436 N N . GLU A 1 28 ? 10.616 -11.455 1.710 1.00 0.00 28 GLU A N 16
ATOM 24437 C CA . GLU A 1 28 ? 11.226 -10.935 0.492 1.00 0.00 28 GLU A CA 16
ATOM 24438 C C . GLU A 1 28 ? 10.257 -10.023 -0.256 1.00 0.00 28 GLU A C 16
ATOM 24439 O O . GLU A 1 28 ? 9.074 -9.953 0.076 1.00 0.00 28 GLU A O 16
ATOM 24451 N N . GLU A 1 29 ? 10.769 -9.325 -1.265 1.00 0.00 29 GLU A N 16
ATOM 24452 C CA . GLU A 1 29 ? 9.950 -8.416 -2.058 1.00 0.00 29 GLU A CA 16
ATOM 24453 C C . GLU A 1 29 ? 8.928 -9.188 -2.888 1.00 0.00 29 GLU A C 16
ATOM 24454 O O . GLU A 1 29 ? 7.804 -8.731 -3.089 1.00 0.00 29 GLU A O 16
ATOM 24466 N N . GLU A 1 30 ? 9.330 -10.361 -3.368 1.00 0.00 30 GLU A N 16
ATOM 24467 C CA . GLU A 1 30 ? 8.450 -11.196 -4.177 1.00 0.00 30 GLU A CA 16
ATOM 24468 C C . GLU A 1 30 ? 7.308 -11.759 -3.336 1.00 0.00 30 GLU A C 16
ATOM 24469 O O . GLU A 1 30 ? 6.151 -11.750 -3.755 1.00 0.00 30 GLU A O 16
ATOM 24481 N N . ALA A 1 31 ? 7.642 -12.248 -2.146 1.00 0.00 31 ALA A N 16
ATOM 24482 C CA . ALA A 1 31 ? 6.646 -12.813 -1.245 1.00 0.00 31 ALA A CA 16
ATOM 24483 C C . ALA A 1 31 ? 5.700 -11.735 -0.727 1.00 0.00 31 ALA A C 16
ATOM 24484 O O . ALA A 1 31 ? 4.481 -11.914 -0.725 1.00 0.00 31 ALA A O 16
ATOM 24491 N N . LEU A 1 32 ? 6.267 -10.617 -0.288 1.00 0.00 32 LEU A N 16
ATOM 24492 C CA . LEU A 1 32 ? 5.473 -9.510 0.233 1.00 0.00 32 LEU A CA 16
ATOM 24493 C C . LEU A 1 32 ? 4.356 -9.138 -0.736 1.00 0.00 32 LEU A C 16
ATOM 24494 O O . LEU A 1 32 ? 3.186 -9.082 -0.359 1.00 0.00 32 LEU A O 16
ATOM 24510 N N . GLY A 1 33 ? 4.725 -8.885 -1.988 1.00 0.00 33 GLY A N 16
ATOM 24511 C CA . GLY A 1 33 ? 3.741 -8.524 -2.993 1.00 0.00 33 GLY A CA 16
ATOM 24512 C C . GLY A 1 33 ? 2.716 -9.616 -3.220 1.00 0.00 33 GLY A C 16
ATOM 24513 O O . GLY A 1 33 ? 1.513 -9.359 -3.208 1.00 0.00 33 GLY A O 16
ATOM 24517 N N . GLU A 1 34 ? 3.193 -10.839 -3.429 1.00 0.00 34 GLU A N 16
ATOM 24518 C CA . GLU A 1 34 ? 2.308 -11.974 -3.663 1.00 0.00 34 GLU A CA 16
ATOM 24519 C C . GLU A 1 34 ? 1.221 -12.046 -2.595 1.00 0.00 34 GLU A C 16
ATOM 24520 O O . GLU A 1 34 ? 0.177 -12.667 -2.795 1.00 0.00 34 GLU A O 16
ATOM 24532 N N . VAL A 1 35 ? 1.475 -11.406 -1.457 1.00 0.00 35 VAL A N 16
ATOM 24533 C CA . VAL A 1 35 ? 0.519 -11.396 -0.356 1.00 0.00 35 VAL A CA 16
ATOM 24534 C C . VAL A 1 35 ? -0.495 -10.268 -0.519 1.00 0.00 35 VAL A C 16
ATOM 24535 O O . VAL A 1 35 ? -1.674 -10.428 -0.200 1.00 0.00 35 VAL A O 16
ATOM 24548 N N . LEU A 1 36 ? -0.028 -9.129 -1.017 1.00 0.00 36 LEU A N 16
ATOM 24549 C CA . LEU A 1 36 ? -0.894 -7.973 -1.223 1.00 0.00 36 LEU A CA 16
ATOM 24550 C C . LEU A 1 36 ? -1.511 -7.997 -2.618 1.00 0.00 36 LEU A C 16
ATOM 24551 O O . LEU A 1 36 ? -2.293 -7.115 -2.976 1.00 0.00 36 LEU A O 16
ATOM 24567 N N . GLN A 1 37 ? -1.157 -9.012 -3.399 1.00 0.00 37 GLN A N 16
ATOM 24568 C CA . GLN A 1 37 ? -1.678 -9.150 -4.754 1.00 0.00 37 GLN A CA 16
ATOM 24569 C C . GLN A 1 37 ? -3.071 -9.771 -4.740 1.00 0.00 37 GLN A C 16
ATOM 24570 O O . GLN A 1 37 ? -3.944 -9.375 -5.512 1.00 0.00 37 GLN A O 16
ATOM 24584 N N . GLN A 1 38 ? -3.271 -10.746 -3.859 1.00 0.00 38 GLN A N 16
ATOM 24585 C CA . GLN A 1 38 ? -4.558 -11.422 -3.747 1.00 0.00 38 GLN A CA 16
ATOM 24586 C C . GLN A 1 38 ? -5.707 -10.424 -3.847 1.00 0.00 38 GLN A C 16
ATOM 24587 O O . GLN A 1 38 ? -6.682 -10.654 -4.562 1.00 0.00 38 GLN A O 16
ATOM 24601 N N . PHE A 1 39 ? -5.586 -9.315 -3.124 1.00 0.00 39 PHE A N 16
ATOM 24602 C CA . PHE A 1 39 ? -6.615 -8.283 -3.130 1.00 0.00 39 PHE A CA 16
ATOM 24603 C C . PHE A 1 39 ? -6.756 -7.663 -4.518 1.00 0.00 39 PHE A C 16
ATOM 24604 O O . PHE A 1 39 ? -7.830 -7.689 -5.116 1.00 0.00 39 PHE A O 16
ATOM 24621 N N . GLY A 1 40 ? -5.660 -7.103 -5.023 1.00 0.00 40 GLY A N 16
ATOM 24622 C CA . GLY A 1 40 ? -5.682 -6.484 -6.335 1.00 0.00 40 GLY A CA 16
ATOM 24623 C C . GLY A 1 40 ? -4.332 -6.535 -7.022 1.00 0.00 40 GLY A C 16
ATOM 24624 O O . GLY A 1 40 ? -3.436 -7.263 -6.594 1.00 0.00 40 GLY A O 16
ATOM 24628 N N . ASP A 1 41 ? -4.185 -5.761 -8.092 1.00 0.00 41 ASP A N 16
ATOM 24629 C CA . ASP A 1 41 ? -2.934 -5.721 -8.841 1.00 0.00 41 ASP A CA 16
ATOM 24630 C C . ASP A 1 41 ? -1.955 -4.734 -8.212 1.00 0.00 41 ASP A C 16
ATOM 24631 O O . ASP A 1 41 ? -2.236 -3.539 -8.120 1.00 0.00 41 ASP A O 16
ATOM 24640 N N . LEU A 1 42 ? -0.806 -5.243 -7.780 1.00 0.00 42 LEU A N 16
ATOM 24641 C CA . LEU A 1 42 ? 0.214 -4.406 -7.159 1.00 0.00 42 LEU A CA 16
ATOM 24642 C C . LEU A 1 42 ? 1.059 -3.702 -8.216 1.00 0.00 42 LEU A C 16
ATOM 24643 O O . LEU A 1 42 ? 1.614 -4.341 -9.110 1.00 0.00 42 LEU A O 16
ATOM 24659 N N . LYS A 1 43 ? 1.155 -2.381 -8.106 1.00 0.00 43 LYS A N 16
ATOM 24660 C CA . LYS A 1 43 ? 1.934 -1.589 -9.049 1.00 0.00 43 LYS A CA 16
ATOM 24661 C C . LYS A 1 43 ? 3.429 -1.812 -8.842 1.00 0.00 43 LYS A C 16
ATOM 24662 O O . LYS A 1 43 ? 4.136 -2.235 -9.756 1.00 0.00 43 LYS A O 16
ATOM 24681 N N . TYR A 1 44 ? 3.903 -1.525 -7.634 1.00 0.00 44 TYR A N 16
ATOM 24682 C CA . TYR A 1 44 ? 5.314 -1.694 -7.307 1.00 0.00 44 TYR A CA 16
ATOM 24683 C C . TYR A 1 44 ? 5.493 -2.063 -5.838 1.00 0.00 44 TYR A C 16
ATOM 24684 O O . TYR A 1 44 ? 4.945 -1.409 -4.950 1.00 0.00 44 TYR A O 16
ATOM 24702 N N . VAL A 1 45 ? 6.264 -3.116 -5.589 1.00 0.00 45 VAL A N 16
ATOM 24703 C CA . VAL A 1 45 ? 6.518 -3.573 -4.228 1.00 0.00 45 VAL A CA 16
ATOM 24704 C C . VAL A 1 45 ? 7.995 -3.452 -3.874 1.00 0.00 45 VAL A C 16
ATOM 24705 O O . VAL A 1 45 ? 8.839 -4.149 -4.438 1.00 0.00 45 VAL A O 16
ATOM 24718 N N . ARG A 1 46 ? 8.302 -2.562 -2.935 1.00 0.00 46 ARG A N 16
ATOM 24719 C CA . ARG A 1 46 ? 9.679 -2.349 -2.505 1.00 0.00 46 ARG A CA 16
ATOM 24720 C C . ARG A 1 46 ? 9.795 -2.441 -0.987 1.00 0.00 46 ARG A C 16
ATOM 24721 O O . ARG A 1 46 ? 8.943 -1.936 -0.256 1.00 0.00 46 ARG A O 16
ATOM 24742 N N . VAL A 1 47 ? 10.856 -3.091 -0.518 1.00 0.00 47 VAL A N 16
ATOM 24743 C CA . VAL A 1 47 ? 11.084 -3.250 0.913 1.00 0.00 47 VAL A CA 16
ATOM 24744 C C . VAL A 1 47 ? 12.357 -2.533 1.349 1.00 0.00 47 VAL A C 16
ATOM 24745 O O . VAL A 1 47 ? 13.458 -2.889 0.930 1.00 0.00 47 VAL A O 16
ATOM 24758 N N . VAL A 1 48 ? 12.198 -1.519 2.195 1.00 0.00 48 VAL A N 16
ATOM 24759 C CA . VAL A 1 48 ? 13.334 -0.752 2.690 1.00 0.00 48 VAL A CA 16
ATOM 24760 C C . VAL A 1 48 ? 14.280 -1.631 3.502 1.00 0.00 48 VAL A C 16
ATOM 24761 O O . VAL A 1 48 ? 13.842 -2.481 4.278 1.00 0.00 48 VAL A O 16
ATOM 24774 N N . LEU A 1 49 ? 15.578 -1.420 3.318 1.00 0.00 49 LEU A N 16
ATOM 24775 C CA . LEU A 1 49 ? 16.588 -2.193 4.033 1.00 0.00 49 LEU A CA 16
ATOM 24776 C C . LEU A 1 49 ? 17.200 -1.374 5.165 1.00 0.00 49 LEU A C 16
ATOM 24777 O O . LEU A 1 49 ? 17.093 -0.148 5.186 1.00 0.00 49 LEU A O 16
ATOM 24793 N N . HIS A 1 50 ? 17.843 -2.060 6.104 1.00 0.00 50 HIS A N 16
ATOM 24794 C CA . HIS A 1 50 ? 18.476 -1.396 7.238 1.00 0.00 50 HIS A CA 16
ATOM 24795 C C . HIS A 1 50 ? 19.525 -0.395 6.765 1.00 0.00 50 HIS A C 16
ATOM 24796 O O . HIS A 1 50 ? 20.269 -0.640 5.815 1.00 0.00 50 HIS A O 16
ATOM 24811 N N . PRO A 1 51 ? 19.588 0.762 7.441 1.00 0.00 51 PRO A N 16
ATOM 24812 C CA . PRO A 1 51 ? 20.542 1.823 7.108 1.00 0.00 51 PRO A CA 16
ATOM 24813 C C . PRO A 1 51 ? 21.979 1.437 7.441 1.00 0.00 51 PRO A C 16
ATOM 24814 O O . PRO A 1 51 ? 22.891 1.650 6.642 1.00 0.00 51 PRO A O 16
ATOM 24825 N N . ASP A 1 52 ? 22.174 0.868 8.626 1.00 0.00 52 ASP A N 16
ATOM 24826 C CA . ASP A 1 52 ? 23.501 0.450 9.064 1.00 0.00 52 ASP A CA 16
ATOM 24827 C C . ASP A 1 52 ? 23.987 -0.749 8.257 1.00 0.00 52 ASP A C 16
ATOM 24828 O O . ASP A 1 52 ? 25.032 -0.691 7.607 1.00 0.00 52 ASP A O 16
ATOM 24837 N N . THR A 1 53 ? 23.224 -1.836 8.302 1.00 0.00 53 THR A N 16
ATOM 24838 C CA . THR A 1 53 ? 23.578 -3.050 7.577 1.00 0.00 53 THR A CA 16
ATOM 24839 C C 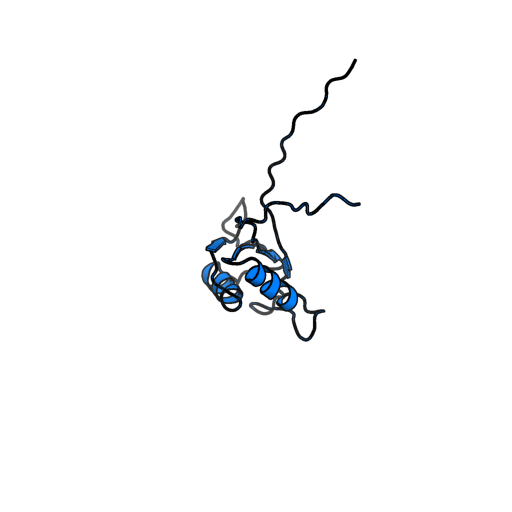. THR A 1 53 ? 22.647 -3.273 6.391 1.00 0.00 53 THR A C 16
ATOM 24840 O O . THR A 1 53 ? 21.670 -2.546 6.212 1.00 0.00 53 THR A O 16
ATOM 24851 N N . GLU A 1 54 ? 22.955 -4.284 5.584 1.00 0.00 54 GLU A N 16
ATOM 24852 C CA . GLU A 1 54 ? 22.144 -4.602 4.415 1.00 0.00 54 GLU A CA 16
ATOM 24853 C C . GLU A 1 54 ? 21.120 -5.685 4.741 1.00 0.00 54 GLU A C 16
ATOM 24854 O O . GLU A 1 54 ? 20.974 -6.660 4.003 1.00 0.00 54 GLU A O 16
ATOM 24866 N N . HIS A 1 55 ? 20.414 -5.508 5.853 1.00 0.00 55 HIS A N 16
ATOM 24867 C CA . HIS A 1 55 ? 19.403 -6.471 6.279 1.00 0.00 55 HIS A CA 16
ATOM 24868 C C . HIS A 1 55 ? 18.018 -6.055 5.792 1.00 0.00 55 HIS A C 16
ATOM 24869 O O . HIS A 1 55 ? 17.829 -4.939 5.307 1.00 0.00 55 HIS A O 16
ATOM 24884 N N . SER A 1 56 ? 17.054 -6.959 5.924 1.00 0.00 56 SER A N 16
ATOM 24885 C CA . SER A 1 56 ? 15.687 -6.688 5.494 1.00 0.00 56 SER A CA 16
ATOM 24886 C C . SER A 1 56 ? 14.898 -5.993 6.598 1.00 0.00 56 SER A C 16
ATOM 24887 O O . SER A 1 56 ? 14.300 -6.644 7.455 1.00 0.00 56 SER A O 16
ATOM 24895 N N . LYS A 1 57 ? 14.900 -4.664 6.572 1.00 0.00 57 LYS A N 16
ATOM 24896 C CA . LYS A 1 57 ? 14.184 -3.877 7.569 1.00 0.00 57 LYS A CA 16
ATOM 24897 C C . LYS A 1 57 ? 12.850 -4.528 7.921 1.00 0.00 57 LYS A C 16
ATOM 24898 O O . LYS A 1 57 ? 12.310 -5.316 7.146 1.00 0.00 57 LYS A O 16
ATOM 24917 N N . GLY A 1 58 ? 12.323 -4.192 9.094 1.00 0.00 58 GLY A N 16
ATOM 24918 C CA . GLY A 1 58 ? 11.056 -4.752 9.527 1.00 0.00 58 GLY A CA 16
ATOM 24919 C C . GLY A 1 58 ? 9.867 -3.997 8.967 1.00 0.00 58 GLY A C 16
ATOM 24920 O O . GLY A 1 58 ? 8.802 -3.957 9.584 1.00 0.00 58 GLY A O 16
ATOM 24924 N N . CYS A 1 59 ? 10.049 -3.396 7.796 1.00 0.00 59 CYS A N 16
ATOM 24925 C CA . CYS A 1 59 ? 8.982 -2.635 7.154 1.00 0.00 59 CYS A CA 16
ATOM 24926 C C . CYS A 1 59 ? 9.209 -2.546 5.648 1.00 0.00 59 CYS A C 16
ATOM 24927 O O . CYS A 1 59 ? 10.333 -2.693 5.170 1.00 0.00 59 CYS A O 16
ATOM 24935 N N . ALA A 1 60 ? 8.133 -2.305 4.906 1.00 0.00 60 ALA A N 16
ATOM 24936 C CA . ALA A 1 60 ? 8.215 -2.196 3.455 1.00 0.00 60 ALA A CA 16
ATOM 24937 C C . ALA A 1 60 ? 7.098 -1.314 2.907 1.00 0.00 60 ALA A C 16
ATOM 24938 O O . ALA A 1 60 ? 6.107 -1.055 3.590 1.00 0.00 60 ALA A O 16
ATOM 24945 N N . PHE A 1 61 ? 7.265 -0.855 1.671 1.00 0.00 61 PHE A N 16
ATOM 24946 C CA . PHE A 1 61 ? 6.272 0.000 1.032 1.00 0.00 61 PHE A CA 16
ATOM 24947 C C . PHE A 1 61 ? 5.781 -0.618 -0.273 1.00 0.00 61 PHE A C 16
ATOM 24948 O O . PHE A 1 61 ? 6.554 -1.224 -1.015 1.00 0.00 61 PHE A O 16
ATOM 24965 N N . ALA A 1 62 ? 4.490 -0.461 -0.547 1.00 0.00 62 ALA A N 16
ATOM 24966 C CA . ALA A 1 62 ? 3.896 -1.002 -1.763 1.00 0.00 62 ALA A CA 16
ATOM 24967 C C . ALA A 1 62 ? 2.853 -0.049 -2.336 1.00 0.00 62 ALA A C 16
ATOM 24968 O O . ALA A 1 62 ? 2.487 0.939 -1.700 1.00 0.00 62 ALA A O 16
ATOM 24975 N N . GLN A 1 63 ? 2.379 -0.351 -3.541 1.00 0.00 63 GLN A N 16
ATOM 24976 C CA . GLN A 1 63 ? 1.379 0.481 -4.199 1.00 0.00 63 GLN A CA 16
ATOM 24977 C C . GLN A 1 63 ? 0.375 -0.376 -4.962 1.00 0.00 63 GLN A C 16
ATOM 24978 O O . GLN A 1 63 ? 0.753 -1.296 -5.687 1.00 0.00 63 GLN A O 16
ATOM 24992 N N . PHE A 1 64 ? -0.907 -0.067 -4.794 1.00 0.00 64 PHE A N 16
ATOM 24993 C CA . PHE A 1 64 ? -1.966 -0.810 -5.466 1.00 0.00 64 PHE A CA 16
ATOM 24994 C C . PHE A 1 64 ? -2.406 -0.097 -6.742 1.00 0.00 64 PHE A C 16
ATOM 24995 O O . PHE A 1 64 ? -2.102 1.078 -6.944 1.00 0.00 64 PHE A O 16
ATOM 25012 N N . MET A 1 65 ? -3.123 -0.817 -7.598 1.00 0.00 65 MET A N 16
ATOM 25013 C CA . MET A 1 65 ? -3.605 -0.254 -8.854 1.00 0.00 65 MET A CA 16
ATOM 25014 C C . MET A 1 65 ? -4.951 0.436 -8.659 1.00 0.00 65 MET A C 16
ATOM 25015 O O . MET A 1 65 ? -5.384 1.227 -9.498 1.00 0.00 65 MET A O 16
ATOM 25029 N N . THR A 1 66 ? -5.612 0.131 -7.546 1.00 0.00 66 THR A N 16
ATOM 25030 C CA . THR A 1 66 ? -6.910 0.719 -7.242 1.00 0.00 66 THR A CA 16
ATOM 25031 C C . THR A 1 66 ? -7.005 1.110 -5.771 1.00 0.00 66 THR A C 16
ATOM 25032 O O . THR A 1 66 ? -6.463 0.428 -4.903 1.00 0.00 66 THR A O 16
ATOM 25043 N N . GLN A 1 67 ? -7.699 2.211 -5.500 1.00 0.00 67 GLN A N 16
ATOM 25044 C CA . GLN A 1 67 ? -7.865 2.692 -4.134 1.00 0.00 67 GLN A CA 16
ATOM 25045 C C . GLN A 1 67 ? -8.579 1.653 -3.274 1.00 0.00 67 GLN A C 16
ATOM 25046 O O . GLN A 1 67 ? -8.185 1.400 -2.136 1.00 0.00 67 GLN A O 16
ATOM 25060 N N . GLU A 1 68 ? -9.631 1.057 -3.827 1.00 0.00 68 GLU A N 16
ATOM 25061 C CA . GLU A 1 68 ? -10.400 0.047 -3.110 1.00 0.00 68 GLU A CA 16
ATOM 25062 C C . GLU A 1 68 ? -9.508 -1.114 -2.682 1.00 0.00 68 GLU A C 16
ATOM 25063 O O . GLU A 1 68 ? -9.756 -1.759 -1.664 1.00 0.00 68 GLU A O 16
ATOM 25075 N N . ALA A 1 69 ? -8.469 -1.375 -3.469 1.00 0.00 69 ALA A N 16
ATOM 25076 C CA . ALA A 1 69 ? -7.539 -2.458 -3.172 1.00 0.00 69 ALA A CA 16
ATOM 25077 C C . ALA A 1 69 ? -6.824 -2.219 -1.846 1.00 0.00 69 ALA A C 16
ATOM 25078 O O . ALA A 1 69 ? -6.998 -2.975 -0.891 1.00 0.00 69 ALA A O 16
ATOM 25085 N N . ALA A 1 70 ? -6.018 -1.163 -1.795 1.00 0.00 70 ALA A N 16
ATOM 25086 C CA . ALA A 1 70 ? -5.278 -0.825 -0.586 1.00 0.00 70 ALA A CA 16
ATOM 25087 C C . ALA A 1 70 ? -6.167 -0.928 0.649 1.00 0.00 70 ALA A C 16
ATOM 25088 O O . ALA A 1 70 ? -5.781 -1.524 1.654 1.00 0.00 70 ALA A O 16
ATOM 25095 N N . GLN A 1 71 ? -7.358 -0.343 0.565 1.00 0.00 71 GLN A N 16
ATOM 25096 C CA . GLN A 1 71 ? -8.300 -0.368 1.678 1.00 0.00 71 GLN A CA 16
ATOM 25097 C C . GLN A 1 71 ? -8.680 -1.801 2.037 1.00 0.00 71 GLN A C 16
ATOM 25098 O O . GLN A 1 71 ? -8.837 -2.138 3.210 1.00 0.00 71 GLN A O 16
ATOM 25112 N N . LYS A 1 72 ? -8.827 -2.642 1.018 1.00 0.00 72 LYS A N 16
ATOM 25113 C CA . LYS A 1 72 ? -9.188 -4.039 1.225 1.00 0.00 72 LYS A CA 16
ATOM 25114 C C . LYS A 1 72 ? -8.086 -4.780 1.975 1.00 0.00 72 LYS A C 16
ATOM 25115 O O . LYS A 1 72 ? -8.353 -5.734 2.707 1.00 0.00 72 LYS A O 16
ATOM 25134 N N . CYS A 1 73 ? -6.848 -4.335 1.789 1.00 0.00 73 CYS A N 16
ATOM 25135 C CA . CYS A 1 73 ? -5.705 -4.956 2.450 1.00 0.00 73 CYS A CA 16
ATOM 25136 C C . CYS A 1 73 ? -5.639 -4.551 3.918 1.00 0.00 73 CYS A C 16
ATOM 25137 O O . CYS A 1 73 ? -5.362 -5.377 4.790 1.00 0.00 73 CYS A O 16
ATOM 25145 N N . LEU A 1 74 ? -5.894 -3.275 4.187 1.00 0.00 74 LEU A N 16
ATOM 25146 C CA . LEU A 1 74 ? -5.862 -2.759 5.551 1.00 0.00 74 LEU A CA 16
ATOM 25147 C C . LEU A 1 74 ? -6.829 -3.527 6.446 1.00 0.00 74 LEU A C 16
ATOM 25148 O O . LEU A 1 74 ? -6.421 -4.156 7.422 1.00 0.00 74 LEU A O 16
ATOM 25164 N N . ALA A 1 75 ? -8.113 -3.472 6.106 1.00 0.00 75 ALA A N 16
ATOM 25165 C CA . ALA A 1 75 ? -9.137 -4.165 6.876 1.00 0.00 75 ALA A CA 16
ATOM 25166 C C . ALA A 1 75 ? -8.764 -5.628 7.095 1.00 0.00 75 ALA A C 16
ATOM 25167 O O . ALA A 1 75 ? -9.136 -6.229 8.102 1.00 0.00 75 ALA A O 16
ATOM 25174 N N . ALA A 1 76 ? -8.028 -6.194 6.145 1.00 0.00 76 ALA A N 16
ATOM 25175 C CA . ALA A 1 76 ? -7.604 -7.586 6.234 1.00 0.00 76 ALA A CA 16
ATOM 25176 C C . ALA A 1 76 ? -6.319 -7.717 7.045 1.00 0.00 76 ALA A C 16
ATOM 25177 O O . ALA A 1 76 ? -6.066 -8.751 7.663 1.00 0.00 76 ALA A O 16
ATOM 25184 N N . ALA A 1 77 ? -5.510 -6.662 7.038 1.00 0.00 77 ALA A N 16
ATOM 25185 C CA . ALA A 1 77 ? -4.252 -6.659 7.775 1.00 0.00 77 ALA A CA 16
ATOM 25186 C C . ALA A 1 77 ? -4.491 -6.474 9.269 1.00 0.00 77 ALA A C 16
ATOM 25187 O O . ALA A 1 77 ? -3.730 -6.976 10.096 1.00 0.00 77 ALA A O 16
ATOM 25194 N N . SER A 1 78 ? -5.552 -5.750 9.609 1.00 0.00 78 SER A N 16
ATOM 25195 C CA . SER A 1 78 ? -5.889 -5.495 11.005 1.00 0.00 78 SER A CA 16
ATOM 25196 C C . SER A 1 78 ? -6.730 -6.631 11.577 1.00 0.00 78 SER A C 16
ATOM 25197 O O . SER A 1 78 ? -7.820 -6.922 11.084 1.00 0.00 78 SER A O 16
ATOM 25205 N N . LEU A 1 79 ? -6.215 -7.271 12.622 1.00 0.00 79 LEU A N 16
ATOM 25206 C CA . LEU A 1 79 ? -6.918 -8.377 13.263 1.00 0.00 79 LEU A CA 16
ATOM 25207 C C . LEU A 1 79 ? -8.106 -7.870 14.074 1.00 0.00 79 LEU A C 16
ATOM 25208 O O . LEU A 1 79 ? -8.922 -8.656 14.555 1.00 0.00 79 LEU A O 16
ATOM 25224 N N . GLU A 1 80 ? -8.197 -6.552 14.220 1.00 0.00 80 GLU A N 16
ATOM 25225 C CA . GLU A 1 80 ? -9.287 -5.941 14.971 1.00 0.00 80 GLU A CA 16
ATOM 25226 C C . GLU A 1 80 ? -10.524 -5.771 14.094 1.00 0.00 80 GLU A C 16
ATOM 25227 O O . GLU A 1 80 ? -11.654 -5.846 14.576 1.00 0.00 80 GLU A O 16
ATOM 25239 N N . ALA A 1 81 ? -10.301 -5.541 12.805 1.00 0.00 81 ALA A N 16
ATOM 25240 C CA . ALA A 1 81 ? -11.397 -5.361 11.860 1.00 0.00 81 ALA A CA 16
ATOM 25241 C C . ALA A 1 81 ? -11.988 -6.704 11.444 1.00 0.00 81 ALA A C 16
ATOM 25242 O O . ALA A 1 81 ? -11.365 -7.749 11.625 1.00 0.00 81 ALA A O 16
ATOM 25249 N N . GLU A 1 82 ? -13.194 -6.667 10.885 1.00 0.00 82 GLU A N 16
ATOM 25250 C CA . GLU A 1 82 ? -13.869 -7.882 10.445 1.00 0.00 82 GLU A CA 16
ATOM 25251 C C . GLU A 1 82 ? -13.049 -8.605 9.380 1.00 0.00 82 GLU A C 16
ATOM 25252 O O . GLU A 1 82 ? -12.403 -7.974 8.544 1.00 0.00 82 GLU A O 16
ATOM 25264 N N . GLY A 1 83 ? -13.080 -9.933 9.417 1.00 0.00 83 GLY A N 16
ATOM 25265 C CA . GLY A 1 83 ? -12.335 -10.720 8.452 1.00 0.00 83 GLY A CA 16
ATOM 25266 C C . GLY A 1 83 ? -11.152 -11.434 9.074 1.00 0.00 83 GLY A C 16
ATOM 25267 O O . GLY A 1 83 ? -11.095 -12.662 9.086 1.00 0.00 83 GLY A O 16
ATOM 25271 N N . GLY A 1 84 ? -10.202 -10.660 9.592 1.00 0.00 84 GLY A N 16
ATOM 25272 C CA . GLY A 1 84 ? -9.026 -11.244 10.210 1.00 0.00 84 GLY A CA 16
ATOM 25273 C C . GLY A 1 84 ? -7.763 -10.462 9.905 1.00 0.00 84 GLY A C 16
ATOM 25274 O O . GLY A 1 84 ? -7.799 -9.468 9.181 1.00 0.00 84 GLY A O 16
ATOM 25278 N N . GLY A 1 85 ? -6.642 -10.912 10.461 1.00 0.00 85 GLY A N 16
ATOM 25279 C CA . GLY A 1 85 ? -5.378 -10.235 10.234 1.00 0.00 85 GLY A CA 16
ATOM 25280 C C . GLY A 1 85 ? -4.428 -11.052 9.381 1.00 0.00 85 GLY A C 16
ATOM 25281 O O . GLY A 1 85 ? -4.518 -12.280 9.340 1.00 0.00 85 GLY A O 16
ATOM 25285 N N . LEU A 1 86 ? -3.516 -10.370 8.696 1.00 0.00 86 LEU A N 16
ATOM 25286 C CA . LEU A 1 86 ? -2.546 -11.040 7.837 1.00 0.00 86 LEU A CA 16
ATOM 25287 C C . LEU A 1 86 ? -1.254 -11.326 8.595 1.00 0.00 86 LEU A C 16
ATOM 25288 O O . LEU A 1 86 ? -0.810 -10.521 9.414 1.00 0.00 86 LEU A O 16
ATOM 25304 N N . LYS A 1 87 ? -0.652 -12.477 8.315 1.00 0.00 87 LYS A N 16
ATOM 25305 C CA . LYS A 1 87 ? 0.592 -12.869 8.967 1.00 0.00 87 LYS A CA 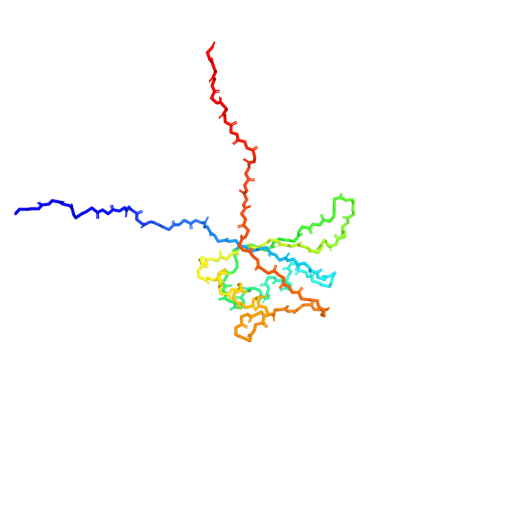16
ATOM 25306 C C . LYS A 1 87 ? 1.544 -13.526 7.972 1.00 0.00 87 LYS A C 16
ATOM 25307 O O . LYS A 1 87 ? 1.174 -14.471 7.274 1.00 0.00 87 LYS A O 16
ATOM 25326 N N . LEU A 1 88 ? 2.772 -13.022 7.913 1.00 0.00 88 LEU A N 16
ATOM 25327 C CA . LEU A 1 88 ? 3.778 -13.561 7.005 1.00 0.00 88 LEU A CA 16
ATOM 25328 C C . LEU A 1 88 ? 4.830 -14.358 7.770 1.00 0.00 88 LEU A C 16
ATOM 25329 O O . LEU A 1 88 ? 5.762 -13.790 8.337 1.00 0.00 88 LEU A O 16
ATOM 25345 N N . ASP A 1 89 ? 4.674 -15.678 7.778 1.00 0.00 89 ASP A N 16
ATOM 25346 C CA . ASP A 1 89 ? 5.613 -16.554 8.470 1.00 0.00 89 ASP A CA 16
ATOM 25347 C C . ASP A 1 89 ? 5.466 -16.421 9.982 1.00 0.00 89 ASP A C 16
ATOM 25348 O O . ASP A 1 89 ? 6.453 -16.442 10.716 1.00 0.00 89 ASP A O 16
ATOM 25357 N N . GLY A 1 90 ? 4.226 -16.283 10.442 1.00 0.00 90 GLY A N 16
ATOM 25358 C CA . GLY A 1 90 ? 3.973 -16.148 11.864 1.00 0.00 90 GLY A CA 16
ATOM 25359 C C . GLY A 1 90 ? 4.245 -14.745 12.371 1.00 0.00 90 GLY A C 16
ATOM 25360 O O . GLY A 1 90 ? 4.249 -14.503 13.578 1.00 0.00 90 GLY A O 16
ATOM 25364 N N . ARG A 1 91 ? 4.474 -13.818 11.446 1.00 0.00 91 ARG A N 16
ATOM 25365 C CA . ARG A 1 91 ? 4.751 -12.432 11.806 1.00 0.00 91 ARG A CA 16
ATOM 25366 C C . ARG A 1 91 ? 3.594 -11.524 11.399 1.00 0.00 91 ARG A C 16
ATOM 25367 O O . ARG A 1 91 ? 3.270 -11.408 10.218 1.00 0.00 91 ARG A O 16
ATOM 25388 N N . GLN A 1 92 ? 2.977 -10.883 12.386 1.00 0.00 92 GLN A N 16
ATOM 25389 C CA . GLN A 1 92 ? 1.856 -9.986 12.131 1.00 0.00 92 GLN A CA 16
ATOM 25390 C C . GLN A 1 92 ? 2.284 -8.818 11.248 1.00 0.00 92 GLN A C 16
ATOM 25391 O O . GLN A 1 92 ? 3.214 -8.082 11.581 1.00 0.00 92 GLN A O 16
ATOM 25405 N N . LEU A 1 93 ? 1.600 -8.653 10.121 1.00 0.00 93 LEU A N 16
ATOM 25406 C CA . LEU A 1 93 ? 1.909 -7.575 9.189 1.00 0.00 93 LEU A CA 16
ATOM 25407 C C . LEU A 1 93 ? 0.986 -6.381 9.413 1.00 0.00 93 LEU A C 16
ATOM 25408 O O . LEU A 1 93 ? -0.236 -6.527 9.461 1.00 0.00 93 LEU A O 16
ATOM 25424 N N . LYS A 1 94 ? 1.578 -5.199 9.547 1.00 0.00 94 LYS A N 16
ATOM 25425 C CA . LYS A 1 94 ? 0.810 -3.978 9.762 1.00 0.00 94 LYS A CA 16
ATOM 25426 C C . LYS A 1 94 ? 0.780 -3.125 8.498 1.00 0.00 94 LYS A C 16
ATOM 25427 O O . LYS A 1 94 ? 1.749 -2.437 8.177 1.00 0.00 94 LYS A O 16
ATOM 25446 N N . VAL A 1 95 ? -0.340 -3.173 7.783 1.00 0.00 95 VAL A N 16
ATOM 25447 C CA . VAL A 1 95 ? -0.498 -2.403 6.555 1.00 0.00 95 VAL A CA 16
ATOM 25448 C C . VAL A 1 95 ? -1.233 -1.093 6.819 1.00 0.00 95 VAL A C 16
ATOM 25449 O O . VAL A 1 95 ? -2.320 -1.085 7.396 1.00 0.00 95 VAL A O 16
ATOM 25462 N N . ASP A 1 96 ? -0.632 0.012 6.392 1.00 0.00 96 ASP A N 16
ATOM 25463 C CA . ASP A 1 96 ? -1.231 1.328 6.580 1.00 0.00 96 ASP A CA 16
ATOM 25464 C C . ASP A 1 96 ? -1.005 2.208 5.354 1.00 0.00 96 ASP A C 16
ATOM 25465 O O . ASP A 1 96 ? 0.060 2.168 4.735 1.00 0.00 96 ASP A O 16
ATOM 25474 N N . LEU A 1 97 ? -2.013 3.000 5.007 1.00 0.00 97 LEU A N 16
ATOM 25475 C CA . LEU A 1 97 ? -1.926 3.889 3.854 1.00 0.00 97 LEU A CA 16
ATOM 25476 C C . LEU A 1 97 ? -0.816 4.919 4.042 1.00 0.00 97 LEU A C 16
ATOM 25477 O O . LEU A 1 97 ? -0.997 5.922 4.732 1.00 0.00 97 LEU A O 16
ATOM 25493 N N . ALA A 1 98 ? 0.332 4.664 3.424 1.00 0.00 98 ALA A N 16
ATOM 25494 C CA . ALA A 1 98 ? 1.470 5.570 3.520 1.00 0.00 98 ALA A CA 16
ATOM 25495 C C . ALA A 1 98 ? 1.296 6.770 2.595 1.00 0.00 98 ALA A C 16
ATOM 25496 O O . ALA A 1 98 ? 0.657 6.671 1.548 1.00 0.00 98 ALA A O 16
ATOM 25503 N N . VAL A 1 99 ? 1.867 7.903 2.990 1.00 0.00 99 VAL A N 16
ATOM 25504 C CA . VAL A 1 99 ? 1.776 9.123 2.196 1.00 0.00 99 VAL A CA 16
ATOM 25505 C C . VAL A 1 99 ? 3.050 9.352 1.391 1.00 0.00 99 VAL A C 16
ATOM 25506 O O . VAL A 1 99 ? 3.961 8.523 1.400 1.00 0.00 99 VAL A O 16
ATOM 25519 N N . THR A 1 100 ? 3.109 10.483 0.696 1.00 0.00 100 THR A N 16
ATOM 25520 C CA . THR A 1 100 ? 4.272 10.822 -0.114 1.00 0.00 100 THR A CA 16
ATOM 25521 C C . THR A 1 100 ? 5.531 10.912 0.740 1.00 0.00 100 THR A C 16
ATOM 25522 O O . THR A 1 100 ? 5.840 11.965 1.298 1.00 0.00 100 THR A O 16
ATOM 25533 N N . ARG A 1 101 ? 6.254 9.802 0.838 1.00 0.00 101 ARG A N 16
ATOM 25534 C CA . ARG A 1 101 ? 7.480 9.755 1.626 1.00 0.00 101 ARG A CA 16
ATOM 25535 C C . ARG A 1 101 ? 8.699 10.041 0.753 1.00 0.00 101 ARG A C 16
ATOM 25536 O O . ARG A 1 101 ? 9.639 10.711 1.181 1.00 0.00 101 ARG A O 16
ATOM 25557 N N . ASP A 1 102 ? 8.675 9.528 -0.472 1.00 0.00 102 ASP A N 16
ATOM 25558 C CA . ASP A 1 102 ? 9.778 9.728 -1.406 1.00 0.00 102 ASP A CA 16
ATOM 25559 C C . ASP A 1 102 ? 9.872 11.190 -1.829 1.00 0.00 102 ASP A C 16
ATOM 25560 O O . ASP A 1 102 ? 9.193 11.621 -2.761 1.00 0.00 102 ASP A O 16
ATOM 25569 N N . GLU A 1 103 ? 10.718 11.948 -1.138 1.00 0.00 103 GLU A N 16
ATOM 25570 C CA . GLU A 1 103 ? 10.899 13.363 -1.442 1.00 0.00 103 GLU A CA 16
ATOM 25571 C C . GLU A 1 103 ? 11.676 13.544 -2.742 1.00 0.00 103 GLU A C 16
ATOM 25572 O O . GLU A 1 103 ? 12.907 13.554 -2.746 1.00 0.00 103 GLU A O 16
ATOM 25584 N N . ALA A 1 104 ? 10.948 13.688 -3.845 1.00 0.00 104 ALA A N 16
ATOM 25585 C CA . ALA A 1 104 ? 11.569 13.870 -5.151 1.00 0.00 104 ALA A CA 16
ATOM 25586 C C . ALA A 1 104 ? 10.591 14.496 -6.140 1.00 0.00 104 ALA A C 16
ATOM 25587 O O . ALA A 1 104 ? 9.377 14.340 -6.011 1.00 0.00 104 ALA A O 16
ATOM 25594 N N . ALA A 1 105 ? 11.128 15.205 -7.128 1.00 0.00 105 ALA A N 16
ATOM 25595 C CA . ALA A 1 105 ? 10.303 15.854 -8.139 1.00 0.00 105 ALA A CA 16
ATOM 25596 C C . ALA A 1 105 ? 9.182 14.931 -8.607 1.00 0.00 105 ALA A C 16
ATOM 25597 O O . ALA A 1 105 ? 9.359 13.716 -8.689 1.00 0.00 105 ALA A O 16
ATOM 25604 N N . SER A 1 106 ? 8.029 15.517 -8.912 1.00 0.00 106 SER A N 16
ATOM 25605 C CA . SER A 1 106 ? 6.877 14.747 -9.368 1.00 0.00 106 SER A CA 16
ATOM 25606 C C . SER A 1 106 ? 5.942 15.612 -10.207 1.00 0.00 106 SER A C 16
ATOM 25607 O O . SER A 1 106 ? 5.329 16.552 -9.703 1.00 0.00 106 SER A O 16
ATOM 25615 N N . GLY A 1 107 ? 5.839 15.287 -11.492 1.00 0.00 107 GLY A N 16
ATOM 25616 C CA . GLY A 1 107 ? 4.977 16.043 -12.382 1.00 0.00 107 GLY A CA 16
ATOM 25617 C C . GLY A 1 107 ? 5.570 16.200 -13.768 1.00 0.00 107 GLY A C 16
ATOM 25618 O O . GLY A 1 107 ? 6.788 16.255 -13.943 1.00 0.00 107 GLY A O 16
ATOM 25622 N N . PRO A 1 108 ? 4.698 16.273 -14.784 1.00 0.00 108 PRO A N 16
ATOM 25623 C CA . PRO A 1 108 ? 5.119 16.425 -16.180 1.00 0.00 108 PRO A CA 16
ATOM 25624 C C . PRO A 1 108 ? 5.712 17.801 -16.461 1.00 0.00 108 PRO A C 16
ATOM 25625 O O . PRO A 1 108 ? 4.985 18.784 -16.599 1.00 0.00 108 PRO A O 16
ATOM 25636 N N . SER A 1 109 ? 7.038 17.864 -16.544 1.00 0.00 109 SER A N 16
ATOM 25637 C CA . SER A 1 109 ? 7.728 19.121 -16.805 1.00 0.00 109 SER A CA 16
ATOM 25638 C C . SER A 1 109 ? 7.830 19.384 -18.305 1.00 0.00 109 SER A C 16
ATOM 25639 O O . SER A 1 109 ? 8.669 18.802 -18.992 1.00 0.00 109 SER A O 16
ATOM 25647 N N . SER A 1 110 ? 6.969 20.265 -18.805 1.00 0.00 110 SER A N 16
ATOM 25648 C CA . SER A 1 110 ? 6.959 20.603 -20.223 1.00 0.00 110 SER A CA 16
ATOM 25649 C C . SER A 1 110 ? 8.324 21.116 -20.670 1.00 0.00 110 SER A C 16
ATOM 25650 O O . SER A 1 110 ? 8.676 22.270 -20.429 1.00 0.00 110 SER A O 16
ATOM 25658 N N . GLY A 1 111 ? 9.092 20.247 -21.322 1.00 0.00 111 GLY A N 16
ATOM 25659 C CA . GLY A 1 111 ? 10.410 20.630 -21.792 1.00 0.00 111 GLY A CA 16
ATOM 25660 C C . GLY A 1 111 ? 10.361 21.391 -23.102 1.00 0.00 111 GLY A C 16
ATOM 25661 O O . GLY A 1 111 ? 9.566 21.069 -23.985 1.00 0.00 111 GLY A O 16
ATOM 25665 N N . GLY A 1 1 ? 4.990 -2.000 -40.454 1.00 0.00 1 GLY A N 17
ATOM 25666 C CA . GLY A 1 1 ? 3.972 -1.015 -40.137 1.00 0.00 1 GLY A CA 17
ATOM 25667 C C . GLY A 1 1 ? 2.779 -1.623 -39.426 1.00 0.00 1 GLY A C 17
ATOM 25668 O O . GLY A 1 1 ? 2.077 -2.465 -39.986 1.00 0.00 1 GLY A O 17
ATOM 25672 N N . SER A 1 2 ? 2.551 -1.198 -38.187 1.00 0.00 2 SER A N 17
ATOM 25673 C CA . SER A 1 2 ? 1.438 -1.710 -37.396 1.00 0.00 2 SER A CA 17
ATOM 25674 C C . SER A 1 2 ? 1.049 -0.721 -36.302 1.00 0.00 2 SER A C 17
ATOM 25675 O O . SER A 1 2 ? 1.908 -0.169 -35.615 1.00 0.00 2 SER A O 17
ATOM 25683 N N . SER A 1 3 ? -0.253 -0.503 -36.146 1.00 0.00 3 SER A N 17
ATOM 25684 C CA . SER A 1 3 ? -0.757 0.423 -35.138 1.00 0.00 3 SER A CA 17
ATOM 25685 C C . SER A 1 3 ? -2.138 -0.006 -34.650 1.00 0.00 3 SER A C 17
ATOM 25686 O O . SER A 1 3 ? -2.853 -0.734 -35.337 1.00 0.00 3 SER A O 17
ATOM 25694 N N . GLY A 1 4 ? -2.506 0.453 -33.458 1.00 0.00 4 GLY A N 17
ATOM 25695 C CA . GLY A 1 4 ? -3.799 0.108 -32.897 1.00 0.00 4 GLY A CA 17
ATOM 25696 C C . GLY A 1 4 ? -4.385 1.227 -32.059 1.00 0.00 4 GLY A C 17
ATOM 25697 O O . GLY A 1 4 ? -4.525 2.356 -32.529 1.00 0.00 4 GLY A O 17
ATOM 25701 N N . SER A 1 5 ? -4.730 0.913 -30.814 1.00 0.00 5 SER A N 17
ATOM 25702 C CA . SER A 1 5 ? -5.309 1.899 -29.909 1.00 0.00 5 SER A CA 17
ATOM 25703 C C . SER A 1 5 ? -4.869 1.642 -28.471 1.00 0.00 5 SER A C 17
ATOM 25704 O O . SER A 1 5 ? -5.206 0.615 -27.882 1.00 0.00 5 SER A O 17
ATOM 25712 N N . SER A 1 6 ? -4.115 2.582 -27.912 1.00 0.00 6 SER A N 17
ATOM 25713 C CA . SER A 1 6 ? -3.625 2.457 -26.544 1.00 0.00 6 SER A CA 17
ATOM 25714 C C . SER A 1 6 ? -4.758 2.652 -25.542 1.00 0.00 6 SER A C 17
ATOM 25715 O O . SER A 1 6 ? -5.197 3.774 -25.294 1.00 0.00 6 SER A O 17
ATOM 25723 N N . GLY A 1 7 ? -5.228 1.549 -24.967 1.00 0.00 7 GLY A N 17
ATOM 25724 C CA . GLY A 1 7 ? -6.306 1.619 -23.998 1.00 0.00 7 GLY A CA 17
ATOM 25725 C C . GLY A 1 7 ? -5.992 0.858 -22.725 1.00 0.00 7 GLY A C 17
ATOM 25726 O O . GLY A 1 7 ? -6.374 -0.303 -22.576 1.00 0.00 7 GLY A O 17
ATOM 25730 N N . LEU A 1 8 ? -5.292 1.513 -21.805 1.00 0.00 8 LEU A N 17
ATOM 25731 C CA . LEU A 1 8 ? -4.924 0.890 -20.537 1.00 0.00 8 LEU A CA 17
ATOM 25732 C C . LEU A 1 8 ? -5.887 1.303 -19.428 1.00 0.00 8 LEU A C 17
ATOM 25733 O O . LEU A 1 8 ? -6.351 2.442 -19.368 1.00 0.00 8 LEU A O 17
ATOM 25749 N N . PRO A 1 9 ? -6.192 0.358 -18.527 1.00 0.00 9 PRO A N 17
ATOM 25750 C CA . PRO A 1 9 ? -7.100 0.600 -17.402 1.00 0.00 9 PRO A CA 17
ATOM 25751 C C . PRO A 1 9 ? -6.494 1.536 -16.361 1.00 0.00 9 PRO A C 17
ATOM 25752 O O . PRO A 1 9 ? -7.175 1.967 -15.430 1.00 0.00 9 PRO A O 17
ATOM 25763 N N . SER A 1 10 ? -5.212 1.846 -16.524 1.00 0.00 10 SER A N 17
ATOM 25764 C CA . SER A 1 10 ? -4.515 2.728 -15.596 1.00 0.00 10 SER A CA 17
ATOM 25765 C C . SER A 1 10 ? -5.443 3.827 -15.089 1.00 0.00 10 SER A C 17
ATOM 25766 O O . SER A 1 10 ? -6.313 4.306 -15.818 1.00 0.00 10 SER A O 17
ATOM 25774 N N . ASP A 1 11 ? -5.253 4.222 -13.836 1.00 0.00 11 ASP A N 17
ATOM 25775 C CA . ASP A 1 11 ? -6.071 5.266 -13.230 1.00 0.00 11 ASP A CA 17
ATOM 25776 C C . ASP A 1 11 ? -5.458 6.643 -13.465 1.00 0.00 11 ASP A C 17
ATOM 25777 O O . ASP A 1 11 ? -4.363 6.761 -14.015 1.00 0.00 11 ASP A O 17
ATOM 25786 N N . VAL A 1 12 ? -6.172 7.683 -13.044 1.00 0.00 12 VAL A N 17
ATOM 25787 C CA . VAL A 1 12 ? -5.698 9.052 -13.209 1.00 0.00 12 VAL A CA 17
ATOM 25788 C C . VAL A 1 12 ? -5.174 9.614 -11.892 1.00 0.00 12 VAL A C 17
ATOM 25789 O O . VAL A 1 12 ? -4.177 10.337 -11.865 1.00 0.00 12 VAL A O 17
ATOM 25802 N N . THR A 1 13 ? -5.851 9.276 -10.799 1.00 0.00 13 THR A N 17
ATOM 25803 C CA . THR A 1 13 ? -5.455 9.747 -9.478 1.00 0.00 13 THR A CA 17
ATOM 25804 C C . THR A 1 13 ? -4.593 8.714 -8.762 1.00 0.00 13 THR A C 17
ATOM 25805 O O . THR A 1 13 ? -5.075 7.647 -8.382 1.00 0.00 13 THR A O 17
ATOM 25816 N N . GLU A 1 14 ? -3.316 9.038 -8.581 1.00 0.00 14 GLU A N 17
ATOM 25817 C CA . GLU A 1 14 ? -2.388 8.136 -7.910 1.00 0.00 14 GLU A CA 17
ATOM 25818 C C . GLU A 1 14 ? -2.330 8.429 -6.413 1.00 0.00 14 GLU A C 17
ATOM 25819 O O . GLU A 1 14 ? -1.420 9.106 -5.937 1.00 0.00 14 GLU A O 17
ATOM 25831 N N . GLY A 1 15 ? -3.310 7.914 -5.677 1.00 0.00 15 GLY A N 17
ATOM 25832 C CA . GLY A 1 15 ? -3.353 8.133 -4.242 1.00 0.00 15 GLY A CA 17
ATOM 25833 C C . GLY A 1 15 ? -3.544 6.845 -3.466 1.00 0.00 15 GLY A C 17
ATOM 25834 O O . GLY A 1 15 ? -4.282 6.808 -2.481 1.00 0.00 15 GLY A O 17
ATOM 25838 N N . LYS A 1 16 ? -2.879 5.784 -3.910 1.00 0.00 16 LYS A N 17
ATOM 25839 C CA . LYS A 1 16 ? -2.978 4.487 -3.251 1.00 0.00 16 LYS A CA 17
ATOM 25840 C C . LYS A 1 16 ? -1.607 4.009 -2.781 1.00 0.00 16 LYS A C 17
ATOM 25841 O O . LYS A 1 16 ? -0.699 3.807 -3.588 1.00 0.00 16 LYS A O 17
ATOM 25860 N N . THR A 1 17 ? -1.465 3.828 -1.472 1.00 0.00 17 THR A N 17
ATOM 25861 C CA . THR A 1 17 ? -0.206 3.374 -0.896 1.00 0.00 17 THR A CA 17
ATOM 25862 C C . THR A 1 17 ? -0.445 2.369 0.225 1.00 0.00 17 THR A C 17
ATOM 25863 O O . THR A 1 17 ? -1.550 2.272 0.760 1.00 0.00 17 THR A O 17
ATOM 25874 N N . VAL A 1 18 ? 0.597 1.622 0.577 1.00 0.00 18 VAL A N 17
ATOM 25875 C CA . VAL A 1 18 ? 0.500 0.625 1.636 1.00 0.00 18 VAL A CA 17
ATOM 25876 C C . VAL A 1 18 ? 1.861 0.364 2.272 1.00 0.00 18 VAL A C 17
ATOM 25877 O O . VAL A 1 18 ? 2.805 -0.046 1.596 1.00 0.00 18 VAL A O 17
ATOM 25890 N N . PHE A 1 19 ? 1.956 0.605 3.575 1.00 0.00 19 PHE A N 17
ATOM 25891 C CA . PHE A 1 19 ? 3.202 0.397 4.303 1.00 0.00 19 PHE A CA 17
ATOM 25892 C C . PHE A 1 19 ? 3.066 -0.753 5.297 1.00 0.00 19 PHE A C 17
ATOM 25893 O O . PHE A 1 19 ? 2.245 -0.700 6.213 1.00 0.00 19 PHE A O 17
ATOM 25910 N N . ILE A 1 20 ? 3.875 -1.789 5.108 1.00 0.00 20 ILE A N 17
ATOM 25911 C CA . ILE A 1 20 ? 3.846 -2.951 5.988 1.00 0.00 20 ILE A CA 17
ATOM 25912 C C . ILE A 1 20 ? 4.904 -2.840 7.081 1.00 0.00 20 ILE A C 17
ATOM 25913 O O . ILE A 1 20 ? 6.063 -2.527 6.808 1.00 0.00 20 ILE A O 17
ATOM 25929 N N . ARG A 1 21 ? 4.497 -3.100 8.319 1.00 0.00 21 ARG A N 17
ATOM 25930 C CA . ARG A 1 21 ? 5.410 -3.031 9.454 1.00 0.00 21 ARG A CA 17
ATOM 25931 C C . ARG A 1 21 ? 5.531 -4.389 10.138 1.00 0.00 21 ARG A C 17
ATOM 25932 O O . ARG A 1 21 ? 4.688 -5.266 9.953 1.00 0.00 21 ARG A O 17
ATOM 25953 N N . ASN A 1 22 ? 6.586 -4.555 10.930 1.00 0.00 22 ASN A N 17
ATOM 25954 C CA . ASN A 1 22 ? 6.818 -5.806 11.641 1.00 0.00 22 ASN A CA 17
ATOM 25955 C C . ASN A 1 22 ? 7.062 -6.951 10.663 1.00 0.00 22 ASN A C 17
ATOM 25956 O O . ASN A 1 22 ? 6.458 -8.019 10.777 1.00 0.00 22 ASN A O 17
ATOM 25967 N N . LEU A 1 23 ? 7.950 -6.722 9.702 1.00 0.00 23 LEU A N 17
ATOM 25968 C CA . LEU A 1 23 ? 8.275 -7.735 8.703 1.00 0.00 23 LEU A CA 17
ATOM 25969 C C . LEU A 1 23 ? 9.361 -8.675 9.214 1.00 0.00 23 LEU A C 17
ATOM 25970 O O . LEU A 1 23 ? 10.239 -8.270 9.975 1.00 0.00 23 LEU A O 17
ATOM 25986 N N . SER A 1 24 ? 9.296 -9.933 8.789 1.00 0.00 24 SER A N 17
ATOM 25987 C CA . SER A 1 24 ? 10.274 -10.932 9.205 1.00 0.00 24 SER A CA 17
ATOM 25988 C C . SER A 1 24 ? 11.491 -10.916 8.285 1.00 0.00 24 SER A C 17
ATOM 25989 O O . SER A 1 24 ? 11.368 -10.717 7.077 1.00 0.00 24 SER A O 17
ATOM 25997 N N . PHE A 1 25 ? 12.667 -11.128 8.868 1.00 0.00 25 PHE A N 17
ATOM 25998 C CA . PHE A 1 25 ? 13.908 -11.137 8.102 1.00 0.00 25 PHE A CA 17
ATOM 25999 C C . PHE A 1 25 ? 13.806 -12.087 6.912 1.00 0.00 25 PHE A C 17
ATOM 26000 O O . PHE A 1 25 ? 14.493 -11.914 5.906 1.00 0.00 25 PHE A O 17
ATOM 26017 N N . ASP A 1 26 ? 12.945 -13.090 7.036 1.00 0.00 26 ASP A N 17
ATOM 26018 C CA . ASP A 1 26 ? 12.751 -14.068 5.971 1.00 0.00 26 ASP A CA 17
ATOM 26019 C C . ASP A 1 26 ? 11.933 -13.473 4.829 1.00 0.00 26 ASP A C 17
ATOM 26020 O O . ASP A 1 26 ? 12.132 -13.818 3.665 1.00 0.00 26 ASP A O 17
ATOM 26029 N N . SER A 1 27 ? 11.011 -12.579 5.172 1.00 0.00 27 SER A N 17
ATOM 26030 C CA . SER A 1 27 ? 10.159 -11.940 4.176 1.00 0.00 27 SER A CA 17
ATOM 26031 C C . SER A 1 27 ? 10.989 -11.411 3.010 1.00 0.00 27 SER A C 17
ATOM 26032 O O . SER A 1 27 ? 12.193 -11.194 3.140 1.00 0.00 27 SER A O 17
ATOM 26040 N N . GLU A 1 28 ? 10.334 -11.205 1.871 1.00 0.00 28 GLU A N 17
ATOM 26041 C CA . GLU A 1 28 ? 11.012 -10.703 0.682 1.00 0.00 28 GLU A CA 17
ATOM 26042 C C . GLU A 1 28 ? 10.064 -9.862 -0.169 1.00 0.00 28 GLU A C 17
ATOM 26043 O O . GLU A 1 28 ? 8.877 -9.749 0.134 1.00 0.00 28 GLU A O 17
ATOM 26055 N N . GLU A 1 29 ? 10.599 -9.275 -1.235 1.00 0.00 29 GLU A N 17
ATOM 26056 C CA . GLU A 1 29 ? 9.801 -8.444 -2.130 1.00 0.00 29 GLU A CA 17
ATOM 26057 C C . GLU A 1 29 ? 8.861 -9.300 -2.973 1.00 0.00 29 GLU A C 17
ATOM 26058 O O . GLU A 1 29 ? 7.738 -8.895 -3.273 1.00 0.00 29 GLU A O 17
ATOM 26070 N N . GLU A 1 30 ? 9.328 -10.485 -3.352 1.00 0.00 30 GLU A N 17
ATOM 26071 C CA . GLU A 1 30 ? 8.529 -11.397 -4.162 1.00 0.00 30 GLU A CA 17
ATOM 26072 C C . GLU A 1 30 ? 7.364 -11.963 -3.355 1.00 0.00 30 GLU A C 17
ATOM 26073 O O . GLU A 1 30 ? 6.221 -11.962 -3.811 1.00 0.00 30 GLU A O 17
ATOM 26085 N N . ALA A 1 31 ? 7.664 -12.447 -2.154 1.00 0.00 31 ALA A N 17
ATOM 26086 C CA . ALA A 1 31 ? 6.642 -13.015 -1.283 1.00 0.00 31 ALA A CA 17
ATOM 26087 C C . ALA A 1 31 ? 5.710 -11.931 -0.751 1.00 0.00 31 ALA A C 17
ATOM 26088 O O . ALA A 1 31 ? 4.488 -12.055 -0.833 1.00 0.00 31 ALA A O 17
ATOM 26095 N N . LEU A 1 32 ? 6.295 -10.870 -0.206 1.00 0.00 32 LEU A N 17
ATOM 26096 C CA . LEU A 1 32 ? 5.516 -9.764 0.340 1.00 0.00 32 LEU A CA 17
ATOM 26097 C C . LEU A 1 32 ? 4.438 -9.319 -0.643 1.00 0.00 32 LEU A C 17
ATOM 26098 O O . LEU A 1 32 ? 3.249 -9.351 -0.332 1.00 0.00 32 LEU A O 17
ATOM 26114 N N . GLY A 1 33 ? 4.864 -8.905 -1.833 1.00 0.00 33 GLY A N 17
ATOM 26115 C CA . GLY A 1 33 ? 3.923 -8.462 -2.844 1.00 0.00 33 GLY A CA 17
ATOM 26116 C C . GLY A 1 33 ? 2.895 -9.522 -3.185 1.00 0.00 33 GLY A C 17
ATOM 26117 O O . GLY A 1 33 ? 1.698 -9.243 -3.231 1.00 0.00 33 GLY A O 17
ATOM 26121 N N . GLU A 1 34 ? 3.364 -10.743 -3.426 1.00 0.00 34 GLU A N 17
ATOM 26122 C CA . GLU A 1 34 ? 2.476 -11.848 -3.767 1.00 0.00 34 GLU A CA 17
ATOM 26123 C C . GLU A 1 34 ? 1.362 -11.989 -2.735 1.00 0.00 34 GLU A C 17
ATOM 26124 O O . GLU A 1 34 ? 0.323 -12.592 -3.004 1.00 0.00 34 GLU A O 17
ATOM 26136 N N . VAL A 1 35 ? 1.586 -11.429 -1.550 1.00 0.00 35 VAL A N 17
ATOM 26137 C CA . VAL A 1 35 ? 0.602 -11.491 -0.477 1.00 0.00 35 VAL A CA 17
ATOM 26138 C C . VAL A 1 35 ? -0.477 -10.429 -0.657 1.00 0.00 35 VAL A C 17
ATOM 26139 O O . VAL A 1 35 ? -1.669 -10.713 -0.541 1.00 0.00 35 VAL A O 17
ATOM 26152 N N . LEU A 1 36 ? -0.050 -9.204 -0.943 1.00 0.00 36 LEU A N 17
ATOM 26153 C CA . LEU A 1 36 ? -0.979 -8.097 -1.141 1.00 0.00 36 LEU A CA 17
ATOM 26154 C C . LEU A 1 36 ? -1.675 -8.205 -2.494 1.00 0.00 36 LEU A C 17
ATOM 26155 O O . LEU A 1 36 ? -2.794 -7.723 -2.667 1.00 0.00 36 LEU A O 17
ATOM 26171 N N . GLN A 1 37 ? -1.005 -8.842 -3.449 1.00 0.00 37 GLN A N 17
ATOM 26172 C CA . GLN A 1 37 ? -1.560 -9.015 -4.786 1.00 0.00 37 GLN A CA 17
ATOM 26173 C C . GLN A 1 37 ? -2.940 -9.661 -4.723 1.00 0.00 37 GLN A C 17
ATOM 26174 O O . GLN A 1 37 ? -3.800 -9.390 -5.560 1.00 0.00 37 GLN A O 17
ATOM 26188 N N . GLN A 1 38 ? -3.142 -10.518 -3.727 1.00 0.00 38 GLN A N 17
ATOM 26189 C CA . GLN A 1 38 ? -4.417 -11.203 -3.557 1.00 0.00 38 GLN A CA 17
ATOM 26190 C C . GLN A 1 38 ? -5.571 -10.207 -3.525 1.00 0.00 38 GLN A C 17
ATOM 26191 O O . GLN A 1 38 ? -6.638 -10.458 -4.088 1.00 0.00 38 GLN A O 17
ATOM 26205 N N . PHE A 1 39 ? -5.351 -9.075 -2.864 1.00 0.00 39 PHE A N 17
ATOM 26206 C CA . PHE A 1 39 ? -6.374 -8.041 -2.758 1.00 0.00 39 PHE A CA 17
ATOM 26207 C C . PHE A 1 39 ? -6.542 -7.305 -4.083 1.00 0.00 39 PHE A C 17
ATOM 26208 O O . PHE A 1 39 ? -7.658 -6.982 -4.489 1.00 0.00 39 PHE A O 17
ATOM 26225 N N . GLY A 1 40 ? -5.425 -7.041 -4.754 1.00 0.00 40 GLY A N 17
ATOM 26226 C CA . GLY A 1 40 ? -5.469 -6.345 -6.026 1.00 0.00 40 GLY A CA 17
ATOM 26227 C C . GLY A 1 40 ? -4.095 -6.178 -6.645 1.00 0.00 40 GLY A C 17
ATOM 26228 O O . GLY A 1 40 ? -3.083 -6.224 -5.946 1.00 0.00 40 GLY A O 17
ATOM 26232 N N . ASP A 1 41 ? -4.059 -5.986 -7.959 1.00 0.00 41 ASP A N 17
ATOM 26233 C CA . ASP A 1 41 ? -2.799 -5.813 -8.672 1.00 0.00 41 ASP A CA 17
ATOM 26234 C C . ASP A 1 41 ? -1.875 -4.862 -7.918 1.00 0.00 41 ASP A C 17
ATOM 26235 O O . ASP A 1 41 ? -2.328 -3.895 -7.305 1.00 0.00 41 ASP A O 17
ATOM 26244 N N . LEU A 1 42 ? -0.577 -5.143 -7.968 1.00 0.00 42 LEU A N 17
ATOM 26245 C CA . LEU A 1 42 ? 0.412 -4.313 -7.289 1.00 0.00 42 LEU A CA 17
ATOM 26246 C C . LEU A 1 42 ? 1.271 -3.555 -8.297 1.00 0.00 42 LEU A C 17
ATOM 26247 O O . LEU A 1 42 ? 2.068 -4.151 -9.021 1.00 0.00 42 LEU A O 17
ATOM 26263 N N . LYS A 1 43 ? 1.103 -2.238 -8.337 1.00 0.00 43 LYS A N 17
ATOM 26264 C CA . LYS A 1 43 ? 1.865 -1.396 -9.252 1.00 0.00 43 LYS A CA 17
ATOM 26265 C C . LYS A 1 43 ? 3.364 -1.564 -9.027 1.00 0.00 43 LYS A C 17
ATOM 26266 O O . LYS A 1 43 ? 4.110 -1.873 -9.956 1.00 0.00 43 LYS A O 17
ATOM 26285 N N . TYR A 1 44 ? 3.797 -1.361 -7.788 1.00 0.00 44 TYR A N 17
ATOM 26286 C CA . TYR A 1 44 ? 5.207 -1.490 -7.440 1.00 0.00 44 TYR A CA 17
ATOM 26287 C C . TYR A 1 44 ? 5.374 -1.889 -5.977 1.00 0.00 44 TYR A C 17
ATOM 26288 O O . TYR A 1 44 ? 4.782 -1.283 -5.085 1.00 0.00 44 TYR A O 17
ATOM 26306 N N . VAL A 1 45 ? 6.186 -2.914 -5.740 1.00 0.00 45 VAL A N 17
ATOM 26307 C CA . VAL A 1 45 ? 6.434 -3.395 -4.386 1.00 0.00 45 VAL A CA 17
ATOM 26308 C C . VAL A 1 45 ? 7.905 -3.253 -4.012 1.00 0.00 45 VAL A C 17
ATOM 26309 O O . VAL A 1 45 ? 8.766 -3.938 -4.565 1.00 0.00 45 VAL A O 17
ATOM 26322 N N . ARG A 1 46 ? 8.187 -2.358 -3.071 1.00 0.00 46 ARG A N 17
ATOM 26323 C CA . ARG A 1 46 ? 9.555 -2.124 -2.624 1.00 0.00 46 ARG A CA 17
ATOM 26324 C C . ARG A 1 46 ? 9.675 -2.323 -1.116 1.00 0.00 46 ARG A C 17
ATOM 26325 O O . ARG A 1 46 ? 8.878 -1.791 -0.343 1.00 0.00 46 ARG A O 17
ATOM 26346 N N . VAL A 1 47 ? 10.677 -3.093 -0.704 1.00 0.00 47 VAL A N 17
ATOM 26347 C CA . VAL A 1 47 ? 10.903 -3.362 0.712 1.00 0.00 47 VAL A CA 17
ATOM 26348 C C . VAL A 1 47 ? 12.258 -2.829 1.163 1.00 0.00 47 VAL A C 17
ATOM 26349 O O . VAL A 1 47 ? 13.299 -3.227 0.640 1.00 0.00 47 VAL A O 17
ATOM 26362 N N . VAL A 1 48 ? 12.238 -1.927 2.139 1.00 0.00 48 VAL A N 17
ATOM 26363 C CA . VAL A 1 48 ? 13.465 -1.340 2.663 1.00 0.00 48 VAL A CA 17
ATOM 26364 C C . VAL A 1 48 ? 14.391 -2.413 3.226 1.00 0.00 48 VAL A C 17
ATOM 26365 O O . VAL A 1 48 ? 13.953 -3.311 3.946 1.00 0.00 48 VAL A O 17
ATOM 26378 N N . LEU A 1 49 ? 15.673 -2.314 2.893 1.00 0.00 49 LEU A N 17
ATOM 26379 C CA . LEU A 1 49 ? 16.663 -3.276 3.365 1.00 0.00 49 LEU A CA 17
ATOM 26380 C C . LEU A 1 49 ? 17.647 -2.617 4.326 1.00 0.00 49 LEU A C 17
ATOM 26381 O O . LEU A 1 49 ? 17.748 -1.392 4.385 1.00 0.00 49 LEU A O 17
ATOM 26397 N N . HIS A 1 50 ? 18.372 -3.440 5.078 1.00 0.00 50 HIS A N 17
ATOM 26398 C CA . HIS A 1 50 ? 19.351 -2.937 6.036 1.00 0.00 50 HIS A CA 17
ATOM 26399 C C . HIS A 1 50 ? 20.378 -2.045 5.345 1.00 0.00 50 HIS A C 17
ATOM 26400 O O . HIS A 1 50 ? 20.815 -2.312 4.225 1.00 0.00 50 HIS A O 17
ATOM 26415 N N . PRO A 1 51 ? 20.772 -0.959 6.026 1.00 0.00 51 PRO A N 17
ATOM 26416 C CA . PRO A 1 51 ? 21.751 -0.005 5.497 1.00 0.00 51 PRO A CA 17
ATOM 26417 C C . PRO A 1 51 ? 23.156 -0.594 5.430 1.00 0.00 51 PRO A C 17
ATOM 26418 O O . PRO A 1 51 ? 23.865 -0.423 4.438 1.00 0.00 51 PRO A O 17
ATOM 26429 N N . ASP A 1 52 ? 23.553 -1.287 6.492 1.00 0.00 52 ASP A N 17
ATOM 26430 C CA . ASP A 1 52 ? 24.874 -1.903 6.553 1.00 0.00 52 ASP A CA 17
ATOM 26431 C C . ASP A 1 52 ? 24.914 -3.186 5.729 1.00 0.00 52 ASP A C 17
ATOM 26432 O O . ASP A 1 52 ? 25.753 -3.340 4.840 1.00 0.00 52 ASP A O 17
ATOM 26441 N N . THR A 1 53 ? 24.002 -4.105 6.029 1.00 0.00 53 THR A N 17
ATOM 26442 C CA . THR A 1 53 ? 23.934 -5.375 5.318 1.00 0.00 53 THR A CA 17
ATOM 26443 C C . THR A 1 53 ? 22.824 -5.362 4.273 1.00 0.00 53 THR A C 17
ATOM 26444 O O . THR A 1 53 ? 22.186 -4.335 4.046 1.00 0.00 53 THR A O 1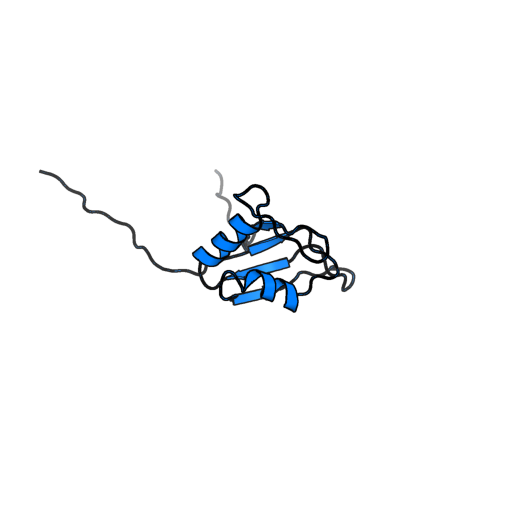7
ATOM 26455 N N . GLU A 1 54 ? 22.599 -6.509 3.640 1.00 0.00 54 GLU A N 17
ATOM 26456 C CA . GLU A 1 54 ? 21.565 -6.628 2.618 1.00 0.00 54 GLU A CA 17
ATOM 26457 C C . GLU A 1 54 ? 20.557 -7.712 2.988 1.00 0.00 54 GLU A C 17
ATOM 26458 O O . GLU A 1 54 ? 20.364 -8.675 2.246 1.00 0.00 54 GLU A O 17
ATOM 26470 N N . HIS A 1 55 ? 19.916 -7.548 4.141 1.00 0.00 55 HIS A N 17
ATOM 26471 C CA . HIS A 1 55 ? 18.927 -8.512 4.610 1.00 0.00 55 HIS A CA 17
ATOM 26472 C C . HIS A 1 55 ? 17.528 -7.904 4.599 1.00 0.00 55 HIS A C 17
ATOM 26473 O O . HIS A 1 55 ? 16.719 -8.201 3.720 1.00 0.00 55 HIS A O 17
ATOM 26488 N N . SER A 1 56 ? 17.250 -7.052 5.580 1.00 0.00 56 SER A N 17
ATOM 26489 C CA . SER A 1 56 ? 15.947 -6.406 5.685 1.00 0.00 56 SER A CA 17
ATOM 26490 C C . SER A 1 56 ? 15.927 -5.406 6.838 1.00 0.00 56 SER A C 17
ATOM 26491 O O . SER A 1 56 ? 16.567 -5.616 7.868 1.00 0.00 56 SER A O 17
ATOM 26499 N N . LYS A 1 57 ? 15.188 -4.317 6.655 1.00 0.00 57 LYS A N 17
ATOM 26500 C CA . LYS A 1 57 ? 15.082 -3.284 7.679 1.00 0.00 57 LYS A CA 17
ATOM 26501 C C . LYS A 1 57 ? 14.012 -3.642 8.705 1.00 0.00 57 LYS A C 17
ATOM 26502 O O . LYS A 1 57 ? 14.264 -3.634 9.909 1.00 0.00 57 LYS A O 17
ATOM 26521 N N . GLY A 1 58 ? 12.814 -3.957 8.219 1.00 0.00 58 GLY A N 17
ATOM 26522 C CA . GLY A 1 58 ? 11.724 -4.314 9.108 1.00 0.00 58 GLY A CA 17
ATOM 26523 C C . GLY A 1 58 ? 10.368 -3.956 8.534 1.00 0.00 58 GLY A C 17
ATOM 26524 O O . GLY A 1 58 ? 9.345 -4.493 8.960 1.00 0.00 58 GLY A O 17
ATOM 26528 N N . CYS A 1 59 ? 10.358 -3.045 7.568 1.00 0.00 59 CYS A N 17
ATOM 26529 C CA . CYS A 1 59 ? 9.116 -2.613 6.937 1.00 0.00 59 CYS A CA 17
ATOM 26530 C C . CYS A 1 59 ? 9.253 -2.601 5.418 1.00 0.00 59 CYS A C 17
ATOM 26531 O O . CYS A 1 59 ? 10.336 -2.828 4.881 1.00 0.00 59 CYS A O 17
ATOM 26539 N N . ALA A 1 60 ? 8.146 -2.336 4.731 1.00 0.00 60 ALA A N 17
ATOM 26540 C CA . ALA A 1 60 ? 8.143 -2.295 3.274 1.00 0.00 60 ALA A CA 17
ATOM 26541 C C . ALA A 1 60 ? 7.012 -1.415 2.753 1.00 0.00 60 ALA A C 17
ATOM 26542 O O . ALA A 1 60 ? 5.992 -1.237 3.419 1.00 0.00 60 ALA A O 17
ATOM 26549 N N . PHE A 1 61 ? 7.200 -0.864 1.558 1.00 0.00 61 PHE A N 17
ATOM 26550 C CA . PHE A 1 61 ? 6.196 0.000 0.947 1.00 0.00 61 PHE A CA 17
ATOM 26551 C C . PHE A 1 61 ? 5.710 -0.583 -0.376 1.00 0.00 61 PHE A C 17
ATOM 26552 O O . PHE A 1 61 ? 6.506 -1.039 -1.196 1.00 0.00 61 PHE A O 17
ATOM 26569 N N . ALA A 1 62 ? 4.396 -0.564 -0.577 1.00 0.00 62 ALA A N 17
ATOM 26570 C CA . ALA A 1 62 ? 3.802 -1.089 -1.800 1.00 0.00 62 ALA A CA 17
ATOM 26571 C C . ALA A 1 62 ? 2.738 -0.142 -2.344 1.00 0.00 62 ALA A C 17
ATOM 26572 O O . ALA A 1 62 ? 2.312 0.786 -1.657 1.00 0.00 62 ALA A O 17
ATOM 26579 N N . GLN A 1 63 ? 2.314 -0.383 -3.580 1.00 0.00 63 GLN A N 17
ATOM 26580 C CA . GLN A 1 63 ? 1.300 0.451 -4.215 1.00 0.00 63 GLN A CA 17
ATOM 26581 C C . GLN A 1 63 ? 0.262 -0.406 -4.933 1.00 0.00 63 GLN A C 17
ATOM 26582 O O . GLN A 1 63 ? 0.589 -1.445 -5.507 1.00 0.00 63 GLN A O 17
ATOM 26596 N N . PHE A 1 64 ? -0.991 0.036 -4.895 1.00 0.00 64 PHE A N 17
ATOM 26597 C CA . PHE A 1 64 ? -2.077 -0.691 -5.541 1.00 0.00 64 PHE A CA 17
ATOM 26598 C C . PHE A 1 64 ? -2.514 0.009 -6.824 1.00 0.00 64 PHE A C 17
ATOM 26599 O O . PHE A 1 64 ? -2.073 1.120 -7.118 1.00 0.00 64 PHE A O 17
ATOM 26616 N N . MET A 1 65 ? -3.382 -0.649 -7.585 1.00 0.00 65 MET A N 17
ATOM 26617 C CA . MET A 1 65 ? -3.879 -0.090 -8.836 1.00 0.00 65 MET A CA 17
ATOM 26618 C C . MET A 1 65 ? -5.213 0.618 -8.624 1.00 0.00 65 MET A C 17
ATOM 26619 O O . MET A 1 65 ? -5.610 1.471 -9.419 1.00 0.00 65 MET A O 17
ATOM 26633 N N . THR A 1 66 ? -5.903 0.260 -7.545 1.00 0.00 66 THR A N 17
ATOM 26634 C CA . THR A 1 66 ? -7.193 0.860 -7.229 1.00 0.00 66 THR A CA 17
ATOM 26635 C C . THR A 1 66 ? -7.305 1.170 -5.741 1.00 0.00 66 THR A C 17
ATOM 26636 O O . THR A 1 66 ? -7.036 0.315 -4.898 1.00 0.00 66 THR A O 17
ATOM 26647 N N . GLN A 1 67 ? -7.705 2.398 -5.426 1.00 0.00 67 GLN A N 17
ATOM 26648 C CA . GLN A 1 67 ? -7.852 2.820 -4.038 1.00 0.00 67 GLN A CA 17
ATOM 26649 C C . GLN A 1 67 ? -8.479 1.714 -3.196 1.00 0.00 67 GLN A C 17
ATOM 26650 O O . GLN A 1 67 ? -7.929 1.315 -2.170 1.00 0.00 67 GLN A O 17
ATOM 26664 N N . GLU A 1 68 ? -9.633 1.223 -3.637 1.00 0.00 68 GLU A N 17
ATOM 26665 C CA . GLU A 1 68 ? -10.334 0.163 -2.922 1.00 0.00 68 GLU A CA 17
ATOM 26666 C C . GLU A 1 68 ? -9.384 -0.978 -2.571 1.00 0.00 68 GLU A C 17
ATOM 26667 O O . GLU A 1 68 ? -9.503 -1.597 -1.515 1.00 0.00 68 GLU A O 17
ATOM 26679 N N . ALA A 1 69 ? -8.440 -1.251 -3.467 1.00 0.00 69 ALA A N 17
ATOM 26680 C CA . ALA A 1 69 ? -7.468 -2.315 -3.252 1.00 0.00 69 ALA A CA 17
ATOM 26681 C C . ALA A 1 69 ? -6.730 -2.127 -1.931 1.00 0.00 69 ALA A C 17
ATOM 26682 O O . ALA A 1 69 ? -6.848 -2.948 -1.021 1.00 0.00 69 ALA A O 17
ATOM 26689 N N . ALA A 1 70 ? -5.969 -1.042 -1.832 1.00 0.00 70 ALA A N 17
ATOM 26690 C CA . ALA A 1 70 ? -5.214 -0.747 -0.621 1.00 0.00 70 ALA A CA 17
ATOM 26691 C C . ALA A 1 70 ? -6.080 -0.919 0.622 1.00 0.00 70 ALA A C 17
ATOM 26692 O O . ALA A 1 70 ? -5.660 -1.537 1.600 1.00 0.00 70 ALA A O 17
ATOM 26699 N N . GLN A 1 71 ? -7.288 -0.369 0.577 1.00 0.00 71 GLN A N 17
ATOM 26700 C CA . GLN A 1 71 ? -8.212 -0.462 1.701 1.00 0.00 71 GLN A CA 17
ATOM 26701 C C . GLN A 1 71 ? -8.541 -1.917 2.017 1.00 0.00 71 GLN A C 17
ATOM 26702 O O . GLN A 1 71 ? -8.601 -2.312 3.182 1.00 0.00 71 GLN A O 17
ATOM 26716 N N . LYS A 1 72 ? -8.752 -2.711 0.973 1.00 0.00 72 LYS A N 17
ATOM 26717 C CA . LYS A 1 72 ? -9.074 -4.124 1.138 1.00 0.00 72 LYS A CA 17
ATOM 26718 C C . LYS A 1 72 ? -7.936 -4.863 1.835 1.00 0.00 72 LYS A C 17
ATOM 26719 O O . LYS A 1 72 ? -8.152 -5.895 2.471 1.00 0.00 72 LYS A O 17
ATOM 26738 N N . CYS A 1 73 ? -6.727 -4.328 1.713 1.00 0.00 73 CYS A N 17
ATOM 26739 C CA . CYS A 1 73 ? -5.555 -4.937 2.332 1.00 0.00 73 CYS A CA 17
ATOM 26740 C C . CYS A 1 73 ? -5.480 -4.587 3.815 1.00 0.00 73 CYS A C 17
ATOM 26741 O O . CYS A 1 73 ? -5.050 -5.400 4.635 1.00 0.00 73 CYS A O 17
ATOM 26749 N N . LEU A 1 74 ? -5.901 -3.373 4.153 1.00 0.00 74 LEU A N 17
ATOM 26750 C CA . LEU A 1 74 ? -5.880 -2.914 5.538 1.00 0.00 74 LEU A CA 17
ATOM 26751 C C . LEU A 1 74 ? -6.898 -3.678 6.379 1.00 0.00 74 LEU A C 17
ATOM 26752 O O . LEU A 1 74 ? -6.532 -4.421 7.290 1.00 0.00 74 LEU A O 17
ATOM 26768 N N . ALA A 1 75 ? -8.176 -3.492 6.067 1.00 0.00 75 ALA A N 17
ATOM 26769 C CA . ALA A 1 75 ? -9.246 -4.166 6.791 1.00 0.00 75 ALA A CA 17
ATOM 26770 C C . ALA A 1 75 ? -8.936 -5.648 6.973 1.00 0.00 75 ALA A C 17
ATOM 26771 O O . ALA A 1 75 ? -9.397 -6.276 7.926 1.00 0.00 75 ALA A O 17
ATOM 26778 N N . ALA A 1 76 ? -8.153 -6.202 6.052 1.00 0.00 76 ALA A N 17
ATOM 26779 C CA . ALA A 1 76 ? -7.782 -7.610 6.112 1.00 0.00 76 ALA A CA 17
ATOM 26780 C C . ALA A 1 76 ? -6.497 -7.805 6.911 1.00 0.00 76 ALA A C 17
ATOM 26781 O O . ALA A 1 76 ? -6.309 -8.834 7.560 1.00 0.00 76 ALA A O 17
ATOM 26788 N N . ALA A 1 77 ? -5.616 -6.811 6.858 1.00 0.00 77 ALA A N 17
ATOM 26789 C CA . ALA A 1 77 ? -4.350 -6.874 7.578 1.00 0.00 77 ALA A CA 17
ATOM 26790 C C . ALA A 1 77 ? -4.562 -6.694 9.078 1.00 0.00 77 ALA A C 17
ATOM 26791 O O . ALA A 1 77 ? -3.789 -7.204 9.889 1.00 0.00 77 ALA A O 17
ATOM 26798 N N . SER A 1 78 ? -5.613 -5.965 9.439 1.00 0.00 78 SER A N 17
ATOM 26799 C CA . SER A 1 78 ? -5.924 -5.714 10.842 1.00 0.00 78 SER A CA 17
ATOM 26800 C C . SER A 1 78 ? -6.868 -6.780 11.388 1.00 0.00 78 SER A C 17
ATOM 26801 O O . SER A 1 78 ? -8.038 -6.844 11.007 1.00 0.00 78 SER A O 17
ATOM 26809 N N . LEU A 1 79 ? -6.353 -7.616 12.283 1.00 0.00 79 LEU A N 17
ATOM 26810 C CA . LEU A 1 79 ? -7.149 -8.681 12.883 1.00 0.00 79 LEU A CA 17
ATOM 26811 C C . LEU A 1 79 ? -8.340 -8.107 13.645 1.00 0.00 79 LEU A C 17
ATOM 26812 O O . LEU A 1 79 ? -9.347 -8.785 13.841 1.00 0.00 79 LEU A O 17
ATOM 26828 N N . GLU A 1 80 ? -8.216 -6.853 14.068 1.00 0.00 80 GLU A N 17
ATOM 26829 C CA . GLU A 1 80 ? -9.283 -6.188 14.807 1.00 0.00 80 GLU A CA 17
ATOM 26830 C C . GLU A 1 80 ? -10.383 -5.711 13.862 1.00 0.00 80 GLU A C 17
ATOM 26831 O O . GLU A 1 80 ? -11.567 -5.765 14.194 1.00 0.00 80 GLU A O 17
ATOM 26843 N N . ALA A 1 81 ? -9.982 -5.244 12.685 1.00 0.00 81 ALA A N 17
ATOM 26844 C CA . ALA A 1 81 ? -10.932 -4.758 11.692 1.00 0.00 81 ALA A CA 17
ATOM 26845 C C . ALA A 1 81 ? -11.860 -5.876 11.228 1.00 0.00 81 ALA A C 17
ATOM 26846 O O . ALA A 1 81 ? -11.530 -7.056 11.342 1.00 0.00 81 ALA A O 17
ATOM 26853 N N . GLU A 1 82 ? -13.022 -5.496 10.706 1.00 0.00 82 GLU A N 17
ATOM 26854 C CA . GLU A 1 82 ? -13.998 -6.467 10.227 1.00 0.00 82 GLU A CA 17
ATOM 26855 C C . GLU A 1 82 ? -13.530 -7.112 8.925 1.00 0.00 82 GLU A C 17
ATOM 26856 O O . GLU A 1 82 ? -13.938 -6.708 7.837 1.00 0.00 82 GLU A O 17
ATOM 26868 N N . GLY A 1 83 ? -12.669 -8.119 9.046 1.00 0.00 83 GLY A N 17
ATOM 26869 C CA . GLY A 1 83 ? -12.159 -8.803 7.873 1.00 0.00 83 GLY A CA 17
ATOM 26870 C C . GLY A 1 83 ? -11.300 -10.001 8.228 1.00 0.00 83 GLY A C 17
ATOM 26871 O O . GLY A 1 83 ? -11.702 -11.145 8.020 1.00 0.00 83 GLY A O 17
ATOM 26875 N N . GLY A 1 84 ? -10.112 -9.738 8.764 1.00 0.00 84 GLY A N 17
ATOM 26876 C CA . GLY A 1 84 ? -9.213 -10.813 9.139 1.00 0.00 84 GLY A CA 17
ATOM 26877 C C . GLY A 1 84 ? -7.840 -10.308 9.538 1.00 0.00 84 GLY A C 17
ATOM 26878 O O . GLY A 1 84 ? -7.648 -9.111 9.746 1.00 0.00 84 GLY A O 17
ATOM 26882 N N . GLY A 1 85 ? -6.883 -11.225 9.648 1.00 0.00 85 GLY A N 17
ATOM 26883 C CA . GLY A 1 85 ? -5.534 -10.847 10.026 1.00 0.00 85 GLY A CA 17
ATOM 26884 C C . GLY A 1 85 ? -4.479 -11.563 9.207 1.00 0.00 85 GLY A C 17
ATOM 26885 O O . GLY A 1 85 ? -4.375 -12.789 9.251 1.00 0.00 85 GLY A O 17
ATOM 26889 N N . LEU A 1 86 ? -3.697 -10.798 8.454 1.00 0.00 86 LEU A N 17
ATOM 26890 C CA . LEU A 1 86 ? -2.645 -11.367 7.618 1.00 0.00 86 LEU A CA 17
ATOM 26891 C C . LEU A 1 86 ? -1.359 -11.558 8.416 1.00 0.00 86 LEU A C 17
ATOM 26892 O O . LEU A 1 86 ? -0.973 -10.698 9.209 1.00 0.00 86 LEU A O 17
ATOM 26908 N N . LYS A 1 87 ? -0.698 -12.690 8.200 1.00 0.00 87 LYS A N 17
ATOM 26909 C CA . LYS A 1 87 ? 0.547 -12.994 8.896 1.00 0.00 87 LYS A CA 17
ATOM 26910 C C . LYS A 1 87 ? 1.527 -13.708 7.970 1.00 0.00 87 LYS A C 17
ATOM 26911 O O . LYS A 1 87 ? 1.140 -14.587 7.199 1.00 0.00 87 LYS A O 17
ATOM 26930 N N . LEU A 1 88 ? 2.797 -13.327 8.053 1.00 0.00 88 LEU A N 17
ATOM 26931 C CA . LEU A 1 88 ? 3.833 -13.932 7.224 1.00 0.00 88 LEU A CA 17
ATOM 26932 C C . LEU A 1 88 ? 4.842 -14.690 8.080 1.00 0.00 88 LEU A C 17
ATOM 26933 O O . LEU A 1 88 ? 5.728 -14.091 8.690 1.00 0.00 88 LEU A O 17
ATOM 26949 N N . ASP A 1 89 ? 4.704 -16.011 8.119 1.00 0.00 89 ASP A N 17
ATOM 26950 C CA . ASP A 1 89 ? 5.605 -16.851 8.897 1.00 0.00 89 ASP A CA 17
ATOM 26951 C C . ASP A 1 89 ? 5.324 -16.713 10.390 1.00 0.00 89 ASP A C 17
ATOM 26952 O O . ASP A 1 89 ? 6.203 -16.937 11.222 1.00 0.00 89 ASP A O 17
ATOM 26961 N N . GLY A 1 90 ? 4.091 -16.341 10.723 1.00 0.00 90 GLY A N 17
ATOM 26962 C CA . GLY A 1 90 ? 3.716 -16.178 12.115 1.00 0.00 90 GLY A CA 17
ATOM 26963 C C . GLY A 1 90 ? 4.036 -14.794 12.644 1.00 0.00 90 GLY A C 17
ATOM 26964 O O . GLY A 1 90 ? 4.388 -14.635 13.813 1.00 0.00 90 GLY A O 17
ATOM 26968 N N . ARG A 1 91 ? 3.916 -13.791 11.781 1.00 0.00 91 ARG A N 17
ATOM 26969 C CA . ARG A 1 91 ? 4.198 -12.413 12.167 1.00 0.00 91 ARG A CA 17
ATOM 26970 C C . ARG A 1 91 ? 3.058 -11.488 11.753 1.00 0.00 91 ARG A C 17
ATOM 26971 O O . ARG A 1 91 ? 2.619 -11.506 10.603 1.00 0.00 91 ARG A O 17
ATOM 26992 N N . GLN A 1 92 ? 2.584 -10.683 12.698 1.00 0.00 92 GLN A N 17
ATOM 26993 C CA . GLN A 1 92 ? 1.493 -9.752 12.431 1.00 0.00 92 GLN A CA 17
ATOM 26994 C C . GLN A 1 92 ? 1.978 -8.571 11.597 1.00 0.00 92 GLN A C 17
ATOM 26995 O O . GLN A 1 92 ? 2.701 -7.704 12.090 1.00 0.00 92 GLN A O 17
ATOM 27009 N N . LEU A 1 93 ? 1.576 -8.542 10.331 1.00 0.00 93 LEU A N 17
ATOM 27010 C CA . LEU A 1 93 ? 1.970 -7.467 9.427 1.00 0.00 93 LEU A CA 17
ATOM 27011 C C . LEU A 1 93 ? 1.049 -6.261 9.582 1.00 0.00 93 LEU A C 17
ATOM 27012 O O . LEU A 1 93 ? -0.171 -6.379 9.468 1.00 0.00 93 LEU A O 17
ATOM 27028 N N . LYS A 1 94 ? 1.642 -5.100 9.840 1.00 0.00 94 LYS A N 17
ATOM 27029 C CA . LYS A 1 94 ? 0.877 -3.870 10.007 1.00 0.00 94 LYS A CA 17
ATOM 27030 C C . LYS A 1 94 ? 0.863 -3.058 8.716 1.00 0.00 94 LYS A C 17
ATOM 27031 O O . LYS A 1 94 ? 1.840 -2.386 8.384 1.00 0.00 94 LYS A O 17
ATOM 27050 N N . VAL A 1 95 ? -0.250 -3.124 7.993 1.00 0.00 95 VAL A N 17
ATOM 27051 C CA . VAL A 1 95 ? -0.391 -2.393 6.739 1.00 0.00 95 VAL A CA 17
ATOM 27052 C C . VAL A 1 95 ? -1.180 -1.104 6.941 1.00 0.00 95 VAL A C 17
ATOM 27053 O O . VAL A 1 95 ? -2.311 -1.126 7.427 1.00 0.00 95 VAL A O 17
ATOM 27066 N N . ASP A 1 96 ? -0.576 0.018 6.565 1.00 0.00 96 ASP A N 17
ATOM 27067 C CA . ASP A 1 96 ? -1.222 1.318 6.703 1.00 0.00 96 ASP A CA 17
ATOM 27068 C C . ASP A 1 96 ? -0.974 2.182 5.470 1.00 0.00 96 ASP A C 17
ATOM 27069 O O . ASP A 1 96 ? 0.097 2.125 4.865 1.00 0.00 96 ASP A O 17
ATOM 27078 N N . LEU A 1 97 ? -1.971 2.979 5.103 1.00 0.00 97 LEU A N 17
ATOM 27079 C CA . LEU A 1 97 ? -1.862 3.855 3.942 1.00 0.00 97 LEU A CA 17
ATOM 27080 C C . LEU A 1 97 ? -0.734 4.866 4.126 1.00 0.00 97 LEU A C 17
ATOM 27081 O O . LEU A 1 97 ? -0.901 5.880 4.802 1.00 0.00 97 LEU A O 17
ATOM 27097 N N . ALA A 1 98 ? 0.412 4.583 3.517 1.00 0.00 98 ALA A N 17
ATOM 27098 C CA . ALA A 1 98 ? 1.566 5.469 3.610 1.00 0.00 98 ALA A CA 17
ATOM 27099 C C . ALA A 1 98 ? 1.414 6.668 2.679 1.00 0.00 98 ALA A C 17
ATOM 27100 O O . ALA A 1 98 ? 0.583 6.660 1.771 1.00 0.00 98 ALA A O 17
ATOM 27107 N N . VAL A 1 99 ? 2.221 7.698 2.912 1.00 0.00 99 VAL A N 17
ATOM 27108 C CA . VAL A 1 99 ? 2.176 8.904 2.094 1.00 0.00 99 VAL A CA 17
ATOM 27109 C C . VAL A 1 99 ? 3.557 9.247 1.545 1.00 0.00 99 VAL A C 17
ATOM 27110 O O . VAL A 1 99 ? 4.430 9.715 2.277 1.00 0.00 99 VAL A O 17
ATOM 27123 N N . THR A 1 100 ? 3.748 9.012 0.251 1.00 0.00 100 THR A N 17
ATOM 27124 C CA . THR A 1 100 ? 5.022 9.296 -0.397 1.00 0.00 100 THR A CA 17
ATOM 27125 C C . THR A 1 100 ? 5.429 10.751 -0.197 1.00 0.00 100 THR A C 17
ATOM 27126 O O . THR A 1 100 ? 4.901 11.649 -0.853 1.00 0.00 100 THR A O 17
ATOM 27137 N N . ARG A 1 101 ? 6.372 10.977 0.712 1.00 0.00 101 ARG A N 17
ATOM 27138 C CA . ARG A 1 101 ? 6.849 12.325 0.999 1.00 0.00 101 ARG A CA 17
ATOM 27139 C C . ARG A 1 101 ? 8.313 12.303 1.429 1.00 0.00 101 ARG A C 17
ATOM 27140 O O . ARG A 1 101 ? 8.886 11.239 1.662 1.00 0.00 101 ARG A O 17
ATOM 27161 N N . ASP A 1 102 ? 8.911 13.485 1.531 1.00 0.00 102 ASP A N 17
ATOM 27162 C CA . ASP A 1 102 ? 10.308 13.602 1.933 1.00 0.00 102 ASP A CA 17
ATOM 27163 C C . ASP A 1 102 ? 10.437 13.608 3.453 1.00 0.00 102 ASP A C 17
ATOM 27164 O O . ASP A 1 102 ? 10.367 14.660 4.087 1.00 0.00 102 ASP A O 17
ATOM 27173 N N . GLU A 1 103 ? 10.625 12.425 4.031 1.00 0.00 103 GLU A N 17
ATOM 27174 C CA . GLU A 1 103 ? 10.761 12.295 5.477 1.00 0.00 103 GLU A CA 17
ATOM 27175 C C . GLU A 1 103 ? 12.099 12.856 5.950 1.00 0.00 103 GLU A C 17
ATOM 27176 O O . GLU A 1 103 ? 13.106 12.149 5.975 1.00 0.00 103 GLU A O 17
ATOM 27188 N N . ALA A 1 104 ? 12.101 14.131 6.323 1.00 0.00 104 ALA A N 17
ATOM 27189 C CA . ALA A 1 104 ? 13.314 14.787 6.796 1.00 0.00 104 ALA A CA 17
ATOM 27190 C C . ALA A 1 104 ? 13.065 15.520 8.110 1.00 0.00 104 ALA A C 17
ATOM 27191 O O . ALA A 1 104 ? 12.493 16.610 8.125 1.00 0.00 104 ALA A O 17
ATOM 27198 N N . ALA A 1 105 ? 13.496 14.914 9.211 1.00 0.00 105 ALA A N 17
ATOM 27199 C CA . ALA A 1 105 ? 13.321 15.511 10.530 1.00 0.00 105 ALA A CA 17
ATOM 27200 C C . ALA A 1 105 ? 14.266 14.880 11.547 1.00 0.00 105 ALA A C 17
ATOM 27201 O O . ALA A 1 105 ? 14.965 13.914 11.244 1.00 0.00 105 ALA A O 17
ATOM 27208 N N . SER A 1 106 ? 14.282 15.434 12.756 1.00 0.00 106 SER A N 17
ATOM 27209 C CA . SER A 1 106 ? 15.145 14.929 13.817 1.00 0.00 106 SER A CA 17
ATOM 27210 C C . SER A 1 106 ? 14.467 13.788 14.571 1.00 0.00 106 SER A C 17
ATOM 27211 O O . SER A 1 106 ? 13.241 13.722 14.647 1.00 0.00 106 SER A O 17
ATOM 27219 N N . GLY A 1 107 ? 15.277 12.891 15.126 1.00 0.00 107 GLY A N 17
ATOM 27220 C CA . GLY A 1 107 ? 14.739 11.765 15.867 1.00 0.00 107 GLY A CA 17
ATOM 27221 C C . GLY A 1 107 ? 15.270 11.697 17.285 1.00 0.00 107 GLY A C 17
ATOM 27222 O O . GLY A 1 107 ? 16.226 10.979 17.579 1.00 0.00 107 GLY A O 17
ATOM 27226 N N . PRO A 1 108 ? 14.643 12.460 18.193 1.00 0.00 108 PRO A N 17
ATOM 27227 C CA . PRO A 1 108 ? 15.042 12.501 19.603 1.00 0.00 108 PRO A CA 17
ATOM 27228 C C . PRO A 1 108 ? 14.726 11.200 20.333 1.00 0.00 108 PRO A C 17
ATOM 27229 O O . PRO A 1 108 ? 15.275 10.927 21.400 1.00 0.00 108 PRO A O 17
ATOM 27240 N N . SER A 1 109 ? 13.837 10.401 19.751 1.00 0.00 109 SER A N 17
ATOM 27241 C CA . SER A 1 109 ? 13.446 9.130 20.349 1.00 0.00 109 SER A CA 17
ATOM 27242 C C . SER A 1 109 ? 14.522 8.071 20.127 1.00 0.00 109 SER A C 17
ATOM 27243 O O . SER A 1 109 ? 15.007 7.454 21.076 1.00 0.00 109 SER A O 17
ATOM 27251 N N . SER A 1 110 ? 14.890 7.866 18.866 1.00 0.00 110 SER A N 17
ATOM 27252 C CA . SER A 1 110 ? 15.906 6.879 18.518 1.00 0.00 110 SER A CA 17
ATOM 27253 C C . SER A 1 110 ? 15.808 5.656 19.423 1.00 0.00 110 SER A C 17
ATOM 27254 O O . SER A 1 110 ? 16.820 5.131 19.888 1.00 0.00 110 SER A O 17
ATOM 27262 N N . GLY A 1 111 ? 14.582 5.206 19.670 1.00 0.00 111 GLY A N 17
ATOM 27263 C CA . GLY A 1 111 ? 14.373 4.048 20.519 1.00 0.00 111 GLY A CA 17
ATOM 27264 C C . GLY A 1 111 ? 13.688 2.910 19.790 1.00 0.00 111 GLY A C 17
ATOM 27265 O O . GLY A 1 111 ? 12.505 2.996 19.462 1.00 0.00 111 GLY A O 17
ATOM 27269 N N . GLY A 1 1 ? -13.657 -1.268 15.158 1.00 0.00 1 GLY A N 18
ATOM 27270 C CA . GLY A 1 1 ? -13.104 -0.358 14.173 1.00 0.00 1 GLY A CA 18
ATOM 27271 C C . GLY A 1 1 ? -13.534 -0.702 12.760 1.00 0.00 1 GLY A C 18
ATOM 27272 O O . GLY A 1 1 ? -14.682 -1.082 12.529 1.00 0.00 1 GLY A O 18
ATOM 27276 N N . SER A 1 2 ? -12.612 -0.567 11.813 1.00 0.00 2 SER A N 18
ATOM 27277 C CA . SER A 1 2 ? -12.903 -0.860 10.415 1.00 0.00 2 SER A CA 18
ATOM 27278 C C . SER A 1 2 ? -14.057 -0.001 9.908 1.00 0.00 2 SER A C 18
ATOM 27279 O O . SER A 1 2 ? -14.954 -0.489 9.220 1.00 0.00 2 SER A O 18
ATOM 27287 N N . SER A 1 3 ? -14.027 1.282 10.254 1.00 0.00 3 SER A N 18
ATOM 27288 C CA . SER A 1 3 ? -15.072 2.210 9.838 1.00 0.00 3 SER A CA 18
ATOM 27289 C C . SER A 1 3 ? -14.495 3.325 8.970 1.00 0.00 3 SER A C 18
ATOM 27290 O O . SER A 1 3 ? -13.379 3.789 9.198 1.00 0.00 3 SER A O 18
ATOM 27298 N N . GLY A 1 4 ? -15.266 3.749 7.973 1.00 0.00 4 GLY A N 18
ATOM 27299 C CA . GLY A 1 4 ? -14.816 4.805 7.085 1.00 0.00 4 GLY A CA 18
ATOM 27300 C C . GLY A 1 4 ? -15.876 5.865 6.861 1.00 0.00 4 GLY A C 18
ATOM 27301 O O . GLY A 1 4 ? -17.062 5.623 7.085 1.00 0.00 4 GLY A O 18
ATOM 27305 N N . SER A 1 5 ? -15.448 7.043 6.419 1.00 0.00 5 SER A N 18
ATOM 27306 C CA . SER A 1 5 ? -16.369 8.146 6.169 1.00 0.00 5 SER A CA 18
ATOM 27307 C C . SER A 1 5 ? -15.987 8.896 4.896 1.00 0.00 5 SER A C 18
ATOM 27308 O O . SER A 1 5 ? -14.876 8.750 4.387 1.00 0.00 5 SER A O 18
ATOM 27316 N N . SER A 1 6 ? -16.916 9.698 4.388 1.00 0.00 6 SER A N 18
ATOM 27317 C CA . SER A 1 6 ? -16.680 10.468 3.172 1.00 0.00 6 SER A CA 18
ATOM 27318 C C . SER A 1 6 ? -17.625 11.663 3.093 1.00 0.00 6 SER A C 18
ATOM 27319 O O . SER A 1 6 ? -18.489 11.843 3.950 1.00 0.00 6 SER A O 18
ATOM 27327 N N . GLY A 1 7 ? -17.453 12.478 2.057 1.00 0.00 7 GLY A N 18
ATOM 27328 C CA . GLY A 1 7 ? -18.297 13.646 1.884 1.00 0.00 7 GLY A CA 18
ATOM 27329 C C . GLY A 1 7 ? -18.064 14.339 0.556 1.00 0.00 7 GLY A C 18
ATOM 27330 O O . GLY A 1 7 ? -19.009 14.792 -0.091 1.00 0.00 7 GLY A O 18
ATOM 27334 N N . LEU A 1 8 ? -16.802 14.423 0.149 1.00 0.00 8 LEU A N 18
ATOM 27335 C CA . LEU A 1 8 ? -16.446 15.068 -1.111 1.00 0.00 8 LEU A CA 18
ATOM 27336 C C . LEU A 1 8 ? -16.438 14.059 -2.255 1.00 0.00 8 LEU A C 18
ATOM 27337 O O . LEU A 1 8 ? -16.164 12.873 -2.068 1.00 0.00 8 LEU A O 18
ATOM 27353 N N . PRO A 1 9 ? -16.742 14.540 -3.470 1.00 0.00 9 PRO A N 18
ATOM 27354 C CA . PRO A 1 9 ? -16.774 13.697 -4.669 1.00 0.00 9 PRO A CA 18
ATOM 27355 C C . PRO A 1 9 ? -15.382 13.238 -5.091 1.00 0.00 9 PRO A C 18
ATOM 27356 O O . PRO A 1 9 ? -14.549 14.046 -5.502 1.00 0.00 9 PRO A O 18
ATOM 27367 N N . SER A 1 10 ? -15.137 11.936 -4.988 1.00 0.00 10 SER A N 18
ATOM 27368 C CA . SER A 1 10 ? -13.845 11.369 -5.357 1.00 0.00 10 SER A CA 18
ATOM 27369 C C . SER A 1 10 ? -13.747 11.177 -6.867 1.00 0.00 10 SER A C 18
ATOM 27370 O O . SER A 1 10 ? -14.714 11.399 -7.596 1.00 0.00 10 SER A O 18
ATOM 27378 N N . ASP A 1 11 ? -12.572 10.763 -7.329 1.00 0.00 11 ASP A N 18
ATOM 27379 C CA . ASP A 1 11 ? -12.346 10.540 -8.753 1.00 0.00 11 ASP A CA 18
ATOM 27380 C C . ASP A 1 11 ? -10.965 9.939 -8.996 1.00 0.00 11 ASP A C 18
ATOM 27381 O O . ASP A 1 11 ? -10.049 10.119 -8.194 1.00 0.00 11 ASP A O 18
ATOM 27390 N N . VAL A 1 12 ? -10.824 9.224 -10.107 1.00 0.00 12 VAL A N 18
ATOM 27391 C CA . VAL A 1 12 ? -9.555 8.596 -10.456 1.00 0.00 12 VAL A CA 18
ATOM 27392 C C . VAL A 1 12 ? -8.384 9.529 -10.170 1.00 0.00 12 VAL A C 18
ATOM 27393 O O . VAL A 1 12 ? -8.212 10.552 -10.835 1.00 0.00 12 VAL A O 18
ATOM 27406 N N . THR A 1 13 ? -7.577 9.170 -9.176 1.00 0.00 13 THR A N 18
ATOM 27407 C CA . THR A 1 13 ? -6.422 9.975 -8.801 1.00 0.00 13 THR A CA 18
ATOM 27408 C C . THR A 1 13 ? -5.361 9.125 -8.110 1.00 0.00 13 THR A C 18
ATOM 27409 O O . THR A 1 13 ? -5.656 8.398 -7.162 1.00 0.00 13 THR A O 18
ATOM 27420 N N . GLU A 1 14 ? -4.126 9.222 -8.592 1.00 0.00 14 GLU A N 18
ATOM 27421 C CA . GLU A 1 14 ? -3.021 8.461 -8.020 1.00 0.00 14 GLU A CA 18
ATOM 27422 C C . GLU A 1 14 ? -2.893 8.730 -6.523 1.00 0.00 14 GLU A C 18
ATOM 27423 O O . GLU A 1 14 ? -2.104 9.573 -6.099 1.00 0.00 14 GLU A O 18
ATOM 27435 N N . GLY A 1 15 ? -3.676 8.006 -5.729 1.00 0.00 15 GLY A N 18
ATOM 27436 C CA . GLY A 1 15 ? -3.636 8.182 -4.289 1.00 0.00 15 GLY A CA 18
ATOM 27437 C C . GLY A 1 15 ? -3.809 6.875 -3.541 1.00 0.00 15 GLY A C 18
ATOM 27438 O O . GLY A 1 15 ? -4.581 6.795 -2.585 1.00 0.00 15 GLY A O 18
ATOM 27442 N N . LYS A 1 16 ? -3.089 5.846 -3.976 1.00 0.00 16 LYS A N 18
ATOM 27443 C CA . LYS A 1 16 ? -3.166 4.535 -3.342 1.00 0.00 16 LYS A CA 18
ATOM 27444 C C . LYS A 1 16 ? -1.792 4.085 -2.855 1.00 0.00 16 LYS A C 18
ATOM 27445 O O . LYS A 1 16 ? -0.864 3.920 -3.648 1.00 0.00 16 LYS A O 18
ATOM 27464 N N . THR A 1 17 ? -1.669 3.886 -1.547 1.00 0.00 17 THR A N 18
ATOM 27465 C CA . THR A 1 17 ? -0.409 3.454 -0.955 1.00 0.00 17 THR A CA 18
ATOM 27466 C C . THR A 1 17 ? -0.642 2.426 0.146 1.00 0.00 17 THR A C 18
ATOM 27467 O O . THR A 1 17 ? -1.756 2.285 0.652 1.00 0.00 17 THR A O 18
ATOM 27478 N N . VAL A 1 18 ? 0.415 1.708 0.513 1.00 0.00 18 VAL A N 18
ATOM 27479 C CA . VAL A 1 18 ? 0.325 0.693 1.556 1.00 0.00 18 VAL A CA 18
ATOM 27480 C C . VAL A 1 18 ? 1.690 0.423 2.179 1.00 0.00 18 VAL A C 18
ATOM 27481 O O . VAL A 1 18 ? 2.619 -0.014 1.499 1.00 0.00 18 VAL A O 18
ATOM 27494 N N . PHE A 1 19 ? 1.805 0.685 3.477 1.00 0.00 19 PHE A N 18
ATOM 27495 C CA . PHE A 1 19 ? 3.057 0.471 4.192 1.00 0.00 19 PHE A CA 18
ATOM 27496 C C . PHE A 1 19 ? 2.919 -0.666 5.201 1.00 0.00 19 PHE A C 18
ATOM 27497 O O . PHE A 1 19 ? 2.044 -0.640 6.066 1.00 0.00 19 PHE A O 18
ATOM 27514 N N . ILE A 1 20 ? 3.790 -1.663 5.082 1.00 0.00 20 ILE A N 18
ATOM 27515 C CA . ILE A 1 20 ? 3.766 -2.809 5.982 1.00 0.00 20 ILE A CA 18
ATOM 27516 C C . ILE A 1 20 ? 4.757 -2.629 7.127 1.00 0.00 20 ILE A C 18
ATOM 27517 O O . ILE A 1 20 ? 5.902 -2.230 6.913 1.00 0.00 20 ILE A O 18
ATOM 27533 N N . ARG A 1 21 ? 4.311 -2.928 8.342 1.00 0.00 21 ARG A N 18
ATOM 27534 C CA . ARG A 1 21 ? 5.159 -2.800 9.521 1.00 0.00 21 ARG A CA 18
ATOM 27535 C C . ARG A 1 21 ? 5.321 -4.146 10.222 1.00 0.00 21 ARG A C 18
ATOM 27536 O O . ARG A 1 21 ? 4.427 -4.989 10.183 1.00 0.00 21 ARG A O 18
ATOM 27557 N N . ASN A 1 22 ? 6.470 -4.338 10.863 1.00 0.00 22 ASN A N 18
ATOM 27558 C CA . ASN A 1 22 ? 6.751 -5.581 11.572 1.00 0.00 22 ASN A CA 18
ATOM 27559 C C . ASN A 1 22 ? 7.020 -6.718 10.591 1.00 0.00 22 ASN A C 18
ATOM 27560 O O . ASN A 1 22 ? 6.507 -7.826 10.751 1.00 0.00 22 ASN A O 18
ATOM 27571 N N . LEU A 1 23 ? 7.829 -6.437 9.576 1.00 0.00 23 LEU A N 18
ATOM 27572 C CA . LEU A 1 23 ? 8.168 -7.436 8.568 1.00 0.00 23 LEU A CA 18
ATOM 27573 C C . LEU A 1 23 ? 9.268 -8.365 9.071 1.00 0.00 23 LEU A C 18
ATOM 27574 O O . LEU A 1 23 ? 10.112 -7.967 9.875 1.00 0.00 23 LEU A O 18
ATOM 27590 N N . SER A 1 24 ? 9.255 -9.604 8.591 1.00 0.00 24 SER A N 18
ATOM 27591 C CA . SER A 1 24 ? 10.250 -10.591 8.993 1.00 0.00 24 SER A CA 18
ATOM 27592 C C . SER A 1 24 ? 11.360 -10.698 7.952 1.00 0.00 24 SER A C 18
ATOM 27593 O O . SER A 1 24 ? 11.099 -10.726 6.750 1.00 0.00 24 SER A O 18
ATOM 27601 N N . PHE A 1 25 ? 12.601 -10.758 8.424 1.00 0.00 25 PHE A N 18
ATOM 27602 C CA . PHE A 1 25 ? 13.753 -10.861 7.536 1.00 0.00 25 PHE A CA 18
ATOM 27603 C C . PHE A 1 25 ? 13.569 -11.999 6.536 1.00 0.00 25 PHE A C 18
ATOM 27604 O O . PHE A 1 25 ? 13.931 -11.877 5.366 1.00 0.00 25 PHE A O 18
ATOM 27621 N N . ASP A 1 26 ? 13.003 -13.106 7.007 1.00 0.00 26 ASP A N 18
ATOM 27622 C CA . ASP A 1 26 ? 12.770 -14.267 6.156 1.00 0.00 26 ASP A CA 18
ATOM 27623 C C . ASP A 1 26 ? 11.920 -13.891 4.946 1.00 0.00 26 ASP A C 18
ATOM 27624 O O . ASP A 1 26 ? 12.001 -14.530 3.897 1.00 0.00 26 ASP A O 18
ATOM 27633 N N . SER A 1 27 ? 11.105 -12.853 5.101 1.00 0.00 27 SER A N 18
ATOM 27634 C CA . SER A 1 27 ? 10.236 -12.395 4.023 1.00 0.00 27 SER A CA 18
ATOM 27635 C C . SER A 1 27 ? 11.057 -11.932 2.823 1.00 0.00 27 SER A C 18
ATOM 27636 O O . SER A 1 27 ? 12.275 -11.777 2.914 1.00 0.00 27 SER A O 18
ATOM 27644 N N . GLU A 1 28 ? 10.381 -11.714 1.700 1.00 0.00 28 GLU A N 18
ATOM 27645 C CA . GLU A 1 28 ? 11.047 -11.270 0.481 1.00 0.00 28 GLU A CA 18
ATOM 27646 C C . GLU A 1 28 ? 10.135 -10.362 -0.338 1.00 0.00 28 GLU A C 18
ATOM 27647 O O . GLU A 1 28 ? 8.955 -10.658 -0.526 1.00 0.00 28 GLU A O 18
ATOM 27659 N N . GLU A 1 29 ? 10.691 -9.256 -0.823 1.00 0.00 29 GLU A N 18
ATOM 27660 C CA . GLU A 1 29 ? 9.926 -8.304 -1.621 1.00 0.00 29 GLU A CA 18
ATOM 27661 C C . GLU A 1 29 ? 8.946 -9.028 -2.539 1.00 0.00 29 GLU A C 18
ATOM 27662 O O . GLU A 1 29 ? 7.768 -8.676 -2.607 1.00 0.00 29 GLU A O 18
ATOM 27674 N N . GLU A 1 30 ? 9.441 -10.041 -3.244 1.00 0.00 30 GLU A N 18
ATOM 27675 C CA . GLU A 1 30 ? 8.609 -10.813 -4.159 1.00 0.00 30 GLU A CA 18
ATOM 27676 C C . GLU A 1 30 ? 7.411 -11.414 -3.429 1.00 0.00 30 GLU A C 18
ATOM 27677 O O . GLU A 1 30 ? 6.261 -11.144 -3.774 1.00 0.00 30 GLU A O 18
ATOM 27689 N N . ALA A 1 31 ? 7.690 -12.231 -2.419 1.00 0.00 31 ALA A N 18
ATOM 27690 C CA . ALA A 1 31 ? 6.636 -12.869 -1.640 1.00 0.00 31 ALA A CA 18
ATOM 27691 C C . ALA A 1 31 ? 5.687 -11.833 -1.047 1.00 0.00 31 ALA A C 18
ATOM 27692 O O . ALA A 1 31 ? 4.477 -11.886 -1.269 1.00 0.00 31 ALA A O 18
ATOM 27699 N N . LEU A 1 32 ? 6.243 -10.893 -0.291 1.00 0.00 32 LEU A N 18
ATOM 27700 C CA . LEU A 1 32 ? 5.446 -9.844 0.335 1.00 0.00 32 LEU A CA 18
ATOM 27701 C C . LEU A 1 32 ? 4.349 -9.358 -0.607 1.00 0.00 32 LEU A C 18
ATOM 27702 O O . LEU A 1 32 ? 3.175 -9.317 -0.241 1.00 0.00 32 LEU A O 18
ATOM 27718 N N . GLY A 1 33 ? 4.741 -8.992 -1.824 1.00 0.00 33 GLY A N 18
ATOM 27719 C CA . GLY A 1 33 ? 3.779 -8.516 -2.801 1.00 0.00 33 GLY A CA 18
ATOM 27720 C C . GLY A 1 33 ? 2.740 -9.564 -3.150 1.00 0.00 33 GLY A C 18
ATOM 27721 O O . GLY A 1 33 ? 1.543 -9.342 -2.975 1.00 0.00 33 GLY A O 18
ATOM 27725 N N . GLU A 1 34 ? 3.200 -10.708 -3.648 1.00 0.00 34 GLU A N 18
ATOM 27726 C CA . GLU A 1 34 ? 2.301 -11.792 -4.025 1.00 0.00 34 GLU A CA 18
ATOM 27727 C C . GLU A 1 34 ? 1.181 -11.951 -3.001 1.00 0.00 34 GLU A C 18
ATOM 27728 O O . GLU A 1 34 ? 0.095 -12.435 -3.323 1.00 0.00 34 GLU A O 18
ATOM 27740 N N . VAL A 1 35 ? 1.453 -11.541 -1.767 1.00 0.00 35 VAL A N 18
ATOM 27741 C CA . VAL A 1 35 ? 0.469 -11.637 -0.695 1.00 0.00 35 VAL A CA 18
ATOM 27742 C C . VAL A 1 35 ? -0.582 -10.539 -0.814 1.00 0.00 35 VAL A C 18
ATOM 27743 O O . VAL A 1 35 ? -1.783 -10.803 -0.743 1.00 0.00 35 VAL A O 18
ATOM 27756 N N . LEU A 1 36 ? -0.122 -9.305 -0.994 1.00 0.00 36 LEU A N 18
ATOM 27757 C CA . LEU A 1 36 ? -1.023 -8.165 -1.123 1.00 0.00 36 LEU A CA 18
ATOM 27758 C C . LEU A 1 36 ? -1.745 -8.191 -2.466 1.00 0.00 36 LEU A C 18
ATOM 27759 O O . LEU A 1 36 ? -2.862 -7.688 -2.590 1.00 0.00 36 LEU A O 18
ATOM 27775 N N . GLN A 1 37 ? -1.101 -8.781 -3.468 1.00 0.00 37 GLN A N 18
ATOM 27776 C CA . GLN A 1 37 ? -1.684 -8.874 -4.801 1.00 0.00 37 GLN A CA 18
ATOM 27777 C C . GLN A 1 37 ? -3.064 -9.521 -4.748 1.00 0.00 37 GLN A C 18
ATOM 27778 O O . GLN A 1 37 ? -3.951 -9.175 -5.528 1.00 0.00 37 GLN A O 18
ATOM 27792 N N . GLN A 1 38 ? -3.237 -10.460 -3.824 1.00 0.00 38 GLN A N 18
ATOM 27793 C CA . GLN A 1 38 ? -4.510 -11.155 -3.671 1.00 0.00 38 GLN A CA 18
ATOM 27794 C C . GLN A 1 38 ? -5.675 -10.171 -3.700 1.00 0.00 38 GLN A C 18
ATOM 27795 O O . GLN A 1 38 ? -6.701 -10.426 -4.330 1.00 0.00 38 GLN A O 18
ATOM 27809 N N . PHE A 1 39 ? -5.509 -9.046 -3.012 1.00 0.00 39 PHE A N 18
ATOM 27810 C CA . PHE A 1 39 ? -6.548 -8.023 -2.958 1.00 0.00 39 PHE A CA 18
ATOM 27811 C C . PHE A 1 39 ? -6.624 -7.255 -4.274 1.00 0.00 39 PHE A C 18
ATOM 27812 O O . PHE A 1 39 ? -7.709 -6.949 -4.765 1.00 0.00 39 PHE A O 18
ATOM 27829 N N . GLY A 1 40 ? -5.461 -6.946 -4.840 1.00 0.00 40 GLY A N 18
ATOM 27830 C CA . GLY A 1 40 ? -5.417 -6.215 -6.093 1.00 0.00 40 GLY A CA 18
ATOM 27831 C C . GLY A 1 40 ? -4.022 -6.162 -6.685 1.00 0.00 40 GLY A C 18
ATOM 27832 O O . GLY A 1 40 ? -3.030 -6.219 -5.958 1.00 0.00 40 GLY A O 18
ATOM 27836 N N . ASP A 1 41 ? -3.945 -6.053 -8.006 1.00 0.00 41 ASP A N 18
ATOM 27837 C CA . ASP A 1 41 ? -2.661 -5.993 -8.695 1.00 0.00 41 ASP A CA 18
ATOM 27838 C C . ASP A 1 41 ? -1.801 -4.861 -8.142 1.00 0.00 41 ASP A C 18
ATOM 27839 O O . ASP A 1 41 ? -2.155 -3.686 -8.253 1.00 0.00 41 ASP A O 18
ATOM 27848 N N . LEU A 1 42 ? -0.670 -5.222 -7.546 1.00 0.00 42 LEU A N 18
ATOM 27849 C CA . LEU A 1 42 ? 0.242 -4.237 -6.975 1.00 0.00 42 LEU A CA 18
ATOM 27850 C C . LEU A 1 42 ? 1.026 -3.520 -8.069 1.00 0.00 42 LEU A C 18
ATOM 27851 O O . LEU A 1 42 ? 1.684 -4.155 -8.894 1.00 0.00 42 LEU A O 18
ATOM 27867 N N . LYS A 1 43 ? 0.952 -2.193 -8.071 1.00 0.00 43 LYS A N 18
ATOM 27868 C CA . LYS A 1 43 ? 1.657 -1.389 -9.062 1.00 0.00 43 LYS A CA 18
ATOM 27869 C C . LYS A 1 43 ? 3.167 -1.548 -8.918 1.00 0.00 43 LYS A C 18
ATOM 27870 O O . LYS A 1 43 ? 3.885 -1.673 -9.910 1.00 0.00 43 LYS A O 18
ATOM 27889 N N . TYR A 1 44 ? 3.642 -1.545 -7.677 1.00 0.00 44 TYR A N 18
ATOM 27890 C CA . TYR A 1 44 ? 5.067 -1.689 -7.404 1.00 0.00 44 TYR A CA 18
ATOM 27891 C C . TYR A 1 44 ? 5.302 -2.170 -5.975 1.00 0.00 44 TYR A C 18
ATOM 27892 O O . TYR A 1 44 ? 4.574 -1.799 -5.055 1.00 0.00 44 TYR A O 18
ATOM 27910 N N . VAL A 1 45 ? 6.325 -3.000 -5.799 1.00 0.00 45 VAL A N 18
ATOM 27911 C CA . VAL A 1 45 ? 6.659 -3.533 -4.483 1.00 0.00 45 VAL A CA 18
ATOM 27912 C C . VAL A 1 45 ? 8.143 -3.357 -4.179 1.00 0.00 45 VAL A C 18
ATOM 27913 O O . VAL A 1 45 ? 8.999 -3.888 -4.887 1.00 0.00 45 VAL A O 18
ATOM 27926 N N . ARG A 1 46 ? 8.440 -2.608 -3.122 1.00 0.00 46 ARG A N 18
ATOM 27927 C CA . ARG A 1 46 ? 9.821 -2.362 -2.725 1.00 0.00 46 ARG A CA 18
ATOM 27928 C C . ARG A 1 46 ? 9.986 -2.505 -1.215 1.00 0.00 46 ARG A C 18
ATOM 27929 O O . ARG A 1 46 ? 9.161 -2.019 -0.441 1.00 0.00 46 ARG A O 18
ATOM 27950 N N . VAL A 1 47 ? 11.057 -3.175 -0.803 1.00 0.00 47 VAL A N 18
ATOM 27951 C CA . VAL A 1 47 ? 11.331 -3.382 0.614 1.00 0.00 47 VAL A CA 18
ATOM 27952 C C . VAL A 1 47 ? 12.666 -2.762 1.012 1.00 0.00 47 VAL A C 18
ATOM 27953 O O . VAL A 1 47 ? 13.712 -3.107 0.461 1.00 0.00 47 VAL A O 18
ATOM 27966 N N . VAL A 1 48 ? 12.624 -1.845 1.974 1.00 0.00 48 VAL A N 18
ATOM 27967 C CA . VAL A 1 48 ? 13.830 -1.178 2.448 1.00 0.00 48 VAL A CA 18
ATOM 27968 C C . VAL A 1 48 ? 14.838 -2.185 2.991 1.00 0.00 48 VAL A C 18
ATOM 27969 O O . VAL A 1 48 ? 14.472 -3.134 3.685 1.00 0.00 48 VAL A O 18
ATOM 27982 N N . LEU A 1 49 ? 16.110 -1.972 2.670 1.00 0.00 49 LEU A N 18
ATOM 27983 C CA . LEU A 1 49 ? 17.173 -2.8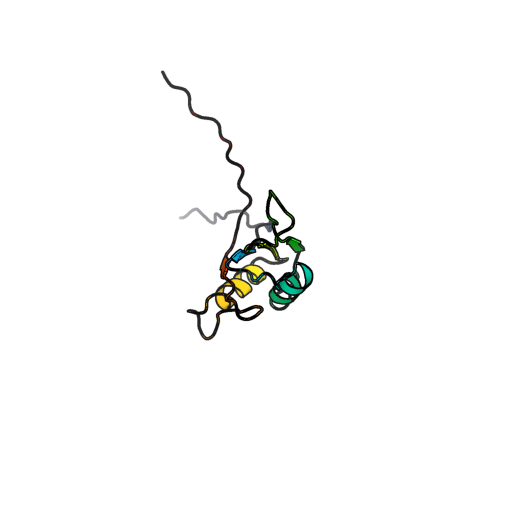61 3.126 1.00 0.00 49 LEU A CA 18
ATOM 27984 C C . LEU A 1 49 ? 18.349 -2.064 3.680 1.00 0.00 49 LEU A C 18
ATOM 27985 O O . LEU A 1 49 ? 18.544 -0.900 3.329 1.00 0.00 49 LEU A O 18
ATOM 28001 N N . HIS A 1 50 ? 19.132 -2.699 4.546 1.00 0.00 50 HIS A N 18
ATOM 28002 C CA . HIS A 1 50 ? 20.292 -2.050 5.147 1.00 0.00 50 HIS A CA 18
ATOM 28003 C C . HIS A 1 50 ? 21.317 -1.674 4.081 1.00 0.00 50 HIS A C 18
ATOM 28004 O O . HIS A 1 50 ? 21.560 -2.417 3.130 1.00 0.00 50 HIS A O 18
ATOM 28019 N N . PRO A 1 51 ? 21.932 -0.493 4.241 1.00 0.00 51 PRO A N 18
ATOM 28020 C CA . PRO A 1 51 ? 22.940 0.008 3.302 1.00 0.00 51 PRO A CA 18
ATOM 28021 C C . PRO A 1 51 ? 24.239 -0.788 3.367 1.00 0.00 51 PRO A C 18
ATOM 28022 O O . PRO A 1 51 ? 24.974 -0.875 2.383 1.00 0.00 51 PRO A O 18
ATOM 28033 N N . ASP A 1 52 ? 24.515 -1.367 4.530 1.00 0.00 52 ASP A N 18
ATOM 28034 C CA . ASP A 1 52 ? 25.725 -2.158 4.722 1.00 0.00 52 ASP A CA 18
ATOM 28035 C C . ASP A 1 52 ? 25.552 -3.563 4.156 1.00 0.00 52 ASP A C 18
ATOM 28036 O O . ASP A 1 52 ? 26.381 -4.039 3.380 1.00 0.00 52 ASP A O 18
ATOM 28045 N N . THR A 1 53 ? 24.468 -4.225 4.550 1.00 0.00 53 THR A N 18
ATOM 28046 C CA . THR A 1 53 ? 24.186 -5.577 4.084 1.00 0.00 53 THR A CA 18
ATOM 28047 C C . THR A 1 53 ? 22.734 -5.715 3.643 1.00 0.00 53 THR A C 18
ATOM 28048 O O . THR A 1 53 ? 21.956 -4.765 3.732 1.00 0.00 53 THR A O 18
ATOM 28059 N N . GLU A 1 54 ? 22.374 -6.904 3.168 1.00 0.00 54 GLU A N 18
ATOM 28060 C CA . GLU A 1 54 ? 21.014 -7.164 2.713 1.00 0.00 54 GLU A CA 18
ATOM 28061 C C . GLU A 1 54 ? 20.102 -7.500 3.889 1.00 0.00 54 GLU A C 18
ATOM 28062 O O . GLU A 1 54 ? 19.322 -8.452 3.833 1.00 0.00 54 GLU A O 18
ATOM 28074 N N . HIS A 1 55 ? 20.206 -6.713 4.955 1.00 0.00 55 HIS A N 18
ATOM 28075 C CA . HIS A 1 55 ? 19.390 -6.926 6.146 1.00 0.00 55 HIS A CA 18
ATOM 28076 C C . HIS A 1 55 ? 18.111 -6.097 6.083 1.00 0.00 55 HIS A C 18
ATOM 28077 O O . HIS A 1 55 ? 18.158 -4.871 5.981 1.00 0.00 55 HIS A O 18
ATOM 28092 N N . SER A 1 56 ? 16.969 -6.775 6.145 1.00 0.00 56 SER A N 18
ATOM 28093 C CA . SER A 1 56 ? 15.677 -6.102 6.091 1.00 0.00 56 SER A CA 18
ATOM 28094 C C . SER A 1 56 ? 15.413 -5.327 7.379 1.00 0.00 56 SER A C 18
ATOM 28095 O O . SER A 1 56 ? 15.237 -5.915 8.446 1.00 0.00 56 SER A O 18
ATOM 28103 N N . LYS A 1 57 ? 15.388 -4.003 7.270 1.00 0.00 57 LYS A N 18
ATOM 28104 C CA . LYS A 1 57 ? 15.145 -3.145 8.424 1.00 0.00 57 LYS A CA 18
ATOM 28105 C C . LYS A 1 57 ? 13.933 -3.628 9.215 1.00 0.00 57 LYS A C 18
ATOM 28106 O O . LYS A 1 57 ? 13.915 -3.559 10.443 1.00 0.00 57 LYS A O 18
ATOM 28125 N N . GLY A 1 58 ? 12.923 -4.117 8.502 1.00 0.00 58 GLY A N 18
ATOM 28126 C CA . GLY A 1 58 ? 11.722 -4.605 9.155 1.00 0.00 58 GLY A CA 18
ATOM 28127 C C . GLY A 1 58 ? 10.470 -3.908 8.662 1.00 0.00 58 GLY A C 18
ATOM 28128 O O . GLY A 1 58 ? 9.460 -3.859 9.366 1.00 0.00 58 GLY A O 18
ATOM 28132 N N . CYS A 1 59 ? 10.535 -3.366 7.451 1.00 0.00 59 CYS A N 18
ATOM 28133 C CA . CYS A 1 59 ? 9.398 -2.665 6.865 1.00 0.00 59 CYS A CA 18
ATOM 28134 C C . CYS A 1 59 ? 9.544 -2.563 5.350 1.00 0.00 59 CYS A C 18
ATOM 28135 O O . CYS A 1 59 ? 10.653 -2.618 4.819 1.00 0.00 59 CYS A O 18
ATOM 28143 N N . ALA A 1 60 ? 8.418 -2.415 4.661 1.00 0.00 60 ALA A N 18
ATOM 28144 C CA . ALA A 1 60 ? 8.421 -2.304 3.207 1.00 0.00 60 ALA A CA 18
ATOM 28145 C C . ALA A 1 60 ? 7.246 -1.464 2.718 1.00 0.00 60 ALA A C 18
ATOM 28146 O O . ALA A 1 60 ? 6.222 -1.358 3.394 1.00 0.00 60 ALA A O 18
ATOM 28153 N N . PHE A 1 61 ? 7.400 -0.868 1.540 1.00 0.00 61 PHE A N 18
ATOM 28154 C CA . PHE A 1 61 ? 6.352 -0.036 0.962 1.00 0.00 61 PHE A CA 18
ATOM 28155 C C . PHE A 1 61 ? 5.875 -0.609 -0.370 1.00 0.00 61 PHE A C 18
ATOM 28156 O O . PHE A 1 61 ? 6.679 -1.042 -1.195 1.00 0.00 61 PHE A O 18
ATOM 28173 N N . ALA A 1 62 ? 4.561 -0.608 -0.571 1.00 0.00 62 ALA A N 18
ATOM 28174 C CA . ALA A 1 62 ? 3.976 -1.127 -1.801 1.00 0.00 62 ALA A CA 18
ATOM 28175 C C . ALA A 1 62 ? 2.895 -0.191 -2.332 1.00 0.00 62 ALA A C 18
ATOM 28176 O O . ALA A 1 62 ? 2.595 0.834 -1.720 1.00 0.00 62 ALA A O 18
ATOM 28183 N N . GLN A 1 63 ? 2.316 -0.550 -3.473 1.00 0.00 63 GLN A N 18
ATOM 28184 C CA . GLN A 1 63 ? 1.270 0.259 -4.085 1.00 0.00 63 GLN A CA 18
ATOM 28185 C C . GLN A 1 63 ? 0.247 -0.621 -4.796 1.00 0.00 63 GLN A C 18
ATOM 28186 O O . GLN A 1 63 ? 0.559 -1.733 -5.224 1.00 0.00 63 GLN A O 18
ATOM 28200 N N . PHE A 1 64 ? -0.977 -0.117 -4.918 1.00 0.00 64 PHE A N 18
ATOM 28201 C CA . PHE A 1 64 ? -2.047 -0.858 -5.576 1.00 0.00 64 PHE A CA 18
ATOM 28202 C C . PHE A 1 64 ? -2.491 -0.152 -6.854 1.00 0.00 64 PHE A C 18
ATOM 28203 O O . PHE A 1 64 ? -2.095 0.982 -7.119 1.00 0.00 64 PHE A O 18
ATOM 28220 N N . MET A 1 65 ? -3.317 -0.833 -7.642 1.00 0.00 65 MET A N 18
ATOM 28221 C CA . MET A 1 65 ? -3.817 -0.271 -8.892 1.00 0.00 65 MET A CA 18
ATOM 28222 C C . MET A 1 65 ? -5.061 0.577 -8.648 1.00 0.00 65 MET A C 18
ATOM 28223 O O . MET A 1 65 ? -5.331 1.527 -9.383 1.00 0.00 65 MET A O 18
ATOM 28237 N N . THR A 1 66 ? -5.816 0.227 -7.611 1.00 0.00 66 THR A N 18
ATOM 28238 C CA . THR A 1 66 ? -7.032 0.955 -7.272 1.00 0.00 66 THR A CA 18
ATOM 28239 C C . THR A 1 66 ? -7.150 1.157 -5.765 1.00 0.00 66 THR A C 18
ATOM 28240 O O . THR A 1 66 ? -6.914 0.234 -4.986 1.00 0.00 66 THR A O 18
ATOM 28251 N N . GLN A 1 67 ? -7.516 2.369 -5.362 1.00 0.00 67 GLN A N 18
ATOM 28252 C CA . GLN A 1 67 ? -7.664 2.692 -3.948 1.00 0.00 67 GLN A CA 18
ATOM 28253 C C . GLN A 1 67 ? -8.334 1.546 -3.196 1.00 0.00 67 GLN A C 18
ATOM 28254 O O . GLN A 1 67 ? -7.816 1.066 -2.189 1.00 0.00 67 GLN A O 18
ATOM 28268 N N . GLU A 1 68 ? -9.489 1.114 -3.693 1.00 0.00 68 GLU A N 18
ATOM 28269 C CA . GLU A 1 68 ? -10.230 0.025 -3.066 1.00 0.00 68 GLU A CA 18
ATOM 28270 C C . GLU A 1 68 ? -9.287 -1.088 -2.619 1.00 0.00 68 GLU A C 18
ATOM 28271 O O . GLU A 1 68 ? -9.406 -1.609 -1.511 1.00 0.00 68 GLU A O 18
ATOM 28283 N N . ALA A 1 69 ? -8.350 -1.447 -3.491 1.00 0.00 69 ALA A N 18
ATOM 28284 C CA . ALA A 1 69 ? -7.386 -2.497 -3.186 1.00 0.00 69 ALA A CA 18
ATOM 28285 C C . ALA A 1 69 ? -6.653 -2.208 -1.880 1.00 0.00 69 ALA A C 18
ATOM 28286 O O . ALA A 1 69 ? -6.651 -3.029 -0.964 1.00 0.00 69 ALA A O 18
ATOM 28293 N N . ALA A 1 70 ? -6.033 -1.035 -1.803 1.00 0.00 70 ALA A N 18
ATOM 28294 C CA . ALA A 1 70 ? -5.298 -0.637 -0.608 1.00 0.00 70 ALA A CA 18
ATOM 28295 C C . ALA A 1 70 ? -6.166 -0.767 0.639 1.00 0.00 70 ALA A C 18
ATOM 28296 O O . ALA A 1 70 ? -5.740 -1.333 1.645 1.00 0.00 70 ALA A O 18
ATOM 28303 N N . GLN A 1 71 ? -7.383 -0.239 0.564 1.00 0.00 71 GLN A N 18
ATOM 28304 C CA . GLN A 1 71 ? -8.310 -0.296 1.689 1.00 0.00 71 GLN A CA 18
ATOM 28305 C C . GLN A 1 71 ? -8.603 -1.740 2.080 1.00 0.00 71 GLN A C 18
ATOM 28306 O O . GLN A 1 71 ? -8.697 -2.068 3.263 1.00 0.00 71 GLN A O 18
ATOM 28320 N N . LYS A 1 72 ? -8.749 -2.601 1.079 1.00 0.00 72 LYS A N 18
ATOM 28321 C CA . LYS A 1 72 ? -9.031 -4.012 1.317 1.00 0.00 72 LYS A CA 18
ATOM 28322 C C . LYS A 1 72 ? -7.892 -4.673 2.086 1.00 0.00 72 LYS A C 18
ATOM 28323 O O . LYS A 1 72 ? -8.117 -5.573 2.896 1.00 0.00 72 LYS A O 18
ATOM 28342 N N . CYS A 1 73 ? -6.670 -4.220 1.829 1.00 0.00 73 CYS A N 18
ATOM 28343 C CA . CYS A 1 73 ? -5.495 -4.767 2.499 1.00 0.00 73 CYS A CA 18
ATOM 28344 C C . CYS A 1 73 ? -5.501 -4.414 3.983 1.00 0.00 73 CYS A C 18
ATOM 28345 O O . CYS A 1 73 ? -5.075 -5.207 4.823 1.00 0.00 73 CYS A O 18
ATOM 28353 N N . LEU A 1 74 ? -5.986 -3.218 4.299 1.00 0.00 74 LEU A N 18
ATOM 28354 C CA . LEU A 1 74 ? -6.046 -2.758 5.682 1.00 0.00 74 LEU A CA 18
ATOM 28355 C C . LEU A 1 74 ? -7.000 -3.620 6.501 1.00 0.00 74 LEU A C 18
ATOM 28356 O O . LEU A 1 74 ? -6.588 -4.298 7.442 1.00 0.00 74 LEU A O 18
ATOM 28372 N N . ALA A 1 75 ? -8.278 -3.590 6.136 1.00 0.00 75 ALA A N 18
ATOM 28373 C CA . ALA A 1 75 ? -9.291 -4.372 6.834 1.00 0.00 75 ALA A CA 18
ATOM 28374 C C . ALA A 1 75 ? -8.850 -5.824 6.993 1.00 0.00 75 ALA A C 18
ATOM 28375 O O . ALA A 1 75 ? -9.173 -6.475 7.987 1.00 0.00 75 ALA A O 18
ATOM 28382 N N . ALA A 1 76 ? -8.113 -6.325 6.008 1.00 0.00 76 ALA A N 18
ATOM 28383 C CA . ALA A 1 76 ? -7.627 -7.699 6.040 1.00 0.00 76 ALA A CA 18
ATOM 28384 C C . ALA A 1 76 ? -6.386 -7.823 6.917 1.00 0.00 76 ALA A C 18
ATOM 28385 O O . ALA A 1 76 ? -6.142 -8.867 7.520 1.00 0.00 76 ALA A O 18
ATOM 28392 N N . ALA A 1 77 ? -5.604 -6.750 6.982 1.00 0.00 77 ALA A N 18
ATOM 28393 C CA . ALA A 1 77 ? -4.388 -6.738 7.786 1.00 0.00 77 ALA A CA 18
ATOM 28394 C C . ALA A 1 77 ? -4.700 -6.435 9.247 1.00 0.00 77 ALA A C 18
ATOM 28395 O O . ALA A 1 77 ? -3.795 -6.212 10.051 1.00 0.00 77 ALA A O 18
ATOM 28402 N N . SER A 1 78 ? -5.985 -6.429 9.585 1.00 0.00 78 SER A N 18
ATOM 28403 C CA . SER A 1 78 ? -6.416 -6.148 10.949 1.00 0.00 78 SER A CA 18
ATOM 28404 C C . SER A 1 78 ? -6.772 -7.438 11.682 1.00 0.00 78 SER A C 18
ATOM 28405 O O . SER A 1 78 ? -7.855 -7.994 11.496 1.00 0.00 78 SER A O 18
ATOM 28413 N N . LEU A 1 79 ? -5.853 -7.909 12.517 1.00 0.00 79 LEU A N 18
ATOM 28414 C CA . LEU A 1 79 ? -6.067 -9.134 13.280 1.00 0.00 79 LEU A CA 18
ATOM 28415 C C . LEU A 1 79 ? -7.438 -9.125 13.950 1.00 0.00 79 LEU A C 18
ATOM 28416 O O . LEU A 1 79 ? -8.084 -10.164 14.077 1.00 0.00 79 LEU A O 18
ATOM 28432 N N . GLU A 1 80 ? -7.875 -7.943 14.375 1.00 0.00 80 GLU A N 18
ATOM 28433 C CA . GLU A 1 80 ? -9.170 -7.800 15.031 1.00 0.00 80 GLU A CA 18
ATOM 28434 C C . GLU A 1 80 ? -10.281 -8.407 14.179 1.00 0.00 80 GLU A C 18
ATOM 28435 O O . GLU A 1 80 ? -11.182 -9.067 14.695 1.00 0.00 80 GLU A O 18
ATOM 28447 N N . ALA A 1 81 ? -10.210 -8.177 12.872 1.00 0.00 81 ALA A N 18
ATOM 28448 C CA . ALA A 1 81 ? -11.208 -8.702 11.949 1.00 0.00 81 ALA A CA 18
ATOM 28449 C C . ALA A 1 81 ? -11.317 -10.219 12.061 1.00 0.00 81 ALA A C 18
ATOM 28450 O O . ALA A 1 81 ? -10.365 -10.941 11.768 1.00 0.00 81 ALA A O 18
ATOM 28457 N N . GLU A 1 82 ? -12.482 -10.694 12.489 1.00 0.00 82 GLU A N 18
ATOM 28458 C CA . GLU A 1 82 ? -12.713 -12.125 12.642 1.00 0.00 82 GLU A CA 18
ATOM 28459 C C . GLU A 1 82 ? -11.961 -12.915 11.574 1.00 0.00 82 GLU A C 18
ATOM 28460 O O . GLU A 1 82 ? -12.297 -12.858 10.392 1.00 0.00 82 GLU A O 18
ATOM 28472 N N . GLY A 1 83 ? -10.939 -13.651 12.001 1.00 0.00 83 GLY A N 18
ATOM 28473 C CA . GLY A 1 83 ? -10.154 -14.441 11.070 1.00 0.00 83 GLY A CA 18
ATOM 28474 C C . GLY A 1 83 ? -9.888 -13.709 9.770 1.00 0.00 83 GLY A C 18
ATOM 28475 O O . GLY A 1 83 ? -10.636 -13.854 8.803 1.00 0.00 83 GLY A O 18
ATOM 28479 N N . GLY A 1 84 ? -8.819 -12.919 9.745 1.00 0.00 84 GLY A N 18
ATOM 28480 C CA . GLY A 1 84 ? -8.476 -12.172 8.549 1.00 0.00 84 GLY A CA 18
ATOM 28481 C C . GLY A 1 84 ? -7.071 -11.607 8.602 1.00 0.00 84 GLY A C 18
ATOM 28482 O O . GLY A 1 84 ? -6.374 -11.562 7.589 1.00 0.00 84 GLY A O 18
ATOM 28486 N N . GLY A 1 85 ? -6.653 -11.172 9.787 1.00 0.00 85 GLY A N 18
ATOM 28487 C CA . GLY A 1 85 ? -5.324 -10.612 9.945 1.00 0.00 85 GLY A CA 18
ATOM 28488 C C . GLY A 1 85 ? -4.280 -11.356 9.135 1.00 0.00 85 GLY A C 18
ATOM 28489 O O . GLY A 1 85 ? -4.248 -12.587 9.132 1.00 0.00 85 GLY A O 18
ATOM 28493 N N . LEU A 1 86 ? -3.426 -10.608 8.445 1.00 0.00 86 LEU A N 18
ATOM 28494 C CA . LEU A 1 86 ? -2.377 -11.205 7.626 1.00 0.00 86 LEU A CA 18
ATOM 28495 C C . LEU A 1 86 ? -1.133 -11.495 8.460 1.00 0.00 86 LEU A C 18
ATOM 28496 O O . LEU A 1 86 ? -0.766 -10.716 9.339 1.00 0.00 86 LEU A O 18
ATOM 28512 N N . LYS A 1 87 ? -0.488 -12.622 8.177 1.00 0.00 87 LYS A N 18
ATOM 28513 C CA . LYS A 1 87 ? 0.717 -13.015 8.899 1.00 0.00 87 LYS A CA 18
ATOM 28514 C C . LYS A 1 87 ? 1.715 -13.690 7.963 1.00 0.00 87 LYS A C 18
ATOM 28515 O O . LYS A 1 87 ? 1.368 -14.624 7.238 1.00 0.00 87 LYS A O 18
ATOM 28534 N N . LEU A 1 88 ? 2.955 -13.214 7.985 1.00 0.00 88 LEU A N 18
ATOM 28535 C CA . LEU A 1 88 ? 4.004 -13.773 7.139 1.00 0.00 88 LEU A CA 18
ATOM 28536 C C . LEU A 1 88 ? 5.114 -14.389 7.985 1.00 0.00 88 LEU A C 18
ATOM 28537 O O . LEU A 1 88 ? 5.920 -13.676 8.583 1.00 0.00 88 LEU A O 18
ATOM 28553 N N . ASP A 1 89 ? 5.151 -15.716 8.027 1.00 0.00 89 ASP A N 18
ATOM 28554 C CA . ASP A 1 89 ? 6.165 -16.428 8.797 1.00 0.00 89 ASP A CA 18
ATOM 28555 C C . ASP A 1 89 ? 5.940 -16.243 10.294 1.00 0.00 89 ASP A C 18
ATOM 28556 O O . ASP A 1 89 ? 6.890 -16.083 11.059 1.00 0.00 89 ASP A O 18
ATOM 28565 N N . GLY A 1 90 ? 4.676 -16.266 10.705 1.00 0.00 90 GLY A N 18
ATOM 28566 C CA . GLY A 1 90 ? 4.349 -16.099 12.109 1.00 0.00 90 GLY A CA 18
ATOM 28567 C C . GLY A 1 90 ? 4.613 -14.690 12.602 1.00 0.00 90 GLY A C 18
ATOM 28568 O O . GLY A 1 90 ? 5.077 -14.495 13.725 1.00 0.00 90 GLY A O 18
ATOM 28572 N N . ARG A 1 91 ? 4.319 -13.705 11.759 1.00 0.00 91 ARG A N 18
ATOM 28573 C CA . ARG A 1 91 ? 4.531 -12.307 12.114 1.00 0.00 91 ARG A CA 18
ATOM 28574 C C . ARG A 1 91 ? 3.336 -11.454 11.699 1.00 0.00 91 ARG A C 18
ATOM 28575 O O . ARG A 1 91 ? 2.950 -11.437 10.531 1.00 0.00 91 ARG A O 18
ATOM 28596 N N . GLN A 1 92 ? 2.755 -10.748 12.665 1.00 0.00 92 GLN A N 18
ATOM 28597 C CA . GLN A 1 92 ? 1.604 -9.894 12.399 1.00 0.00 92 GLN A CA 18
ATOM 28598 C C . GLN A 1 92 ? 2.011 -8.666 11.592 1.00 0.00 92 GLN A C 18
ATOM 28599 O O . GLN A 1 92 ? 2.648 -7.751 12.114 1.00 0.00 92 GLN A O 18
ATOM 28613 N N . LEU A 1 93 ? 1.640 -8.653 10.316 1.00 0.00 93 LEU A N 18
ATOM 28614 C CA . LEU A 1 93 ? 1.967 -7.537 9.436 1.00 0.00 93 LEU A CA 18
ATOM 28615 C C . LEU A 1 93 ? 0.992 -6.381 9.636 1.00 0.00 93 LEU A C 18
ATOM 28616 O O . LEU A 1 93 ? -0.223 -6.578 9.665 1.00 0.00 93 LEU A O 18
ATOM 28632 N N . LYS A 1 94 ? 1.531 -5.175 9.771 1.00 0.00 94 LYS A N 18
ATOM 28633 C CA . LYS A 1 94 ? 0.710 -3.986 9.965 1.00 0.00 94 LYS A CA 18
ATOM 28634 C C . LYS A 1 94 ? 0.709 -3.115 8.713 1.00 0.00 94 LYS A C 18
ATOM 28635 O O . LYS A 1 94 ? 1.670 -2.393 8.447 1.00 0.00 94 LYS A O 18
ATOM 28654 N N . VAL A 1 95 ? -0.375 -3.188 7.947 1.00 0.00 95 VAL A N 18
ATOM 28655 C CA . VAL A 1 95 ? -0.501 -2.404 6.724 1.00 0.00 95 VAL A CA 18
ATOM 28656 C C . VAL A 1 95 ? -1.281 -1.118 6.974 1.00 0.00 95 VAL A C 18
ATOM 28657 O O . VAL A 1 95 ? -2.338 -1.133 7.604 1.00 0.00 95 VAL A O 18
ATOM 28670 N N . ASP A 1 96 ? -0.753 -0.006 6.475 1.00 0.00 96 ASP A N 18
ATOM 28671 C CA . ASP A 1 96 ? -1.400 1.290 6.642 1.00 0.00 96 ASP A CA 18
ATOM 28672 C C . ASP A 1 96 ? -1.176 2.171 5.417 1.00 0.00 96 ASP A C 18
ATOM 28673 O O . ASP A 1 96 ? -0.114 2.130 4.795 1.00 0.00 96 ASP A O 18
ATOM 28682 N N . LEU A 1 97 ? -2.184 2.967 5.075 1.00 0.00 97 LEU A N 18
ATOM 28683 C CA . LEU A 1 97 ? -2.098 3.858 3.923 1.00 0.00 97 LEU A CA 18
ATOM 28684 C C . LEU A 1 97 ? -0.976 4.875 4.104 1.00 0.00 97 LEU A C 18
ATOM 28685 O O . LEU A 1 97 ? -1.120 5.848 4.844 1.00 0.00 97 LEU A O 18
ATOM 28701 N N . ALA A 1 98 ? 0.141 4.644 3.421 1.00 0.00 98 ALA A N 18
ATOM 28702 C CA . ALA A 1 98 ? 1.286 5.543 3.503 1.00 0.00 98 ALA A CA 18
ATOM 28703 C C . ALA A 1 98 ? 1.166 6.679 2.493 1.00 0.00 98 ALA A C 18
ATOM 28704 O O . ALA A 1 98 ? 0.182 6.769 1.759 1.00 0.00 98 ALA A O 18
ATOM 28711 N N . VAL A 1 99 ? 2.174 7.545 2.461 1.00 0.00 99 VAL A N 18
ATOM 28712 C CA . VAL A 1 99 ? 2.181 8.675 1.540 1.00 0.00 99 VAL A CA 18
ATOM 28713 C C . VAL A 1 99 ? 3.543 9.361 1.523 1.00 0.00 99 VAL A C 18
ATOM 28714 O O . VAL A 1 99 ? 4.127 9.634 2.572 1.00 0.00 99 VAL A O 18
ATOM 28727 N N . THR A 1 100 ? 4.044 9.638 0.323 1.00 0.00 100 THR A N 18
ATOM 28728 C CA . THR A 1 100 ? 5.338 10.292 0.168 1.00 0.00 100 THR A CA 18
ATOM 28729 C C . THR A 1 100 ? 5.583 11.298 1.287 1.00 0.00 100 THR A C 18
ATOM 28730 O O . THR A 1 100 ? 6.599 11.235 1.979 1.00 0.00 100 THR A O 18
ATOM 28741 N N . ARG A 1 101 ? 4.646 12.224 1.460 1.00 0.00 101 ARG A N 18
ATOM 28742 C CA . ARG A 1 101 ? 4.761 13.244 2.495 1.00 0.00 101 ARG A CA 18
ATOM 28743 C C . ARG A 1 101 ? 5.184 12.625 3.824 1.00 0.00 101 ARG A C 18
ATOM 28744 O O . ARG A 1 101 ? 4.406 11.920 4.467 1.00 0.00 101 ARG A O 18
ATOM 28765 N N . ASP A 1 102 ? 6.421 12.891 4.228 1.00 0.00 102 ASP A N 18
ATOM 28766 C CA . ASP A 1 102 ? 6.948 12.361 5.480 1.00 0.00 102 ASP A CA 18
ATOM 28767 C C . ASP A 1 102 ? 6.934 13.427 6.571 1.00 0.00 102 ASP A C 18
ATOM 28768 O O . ASP A 1 102 ? 7.954 14.058 6.848 1.00 0.00 102 ASP A O 18
ATOM 28777 N N . GLU A 1 103 ? 5.771 13.624 7.184 1.00 0.00 103 GLU A N 18
ATOM 28778 C CA . GLU A 1 103 ? 5.625 14.616 8.243 1.00 0.00 103 GLU A CA 18
ATOM 28779 C C . GLU A 1 103 ? 6.301 15.928 7.857 1.00 0.00 103 GLU A C 18
ATOM 28780 O O . GLU A 1 103 ? 6.953 16.568 8.680 1.00 0.00 103 GLU A O 18
ATOM 28792 N N . ALA A 1 104 ? 6.141 16.321 6.597 1.00 0.00 104 ALA A N 18
ATOM 28793 C CA . ALA A 1 104 ? 6.735 17.556 6.101 1.00 0.00 104 ALA A CA 18
ATOM 28794 C C . ALA A 1 104 ? 5.707 18.683 6.065 1.00 0.00 104 ALA A C 18
ATOM 28795 O O . ALA A 1 104 ? 4.509 18.439 5.926 1.00 0.00 104 ALA A O 18
ATOM 28802 N N . ALA A 1 105 ? 6.185 19.916 6.193 1.00 0.00 105 ALA A N 18
ATOM 28803 C CA . ALA A 1 105 ? 5.308 21.080 6.174 1.00 0.00 105 ALA A CA 18
ATOM 28804 C C . ALA A 1 105 ? 5.724 22.064 5.087 1.00 0.00 105 ALA A C 18
ATOM 28805 O O . ALA A 1 105 ? 6.904 22.171 4.751 1.00 0.00 105 ALA A O 18
ATOM 28812 N N . SER A 1 106 ? 4.749 22.782 4.538 1.00 0.00 106 SER A N 18
ATOM 28813 C CA . SER A 1 106 ? 5.015 23.754 3.485 1.00 0.00 106 SER A CA 18
ATOM 28814 C C . SER A 1 106 ? 4.524 25.141 3.889 1.00 0.00 106 SER A C 18
ATOM 28815 O O . SER A 1 106 ? 3.777 25.290 4.855 1.00 0.00 106 SER A O 18
ATOM 28823 N N . GLY A 1 107 ? 4.952 26.154 3.142 1.00 0.00 107 GLY A N 18
ATOM 28824 C CA . GLY A 1 107 ? 4.548 27.516 3.437 1.00 0.00 107 GLY A CA 18
ATOM 28825 C C . GLY A 1 107 ? 4.287 28.329 2.185 1.00 0.00 107 GLY A C 18
ATOM 28826 O O . GLY A 1 107 ? 4.960 29.323 1.913 1.00 0.00 107 GLY A O 18
ATOM 28830 N N . PRO A 1 108 ? 3.290 27.903 1.395 1.00 0.00 108 PRO A N 18
ATOM 28831 C CA . PRO A 1 108 ? 2.920 28.583 0.150 1.00 0.00 108 PRO A CA 18
ATOM 28832 C C . PRO A 1 108 ? 2.272 29.940 0.402 1.00 0.00 108 PRO A C 18
ATOM 28833 O O . PRO A 1 108 ? 2.118 30.362 1.548 1.00 0.00 108 PRO A O 18
ATOM 28844 N N . SER A 1 109 ? 1.895 30.620 -0.677 1.00 0.00 109 SER A N 18
ATOM 28845 C CA . SER A 1 109 ? 1.267 31.931 -0.573 1.00 0.00 109 SER A CA 18
ATOM 28846 C C . SER A 1 109 ? 0.460 32.248 -1.828 1.00 0.00 109 SER A C 18
ATOM 28847 O O . SER A 1 109 ? 1.015 32.385 -2.918 1.00 0.00 109 SER A O 18
ATOM 28855 N N . SER A 1 110 ? -0.855 32.363 -1.665 1.00 0.00 110 SER A N 18
ATOM 28856 C CA . SER A 1 110 ? -1.740 32.660 -2.785 1.00 0.00 110 SER A CA 18
ATOM 28857 C C . SER A 1 110 ? -2.719 33.773 -2.423 1.00 0.00 110 SER A C 18
ATOM 28858 O O . SER A 1 110 ? -3.140 33.896 -1.274 1.00 0.00 110 SER A O 18
ATOM 28866 N N . GLY A 1 111 ? -3.078 34.583 -3.415 1.00 0.00 111 GLY A N 18
ATOM 28867 C CA . GLY A 1 111 ? -4.005 35.675 -3.182 1.00 0.00 111 GLY A CA 18
ATOM 28868 C C . GLY A 1 111 ? -3.447 37.013 -3.626 1.00 0.00 111 GLY A C 18
ATOM 28869 O O . GLY A 1 111 ? -4.200 37.921 -3.978 1.00 0.00 111 GLY A O 18
ATOM 28873 N N . GLY A 1 1 ? -31.494 0.378 3.342 1.00 0.00 1 GLY A N 19
ATOM 28874 C CA . GLY A 1 1 ? -31.603 1.791 3.653 1.00 0.00 1 GLY A CA 19
ATOM 28875 C C . GLY A 1 1 ? -30.336 2.556 3.328 1.00 0.00 1 GLY A C 19
ATOM 28876 O O . GLY A 1 1 ? -29.526 2.111 2.514 1.00 0.00 1 GLY A O 19
ATOM 28880 N N . SER A 1 2 ? -30.163 3.710 3.964 1.00 0.00 2 SER A N 19
ATOM 28881 C CA . SER A 1 2 ? -28.987 4.541 3.734 1.00 0.00 2 SER A CA 19
ATOM 28882 C C . SER A 1 2 ? -28.192 4.727 5.023 1.00 0.00 2 SER A C 19
ATOM 28883 O O . SER A 1 2 ? -28.716 4.539 6.121 1.00 0.00 2 SER A O 19
ATOM 28891 N N . SER A 1 3 ? -26.924 5.099 4.880 1.00 0.00 3 SER A N 19
ATOM 28892 C CA . SER A 1 3 ? -26.055 5.307 6.032 1.00 0.00 3 SER A CA 19
ATOM 28893 C C . SER A 1 3 ? -25.709 6.785 6.191 1.00 0.00 3 SER A C 19
ATOM 28894 O O . SER A 1 3 ? -25.717 7.320 7.299 1.00 0.00 3 SER A O 19
ATOM 28902 N N . GLY A 1 4 ? -25.404 7.438 5.074 1.00 0.00 4 GLY A N 19
ATOM 28903 C CA . GLY A 1 4 ? -25.059 8.847 5.110 1.00 0.00 4 GLY A CA 19
ATOM 28904 C C . GLY A 1 4 ? -23.650 9.112 4.618 1.00 0.00 4 GLY A C 19
ATOM 28905 O O . GLY A 1 4 ? -22.819 9.648 5.351 1.00 0.00 4 GLY A O 19
ATOM 28909 N N . SER A 1 5 ? -23.379 8.734 3.373 1.00 0.00 5 SER A N 19
ATOM 28910 C CA . SER A 1 5 ? -22.059 8.929 2.785 1.00 0.00 5 SER A CA 19
ATOM 28911 C C . SER A 1 5 ? -21.907 10.349 2.248 1.00 0.00 5 SER A C 19
ATOM 28912 O O . SER A 1 5 ? -22.766 10.844 1.520 1.00 0.00 5 SER A O 19
ATOM 28920 N N . SER A 1 6 ? -20.806 10.998 2.614 1.00 0.00 6 SER A N 19
ATOM 28921 C CA . SER A 1 6 ? -20.542 12.363 2.174 1.00 0.00 6 SER A CA 19
ATOM 28922 C C . SER A 1 6 ? -19.650 12.371 0.936 1.00 0.00 6 SER A C 19
ATOM 28923 O O . SER A 1 6 ? -18.425 12.386 1.040 1.00 0.00 6 SER A O 19
ATOM 28931 N N . GLY A 1 7 ? -20.276 12.361 -0.237 1.00 0.00 7 GLY A N 19
ATOM 28932 C CA . GLY A 1 7 ? -19.525 12.367 -1.479 1.00 0.00 7 GLY A CA 19
ATOM 28933 C C . GLY A 1 7 ? -18.835 13.693 -1.732 1.00 0.00 7 GLY A C 19
ATOM 28934 O O . GLY A 1 7 ? -19.492 14.720 -1.909 1.00 0.00 7 GLY A O 19
ATOM 28938 N N . LEU A 1 8 ? -17.507 13.672 -1.749 1.00 0.00 8 LEU A N 19
ATOM 28939 C CA . LEU A 1 8 ? -16.726 14.883 -1.981 1.00 0.00 8 LEU A CA 19
ATOM 28940 C C . LEU A 1 8 ? -16.616 15.182 -3.472 1.00 0.00 8 LEU A C 19
ATOM 28941 O O . LEU A 1 8 ? -16.450 14.286 -4.300 1.00 0.00 8 LEU A O 19
ATOM 28957 N N . PRO A 1 9 ? -16.709 16.473 -3.825 1.00 0.00 9 PRO A N 19
ATOM 28958 C CA . PRO A 1 9 ? -16.620 16.921 -5.218 1.00 0.00 9 PRO A CA 19
ATOM 28959 C C . PRO A 1 9 ? -15.214 16.764 -5.789 1.00 0.00 9 PRO A C 19
ATOM 28960 O O . PRO A 1 9 ? -15.042 16.534 -6.986 1.00 0.00 9 PRO A O 19
ATOM 28971 N N . SER A 1 10 ? -14.213 16.891 -4.925 1.00 0.00 10 SER A N 19
ATOM 28972 C CA . SER A 1 10 ? -12.821 16.767 -5.344 1.00 0.00 10 SER A CA 19
ATOM 28973 C C . SER A 1 10 ? -12.550 15.382 -5.922 1.00 0.00 10 SER A C 19
ATOM 28974 O O . SER A 1 10 ? -13.303 14.438 -5.682 1.00 0.00 10 SER A O 19
ATOM 28982 N N . ASP A 1 11 ? -11.468 15.268 -6.685 1.00 0.00 11 ASP A N 19
ATOM 28983 C CA . ASP A 1 11 ? -11.095 13.999 -7.298 1.00 0.00 11 ASP A CA 19
ATOM 28984 C C . ASP A 1 11 ? -9.768 13.495 -6.739 1.00 0.00 11 ASP A C 19
ATOM 28985 O O . ASP A 1 11 ? -9.062 14.221 -6.038 1.00 0.00 11 ASP A O 19
ATOM 28994 N N . VAL A 1 12 ? -9.434 12.247 -7.053 1.00 0.00 12 VAL A N 19
ATOM 28995 C CA . VAL A 1 12 ? -8.192 11.646 -6.583 1.00 0.00 12 VAL A CA 19
ATOM 28996 C C . VAL A 1 12 ? -7.495 10.879 -7.701 1.00 0.00 12 VAL A C 19
ATOM 28997 O O . VAL A 1 12 ? -8.139 10.192 -8.494 1.00 0.00 12 VAL A O 19
ATOM 29010 N N . THR A 1 13 ? -6.172 11.000 -7.759 1.00 0.00 13 THR A N 19
ATOM 29011 C CA . THR A 1 13 ? -5.386 10.319 -8.780 1.00 0.00 13 THR A CA 19
ATOM 29012 C C . THR A 1 13 ? -4.104 9.741 -8.192 1.00 0.00 13 THR A C 19
ATOM 29013 O O . THR A 1 13 ? -3.425 10.393 -7.399 1.00 0.00 13 THR A O 19
ATOM 29024 N N . GLU A 1 14 ? -3.778 8.514 -8.586 1.00 0.00 14 GLU A N 19
ATOM 29025 C CA . GLU A 1 14 ? -2.576 7.849 -8.097 1.00 0.00 14 GLU A CA 19
ATOM 29026 C C . GLU A 1 14 ? -2.412 8.058 -6.594 1.00 0.00 14 GLU A C 19
ATOM 29027 O O . GLU A 1 14 ? -1.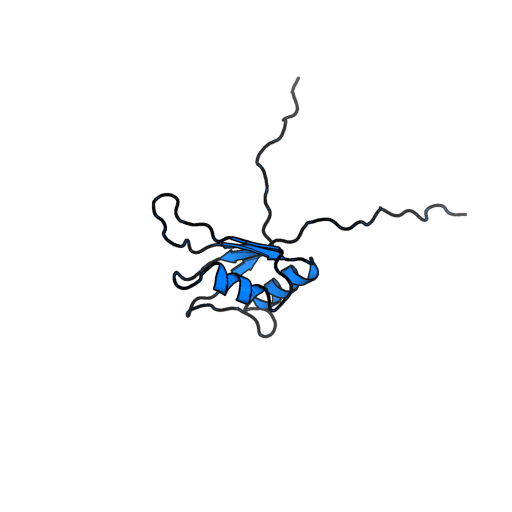315 8.332 -6.111 1.00 0.00 14 GLU A O 19
ATOM 29039 N N . GLY A 1 15 ? -3.513 7.926 -5.861 1.00 0.00 15 GLY A N 19
ATOM 29040 C CA . GLY A 1 15 ? -3.471 8.104 -4.421 1.00 0.00 15 GLY A CA 19
ATOM 29041 C C . GLY A 1 15 ? -3.680 6.805 -3.670 1.00 0.00 15 GLY A C 19
ATOM 29042 O O . GLY A 1 15 ? -4.565 6.705 -2.819 1.00 0.00 15 GLY A O 19
ATOM 29046 N N . LYS A 1 16 ? -2.865 5.804 -3.984 1.00 0.00 16 LYS A N 19
ATOM 29047 C CA . LYS A 1 16 ? -2.964 4.503 -3.333 1.00 0.00 16 LYS A CA 19
ATOM 29048 C C . LYS A 1 16 ? -1.601 4.045 -2.823 1.00 0.00 16 LYS A C 19
ATOM 29049 O O . LYS A 1 16 ? -0.664 3.861 -3.601 1.00 0.00 16 LYS A O 19
ATOM 29068 N N . THR A 1 17 ? -1.497 3.860 -1.511 1.00 0.00 17 THR A N 19
ATOM 29069 C CA . THR A 1 17 ? -0.249 3.423 -0.897 1.00 0.00 17 THR A CA 19
ATOM 29070 C C . THR A 1 17 ? -0.507 2.407 0.210 1.00 0.00 17 THR A C 19
ATOM 29071 O O . THR A 1 17 ? -1.621 2.305 0.726 1.00 0.00 17 THR A O 19
ATOM 29082 N N . VAL A 1 18 ? 0.529 1.657 0.572 1.00 0.00 18 VAL A N 19
ATOM 29083 C CA . VAL A 1 18 ? 0.414 0.650 1.621 1.00 0.00 18 VAL A CA 19
ATOM 29084 C C . VAL A 1 18 ? 1.765 0.382 2.275 1.00 0.00 18 VAL A C 19
ATOM 29085 O O . VAL A 1 18 ? 2.709 -0.058 1.618 1.00 0.00 18 VAL A O 19
ATOM 29098 N N . PHE A 1 19 ? 1.850 0.650 3.574 1.00 0.00 19 PHE A N 19
ATOM 29099 C CA . PHE A 1 19 ? 3.086 0.438 4.318 1.00 0.00 19 PHE A CA 19
ATOM 29100 C C . PHE A 1 19 ? 2.939 -0.723 5.297 1.00 0.00 19 PHE A C 19
ATOM 29101 O O . PHE A 1 19 ? 2.040 -0.729 6.139 1.00 0.00 19 PHE A O 19
ATOM 29118 N N . ILE A 1 20 ? 3.828 -1.703 5.180 1.00 0.00 20 ILE A N 19
ATOM 29119 C CA . ILE A 1 20 ? 3.798 -2.869 6.055 1.00 0.00 20 ILE A CA 19
ATOM 29120 C C . ILE A 1 20 ? 4.814 -2.736 7.184 1.00 0.00 20 ILE A C 19
ATOM 29121 O O . ILE A 1 20 ? 5.985 -2.438 6.947 1.00 0.00 20 ILE A O 19
ATOM 29137 N N . ARG A 1 21 ? 4.358 -2.959 8.412 1.00 0.00 21 ARG A N 19
ATOM 29138 C CA . ARG A 1 21 ? 5.227 -2.865 9.579 1.00 0.00 21 ARG A CA 19
ATOM 29139 C C . ARG A 1 21 ? 5.353 -4.217 10.274 1.00 0.00 21 ARG A C 19
ATOM 29140 O O . ARG A 1 21 ? 4.422 -5.021 10.263 1.00 0.00 21 ARG A O 19
ATOM 29161 N N . ASN A 1 22 ? 6.512 -4.461 10.878 1.00 0.00 22 ASN A N 19
ATOM 29162 C CA . ASN A 1 22 ? 6.761 -5.716 11.577 1.00 0.00 22 ASN A CA 19
ATOM 29163 C C . ASN A 1 22 ? 6.952 -6.861 10.587 1.00 0.00 22 ASN A C 19
ATOM 29164 O O . ASN A 1 22 ? 6.331 -7.918 10.716 1.00 0.00 22 ASN A O 19
ATOM 29175 N N . LEU A 1 23 ? 7.815 -6.646 9.600 1.00 0.00 23 LEU A N 19
ATOM 29176 C CA . LEU A 1 23 ? 8.089 -7.660 8.588 1.00 0.00 23 LEU A CA 19
ATOM 29177 C C . LEU A 1 23 ? 9.164 -8.630 9.067 1.00 0.00 23 LEU A C 19
ATOM 29178 O O . LEU A 1 23 ? 9.925 -8.325 9.986 1.00 0.00 23 LEU A O 19
ATOM 29194 N N . SER A 1 24 ? 9.224 -9.798 8.435 1.00 0.00 24 SER A N 19
ATOM 29195 C CA . SER A 1 24 ? 10.205 -10.813 8.797 1.00 0.00 24 SER A CA 19
ATOM 29196 C C . SER A 1 24 ? 11.386 -10.797 7.831 1.00 0.00 24 SER A C 19
ATOM 29197 O O . SER A 1 24 ? 11.208 -10.704 6.617 1.00 0.00 24 SER A O 19
ATOM 29205 N N . PHE A 1 25 ? 12.593 -10.887 8.380 1.00 0.00 25 PHE A N 19
ATOM 29206 C CA . PHE A 1 25 ? 13.804 -10.881 7.568 1.00 0.00 25 PHE A CA 19
ATOM 29207 C C . PHE A 1 25 ? 13.670 -11.833 6.383 1.00 0.00 25 PHE A C 19
ATOM 29208 O O . PHE A 1 25 ? 14.012 -11.486 5.253 1.00 0.00 25 PHE A O 19
ATOM 29225 N N . ASP A 1 26 ? 13.168 -13.033 6.651 1.00 0.00 26 ASP A N 19
ATOM 29226 C CA . ASP A 1 26 ? 12.987 -14.036 5.608 1.00 0.00 26 ASP A CA 19
ATOM 29227 C C . ASP A 1 26 ? 12.143 -13.483 4.463 1.00 0.00 26 ASP A C 19
ATOM 29228 O O . ASP A 1 26 ? 12.382 -13.795 3.296 1.00 0.00 26 ASP A O 19
ATOM 29237 N N . SER A 1 27 ? 11.156 -12.662 4.806 1.00 0.00 27 SER A N 19
ATOM 29238 C CA . SER A 1 27 ? 10.273 -12.070 3.808 1.00 0.00 27 SER A CA 19
ATOM 29239 C C . SER A 1 27 ? 11.069 -11.580 2.601 1.00 0.00 27 SER A C 19
ATOM 29240 O O . SER A 1 27 ? 12.239 -11.220 2.722 1.00 0.00 27 SER A O 19
ATOM 29248 N N . GLU A 1 28 ? 10.424 -11.570 1.439 1.00 0.00 28 GLU A N 19
ATOM 29249 C CA . GLU A 1 28 ? 11.071 -11.125 0.211 1.00 0.00 28 GLU A CA 19
ATOM 29250 C C . GLU A 1 28 ? 10.120 -10.276 -0.629 1.00 0.00 28 GLU A C 19
ATOM 29251 O O . GLU A 1 28 ? 8.938 -10.594 -0.757 1.00 0.00 28 GLU A O 19
ATOM 29263 N N . GLU A 1 29 ? 10.646 -9.196 -1.198 1.00 0.00 29 GLU A N 19
ATOM 29264 C CA . GLU A 1 29 ? 9.844 -8.301 -2.024 1.00 0.00 29 GLU A CA 19
ATOM 29265 C C . GLU A 1 29 ? 8.857 -9.090 -2.880 1.00 0.00 29 GLU A C 19
ATOM 29266 O O . GLU A 1 29 ? 7.735 -8.644 -3.120 1.00 0.00 29 GLU A O 19
ATOM 29278 N N . GLU A 1 30 ? 9.284 -10.263 -3.337 1.00 0.00 30 GLU A N 19
ATOM 29279 C CA . GLU A 1 30 ? 8.438 -11.112 -4.167 1.00 0.00 30 GLU A CA 19
ATOM 29280 C C . GLU A 1 30 ? 7.277 -11.682 -3.357 1.00 0.00 30 GLU A C 19
ATOM 29281 O O . GLU A 1 30 ? 6.112 -11.441 -3.669 1.00 0.00 30 GLU A O 19
ATOM 29293 N N . ALA A 1 31 ? 7.606 -12.439 -2.315 1.00 0.00 31 ALA A N 19
ATOM 29294 C CA . ALA A 1 31 ? 6.592 -13.042 -1.459 1.00 0.00 31 ALA A CA 19
ATOM 29295 C C . ALA A 1 31 ? 5.667 -11.981 -0.872 1.00 0.00 31 ALA A C 19
ATOM 29296 O O . ALA A 1 31 ? 4.444 -12.082 -0.977 1.00 0.00 31 ALA A O 19
ATOM 29303 N N . LEU A 1 32 ? 6.258 -10.965 -0.254 1.00 0.00 32 LEU A N 19
ATOM 29304 C CA . LEU A 1 32 ? 5.487 -9.885 0.352 1.00 0.00 32 LEU A CA 19
ATOM 29305 C C . LEU A 1 32 ? 4.381 -9.413 -0.587 1.00 0.00 32 LEU A C 19
ATOM 29306 O O . LEU A 1 32 ? 3.212 -9.359 -0.208 1.00 0.00 32 LEU A O 19
ATOM 29322 N N . GLY A 1 33 ? 4.759 -9.074 -1.816 1.00 0.00 33 GLY A N 19
ATOM 29323 C CA . GLY A 1 33 ? 3.788 -8.614 -2.791 1.00 0.00 33 GLY A CA 19
ATOM 29324 C C . GLY A 1 33 ? 2.736 -9.661 -3.100 1.00 0.00 33 GLY A C 19
ATOM 29325 O O . GLY A 1 33 ? 1.543 -9.426 -2.909 1.00 0.00 33 GLY A O 19
ATOM 29329 N N . GLU A 1 34 ? 3.179 -10.819 -3.580 1.00 0.00 34 GLU A N 19
ATOM 29330 C CA . GLU A 1 34 ? 2.265 -11.904 -3.919 1.00 0.00 34 GLU A CA 19
ATOM 29331 C C . GLU A 1 34 ? 1.157 -12.027 -2.877 1.00 0.00 34 GLU A C 19
ATOM 29332 O O . GLU A 1 34 ? 0.070 -12.528 -3.166 1.00 0.00 34 GLU A O 19
ATOM 29344 N N . VAL A 1 35 ? 1.441 -11.568 -1.662 1.00 0.00 35 VAL A N 19
ATOM 29345 C CA . VAL A 1 35 ? 0.470 -11.626 -0.577 1.00 0.00 35 VAL A CA 19
ATOM 29346 C C . VAL A 1 35 ? -0.584 -10.534 -0.723 1.00 0.00 35 VAL A C 19
ATOM 29347 O O . VAL A 1 35 ? -1.785 -10.806 -0.687 1.00 0.00 35 VAL A O 19
ATOM 29360 N N . LEU A 1 36 ? -0.128 -9.298 -0.889 1.00 0.00 36 LEU A N 19
ATOM 29361 C CA . LEU A 1 36 ? -1.032 -8.163 -1.043 1.00 0.00 36 LEU A CA 19
ATOM 29362 C C . LEU A 1 36 ? -1.761 -8.224 -2.381 1.00 0.00 36 LEU A C 19
ATOM 29363 O O . LEU A 1 36 ? -2.876 -7.721 -2.514 1.00 0.00 36 LEU A O 19
ATOM 29379 N N . GLN A 1 37 ? -1.124 -8.846 -3.368 1.00 0.00 37 GLN A N 19
ATOM 29380 C CA . GLN A 1 37 ? -1.714 -8.974 -4.696 1.00 0.00 37 GLN A CA 19
ATOM 29381 C C . GLN A 1 37 ? -3.103 -9.598 -4.616 1.00 0.00 37 GLN A C 19
ATOM 29382 O O . GLN A 1 37 ? -4.026 -9.168 -5.307 1.00 0.00 37 GLN A O 19
ATOM 29396 N N . GLN A 1 38 ? -3.243 -10.613 -3.769 1.00 0.00 38 GLN A N 19
ATOM 29397 C CA . GLN A 1 38 ? -4.521 -11.296 -3.601 1.00 0.00 38 GLN A CA 19
ATOM 29398 C C . GLN A 1 38 ? -5.679 -10.304 -3.652 1.00 0.00 38 GLN A C 19
ATOM 29399 O O . GLN A 1 38 ? -6.710 -10.569 -4.270 1.00 0.00 38 GLN A O 19
ATOM 29413 N N . PHE A 1 39 ? -5.502 -9.161 -2.997 1.00 0.00 39 PHE A N 19
ATOM 29414 C CA . PHE A 1 39 ? -6.533 -8.131 -2.967 1.00 0.00 39 PHE A CA 19
ATOM 29415 C C . PHE A 1 39 ? -6.591 -7.380 -4.294 1.00 0.00 39 PHE A C 19
ATOM 29416 O O . PHE A 1 39 ? -7.663 -7.199 -4.871 1.00 0.00 39 PHE A O 19
ATOM 29433 N N . GLY A 1 40 ? -5.430 -6.944 -4.773 1.00 0.00 40 GLY A N 19
ATOM 29434 C CA . GLY A 1 40 ? -5.370 -6.218 -6.027 1.00 0.00 40 GLY A CA 19
ATOM 29435 C C . GLY A 1 40 ? -3.971 -6.182 -6.610 1.00 0.00 40 GLY A C 19
ATOM 29436 O O . GLY A 1 40 ? -2.985 -6.293 -5.882 1.00 0.00 40 GLY A O 19
ATOM 29440 N N . ASP A 1 41 ? -3.884 -6.027 -7.927 1.00 0.00 41 ASP A N 19
ATOM 29441 C CA . ASP A 1 41 ? -2.596 -5.977 -8.607 1.00 0.00 41 ASP A CA 19
ATOM 29442 C C . ASP A 1 41 ? -1.715 -4.878 -8.023 1.00 0.00 41 ASP A C 19
ATOM 29443 O O . ASP A 1 41 ? -2.096 -3.706 -8.003 1.00 0.00 41 ASP A O 19
ATOM 29452 N N . LEU A 1 42 ? -0.535 -5.262 -7.547 1.00 0.00 42 LEU A N 19
ATOM 29453 C CA . LEU A 1 42 ? 0.401 -4.309 -6.961 1.00 0.00 42 LEU A CA 19
ATOM 29454 C C . LEU A 1 42 ? 1.186 -3.579 -8.046 1.00 0.00 42 LEU A C 19
ATOM 29455 O O . LEU A 1 42 ? 1.825 -4.205 -8.893 1.00 0.00 42 LEU A O 19
ATOM 29471 N N . LYS A 1 43 ? 1.137 -2.252 -8.013 1.00 0.00 43 LYS A N 19
ATOM 29472 C CA . LYS A 1 43 ? 1.847 -1.435 -8.991 1.00 0.00 43 LYS A CA 19
ATOM 29473 C C . LYS A 1 43 ? 3.356 -1.553 -8.805 1.00 0.00 43 LYS A C 19
ATOM 29474 O O . LYS A 1 43 ? 4.101 -1.699 -9.774 1.00 0.00 43 LYS A O 19
ATOM 29493 N N . TYR A 1 44 ? 3.800 -1.489 -7.554 1.00 0.00 44 TYR A N 19
ATOM 29494 C CA . TYR A 1 44 ? 5.221 -1.587 -7.242 1.00 0.00 44 TYR A CA 19
ATOM 29495 C C . TYR A 1 44 ? 5.432 -1.986 -5.785 1.00 0.00 44 TYR A C 19
ATOM 29496 O O . TYR A 1 44 ? 4.864 -1.382 -4.875 1.00 0.00 44 TYR A O 19
ATOM 29514 N N . VAL A 1 45 ? 6.255 -3.007 -5.571 1.00 0.00 45 VAL A N 19
ATOM 29515 C CA . VAL A 1 45 ? 6.544 -3.487 -4.225 1.00 0.00 45 VAL A CA 19
ATOM 29516 C C . VAL A 1 45 ? 8.031 -3.370 -3.907 1.00 0.00 45 VAL A C 19
ATOM 29517 O O . VAL A 1 45 ? 8.857 -4.078 -4.483 1.00 0.00 45 VAL A O 19
ATOM 29530 N N . ARG A 1 46 ? 8.364 -2.472 -2.986 1.00 0.00 46 ARG A N 19
ATOM 29531 C CA . ARG A 1 46 ? 9.752 -2.261 -2.592 1.00 0.00 46 ARG A CA 19
ATOM 29532 C C . ARG A 1 46 ? 9.913 -2.388 -1.080 1.00 0.00 46 ARG A C 19
ATOM 29533 O O . ARG A 1 46 ? 9.087 -1.891 -0.313 1.00 0.00 46 ARG A O 19
ATOM 29554 N N . VAL A 1 47 ? 10.981 -3.057 -0.657 1.00 0.00 47 VAL A N 19
ATOM 29555 C CA . VAL A 1 47 ? 11.250 -3.249 0.763 1.00 0.00 47 VAL A CA 19
ATOM 29556 C C . VAL A 1 47 ? 12.575 -2.609 1.162 1.00 0.00 47 VAL A C 19
ATOM 29557 O O . VAL A 1 47 ? 13.629 -2.949 0.625 1.00 0.00 47 VAL A O 19
ATOM 29570 N N . VAL A 1 48 ? 12.514 -1.678 2.110 1.00 0.00 48 VAL A N 19
ATOM 29571 C CA . VAL A 1 48 ? 13.709 -0.990 2.583 1.00 0.00 48 VAL A CA 19
ATOM 29572 C C . VAL A 1 48 ? 14.693 -1.969 3.213 1.00 0.00 48 VAL A C 19
ATOM 29573 O O . VAL A 1 48 ? 14.297 -2.895 3.922 1.00 0.00 48 VAL A O 19
ATOM 29586 N N . LEU A 1 49 ? 15.978 -1.758 2.951 1.00 0.00 49 LEU A N 19
ATOM 29587 C CA . LEU A 1 49 ? 17.022 -2.622 3.493 1.00 0.00 49 LEU A CA 19
ATOM 29588 C C . LEU A 1 49 ? 18.131 -1.797 4.139 1.00 0.00 49 LEU A C 19
ATOM 29589 O O . LEU A 1 49 ? 18.394 -0.665 3.731 1.00 0.00 49 LEU A O 19
ATOM 29605 N N . HIS A 1 50 ? 18.779 -2.373 5.147 1.00 0.00 50 HIS A N 19
ATOM 29606 C CA . HIS A 1 50 ? 19.861 -1.692 5.847 1.00 0.00 50 HIS A CA 19
ATOM 29607 C C . HIS A 1 50 ? 21.015 -1.385 4.897 1.00 0.00 50 HIS A C 19
ATOM 29608 O O . HIS A 1 50 ? 21.368 -2.186 4.032 1.00 0.00 50 HIS A O 19
ATOM 29623 N N . PRO A 1 51 ? 21.617 -0.197 5.060 1.00 0.00 51 PRO A N 19
ATOM 29624 C CA . PRO A 1 51 ? 22.740 0.242 4.226 1.00 0.00 51 PRO A CA 19
ATOM 29625 C C . PRO A 1 51 ? 24.012 -0.551 4.502 1.00 0.00 51 PRO A C 19
ATOM 29626 O O . PRO A 1 51 ? 24.880 -0.671 3.637 1.00 0.00 51 PRO A O 19
ATOM 29637 N N . ASP A 1 52 ? 24.117 -1.091 5.711 1.00 0.00 52 ASP A N 19
ATOM 29638 C CA . ASP A 1 52 ? 25.284 -1.875 6.100 1.00 0.00 52 ASP A CA 19
ATOM 29639 C C . ASP A 1 52 ? 25.208 -3.285 5.523 1.00 0.00 52 ASP A C 19
ATOM 29640 O O . ASP A 1 52 ? 26.139 -3.748 4.862 1.00 0.00 52 ASP A O 19
ATOM 29649 N N . THR A 1 53 ? 24.094 -3.964 5.777 1.00 0.00 53 THR A N 19
ATOM 29650 C CA . THR A 1 53 ? 23.898 -5.322 5.285 1.00 0.00 53 THR A CA 19
ATOM 29651 C C . THR A 1 53 ? 22.474 -5.524 4.781 1.00 0.00 53 THR A C 19
ATOM 29652 O O . THR A 1 53 ? 21.641 -4.622 4.869 1.00 0.00 53 THR A O 19
ATOM 29663 N N . GLU A 1 54 ? 22.200 -6.713 4.253 1.00 0.00 54 GLU A N 19
ATOM 29664 C CA . GLU A 1 54 ? 20.875 -7.031 3.734 1.00 0.00 54 GLU A CA 19
ATOM 29665 C C . GLU A 1 54 ? 19.918 -7.385 4.869 1.00 0.00 54 GLU A C 19
ATOM 29666 O O . GLU A 1 54 ? 19.216 -8.396 4.811 1.00 0.00 54 GLU A O 19
ATOM 29678 N N . HIS A 1 55 ? 19.895 -6.546 5.899 1.00 0.00 55 HIS A N 19
ATOM 29679 C CA . HIS A 1 55 ? 19.024 -6.770 7.048 1.00 0.00 55 HIS A CA 19
ATOM 29680 C C . HIS A 1 55 ? 17.775 -5.898 6.960 1.00 0.00 55 HIS A C 19
ATOM 29681 O O . HIS A 1 55 ? 17.765 -4.761 7.434 1.00 0.00 55 HIS A O 19
ATOM 29696 N N . SER A 1 56 ? 16.724 -6.437 6.351 1.00 0.00 56 SER A N 19
ATOM 29697 C CA . SER A 1 56 ? 15.471 -5.706 6.197 1.00 0.00 56 SER A CA 19
ATOM 29698 C C . SER A 1 56 ? 15.096 -4.992 7.493 1.00 0.00 56 SER A C 19
ATOM 29699 O O . SER A 1 56 ? 14.786 -5.629 8.500 1.00 0.00 56 SER A O 19
ATOM 29707 N N . LYS A 1 57 ? 15.127 -3.664 7.459 1.00 0.00 57 LYS A N 19
ATOM 29708 C CA . LYS A 1 57 ? 14.790 -2.861 8.628 1.00 0.00 57 LYS A CA 19
ATOM 29709 C C . LYS A 1 57 ? 13.593 -3.451 9.367 1.00 0.00 57 LYS A C 19
ATOM 29710 O O . LYS A 1 57 ? 13.528 -3.411 10.595 1.00 0.00 57 LYS A O 19
ATOM 29729 N N . GLY A 1 58 ? 12.648 -4.000 8.610 1.00 0.00 58 GLY A N 19
ATOM 29730 C CA . GLY A 1 58 ? 11.467 -4.592 9.211 1.00 0.00 58 GLY A CA 19
ATOM 29731 C C . GLY A 1 58 ? 10.181 -4.006 8.661 1.00 0.00 58 GLY A C 19
ATOM 29732 O O . GLY A 1 58 ? 9.105 -4.219 9.220 1.00 0.00 58 GLY A O 19
ATOM 29736 N N . CYS A 1 59 ? 10.292 -3.264 7.565 1.00 0.00 59 CYS A N 19
ATOM 29737 C CA . CYS A 1 59 ? 9.130 -2.643 6.940 1.00 0.00 59 CYS A CA 19
ATOM 29738 C C . CYS A 1 59 ? 9.302 -2.564 5.427 1.00 0.00 59 CYS A C 19
ATOM 29739 O O . CYS A 1 59 ? 10.397 -2.772 4.906 1.00 0.00 59 CYS A O 19
ATOM 29747 N N . ALA A 1 60 ? 8.213 -2.263 4.728 1.00 0.00 60 ALA A N 19
ATOM 29748 C CA . ALA A 1 60 ? 8.244 -2.157 3.274 1.00 0.00 60 ALA A CA 19
ATOM 29749 C C . ALA A 1 60 ? 7.085 -1.308 2.761 1.00 0.00 60 ALA A C 19
ATOM 29750 O O . ALA A 1 60 ? 6.055 -1.181 3.424 1.00 0.00 60 ALA A O 19
ATOM 29757 N N . PHE A 1 61 ? 7.260 -0.729 1.578 1.00 0.00 61 PHE A N 19
ATOM 29758 C CA . PHE A 1 61 ? 6.229 0.109 0.977 1.00 0.00 61 PHE A CA 19
ATOM 29759 C C . PHE A 1 61 ? 5.774 -0.464 -0.362 1.00 0.00 61 PHE A C 19
ATOM 29760 O O . PHE A 1 61 ? 6.595 -0.840 -1.199 1.00 0.00 61 PHE A O 19
ATOM 29777 N N . ALA A 1 62 ? 4.461 -0.528 -0.557 1.00 0.00 62 ALA A N 19
ATOM 29778 C CA . ALA A 1 62 ? 3.897 -1.053 -1.794 1.00 0.00 62 ALA A CA 19
ATOM 29779 C C . ALA A 1 62 ? 2.810 -0.131 -2.336 1.00 0.00 62 ALA A C 19
ATOM 29780 O O . ALA A 1 62 ? 2.402 0.820 -1.671 1.00 0.00 62 ALA A O 19
ATOM 29787 N N . GLN A 1 63 ? 2.346 -0.420 -3.548 1.00 0.00 63 GLN A N 19
ATOM 29788 C CA . GLN A 1 63 ? 1.308 0.385 -4.179 1.00 0.00 63 GLN A CA 19
ATOM 29789 C C . GLN A 1 63 ? 0.313 -0.498 -4.926 1.00 0.00 63 GLN A C 19
ATOM 29790 O O . GLN A 1 63 ? 0.691 -1.497 -5.538 1.00 0.00 63 GLN A O 19
ATOM 29804 N N . PHE A 1 64 ? -0.961 -0.123 -4.870 1.00 0.00 64 PHE A N 19
ATOM 29805 C CA . PHE A 1 64 ? -2.011 -0.881 -5.540 1.00 0.00 64 PHE A CA 19
ATOM 29806 C C . PHE A 1 64 ? -2.436 -0.195 -6.835 1.00 0.00 64 PHE A C 19
ATOM 29807 O O . PHE A 1 64 ? -2.021 0.928 -7.120 1.00 0.00 64 PHE A O 19
ATOM 29824 N N . MET A 1 65 ? -3.267 -0.879 -7.615 1.00 0.00 65 MET A N 19
ATOM 29825 C CA . MET A 1 65 ? -3.750 -0.336 -8.879 1.00 0.00 65 MET A CA 19
ATOM 29826 C C . MET A 1 65 ? -5.036 0.458 -8.674 1.00 0.00 65 MET A C 19
ATOM 29827 O O . MET A 1 65 ? -5.354 1.357 -9.453 1.00 0.00 65 MET A O 19
ATOM 29841 N N . THR A 1 66 ? -5.773 0.121 -7.620 1.00 0.00 66 THR A N 19
ATOM 29842 C CA . THR A 1 66 ? -7.025 0.801 -7.313 1.00 0.00 66 THR A CA 19
ATOM 29843 C C . THR A 1 66 ? -7.104 1.168 -5.836 1.00 0.00 66 THR A C 19
ATOM 29844 O O . THR A 1 66 ? -6.719 0.381 -4.971 1.00 0.00 66 THR A O 19
ATOM 29855 N N . GLN A 1 67 ? -7.605 2.366 -5.554 1.00 0.00 67 GLN A N 19
ATOM 29856 C CA . GLN A 1 67 ? -7.734 2.836 -4.180 1.00 0.00 67 GLN A CA 19
ATOM 29857 C C . GLN A 1 67 ? -8.398 1.779 -3.303 1.00 0.00 67 GLN A C 19
ATOM 29858 O O . GLN A 1 67 ? -7.891 1.439 -2.235 1.00 0.00 67 GLN A O 19
ATOM 29872 N N . GLU A 1 68 ? -9.533 1.264 -3.764 1.00 0.00 68 GLU A N 19
ATOM 29873 C CA . GLU A 1 68 ? -10.267 0.247 -3.020 1.00 0.00 68 GLU A CA 19
ATOM 29874 C C . GLU A 1 68 ? -9.346 -0.901 -2.615 1.00 0.00 68 GLU A C 19
ATOM 29875 O O . GLU A 1 68 ? -9.466 -1.451 -1.521 1.00 0.00 68 GLU A O 19
ATOM 29887 N N . ALA A 1 69 ? -8.427 -1.257 -3.507 1.00 0.00 69 ALA A N 19
ATOM 29888 C CA . ALA A 1 69 ? -7.485 -2.337 -3.243 1.00 0.00 69 ALA A CA 19
ATOM 29889 C C . ALA A 1 69 ? -6.744 -2.111 -1.930 1.00 0.00 69 ALA A C 19
ATOM 29890 O O . ALA A 1 69 ? -6.827 -2.925 -1.011 1.00 0.00 69 ALA A O 19
ATOM 29897 N N . ALA A 1 70 ? -6.017 -1.001 -1.850 1.00 0.00 70 ALA A N 19
ATOM 29898 C CA . ALA A 1 70 ? -5.262 -0.667 -0.649 1.00 0.00 70 ALA A CA 19
ATOM 29899 C C . ALA A 1 70 ? -6.124 -0.817 0.601 1.00 0.00 70 ALA A C 19
ATOM 29900 O O . ALA A 1 70 ? -5.687 -1.387 1.601 1.00 0.00 70 ALA A O 19
ATOM 29907 N N . GLN A 1 71 ? -7.347 -0.302 0.535 1.00 0.00 71 GLN A N 19
ATOM 29908 C CA . GLN A 1 71 ? -8.268 -0.379 1.663 1.00 0.00 71 GLN A CA 19
ATOM 29909 C C . GLN A 1 71 ? -8.570 -1.830 2.023 1.00 0.00 71 GLN A C 19
ATOM 29910 O O . GLN A 1 71 ? -8.539 -2.210 3.193 1.00 0.00 71 GLN A O 19
ATOM 29924 N N . LYS A 1 72 ? -8.863 -2.637 1.008 1.00 0.00 72 LYS A N 19
ATOM 29925 C CA . LYS A 1 72 ? -9.170 -4.047 1.216 1.00 0.00 72 LYS A CA 19
ATOM 29926 C C . LYS A 1 72 ? -8.011 -4.760 1.904 1.00 0.00 72 LYS A C 19
ATOM 29927 O O . LYS A 1 72 ? -8.216 -5.707 2.665 1.00 0.00 72 LYS A O 19
ATOM 29946 N N . CYS A 1 73 ? -6.795 -4.300 1.633 1.00 0.00 73 CYS A N 19
ATOM 29947 C CA . CYS A 1 73 ? -5.602 -4.895 2.228 1.00 0.00 73 CYS A CA 19
ATOM 29948 C C . CYS A 1 73 ? -5.490 -4.527 3.704 1.00 0.00 73 CYS A C 19
ATOM 29949 O O . CYS A 1 73 ? -4.974 -5.302 4.510 1.00 0.00 73 CYS A O 19
ATOM 29957 N N . LEU A 1 74 ? -5.974 -3.340 4.051 1.00 0.00 74 LEU A N 19
ATOM 29958 C CA . LEU A 1 74 ? -5.927 -2.868 5.430 1.00 0.00 74 LEU A CA 19
ATOM 29959 C C . LEU A 1 74 ? -6.839 -3.702 6.323 1.00 0.00 74 LEU A C 19
ATOM 29960 O O . LEU A 1 74 ? -6.373 -4.414 7.212 1.00 0.00 74 LEU A O 19
ATOM 29976 N N . ALA A 1 75 ? -8.142 -3.612 6.078 1.00 0.00 75 ALA A N 19
ATOM 29977 C CA . ALA A 1 75 ? -9.120 -4.362 6.856 1.00 0.00 75 ALA A CA 19
ATOM 29978 C C . ALA A 1 75 ? -8.667 -5.803 7.065 1.00 0.00 75 ALA A C 19
ATOM 29979 O O . ALA A 1 75 ? -9.053 -6.449 8.039 1.00 0.00 75 ALA A O 19
ATOM 29986 N N . ALA A 1 76 ? -7.848 -6.300 6.145 1.00 0.00 76 ALA A N 19
ATOM 29987 C CA . ALA A 1 76 ? -7.342 -7.664 6.229 1.00 0.00 76 ALA A CA 19
ATOM 29988 C C . ALA A 1 76 ? -6.096 -7.734 7.107 1.00 0.00 76 ALA A C 19
ATOM 29989 O O . ALA A 1 76 ? -5.875 -8.721 7.808 1.00 0.00 76 ALA A O 19
ATOM 29996 N N . ALA A 1 77 ? -5.287 -6.681 7.062 1.00 0.00 77 ALA A N 19
ATOM 29997 C CA . ALA A 1 77 ? -4.065 -6.623 7.855 1.00 0.00 77 ALA A CA 19
ATOM 29998 C C . ALA A 1 77 ? -4.373 -6.334 9.320 1.00 0.00 77 ALA A C 19
ATOM 29999 O O . ALA A 1 77 ? -3.723 -6.868 10.218 1.00 0.00 77 ALA A O 19
ATOM 30006 N N . SER A 1 78 ? -5.369 -5.484 9.553 1.00 0.00 78 SER A N 19
ATOM 30007 C CA . SER A 1 78 ? -5.760 -5.120 10.910 1.00 0.00 78 SER A CA 19
ATOM 30008 C C . SER A 1 78 ? -6.373 -6.313 11.637 1.00 0.00 78 SER A C 19
ATOM 30009 O O . SER A 1 78 ? -7.371 -6.882 11.192 1.00 0.00 78 SER A O 19
ATOM 30017 N N . LEU A 1 79 ? -5.768 -6.688 12.759 1.00 0.00 79 LEU A N 19
ATOM 30018 C CA . LEU A 1 79 ? -6.253 -7.814 13.550 1.00 0.00 79 LEU A CA 19
ATOM 30019 C C . LEU A 1 79 ? -7.481 -7.419 14.364 1.00 0.00 79 LEU A C 19
ATOM 30020 O O . LEU A 1 79 ? -8.286 -8.269 14.741 1.00 0.00 79 LEU A O 19
ATOM 30036 N N . GLU A 1 80 ? -7.617 -6.123 14.629 1.00 0.00 80 GLU A N 19
ATOM 30037 C CA . GLU A 1 80 ? -8.749 -5.617 15.397 1.00 0.00 80 GLU A CA 19
ATOM 30038 C C . GLU A 1 80 ? -9.936 -5.320 14.485 1.00 0.00 80 GLU A C 19
ATOM 30039 O O . GLU A 1 80 ? -10.984 -4.865 14.942 1.00 0.00 80 GLU A O 19
ATOM 30051 N N . ALA A 1 81 ? -9.762 -5.581 13.193 1.00 0.00 81 ALA A N 19
ATOM 30052 C CA . ALA A 1 81 ? -10.818 -5.343 12.217 1.00 0.00 81 ALA A CA 19
ATOM 30053 C C . ALA A 1 81 ? -11.916 -6.396 12.330 1.00 0.00 81 ALA A C 19
ATOM 30054 O O . ALA A 1 81 ? -12.986 -6.132 12.878 1.00 0.00 81 ALA A O 19
ATOM 30061 N N . GLU A 1 82 ? -11.644 -7.587 11.807 1.00 0.00 82 GLU A N 19
ATOM 30062 C CA . GLU A 1 82 ? -12.611 -8.678 11.849 1.00 0.00 82 GLU A CA 19
ATOM 30063 C C . GLU A 1 82 ? -11.914 -10.028 11.708 1.00 0.00 82 GLU A C 19
ATOM 30064 O O . GLU A 1 82 ? -11.279 -10.308 10.692 1.00 0.00 82 GLU A O 19
ATOM 30076 N N . GLY A 1 83 ? -12.038 -10.862 12.736 1.00 0.00 83 GLY A N 19
ATOM 30077 C CA . GLY A 1 83 ? -11.415 -12.172 12.708 1.00 0.00 83 GLY A CA 19
ATOM 30078 C C . GLY A 1 83 ? -9.941 -12.121 13.059 1.00 0.00 83 GLY A C 19
ATOM 30079 O O . GLY A 1 83 ? -9.466 -12.897 13.887 1.00 0.00 83 GLY A O 19
ATOM 30083 N N . GLY A 1 84 ? -9.215 -11.205 12.425 1.00 0.00 84 GLY A N 19
ATOM 30084 C CA . GLY A 1 84 ? -7.793 -11.075 12.687 1.00 0.00 84 GLY A CA 19
ATOM 30085 C C . GLY A 1 84 ? -7.044 -10.457 11.523 1.00 0.00 84 GLY A C 19
ATOM 30086 O O . GLY A 1 84 ? -7.642 -10.105 10.508 1.00 0.00 84 GLY A O 19
ATOM 30090 N N . GLY A 1 85 ? -5.729 -10.324 11.672 1.00 0.00 85 GLY A N 19
ATOM 30091 C CA . GLY A 1 85 ? -4.918 -9.743 10.618 1.00 0.00 85 GLY A CA 19
ATOM 30092 C C . GLY A 1 85 ? -4.113 -10.784 9.865 1.00 0.00 85 GLY A C 19
ATOM 30093 O O . GLY A 1 85 ? -4.329 -11.985 10.030 1.00 0.00 85 GLY A O 19
ATOM 30097 N N . LEU A 1 86 ? -3.184 -10.324 9.035 1.00 0.00 86 LEU A N 19
ATOM 30098 C CA . LEU A 1 86 ? -2.344 -11.223 8.252 1.00 0.00 86 LEU A CA 19
ATOM 30099 C C . LEU A 1 86 ? -1.051 -11.545 8.994 1.00 0.00 86 LEU A C 19
ATOM 30100 O O . LEU A 1 86 ? -0.652 -10.825 9.910 1.00 0.00 86 LEU A O 19
ATOM 30116 N N . LYS A 1 87 ? -0.398 -12.630 8.591 1.00 0.00 87 LYS A N 19
ATOM 30117 C CA . LYS A 1 87 ? 0.852 -13.046 9.215 1.00 0.00 87 LYS A CA 19
ATOM 30118 C C . LYS A 1 87 ? 1.767 -13.724 8.200 1.00 0.00 87 LYS A C 19
ATOM 30119 O O . LYS A 1 87 ? 1.338 -14.602 7.450 1.00 0.00 87 LYS A O 19
ATOM 30138 N N . LEU A 1 88 ? 3.030 -13.312 8.182 1.00 0.00 88 LEU A N 19
ATOM 30139 C CA . LEU A 1 88 ? 4.007 -13.881 7.259 1.00 0.00 88 LEU A CA 19
ATOM 30140 C C . LEU A 1 88 ? 5.125 -14.588 8.018 1.00 0.00 88 LEU A C 19
ATOM 30141 O O . LEU A 1 88 ? 6.059 -13.950 8.504 1.00 0.00 88 LEU A O 19
ATOM 30157 N N . ASP A 1 89 ? 5.024 -15.909 8.113 1.00 0.00 89 ASP A N 19
ATOM 30158 C CA . ASP A 1 89 ? 6.029 -16.704 8.810 1.00 0.00 89 ASP A CA 19
ATOM 30159 C C . ASP A 1 89 ? 5.894 -16.547 10.321 1.00 0.00 89 ASP A C 19
ATOM 30160 O O . ASP A 1 89 ? 6.870 -16.683 11.059 1.00 0.00 89 ASP A O 19
ATOM 30169 N N . GLY A 1 90 ? 4.679 -16.258 10.775 1.00 0.00 90 GLY A N 19
ATOM 30170 C CA . GLY A 1 90 ? 4.439 -16.086 12.196 1.00 0.00 90 GLY A CA 19
ATOM 30171 C C . GLY A 1 90 ? 4.710 -14.669 12.662 1.00 0.00 90 GLY A C 19
ATOM 30172 O O . GLY A 1 90 ? 5.022 -14.442 13.831 1.00 0.00 90 GLY A O 19
ATOM 30176 N N . ARG A 1 91 ? 4.593 -13.714 11.746 1.00 0.00 91 ARG A N 19
ATOM 30177 C CA . ARG A 1 91 ? 4.831 -12.312 12.068 1.00 0.00 91 ARG A CA 19
ATOM 30178 C C . ARG A 1 91 ? 3.641 -11.450 11.658 1.00 0.00 91 ARG A C 19
ATOM 30179 O O . ARG A 1 91 ? 3.268 -11.408 10.486 1.00 0.00 91 ARG A O 19
ATOM 30200 N N . GLN A 1 92 ? 3.049 -10.765 12.632 1.00 0.00 92 GLN A N 19
ATOM 30201 C CA . GLN A 1 92 ? 1.901 -9.906 12.372 1.00 0.00 92 GLN A CA 19
ATOM 30202 C C . GLN A 1 92 ? 2.291 -8.730 11.482 1.00 0.00 92 GLN A C 19
ATOM 30203 O O . GLN A 1 92 ? 3.157 -7.929 11.838 1.00 0.00 92 GLN A O 19
ATOM 30217 N N . LEU A 1 93 ? 1.648 -8.632 10.324 1.00 0.00 93 LEU A N 19
ATOM 30218 C CA . LEU A 1 93 ? 1.928 -7.554 9.382 1.00 0.00 93 LEU A CA 19
ATOM 30219 C C . LEU A 1 93 ? 0.964 -6.389 9.585 1.00 0.00 93 LEU A C 19
ATOM 30220 O O . LEU A 1 93 ? -0.248 -6.581 9.680 1.00 0.00 93 LEU A O 19
ATOM 30236 N N . LYS A 1 94 ? 1.511 -5.180 9.650 1.00 0.00 94 LYS A N 19
ATOM 30237 C CA . LYS A 1 94 ? 0.700 -3.982 9.838 1.00 0.00 94 LYS A CA 19
ATOM 30238 C C . LYS A 1 94 ? 0.680 -3.134 8.570 1.00 0.00 94 LYS A C 19
ATOM 30239 O O . LYS A 1 94 ? 1.640 -2.424 8.271 1.00 0.00 94 LYS A O 19
ATOM 30258 N N . VAL A 1 95 ? -0.421 -3.212 7.829 1.00 0.00 95 VAL A N 19
ATOM 30259 C CA . VAL A 1 95 ? -0.567 -2.450 6.594 1.00 0.00 95 VAL A CA 19
ATOM 30260 C C . VAL A 1 95 ? -1.355 -1.167 6.831 1.00 0.00 95 VAL A C 19
ATOM 30261 O O . VAL A 1 95 ? -2.457 -1.195 7.380 1.00 0.00 95 VAL A O 19
ATOM 30274 N N . ASP A 1 96 ? -0.784 -0.043 6.414 1.00 0.00 96 ASP A N 19
ATOM 30275 C CA . ASP A 1 96 ? -1.434 1.252 6.579 1.00 0.00 96 ASP A CA 19
ATOM 30276 C C . ASP A 1 96 ? -1.195 2.139 5.361 1.00 0.00 96 ASP A C 19
ATOM 30277 O O . ASP A 1 96 ? -0.116 2.121 4.768 1.00 0.00 96 ASP A O 19
ATOM 30286 N N . LEU A 1 97 ? -2.210 2.913 4.991 1.00 0.00 97 LEU A N 19
ATOM 30287 C CA . LEU A 1 97 ? -2.112 3.807 3.843 1.00 0.00 97 LEU A CA 19
ATOM 30288 C C . LEU A 1 97 ? -1.016 4.847 4.054 1.00 0.00 97 LEU A C 19
ATOM 30289 O O . LEU A 1 97 ? -1.218 5.844 4.745 1.00 0.00 97 LEU A O 19
ATOM 30305 N N . ALA A 1 98 ? 0.144 4.607 3.451 1.00 0.00 98 ALA A N 19
ATOM 30306 C CA . ALA A 1 98 ? 1.270 5.524 3.570 1.00 0.00 98 ALA A CA 19
ATOM 30307 C C . ALA A 1 98 ? 1.154 6.669 2.568 1.00 0.00 98 ALA A C 19
ATOM 30308 O O . ALA A 1 98 ? 0.170 6.768 1.836 1.00 0.00 98 ALA A O 19
ATOM 30315 N N . VAL A 1 99 ? 2.165 7.531 2.542 1.00 0.00 99 VAL A N 19
ATOM 30316 C CA . VAL A 1 99 ? 2.176 8.669 1.630 1.00 0.00 99 VAL A CA 19
ATOM 30317 C C . VAL A 1 99 ? 3.450 8.691 0.794 1.00 0.00 99 VAL A C 19
ATOM 30318 O O . VAL A 1 99 ? 4.540 8.945 1.309 1.00 0.00 99 VAL A O 19
ATOM 30331 N N . THR A 1 100 ? 3.308 8.423 -0.500 1.00 0.00 100 THR A N 19
ATOM 30332 C CA . THR A 1 100 ? 4.447 8.411 -1.409 1.00 0.00 100 THR A CA 19
ATOM 30333 C C . THR A 1 100 ? 4.786 9.819 -1.884 1.00 0.00 100 THR A C 19
ATOM 30334 O O . THR A 1 100 ? 4.239 10.297 -2.878 1.00 0.00 100 THR A O 19
ATOM 30345 N N . ARG A 1 101 ? 5.692 10.478 -1.169 1.00 0.00 101 ARG A N 19
ATOM 30346 C CA . ARG A 1 101 ? 6.103 11.832 -1.518 1.00 0.00 101 ARG A CA 19
ATOM 30347 C C . ARG A 1 101 ? 6.843 11.848 -2.853 1.00 0.00 101 ARG A C 19
ATOM 30348 O O . ARG A 1 101 ? 7.293 10.810 -3.337 1.00 0.00 101 ARG A O 19
ATOM 30369 N N . ASP A 1 102 ? 6.965 13.033 -3.441 1.00 0.00 102 ASP A N 19
ATOM 30370 C CA . ASP A 1 102 ? 7.650 13.185 -4.719 1.00 0.00 102 ASP A CA 19
ATOM 30371 C C . ASP A 1 102 ? 8.704 14.285 -4.643 1.00 0.00 102 ASP A C 19
ATOM 30372 O O . ASP A 1 102 ? 8.474 15.337 -4.048 1.00 0.00 102 ASP A O 19
ATOM 30381 N N . GLU A 1 103 ? 9.861 14.033 -5.249 1.00 0.00 103 GLU A N 19
ATOM 30382 C CA . GLU A 1 103 ? 10.950 15.002 -5.247 1.00 0.00 103 GLU A CA 19
ATOM 30383 C C . GLU A 1 103 ? 11.132 15.618 -6.631 1.00 0.00 103 GLU A C 19
ATOM 30384 O O . GLU A 1 103 ? 12.256 15.804 -7.096 1.00 0.00 103 GLU A O 19
ATOM 30396 N N . ALA A 1 104 ? 10.018 15.933 -7.283 1.00 0.00 104 ALA A N 19
ATOM 30397 C CA . ALA A 1 104 ? 10.054 16.530 -8.612 1.00 0.00 104 ALA A CA 19
ATOM 30398 C C . ALA A 1 104 ? 10.343 18.026 -8.535 1.00 0.00 104 ALA A C 19
ATOM 30399 O O . ALA A 1 104 ? 9.515 18.804 -8.062 1.00 0.00 104 ALA A O 19
ATOM 30406 N N . ALA A 1 105 ? 11.523 18.420 -9.002 1.00 0.00 105 ALA A N 19
ATOM 30407 C CA . ALA A 1 105 ? 11.920 19.822 -8.986 1.00 0.00 105 ALA A CA 19
ATOM 30408 C C . ALA A 1 105 ? 11.722 20.434 -7.604 1.00 0.00 105 ALA A C 19
ATOM 30409 O O . ALA A 1 105 ? 11.246 21.562 -7.476 1.00 0.00 105 ALA A O 19
ATOM 30416 N N . SER A 1 106 ? 12.090 19.683 -6.571 1.00 0.00 106 SER A N 19
ATOM 30417 C CA . SER A 1 106 ? 11.948 20.150 -5.197 1.00 0.00 106 SER A CA 19
ATOM 30418 C C . SER A 1 106 ? 13.103 21.070 -4.814 1.00 0.00 106 SER A C 19
ATOM 30419 O O . SER A 1 106 ? 14.096 20.631 -4.234 1.00 0.00 106 SER A O 19
ATOM 30427 N N . GLY A 1 107 ? 12.966 22.351 -5.144 1.00 0.00 107 GLY A N 19
ATOM 30428 C CA . GLY A 1 107 ? 14.004 23.314 -4.827 1.00 0.00 107 GLY A CA 19
ATOM 30429 C C . GLY A 1 107 ? 14.054 24.459 -5.819 1.00 0.00 107 GLY A C 19
ATOM 30430 O O . GLY A 1 107 ? 13.859 24.277 -7.021 1.00 0.00 107 GLY A O 19
ATOM 30434 N N . PRO A 1 108 ? 14.319 25.673 -5.314 1.00 0.00 108 PRO A N 19
ATOM 30435 C CA . PRO A 1 108 ? 14.399 26.877 -6.146 1.00 0.00 108 PRO A CA 19
ATOM 30436 C C . PRO A 1 108 ? 15.628 26.877 -7.049 1.00 0.00 108 PRO A C 19
ATOM 30437 O O . PRO A 1 108 ? 16.443 25.955 -7.005 1.00 0.00 108 PRO A O 19
ATOM 30448 N N . SER A 1 109 ? 15.755 27.916 -7.868 1.00 0.00 109 SER A N 19
ATOM 30449 C CA . SER A 1 109 ? 16.883 28.033 -8.785 1.00 0.00 109 SER A CA 19
ATOM 30450 C C . SER A 1 109 ? 17.895 29.054 -8.272 1.00 0.00 109 SER A C 19
ATOM 30451 O O . SER A 1 109 ? 17.724 30.259 -8.454 1.00 0.00 109 SER A O 19
ATOM 30459 N N . SER A 1 110 ? 18.949 28.561 -7.630 1.00 0.00 110 SER A N 19
ATOM 30460 C CA . SER A 1 110 ? 19.988 29.428 -7.087 1.00 0.00 110 SER A CA 19
ATOM 30461 C C . SER A 1 110 ? 21.333 28.709 -7.051 1.00 0.00 110 SER A C 19
ATOM 30462 O O . SER A 1 110 ? 21.393 27.480 -7.056 1.00 0.00 110 SER A O 19
ATOM 30470 N N . GLY A 1 111 ? 22.412 29.485 -7.015 1.00 0.00 111 GLY A N 19
ATOM 30471 C CA . GLY A 1 111 ? 23.742 28.906 -6.978 1.00 0.00 111 GLY A CA 19
ATOM 30472 C C . GLY A 1 111 ? 23.913 27.784 -7.983 1.00 0.00 111 GLY A C 19
ATOM 30473 O O . GLY A 1 111 ? 24.858 27.787 -8.773 1.00 0.00 111 GLY A O 19
ATOM 30477 N N . GLY A 1 1 ? -29.300 -6.291 5.718 1.00 0.00 1 GLY A N 20
ATOM 30478 C CA . GLY A 1 1 ? -29.018 -4.876 5.564 1.00 0.00 1 GLY A CA 20
ATOM 30479 C C . GLY A 1 1 ? -27.799 -4.619 4.700 1.00 0.00 1 GLY A C 20
ATOM 30480 O O . GLY A 1 1 ? -27.411 -5.464 3.895 1.00 0.00 1 GLY A O 20
ATOM 30484 N N . SER A 1 2 ? -27.194 -3.447 4.867 1.00 0.00 2 SER A N 20
ATOM 30485 C CA . SER A 1 2 ? -26.015 -3.078 4.092 1.00 0.00 2 SER A CA 20
ATOM 30486 C C . SER A 1 2 ? -24.793 -3.866 4.554 1.00 0.00 2 SER A C 20
ATOM 30487 O O . SER A 1 2 ? -24.156 -3.520 5.548 1.00 0.00 2 SER A O 20
ATOM 30495 N N . SER A 1 3 ? -24.473 -4.929 3.823 1.00 0.00 3 SER A N 20
ATOM 30496 C CA . SER A 1 3 ? -23.330 -5.771 4.159 1.00 0.00 3 SER A CA 20
ATOM 30497 C C . SER A 1 3 ? -22.040 -5.187 3.590 1.00 0.00 3 SER A C 20
ATOM 30498 O O . SER A 1 3 ? -21.785 -5.269 2.389 1.00 0.00 3 SER A O 20
ATOM 30506 N N . GLY A 1 4 ? -21.229 -4.597 4.463 1.00 0.00 4 GLY A N 20
ATOM 30507 C CA . GLY A 1 4 ? -19.976 -4.007 4.030 1.00 0.00 4 GLY A CA 20
ATOM 30508 C C . GLY A 1 4 ? -20.058 -2.499 3.901 1.00 0.00 4 GLY A C 20
ATOM 30509 O O . GLY A 1 4 ? -20.345 -1.801 4.873 1.00 0.00 4 GLY A O 20
ATOM 30513 N N . SER A 1 5 ? -19.805 -1.995 2.697 1.00 0.00 5 SER A N 20
ATOM 30514 C CA . SER A 1 5 ? -19.847 -0.559 2.446 1.00 0.00 5 SER A CA 20
ATOM 30515 C C . SER A 1 5 ? -20.739 -0.243 1.250 1.00 0.00 5 SER A C 20
ATOM 30516 O O . SER A 1 5 ? -21.091 -1.130 0.472 1.00 0.00 5 SER A O 20
ATOM 30524 N N . SER A 1 6 ? -21.102 1.028 1.110 1.00 0.00 6 SER A N 20
ATOM 30525 C CA . SER A 1 6 ? -21.956 1.463 0.011 1.00 0.00 6 SER A CA 20
ATOM 30526 C C . SER A 1 6 ? -21.701 2.928 -0.329 1.00 0.00 6 SER A C 20
ATOM 30527 O O . SER A 1 6 ? -21.278 3.710 0.521 1.00 0.00 6 SER A O 20
ATOM 30535 N N . GLY A 1 7 ? -21.963 3.293 -1.580 1.00 0.00 7 GLY A N 20
ATOM 30536 C CA . GLY A 1 7 ? -21.756 4.663 -2.012 1.00 0.00 7 GLY A CA 20
ATOM 30537 C C . GLY A 1 7 ? -20.289 5.040 -2.062 1.00 0.00 7 GLY A C 20
ATOM 30538 O O . GLY A 1 7 ? -19.943 6.222 -2.059 1.00 0.00 7 GLY A O 20
ATOM 30542 N N . LEU A 1 8 ? -19.422 4.033 -2.108 1.00 0.00 8 LEU A N 20
ATOM 30543 C CA . LEU A 1 8 ? -17.983 4.265 -2.157 1.00 0.00 8 LEU A CA 20
ATOM 30544 C C . LEU A 1 8 ? -17.648 5.417 -3.098 1.00 0.00 8 LEU A C 20
ATOM 30545 O O . LEU A 1 8 ? -18.348 5.675 -4.078 1.00 0.00 8 LEU A O 20
ATOM 30561 N N . PRO A 1 9 ? -16.551 6.128 -2.797 1.00 0.00 9 PRO A N 20
ATOM 30562 C CA . PRO A 1 9 ? -16.097 7.263 -3.606 1.00 0.00 9 PRO A CA 20
ATOM 30563 C C . PRO A 1 9 ? -15.562 6.829 -4.966 1.00 0.00 9 PRO A C 20
ATOM 30564 O O . PRO A 1 9 ? -14.408 6.420 -5.088 1.00 0.00 9 PRO A O 20
ATOM 30575 N N . SER A 1 10 ? -16.408 6.922 -5.987 1.00 0.00 10 SER A N 20
ATOM 30576 C CA . SER A 1 10 ? -16.021 6.535 -7.339 1.00 0.00 10 SER A CA 20
ATOM 30577 C C . SER A 1 10 ? -15.046 7.545 -7.934 1.00 0.00 10 SER A C 20
ATOM 30578 O O . SER A 1 10 ? -15.425 8.667 -8.270 1.00 0.00 10 SER A O 20
ATOM 30586 N N . ASP A 1 11 ? -13.787 7.139 -8.062 1.00 0.00 11 ASP A N 20
ATOM 30587 C CA . ASP A 1 11 ? -12.756 8.007 -8.618 1.00 0.00 11 ASP A CA 20
ATOM 30588 C C . ASP A 1 11 ? -11.529 7.199 -9.028 1.00 0.00 11 ASP A C 20
ATOM 30589 O O . ASP A 1 11 ? -11.429 6.009 -8.732 1.00 0.00 11 ASP A O 20
ATOM 30598 N N . VAL A 1 12 ? -10.596 7.855 -9.712 1.00 0.00 12 VAL A N 20
ATOM 30599 C CA . VAL A 1 12 ? -9.375 7.198 -10.163 1.00 0.00 12 VAL A CA 20
ATOM 30600 C C . VAL A 1 12 ? -8.191 8.158 -10.131 1.00 0.00 12 VAL A C 20
ATOM 30601 O O . VAL A 1 12 ? -8.101 9.078 -10.944 1.00 0.00 12 VAL A O 20
ATOM 30614 N N . THR A 1 13 ? -7.283 7.937 -9.186 1.00 0.00 13 THR A N 20
ATOM 30615 C CA . THR A 1 13 ? -6.103 8.782 -9.047 1.00 0.00 13 THR A CA 20
ATOM 30616 C C . THR A 1 13 ? -4.937 8.004 -8.449 1.00 0.00 13 THR A C 20
ATOM 30617 O O . THR A 1 13 ? -5.118 6.911 -7.914 1.00 0.00 13 THR A O 20
ATOM 30628 N N . GLU A 1 14 ? -3.740 8.575 -8.544 1.00 0.00 14 GLU A N 20
ATOM 30629 C CA . GLU A 1 14 ? -2.543 7.933 -8.013 1.00 0.00 14 GLU A CA 20
ATOM 30630 C C . GLU A 1 14 ? -2.415 8.179 -6.512 1.00 0.00 14 GLU A C 20
ATOM 30631 O O . GLU A 1 14 ? -1.393 8.675 -6.039 1.00 0.00 14 GLU A O 20
ATOM 30643 N N . GLY A 1 15 ? -3.461 7.830 -5.769 1.00 0.00 15 GLY A N 20
ATOM 30644 C CA . GLY A 1 15 ? -3.446 8.021 -4.331 1.00 0.00 15 GLY A CA 20
ATOM 30645 C C . GLY A 1 15 ? -3.639 6.724 -3.571 1.00 0.00 15 GLY A C 20
ATOM 30646 O O . GLY A 1 15 ? -4.476 6.640 -2.672 1.00 0.00 15 GLY A O 20
ATOM 30650 N N . LYS A 1 16 ? -2.864 5.707 -3.933 1.00 0.00 16 LYS A N 20
ATOM 30651 C CA . LYS A 1 16 ? -2.953 4.406 -3.281 1.00 0.00 16 LYS A CA 20
ATOM 30652 C C . LYS A 1 16 ? -1.584 3.951 -2.785 1.00 0.00 16 LYS A C 20
ATOM 30653 O O . LYS A 1 16 ? -0.656 3.770 -3.573 1.00 0.00 16 LYS A O 20
ATOM 30672 N N . THR A 1 17 ? -1.466 3.766 -1.474 1.00 0.00 17 THR A N 20
ATOM 30673 C CA . THR A 1 17 ? -0.211 3.332 -0.873 1.00 0.00 17 THR A CA 20
ATOM 30674 C C . THR A 1 17 ? -0.455 2.314 0.234 1.00 0.00 17 THR A C 20
ATOM 30675 O O . THR A 1 17 ? -1.561 2.212 0.766 1.00 0.00 17 THR A O 20
ATOM 30686 N N . VAL A 1 18 ? 0.585 1.561 0.579 1.00 0.00 18 VAL A N 20
ATOM 30687 C CA . VAL A 1 18 ? 0.484 0.550 1.625 1.00 0.00 18 VAL A CA 20
ATOM 30688 C C . VAL A 1 18 ? 1.843 0.281 2.262 1.00 0.00 18 VAL A C 20
ATOM 30689 O O . VAL A 1 18 ? 2.779 -0.154 1.592 1.00 0.00 18 VAL A O 20
ATOM 30702 N N . PHE A 1 19 ? 1.944 0.542 3.561 1.00 0.00 19 PHE A N 20
ATOM 30703 C CA . PHE A 1 19 ? 3.189 0.328 4.290 1.00 0.00 19 PHE A CA 20
ATOM 30704 C C . PHE A 1 19 ? 3.040 -0.805 5.300 1.00 0.00 19 PHE A C 20
ATOM 30705 O O . PHE A 1 19 ? 2.182 -0.756 6.182 1.00 0.00 19 PHE A O 20
ATOM 30722 N N . ILE A 1 20 ? 3.880 -1.825 5.164 1.00 0.00 20 ILE A N 20
ATOM 30723 C CA . ILE A 1 20 ? 3.843 -2.970 6.065 1.00 0.00 20 ILE A CA 20
ATOM 30724 C C . ILE A 1 20 ? 4.861 -2.818 7.190 1.00 0.00 20 ILE A C 20
ATOM 30725 O O . ILE A 1 20 ? 5.989 -2.381 6.965 1.00 0.00 20 ILE A O 20
ATOM 30741 N N . ARG A 1 21 ? 4.455 -3.184 8.402 1.00 0.00 21 ARG A N 20
ATOM 30742 C CA . ARG A 1 21 ? 5.332 -3.089 9.562 1.00 0.00 21 ARG A CA 20
ATOM 30743 C C . ARG A 1 21 ? 5.510 -4.454 10.222 1.00 0.00 21 ARG A C 20
ATOM 30744 O O . ARG A 1 21 ? 4.691 -5.353 10.041 1.00 0.00 21 ARG A O 20
ATOM 30765 N N . ASN A 1 22 ? 6.587 -4.599 10.987 1.00 0.00 22 ASN A N 20
ATOM 30766 C CA . ASN A 1 22 ? 6.873 -5.854 11.673 1.00 0.00 22 ASN A CA 20
ATOM 30767 C C . ASN A 1 22 ? 7.189 -6.961 10.672 1.00 0.00 22 ASN A C 20
ATOM 30768 O O . ASN A 1 22 ? 6.802 -8.115 10.863 1.00 0.00 22 ASN A O 20
ATOM 30779 N N . LEU A 1 23 ? 7.895 -6.603 9.605 1.00 0.00 23 LEU A N 20
ATOM 30780 C CA . LEU A 1 23 ? 8.264 -7.566 8.574 1.00 0.00 23 LEU A CA 20
ATOM 30781 C C . LEU A 1 23 ? 9.312 -8.546 9.093 1.00 0.00 23 LEU A C 20
ATOM 30782 O O . LEU A 1 23 ? 10.136 -8.198 9.939 1.00 0.00 23 LEU A O 20
ATOM 30798 N N . SER A 1 24 ? 9.274 -9.771 8.580 1.00 0.00 24 SER A N 20
ATOM 30799 C CA . SER A 1 24 ? 10.219 -10.802 8.993 1.00 0.00 24 SER A CA 20
ATOM 30800 C C . SER A 1 24 ? 11.429 -10.833 8.065 1.00 0.00 24 SER A C 20
ATOM 30801 O O . SER A 1 24 ? 11.296 -10.712 6.847 1.00 0.00 24 SER A O 20
ATOM 30809 N N . PHE A 1 25 ? 12.611 -10.995 8.650 1.00 0.00 25 PHE A N 20
ATOM 30810 C CA . PHE A 1 25 ? 13.847 -11.041 7.878 1.00 0.00 25 PHE A CA 20
ATOM 30811 C C . PHE A 1 25 ? 13.756 -12.082 6.766 1.00 0.00 25 PHE A C 20
ATOM 30812 O O . PHE A 1 25 ? 14.475 -12.007 5.770 1.00 0.00 25 PHE A O 20
ATOM 30829 N N . ASP A 1 26 ? 12.867 -13.053 6.945 1.00 0.00 26 ASP A N 20
ATOM 30830 C CA . ASP A 1 26 ? 12.680 -14.110 5.958 1.00 0.00 26 ASP A CA 20
ATOM 30831 C C . ASP A 1 26 ? 11.893 -13.598 4.756 1.00 0.00 26 ASP A C 20
ATOM 30832 O O . ASP A 1 26 ? 12.149 -13.995 3.619 1.00 0.00 26 ASP A O 20
ATOM 30841 N N . SER A 1 27 ? 10.934 -12.715 5.016 1.00 0.00 27 SER A N 20
ATOM 30842 C CA . SER A 1 27 ? 10.105 -12.152 3.956 1.00 0.00 27 SER A CA 20
ATOM 30843 C C . SER A 1 27 ? 10.969 -11.630 2.812 1.00 0.00 27 SER A C 20
ATOM 30844 O O . SER A 1 27 ? 12.168 -11.409 2.976 1.00 0.00 27 SER A O 20
ATOM 30852 N N . GLU A 1 28 ? 10.348 -11.434 1.652 1.00 0.00 28 GLU A N 20
ATOM 30853 C CA . GLU A 1 28 ? 11.060 -10.938 0.480 1.00 0.00 28 GLU A CA 20
ATOM 30854 C C . GLU A 1 28 ? 10.117 -10.173 -0.445 1.00 0.00 28 GLU A C 20
ATOM 30855 O O . GLU A 1 28 ? 8.950 -10.534 -0.594 1.00 0.00 28 GLU A O 20
ATOM 30867 N N . GLU A 1 29 ? 10.633 -9.116 -1.063 1.00 0.00 29 GLU A N 20
ATOM 30868 C CA . GLU A 1 29 ? 9.838 -8.300 -1.973 1.00 0.00 29 GLU A CA 20
ATOM 30869 C C . GLU A 1 29 ? 8.911 -9.171 -2.816 1.00 0.00 29 GLU A C 20
ATOM 30870 O O . GLU A 1 29 ? 7.758 -8.816 -3.057 1.00 0.00 29 GLU A O 20
ATOM 30882 N N . GLU A 1 30 ? 9.426 -10.313 -3.262 1.00 0.00 30 GLU A N 20
ATOM 30883 C CA . GLU A 1 30 ? 8.645 -11.234 -4.080 1.00 0.00 30 GLU A CA 20
ATOM 30884 C C . GLU A 1 30 ? 7.437 -11.757 -3.307 1.00 0.00 30 GLU A C 20
ATOM 30885 O O . GLU A 1 30 ? 6.295 -11.590 -3.733 1.00 0.00 30 GLU A O 20
ATOM 30897 N N . ALA A 1 31 ? 7.700 -12.392 -2.170 1.00 0.00 31 ALA A N 20
ATOM 30898 C CA . ALA A 1 31 ? 6.636 -12.939 -1.337 1.00 0.00 31 ALA A CA 20
ATOM 30899 C C . ALA A 1 31 ? 5.699 -11.839 -0.851 1.00 0.00 31 ALA A C 20
ATOM 30900 O O . ALA A 1 31 ? 4.491 -11.889 -1.088 1.00 0.00 31 ALA A O 20
ATOM 30907 N N . LEU A 1 32 ? 6.262 -10.847 -0.170 1.00 0.00 32 LEU A N 20
ATOM 30908 C CA . LEU A 1 32 ? 5.476 -9.734 0.351 1.00 0.00 32 LEU A CA 20
ATOM 30909 C C . LEU A 1 32 ? 4.400 -9.314 -0.645 1.00 0.00 32 LEU A C 20
ATOM 30910 O O . LEU A 1 32 ? 3.209 -9.338 -0.335 1.00 0.00 32 LEU A O 20
ATOM 30926 N N . GLY A 1 33 ? 4.828 -8.932 -1.845 1.00 0.00 33 GLY A N 20
ATOM 30927 C CA . GLY A 1 33 ? 3.888 -8.515 -2.869 1.00 0.00 33 GLY A CA 20
ATOM 30928 C C . GLY A 1 33 ? 2.856 -9.580 -3.178 1.00 0.00 33 GLY A C 20
ATOM 30929 O O . GLY A 1 33 ? 1.659 -9.297 -3.231 1.00 0.00 33 GLY A O 20
ATOM 30933 N N . GLU A 1 34 ? 3.319 -10.809 -3.383 1.00 0.00 34 GLU A N 20
ATOM 30934 C CA . GLU A 1 34 ? 2.426 -11.920 -3.691 1.00 0.00 34 GLU A CA 20
ATOM 30935 C C . GLU A 1 34 ? 1.326 -12.041 -2.640 1.00 0.00 34 GLU A C 20
ATOM 30936 O O . GLU A 1 34 ? 0.289 -12.660 -2.879 1.00 0.00 34 GLU A O 20
ATOM 30948 N N . VAL A 1 35 ? 1.561 -11.446 -1.475 1.00 0.00 35 VAL A N 20
ATOM 30949 C CA . VAL A 1 35 ? 0.591 -11.486 -0.387 1.00 0.00 35 VAL A CA 20
ATOM 30950 C C . VAL A 1 35 ? -0.413 -10.345 -0.504 1.00 0.00 35 VAL A C 20
ATOM 30951 O O . VAL A 1 35 ? -1.579 -10.489 -0.132 1.00 0.00 35 VAL A O 20
ATOM 30964 N N . LEU A 1 36 ? 0.046 -9.211 -1.023 1.00 0.00 36 LEU A N 20
ATOM 30965 C CA . LEU A 1 36 ? -0.813 -8.044 -1.189 1.00 0.00 36 LEU A CA 20
ATOM 30966 C C . LEU A 1 36 ? -1.522 -8.078 -2.540 1.00 0.00 36 LEU A C 20
ATOM 30967 O O . LEU A 1 36 ? -2.530 -7.401 -2.738 1.00 0.00 36 LEU A O 20
ATOM 30983 N N . GLN A 1 37 ? -0.988 -8.871 -3.463 1.00 0.00 37 GLN A N 20
ATOM 30984 C CA . GLN A 1 37 ? -1.571 -8.994 -4.793 1.00 0.00 37 GLN A CA 20
ATOM 30985 C C . GLN A 1 37 ? -2.931 -9.682 -4.730 1.00 0.00 37 GLN A C 20
ATOM 30986 O O . GLN A 1 37 ? -3.797 -9.443 -5.572 1.00 0.00 37 GLN A O 20
ATOM 31000 N N . GLN A 1 38 ? -3.110 -10.537 -3.729 1.00 0.00 38 GLN A N 20
ATOM 31001 C CA . GLN A 1 38 ? -4.365 -11.260 -3.558 1.00 0.00 38 GLN A CA 20
ATOM 31002 C C . GLN A 1 38 ? -5.555 -10.308 -3.618 1.00 0.00 38 GLN A C 20
ATOM 31003 O O . GLN A 1 38 ? -6.564 -10.599 -4.260 1.00 0.00 38 GLN A O 20
ATOM 31017 N N . PHE A 1 39 ? -5.430 -9.169 -2.944 1.00 0.00 39 PHE A N 20
ATOM 31018 C CA . PHE A 1 39 ? -6.495 -8.175 -2.920 1.00 0.00 39 PHE A CA 20
ATOM 31019 C C . PHE A 1 39 ? -6.658 -7.518 -4.288 1.00 0.00 39 PHE A C 20
ATOM 31020 O O . PHE A 1 39 ? -7.766 -7.422 -4.815 1.00 0.00 39 PHE A O 20
ATOM 31037 N N . GLY A 1 40 ? -5.545 -7.068 -4.858 1.00 0.00 40 GLY A N 20
ATOM 31038 C CA . GLY A 1 40 ? -5.584 -6.425 -6.159 1.00 0.00 40 GLY A CA 20
ATOM 31039 C C . GLY A 1 40 ? -4.216 -6.338 -6.804 1.00 0.00 40 GLY A C 20
ATOM 31040 O O . GLY A 1 40 ? -3.222 -6.783 -6.230 1.00 0.00 40 GLY A O 20
ATOM 31044 N N . ASP A 1 41 ? -4.164 -5.766 -8.002 1.00 0.00 41 ASP A N 20
ATOM 31045 C CA . ASP A 1 41 ? -2.907 -5.622 -8.727 1.00 0.00 41 ASP A CA 20
ATOM 31046 C C . ASP A 1 41 ? -2.005 -4.593 -8.052 1.00 0.00 41 ASP A C 20
ATOM 31047 O O . ASP A 1 41 ? -2.421 -3.464 -7.790 1.00 0.00 41 ASP A O 20
ATOM 31056 N N . LEU A 1 42 ? -0.768 -4.991 -7.773 1.00 0.00 42 LEU A N 20
ATOM 31057 C CA . LEU A 1 42 ? 0.193 -4.103 -7.128 1.00 0.00 42 LEU A CA 20
ATOM 31058 C C . LEU A 1 42 ? 0.986 -3.314 -8.164 1.00 0.00 42 LEU A C 20
ATOM 31059 O O . LEU A 1 42 ? 1.687 -3.889 -8.997 1.00 0.00 42 LEU A O 20
ATOM 31075 N N . LYS A 1 43 ? 0.872 -1.991 -8.107 1.00 0.00 43 LYS A N 20
ATOM 31076 C CA . LYS A 1 43 ? 1.581 -1.120 -9.037 1.00 0.00 43 LYS A CA 20
ATOM 31077 C C . LYS A 1 43 ? 3.090 -1.294 -8.903 1.00 0.00 43 LYS A C 20
ATOM 31078 O O . LYS A 1 43 ? 3.802 -1.415 -9.900 1.00 0.00 43 LYS A O 20
ATOM 31097 N N . TYR A 1 44 ? 3.571 -1.306 -7.665 1.00 0.00 44 TYR A N 20
ATOM 31098 C CA . TYR A 1 44 ? 4.997 -1.463 -7.400 1.00 0.00 44 TYR A CA 20
ATOM 31099 C C . TYR A 1 44 ? 5.240 -1.860 -5.947 1.00 0.00 44 TYR A C 20
ATOM 31100 O O . TYR A 1 44 ? 4.646 -1.294 -5.029 1.00 0.00 44 TYR A O 20
ATOM 31118 N N . VAL A 1 45 ? 6.120 -2.836 -5.747 1.00 0.00 45 VAL A N 20
ATOM 31119 C CA . VAL A 1 45 ? 6.445 -3.308 -4.406 1.00 0.00 45 VAL A CA 20
ATOM 31120 C C . VAL A 1 45 ? 7.932 -3.140 -4.110 1.00 0.00 45 VAL A C 20
ATOM 31121 O O . VAL A 1 45 ? 8.774 -3.807 -4.711 1.00 0.00 45 VAL A O 20
ATOM 31134 N N . ARG A 1 46 ? 8.246 -2.245 -3.179 1.00 0.00 46 ARG A N 20
ATOM 31135 C CA . ARG A 1 46 ? 9.631 -1.989 -2.803 1.00 0.00 46 ARG A CA 20
ATOM 31136 C C . ARG A 1 46 ? 9.826 -2.156 -1.299 1.00 0.00 46 ARG A C 20
ATOM 31137 O O . ARG A 1 46 ? 9.026 -1.669 -0.501 1.00 0.00 46 ARG A O 20
ATOM 31158 N N . VAL A 1 47 ? 10.896 -2.849 -0.920 1.00 0.00 47 VAL A N 20
ATOM 31159 C CA . VAL A 1 47 ? 11.197 -3.081 0.488 1.00 0.00 47 VAL A CA 20
ATOM 31160 C C . VAL A 1 47 ? 12.532 -2.456 0.874 1.00 0.00 47 VAL A C 20
ATOM 31161 O O . VAL A 1 47 ? 13.557 -2.716 0.244 1.00 0.00 47 VAL A O 20
ATOM 31174 N N . VAL A 1 48 ? 12.514 -1.630 1.915 1.00 0.00 48 VAL A N 20
ATOM 31175 C CA . VAL A 1 48 ? 13.724 -0.969 2.388 1.00 0.00 48 VAL A CA 20
ATOM 31176 C C . VAL A 1 48 ? 14.708 -1.976 2.972 1.00 0.00 48 VAL A C 20
ATOM 31177 O O . VAL A 1 48 ? 14.404 -2.664 3.947 1.00 0.00 48 VAL A O 20
ATOM 31190 N N . LEU A 1 49 ? 15.890 -2.057 2.371 1.00 0.00 49 LEU A N 20
ATOM 31191 C CA . LEU A 1 49 ? 16.921 -2.980 2.831 1.00 0.00 49 LEU A CA 20
ATOM 31192 C C . LEU A 1 49 ? 18.140 -2.221 3.348 1.00 0.00 49 LEU A C 20
ATOM 31193 O O . LEU A 1 49 ? 18.306 -1.032 3.074 1.00 0.00 49 LEU A O 20
ATOM 31209 N N . HIS A 1 50 ? 18.991 -2.917 4.094 1.00 0.00 50 HIS A N 20
ATOM 31210 C CA . HIS A 1 50 ? 20.197 -2.310 4.647 1.00 0.00 50 HIS A CA 20
ATOM 31211 C C . HIS A 1 50 ? 21.084 -1.756 3.536 1.00 0.00 50 HIS A C 20
ATOM 31212 O O . HIS A 1 50 ? 21.227 -2.350 2.468 1.00 0.00 50 HIS A O 20
ATOM 31227 N N . PRO A 1 51 ? 21.694 -0.589 3.792 1.00 0.00 51 PRO A N 20
ATOM 31228 C CA . PRO A 1 51 ? 22.577 0.071 2.826 1.00 0.00 51 PRO A CA 20
ATOM 31229 C C . PRO A 1 51 ? 23.888 -0.683 2.629 1.00 0.00 51 PRO A C 20
ATOM 31230 O O . PRO A 1 51 ? 24.642 -0.402 1.698 1.00 0.00 51 PRO A O 20
ATOM 31241 N N . ASP A 1 52 ? 24.152 -1.640 3.512 1.00 0.00 52 ASP A N 20
ATOM 31242 C CA . ASP A 1 52 ? 25.371 -2.436 3.434 1.00 0.00 52 ASP A CA 20
ATOM 31243 C C . ASP A 1 52 ? 25.047 -3.902 3.162 1.00 0.00 52 ASP A C 20
ATOM 31244 O O . ASP A 1 52 ? 25.698 -4.551 2.342 1.00 0.00 52 ASP A O 20
ATOM 31253 N N . THR A 1 53 ? 24.038 -4.418 3.855 1.00 0.00 53 THR A N 20
ATOM 31254 C CA . THR A 1 53 ? 23.628 -5.807 3.691 1.00 0.00 53 THR A CA 20
ATOM 31255 C C . THR A 1 53 ? 22.210 -5.901 3.139 1.00 0.00 53 THR A C 20
ATOM 31256 O O . THR A 1 53 ? 21.573 -4.885 2.865 1.00 0.00 53 THR A O 20
ATOM 31267 N N . GLU A 1 54 ? 21.722 -7.127 2.980 1.00 0.00 54 GLU A N 20
ATOM 31268 C CA . GLU A 1 54 ? 20.378 -7.352 2.461 1.00 0.00 54 GLU A CA 20
ATOM 31269 C C . GLU A 1 54 ? 19.448 -7.858 3.560 1.00 0.00 54 GLU A C 20
ATOM 31270 O O . GLU A 1 54 ? 18.764 -8.869 3.393 1.00 0.00 54 GLU A O 20
ATOM 31282 N N . HIS A 1 55 ? 19.428 -7.148 4.683 1.00 0.00 55 HIS A N 20
ATOM 31283 C CA . HIS A 1 55 ? 18.582 -7.525 5.811 1.00 0.00 55 HIS A CA 20
ATOM 31284 C C . HIS A 1 55 ? 17.341 -6.641 5.877 1.00 0.00 55 HIS A C 20
ATOM 31285 O O . HIS A 1 55 ? 17.442 -5.420 6.001 1.00 0.00 55 HIS A O 20
ATOM 31300 N N . SER A 1 56 ? 16.170 -7.265 5.793 1.00 0.00 56 SER A N 20
ATOM 31301 C CA . SER A 1 56 ? 14.909 -6.535 5.839 1.00 0.00 56 SER A CA 20
ATOM 31302 C C . SER A 1 56 ? 14.853 -5.624 7.061 1.00 0.00 56 SER A C 20
ATOM 31303 O O . SER A 1 56 ? 14.635 -6.082 8.183 1.00 0.00 56 SER A O 20
ATOM 31311 N N . LYS A 1 57 ? 15.053 -4.329 6.836 1.00 0.00 57 LYS A N 20
ATOM 31312 C CA . LYS A 1 57 ? 15.025 -3.351 7.917 1.00 0.00 57 LYS A CA 20
ATOM 31313 C C . LYS A 1 57 ? 13.919 -3.676 8.917 1.00 0.00 57 LYS A C 20
ATOM 31314 O O . LYS A 1 57 ? 14.092 -3.510 10.123 1.00 0.00 57 LYS A O 20
ATOM 31333 N N . GLY A 1 58 ? 12.784 -4.143 8.406 1.00 0.00 58 GLY A N 20
ATOM 31334 C CA . GLY A 1 58 ? 11.668 -4.485 9.269 1.00 0.00 58 GLY A CA 20
ATOM 31335 C C . GLY A 1 58 ? 10.344 -3.981 8.731 1.00 0.00 58 GLY A C 20
ATOM 31336 O O . GLY A 1 58 ? 9.301 -4.161 9.362 1.00 0.00 58 GLY A O 20
ATOM 31340 N N . CYS A 1 59 ? 10.383 -3.347 7.565 1.00 0.00 59 CYS A N 20
ATOM 31341 C CA . CYS A 1 59 ? 9.177 -2.812 6.944 1.00 0.00 59 CYS A CA 20
ATOM 31342 C C . CYS A 1 59 ? 9.362 -2.661 5.437 1.00 0.00 59 CYS A C 20
ATOM 31343 O O . CYS A 1 59 ? 10.480 -2.732 4.929 1.00 0.00 59 CYS A O 20
ATOM 31351 N N . ALA A 1 60 ? 8.257 -2.454 4.729 1.00 0.00 60 ALA A N 20
ATOM 31352 C CA . ALA A 1 60 ? 8.297 -2.293 3.280 1.00 0.00 60 ALA A CA 20
ATOM 31353 C C . ALA A 1 60 ? 7.161 -1.398 2.796 1.00 0.00 60 ALA A C 20
ATOM 31354 O O . ALA A 1 60 ? 6.207 -1.138 3.528 1.00 0.00 60 ALA A O 20
ATOM 31361 N N . PHE A 1 61 ? 7.271 -0.929 1.557 1.00 0.00 61 PHE A N 20
ATOM 31362 C CA . PHE A 1 61 ? 6.253 -0.062 0.975 1.00 0.00 61 PHE A CA 20
ATOM 31363 C C . PHE A 1 61 ? 5.805 -0.586 -0.386 1.00 0.00 61 PHE A C 20
ATOM 31364 O O . PHE A 1 61 ? 6.629 -0.950 -1.225 1.00 0.00 61 PHE A O 20
ATOM 31381 N N . ALA A 1 62 ? 4.493 -0.623 -0.596 1.00 0.00 62 ALA A N 20
ATOM 31382 C CA . ALA A 1 62 ? 3.935 -1.101 -1.855 1.00 0.00 62 ALA A CA 20
ATOM 31383 C C . ALA A 1 62 ? 2.850 -0.160 -2.367 1.00 0.00 62 ALA A C 20
ATOM 31384 O O . ALA A 1 62 ? 2.442 0.768 -1.670 1.00 0.00 62 ALA A O 20
ATOM 31391 N N . GLN A 1 63 ? 2.389 -0.405 -3.589 1.00 0.00 63 GLN A N 20
ATOM 31392 C CA . GLN A 1 63 ? 1.352 0.423 -4.194 1.00 0.00 63 GLN A CA 20
ATOM 31393 C C . GLN A 1 63 ? 0.349 -0.434 -4.960 1.00 0.00 63 GLN A C 20
ATOM 31394 O O . GLN A 1 63 ? 0.726 -1.375 -5.658 1.00 0.00 63 GLN A O 20
ATOM 31408 N N . PHE A 1 64 ? -0.930 -0.102 -4.823 1.00 0.00 64 PHE A N 20
ATOM 31409 C CA . PHE A 1 64 ? -1.989 -0.842 -5.501 1.00 0.00 64 PHE A CA 20
ATOM 31410 C C . PHE A 1 64 ? -2.411 -0.134 -6.785 1.00 0.00 64 PHE A C 20
ATOM 31411 O O . PHE A 1 64 ? -1.986 0.989 -7.055 1.00 0.00 64 PHE A O 20
ATOM 31428 N N . MET A 1 65 ? -3.250 -0.799 -7.572 1.00 0.00 65 MET A N 20
ATOM 31429 C CA . MET A 1 65 ? -3.731 -0.234 -8.827 1.00 0.00 65 MET A CA 20
ATOM 31430 C C . MET A 1 65 ? -5.079 0.453 -8.633 1.00 0.00 65 MET A C 20
ATOM 31431 O O . MET A 1 65 ? -5.484 1.290 -9.440 1.00 0.00 65 MET A O 20
ATOM 31445 N N . THR A 1 66 ? -5.772 0.094 -7.556 1.00 0.00 66 THR A N 20
ATOM 31446 C CA . THR A 1 66 ? -7.074 0.674 -7.257 1.00 0.00 66 THR A CA 20
ATOM 31447 C C . THR A 1 66 ? -7.190 1.035 -5.780 1.00 0.00 66 THR A C 20
ATOM 31448 O O . THR A 1 66 ? -6.907 0.214 -4.908 1.00 0.00 66 THR A O 20
ATOM 31459 N N . GLN A 1 67 ? -7.607 2.267 -5.507 1.00 0.00 67 GLN A N 20
ATOM 31460 C CA . GLN A 1 67 ? -7.759 2.736 -4.135 1.00 0.00 67 GLN A CA 20
ATOM 31461 C C . GLN A 1 67 ? -8.402 1.663 -3.262 1.00 0.00 67 GLN A C 20
ATOM 31462 O O . GLN A 1 67 ? -7.900 1.344 -2.185 1.00 0.00 67 GLN A O 20
ATOM 31476 N N . GLU A 1 68 ? -9.515 1.111 -3.734 1.00 0.00 68 GLU A N 20
ATOM 31477 C CA . GLU A 1 68 ? -10.227 0.075 -2.995 1.00 0.00 68 GLU A CA 20
ATOM 31478 C C . GLU A 1 68 ? -9.275 -1.039 -2.567 1.00 0.00 68 GLU A C 20
ATOM 31479 O O . GLU A 1 68 ? -9.364 -1.551 -1.452 1.00 0.00 68 GLU A O 20
ATOM 31491 N N . ALA A 1 69 ? -8.365 -1.408 -3.462 1.00 0.00 69 ALA A N 20
ATOM 31492 C CA . ALA A 1 69 ? -7.396 -2.459 -3.178 1.00 0.00 69 ALA A CA 20
ATOM 31493 C C . ALA A 1 69 ? -6.699 -2.217 -1.844 1.00 0.00 69 ALA A C 20
ATOM 31494 O O . ALA A 1 69 ? -6.821 -3.014 -0.915 1.00 0.00 69 ALA A O 20
ATOM 31501 N N . ALA A 1 70 ? -5.966 -1.111 -1.757 1.00 0.00 70 ALA A N 20
ATOM 31502 C CA . ALA A 1 70 ? -5.250 -0.763 -0.536 1.00 0.00 70 ALA A CA 20
ATOM 31503 C C . ALA A 1 70 ? -6.161 -0.864 0.682 1.00 0.00 70 ALA A C 20
ATOM 31504 O O . ALA A 1 70 ? -5.764 -1.387 1.723 1.00 0.00 70 ALA A O 20
ATOM 31511 N N . GLN A 1 71 ? -7.383 -0.358 0.545 1.00 0.00 71 GLN A N 20
ATOM 31512 C CA . GLN A 1 71 ? -8.349 -0.391 1.637 1.00 0.00 71 GLN A CA 20
ATOM 31513 C C . GLN A 1 71 ? -8.746 -1.825 1.970 1.00 0.00 71 GLN A C 20
ATOM 31514 O O . GLN A 1 71 ? -8.947 -2.171 3.134 1.00 0.00 71 GLN A O 20
ATOM 31528 N N . LYS A 1 72 ? -8.858 -2.657 0.940 1.00 0.00 72 LYS A N 20
ATOM 31529 C CA . LYS A 1 72 ? -9.231 -4.055 1.122 1.00 0.00 72 LYS A CA 20
ATOM 31530 C C . LYS A 1 72 ? -8.117 -4.828 1.821 1.00 0.00 72 LYS A C 20
ATOM 31531 O O . LYS A 1 72 ? -8.364 -5.857 2.451 1.00 0.00 72 LYS A O 20
ATOM 31550 N N . CYS A 1 73 ? -6.893 -4.326 1.706 1.00 0.00 73 CYS A N 20
ATOM 31551 C CA . CYS A 1 73 ? -5.741 -4.969 2.328 1.00 0.00 73 CYS A CA 20
ATOM 31552 C C . CYS A 1 73 ? -5.628 -4.579 3.799 1.00 0.00 73 CYS A C 20
ATOM 31553 O O . CYS A 1 73 ? -5.229 -5.388 4.638 1.00 0.00 73 CYS A O 20
ATOM 31561 N N . LEU A 1 74 ? -5.981 -3.336 4.104 1.00 0.00 74 LEU A N 20
ATOM 31562 C CA . LEU A 1 74 ? -5.918 -2.837 5.473 1.00 0.00 74 LEU A CA 20
ATOM 31563 C C . LEU A 1 74 ? -6.944 -3.540 6.356 1.00 0.00 74 LEU A C 20
ATOM 31564 O O . LEU A 1 74 ? -6.588 -4.207 7.327 1.00 0.00 74 LEU A O 20
ATOM 31580 N N . ALA A 1 75 ? -8.218 -3.388 6.011 1.00 0.00 75 ALA A N 20
ATOM 31581 C CA . ALA A 1 75 ? -9.295 -4.012 6.770 1.00 0.00 75 ALA A CA 20
ATOM 31582 C C . ALA A 1 75 ? -8.954 -5.456 7.121 1.00 0.00 75 ALA A C 20
ATOM 31583 O O . ALA A 1 75 ? -9.345 -5.958 8.175 1.00 0.00 75 ALA A O 20
ATOM 31590 N N . ALA A 1 76 ? -8.223 -6.120 6.232 1.00 0.00 76 ALA A N 20
ATOM 31591 C CA . ALA A 1 76 ? -7.828 -7.506 6.449 1.00 0.00 76 ALA A CA 20
ATOM 31592 C C . ALA A 1 76 ? -6.528 -7.589 7.242 1.00 0.00 76 ALA A C 20
ATOM 31593 O O . ALA A 1 76 ? -6.288 -8.560 7.959 1.00 0.00 76 ALA A O 20
ATOM 31600 N N . ALA A 1 77 ? -5.692 -6.565 7.108 1.00 0.00 77 ALA A N 20
ATOM 31601 C CA . ALA A 1 77 ? -4.417 -6.522 7.813 1.00 0.00 77 ALA A CA 20
ATOM 31602 C C . ALA A 1 77 ? -4.605 -6.077 9.260 1.00 0.00 77 ALA A C 20
ATOM 31603 O O . ALA A 1 77 ? -3.690 -6.187 10.076 1.00 0.00 77 ALA A O 20
ATOM 31610 N N . SER A 1 78 ? -5.796 -5.575 9.570 1.00 0.00 78 SER A N 20
ATOM 31611 C CA . SER A 1 78 ? -6.102 -5.110 10.918 1.00 0.00 78 SER A CA 20
ATOM 31612 C C . SER A 1 78 ? -7.025 -6.091 11.634 1.00 0.00 78 SER A C 20
ATOM 31613 O O . SER A 1 78 ? -8.234 -6.110 11.398 1.00 0.00 78 SER A O 20
ATOM 31621 N N . LEU A 1 79 ? -6.447 -6.904 12.512 1.00 0.00 79 LEU A N 20
ATOM 31622 C CA . LEU A 1 79 ? -7.217 -7.889 13.264 1.00 0.00 79 LEU A CA 20
ATOM 31623 C C . LEU A 1 79 ? -8.294 -7.211 14.105 1.00 0.00 79 LEU A C 20
ATOM 31624 O O . LEU A 1 79 ? -9.259 -7.849 14.524 1.00 0.00 79 LEU A O 20
ATOM 31640 N N . GLU A 1 80 ? -8.122 -5.915 14.344 1.00 0.00 80 GLU A N 20
ATOM 31641 C CA . GLU A 1 80 ? -9.082 -5.151 15.134 1.00 0.00 80 GLU A CA 20
ATOM 31642 C C . GLU A 1 80 ? -10.262 -4.707 14.274 1.00 0.00 80 GLU A C 20
ATOM 31643 O O . GLU A 1 80 ? -11.372 -4.525 14.773 1.00 0.00 80 GLU A O 20
ATOM 31655 N N . ALA A 1 81 ? -10.012 -4.534 12.980 1.00 0.00 81 ALA A N 20
ATOM 31656 C CA . ALA A 1 81 ? -11.053 -4.112 12.051 1.00 0.00 81 ALA A CA 20
ATOM 31657 C C . ALA A 1 81 ? -12.306 -4.968 12.206 1.00 0.00 81 ALA A C 20
ATOM 31658 O O . ALA A 1 81 ? -13.302 -4.527 12.777 1.00 0.00 81 ALA A O 20
ATOM 31665 N N . GLU A 1 82 ? -12.248 -6.193 11.692 1.00 0.00 82 GLU A N 20
ATOM 31666 C CA . GLU A 1 82 ? -13.379 -7.109 11.772 1.00 0.00 82 GLU A CA 20
ATOM 31667 C C . GLU A 1 82 ? -12.937 -8.476 12.284 1.00 0.00 82 GLU A C 20
ATOM 31668 O O . GLU A 1 82 ? -13.484 -9.506 11.890 1.00 0.00 82 GLU A O 20
ATOM 31680 N N . GLY A 1 83 ? -11.942 -8.478 13.166 1.00 0.00 83 GLY A N 20
ATOM 31681 C CA . GLY A 1 83 ? -11.442 -9.724 13.718 1.00 0.00 83 GLY A CA 20
ATOM 31682 C C . GLY A 1 83 ? -10.669 -10.539 12.701 1.00 0.00 83 GLY A C 20
ATOM 31683 O O . GLY A 1 83 ? -10.822 -11.758 12.626 1.00 0.00 83 GLY A O 20
ATOM 31687 N N . GLY A 1 84 ? -9.836 -9.865 11.913 1.00 0.00 84 GLY A N 20
ATOM 31688 C CA . GLY A 1 84 ? -9.050 -10.551 10.904 1.00 0.00 84 GLY A CA 20
ATOM 31689 C C . GLY A 1 84 ? -7.757 -9.827 10.585 1.00 0.00 84 GLY A C 20
ATOM 31690 O O . GLY A 1 84 ? -7.773 -8.677 10.149 1.00 0.00 84 GLY A O 20
ATOM 31694 N N . GLY A 1 85 ? -6.633 -10.502 10.805 1.00 0.00 85 GLY A N 20
ATOM 31695 C CA . GLY A 1 85 ? -5.341 -9.899 10.534 1.00 0.00 85 GLY A CA 20
ATOM 31696 C C . GLY A 1 85 ? -4.423 -10.820 9.754 1.00 0.00 85 GLY A C 20
ATOM 31697 O O . GLY A 1 85 ? -4.489 -12.042 9.898 1.00 0.00 85 GLY A O 20
ATOM 31701 N N . LEU A 1 86 ? -3.566 -10.235 8.925 1.00 0.00 86 LEU A N 20
ATOM 31702 C CA . LEU A 1 86 ? -2.631 -11.011 8.118 1.00 0.00 86 LEU A CA 20
ATOM 31703 C C . LEU A 1 86 ? -1.333 -11.263 8.878 1.00 0.00 86 LEU A C 20
ATOM 31704 O O . LEU A 1 86 ? -0.968 -10.501 9.774 1.00 0.00 86 LEU A O 20
ATOM 31720 N N . LYS A 1 87 ? -0.638 -12.334 8.514 1.00 0.00 87 LYS A N 20
ATOM 31721 C CA . LYS A 1 87 ? 0.622 -12.686 9.158 1.00 0.00 87 LYS A CA 20
ATOM 31722 C C . LYS A 1 87 ? 1.571 -13.356 8.169 1.00 0.00 87 LYS A C 20
ATOM 31723 O O . LYS A 1 87 ? 1.136 -14.054 7.252 1.00 0.00 87 LYS A O 20
ATOM 31742 N N . LEU A 1 88 ? 2.868 -13.141 8.362 1.00 0.00 88 LEU A N 20
ATOM 31743 C CA . LEU A 1 88 ? 3.878 -13.727 7.488 1.00 0.00 88 LEU A CA 20
ATOM 31744 C C . LEU A 1 88 ? 4.964 -14.424 8.301 1.00 0.00 88 LEU A C 20
ATOM 31745 O O . LEU A 1 88 ? 5.893 -13.784 8.792 1.00 0.00 88 LEU A O 20
ATOM 31761 N N . ASP A 1 89 ? 4.840 -15.740 8.437 1.00 0.00 89 ASP A N 20
ATOM 31762 C CA . ASP A 1 89 ? 5.812 -16.526 9.188 1.00 0.00 89 ASP A CA 20
ATOM 31763 C C . ASP A 1 89 ? 5.680 -16.267 10.685 1.00 0.00 89 ASP A C 20
ATOM 31764 O O . ASP A 1 89 ? 6.677 -16.155 11.397 1.00 0.00 89 ASP A O 20
ATOM 31773 N N . GLY A 1 90 ? 4.440 -16.173 11.157 1.00 0.00 90 GLY A N 20
ATOM 31774 C CA . GLY A 1 90 ? 4.200 -15.927 12.567 1.00 0.00 90 GLY A CA 20
ATOM 31775 C C . GLY A 1 90 ? 4.406 -14.473 12.946 1.00 0.00 90 GLY A C 20
ATOM 31776 O O . GLY A 1 90 ? 4.495 -14.139 14.127 1.00 0.00 90 GLY A O 20
ATOM 31780 N N . ARG A 1 91 ? 4.483 -13.607 11.941 1.00 0.00 91 ARG A N 20
ATOM 31781 C CA . ARG A 1 91 ? 4.683 -12.182 12.174 1.00 0.00 91 ARG A CA 20
ATOM 31782 C C . ARG A 1 91 ? 3.465 -11.381 11.722 1.00 0.00 91 ARG A C 20
ATOM 31783 O O . ARG A 1 91 ? 2.999 -11.528 10.592 1.00 0.00 91 ARG A O 20
ATOM 31804 N N . GLN A 1 92 ? 2.956 -10.535 12.611 1.00 0.00 92 GLN A N 20
ATOM 31805 C CA . GLN A 1 92 ? 1.792 -9.713 12.303 1.00 0.00 92 GLN A CA 20
ATOM 31806 C C . GLN A 1 92 ? 2.153 -8.607 11.317 1.00 0.00 92 GLN A C 20
ATOM 31807 O O . GLN A 1 92 ? 2.917 -7.696 11.641 1.00 0.00 92 GLN A O 20
ATOM 31821 N N . LEU A 1 93 ? 1.599 -8.691 10.113 1.00 0.00 93 LEU A N 20
ATOM 31822 C CA . LEU A 1 93 ? 1.862 -7.697 9.078 1.00 0.00 93 LEU A CA 20
ATOM 31823 C C . LEU A 1 93 ? 0.949 -6.486 9.242 1.00 0.00 93 LEU A C 20
ATOM 31824 O O . LEU A 1 93 ? -0.246 -6.553 8.955 1.00 0.00 93 LEU A O 20
ATOM 31840 N N . LYS A 1 94 ? 1.521 -5.378 9.702 1.00 0.00 94 LYS A N 20
ATOM 31841 C CA . LYS A 1 94 ? 0.761 -4.150 9.901 1.00 0.00 94 LYS A CA 20
ATOM 31842 C C . LYS A 1 94 ? 0.790 -3.283 8.646 1.00 0.00 94 LYS A C 20
ATOM 31843 O O . LYS A 1 94 ? 1.783 -2.611 8.367 1.00 0.00 94 LYS A O 20
ATOM 31862 N N . VAL A 1 95 ? -0.306 -3.302 7.894 1.00 0.00 95 VAL A N 20
ATOM 31863 C CA . VAL A 1 95 ? -0.406 -2.516 6.670 1.00 0.00 95 VAL A CA 20
ATOM 31864 C C . VAL A 1 95 ? -1.203 -1.237 6.902 1.00 0.00 95 VAL A C 20
ATOM 31865 O O . VAL A 1 95 ? -2.301 -1.269 7.458 1.00 0.00 95 VAL A O 20
ATOM 31878 N N . ASP A 1 96 ? -0.642 -0.111 6.473 1.00 0.00 96 ASP A N 20
ATOM 31879 C CA . ASP A 1 96 ? -1.301 1.180 6.633 1.00 0.00 96 ASP A CA 20
ATOM 31880 C C . ASP A 1 96 ? -1.072 2.062 5.409 1.00 0.00 96 ASP A C 20
ATOM 31881 O O . ASP A 1 96 ? -0.004 2.026 4.796 1.00 0.00 96 ASP A O 20
ATOM 31890 N N . LEU A 1 97 ? -2.081 2.851 5.058 1.00 0.00 97 LEU A N 20
ATOM 31891 C CA . LEU A 1 97 ? -1.990 3.742 3.906 1.00 0.00 97 LEU A CA 20
ATOM 31892 C C . LEU A 1 97 ? -0.878 4.768 4.098 1.00 0.00 97 LEU A C 20
ATOM 31893 O O . LEU A 1 97 ? -1.058 5.771 4.789 1.00 0.00 97 LEU A O 20
ATOM 31909 N N . ALA A 1 98 ? 0.270 4.512 3.479 1.00 0.00 98 ALA A N 20
ATOM 31910 C CA . ALA A 1 98 ? 1.409 5.415 3.578 1.00 0.00 98 ALA A CA 20
ATOM 31911 C C . ALA A 1 98 ? 1.286 6.565 2.584 1.00 0.00 98 ALA A C 20
ATOM 31912 O O . ALA A 1 98 ? 0.304 6.660 1.848 1.00 0.00 98 ALA A O 20
ATOM 31919 N N . VAL A 1 99 ? 2.289 7.437 2.568 1.00 0.00 99 VAL A N 20
ATOM 31920 C CA . VAL A 1 99 ? 2.294 8.581 1.664 1.00 0.00 99 VAL A CA 20
ATOM 31921 C C . VAL A 1 99 ? 3.683 8.817 1.083 1.00 0.00 99 VAL A C 20
ATOM 31922 O O . VAL A 1 99 ? 4.646 9.039 1.817 1.00 0.00 99 VAL A O 20
ATOM 31935 N N . THR A 1 100 ? 3.781 8.767 -0.242 1.00 0.00 100 THR A N 20
ATOM 31936 C CA . THR A 1 100 ? 5.053 8.975 -0.923 1.00 0.00 100 THR A CA 20
ATOM 31937 C C . THR A 1 100 ? 5.300 10.456 -1.186 1.00 0.00 100 THR A C 20
ATOM 31938 O O . THR A 1 100 ? 6.235 11.045 -0.644 1.00 0.00 100 THR A O 20
ATOM 31949 N N . ARG A 1 101 ? 4.456 11.053 -2.021 1.00 0.00 101 ARG A N 20
ATOM 31950 C CA . ARG A 1 101 ? 4.584 12.466 -2.357 1.00 0.00 101 ARG A CA 20
ATOM 31951 C C . ARG A 1 101 ? 4.624 13.323 -1.095 1.00 0.00 101 ARG A C 20
ATOM 31952 O O . ARG A 1 101 ? 3.905 13.060 -0.131 1.00 0.00 101 ARG A O 20
ATOM 31973 N N . ASP A 1 102 ? 5.469 14.347 -1.108 1.00 0.00 102 ASP A N 20
ATOM 31974 C CA . ASP A 1 102 ? 5.603 15.243 0.034 1.00 0.00 102 ASP A CA 20
ATOM 31975 C C . ASP A 1 102 ? 5.176 16.661 -0.333 1.00 0.00 102 ASP A C 20
ATOM 31976 O O . ASP A 1 102 ? 5.266 17.065 -1.492 1.00 0.00 102 ASP A O 20
ATOM 31985 N N . GLU A 1 103 ? 4.709 17.410 0.661 1.00 0.00 103 GLU A N 20
ATOM 31986 C CA . GLU A 1 103 ? 4.266 18.781 0.441 1.00 0.00 103 GLU A CA 20
ATOM 31987 C C . GLU A 1 103 ? 5.272 19.777 1.011 1.00 0.00 103 GLU A C 20
ATOM 31988 O O . GLU A 1 103 ? 4.896 20.765 1.639 1.00 0.00 103 GLU A O 20
ATOM 32000 N N . ALA A 1 104 ? 6.554 19.507 0.787 1.00 0.00 104 ALA A N 20
ATOM 32001 C CA . ALA A 1 104 ? 7.615 20.378 1.276 1.00 0.00 104 ALA A CA 20
ATOM 32002 C C . ALA A 1 104 ? 8.016 21.402 0.220 1.00 0.00 104 ALA A C 20
ATOM 32003 O O . ALA A 1 104 ? 8.764 21.091 -0.707 1.00 0.00 104 ALA A O 20
ATOM 32010 N N . ALA A 1 105 ? 7.513 22.623 0.365 1.00 0.00 105 ALA A N 20
ATOM 32011 C CA . ALA A 1 105 ? 7.820 23.693 -0.577 1.00 0.00 105 ALA A CA 20
ATOM 32012 C C . ALA A 1 105 ? 8.113 24.999 0.153 1.00 0.00 105 ALA A C 20
ATOM 32013 O O . ALA A 1 105 ? 7.385 25.387 1.067 1.00 0.00 105 ALA A O 20
ATOM 32020 N N . SER A 1 106 ? 9.183 25.674 -0.256 1.00 0.00 106 SER A N 20
ATOM 32021 C CA . SER A 1 106 ? 9.574 26.935 0.363 1.00 0.00 106 SER A CA 20
ATOM 32022 C C . SER A 1 106 ? 8.497 27.996 0.161 1.00 0.00 106 SER A C 20
ATOM 32023 O O . SER A 1 106 ? 8.109 28.690 1.100 1.00 0.00 106 SER A O 20
ATOM 32031 N N . GLY A 1 107 ? 8.017 28.116 -1.073 1.00 0.00 107 GLY A N 20
ATOM 32032 C CA . GLY A 1 107 ? 6.989 29.094 -1.378 1.00 0.00 107 GLY A CA 20
ATOM 32033 C C . GLY A 1 107 ? 7.556 30.361 -1.987 1.00 0.00 107 GLY A C 20
ATOM 32034 O O . GLY A 1 107 ? 7.799 31.352 -1.299 1.00 0.00 107 GLY A O 20
ATOM 32038 N N . PRO A 1 108 ? 7.779 30.337 -3.310 1.00 0.00 108 PRO A N 20
ATOM 32039 C CA . PRO A 1 108 ? 8.325 31.484 -4.041 1.00 0.00 108 PRO A CA 20
ATOM 32040 C C . PRO A 1 108 ? 7.335 32.641 -4.129 1.00 0.00 108 PRO A C 20
ATOM 32041 O O . PRO A 1 108 ? 6.200 32.466 -4.571 1.00 0.00 108 PRO A O 20
ATOM 32052 N N . SER A 1 109 ? 7.773 33.822 -3.706 1.00 0.00 109 SER A N 20
ATOM 32053 C CA . SER A 1 109 ? 6.924 35.007 -3.734 1.00 0.00 109 SER A CA 20
ATOM 32054 C C . SER A 1 109 ? 7.757 36.268 -3.940 1.00 0.00 109 SER A C 20
ATOM 32055 O O . SER A 1 109 ? 8.527 36.667 -3.065 1.00 0.00 109 SER A O 20
ATOM 32063 N N . SER A 1 110 ? 7.598 36.893 -5.102 1.00 0.00 110 SER A N 20
ATOM 32064 C CA . SER A 1 110 ? 8.338 38.107 -5.426 1.00 0.00 110 SER A CA 20
ATOM 32065 C C . SER A 1 110 ? 7.595 39.344 -4.932 1.00 0.00 110 SER A C 20
ATOM 32066 O O . SER A 1 110 ? 8.184 40.232 -4.318 1.00 0.00 110 SER A O 20
ATOM 32074 N N . GLY A 1 111 ? 6.294 39.394 -5.205 1.00 0.00 111 GLY A N 20
ATOM 32075 C CA . GLY A 1 111 ? 5.490 40.526 -4.782 1.00 0.00 111 GLY A CA 20
ATOM 32076 C C . GLY A 1 111 ? 4.041 40.400 -5.208 1.00 0.00 111 GLY A C 20
ATOM 32077 O O . GLY A 1 111 ? 3.300 41.382 -5.210 1.00 0.00 111 GLY A O 20
#